Protein 3U7Q (pdb70)

B-factor: mean 10.6, std 10.13, range [2.87, 269.32]

Organism: Azotobacter vinelandii (NCBI:txid354)

Nearest PDB structures (foldseek):
  6o7p-assembly1_D  TM=1.001E+00  e=1.707E-102  Azotobacter vinelandii
  6o7r-assembly1_D  TM=1.001E+00  e=4.200E-102  Azotobacter vinelandii
  8p8g-assembly1_D  TM=1.001E+00  e=6.588E-102  Azotobacter vinelandii DJ
  4xpi-assembly1_D  TM=1.001E+00  e=1.224E-101  Azotobacter vinelandii
  8e3v-assembly1_D  TM=1.001E+00  e=1.532E-101  Azotobacter vinelandii DJ

Secondary structure (DSSP, 8-state):
--HHHHHHHHHHHHTTS-HHHHHHHHTTEEE--TT---GGGT---S-PPPTTS-B----HHIIIIIIIITT-TTSEEEEESSHHHHHHTTT-S-B---S-BTTTB-TT--EE----HHHHHH-SHHHHHHHHHHHHHH-TT---EEEEE-THHHHTT--HHHHHHHHHHHHT--EEEE---TTSSSSHHHHHHHHHHHHHHHTTTTTTT-------TTEEEEEEE--BTTTTHHHHHHHHHTT-EEEEEEETT--HHHHHHGGG-SEEEES-HHHHHHHHHHHHHHH---EEE---SSHHHHHHHHHHHHTTS-HHHHHHHHHHHHHHHHHHHHHHHHHHHHHTT-EEEE-BSSSHHHHTHHHHHTTT-EEEEEEESS--HHHHHHHHTTSPTT-EEEES-BHHHHHHHHHHH--SEEEE-HHHHHHHHHTT--EEESSSGGG----SHHHHHHHHHHHHHHHHT-GGGG-SS-TT-/---TTS---HHHHTTSHHHHHHHHHHIIIII-PPPHHHHHHHHHHTTSHHHHHHHHT-SS-EES-S---HHHHHHHHHHTBTTEEEEEES-HHHHHHHHHHHHHHHSS----EE----TTHHHH-SHHHHHHHHHHHHHHH--SEEEEEE-HHHHHHT--HHHHHHHHHHTTSS-TTS---B----TTSS-HHHHHHHHHHHHHHHHHGGGGGG--TTTT--EEEE--S---HHHHHHHHHHHHHTT--EEESS--TTTTS---SS---S----B-HHHHHHGGGSSEEEESSGGG-HHHHHHHHHTS---------S-HHHHHHHHHHHHHHHH-PPPPHHHHHHHHHHHHHHHHHHHHHTT-EEEEE-SHHHHHHHHHHHHHTT-EEEEEEETT--HHHHHHHHHHHHTSGGGTT-EEEES--HHHHHHHHHHT--SEEEE-TTHHHHHHHHHHH-GGG---EEE-SS---SSSSGGG---SHHHHHHHHHHHHHHHHHHHHHHHT-STTTTGGG--S--/--HHHHHHHHHHHHTTS-HHHHHHHHTTEEE--TT-S-GGGT---S-PPPTTS-B----HHIIIIIIIITT-TTSEEEEESSHHHHHHTTT-S-B---S-BTTTB-TT--EE----HHHHHH-SHHHHHHHHHHHHHH-TT---EEEEE-THHHHTT--HHHHHHHHHHHHT--EEEE---TTSSSSHHHHHHHHHHHHHHHTTTTTTT---S---TTEEEEEEE--BTTTTHHHHHHHHHTT-EEEEEEETT--HHHHHHGGG-SEEEES-HHHHHHHHHHHHHHH---EEE---SSHHHHHHHHHHHHTTS-HHHHHHHHHHHHHHHHHHHHHHHHHHHHHTT-EEEE-BSSSHHHHTHHHHHTTT-EEEEEEESS--HHHHHHHHTTSPTT-EEEES-BHHHHHHHHHHH--SEEEE-HHHHHHHHHTT--EEESSSGGG----SHHHHHHHHHHHHHHHHT-GGGG-SS-TT-/---TTS---HHHHTTSHHHHHHHHHHIIIII-PPPHHHHHHHHHHTTSHHHHHHHHT-SS-EES-S---HHHHHHHHHHTBTTEEEEEES-HHHHHHHHHHHHHHHSS----EE----TTHHHH-SHHHHHHHHHHHHHHH--SEEEEEE-HHHHHHT--HHHHHHHHHHTTSS-TTS---B----TTSS-HHHHHHHHHHHHHHHHHGGGGGG--TTTT--EEEE--S---HHHHHHHHHHHHHTT--EEESS--TTTTS---SS---S----B-HHHHHHGGGSSEEEESSGGG-HHHHHHHHHTS---------SBHHHHHHHHHHHHHHHH-PPPPHHHHHHHHHHHHHHHHHHHHHTT-EEEEE--HHHHHHHHHHHHHTT-EEEEEEETT--HHHHHHHHHHHHTSGGGTT-EEEES--HHHHHHHHHHS--SEEEE-TTHHHHHHHHHHH-GGG---EEE-SS---SSSSGGG---SHHHHHHHHHHHHHHHHHHHHHHHT-STTTTGGG--S--

Radius of gyration: 37.81 Å; Cα contacts (8 Å, |Δi|>4): 4639; chains: 4; bounding box: 99×66×114 Å

Structure (mmCIF, N/CA/C/O backbone):
data_3U7Q
#
_entry.id   3U7Q
#
_cell.length_a   81.190
_cell.length_b   130.696
_cell.length_c   107.224
_cell.angle_alpha   90.00
_cell.angle_beta   110.67
_cell.angle_gamma   90.00
#
_symmetry.space_group_name_H-M   'P 1 21 1'
#
loop_
_entity.id
_entity.type
_entity.pdbx_description
1 polymer 'Nitrogenase molybdenum-iron protein alpha chain'
2 polymer 'Nitrogenase molybdenum-iron protein beta chain'
3 non-polymer '3-HYDROXY-3-CARBOXY-ADIPIC ACID'
4 non-polymer 'iron-sulfur-molybdenum cluster with interstitial carbon'
5 non-polymer IMIDAZOLE
6 non-polymer 'CALCIUM ION'
7 non-polymer 'FE(8)-S(7) CLUSTER, OXIDIZED'
8 non-polymer 'FE(8)-S(7) CLUSTER'
9 non-polymer 'MAGNESIUM ION'
10 water water
#
loop_
_atom_site.group_PDB
_atom_site.id
_atom_site.type_symbol
_atom_site.label_atom_id
_atom_site.label_alt_id
_atom_site.label_comp_id
_atom_site.label_asym_id
_atom_site.label_entity_id
_atom_site.label_seq_id
_atom_site.pdbx_PDB_ins_code
_atom_site.Cartn_x
_atom_site.Cartn_y
_atom_site.Cartn_z
_atom_site.occupancy
_atom_site.B_iso_or_equiv
_atom_site.auth_seq_id
_atom_site.auth_comp_id
_atom_site.auth_asym_id
_atom_site.auth_atom_id
_atom_site.pdbx_PDB_model_num
ATOM 1 N N . MET A 1 4 ? 29.215 -29.118 63.511 1.00 37.35 4 MET A N 1
ATOM 2 C CA . MET A 1 4 ? 29.737 -28.855 64.885 1.00 35.86 4 MET A CA 1
ATOM 3 C C . MET A 1 4 ? 28.710 -29.214 65.968 1.00 32.57 4 MET A C 1
ATOM 4 O O . MET A 1 4 ? 27.493 -29.086 65.767 1.00 33.54 4 MET A O 1
ATOM 9 N N . SER A 1 5 ? 29.221 -29.643 67.122 1.00 33.11 5 SER A N 1
ATOM 10 C CA . SER A 1 5 ? 28.401 -29.944 68.292 1.00 29.51 5 SER A CA 1
ATOM 11 C C . SER A 1 5 ? 28.006 -28.657 68.998 1.00 26.33 5 SER A C 1
ATOM 12 O O . SER A 1 5 ? 28.613 -27.618 68.757 1.00 26.48 5 SER A O 1
ATOM 15 N N . ARG A 1 6 ? 27.005 -28.743 69.876 1.00 22.31 6 ARG A N 1
ATOM 16 C CA . ARG A 1 6 ? 26.644 -27.624 70.761 1.00 19.76 6 ARG A CA 1
ATOM 17 C C . ARG A 1 6 ? 27.873 -27.065 71.472 1.00 25.17 6 ARG A C 1
ATOM 18 O O . ARG A 1 6 ? 28.068 -25.851 71.545 1.00 25.54 6 ARG A O 1
ATOM 26 N N . GLU A 1 7 ? 28.706 -27.966 71.967 1.00 35.58 7 GLU A N 1
ATOM 27 C CA . GLU A 1 7 ? 29.866 -27.579 72.730 1.00 33.03 7 GLU A CA 1
ATOM 28 C C . GLU A 1 7 ? 30.851 -26.790 71.853 1.00 26.84 7 GLU A C 1
ATOM 29 O O . GLU A 1 7 ? 31.394 -25.760 72.282 1.00 22.83 7 GLU A O 1
ATOM 35 N N . GLU A 1 8 ? 31.052 -27.249 70.616 1.00 20.64 8 GLU A N 1
ATOM 36 C CA . GLU A 1 8 ? 31.956 -26.555 69.680 1.00 21.83 8 GLU A CA 1
ATOM 37 C C . GLU A 1 8 ? 31.445 -25.181 69.280 1.00 18.34 8 GLU A C 1
ATOM 38 O O . GLU A 1 8 ? 32.218 -24.242 69.085 1.00 16.79 8 GLU A O 1
ATOM 44 N N . VAL A 1 9 ? 30.138 -25.060 69.133 1.00 15.54 9 VAL A N 1
ATOM 45 C CA . VAL A 1 9 ? 29.571 -23.768 68.805 1.00 14.83 9 VAL A CA 1
ATOM 46 C C . VAL A 1 9 ? 29.686 -22.812 69.990 1.00 13.59 9 VAL A C 1
ATOM 47 O O . VAL A 1 9 ? 30.023 -21.654 69.792 1.00 12.02 9 VAL A O 1
ATOM 51 N N . GLU A 1 10 ? 29.423 -23.299 71.209 1.00 13.41 10 GLU A N 1
ATOM 52 C CA . GLU A 1 10 ? 29.568 -22.453 72.409 1.00 14.40 10 GLU A CA 1
ATOM 53 C C . GLU A 1 10 ? 31.007 -21.949 72.532 1.00 11.91 10 GLU A C 1
ATOM 54 O O . GLU A 1 10 ? 31.249 -20.785 72.827 1.00 14.46 10 GLU A O 1
ATOM 60 N N . SER A 1 11 ? 31.956 -22.852 72.291 1.00 13.05 11 SER A N 1
ATOM 61 C CA . SER A 1 11 ? 33.381 -22.529 72.292 1.00 12.12 11 SER A CA 1
ATOM 62 C C . SER A 1 11 ? 33.723 -21.471 71.254 1.00 11.90 11 SER A C 1
ATOM 63 O O . SER A 1 11 ? 34.474 -20.546 71.536 1.00 12.08 11 SER A O 1
ATOM 66 N N . LEU A 1 12 ? 33.152 -21.598 70.060 1.00 10.76 12 LEU A N 1
ATOM 67 C CA . LEU A 1 12 ? 33.365 -20.619 69.007 1.00 10.53 12 LEU A CA 1
ATOM 68 C C . LEU A 1 12 ? 32.866 -19.260 69.472 1.00 8.98 12 LEU A C 1
ATOM 69 O O . LEU A 1 12 ? 33.563 -18.259 69.303 1.00 8.22 12 LEU A O 1
ATOM 74 N N . ILE A 1 13 ? 31.664 -19.201 70.048 1.00 8.54 13 ILE A N 1
ATOM 75 C CA . ILE A 1 13 ? 31.143 -17.932 70.524 1.00 8.45 13 ILE A CA 1
ATOM 76 C C . ILE A 1 13 ? 32.110 -17.280 71.530 1.00 8.63 13 ILE A C 1
ATOM 77 O O . ILE A 1 13 ? 32.453 -16.097 71.425 1.00 7.89 13 ILE A O 1
ATOM 82 N N . GLN A 1 14 ? 32.559 -18.061 72.502 1.00 9.27 14 GLN A N 1
ATOM 83 C CA . GLN A 1 14 ? 33.442 -17.506 73.521 1.00 9.67 14 GLN A CA 1
ATOM 84 C C . GLN A 1 14 ? 34.795 -17.030 72.948 1.00 7.90 14 GLN A C 1
ATOM 85 O O . GLN A 1 14 ? 35.317 -15.987 73.341 1.00 9.29 14 GLN A O 1
ATOM 91 N N . GLU A 1 15 ? 35.334 -17.785 71.996 1.00 8.99 15 GLU A N 1
ATOM 92 C CA . GLU A 1 15 ? 36.597 -17.440 71.355 1.00 9.36 15 GLU A CA 1
ATOM 93 C C . GLU A 1 15 ? 36.445 -16.113 70.628 1.00 8.32 15 GLU A C 1
ATOM 94 O O . GLU A 1 15 ? 37.290 -15.219 70.742 1.00 9.72 15 GLU A O 1
ATOM 100 N N . VAL A 1 16 ? 35.351 -15.971 69.886 1.00 7.76 16 VAL A N 1
ATOM 101 C CA . VAL A 1 16 ? 35.151 -14.740 69.129 1.00 8.60 16 VAL A CA 1
ATOM 102 C C . VAL A 1 16 ? 35.021 -13.528 70.058 1.00 7.78 16 VAL A C 1
ATOM 103 O O . VAL A 1 16 ? 35.588 -12.454 69.813 1.00 9.33 16 VAL A O 1
ATOM 107 N N . LEU A 1 17 ? 34.321 -13.715 71.171 1.00 7.33 17 LEU A N 1
ATOM 108 C CA . LEU A 1 17 ? 34.038 -12.610 72.089 1.00 6.96 17 LEU A CA 1
ATOM 109 C C . LEU A 1 17 ? 35.291 -12.147 72.849 1.00 6.03 17 LEU A C 1
ATOM 110 O O . LEU A 1 17 ? 35.272 -11.063 73.432 1.00 6.65 17 LEU A O 1
ATOM 115 N N . GLU A 1 18 ? 36.370 -12.930 72.823 1.00 6.57 18 GLU A N 1
ATOM 116 C CA . GLU A 1 18 ? 37.609 -12.542 73.516 1.00 7.42 18 GLU A CA 1
ATOM 117 C C . GLU A 1 18 ? 38.227 -11.225 73.005 1.00 7.60 18 GLU A C 1
ATOM 118 O O . GLU A 1 18 ? 38.980 -10.580 73.729 1.00 11.29 18 GLU A O 1
ATOM 124 N N . VAL A 1 19 ? 37.937 -10.835 71.768 1.00 8.78 19 VAL A N 1
ATOM 125 C CA . VAL A 1 19 ? 38.503 -9.605 71.179 1.00 9.51 19 VAL A CA 1
ATOM 126 C C . VAL A 1 19 ? 37.969 -8.334 71.871 1.00 7.58 19 VAL A C 1
ATOM 127 O O . VAL A 1 19 ? 38.597 -7.280 71.843 1.00 9.50 19 VAL A O 1
ATOM 131 N N . TYR A 1 20 ? 36.786 -8.413 72.472 1.00 6.10 20 TYR A N 1
ATOM 132 C CA . TYR A 1 20 ? 36.063 -7.212 72.874 1.00 5.06 20 TYR A CA 1
ATOM 133 C C . TYR A 1 20 ? 36.473 -6.669 74.246 1.00 5.31 20 TYR A C 1
ATOM 134 O O . TYR A 1 20 ? 36.791 -7.430 75.144 1.00 7.43 20 TYR A O 1
ATOM 143 N N . PRO A 1 21 ? 36.431 -5.339 74.422 1.00 4.51 21 PRO A N 1
ATOM 144 C CA . PRO A 1 21 ? 36.417 -4.815 75.780 1.00 4.54 21 PRO A CA 1
ATOM 145 C C . PRO A 1 21 ? 35.253 -5.415 76.585 1.00 4.93 21 PRO A C 1
ATOM 146 O O . PRO A 1 21 ? 34.266 -5.867 76.015 1.00 5.43 21 PRO A O 1
ATOM 150 N N . GLU A 1 22 ? 35.344 -5.383 77.906 1.00 6.06 22 GLU A N 1
ATOM 151 C CA . GLU A 1 22 ? 34.391 -6.070 78.765 1.00 6.93 22 GLU A CA 1
ATOM 152 C C . GLU A 1 22 ? 32.939 -5.666 78.535 1.00 5.71 22 GLU A C 1
ATOM 153 O O . GLU A 1 22 ? 32.064 -6.513 78.526 1.00 6.87 22 GLU A O 1
ATOM 159 N N . LYS A 1 23 ? 32.653 -4.377 78.437 1.00 5.99 23 LYS A N 1
ATOM 160 C CA . LYS A 1 23 ? 31.267 -3.951 78.285 1.00 6.40 23 LYS A CA 1
ATOM 161 C C . LYS A 1 23 ? 30.665 -4.551 77.012 1.00 5.16 23 LYS A C 1
ATOM 162 O O . LYS A 1 23 ? 29.551 -5.107 77.024 1.00 6.24 23 LYS A O 1
ATOM 168 N N . ALA A 1 24 ? 31.402 -4.438 75.901 1.00 5.55 24 ALA A N 1
ATOM 169 C CA . ALA A 1 24 ? 30.925 -4.995 74.635 1.00 5.28 24 ALA A CA 1
ATOM 170 C C . ALA A 1 24 ? 30.815 -6.521 74.708 1.00 4.75 24 ALA A C 1
ATOM 171 O O . ALA A 1 24 ? 29.890 -7.099 74.164 1.00 5.94 24 ALA A O 1
ATOM 173 N N . ARG A 1 25 ? 31.775 -7.188 75.340 1.00 5.42 25 ARG A N 1
ATOM 174 C CA . ARG A 1 25 ? 31.753 -8.636 75.438 1.00 5.07 25 ARG A CA 1
ATOM 175 C C . ARG A 1 25 ? 30.510 -9.094 76.167 1.00 5.08 25 ARG A C 1
ATOM 176 O O . ARG A 1 25 ? 29.834 -10.025 75.723 1.00 5.60 25 ARG A O 1
ATOM 184 N N . LYS A 1 26 ? 30.234 -8.461 77.315 1.00 4.59 26 LYS A N 1
ATOM 185 C CA . LYS A 1 26 ? 29.090 -8.849 78.093 1.00 4.99 26 LYS A CA 1
ATOM 186 C C . LYS A 1 26 ? 27.767 -8.649 77.329 1.00 5.19 26 LYS A C 1
ATOM 187 O O . LYS A 1 26 ? 26.878 -9.454 77.411 1.00 6.18 26 LYS A O 1
ATOM 193 N N . ASP A 1 27 ? 27.691 -7.562 76.577 1.00 4.96 27 ASP A N 1
ATOM 194 C CA . ASP A 1 27 ? 26.504 -7.307 75.773 1.00 5.52 27 ASP A CA 1
ATOM 195 C C . ASP A 1 27 ? 26.362 -8.322 74.659 1.00 4.80 27 ASP A C 1
ATOM 196 O O . ASP A 1 27 ? 25.312 -8.935 74.497 1.00 5.26 27 ASP A O 1
ATOM 201 N N . ARG A 1 28 ? 27.413 -8.483 73.859 1.00 4.96 28 ARG A N 1
ATOM 202 C CA . ARG A 1 28 ? 27.333 -9.355 72.680 1.00 4.79 28 ARG A CA 1
ATOM 203 C C . ARG A 1 28 ? 27.033 -10.798 73.033 1.00 5.05 28 ARG A C 1
ATOM 204 O O . ARG A 1 28 ? 26.338 -11.493 72.298 1.00 5.18 28 ARG A O 1
ATOM 212 N N . ASN A 1 29 ? 27.506 -11.256 74.185 1.00 5.14 29 ASN A N 1
ATOM 213 C CA . ASN A 1 29 ? 27.222 -12.632 74.609 1.00 5.10 29 ASN A CA 1
ATOM 214 C C . ASN A 1 29 ? 25.724 -12.902 74.660 1.00 4.92 29 ASN A C 1
ATOM 215 O O . ASN A 1 29 ? 25.285 -14.028 74.393 1.00 6.62 29 ASN A O 1
ATOM 220 N N . LYS A 1 30 ? 24.949 -11.882 75.001 1.00 5.12 30 LYS A N 1
ATOM 221 C CA . LYS A 1 30 ? 23.509 -12.045 75.130 1.00 5.04 30 LYS A CA 1
ATOM 222 C C . LYS A 1 30 ? 22.767 -12.154 73.809 1.00 4.47 30 LYS A C 1
ATOM 223 O O . LYS A 1 30 ? 21.597 -12.517 73.786 1.00 5.86 30 LYS A O 1
ATOM 229 N N . HIS A 1 31 ? 23.453 -11.832 72.704 1.00 4.31 31 HIS A N 1
ATOM 230 C CA . HIS A 1 31 ? 22.897 -11.753 71.366 1.00 4.40 31 HIS A CA 1
ATOM 231 C C . HIS A 1 31 ? 23.313 -12.890 70.466 1.00 4.64 31 HIS A C 1
ATOM 232 O O . HIS A 1 31 ? 23.057 -12.843 69.270 1.00 6.06 31 HIS A O 1
ATOM 239 N N . LEU A 1 32 ? 23.935 -13.916 71.036 1.00 5.47 32 LEU A N 1
ATOM 240 C CA . LEU A 1 32 ? 24.527 -15.039 70.301 1.00 5.88 32 LEU A CA 1
ATOM 241 C C . LEU A 1 32 ? 24.082 -16.297 71.017 1.00 6.73 32 LEU A C 1
ATOM 242 O O . LEU A 1 32 ? 24.224 -16.382 72.232 1.00 9.42 32 LEU A O 1
ATOM 247 N N . ALA A 1 33 ? 23.541 -17.270 70.297 1.00 6.95 33 ALA A N 1
ATOM 248 C CA . ALA A 1 33 ? 22.973 -18.450 70.945 1.00 7.72 33 ALA A CA 1
ATOM 249 C C . ALA A 1 33 ? 23.147 -19.663 70.062 1.00 7.43 33 ALA A C 1
ATOM 250 O O . ALA A 1 33 ? 23.209 -19.575 68.846 1.00 7.37 33 ALA A O 1
ATOM 252 N N . VAL A 1 34 ? 23.168 -20.805 70.713 1.00 9.52 34 VAL A N 1
ATOM 253 C CA . VAL A 1 34 ? 23.151 -22.094 70.044 1.00 9.64 34 VAL A CA 1
ATOM 254 C C . VAL A 1 34 ? 21.713 -22.594 70.087 1.00 9.57 34 VAL A C 1
ATOM 255 O O . VAL A 1 34 ? 21.145 -22.754 71.178 1.00 12.84 34 VAL A O 1
ATOM 259 N N . ASN A 1 35 ? 21.120 -22.852 68.933 1.00 10.29 35 ASN A N 1
ATOM 260 C CA . ASN A 1 35 ? 19.731 -23.168 68.879 1.00 9.40 35 ASN A CA 1
ATOM 261 C C . ASN A 1 35 ? 19.372 -24.480 69.562 1.00 10.41 35 ASN A C 1
ATOM 262 O O . ASN A 1 35 ? 20.078 -25.482 69.453 1.00 12.86 35 ASN A O 1
ATOM 267 N N . ASP A 1 36 ? 18.228 -24.439 70.232 1.00 11.25 36 ASP A N 1
ATOM 268 C CA . ASP A 1 36 ? 17.581 -25.603 70.794 1.00 13.92 36 ASP A CA 1
ATOM 269 C C . ASP A 1 36 ? 16.112 -25.550 70.364 1.00 12.61 36 ASP A C 1
ATOM 270 O O . ASP A 1 36 ? 15.328 -24.731 70.870 1.00 16.34 36 ASP A O 1
ATOM 275 N N . PRO A 1 37 ? 15.736 -26.395 69.384 1.00 11.63 37 PRO A N 1
ATOM 276 C CA . PRO A 1 37 ? 14.360 -26.314 68.880 1.00 12.17 37 PRO A CA 1
ATOM 277 C C . PRO A 1 37 ? 13.362 -26.709 69.945 1.00 14.93 37 PRO A C 1
ATOM 278 O O . PRO A 1 37 ? 12.180 -26.457 69.786 1.00 20.51 37 PRO A O 1
ATOM 282 N N . ALA A 1 38 ? 13.870 -27.303 71.026 1.00 15.62 38 ALA A N 1
ATOM 283 C CA . ALA A 1 38 ? 13.038 -27.681 72.159 1.00 16.98 38 ALA A CA 1
ATOM 284 C C . ALA A 1 38 ? 12.612 -26.474 73.004 1.00 17.13 38 ALA A C 1
ATOM 285 O O . ALA A 1 38 ? 11.711 -26.627 73.780 1.00 23.62 38 ALA A O 1
ATOM 287 N N . VAL A 1 39 ? 13.194 -25.276 72.823 1.00 20.21 39 VAL A N 1
ATOM 288 C CA . VAL A 1 39 ? 12.793 -24.043 73.562 1.00 21.77 39 VAL A CA 1
ATOM 289 C C . VAL A 1 39 ? 11.688 -23.270 72.846 1.00 22.26 39 VAL A C 1
ATOM 290 O O . VAL A 1 39 ? 11.762 -23.139 71.639 1.00 31.53 39 VAL A O 1
ATOM 294 N N . THR A 1 40 ? 10.692 -22.800 73.591 1.00 22.78 40 THR A N 1
ATOM 295 C CA . THR A 1 40 ? 9.592 -22.063 73.053 1.00 21.65 40 THR A CA 1
ATOM 296 C C . THR A 1 40 ? 9.586 -20.550 73.364 1.00 21.23 40 THR A C 1
ATOM 297 O O . THR A 1 40 ? 9.015 -19.786 72.699 1.00 26.75 40 THR A O 1
ATOM 301 N N . GLN A 1 41 ? 10.267 -20.202 74.451 1.00 17.91 41 GLN A N 1
ATOM 302 C CA . GLN A 1 41 ? 10.368 -18.818 74.919 1.00 13.59 41 GLN A CA 1
ATOM 303 C C . GLN A 1 41 ? 11.778 -18.322 74.623 1.00 9.20 41 GLN A C 1
ATOM 304 O O . GLN A 1 41 ? 12.693 -18.611 75.337 1.00 10.36 41 GLN A O 1
ATOM 310 N N . SER A 1 42 ? 11.970 -17.643 73.492 1.00 8.06 42 SER A N 1
ATOM 311 C CA . SER A 1 42 ? 13.321 -17.215 73.125 1.00 6.78 42 SER A CA 1
ATOM 312 C C . SER A 1 42 ? 13.967 -16.223 74.086 1.00 6.06 42 SER A C 1
ATOM 313 O O . SER A 1 42 ? 15.186 -16.065 74.072 1.00 7.35 42 SER A O 1
ATOM 316 N N . LYS A 1 43 ? 13.167 -15.572 74.931 1.00 6.14 43 LYS A N 1
ATOM 317 C CA . LYS A 1 43 ? 13.700 -14.676 75.957 1.00 6.33 43 LYS A CA 1
ATOM 318 C C . LYS A 1 43 ? 14.483 -15.419 77.010 1.00 6.63 43 LYS A C 1
ATOM 319 O O . LYS A 1 43 ? 15.090 -14.797 77.850 1.00 8.26 43 LYS A O 1
ATOM 325 N N . LYS A 1 44 ? 14.470 -16.749 76.990 1.00 6.39 44 LYS A N 1
ATOM 326 C CA . LYS A 1 44 ? 15.386 -17.554 77.807 1.00 7.08 44 LYS A CA 1
ATOM 327 C C . LYS A 1 44 ? 16.762 -17.755 77.198 1.00 8.35 44 LYS A C 1
ATOM 328 O O . LYS A 1 44 ? 17.691 -18.212 77.891 1.00 11.37 44 LYS A O 1
ATOM 334 N N A CYS A 1 45 ? 16.881 -17.428 75.919 0.50 7.37 45 CYS A N 1
ATOM 335 N N B CYS A 1 45 ? 16.867 -17.430 75.896 0.50 7.37 45 CYS A N 1
ATOM 336 C CA A CYS A 1 45 ? 17.999 -17.822 75.046 0.50 9.96 45 CYS A CA 1
ATOM 337 C CA B CYS A 1 45 ? 17.979 -17.831 75.030 0.50 9.96 45 CYS A CA 1
ATOM 338 C C A CYS A 1 45 ? 18.778 -16.672 74.393 0.50 5.90 45 CYS A C 1
ATOM 339 C C B CYS A 1 45 ? 18.788 -16.670 74.388 0.50 5.90 45 CYS A C 1
ATOM 340 O O A CYS A 1 45 ? 19.974 -16.789 74.175 0.50 7.26 45 CYS A O 1
ATOM 341 O O B CYS A 1 45 ? 19.949 -16.770 74.215 0.50 7.26 45 CYS A O 1
ATOM 346 N N . ILE A 1 46 ? 18.099 -15.589 74.058 1.00 5.33 46 ILE A N 1
ATOM 347 C CA . ILE A 1 46 ? 18.692 -14.527 73.263 1.00 5.25 46 ILE A CA 1
ATOM 348 C C . ILE A 1 46 ? 17.965 -13.213 73.553 1.00 5.27 46 ILE A C 1
ATOM 349 O O . ILE A 1 46 ? 16.732 -13.205 73.731 1.00 7.06 46 ILE A O 1
ATOM 354 N N . ILE A 1 47 ? 18.734 -12.131 73.580 1.00 5.21 47 ILE A N 1
ATOM 355 C CA . ILE A 1 47 ? 18.228 -10.771 73.689 1.00 6.08 47 ILE A CA 1
ATOM 356 C C . ILE A 1 47 ? 18.168 -10.168 72.286 1.00 5.47 47 ILE A C 1
ATOM 357 O O . ILE A 1 47 ? 19.031 -10.485 71.443 1.00 6.07 47 ILE A O 1
ATOM 362 N N . SER A 1 48 ? 17.190 -9.278 72.039 1.00 5.38 48 SER A N 1
ATOM 363 C CA . SER A 1 48 ? 17.075 -8.657 70.715 1.00 5.51 48 SER A CA 1
ATOM 364 C C . SER A 1 48 ? 16.455 -7.280 70.849 1.00 5.06 48 SER A C 1
ATOM 365 O O . SER A 1 48 ? 15.955 -6.897 71.904 1.00 5.82 48 SER A O 1
ATOM 368 N N . ASN A 1 49 ? 16.468 -6.529 69.754 1.00 5.04 49 ASN A N 1
ATOM 369 C CA . ASN A 1 49 ? 15.844 -5.219 69.699 1.00 5.23 49 ASN A CA 1
ATOM 370 C C . ASN A 1 49 ? 16.370 -4.272 70.772 1.00 4.72 49 ASN A C 1
ATOM 371 O O . ASN A 1 49 ? 15.610 -3.512 71.398 1.00 5.79 49 ASN A O 1
ATOM 376 N N . LYS A 1 50 ? 17.683 -4.303 70.967 1.00 4.84 50 LYS A N 1
ATOM 377 C CA . LYS A 1 50 ? 18.401 -3.389 71.849 1.00 5.05 50 LYS A CA 1
ATOM 378 C C . LYS A 1 50 ? 19.320 -2.515 71.011 1.00 4.97 50 LYS A C 1
ATOM 379 O O . LYS A 1 50 ? 19.579 -2.809 69.826 1.00 6.00 50 LYS A O 1
ATOM 385 N N . LYS A 1 51 ? 19.832 -1.434 71.593 1.00 5.15 51 LYS A N 1
ATOM 386 C CA A LYS A 1 51 ? 20.773 -0.594 70.872 0.50 5.42 51 LYS A CA 1
ATOM 387 C CA B LYS A 1 51 ? 20.823 -0.577 70.941 0.50 5.65 51 LYS A CA 1
ATOM 388 C C . LYS A 1 51 ? 22.011 -1.384 70.424 1.00 5.22 51 LYS A C 1
ATOM 389 O O . LYS A 1 51 ? 22.391 -2.391 71.013 1.00 5.32 51 LYS A O 1
ATOM 400 N N . SER A 1 52 ? 22.632 -0.910 69.350 1.00 4.97 52 SER A N 1
ATOM 401 C CA . SER A 1 52 ? 23.912 -1.434 68.896 1.00 5.56 52 SER A CA 1
ATOM 402 C C . SER A 1 52 ? 25.035 -0.862 69.730 1.00 5.25 52 SER A C 1
ATOM 403 O O . SER A 1 52 ? 25.010 0.311 70.140 1.00 6.54 52 SER A O 1
ATOM 406 N N . GLN A 1 53 ? 26.053 -1.670 69.968 1.00 6.32 53 GLN A N 1
ATOM 407 C CA . GLN A 1 53 ? 27.255 -1.213 70.660 1.00 6.50 53 GLN A CA 1
ATOM 408 C C . GLN A 1 53 ? 28.075 -0.307 69.746 1.00 5.25 53 GLN A C 1
ATOM 409 O O . GLN A 1 53 ? 28.315 -0.626 68.585 1.00 5.98 53 GLN A O 1
ATOM 415 N N . PRO A 1 54 ? 28.541 0.825 70.259 1.00 4.78 54 PRO A N 1
ATOM 416 C CA . PRO A 1 54 ? 29.317 1.733 69.430 1.00 4.38 54 PRO A CA 1
ATOM 417 C C . PRO A 1 54 ? 30.597 1.126 68.874 1.00 4.00 54 PRO A C 1
ATOM 418 O O . PRO A 1 54 ? 31.310 0.414 69.572 1.00 3.97 54 PRO A O 1
ATOM 422 N N . GLY A 1 55 ? 30.917 1.441 67.631 1.00 4.15 55 GLY A N 1
ATOM 423 C CA . GLY A 1 55 ? 32.210 1.100 67.046 1.00 3.98 55 GLY A CA 1
ATOM 424 C C . GLY A 1 55 ? 32.390 -0.312 66.550 1.00 4.34 55 GLY A C 1
ATOM 425 O O . GLY A 1 55 ? 33.484 -0.648 66.125 1.00 5.08 55 GLY A O 1
ATOM 426 N N . LEU A 1 56 ? 31.326 -1.121 66.561 1.00 4.62 56 LEU A N 1
ATOM 427 C CA . LEU A 1 56 ? 31.455 -2.538 66.231 1.00 4.97 56 LEU A CA 1
ATOM 428 C C . LEU A 1 56 ? 31.022 -2.916 64.816 1.00 4.84 56 LEU A C 1
ATOM 429 O O . LEU A 1 56 ? 31.085 -4.093 64.464 1.00 5.49 56 LEU A O 1
ATOM 434 N N . MET A 1 57 ? 30.622 -1.955 64.005 1.00 5.43 57 MET A N 1
ATOM 435 C CA . MET A 1 57 ? 30.283 -2.264 62.609 1.00 5.60 57 MET A CA 1
ATOM 436 C C . MET A 1 57 ? 29.027 -3.151 62.514 1.00 5.32 57 MET A C 1
ATOM 437 O O . MET A 1 57 ? 28.981 -4.152 61.801 1.00 6.51 57 MET A O 1
ATOM 442 N N . THR A 1 58 ? 27.970 -2.717 63.204 1.00 5.58 58 THR A N 1
ATOM 443 C CA . THR A 1 58 ? 26.636 -3.200 62.930 1.00 5.53 58 THR A CA 1
ATOM 444 C C . THR A 1 58 ? 26.323 -3.034 61.442 1.00 5.27 58 THR A C 1
ATOM 445 O O . THR A 1 58 ? 26.802 -2.141 60.764 1.00 6.58 58 THR A O 1
ATOM 449 N N . ILE A 1 59 ? 25.448 -3.912 60.958 1.00 5.41 59 ILE A N 1
ATOM 450 C CA . ILE A 1 59 ? 24.889 -3.937 59.603 1.00 5.40 59 ILE A CA 1
ATOM 451 C C . ILE A 1 59 ? 23.578 -3.154 59.510 1.00 5.58 59 ILE A C 1
ATOM 452 O O . ILE A 1 59 ? 23.077 -2.897 58.414 1.00 6.43 59 ILE A O 1
ATOM 457 N N . ARG A 1 60 ? 23.009 -2.814 60.657 1.00 5.35 60 ARG A N 1
ATOM 458 C CA . ARG A 1 60 ? 21.746 -2.101 60.752 1.00 5.59 60 ARG A CA 1
ATOM 459 C C . ARG A 1 60 ? 21.725 -0.751 60.066 1.00 5.34 60 ARG A C 1
ATOM 460 O O . ARG A 1 60 ? 22.704 -0.021 59.999 1.00 6.18 60 ARG A O 1
ATOM 468 N N . GLY A 1 61 ? 20.511 -0.425 59.616 1.00 5.70 61 GLY A N 1
ATOM 469 C CA . GLY A 1 61 ? 20.126 0.925 59.256 1.00 5.79 61 GLY A CA 1
ATOM 470 C C . GLY A 1 61 ? 19.359 1.630 60.348 1.00 6.12 61 GLY A C 1
ATOM 471 O O . GLY A 1 61 ? 19.495 1.342 61.529 1.00 7.00 61 GLY A O 1
ATOM 472 N N . CYS A 1 62 ? 18.490 2.553 59.940 1.00 5.64 62 CYS A N 1
ATOM 473 C CA . CYS A 1 62 ? 17.786 3.449 60.840 1.00 5.59 62 CYS A CA 1
ATOM 474 C C . CYS A 1 62 ? 16.281 3.461 60.567 1.00 5.63 62 CYS A C 1
ATOM 475 O O . CYS A 1 62 ? 15.756 2.848 59.612 1.00 5.84 62 CYS A O 1
ATOM 478 N N . ALA A 1 63 ? 15.567 4.214 61.410 1.00 5.17 63 ALA A N 1
ATOM 479 C CA . ALA A 1 63 ? 14.103 4.298 61.302 1.00 5.14 63 ALA A CA 1
ATOM 480 C C . ALA A 1 63 ? 13.632 4.907 59.973 1.00 5.00 63 ALA A C 1
ATOM 481 O O . ALA A 1 63 ? 12.561 4.576 59.480 1.00 5.97 63 ALA A O 1
ATOM 483 N N . TYR A 1 64 ? 14.430 5.823 59.397 1.00 5.25 64 TYR A N 1
ATOM 484 C CA . TYR A 1 64 ? 14.051 6.412 58.107 1.00 5.28 64 TYR A CA 1
ATOM 485 C C . TYR A 1 64 ? 14.123 5.326 57.036 1.00 5.11 64 TYR A C 1
ATOM 486 O O . TYR A 1 64 ? 13.244 5.252 56.171 1.00 5.85 64 TYR A O 1
ATOM 495 N N . ALA A 1 65 ? 15.122 4.459 57.085 1.00 5.50 65 ALA A N 1
ATOM 496 C CA . ALA A 1 65 ? 15.167 3.333 56.170 1.00 6.09 65 ALA A CA 1
ATOM 497 C C . ALA A 1 65 ? 13.916 2.475 56.338 1.00 5.84 65 ALA A C 1
ATOM 498 O O . ALA A 1 65 ? 13.289 2.062 55.362 1.00 6.66 65 ALA A O 1
ATOM 500 N N . GLY A 1 66 ? 13.506 2.192 57.576 1.00 5.62 66 GLY A N 1
ATOM 501 C CA . GLY A 1 66 ? 12.363 1.349 57.827 1.00 5.85 66 GLY A CA 1
ATOM 502 C C . GLY A 1 66 ? 11.026 1.975 57.409 1.00 6.04 66 GLY A C 1
ATOM 503 O O . GLY A 1 66 ? 10.081 1.289 57.037 1.00 7.36 66 GLY A O 1
ATOM 504 N N . SER A 1 67 ? 10.943 3.309 57.463 1.00 5.80 67 SER A N 1
ATOM 505 C CA . SER A 1 67 ? 9.722 4.007 57.065 1.00 5.89 67 SER A CA 1
ATOM 506 C C . SER A 1 67 ? 9.752 4.375 55.579 1.00 5.59 67 SER A C 1
ATOM 507 O O . SER A 1 67 ? 8.864 3.935 54.818 1.00 7.43 67 SER A O 1
ATOM 510 N N . LYS A 1 68 ? 10.670 5.241 55.171 1.00 5.67 68 LYS A N 1
ATOM 511 C CA . LYS A 1 68 ? 10.778 5.686 53.789 1.00 6.06 68 LYS A CA 1
ATOM 512 C C . LYS A 1 68 ? 11.216 4.554 52.866 1.00 5.87 68 LYS A C 1
ATOM 513 O O . LYS A 1 68 ? 10.590 4.281 51.834 1.00 6.91 68 LYS A O 1
ATOM 519 N N . GLY A 1 69 ? 12.319 3.929 53.218 1.00 6.19 69 GLY A N 1
ATOM 520 C CA . GLY A 1 69 ? 12.902 2.915 52.338 1.00 6.69 69 GLY A CA 1
ATOM 521 C C . GLY A 1 69 ? 12.000 1.690 52.186 1.00 6.97 69 GLY A C 1
ATOM 522 O O . GLY A 1 69 ? 11.899 1.095 51.104 1.00 9.11 69 GLY A O 1
ATOM 523 N N . VAL A 1 70 ? 11.349 1.303 53.266 1.00 6.51 70 VAL A N 1
ATOM 524 C CA . VAL A 1 70 ? 10.652 0.010 53.346 1.00 6.66 70 VAL A CA 1
ATOM 525 C C . VAL A 1 70 ? 9.144 0.138 53.158 1.00 6.66 70 VAL A C 1
ATOM 526 O O . VAL A 1 70 ? 8.584 -0.422 52.222 1.00 7.31 70 VAL A O 1
ATOM 530 N N . VAL A 1 71 ? 8.459 0.878 54.029 1.00 7.09 71 VAL A N 1
ATOM 531 C CA . VAL A 1 71 ? 7.000 0.869 54.057 1.00 6.48 71 VAL A CA 1
ATOM 532 C C . VAL A 1 71 ? 6.355 1.852 53.071 1.00 5.83 71 VAL A C 1
ATOM 533 O O . VAL A 1 71 ? 5.491 1.505 52.270 1.00 6.83 71 VAL A O 1
ATOM 537 N N . TRP A 1 72 ? 6.772 3.112 53.144 1.00 6.62 72 TRP A N 1
ATOM 538 C CA . TRP A 1 72 ? 6.131 4.178 52.326 1.00 6.30 72 TRP A CA 1
ATOM 539 C C . TRP A 1 72 ? 6.648 4.288 50.905 1.00 6.20 72 TRP A C 1
ATOM 540 O O . TRP A 1 72 ? 5.872 4.455 49.979 1.00 6.58 72 TRP A O 1
ATOM 551 N N . GLY A 1 73 ? 7.950 4.208 50.736 1.00 6.52 73 GLY A N 1
ATOM 552 C CA . GLY A 1 73 ? 8.588 4.401 49.441 1.00 6.44 73 GLY A CA 1
ATOM 553 C C . GLY A 1 73 ? 7.966 3.624 48.301 1.00 6.28 73 GLY A C 1
ATOM 554 O O . GLY A 1 73 ? 7.882 4.168 47.190 1.00 7.24 73 GLY A O 1
ATOM 555 N N . PRO A 1 74 ? 7.565 2.370 48.529 1.00 6.71 74 PRO A N 1
ATOM 556 C CA . PRO A 1 74 ? 6.960 1.588 47.434 1.00 6.69 74 PRO A CA 1
ATOM 557 C C . PRO A 1 74 ? 5.619 2.086 46.938 1.00 6.33 74 PRO A C 1
ATOM 558 O O . PRO A 1 74 ? 5.205 1.708 45.838 1.00 6.56 74 PRO A O 1
ATOM 562 N N . ILE A 1 75 ? 4.871 2.847 47.741 1.00 5.90 75 ILE A N 1
ATOM 563 C CA . ILE A 1 75 ? 3.518 3.273 47.363 1.00 5.92 75 ILE A CA 1
ATOM 564 C C . ILE A 1 75 ? 3.646 4.178 46.137 1.00 5.96 75 ILE A C 1
ATOM 565 O O . ILE A 1 75 ? 4.297 5.226 46.197 1.00 7.46 75 ILE A O 1
ATOM 570 N N . LYS A 1 76 ? 3.095 3.757 45.012 1.00 6.01 76 LYS A N 1
ATOM 571 C CA . LYS A 1 76 ? 3.602 4.226 43.731 1.00 5.87 76 LYS A CA 1
ATOM 572 C C . LYS A 1 76 ? 3.026 5.547 43.250 1.00 5.53 76 LYS A C 1
ATOM 573 O O . LYS A 1 76 ? 3.694 6.250 42.504 1.00 6.25 76 LYS A O 1
ATOM 579 N N . ASP A 1 77 ? 1.796 5.860 43.650 1.00 5.45 77 ASP A N 1
ATOM 580 C CA . ASP A 1 77 ? 1.107 7.029 43.143 1.00 5.44 77 ASP A CA 1
ATOM 581 C C . ASP A 1 77 ? 1.093 8.203 44.114 1.00 5.67 77 ASP A C 1
ATOM 582 O O . ASP A 1 77 ? 0.476 9.216 43.855 1.00 6.62 77 ASP A O 1
ATOM 587 N N . MET A 1 78 ? 1.886 8.081 45.169 1.00 5.31 78 MET A N 1
ATOM 588 C CA . MET A 1 78 ? 2.214 9.168 46.100 1.00 5.38 78 MET A CA 1
ATOM 589 C C . MET A 1 78 ? 3.615 9.662 45.871 1.00 5.33 78 MET A C 1
ATOM 590 O O . MET A 1 78 ? 4.433 8.935 45.327 1.00 6.37 78 MET A O 1
ATOM 595 N N . ILE A 1 79 ? 3.852 10.899 46.282 1.00 5.59 79 ILE A N 1
ATOM 596 C CA . ILE A 1 79 ? 5.191 11.476 46.310 1.00 6.06 79 ILE A CA 1
ATOM 597 C C . ILE A 1 79 ? 5.683 11.518 47.748 1.00 5.57 79 ILE A C 1
ATOM 598 O O . ILE A 1 79 ? 5.028 12.060 48.625 1.00 6.16 79 ILE A O 1
ATOM 603 N N . HIS A 1 80 ? 6.832 10.904 47.978 1.00 6.21 80 HIS A N 1
ATOM 604 C CA . HIS A 1 80 ? 7.457 10.775 49.296 1.00 5.90 80 HIS A CA 1
ATOM 605 C C . HIS A 1 80 ? 8.605 11.735 49.372 1.00 5.44 80 HIS A C 1
ATOM 606 O O . HIS A 1 80 ? 9.556 11.665 48.599 1.00 7.87 80 HIS A O 1
ATOM 613 N N . ILE A 1 81 ? 8.515 12.701 50.280 1.00 5.05 81 ILE A N 1
ATOM 614 C CA . ILE A 1 81 ? 9.555 13.741 50.426 1.00 5.14 81 ILE A CA 1
ATOM 615 C C . ILE A 1 81 ? 10.572 13.283 51.488 1.00 5.17 81 ILE A C 1
ATOM 616 O O . ILE A 1 81 ? 10.184 13.053 52.650 1.00 6.32 81 ILE A O 1
ATOM 621 N N . SER A 1 82 ? 11.841 13.199 51.126 1.00 5.32 82 SER A N 1
ATOM 622 C CA . SER A 1 82 ? 12.903 12.987 52.101 1.00 5.51 82 SER A CA 1
ATOM 623 C C . SER A 1 82 ? 13.262 14.366 52.660 1.00 4.78 82 SER A C 1
ATOM 624 O O . SER A 1 82 ? 13.842 15.212 51.975 1.00 5.76 82 SER A O 1
ATOM 627 N N . HIS A 1 83 ? 12.844 14.587 53.905 1.00 4.87 83 HIS A N 1
ATOM 628 C CA . HIS A 1 83 ? 12.813 15.923 54.477 1.00 4.72 83 HIS A CA 1
ATOM 629 C C . HIS A 1 83 ? 13.992 16.114 55.434 1.00 4.35 83 HIS A C 1
ATOM 630 O O . HIS A 1 83 ? 14.027 15.518 56.513 1.00 5.05 83 HIS A O 1
ATOM 637 N N . GLY A 1 84 ? 14.967 16.910 55.004 1.00 4.13 84 GLY A N 1
ATOM 638 C CA . GLY A 1 84 ? 16.203 17.083 55.702 1.00 4.12 84 GLY A CA 1
ATOM 639 C C . GLY A 1 84 ? 17.316 17.240 54.674 1.00 4.09 84 GLY A C 1
ATOM 640 O O . GLY A 1 84 ? 17.053 17.616 53.527 1.00 4.80 84 GLY A O 1
ATOM 641 N N . PRO A 1 85 ? 18.586 17.007 55.064 1.00 3.88 85 PRO A N 1
ATOM 642 C CA . PRO A 1 85 ? 19.706 17.199 54.124 1.00 3.82 85 PRO A CA 1
ATOM 643 C C . PRO A 1 85 ? 19.738 16.092 53.047 1.00 4.01 85 PRO A C 1
ATOM 644 O O . PRO A 1 85 ? 18.957 15.132 53.079 1.00 4.53 85 PRO A O 1
ATOM 648 N N . VAL A 1 86 ? 20.625 16.248 52.087 1.00 4.45 86 VAL A N 1
ATOM 649 C CA . VAL A 1 86 ? 20.533 15.528 50.822 1.00 4.42 86 VAL A CA 1
ATOM 650 C C . VAL A 1 86 ? 20.911 14.053 50.875 1.00 4.91 86 VAL A C 1
ATOM 651 O O . VAL A 1 86 ? 20.554 13.313 49.956 1.00 5.78 86 VAL A O 1
ATOM 655 N N . GLY A 1 87 ? 21.684 13.595 51.853 1.00 4.42 87 GLY A N 1
ATOM 656 C CA . GLY A 1 87 ? 22.187 12.231 51.779 1.00 4.46 87 GLY A CA 1
ATOM 657 C C . GLY A 1 87 ? 21.159 11.124 51.865 1.00 4.36 87 GLY A C 1
ATOM 658 O O . GLY A 1 87 ? 21.094 10.297 50.951 1.00 5.16 87 GLY A O 1
ATOM 659 N N . CYS A 1 88 ? 20.387 11.094 52.945 1.00 4.82 88 CYS A N 1
ATOM 660 C CA . CYS A 1 88 ? 19.480 9.963 53.095 1.00 4.62 88 CYS A CA 1
ATOM 661 C C . CYS A 1 88 ? 18.682 9.619 51.814 1.00 5.23 88 CYS A C 1
ATOM 662 O O . CYS A 1 88 ? 18.565 8.442 51.427 1.00 5.70 88 CYS A O 1
ATOM 665 N N . GLY A 1 89 ? 18.073 10.641 51.196 1.00 5.22 89 GLY A N 1
ATOM 666 C CA . GLY A 1 89 ? 17.256 10.403 50.031 1.00 5.25 89 GLY A CA 1
ATOM 667 C C . GLY A 1 89 ? 18.054 9.959 48.827 1.00 5.34 89 GLY A C 1
ATOM 668 O O . GLY A 1 89 ? 17.543 9.207 47.973 1.00 6.43 89 GLY A O 1
ATOM 669 N N . GLN A 1 90 ? 19.296 10.411 48.713 1.00 4.99 90 GLN A N 1
ATOM 670 C CA . GLN A 1 90 ? 20.129 10.022 47.610 1.00 5.28 90 GLN A CA 1
ATOM 671 C C . GLN A 1 90 ? 20.620 8.580 47.766 1.00 5.34 90 GLN A C 1
ATOM 672 O O . GLN A 1 90 ? 20.555 7.771 46.824 1.00 6.41 90 GLN A O 1
ATOM 678 N N . TYR A 1 91 ? 21.112 8.208 48.955 1.00 5.33 91 TYR A N 1
ATOM 679 C CA . TYR A 1 91 ? 21.586 6.866 49.143 1.00 5.51 91 TYR A CA 1
ATOM 680 C C . TYR A 1 91 ? 20.463 5.852 48.997 1.00 5.79 91 TYR A C 1
ATOM 681 O O . TYR A 1 91 ? 20.727 4.716 48.587 1.00 7.17 91 TYR A O 1
ATOM 690 N N . SER A 1 92 ? 19.241 6.227 49.369 1.00 5.86 92 SER A N 1
ATOM 691 C CA . SER A 1 92 ? 18.098 5.330 49.292 1.00 6.19 92 SER A CA 1
ATOM 692 C C . SER A 1 92 ? 17.336 5.450 47.985 1.00 6.90 92 SER A C 1
ATOM 693 O O . SER A 1 92 ? 16.290 4.834 47.849 1.00 8.95 92 SER A O 1
ATOM 696 N N . ARG A 1 93 ? 17.821 6.225 47.010 1.00 6.08 93 ARG A N 1
ATOM 697 C CA . ARG A 1 93 ? 17.116 6.344 45.751 1.00 5.95 93 ARG A CA 1
ATOM 698 C C . ARG A 1 93 ? 17.298 5.062 44.935 1.00 6.19 93 ARG A C 1
ATOM 699 O O . ARG A 1 93 ? 18.395 4.778 44.456 1.00 6.50 93 ARG A O 1
ATOM 707 N N . ALA A 1 94 ? 16.192 4.339 44.714 1.00 6.93 94 ALA A N 1
ATOM 708 C CA . ALA A 1 94 ? 16.167 3.166 43.827 1.00 7.57 94 ALA A CA 1
ATOM 709 C C . ALA A 1 94 ? 17.136 2.050 44.269 1.00 8.08 94 ALA A C 1
ATOM 710 O O . ALA A 1 94 ? 17.532 1.229 43.480 1.00 11.05 94 ALA A O 1
ATOM 712 N N . GLY A 1 95 ? 17.492 1.995 45.545 1.00 8.14 95 GLY A N 1
ATOM 713 C CA . GLY A 1 95 ? 18.309 0.915 46.077 1.00 9.72 95 GLY A CA 1
ATOM 714 C C . GLY A 1 95 ? 17.554 -0.374 46.305 1.00 7.40 95 GLY A C 1
ATOM 715 O O . GLY A 1 95 ? 18.119 -1.462 46.258 1.00 9.27 95 GLY A O 1
ATOM 716 N N . ARG A 1 96 ? 16.251 -0.242 46.598 1.00 6.48 96 ARG A N 1
ATOM 717 C CA . ARG A 1 96 ? 15.414 -1.350 46.989 1.00 6.36 96 ARG A CA 1
ATOM 718 C C . ARG A 1 96 ? 14.486 -1.632 45.799 1.00 6.20 96 ARG A C 1
ATOM 719 O O . ARG A 1 96 ? 13.800 -0.704 45.264 1.00 7.58 96 ARG A O 1
ATOM 727 N N . ARG A 1 97 ? 14.426 -2.899 45.353 1.00 6.07 97 ARG A N 1
ATOM 728 C CA . ARG A 1 97 ? 13.736 -3.315 44.124 1.00 5.86 97 ARG A CA 1
ATOM 729 C C . ARG A 1 97 ? 12.257 -3.598 44.363 1.00 5.59 97 ARG A C 1
ATOM 730 O O . ARG A 1 97 ? 11.747 -4.670 44.029 1.00 5.91 97 ARG A O 1
ATOM 738 N N . ASN A 1 98 ? 11.558 -2.598 44.905 1.00 5.62 98 ASN A N 1
ATOM 739 C CA . ASN A 1 98 ? 10.127 -2.708 45.186 1.00 5.75 98 ASN A CA 1
ATOM 740 C C . ASN A 1 98 ? 9.339 -2.367 43.904 1.00 5.74 98 ASN A C 1
ATOM 741 O O . ASN A 1 98 ? 9.061 -1.213 43.596 1.00 6.37 98 ASN A O 1
ATOM 746 N N . TYR A 1 99 ? 9.080 -3.402 43.100 1.00 5.61 99 TYR A N 1
ATOM 747 C CA . TYR A 1 99 ? 8.634 -3.226 41.729 1.00 5.45 99 TYR A CA 1
ATOM 748 C C . TYR A 1 99 ? 7.202 -2.696 41.631 1.00 5.37 99 TYR A C 1
ATOM 749 O O . TYR A 1 99 ? 6.369 -2.947 42.490 1.00 5.83 99 TYR A O 1
ATOM 758 N N . TYR A 1 100 ? 6.939 -1.994 40.540 1.00 5.64 100 TYR A N 1
ATOM 759 C CA . TYR A 1 100 ? 5.648 -1.387 40.301 1.00 5.95 100 TYR A CA 1
ATOM 760 C C . TYR A 1 100 ? 5.410 -1.193 38.818 1.00 5.47 100 TYR A C 1
ATOM 761 O O . TYR A 1 100 ? 6.330 -1.157 38.013 1.00 6.25 100 TYR A O 1
ATOM 770 N N . ILE A 1 101 ? 4.136 -1.055 38.470 1.00 5.44 101 ILE A N 1
ATOM 771 C CA . ILE A 1 101 ? 3.689 -0.655 37.135 1.00 5.92 101 ILE A CA 1
ATOM 772 C C . ILE A 1 101 ? 3.222 0.788 37.191 1.00 5.67 101 ILE A C 1
ATOM 773 O O . ILE A 1 101 ? 2.280 1.125 37.924 1.00 6.23 101 ILE A O 1
ATOM 778 N N . GLY A 1 102 ? 3.834 1.656 36.395 1.00 5.30 102 GLY A N 1
ATOM 779 C CA . GLY A 1 102 ? 3.421 3.039 36.310 1.00 5.76 102 GLY A CA 1
ATOM 780 C C . GLY A 1 102 ? 4.273 3.807 35.334 1.00 5.18 102 GLY A C 1
ATOM 781 O O . GLY A 1 102 ? 5.160 3.252 34.676 1.00 6.05 102 GLY A O 1
ATOM 782 N N . THR A 1 103 ? 3.918 5.085 35.180 1.00 5.00 103 THR A N 1
ATOM 783 C CA . THR A 1 103 ? 4.600 6.007 34.261 1.00 5.04 103 THR A CA 1
ATOM 784 C C . THR A 1 103 ? 5.386 6.998 35.141 1.00 4.75 103 THR A C 1
ATOM 785 O O . THR A 1 103 ? 4.828 7.946 35.699 1.00 5.04 103 THR A O 1
ATOM 789 N N . THR A 1 104 ? 6.669 6.718 35.312 1.00 5.31 104 THR A N 1
ATOM 790 C CA . THR A 1 104 ? 7.460 7.379 36.325 1.00 5.39 104 THR A CA 1
ATOM 791 C C . THR A 1 104 ? 7.699 8.834 35.988 1.00 5.06 104 THR A C 1
ATOM 792 O O . THR A 1 104 ? 8.082 9.176 34.863 1.00 6.91 104 THR A O 1
ATOM 796 N N . GLY A 1 105 ? 7.421 9.706 36.966 1.00 5.26 105 GLY A N 1
ATOM 797 C CA . GLY A 1 105 ? 7.481 11.136 36.790 1.00 5.46 105 GLY A CA 1
ATOM 798 C C . GLY A 1 105 ? 6.147 11.751 36.399 1.00 5.01 105 GLY A C 1
ATOM 799 O O . GLY A 1 105 ? 6.036 12.967 36.373 1.00 5.34 105 GLY A O 1
ATOM 800 N N . VAL A 1 106 ? 5.154 10.908 36.104 1.00 4.72 106 VAL A N 1
ATOM 801 C CA . VAL A 1 106 ? 3.861 11.328 35.611 1.00 4.56 106 VAL A CA 1
ATOM 802 C C . VAL A 1 106 ? 2.767 10.874 36.570 1.00 4.49 106 VAL A C 1
ATOM 803 O O . VAL A 1 106 ? 2.155 11.718 37.249 1.00 5.58 106 VAL A O 1
ATOM 807 N N . ASN A 1 107 ? 2.514 9.567 36.689 1.00 4.68 107 ASN A N 1
ATOM 808 C CA . ASN A 1 107 ? 1.531 9.084 37.653 1.00 4.69 107 ASN A CA 1
ATOM 809 C C . ASN A 1 107 ? 2.136 8.237 38.770 1.00 4.82 107 ASN A C 1
ATOM 810 O O . ASN A 1 107 ? 1.402 7.883 39.700 1.00 5.58 107 ASN A O 1
ATOM 815 N N . ALA A 1 108 ? 3.416 7.914 38.674 1.00 4.94 108 ALA A N 1
ATOM 816 C CA . ALA A 1 108 ? 4.116 7.079 39.650 1.00 5.08 108 ALA A CA 1
ATOM 817 C C . ALA A 1 108 ? 5.474 7.672 39.895 1.00 4.78 108 ALA A C 1
ATOM 818 O O . ALA A 1 108 ? 6.038 8.283 39.000 1.00 5.85 108 ALA A O 1
ATOM 820 N N . PHE A 1 109 ? 6.035 7.457 41.096 1.00 5.13 109 PHE A N 1
ATOM 821 C CA . PHE A 1 109 ? 7.160 8.278 41.521 1.00 5.19 109 PHE A CA 1
ATOM 822 C C . PHE A 1 109 ? 8.216 7.512 42.300 1.00 5.66 109 PHE A C 1
ATOM 823 O O . PHE A 1 109 ? 9.126 8.121 42.882 1.00 6.51 109 PHE A O 1
ATOM 831 N N . VAL A 1 110 ? 8.201 6.176 42.255 1.00 5.81 110 VAL A N 1
ATOM 832 C CA . VAL A 1 110 ? 8.918 5.360 43.247 1.00 5.80 110 VAL A CA 1
ATOM 833 C C . VAL A 1 110 ? 10.408 5.550 43.182 1.00 5.74 110 VAL A C 1
ATOM 834 O O . VAL A 1 110 ? 11.077 5.658 44.217 1.00 7.07 110 VAL A O 1
ATOM 838 N N . THR A 1 111 ? 10.977 5.529 41.976 1.00 5.68 111 THR A N 1
ATOM 839 C CA . THR A 1 111 ? 12.422 5.591 41.805 1.00 5.93 111 THR A CA 1
ATOM 840 C C . THR A 1 111 ? 12.987 6.997 41.760 1.00 6.00 111 THR A C 1
ATOM 841 O O . THR A 1 111 ? 14.191 7.148 41.512 1.00 7.05 111 THR A O 1
ATOM 845 N N . MET A 1 112 ? 12.160 8.020 41.970 1.00 5.78 112 MET A N 1
ATOM 846 C CA . MET A 1 112 ? 12.610 9.400 42.021 1.00 5.55 112 MET A CA 1
ATOM 847 C C . MET A 1 112 ? 13.010 9.766 43.457 1.00 6.13 112 MET A C 1
ATOM 848 O O . MET A 1 112 ? 12.589 9.140 44.403 1.00 9.44 112 MET A O 1
ATOM 853 N N . ASN A 1 113 ? 13.853 10.782 43.584 1.00 4.84 113 ASN A N 1
ATOM 854 C CA . ASN A 1 113 ? 14.238 11.316 44.893 1.00 4.77 113 ASN A CA 1
ATOM 855 C C . ASN A 1 113 ? 13.774 12.748 45.046 1.00 4.58 113 ASN A C 1
ATOM 856 O O . ASN A 1 113 ? 14.378 13.672 44.510 1.00 5.18 113 ASN A O 1
ATOM 861 N N . PHE A 1 114 ? 12.660 12.931 45.763 1.00 4.65 114 PHE A N 1
ATOM 862 C CA . PHE A 1 114 ? 12.160 14.236 46.136 1.00 4.85 114 PHE A CA 1
ATOM 863 C C . PHE A 1 114 ? 12.756 14.584 47.509 1.00 5.30 114 PHE A C 1
ATOM 864 O O . PHE A 1 114 ? 12.614 13.789 48.437 1.00 5.83 114 PHE A O 1
ATOM 872 N N . THR A 1 115 ? 13.338 15.771 47.628 1.00 4.93 115 THR A N 1
ATOM 873 C CA . THR A 1 115 ? 13.979 16.175 48.879 1.00 4.95 115 THR A CA 1
ATOM 874 C C . THR A 1 115 ? 13.858 17.661 49.105 1.00 4.61 115 THR A C 1
ATOM 875 O O . THR A 1 115 ? 13.773 18.473 48.169 1.00 5.11 115 THR A O 1
ATOM 879 N N . SER A 1 116 ? 13.898 18.047 50.384 1.00 4.49 116 SER A N 1
ATOM 880 C CA . SER A 1 116 ? 13.977 19.455 50.755 1.00 4.80 116 SER A CA 1
ATOM 881 C C . SER A 1 116 ? 15.445 19.947 50.884 1.00 4.57 116 SER A C 1
ATOM 882 O O . SER A 1 116 ? 15.634 21.125 51.123 1.00 5.36 116 SER A O 1
ATOM 885 N N . ASP A 1 117 ? 16.440 19.077 50.678 1.00 4.74 117 ASP A N 1
ATOM 886 C CA . ASP A 1 117 ? 17.842 19.477 50.566 1.00 4.83 117 ASP A CA 1
ATOM 887 C C . ASP A 1 117 ? 18.235 20.557 51.586 1.00 4.67 117 ASP A C 1
ATOM 888 O O . ASP A 1 117 ? 18.688 21.659 51.236 1.00 4.98 117 ASP A O 1
ATOM 893 N N . PHE A 1 118 ? 18.074 20.257 52.870 1.00 4.53 118 PHE A N 1
ATOM 894 C CA . PHE A 1 118 ? 18.312 21.226 53.906 1.00 4.75 118 PHE A CA 1
ATOM 895 C C . PHE A 1 118 ? 19.698 21.839 53.821 1.00 4.70 118 PHE A C 1
ATOM 896 O O . PHE A 1 118 ? 20.710 21.130 53.678 1.00 5.29 118 PHE A O 1
ATOM 904 N N . GLN A 1 119 ? 19.727 23.151 53.991 1.00 4.62 119 GLN A N 1
ATOM 905 C CA . GLN A 1 119 ? 20.936 23.951 54.109 1.00 4.85 119 GLN A CA 1
ATOM 906 C C . GLN A 1 119 ? 20.996 24.536 55.525 1.00 4.07 119 GLN A C 1
ATOM 907 O O . GLN A 1 119 ? 20.082 24.379 56.345 1.00 4.25 119 GLN A O 1
ATOM 913 N N . GLU A 1 120 ? 22.065 25.276 55.811 1.00 4.36 120 GLU A N 1
ATOM 914 C CA . GLU A 1 120 ? 22.260 25.805 57.142 1.00 4.43 120 GLU A CA 1
ATOM 915 C C . GLU A 1 120 ? 21.098 26.674 57.582 1.00 4.18 120 GLU A C 1
ATOM 916 O O . GLU A 1 120 ? 20.660 26.588 58.734 1.00 4.31 120 GLU A O 1
ATOM 922 N N . LYS A 1 121 ? 20.569 27.515 56.711 1.00 4.05 121 LYS A N 1
ATOM 923 C CA . LYS A 1 121 ? 19.462 28.379 57.140 1.00 4.65 121 LYS A CA 1
ATOM 924 C C . LYS A 1 121 ? 18.226 27.607 57.549 1.00 4.31 121 LYS A C 1
ATOM 925 O O . LYS A 1 121 ? 17.461 28.056 58.383 1.00 5.51 121 LYS A O 1
ATOM 931 N N . ASP A 1 122 ? 18.027 26.432 56.961 1.00 4.48 122 ASP A N 1
ATOM 932 C CA . ASP A 1 122 ? 16.897 25.560 57.298 1.00 4.76 122 ASP A CA 1
ATOM 933 C C . ASP A 1 122 ? 17.092 24.955 58.700 1.00 4.24 122 ASP A C 1
ATOM 934 O O . ASP A 1 122 ? 16.136 24.821 59.472 1.00 5.73 122 ASP A O 1
ATOM 939 N N . ILE A 1 123 ? 18.326 24.599 59.048 1.00 4.73 123 ILE A N 1
ATOM 940 C CA . ILE A 1 123 ? 18.639 24.108 60.386 1.00 5.08 123 ILE A CA 1
ATOM 941 C C . ILE A 1 123 ? 18.454 25.240 61.413 1.00 5.21 123 ILE A C 1
ATOM 942 O O . ILE A 1 123 ? 17.869 25.040 62.500 1.00 6.45 123 ILE A O 1
ATOM 947 N N . VAL A 1 124 ? 18.960 26.434 61.108 1.00 4.95 124 VAL A N 1
ATOM 948 C CA . VAL A 1 124 ? 18.954 27.523 62.073 1.00 5.32 124 VAL A CA 1
ATOM 949 C C . VAL A 1 124 ? 17.565 28.085 62.322 1.00 5.02 124 VAL A C 1
ATOM 950 O O . VAL A 1 124 ? 17.205 28.400 63.464 1.00 7.20 124 VAL A O 1
ATOM 954 N N . PHE A 1 125 ? 16.771 28.228 61.265 1.00 4.76 125 PHE A N 1
ATOM 955 C CA . PHE A 1 125 ? 15.464 28.861 61.357 1.00 5.83 125 PHE A CA 1
ATOM 956 C C . PHE A 1 125 ? 14.282 27.945 61.152 1.00 6.60 125 PHE A C 1
ATOM 957 O O . PHE A 1 125 ? 13.132 28.383 61.339 1.00 9.88 125 PHE A O 1
ATOM 965 N N . GLY A 1 126 ? 14.546 26.693 60.836 1.00 5.24 126 GLY A N 1
ATOM 966 C CA . GLY A 1 126 ? 13.499 25.708 60.667 1.00 5.84 126 GLY A CA 1
ATOM 967 C C . GLY A 1 126 ? 13.084 25.539 59.216 1.00 6.02 126 GLY A C 1
ATOM 968 O O . GLY A 1 126 ? 13.258 26.434 58.383 1.00 7.33 126 GLY A O 1
ATOM 969 N N . GLY A 1 127 ? 12.527 24.373 58.932 1.00 6.20 127 GLY A N 1
ATOM 970 C CA . GLY A 1 127 ? 12.160 23.991 57.588 1.00 5.69 127 GLY A CA 1
ATOM 971 C C . GLY A 1 127 ? 10.687 24.007 57.244 1.00 5.01 127 GLY A C 1
ATOM 972 O O . GLY A 1 127 ? 10.327 23.593 56.143 1.00 5.87 127 GLY A O 1
ATOM 973 N N . ASP A 1 128 ? 9.836 24.461 58.153 1.00 4.44 128 ASP A N 1
ATOM 974 C CA . ASP A 1 128 ? 8.397 24.354 57.906 1.00 4.81 128 ASP A CA 1
ATOM 975 C C . ASP A 1 128 ? 7.905 25.275 56.785 1.00 5.05 128 ASP A C 1
ATOM 976 O O . ASP A 1 128 ? 6.999 24.925 56.030 1.00 5.65 128 ASP A O 1
ATOM 981 N N . LYS A 1 129 ? 8.481 26.468 56.675 1.00 5.36 129 LYS A N 1
ATOM 982 C CA . LYS A 1 129 ? 8.154 27.335 55.544 1.00 5.63 129 LYS A CA 1
ATOM 983 C C . LYS A 1 129 ? 8.629 26.740 54.214 1.00 5.12 129 LYS A C 1
ATOM 984 O O . LYS A 1 129 ? 7.908 26.778 53.215 1.00 5.85 129 LYS A O 1
ATOM 990 N N . LYS A 1 130 ? 9.818 26.176 54.211 1.00 4.59 130 LYS A N 1
ATOM 991 C CA . LYS A 1 130 ? 10.348 25.495 53.039 1.00 4.58 130 LYS A CA 1
ATOM 992 C C . LYS A 1 130 ? 9.437 24.334 52.666 1.00 4.64 130 LYS A C 1
ATOM 993 O O . LYS A 1 130 ? 9.171 24.111 51.481 1.00 5.42 130 LYS A O 1
ATOM 999 N N . LEU A 1 131 ? 8.995 23.571 53.651 1.00 4.73 131 LEU A N 1
ATOM 1000 C CA . LEU A 1 131 ? 8.149 22.435 53.385 1.00 4.73 131 LEU A CA 1
ATOM 1001 C C . LEU A 1 131 ? 6.833 22.862 52.702 1.00 4.62 131 LEU A C 1
ATOM 1002 O O . LEU A 1 131 ? 6.369 22.214 51.758 1.00 4.78 131 LEU A O 1
ATOM 1007 N N . ALA A 1 132 ? 6.192 23.916 53.205 1.00 4.86 132 ALA A N 1
ATOM 1008 C CA . ALA A 1 132 ? 4.948 24.404 52.608 1.00 4.78 132 ALA A CA 1
ATOM 1009 C C . ALA A 1 132 ? 5.183 24.829 51.153 1.00 4.43 132 ALA A C 1
ATOM 1010 O O . ALA A 1 132 ? 4.365 24.523 50.274 1.00 5.36 132 ALA A O 1
ATOM 1012 N N . LYS A 1 133 ? 6.276 25.546 50.897 1.00 4.44 133 LYS A N 1
ATOM 1013 C CA . LYS A 1 133 ? 6.581 25.961 49.520 1.00 4.70 133 LYS A CA 1
ATOM 1014 C C . LYS A 1 133 ? 6.869 24.770 48.631 1.00 4.68 133 LYS A C 1
ATOM 1015 O O . LYS A 1 133 ? 6.446 24.707 47.487 1.00 5.39 133 LYS A O 1
ATOM 1021 N N . LEU A 1 134 ? 7.583 23.799 49.180 1.00 4.69 134 LEU A N 1
ATOM 1022 C CA . LEU A 1 134 ? 7.902 22.576 48.448 1.00 4.75 134 LEU A CA 1
ATOM 1023 C C . LEU A 1 134 ? 6.628 21.847 48.012 1.00 4.61 134 LEU A C 1
ATOM 1024 O O . LEU A 1 134 ? 6.537 21.363 46.887 1.00 5.02 134 LEU A O 1
ATOM 1029 N N . ILE A 1 135 ? 5.671 21.739 48.929 1.00 4.52 135 ILE A N 1
ATOM 1030 C CA . ILE A 1 135 ? 4.401 21.099 48.601 1.00 4.73 135 ILE A CA 1
ATOM 1031 C C . ILE A 1 135 ? 3.719 21.804 47.434 1.00 4.86 135 ILE A C 1
ATOM 1032 O O . ILE A 1 135 ? 3.201 21.137 46.532 1.00 5.25 135 ILE A O 1
ATOM 1037 N N . ASP A 1 136 ? 3.693 23.124 47.430 1.00 4.82 136 ASP A N 1
ATOM 1038 C CA . ASP A 1 136 ? 3.126 23.838 46.290 1.00 5.16 136 ASP A CA 1
ATOM 1039 C C . ASP A 1 136 ? 3.868 23.537 44.984 1.00 4.57 136 ASP A C 1
ATOM 1040 O O . ASP A 1 136 ? 3.232 23.394 43.931 1.00 5.56 136 ASP A O 1
ATOM 1045 N N . GLU A 1 137 ? 5.186 23.464 45.051 1.00 4.43 137 GLU A N 1
ATOM 1046 C CA . GLU A 1 137 ? 5.976 23.133 43.857 1.00 4.50 137 GLU A CA 1
ATOM 1047 C C . GLU A 1 137 ? 5.692 21.715 43.367 1.00 4.62 137 GLU A C 1
ATOM 1048 O O . GLU A 1 137 ? 5.609 21.479 42.146 1.00 6.07 137 GLU A O 1
ATOM 1054 N N . VAL A 1 138 ? 5.542 20.771 44.287 1.00 5.33 138 VAL A N 1
ATOM 1055 C CA . VAL A 1 138 ? 5.164 19.420 43.925 1.00 5.63 138 VAL A CA 1
ATOM 1056 C C . VAL A 1 138 ? 3.838 19.431 43.174 1.00 5.96 138 VAL A C 1
ATOM 1057 O O . VAL A 1 138 ? 3.687 18.766 42.158 1.00 6.36 138 VAL A O 1
ATOM 1061 N N . GLU A 1 139 ? 2.849 20.141 43.704 1.00 6.19 139 GLU A N 1
ATOM 1062 C CA . GLU A 1 139 ? 1.543 20.171 43.094 1.00 6.91 139 GLU A CA 1
ATOM 1063 C C . GLU A 1 139 ? 1.585 20.725 41.686 1.00 6.48 139 GLU A C 1
ATOM 1064 O O . GLU A 1 139 ? 0.862 20.242 40.810 1.00 8.76 139 GLU A O 1
ATOM 1070 N N . THR A 1 140 ? 2.367 21.773 41.485 1.00 5.91 140 THR A N 1
ATOM 1071 C CA . THR A 1 140 ? 2.514 22.362 40.168 1.00 7.13 140 THR A CA 1
ATOM 1072 C C . THR A 1 140 ? 3.127 21.396 39.161 1.00 5.71 140 THR A C 1
ATOM 1073 O O . THR A 1 140 ? 2.636 21.227 38.054 1.00 6.99 140 THR A O 1
ATOM 1077 N N . LEU A 1 141 ? 4.222 20.760 39.560 1.00 4.38 141 LEU A N 1
ATOM 1078 C CA . LEU A 1 141 ? 5.065 20.004 38.626 1.00 4.34 141 LEU A CA 1
ATOM 1079 C C . LEU A 1 141 ? 4.681 18.542 38.497 1.00 3.95 141 LEU A C 1
ATOM 1080 O O . LEU A 1 141 ? 5.084 17.897 37.517 1.00 4.57 141 LEU A O 1
ATOM 1085 N N . PHE A 1 142 ? 3.885 18.027 39.432 1.00 4.03 142 PHE A N 1
ATOM 1086 C CA . PHE A 1 142 ? 3.470 16.629 39.462 1.00 4.12 142 PHE A CA 1
ATOM 1087 C C . PHE A 1 142 ? 1.997 16.550 39.796 1.00 4.40 142 PHE A C 1
ATOM 1088 O O . PHE A 1 142 ? 1.582 15.988 40.807 1.00 5.12 142 PHE A O 1
ATOM 1096 N N . PRO A 1 143 ? 1.158 17.100 38.905 1.00 4.46 143 PRO A N 1
ATOM 1097 C CA . PRO A 1 143 ? -0.271 17.245 39.220 1.00 5.10 143 PRO A CA 1
ATOM 1098 C C . PRO A 1 143 ? -1.036 15.939 39.382 1.00 4.67 143 PRO A C 1
ATOM 1099 O O . PRO A 1 143 ? -2.110 15.950 39.994 1.00 6.23 143 PRO A O 1
ATOM 1103 N N . LEU A 1 144 ? -0.524 14.825 38.848 1.00 4.16 144 LEU A N 1
ATOM 1104 C CA . LEU A 1 144 ? -1.233 13.554 38.979 1.00 4.64 144 LEU A CA 1
ATOM 1105 C C . LEU A 1 144 ? -0.843 12.782 40.242 1.00 4.99 144 LEU A C 1
ATOM 1106 O O . LEU A 1 144 ? -1.339 11.686 40.478 1.00 5.69 144 LEU A O 1
ATOM 1111 N N . ASN A 1 145 ? -0.008 13.354 41.109 1.00 5.24 145 ASN A N 1
ATOM 1112 C CA . ASN A 1 145 ? 0.221 12.681 42.380 1.00 4.91 145 ASN A CA 1
ATOM 1113 C C . ASN A 1 145 ? -1.102 12.563 43.160 1.00 4.79 145 ASN A C 1
ATOM 1114 O O . ASN A 1 145 ? -1.951 13.463 43.096 1.00 5.32 145 ASN A O 1
ATOM 1119 N N . LYS A 1 146 ? -1.249 11.469 43.898 1.00 5.18 146 LYS A N 1
ATOM 1120 C CA . LYS A 1 146 ? -2.473 11.175 44.629 1.00 5.50 146 LYS A CA 1
ATOM 1121 C C . LYS A 1 146 ? -2.312 11.316 46.137 1.00 5.59 146 LYS A C 1
ATOM 1122 O O . LYS A 1 146 ? -3.146 10.860 46.917 1.00 7.27 146 LYS A O 1
ATOM 1128 N N . GLY A 1 147 ? -1.247 11.981 46.555 1.00 5.84 147 GLY A N 1
ATOM 1129 C CA . GLY A 1 147 ? -0.954 12.186 47.967 1.00 5.81 147 GLY A CA 1
ATOM 1130 C C . GLY A 1 147 ? 0.547 12.357 48.172 1.00 5.41 147 GLY A C 1
ATOM 1131 O O . GLY A 1 147 ? 1.327 11.996 47.292 1.00 6.00 147 GLY A O 1
ATOM 1132 N N . ILE A 1 148 ? 0.920 12.928 49.309 1.00 5.72 148 ILE A N 1
ATOM 1133 C CA . ILE A 1 148 ? 2.284 13.244 49.639 1.00 5.61 148 ILE A CA 1
ATOM 1134 C C . ILE A 1 148 ? 2.577 12.690 51.022 1.00 5.70 148 ILE A C 1
ATOM 1135 O O . ILE A 1 148 ? 1.745 12.792 51.909 1.00 6.53 148 ILE A O 1
ATOM 1140 N N . SER A 1 149 ? 3.757 12.108 51.212 1.00 5.18 149 SER A N 1
ATOM 1141 C CA . SER A 1 149 ? 4.245 11.836 52.558 1.00 5.73 149 SER A CA 1
ATOM 1142 C C . SER A 1 149 ? 5.510 12.648 52.812 1.00 5.27 149 SER A C 1
ATOM 1143 O O . SER A 1 149 ? 6.227 12.989 51.890 1.00 5.91 149 SER A O 1
ATOM 1146 N N . VAL A 1 150 ? 5.738 12.926 54.094 1.00 5.36 150 VAL A N 1
ATOM 1147 C CA . VAL A 1 150 ? 6.889 13.695 54.566 1.00 5.35 150 VAL A CA 1
ATOM 1148 C C . VAL A 1 150 ? 7.709 12.789 55.484 1.00 5.22 150 VAL A C 1
ATOM 1149 O O . VAL A 1 150 ? 7.300 12.510 56.595 1.00 6.35 150 VAL A O 1
ATOM 1153 N N . GLN A 1 151 ? 8.831 12.317 54.956 1.00 4.87 151 GLN A N 1
ATOM 1154 C CA . GLN A 1 151 ? 9.675 11.325 55.640 1.00 5.27 151 GLN A CA 1
ATOM 1155 C C . GLN A 1 151 ? 10.801 12.082 56.342 1.00 5.07 151 GLN A C 1
ATOM 1156 O O . GLN A 1 151 ? 11.766 12.531 55.709 1.00 6.32 151 GLN A O 1
ATOM 1162 N N . SER A 1 152 ? 10.668 12.236 57.649 1.00 4.97 152 SER A N 1
ATOM 1163 C CA . SER A 1 152 ? 11.625 13.044 58.414 1.00 4.96 152 SER A CA 1
ATOM 1164 C C . SER A 1 152 ? 12.981 12.359 58.570 1.00 4.83 152 SER A C 1
ATOM 1165 O O . SER A 1 152 ? 13.066 11.209 58.989 1.00 6.20 152 SER A O 1
ATOM 1168 N N . GLU A 1 153 ? 14.021 13.115 58.235 1.00 4.74 153 GLU A N 1
ATOM 1169 C CA . GLU A 1 153 ? 15.394 12.750 58.507 1.00 4.81 153 GLU A CA 1
ATOM 1170 C C . GLU A 1 153 ? 15.832 13.328 59.855 1.00 4.65 153 GLU A C 1
ATOM 1171 O O . GLU A 1 153 ? 15.153 14.174 60.442 1.00 5.35 153 GLU A O 1
ATOM 1177 N N . CYS A 1 154 ? 16.988 12.912 60.349 1.00 4.59 154 CYS A N 1
ATOM 1178 C CA . CYS A 1 154 ? 17.457 13.246 61.700 1.00 4.59 154 CYS A CA 1
ATOM 1179 C C . CYS A 1 154 ? 17.185 14.678 62.145 1.00 3.63 154 CYS A C 1
ATOM 1180 O O . CYS A 1 154 ? 16.712 14.851 63.265 1.00 4.72 154 CYS A O 1
ATOM 1183 N N . PRO A 1 155 ? 17.518 15.725 61.373 1.00 3.93 155 PRO A N 1
ATOM 1184 C CA . PRO A 1 155 ? 17.375 17.076 61.962 1.00 4.06 155 PRO A CA 1
ATOM 1185 C C . PRO A 1 155 ? 15.988 17.517 62.359 1.00 4.31 155 PRO A C 1
ATOM 1186 O O . PRO A 1 155 ? 1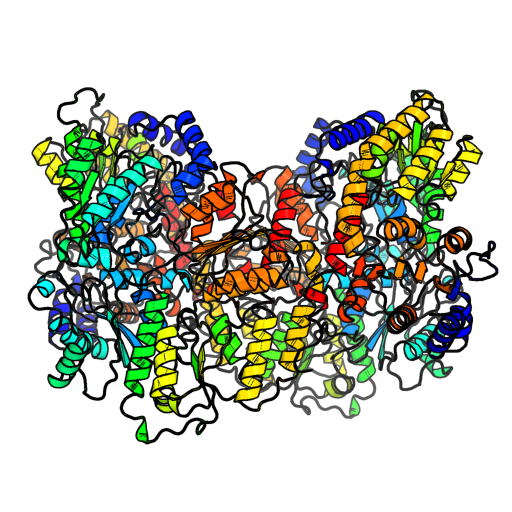5.874 18.422 63.178 1.00 5.04 155 PRO A O 1
ATOM 1190 N N . ILE A 1 156 ? 14.950 16.965 61.755 1.00 4.73 156 ILE A N 1
ATOM 1191 C CA . ILE A 1 156 ? 13.618 17.590 61.835 1.00 5.02 156 ILE A CA 1
ATOM 1192 C C . ILE A 1 156 ? 13.122 17.725 63.282 1.00 4.74 156 ILE A C 1
ATOM 1193 O O . ILE A 1 156 ? 12.829 18.829 63.737 1.00 5.77 156 ILE A O 1
ATOM 1198 N N . GLY A 1 157 ? 13.086 16.625 64.029 1.00 5.41 157 GLY A N 1
ATOM 1199 C CA . GLY A 1 157 ? 12.631 16.727 65.421 1.00 6.08 157 GLY A CA 1
ATOM 1200 C C . GLY A 1 157 ? 13.678 17.384 66.313 1.00 5.96 157 GLY A C 1
ATOM 1201 O O . GLY A 1 157 ? 13.324 18.054 67.294 1.00 7.73 157 GLY A O 1
ATOM 1202 N N . LEU A 1 158 ? 14.957 17.241 65.954 1.00 5.49 158 LEU A N 1
ATOM 1203 C CA . LEU A 1 158 ? 15.995 17.863 66.770 1.00 5.23 158 LEU A CA 1
ATOM 1204 C C . LEU A 1 158 ? 15.891 19.387 66.779 1.00 5.65 158 LEU A C 1
ATOM 1205 O O . LEU A 1 158 ? 16.164 20.004 67.807 1.00 8.37 158 LEU A O 1
ATOM 1210 N N . ILE A 1 159 ? 15.450 19.992 65.685 1.00 4.69 159 ILE A N 1
ATOM 1211 C CA . ILE A 1 159 ? 15.322 21.438 65.598 1.00 5.03 159 ILE A CA 1
ATOM 1212 C C . ILE A 1 159 ? 13.933 21.938 65.959 1.00 5.50 159 ILE A C 1
ATOM 1213 O O . ILE A 1 159 ? 13.702 23.146 65.986 1.00 6.41 159 ILE A O 1
ATOM 1218 N N . GLY A 1 160 ? 13.000 21.041 66.244 1.00 6.01 160 GLY A N 1
ATOM 1219 C CA . GLY A 1 160 ? 11.689 21.461 66.729 1.00 6.76 160 GLY A CA 1
ATOM 1220 C C . GLY A 1 160 ? 10.701 21.847 65.634 1.00 6.79 160 GLY A C 1
ATOM 1221 O O . GLY A 1 160 ? 9.761 22.591 65.901 1.00 8.21 160 GLY A O 1
ATOM 1222 N N . ASP A 1 161 ? 10.891 21.359 64.412 1.00 5.86 161 ASP A N 1
ATOM 1223 C CA . ASP A 1 161 ? 9.933 21.633 63.345 1.00 6.19 161 ASP A CA 1
ATOM 1224 C C . ASP A 1 161 ? 8.582 20.950 63.631 1.00 6.53 161 ASP A C 1
ATOM 1225 O O . ASP A 1 161 ? 8.505 19.984 64.406 1.00 9.18 161 ASP A O 1
ATOM 1230 N N . ASP A 1 162 ? 7.518 21.499 63.051 1.00 7.09 162 ASP A N 1
ATOM 1231 C CA . ASP A 1 162 ? 6.150 21.017 63.231 1.00 7.36 162 ASP A CA 1
ATOM 1232 C C . ASP A 1 162 ? 5.560 20.588 61.881 1.00 6.91 162 ASP A C 1
ATOM 1233 O O . ASP A 1 162 ? 4.733 21.267 61.290 1.00 8.00 162 ASP A O 1
ATOM 1238 N N . ILE A 1 163 ? 6.005 19.435 61.412 1.00 6.61 163 ILE A N 1
ATOM 1239 C CA . ILE A 1 163 ? 5.539 18.963 60.114 1.00 6.09 163 ILE A CA 1
ATOM 1240 C C . ILE A 1 163 ? 4.078 18.523 60.148 1.00 5.91 163 ILE A C 1
ATOM 1241 O O . ILE A 1 163 ? 3.430 18.485 59.115 1.00 6.29 163 ILE A O 1
ATOM 1246 N N . GLU A 1 164 ? 3.551 18.211 61.330 1.00 6.83 164 GLU A N 1
ATOM 1247 C CA . GLU A 1 164 ? 2.149 17.838 61.441 1.00 7.09 164 GLU A CA 1
ATOM 1248 C C . GLU A 1 164 ? 1.262 19.031 61.118 1.00 7.12 164 GLU A C 1
ATOM 1249 O O . GLU A 1 164 ? 0.265 18.911 60.403 1.00 8.19 164 GLU A O 1
ATOM 1255 N N . SER A 1 165 ? 1.605 20.191 61.660 1.00 7.68 165 SER A N 1
ATOM 1256 C CA . SER A 1 165 ? 0.856 21.400 61.374 1.00 7.81 165 SER A CA 1
ATOM 1257 C C . SER A 1 165 ? 0.896 21.710 59.887 1.00 6.72 165 SER A C 1
ATOM 1258 O O . SER A 1 165 ? -0.124 22.025 59.276 1.00 7.14 165 SER A O 1
ATOM 1261 N N . VAL A 1 166 ? 2.076 21.625 59.289 1.00 6.23 166 VAL A N 1
ATOM 1262 C CA . VAL A 1 166 ? 2.199 21.911 57.868 1.00 6.10 166 VAL A CA 1
ATOM 1263 C C . VAL A 1 166 ? 1.336 20.933 57.057 1.00 5.75 166 VAL A C 1
ATOM 1264 O O . VAL A 1 166 ? 0.611 21.339 56.140 1.00 6.69 166 VAL A O 1
ATOM 1268 N N . SER A 1 167 ? 1.389 19.653 57.419 1.00 7.02 167 SER A N 1
ATOM 1269 C CA . SER A 1 167 ? 0.633 18.663 56.702 1.00 7.83 167 SER A CA 1
ATOM 1270 C C . SER A 1 167 ? -0.874 18.901 56.816 1.00 8.32 167 SER A C 1
ATOM 1271 O O . SER A 1 167 ? -1.622 18.741 55.851 1.00 8.84 167 SER A O 1
ATOM 1274 N N . LYS A 1 168 ? -1.341 19.266 58.004 1.00 8.50 168 LYS A N 1
ATOM 1275 C CA . LYS A 1 168 ? -2.761 19.560 58.214 1.00 9.87 168 LYS A CA 1
ATOM 1276 C C . LYS A 1 168 ? -3.209 20.774 57.411 1.00 10.04 168 LYS A C 1
ATOM 1277 O O . LYS A 1 168 ? -4.229 20.738 56.716 1.00 11.35 168 LYS A O 1
ATOM 1283 N N . VAL A 1 169 ? -2.453 21.860 57.503 1.00 8.74 169 VAL A N 1
ATOM 1284 C CA . VAL A 1 169 ? -2.833 23.116 56.862 1.00 10.30 169 VAL A CA 1
ATOM 1285 C C . VAL A 1 169 ? -2.771 23.003 55.341 1.00 9.26 169 VAL A C 1
ATOM 1286 O O . VAL A 1 169 ? -3.709 23.381 54.639 1.00 10.45 169 VAL A O 1
ATOM 1290 N N . LYS A 1 170 ? -1.677 22.471 54.833 1.00 9.02 170 LYS A N 1
ATOM 1291 C CA . LYS A 1 170 ? -1.553 22.290 53.399 1.00 8.53 170 LYS A CA 1
ATOM 1292 C C . LYS A 1 170 ? -2.521 21.228 52.865 1.00 9.12 170 LYS A C 1
ATOM 1293 O O . LYS A 1 170 ? -3.059 21.377 51.758 1.00 9.89 170 LYS A O 1
ATOM 1299 N N . GLY A 1 171 ? -2.759 20.166 53.633 1.00 8.06 171 GLY A N 1
ATOM 1300 C CA . GLY A 1 171 ? -3.684 19.110 53.184 1.00 8.85 171 GLY A CA 1
ATOM 1301 C C . GLY A 1 171 ? -5.095 19.660 53.034 1.00 9.98 171 GLY A C 1
ATOM 1302 O O . GLY A 1 171 ? -5.809 19.349 52.087 1.00 10.69 171 GLY A O 1
ATOM 1303 N N . ALA A 1 172 ? -5.498 20.494 53.977 1.00 9.63 172 ALA A N 1
ATOM 1304 C CA . ALA A 1 172 ? -6.812 21.135 53.917 1.00 10.82 172 ALA A CA 1
ATOM 1305 C C . ALA A 1 172 ? -6.901 22.107 52.750 1.00 12.67 172 ALA A C 1
ATOM 1306 O O . ALA A 1 172 ? -7.891 22.117 52.038 1.00 16.15 172 ALA A O 1
ATOM 1308 N N . GLU A 1 173 ? -5.874 22.938 52.584 1.00 12.87 173 GLU A N 1
ATOM 1309 C CA . GLU A 1 173 ? -5.821 23.917 51.502 1.00 13.73 173 GLU A CA 1
ATOM 1310 C C . GLU A 1 173 ? -5.910 23.289 50.123 1.00 15.21 173 GLU A C 1
ATOM 1311 O O . GLU A 1 173 ? -6.604 23.813 49.251 1.00 18.67 173 GLU A O 1
ATOM 1317 N N . LEU A 1 174 ? -5.235 22.167 49.932 1.00 13.95 174 LEU A N 1
ATOM 1318 C CA . LEU A 1 174 ? -5.145 21.508 48.624 1.00 16.03 174 LEU A CA 1
ATOM 1319 C C . LEU A 1 174 ? -6.124 20.337 48.460 1.00 14.54 174 LEU A C 1
ATOM 1320 O O . LEU A 1 174 ? -6.161 19.712 47.409 1.00 18.45 174 LEU A O 1
ATOM 1325 N N . SER A 1 175 ? -6.906 20.051 49.498 1.00 13.33 175 SER A N 1
ATOM 1326 C CA . SER A 1 175 ? -7.762 18.860 49.537 1.00 14.22 175 SER A CA 1
ATOM 1327 C C . SER A 1 175 ? -6.978 17.624 49.137 1.00 13.82 175 SER A C 1
ATOM 132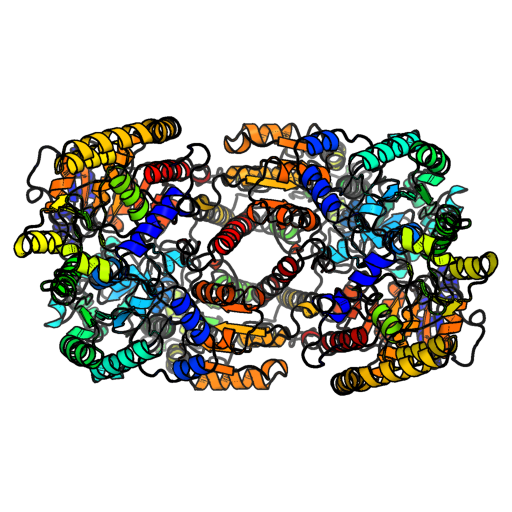8 O O . SER A 1 175 ? -7.340 16.882 48.228 1.00 16.62 175 SER A O 1
ATOM 1331 N N . LYS A 1 176 ? -5.879 17.426 49.849 1.00 11.61 176 LYS A N 1
ATOM 1332 C CA . LYS A 1 176 ? -4.906 16.397 49.532 1.00 12.18 176 LYS A CA 1
ATOM 1333 C C . LYS A 1 176 ? -4.504 15.677 50.799 1.00 9.23 176 LYS A C 1
ATOM 1334 O O . LYS A 1 176 ? -4.350 16.293 51.854 1.00 9.79 176 LYS A O 1
ATOM 1340 N N . THR A 1 177 ? -4.281 14.377 50.685 1.00 8.01 177 THR A N 1
ATOM 1341 C CA . THR A 1 177 ? -3.700 13.608 51.771 1.00 7.08 177 THR A CA 1
ATOM 1342 C C . THR A 1 177 ? -2.202 13.890 51.847 1.00 6.47 177 THR A C 1
ATOM 1343 O O . THR A 1 177 ? -1.486 13.564 50.911 1.00 8.42 177 THR A O 1
ATOM 1347 N N . ILE A 1 178 ? -1.773 14.515 52.939 1.00 6.13 178 ILE A N 1
ATOM 1348 C CA . ILE A 1 178 ? -0.370 14.805 53.206 1.00 6.11 178 ILE A CA 1
ATOM 1349 C C . ILE A 1 178 ? -0.051 14.193 54.554 1.00 5.68 178 ILE A C 1
ATOM 1350 O O . ILE A 1 178 ? -0.645 14.545 55.576 1.00 6.68 178 ILE A O 1
ATOM 1355 N N . VAL A 1 179 ? 0.889 13.257 54.555 1.00 6.14 179 VAL A N 1
ATOM 1356 C CA . VAL A 1 179 ? 1.137 12.395 55.699 1.00 5.89 179 VAL A CA 1
ATOM 1357 C C . VAL A 1 179 ? 2.474 12.774 56.358 1.00 5.52 179 VAL A C 1
ATOM 1358 O O . VAL A 1 179 ? 3.513 12.568 55.761 1.00 6.11 179 VAL A O 1
ATOM 1362 N N . PRO A 1 180 ? 2.439 13.294 57.589 1.00 5.74 180 PRO A N 1
ATOM 1363 C CA . PRO A 1 180 ? 3.690 13.559 58.312 1.00 5.73 180 PRO A CA 1
ATOM 1364 C C . PRO A 1 180 ? 4.208 12.287 58.966 1.00 6.06 180 PRO A C 1
ATOM 1365 O O . PRO A 1 180 ? 3.455 11.613 59.682 1.00 7.10 180 PRO A O 1
ATOM 1369 N N . VAL A 1 181 ? 5.466 11.949 58.697 1.00 5.57 181 VAL A N 1
ATOM 1370 C CA . VAL A 1 181 ? 6.057 10.743 59.266 1.00 5.49 181 VAL A CA 1
ATOM 1371 C C . VAL A 1 181 ? 7.303 11.096 60.063 1.00 5.47 181 VAL A C 1
ATOM 1372 O O . VAL A 1 181 ? 8.303 11.571 59.519 1.00 5.62 181 VAL A O 1
ATOM 1376 N N . ARG A 1 182 ? 7.231 10.851 61.371 1.00 5.80 182 ARG A N 1
ATOM 1377 C CA . ARG A 1 182 ? 8.332 11.157 62.294 1.00 5.50 182 ARG A CA 1
ATOM 1378 C C . ARG A 1 182 ? 9.276 9.987 62.444 1.00 5.31 182 ARG A C 1
ATOM 1379 O O . ARG A 1 182 ? 9.395 9.357 63.510 1.00 6.47 182 ARG A O 1
ATOM 1387 N N . CYS A 1 183 ? 9.924 9.669 61.328 1.00 5.58 183 CYS A N 1
ATOM 1388 C CA . CYS A 1 183 ? 10.822 8.531 61.217 1.00 5.36 183 CYS A CA 1
ATOM 1389 C C . CYS A 1 183 ? 12.309 8.913 61.298 1.00 5.69 183 CYS A C 1
ATOM 1390 O O . CYS A 1 183 ? 13.146 8.215 60.743 1.00 6.16 183 CYS A O 1
ATOM 1393 N N . GLU A 1 184 ? 12.618 9.993 62.012 1.00 5.04 184 GLU A N 1
ATOM 1394 C CA . GLU A 1 184 ? 13.991 10.405 62.145 1.00 5.26 184 GLU A CA 1
ATOM 1395 C C . GLU A 1 184 ? 14.866 9.251 62.622 1.00 5.42 184 GLU A C 1
ATOM 1396 O O . GLU A 1 184 ? 14.506 8.506 63.521 1.00 5.31 184 GLU A O 1
ATOM 1402 N N . GLY A 1 185 ? 16.074 9.185 62.070 1.00 5.74 185 GLY A N 1
ATOM 1403 C CA . GLY A 1 185 ? 16.970 8.075 62.368 1.00 6.37 185 GLY A CA 1
ATOM 1404 C C . GLY A 1 185 ? 17.485 8.007 63.788 1.00 6.77 185 GLY A C 1
ATOM 1405 O O . GLY A 1 185 ? 18.003 6.971 64.201 1.00 9.79 185 GLY A O 1
ATOM 1406 N N . PHE A 1 186 ? 17.351 9.081 64.559 1.00 6.47 186 PHE A N 1
ATOM 1407 C CA . PHE A 1 186 ? 17.674 9.040 65.982 1.00 7.64 186 PHE A CA 1
ATOM 1408 C C . PHE A 1 186 ? 16.667 8.266 66.808 1.00 7.43 186 PHE A C 1
ATOM 1409 O O . PHE A 1 186 ? 16.952 7.952 67.959 1.00 9.38 186 PHE A O 1
ATOM 1417 N N . ARG A 1 187 ? 15.512 7.943 66.246 1.00 6.18 187 ARG A N 1
ATOM 1418 C CA . ARG A 1 187 ? 14.491 7.210 66.991 1.00 6.27 187 ARG A CA 1
ATOM 1419 C C . ARG A 1 187 ? 14.740 5.707 66.890 1.00 5.33 187 ARG A C 1
ATOM 1420 O O . ARG A 1 187 ? 15.090 5.172 65.854 1.00 7.48 187 ARG A O 1
ATOM 1428 N N . GLY A 1 188 ? 14.473 5.009 67.974 1.00 5.77 188 GLY A N 1
ATOM 1429 C CA . GLY A 1 188 ? 14.660 3.592 67.978 1.00 6.23 188 GLY A CA 1
ATOM 1430 C C . GLY A 1 188 ? 16.125 3.207 67.861 1.00 5.98 188 GLY A C 1
ATOM 1431 O O . GLY A 1 188 ? 17.016 3.943 68.272 1.00 7.07 188 GLY A O 1
ATOM 1432 N N . VAL A 1 189 ? 16.356 2.005 67.336 1.00 5.70 189 VAL A N 1
ATOM 1433 C CA . VAL A 1 189 ? 17.681 1.398 67.322 1.00 5.80 189 VAL A CA 1
ATOM 1434 C C . VAL A 1 189 ? 18.067 0.794 65.970 1.00 5.58 189 VAL A C 1
ATOM 1435 O O . VAL A 1 189 ? 19.141 0.203 65.830 1.00 5.88 189 VAL A O 1
ATOM 1439 N N . SER A 1 190 ? 17.169 0.869 64.985 1.00 5.66 190 SER A N 1
ATOM 1440 C CA . SER A 1 190 ? 17.272 0.087 63.769 1.00 5.58 190 SER A CA 1
ATOM 1441 C C . SER A 1 190 ? 16.121 0.478 62.840 1.00 5.48 190 SER A C 1
ATOM 1442 O O . SER A 1 190 ? 15.330 1.347 63.155 1.00 5.95 190 SER A O 1
ATOM 1445 N N . GLN A 1 191 ? 16.003 -0.241 61.725 1.00 5.72 191 GLN A N 1
ATOM 1446 C CA . GLN A 1 191 ? 14.855 -0.083 60.832 1.00 5.89 191 GLN A CA 1
ATOM 1447 C C . GLN A 1 191 ? 13.533 -0.370 61.528 1.00 5.89 191 GLN A C 1
ATOM 1448 O O . GLN A 1 191 ? 12.501 0.119 61.085 1.00 6.31 191 GLN A O 1
ATOM 1454 N N . SER A 1 192 ? 13.531 -1.214 62.554 1.00 6.14 192 SER A N 1
ATOM 1455 C CA . SER A 1 192 ? 12.291 -1.728 63.113 1.00 5.84 192 SER A CA 1
ATOM 1456 C C . SER A 1 192 ? 11.348 -0.622 63.572 1.00 5.14 192 SER A C 1
ATOM 1457 O O . SER A 1 192 ? 10.167 -0.664 63.254 1.00 6.09 192 SER A O 1
ATOM 1460 N N . LEU A 1 193 ? 11.831 0.351 64.320 1.00 5.68 193 LEU A N 1
ATOM 1461 C CA . LEU A 1 193 ? 10.897 1.346 64.841 1.00 5.62 193 LEU A CA 1
ATOM 1462 C C . LEU A 1 193 ? 10.340 2.150 63.693 1.00 5.39 193 LEU A C 1
ATOM 1463 O O . LEU A 1 193 ? 9.186 2.627 63.759 1.00 5.61 193 LEU A O 1
ATOM 1468 N N . GLY A 1 194 ? 11.099 2.303 62.609 1.00 5.39 194 GLY A N 1
ATOM 1469 C CA . GLY A 1 194 ? 10.534 2.942 61.412 1.00 5.82 194 GLY A CA 1
ATOM 1470 C C . GLY A 1 194 ? 9.320 2.228 60.852 1.00 5.53 194 GLY A C 1
ATOM 1471 O O . GLY A 1 194 ? 8.381 2.870 60.394 1.00 6.07 194 GLY A O 1
ATOM 1472 N N . HIS A 1 195 ? 9.328 0.908 60.890 1.00 5.44 195 HIS A N 1
ATOM 1473 C CA . HIS A 1 195 ? 8.127 0.156 60.465 1.00 5.75 195 HIS A CA 1
ATOM 1474 C C . HIS A 1 195 ? 6.942 0.582 61.312 1.00 5.04 195 HIS A C 1
ATOM 1475 O O . HIS A 1 195 ? 5.849 0.816 60.803 1.00 5.57 195 HIS A O 1
ATOM 1482 N N . HIS A 1 196 ? 7.119 0.602 62.629 1.00 5.41 196 HIS A N 1
ATOM 1483 C CA . HIS A 1 196 ? 6.010 0.860 63.552 1.00 5.22 196 HIS A CA 1
ATOM 1484 C C . HIS A 1 196 ? 5.493 2.286 63.349 1.00 5.37 196 HIS A C 1
ATOM 1485 O O . HIS A 1 196 ? 4.277 2.515 63.222 1.00 5.52 196 HIS A O 1
ATOM 1492 N N . ILE A 1 197 ? 6.411 3.245 63.319 1.00 5.34 197 ILE A N 1
ATOM 1493 C CA . ILE A 1 197 ? 6.073 4.638 63.041 1.00 5.22 197 ILE A CA 1
ATOM 1494 C C . ILE A 1 197 ? 5.294 4.740 61.731 1.00 5.41 197 ILE A C 1
ATOM 1495 O O . ILE A 1 197 ? 4.280 5.459 61.620 1.00 6.13 197 ILE A O 1
ATOM 1500 N N . ALA A 1 198 ? 5.796 4.070 60.708 1.00 5.55 198 ALA A N 1
ATOM 1501 C CA . ALA A 1 198 ? 5.143 4.116 59.399 1.00 6.07 198 ALA A CA 1
ATOM 1502 C C . ALA A 1 198 ? 3.739 3.535 59.436 1.00 5.65 198 ALA A C 1
ATOM 1503 O O . ALA A 1 198 ? 2.822 4.066 58.813 1.00 6.69 198 ALA A O 1
ATOM 1505 N N . ASN A 1 199 ? 3.572 2.401 60.130 1.00 5.89 199 ASN A N 1
ATOM 1506 C CA . ASN A 1 199 ? 2.249 1.794 60.268 1.00 5.54 199 ASN A CA 1
ATOM 1507 C C . ASN A 1 199 ? 1.285 2.743 60.977 1.00 5.68 199 ASN A C 1
ATOM 1508 O O . ASN A 1 199 ? 0.140 2.898 60.550 1.00 5.88 199 ASN A O 1
ATOM 1513 N N . ASP A 1 200 ? 1.749 3.383 62.051 1.00 6.08 200 ASP A N 1
ATOM 1514 C CA . ASP A 1 200 ? 0.879 4.294 62.766 1.00 6.43 200 ASP A CA 1
ATOM 1515 C C . ASP A 1 200 ? 0.520 5.502 61.896 1.00 5.83 200 ASP A C 1
ATOM 1516 O O . ASP A 1 200 ? -0.588 6.015 62.013 1.00 6.29 200 ASP A O 1
ATOM 1521 N N . ALA A 1 201 ? 1.421 5.960 61.025 1.00 5.68 201 ALA A N 1
ATOM 1522 C CA . ALA A 1 201 ? 1.109 7.063 60.123 1.00 6.12 201 ALA A CA 1
ATOM 1523 C C . ALA A 1 201 ? 0.039 6.632 59.094 1.00 6.18 201 ALA A C 1
ATOM 1524 O O . ALA A 1 201 ? -0.842 7.423 58.764 1.00 6.76 201 ALA A O 1
ATOM 1526 N N . VAL A 1 202 ? 0.108 5.404 58.586 1.00 5.88 202 VAL A N 1
ATOM 1527 C CA . VAL A 1 202 ? -0.941 4.929 57.677 1.00 6.72 202 VAL A CA 1
ATOM 1528 C C . VAL A 1 202 ? -2.251 4.925 58.437 1.00 6.78 202 VAL A C 1
ATOM 1529 O O . VAL A 1 202 ? -3.251 5.428 57.953 1.00 6.69 202 VAL A O 1
ATOM 1533 N N . ARG A 1 203 ? -2.261 4.395 59.660 1.00 6.31 203 ARG A N 1
ATOM 1534 C CA . ARG A 1 203 ? -3.460 4.348 60.482 1.00 6.58 203 ARG A CA 1
ATOM 1535 C C . ARG A 1 203 ? -4.064 5.738 60.660 1.00 7.19 203 ARG A C 1
ATOM 1536 O O . ARG A 1 203 ? -5.264 5.937 60.528 1.00 9.04 203 ARG A O 1
ATOM 1544 N N . ASP A 1 204 ? -3.213 6.702 61.000 1.00 6.41 204 ASP A N 1
ATOM 1545 C CA . ASP A 1 204 ? -3.711 7.991 61.442 1.00 6.88 204 ASP A CA 1
ATOM 1546 C C . ASP A 1 204 ? -4.111 8.921 60.316 1.00 7.04 204 ASP A C 1
ATOM 1547 O O . ASP A 1 204 ? -4.933 9.819 60.533 1.00 9.48 204 ASP A O 1
ATOM 1552 N N . TRP A 1 205 ? -3.519 8.743 59.130 1.00 6.68 205 TRP A N 1
ATOM 1553 C CA . TRP A 1 205 ? -3.678 9.725 58.054 1.00 7.50 205 TRP A CA 1
ATOM 1554 C C . TRP A 1 205 ? -4.283 9.197 56.779 1.00 7.64 205 TRP A C 1
ATOM 1555 O O . TRP A 1 205 ? -4.704 10.003 55.943 1.00 10.29 205 TRP A O 1
ATOM 1566 N N . VAL A 1 206 ? -4.297 7.879 56.583 1.00 6.90 206 VAL A N 1
ATOM 1567 C CA . VAL A 1 206 ? -4.780 7.304 55.328 1.00 7.59 206 VAL A CA 1
ATOM 1568 C C . VAL A 1 206 ? -5.918 6.304 55.486 1.00 6.48 206 VAL A C 1
ATOM 1569 O O . VAL A 1 206 ? -6.913 6.360 54.763 1.00 7.38 206 VAL A O 1
ATOM 1573 N N . LEU A 1 207 ? -5.767 5.369 56.412 1.00 6.41 207 LEU A N 1
ATOM 1574 C CA . LEU A 1 207 ? -6.560 4.150 56.390 1.00 6.63 207 LEU A CA 1
ATOM 1575 C C . LEU A 1 207 ? -8.030 4.392 56.663 1.00 6.65 207 LEU A C 1
ATOM 1576 O O . LEU A 1 207 ? -8.858 3.624 56.199 1.00 7.62 207 LEU A O 1
ATOM 1581 N N . GLY A 1 208 ? -8.357 5.427 57.427 1.00 7.04 208 GLY A N 1
ATOM 1582 C CA . GLY A 1 208 ? -9.742 5.717 57.759 1.00 7.37 208 GLY A CA 1
ATOM 1583 C C . GLY A 1 208 ? -10.537 6.520 56.745 1.00 6.13 208 GLY A C 1
ATOM 1584 O O . GLY A 1 208 ? -11.689 6.802 56.986 1.00 6.80 208 GLY A O 1
ATOM 1585 N N . LYS A 1 209 ? -9.924 6.885 55.621 1.00 6.63 209 LYS A N 1
ATOM 1586 C CA . LYS A 1 209 ? -10.538 7.842 54.728 1.00 7.26 209 LYS A CA 1
ATOM 1587 C C . LYS A 1 209 ? -11.931 7.415 54.251 1.00 6.75 209 LYS A C 1
ATOM 1588 O O . LYS A 1 209 ? -12.805 8.265 54.103 1.00 9.08 209 LYS A O 1
ATOM 1594 N N . ARG A 1 210 ? -12.126 6.121 54.029 1.00 6.09 210 ARG A N 1
ATOM 1595 C CA . ARG A 1 210 ? -13.378 5.639 53.457 1.00 6.09 210 ARG A CA 1
ATOM 1596 C C . ARG A 1 210 ? -14.275 4.975 54.521 1.00 6.23 210 ARG A C 1
ATOM 1597 O O . ARG A 1 210 ? -15.201 4.251 54.185 1.00 6.91 210 ARG A O 1
ATOM 1605 N N . ASP A 1 211 ? -14.035 5.272 55.804 1.00 6.18 211 ASP A N 1
ATOM 1606 C CA . ASP A 1 211 ? -14.803 4.653 56.878 1.00 6.44 211 ASP A CA 1
ATOM 1607 C C . ASP A 1 211 ? -16.316 4.895 56.750 1.00 7.42 211 ASP A C 1
ATOM 1608 O O . ASP A 1 211 ? -17.093 4.074 57.208 1.00 10.70 211 ASP A O 1
ATOM 1613 N N . GLU A 1 212 ? -16.709 6.054 56.220 1.00 8.78 212 GLU A N 1
ATOM 1614 C CA . GLU A 1 212 ? -18.135 6.404 56.011 1.00 10.91 212 GLU A CA 1
ATOM 1615 C C . GLU A 1 212 ? -18.660 6.218 54.573 1.00 11.75 212 GLU A C 1
ATOM 1616 O O . GLU A 1 212 ? -19.758 6.672 54.256 1.00 16.81 212 GLU A O 1
ATOM 1622 N N . ASP A 1 213 ? -17.879 5.574 53.698 1.00 10.83 213 ASP A N 1
ATOM 1623 C CA . ASP A 1 213 ? -18.252 5.328 52.308 1.00 10.99 213 ASP A CA 1
ATOM 1624 C C . ASP A 1 213 ? -18.791 3.911 52.184 1.00 13.05 213 ASP A C 1
ATOM 1625 O O . ASP A 1 213 ? -18.187 2.986 52.601 1.00 15.87 213 ASP A O 1
ATOM 1630 N N . THR A 1 214 ? -19.920 3.757 51.516 1.00 11.13 214 THR A N 1
ATOM 1631 C CA . THR A 1 214 ? -20.563 2.456 51.350 1.00 12.19 214 THR A CA 1
ATOM 1632 C C . THR A 1 214 ? -20.553 1.980 49.888 1.00 12.94 214 THR A C 1
ATOM 1633 O O . THR A 1 214 ? -21.247 1.015 49.545 1.00 17.38 214 THR A O 1
ATOM 1637 N N . THR A 1 215 ? -19.750 2.618 49.030 1.00 10.68 215 THR A N 1
ATOM 1638 C CA . THR A 1 215 ? -19.861 2.372 47.596 1.00 12.54 215 THR A CA 1
ATOM 1639 C C . THR A 1 215 ? -19.062 1.169 47.098 1.00 13.26 215 THR A C 1
ATOM 1640 O O . THR A 1 215 ? -19.385 0.653 46.042 1.00 15.87 215 THR A O 1
ATOM 1644 N N . PHE A 1 216 ? -18.049 0.710 47.822 1.00 12.58 216 PHE A N 1
ATOM 1645 C CA . PHE A 1 216 ? -17.274 -0.430 47.359 1.00 12.62 216 PHE A CA 1
ATOM 1646 C C . PHE A 1 216 ? -18.091 -1.732 47.471 1.00 13.10 216 PHE A C 1
ATOM 1647 O O . PHE A 1 216 ? -18.665 -2.023 48.516 1.00 19.90 216 PHE A O 1
ATOM 1655 N N . ALA A 1 217 ? -18.126 -2.495 46.380 1.00 13.30 217 ALA A N 1
ATOM 1656 C CA . ALA A 1 217 ? -18.832 -3.774 46.309 1.00 15.07 217 ALA A CA 1
ATOM 1657 C C . ALA A 1 217 ? -17.898 -4.889 46.768 1.00 16.58 217 ALA A C 1
ATOM 1658 O O . ALA A 1 217 ? -16.952 -5.240 46.077 1.00 17.64 217 ALA A O 1
ATOM 1660 N N . SER A 1 218 ? -18.188 -5.430 47.908 1.00 16.69 218 SER A N 1
ATOM 1661 C CA . SER A 1 218 ? -17.337 -6.466 48.440 1.00 17.84 218 SER A CA 1
ATOM 1662 C C . SER A 1 218 ? -17.812 -7.832 48.081 1.00 14.26 218 SER A C 1
ATOM 1663 O O . SER A 1 218 ? -18.915 -8.002 47.686 1.00 16.03 218 SER A O 1
ATOM 1666 N N . THR A 1 219 ? -16.917 -8.809 48.214 1.00 9.84 219 THR A N 1
ATOM 1667 C CA . THR A 1 219 ? -17.244 -10.200 47.998 1.00 7.97 219 THR A CA 1
ATOM 1668 C C . THR A 1 219 ? -16.726 -11.037 49.179 1.00 6.76 219 THR A C 1
ATOM 1669 O O . THR A 1 219 ? -15.870 -10.574 49.887 1.00 7.63 219 THR A O 1
ATOM 1673 N N . PRO A 1 220 ? -17.227 -12.247 49.354 1.00 7.09 220 PRO A N 1
ATOM 1674 C CA . PRO A 1 220 ? -16.739 -13.072 50.461 1.00 6.78 220 PRO A CA 1
ATOM 1675 C C . PRO A 1 220 ? -15.271 -13.493 50.337 1.00 5.12 220 PRO A C 1
ATOM 1676 O O . PRO A 1 220 ? -14.708 -14.010 51.299 1.00 6.43 220 PRO A O 1
ATOM 1680 N N . TYR A 1 221 ? -14.667 -13.288 49.172 1.00 4.78 221 TYR A N 1
ATOM 1681 C CA . TYR A 1 221 ? -13.350 -13.805 48.885 1.00 5.23 221 TYR A CA 1
ATOM 1682 C C . TYR A 1 221 ? -12.295 -12.704 48.834 1.00 4.76 221 TYR A C 1
ATOM 1683 O O . TYR A 1 221 ? -11.190 -12.927 48.332 1.00 5.05 221 TYR A O 1
ATOM 1692 N N . ASP A 1 222 ? -12.591 -11.530 49.388 1.00 4.76 222 ASP A N 1
ATOM 1693 C CA . ASP A 1 222 ? -11.701 -10.383 49.339 1.00 5.30 222 ASP A CA 1
ATOM 1694 C C . ASP A 1 222 ? -10.607 -10.495 50.401 1.00 5.22 222 ASP A C 1
ATOM 1695 O O . ASP A 1 222 ? -10.914 -10.679 51.588 1.00 5.66 222 ASP A O 1
ATOM 1700 N N . VAL A 1 223 ? -9.358 -10.370 49.964 1.00 5.48 223 VAL A N 1
ATOM 1701 C CA . VAL A 1 223 ? -8.209 -10.408 50.847 1.00 5.67 223 VAL A CA 1
ATOM 1702 C C . VAL A 1 223 ? -7.286 -9.245 50.535 1.00 5.68 223 VAL A C 1
ATOM 1703 O O . VAL A 1 223 ? -7.368 -8.604 49.493 1.00 6.32 223 VAL A O 1
ATOM 1707 N N . ALA A 1 224 ? -6.348 -9.011 51.455 1.00 6.12 224 ALA A N 1
ATOM 1708 C CA . ALA A 1 224 ? -5.212 -8.112 51.205 1.00 6.07 224 ALA A CA 1
ATOM 1709 C C . ALA A 1 224 ? -3.914 -8.856 51.504 1.00 6.09 224 ALA A C 1
ATOM 1710 O O . ALA A 1 224 ? -3.852 -9.644 52.440 1.00 6.55 224 ALA A O 1
ATOM 1712 N N . ILE A 1 225 ? -2.911 -8.635 50.659 1.00 6.33 225 ILE A N 1
ATOM 1713 C CA . ILE A 1 225 ? -1.544 -9.092 50.913 1.00 6.30 225 ILE A CA 1
ATOM 1714 C C . ILE A 1 225 ? -0.850 -7.997 51.733 1.00 7.13 225 ILE A C 1
ATOM 1715 O O . ILE A 1 225 ? -0.678 -6.888 51.264 1.00 8.90 225 ILE A O 1
ATOM 1720 N N . ILE A 1 226 ? -0.509 -8.324 52.982 1.00 7.00 226 ILE A N 1
ATOM 1721 C CA . ILE A 1 226 ? 0.043 -7.396 53.935 1.00 6.97 226 ILE A CA 1
ATOM 1722 C C . ILE A 1 226 ? 1.517 -7.742 54.175 1.00 6.51 226 ILE A C 1
ATOM 1723 O O . ILE A 1 226 ? 1.865 -8.830 54.626 1.00 7.74 226 ILE A O 1
ATOM 1728 N N . GLY A 1 227 ? 2.394 -6.792 53.878 1.00 6.31 227 GLY A N 1
ATOM 1729 C CA . GLY A 1 227 ? 3.802 -7.009 54.089 1.00 6.27 227 GLY A CA 1
ATOM 1730 C C . GLY A 1 227 ? 4.501 -7.807 53.019 1.00 6.64 227 GLY A C 1
ATOM 1731 O O . GLY A 1 227 ? 5.272 -8.727 53.323 1.00 6.83 227 GLY A O 1
ATOM 1732 N N . ASP A 1 228 ? 4.266 -7.466 51.757 1.00 6.58 228 ASP A N 1
ATOM 1733 C CA . ASP A 1 228 ? 5.042 -7.962 50.633 1.00 6.45 228 ASP A CA 1
ATOM 1734 C C . ASP A 1 228 ? 5.365 -6.730 49.796 1.00 6.10 228 ASP A C 1
ATOM 1735 O O . ASP A 1 228 ? 4.486 -6.050 49.287 1.00 6.99 228 ASP A O 1
ATOM 1740 N N . TYR A 1 229 ? 6.653 -6.453 49.694 1.00 6.30 229 TYR A N 1
ATOM 1741 C CA . TYR A 1 229 ? 7.128 -5.243 49.038 1.00 6.32 229 TYR A CA 1
ATOM 1742 C C . TYR A 1 229 ? 7.553 -5.463 47.592 1.00 5.98 229 TYR A C 1
ATOM 1743 O O . TYR A 1 229 ? 8.119 -4.599 46.958 1.00 6.11 229 TYR A O 1
ATOM 1752 N N . ASN A 1 230 ? 7.156 -6.637 47.066 1.00 6.10 230 ASN A N 1
ATOM 1753 C CA . ASN A 1 230 ? 7.261 -6.917 45.648 1.00 5.94 230 ASN A CA 1
ATOM 1754 C C . ASN A 1 230 ? 8.692 -6.837 45.133 1.00 5.31 230 ASN A C 1
ATOM 1755 O O . ASN A 1 230 ? 8.930 -6.337 44.029 1.00 5.91 230 ASN A O 1
ATOM 1760 N N . ILE A 1 231 ? 9.636 -7.380 45.899 1.00 6.04 231 ILE A N 1
ATOM 1761 C CA . ILE A 1 231 ? 11.025 -7.345 45.505 1.00 6.01 231 ILE A CA 1
ATOM 1762 C C . ILE A 1 231 ? 11.208 -8.244 44.244 1.00 5.71 231 ILE A C 1
ATOM 1763 O O . ILE A 1 231 ? 10.933 -9.442 44.258 1.00 6.40 231 ILE A O 1
ATOM 1768 N N . GLY A 1 232 ? 11.630 -7.618 43.160 1.00 6.03 232 GLY A N 1
ATOM 1769 C CA . GLY A 1 232 ? 11.769 -8.328 41.896 1.00 5.85 232 GLY A CA 1
ATOM 1770 C C . GLY A 1 232 ? 10.453 -8.933 41.412 1.00 5.86 232 GLY A C 1
ATOM 1771 O O . GLY A 1 232 ? 10.491 -9.847 40.588 1.00 7.04 232 GLY A O 1
ATOM 1772 N N . GLY A 1 233 ? 9.313 -8.416 41.884 1.00 5.74 233 GLY A N 1
ATOM 1773 C CA . GLY A 1 233 ? 8.034 -8.952 41.478 1.00 5.89 233 GLY A CA 1
ATOM 1774 C C . GLY A 1 233 ? 7.428 -10.040 42.381 1.00 6.32 233 GLY A C 1
ATOM 1775 O O . GLY A 1 233 ? 6.424 -10.653 42.023 1.00 5.99 233 GLY A O 1
ATOM 1776 N N . ASP A 1 234 ? 7.993 -10.226 43.584 1.00 5.69 234 ASP A N 1
ATOM 1777 C CA . ASP A 1 234 ? 7.562 -11.249 44.519 1.00 5.73 234 ASP A CA 1
ATOM 1778 C C . ASP A 1 234 ? 6.054 -11.214 44.827 1.00 5.50 234 ASP A C 1
ATOM 1779 O O . ASP A 1 234 ? 5.461 -12.275 45.060 1.00 6.51 234 ASP A O 1
ATOM 1784 N N . ALA A 1 235 ? 5.473 -10.018 44.943 1.00 5.68 235 ALA A N 1
ATOM 1785 C CA . ALA A 1 235 ? 4.067 -9.923 45.292 1.00 5.61 235 ALA A CA 1
ATOM 1786 C C . ALA A 1 235 ? 3.176 -10.345 44.119 1.00 5.57 235 ALA A C 1
ATOM 1787 O O . ALA A 1 235 ? 2.141 -10.952 44.320 1.00 6.21 235 ALA A O 1
ATOM 1789 N N . TRP A 1 236 ? 3.607 -10.042 42.904 1.00 5.52 236 TRP A N 1
ATOM 1790 C CA . TRP A 1 236 ? 2.869 -10.462 41.724 1.00 5.58 236 TRP A CA 1
ATOM 1791 C C . TRP A 1 236 ? 2.850 -11.982 41.560 1.00 5.79 236 TRP A C 1
ATOM 1792 O O . TRP A 1 236 ? 1.825 -12.567 41.189 1.00 5.89 236 TRP A O 1
ATOM 1803 N N . SER A 1 237 ? 3.966 -12.654 41.846 1.00 6.03 237 SER A N 1
ATOM 1804 C CA . SER A 1 237 ? 4.027 -14.101 41.777 1.00 6.13 237 SER A CA 1
ATOM 1805 C C . SER A 1 237 ? 3.380 -14.787 42.977 1.00 6.14 237 SER A C 1
ATOM 1806 O O . SER A 1 237 ? 3.303 -16.018 43.004 1.00 7.70 237 SER A O 1
ATOM 1809 N N . SER A 1 238 ? 2.929 -14.005 43.966 1.00 6.03 238 SER A N 1
ATOM 1810 C CA . SER A 1 238 ? 2.069 -14.461 45.067 1.00 6.05 238 SER A CA 1
ATOM 1811 C C . SER A 1 238 ? 0.586 -14.248 44.736 1.00 5.55 238 SER A C 1
ATOM 1812 O O . SER A 1 238 ? -0.244 -15.143 44.867 1.00 6.18 238 SER A O 1
ATOM 1815 N N . ARG A 1 239 ? 0.269 -13.025 44.324 1.00 5.80 239 ARG A N 1
ATOM 1816 C CA . ARG A 1 239 ? -1.058 -12.637 43.920 1.00 5.55 239 ARG A CA 1
ATOM 1817 C C . ARG A 1 239 ? -1.657 -13.597 42.895 1.00 5.44 239 ARG A C 1
ATOM 1818 O O . ARG A 1 239 ? -2.835 -13.925 42.981 1.00 5.71 239 ARG A O 1
ATOM 1826 N N . ILE A 1 240 ? -0.850 -13.990 41.913 1.00 5.64 240 ILE A N 1
ATOM 1827 C CA . ILE A 1 240 ? -1.386 -14.827 40.854 1.00 5.85 240 ILE A CA 1
ATOM 1828 C C . ILE A 1 240 ? -1.997 -16.103 41.446 1.00 5.30 240 ILE A C 1
ATOM 1829 O O . ILE A 1 240 ? -3.060 -16.553 41.026 1.00 5.71 240 ILE A O 1
ATOM 1834 N N . LEU A 1 241 ? -1.310 -16.698 42.418 1.00 5.29 241 LEU A N 1
ATOM 1835 C CA . LEU A 1 241 ? -1.767 -17.950 43.028 1.00 5.07 241 LEU A CA 1
ATOM 1836 C C . LEU A 1 241 ? -3.033 -17.739 43.849 1.00 5.20 241 LEU A C 1
ATOM 1837 O O . LEU A 1 241 ? -3.953 -18.551 43.801 1.00 5.26 241 LEU A O 1
ATOM 1842 N N . LEU A 1 242 ? -3.084 -16.647 44.614 1.00 5.49 242 LEU A N 1
ATOM 1843 C CA . LEU A 1 242 ? -4.263 -16.357 45.432 1.00 5.81 242 LEU A CA 1
ATOM 1844 C C . LEU A 1 242 ? -5.502 -16.186 44.558 1.00 5.39 242 LEU A C 1
ATOM 1845 O O . LEU A 1 242 ? -6.592 -16.660 44.905 1.00 5.72 242 LEU A O 1
ATOM 1850 N N . GLU A 1 243 ? -5.315 -15.518 43.428 1.00 5.38 243 GLU A N 1
ATOM 1851 C CA . GLU A 1 243 ? -6.425 -15.312 42.517 1.00 5.60 243 GLU A CA 1
ATOM 1852 C C . GLU A 1 243 ? -6.769 -16.568 41.708 1.00 5.36 243 GLU A C 1
ATOM 1853 O O . GLU A 1 243 ? -7.934 -16.823 41.445 1.00 5.55 243 GLU A O 1
ATOM 1859 N N . GLU A 1 244 ? -5.791 -17.414 41.367 1.00 5.49 244 GLU A N 1
ATOM 1860 C CA . GLU A 1 244 ? -6.093 -18.735 40.784 1.00 5.32 244 GLU A CA 1
ATOM 1861 C C . GLU A 1 244 ? -6.912 -19.588 41.752 1.00 5.34 244 GLU A C 1
ATOM 1862 O O . GLU A 1 244 ? -7.714 -20.414 41.340 1.00 6.17 244 GLU A O 1
ATOM 1868 N N . MET A 1 245 ? -6.702 -19.400 43.046 1.00 5.13 245 MET A N 1
ATOM 1869 C CA . MET A 1 245 ? -7.448 -20.082 44.090 1.00 5.31 245 MET A CA 1
ATOM 1870 C C . MET A 1 245 ? -8.838 -19.488 44.319 1.00 5.00 245 MET A C 1
ATOM 1871 O O . MET A 1 245 ? -9.577 -20.006 45.143 1.00 5.68 245 MET A O 1
ATOM 1876 N N . GLY A 1 246 ? -9.205 -18.424 43.595 1.00 5.10 246 GLY A N 1
ATOM 1877 C CA . GLY A 1 246 ? -10.547 -17.877 43.687 1.00 4.98 246 GLY A CA 1
ATOM 1878 C C . GLY A 1 246 ? -10.718 -16.689 44.593 1.00 4.46 246 GLY A C 1
ATOM 1879 O O . GLY A 1 246 ? -11.850 -16.218 44.784 1.00 5.42 246 GLY A O 1
ATOM 1880 N N . LEU A 1 247 ? -9.619 -16.188 45.148 1.00 4.74 247 LEU A N 1
ATOM 1881 C CA . LEU A 1 247 ? -9.670 -14.993 45.995 1.00 4.79 247 LEU A CA 1
ATOM 1882 C C . LEU A 1 247 ? -9.534 -13.726 45.150 1.00 4.70 247 LEU A C 1
ATOM 1883 O O . LEU A 1 247 ? -9.067 -13.775 44.001 1.00 6.31 247 LEU A O 1
ATOM 1888 N N . ARG A 1 248 ? -9.952 -12.599 45.722 1.00 5.26 248 ARG A N 1
ATOM 1889 C CA . ARG A 1 248 ? -9.842 -11.309 45.109 1.00 5.37 248 ARG A CA 1
ATOM 1890 C C . ARG A 1 248 ? -8.894 -10.468 45.951 1.00 5.30 248 ARG A C 1
ATOM 1891 O O . ARG A 1 248 ? -9.214 -10.135 47.094 1.00 5.94 248 ARG A O 1
ATOM 1899 N N . CYS A 1 249 ? -7.741 -10.152 45.396 1.00 6.33 249 CYS A N 1
ATOM 1900 C CA . CYS A 1 249 ? -6.727 -9.414 46.138 1.00 6.24 249 CYS A CA 1
ATOM 1901 C C . CYS A 1 249 ? -6.953 -7.896 45.994 1.00 6.23 249 CYS A C 1
ATOM 1902 O O . CYS A 1 249 ? -6.506 -7.255 45.028 1.00 8.54 249 CYS A O 1
ATOM 1905 N N . VAL A 1 250 ? -7.663 -7.348 46.956 1.00 6.06 250 VAL A N 1
ATOM 1906 C CA . VAL A 1 250 ? -8.034 -5.949 46.928 1.00 6.39 250 VAL A CA 1
ATOM 1907 C C . VAL A 1 250 ? -6.818 -5.023 47.078 1.00 6.28 250 VAL A C 1
ATOM 1908 O O . VAL A 1 250 ? -6.792 -3.938 46.503 1.00 7.72 250 VAL A O 1
ATOM 1912 N N . ALA A 1 251 ? -5.801 -5.440 47.832 1.00 6.57 251 ALA A N 1
ATOM 1913 C CA . ALA A 1 251 ? -4.662 -4.579 48.116 1.00 7.28 251 ALA A CA 1
ATOM 1914 C C . ALA A 1 251 ? -3.375 -5.368 48.296 1.00 7.17 251 ALA A C 1
ATOM 1915 O O . ALA A 1 251 ? -3.411 -6.527 48.766 1.00 8.40 251 ALA A O 1
ATOM 1917 N N . GLN A 1 252 ? -2.257 -4.696 47.974 1.00 7.81 252 GLN A N 1
ATOM 1918 C CA . GLN A 1 252 ? -0.904 -5.155 48.229 1.00 8.98 252 GLN A CA 1
ATOM 1919 C C . GLN A 1 252 ? -0.196 -4.078 49.052 1.00 7.95 252 GLN A C 1
ATOM 1920 O O . GLN A 1 252 ? -0.011 -2.955 48.603 1.00 9.53 252 GLN A O 1
ATOM 1926 N N . TRP A 1 253 ? 0.223 -4.431 50.273 1.00 7.07 253 TRP A N 1
ATOM 1927 C CA . TRP A 1 253 ? 0.931 -3.503 51.150 1.00 6.60 253 TRP A CA 1
ATOM 1928 C C . TRP A 1 253 ? 2.392 -3.849 51.256 1.00 6.60 253 TRP A C 1
ATOM 1929 O O . TRP A 1 253 ? 2.744 -4.852 51.890 1.00 7.39 253 TRP A O 1
ATOM 1940 N N . SER A 1 254 ? 3.289 -3.076 50.650 1.00 6.44 254 SER A N 1
ATOM 1941 C CA . SER A 1 254 ? 3.058 -1.898 49.806 1.00 6.35 254 SER A CA 1
ATOM 1942 C C . SER A 1 254 ? 3.728 -2.024 48.433 1.00 5.91 254 SER A C 1
ATOM 1943 O O . SER A 1 254 ? 3.700 -1.060 47.672 1.00 6.38 254 SER A O 1
ATOM 1946 N N . GLY A 1 255 ? 4.265 -3.189 48.087 1.00 6.27 255 GLY A N 1
ATOM 1947 C CA . GLY A 1 255 ? 4.858 -3.378 46.785 1.00 6.37 255 GLY A CA 1
ATOM 1948 C C . GLY A 1 255 ? 3.832 -3.257 45.675 1.00 5.85 255 GLY A C 1
ATOM 1949 O O . GLY A 1 255 ? 2.809 -3.905 45.701 1.00 6.93 255 GLY A O 1
ATOM 1950 N N . ASP A 1 256 ? 4.127 -2.399 44.699 1.00 6.45 256 ASP A N 1
ATOM 1951 C CA . ASP A 1 256 ? 3.172 -2.066 43.633 1.00 5.95 256 ASP A CA 1
ATOM 1952 C C . ASP A 1 256 ? 1.894 -1.470 44.183 1.00 6.13 256 ASP A C 1
ATOM 1953 O O . ASP A 1 256 ? 0.870 -1.481 43.504 1.00 6.90 256 ASP A O 1
ATOM 1958 N N . GLY A 1 257 ? 1.925 -0.917 45.396 1.00 6.63 257 GLY A N 1
ATOM 1959 C CA . GLY A 1 257 ? 0.717 -0.475 46.050 1.00 6.41 257 GLY A CA 1
ATOM 1960 C C . GLY A 1 257 ? 0.311 0.913 45.666 1.00 6.41 257 GLY A C 1
ATOM 1961 O O . GLY A 1 257 ? 1.108 1.785 45.468 1.00 11.15 257 GLY A O 1
ATOM 1962 N N . SER A 1 258 ? -0.981 1.167 45.617 1.00 8.57 258 SER A N 1
ATOM 1963 C CA . SER A 1 258 ? -1.545 2.474 45.387 1.00 7.53 258 SER A CA 1
ATOM 1964 C C . SER A 1 258 ? -2.256 2.973 46.649 1.00 6.81 258 SER A C 1
ATOM 1965 O O . SER A 1 258 ? -2.694 2.183 47.492 1.00 7.04 258 SER A O 1
ATOM 1968 N N . ILE A 1 259 ? -2.428 4.295 46.737 1.00 6.06 259 ILE A N 1
ATOM 1969 C CA . ILE A 1 259 ? -3.116 4.835 47.905 1.00 5.99 259 ILE A CA 1
ATOM 1970 C C . ILE A 1 259 ? -4.563 4.335 47.976 1.00 5.36 259 ILE A C 1
ATOM 1971 O O . ILE A 1 259 ? -5.059 4.042 49.068 1.00 6.00 259 ILE A O 1
ATOM 1976 N N . SER A 1 260 ? -5.271 4.214 46.848 1.00 5.41 260 SER A N 1
ATOM 1977 C CA . SER A 1 260 ? -6.652 3.747 46.896 1.00 5.28 260 SER A CA 1
ATOM 1978 C C . SER A 1 260 ? -6.726 2.322 47.433 1.00 5.20 260 SER A C 1
ATOM 1979 O O . SER A 1 260 ? -7.651 2.005 48.174 1.00 5.59 260 SER A O 1
ATOM 1982 N N . GLU A 1 261 ? -5.791 1.440 47.056 1.00 5.55 261 GLU A N 1
ATOM 1983 C CA . GLU A 1 261 ? -5.887 0.089 47.561 1.00 7.10 261 GLU A CA 1
ATOM 1984 C C . GLU A 1 261 ? -5.662 0.051 49.069 1.00 6.43 261 GLU A C 1
ATOM 1985 O O . GLU A 1 261 ? -6.327 -0.731 49.758 1.00 6.83 261 GLU A O 1
ATOM 1991 N N . ILE A 1 262 ? -4.797 0.905 49.608 1.00 7.25 262 ILE A N 1
ATOM 1992 C CA . ILE A 1 262 ? -4.679 1.031 51.064 1.00 7.77 262 ILE A CA 1
ATOM 1993 C C . ILE A 1 262 ? -6.013 1.454 51.673 1.00 6.03 262 ILE A C 1
ATOM 1994 O O . ILE A 1 262 ? -6.501 0.834 52.620 1.00 6.28 262 ILE A O 1
ATOM 1999 N N . GLU A 1 263 ? -6.630 2.473 51.085 1.00 6.10 263 GLU A N 1
ATOM 2000 C CA . GLU A 1 263 ? -7.902 2.966 51.599 1.00 5.83 263 GLU A CA 1
ATOM 2001 C C . GLU A 1 263 ? -9.040 1.943 51.498 1.00 5.10 263 GLU A C 1
ATOM 2002 O O . GLU A 1 263 ? -10.021 2.052 52.236 1.00 5.61 263 GLU A O 1
ATOM 2008 N N . LEU A 1 264 ? -8.977 1.017 50.547 1.00 5.18 264 LEU A N 1
ATOM 2009 C CA . LEU A 1 264 ? -9.984 -0.018 50.387 1.00 5.04 264 LEU A CA 1
ATOM 2010 C C . LEU A 1 264 ? -9.744 -1.238 51.289 1.00 4.84 264 LEU A C 1
ATOM 2011 O O . LEU A 1 264 ? -10.632 -2.101 51.395 1.00 5.38 264 LEU A O 1
ATOM 2016 N N . THR A 1 265 ? -8.591 -1.313 51.930 1.00 4.87 265 THR A N 1
ATOM 2017 C CA . THR A 1 265 ? -8.244 -2.499 52.706 1.00 5.50 265 THR A CA 1
ATOM 2018 C C . THR A 1 265 ? -9.214 -2.804 53.864 1.00 4.93 265 THR A C 1
ATOM 2019 O O . THR A 1 265 ? -9.506 -3.980 54.109 1.00 5.62 265 THR A O 1
ATOM 2023 N N . PRO A 1 266 ? -9.777 -1.776 54.537 1.00 5.15 266 PRO A N 1
ATOM 2024 C CA . PRO A 1 266 ? -10.727 -2.091 55.607 1.00 5.26 266 PRO A CA 1
ATOM 2025 C C . PRO A 1 266 ? -11.986 -2.813 55.129 1.00 5.05 266 PRO A C 1
ATOM 2026 O O . PRO A 1 266 ? -12.791 -3.226 55.963 1.00 6.56 266 PRO A O 1
ATOM 2030 N N . LYS A 1 267 ? -12.175 -2.939 53.825 1.00 5.53 267 LYS A N 1
ATOM 2031 C CA . LYS A 1 267 ? -13.320 -3.644 53.252 1.00 5.68 267 LYS A CA 1
ATOM 2032 C C . LYS A 1 267 ? -13.118 -5.149 53.027 1.00 5.63 267 LYS A C 1
ATOM 2033 O O . LYS A 1 267 ? -14.036 -5.851 52.667 1.00 7.28 267 LYS A O 1
ATOM 2039 N N . VAL A 1 268 ? -11.904 -5.647 53.284 1.00 5.72 268 VAL A N 1
ATOM 2040 C CA . VAL A 1 268 ? -11.570 -7.051 53.009 1.00 6.02 268 VAL A CA 1
ATOM 2041 C C . VAL A 1 268 ? -12.041 -7.988 54.119 1.00 5.49 268 VAL A C 1
ATOM 2042 O O . VAL A 1 268 ? -12.436 -7.563 55.214 1.00 6.32 268 VAL A O 1
ATOM 2046 N N . LYS A 1 269 ? -12.054 -9.280 53.806 1.00 5.42 269 LYS A N 1
ATOM 2047 C CA . LYS A 1 269 ? -12.485 -10.308 54.742 1.00 5.19 269 LYS A CA 1
ATOM 2048 C C . LYS A 1 269 ? -11.325 -10.919 55.527 1.00 5.57 269 LYS A C 1
ATOM 2049 O O . LYS A 1 269 ? -11.576 -11.482 56.593 1.00 7.33 269 LYS A O 1
ATOM 2055 N N . LEU A 1 270 ? -10.110 -10.847 55.000 1.00 5.08 270 LEU A N 1
ATOM 2056 C CA . LEU A 1 270 ? -8.981 -11.476 55.623 1.00 5.30 270 LEU A CA 1
ATOM 2057 C C . LEU A 1 270 ? -7.704 -10.770 55.184 1.00 5.45 270 LEU A C 1
ATOM 2058 O O . LEU A 1 270 ? -7.500 -10.538 53.994 1.00 5.96 270 LEU A O 1
ATOM 2063 N N . ASN A 1 271 ? -6.838 -10.456 56.144 1.00 5.71 271 ASN A N 1
ATOM 2064 C CA . ASN A 1 271 ? -5.500 -9.917 55.897 1.00 5.55 271 ASN A CA 1
ATOM 2065 C C . ASN A 1 271 ? -4.478 -11.050 55.966 1.00 5.81 271 ASN A C 1
ATOM 2066 O O . ASN A 1 271 ? -4.381 -11.781 56.949 1.00 6.84 271 ASN A O 1
ATOM 2071 N N . LEU A 1 272 ? -3.729 -11.172 54.881 1.00 5.27 272 LEU A N 1
ATOM 2072 C CA . LEU A 1 272 ? -2.720 -12.209 54.718 1.00 5.53 272 LEU A CA 1
ATOM 2073 C C . LEU A 1 272 ? -1.373 -11.559 54.981 1.00 5.68 272 LEU A C 1
ATOM 2074 O O . LEU A 1 272 ? -0.886 -10.790 54.154 1.00 6.23 272 LEU A O 1
ATOM 2079 N N . VAL A 1 273 ? -0.707 -11.915 56.082 1.00 5.76 273 VAL A N 1
ATOM 2080 C CA . VAL A 1 273 ? 0.507 -11.239 56.512 1.00 6.23 273 VAL A CA 1
ATOM 2081 C C . VAL A 1 273 ? 1.694 -12.110 56.131 1.00 5.62 273 VAL A C 1
ATOM 2082 O O . VAL A 1 273 ? 1.860 -13.227 56.616 1.00 6.42 273 VAL A O 1
ATOM 2086 N N . HIS A 1 274 ? 2.532 -11.563 55.230 1.00 5.90 274 HIS A N 1
ATOM 2087 C CA . HIS A 1 274 ? 3.791 -12.213 54.870 1.00 6.00 274 HIS A CA 1
ATOM 2088 C C . HIS A 1 274 ? 4.870 -11.703 55.845 1.00 6.19 274 HIS A C 1
ATOM 2089 O O . HIS A 1 274 ? 5.279 -12.406 56.749 1.00 6.83 274 HIS A O 1
ATOM 2096 N N . CYS A 1 275 ? 5.234 -10.420 55.744 1.00 6.05 275 CYS A N 1
ATOM 2097 C CA . CYS A 1 275 ? 6.175 -9.825 56.690 1.00 5.82 275 CYS A CA 1
ATOM 2098 C C . CYS A 1 275 ? 5.492 -9.417 57.998 1.00 5.42 275 CYS A C 1
ATOM 2099 O O . CYS A 1 275 ? 4.993 -8.311 58.168 1.00 6.74 275 CYS A O 1
ATOM 2102 N N . TYR A 1 276 ? 5.537 -10.342 58.952 1.00 5.98 276 TYR A N 1
ATOM 2103 C CA . TYR A 1 276 ? 5.052 -10.133 60.319 1.00 5.96 276 TYR A CA 1
ATOM 2104 C C . TYR A 1 276 ? 5.740 -8.920 60.972 1.00 5.89 276 TYR A C 1
ATOM 2105 O O . TYR A 1 276 ? 5.105 -8.061 61.568 1.00 5.99 276 TYR A O 1
ATOM 2114 N N . ARG A 1 277 ? 7.056 -8.854 60.879 1.00 6.01 277 ARG A N 1
ATOM 2115 C CA . ARG A 1 277 ? 7.820 -7.830 61.611 1.00 5.91 277 ARG A CA 1
ATOM 2116 C C . ARG A 1 277 ? 7.320 -6.426 61.239 1.00 5.72 277 ARG A C 1
ATOM 2117 O O . ARG A 1 277 ? 7.081 -5.598 62.093 1.00 5.86 277 ARG A O 1
ATOM 2125 N N . SER A 1 278 ? 7.208 -6.154 59.921 1.00 5.70 278 SER A N 1
ATOM 2126 C CA . SER A 1 278 ? 6.959 -4.801 59.500 1.00 5.71 278 SER A CA 1
ATOM 2127 C C . SER A 1 278 ? 5.505 -4.373 59.525 1.00 5.82 278 SER A C 1
ATOM 2128 O O . SER A 1 278 ? 5.251 -3.172 59.608 1.00 6.62 278 SER A O 1
ATOM 2131 N N . MET A 1 279 ? 4.565 -5.322 59.456 1.00 5.58 279 MET A N 1
ATOM 2132 C CA A MET A 1 279 ? 3.155 -4.977 59.346 0.50 5.86 279 MET A CA 1
ATOM 2133 C CA B MET A 1 279 ? 3.174 -4.950 59.368 0.50 5.86 279 MET A CA 1
ATOM 2134 C C . MET A 1 279 ? 2.233 -5.623 60.348 1.00 5.84 279 MET A C 1
ATOM 2135 O O . MET A 1 279 ? 1.023 -5.497 60.189 1.00 6.65 279 MET A O 1
ATOM 2144 N N . ASN A 1 280 ? 2.769 -6.328 61.341 1.00 6.20 280 ASN A N 1
ATOM 2145 C CA . ASN A 1 280 ? 1.870 -6.839 62.368 1.00 6.42 280 ASN A CA 1
ATOM 2146 C C . ASN A 1 280 ? 1.072 -5.712 63.043 1.00 6.00 280 ASN A C 1
ATOM 2147 O O . ASN A 1 280 ? -0.056 -5.910 63.485 1.00 6.92 280 ASN A O 1
ATOM 2152 N N . TYR A 1 281 ? 1.684 -4.530 63.147 1.00 6.36 281 TYR A N 1
ATOM 2153 C CA . TYR A 1 281 ? 1.053 -3.423 63.893 1.00 6.06 281 TYR A CA 1
ATOM 2154 C C . TYR A 1 281 ? -0.279 -3.028 63.244 1.00 5.89 281 TYR A C 1
ATOM 2155 O O . TYR A 1 281 ? -1.319 -2.984 63.911 1.00 6.57 281 TYR A O 1
ATOM 2164 N N . ILE A 1 282 ? -0.259 -2.749 61.950 1.00 6.17 282 ILE A N 1
ATOM 2165 C CA . ILE A 1 282 ? -1.480 -2.349 61.269 1.00 5.82 282 ILE A CA 1
ATOM 2166 C C . ILE A 1 282 ? -2.471 -3.497 61.182 1.00 5.44 282 ILE A C 1
ATOM 2167 O O . ILE A 1 282 ? -3.688 -3.268 61.157 1.00 6.01 282 ILE A O 1
ATOM 2172 N N . SER A 1 283 ? -1.974 -4.722 61.137 1.00 5.64 283 SER A N 1
ATOM 2173 C CA . SER A 1 283 ? -2.857 -5.906 61.092 1.00 5.90 283 SER A CA 1
ATOM 2174 C C . SER A 1 283 ? -3.664 -6.018 62.391 1.00 6.04 283 SER A C 1
ATOM 2175 O O . SER A 1 283 ? -4.868 -6.263 62.376 1.00 5.90 283 SER A O 1
ATOM 2178 N N . ARG A 1 284 ? -2.984 -5.794 63.512 1.00 5.62 284 ARG A N 1
ATOM 2179 C CA . ARG A 1 284 ? -3.660 -5.785 64.800 1.00 5.91 284 ARG A CA 1
ATOM 2180 C C . ARG A 1 284 ? -4.676 -4.659 64.858 1.00 5.70 284 ARG A C 1
ATOM 2181 O O . ARG A 1 284 ? -5.806 -4.842 65.339 1.00 6.03 284 ARG A O 1
ATOM 2189 N N . HIS A 1 285 ? -4.301 -3.476 64.402 1.00 5.78 285 HIS A N 1
ATOM 2190 C CA . HIS A 1 285 ? -5.223 -2.358 64.343 1.00 5.60 285 HIS A CA 1
ATOM 2191 C C . HIS A 1 285 ? -6.455 -2.700 63.543 1.00 5.40 285 HIS A C 1
ATOM 2192 O O . HIS A 1 285 ? -7.586 -2.400 63.964 1.00 5.47 285 HIS A O 1
ATOM 2199 N N . MET A 1 286 ? -6.275 -3.315 62.377 1.00 5.44 286 MET A N 1
ATOM 2200 C CA . MET A 1 286 ? -7.451 -3.610 61.546 1.00 5.31 286 MET A CA 1
ATOM 2201 C C . MET A 1 286 ? -8.360 -4.659 62.183 1.00 5.57 286 MET A C 1
ATOM 2202 O O . MET A 1 286 ? -9.585 -4.614 61.972 1.00 5.95 286 MET A O 1
ATOM 2207 N N . GLU A 1 287 ? -7.789 -5.595 62.935 1.00 5.49 287 GLU A N 1
ATOM 2208 C CA . GLU A 1 287 ? -8.637 -6.530 63.662 1.00 6.30 287 GLU A CA 1
ATOM 2209 C C . GLU A 1 287 ? -9.426 -5.815 64.747 1.00 6.81 287 GLU A C 1
ATOM 2210 O O . GLU A 1 287 ? -10.623 -6.044 64.906 1.00 7.36 287 GLU A O 1
ATOM 2216 N N . GLU A 1 288 ? -8.762 -4.957 65.507 1.00 6.79 288 GLU A N 1
ATOM 2217 C CA . GLU A 1 288 ? -9.381 -4.198 66.585 1.00 7.78 288 GLU A CA 1
ATOM 2218 C C . GLU A 1 288 ? -10.518 -3.317 66.074 1.00 7.72 288 GLU A C 1
ATOM 2219 O O . GLU A 1 288 ? -11.614 -3.314 66.631 1.00 9.23 288 GLU A O 1
ATOM 2225 N N . LYS A 1 289 ? -10.246 -2.527 65.049 1.00 7.21 289 LYS A N 1
ATOM 2226 C CA . LYS A 1 289 ? -11.168 -1.512 64.591 1.00 7.06 289 LYS A CA 1
ATOM 2227 C C . LYS A 1 289 ? -12.239 -2.035 63.636 1.00 7.08 289 LYS A C 1
ATOM 2228 O O . LYS A 1 289 ? -13.397 -1.631 63.749 1.00 8.90 289 LYS A O 1
ATOM 2234 N N . TYR A 1 290 ? -11.857 -2.902 62.699 1.00 6.49 290 TYR A N 1
ATOM 2235 C CA . TYR A 1 290 ? -12.776 -3.344 61.644 1.00 6.54 290 TYR A CA 1
ATOM 2236 C C . TYR A 1 290 ? -13.209 -4.794 61.772 1.00 6.71 290 TYR A C 1
ATOM 2237 O O . TYR A 1 290 ? -14.060 -5.250 61.013 1.00 8.82 290 TYR A O 1
ATOM 2246 N N . GLY A 1 291 ? -12.628 -5.537 62.704 1.00 6.61 291 GLY A N 1
ATOM 2247 C CA . GLY A 1 291 ? -12.964 -6.935 62.895 1.00 7.00 291 GLY A CA 1
ATOM 2248 C C . GLY A 1 291 ? -12.358 -7.848 61.855 1.00 6.70 291 GLY A C 1
ATOM 2249 O O . GLY A 1 291 ? -12.786 -8.989 61.735 1.00 9.28 291 GLY A O 1
ATOM 2250 N N . ILE A 1 292 ? -11.348 -7.378 61.126 1.00 5.78 292 ILE A N 1
ATOM 2251 C CA . ILE A 1 292 ? -10.759 -8.177 60.066 1.00 5.41 292 ILE A CA 1
ATOM 2252 C C . ILE A 1 292 ? -9.709 -9.106 60.669 1.00 5.41 292 ILE A C 1
ATOM 2253 O O . ILE A 1 292 ? -8.719 -8.643 61.252 1.00 6.01 292 ILE A O 1
ATOM 2258 N N . PRO A 1 293 ? -9.878 -10.442 60.538 1.00 5.35 293 PRO A N 1
ATOM 2259 C CA . PRO A 1 293 ? -8.822 -11.341 61.021 1.00 6.08 293 PRO A CA 1
ATOM 2260 C C . PRO A 1 293 ? -7.576 -11.265 60.148 1.00 5.38 293 PRO A C 1
ATOM 2261 O O . PRO A 1 293 ? -7.659 -10.881 58.980 1.00 6.20 293 PRO A O 1
ATOM 2265 N N . TRP A 1 294 ? -6.456 -11.680 60.717 1.00 6.04 294 TRP A N 1
ATOM 2266 C CA . TRP A 1 294 ? -5.226 -11.759 59.952 1.00 6.03 294 TRP A CA 1
ATOM 2267 C C . TRP A 1 294 ? -4.549 -13.069 60.258 1.00 5.62 294 TRP A C 1
ATOM 2268 O O . TRP A 1 294 ? -4.737 -13.650 61.326 1.00 7.33 294 TRP A O 1
ATOM 2279 N N . MET A 1 295 ? -3.722 -13.525 59.329 1.00 5.36 295 MET A N 1
ATOM 2280 C CA . MET A 1 295 ? -2.943 -14.752 59.512 1.00 5.55 295 MET A CA 1
ATOM 2281 C C . MET A 1 295 ? -1.612 -14.624 58.808 1.00 5.75 295 MET A C 1
ATOM 2282 O O . MET A 1 295 ? -1.492 -14.033 57.727 1.00 7.97 295 MET A O 1
ATOM 2287 N N . GLU A 1 296 ? -0.587 -15.212 59.431 1.00 5.55 296 GLU A N 1
ATOM 2288 C CA . GLU A 1 296 ? 0.728 -15.316 58.844 1.00 6.10 296 GLU A CA 1
ATOM 2289 C C . GLU A 1 296 ? 0.803 -16.405 57.795 1.00 5.38 296 GLU A C 1
ATOM 2290 O O . GLU A 1 296 ? 0.187 -17.472 57.957 1.00 6.70 296 GLU A O 1
ATOM 2296 N N . TYR A 1 297 ? 1.576 -16.179 56.733 1.00 5.32 297 TYR A N 1
ATOM 2297 C CA . TYR A 1 297 ? 1.819 -17.191 55.729 1.00 5.51 297 TYR A CA 1
ATOM 2298 C C . TYR A 1 297 ? 3.228 -17.097 55.200 1.00 5.56 297 TYR A C 1
ATOM 2299 O O . TYR A 1 297 ? 3.985 -16.190 55.566 1.00 6.22 297 TYR A O 1
ATOM 2308 N N . ASN A 1 298 ? 3.609 -18.039 54.346 1.00 5.42 298 ASN A N 1
ATOM 2309 C CA . ASN A 1 298 ? 4.958 -18.177 53.825 1.00 5.54 298 ASN A CA 1
ATOM 2310 C C . ASN A 1 298 ? 4.888 -18.742 52.409 1.00 5.41 298 ASN A C 1
ATOM 2311 O O . ASN A 1 298 ? 4.451 -19.880 52.214 1.00 5.10 298 ASN A O 1
ATOM 2316 N N . PHE A 1 299 ? 5.320 -17.946 51.433 1.00 5.89 299 PHE A N 1
ATOM 2317 C CA . PHE A 1 299 ? 5.371 -18.334 50.035 1.00 5.63 299 PHE A CA 1
ATOM 2318 C C . PHE A 1 299 ? 6.803 -18.578 49.532 1.00 5.25 299 PHE A C 1
ATOM 2319 O O . PHE A 1 299 ? 7.085 -18.476 48.334 1.00 6.47 299 PHE A O 1
ATOM 2327 N N . PHE A 1 300 ? 7.707 -19.016 50.406 1.00 5.37 300 PHE A N 1
ATOM 2328 C CA . PHE A 1 300 ? 9.042 -19.418 49.981 1.00 5.30 300 PHE A CA 1
ATOM 2329 C C . PHE A 1 300 ? 9.139 -20.938 49.814 1.00 5.33 300 PHE A C 1
ATOM 2330 O O . PHE A 1 300 ? 9.194 -21.695 50.795 1.00 5.39 300 PHE A O 1
ATOM 2338 N N . GLY A 1 301 ? 9.213 -21.388 48.560 1.00 5.44 301 GLY A N 1
ATOM 2339 C CA . GLY A 1 301 ? 9.391 -22.781 48.218 1.00 5.02 301 GLY A CA 1
ATOM 2340 C C . GLY A 1 301 ? 8.076 -23.529 48.158 1.00 4.91 301 GLY A C 1
ATOM 2341 O O . GLY A 1 301 ? 7.072 -23.079 48.735 1.00 5.41 301 GLY A O 1
ATOM 2342 N N . PRO A 1 302 ? 8.062 -24.695 47.511 1.00 5.14 302 PRO A N 1
ATOM 2343 C CA . PRO A 1 302 ? 6.789 -25.389 47.348 1.00 5.38 302 PRO A CA 1
ATOM 2344 C C . PRO A 1 302 ? 6.167 -25.902 48.646 1.00 4.95 302 PRO A C 1
ATOM 2345 O O . PRO A 1 302 ? 4.953 -25.837 48.810 1.00 5.61 302 PRO A O 1
ATOM 2349 N N . THR A 1 303 ? 6.959 -26.440 49.558 1.00 4.96 303 THR A N 1
ATOM 2350 C CA . THR A 1 303 ? 6.377 -26.977 50.791 1.00 4.91 303 THR A CA 1
ATOM 2351 C C . THR A 1 303 ? 5.590 -25.913 51.548 1.00 4.89 303 THR A C 1
ATOM 2352 O O . THR A 1 303 ? 4.436 -26.111 51.922 1.00 5.16 303 THR A O 1
ATOM 2356 N N . LYS A 1 304 ? 6.228 -24.781 51.777 1.00 5.14 304 LYS A N 1
ATOM 2357 C CA . LYS A 1 304 ? 5.583 -23.685 52.499 1.00 4.94 304 LYS A CA 1
ATOM 2358 C C . LYS A 1 304 ? 4.437 -23.097 51.694 1.00 4.91 304 LYS A C 1
ATOM 2359 O O . LYS A 1 304 ? 3.410 -22.743 52.275 1.00 5.27 304 LYS A O 1
ATOM 2365 N N . THR A 1 305 ? 4.626 -22.920 50.387 1.00 4.97 305 THR A N 1
ATOM 2366 C CA . THR A 1 305 ? 3.574 -22.326 49.568 1.00 4.75 305 THR A CA 1
ATOM 2367 C C . THR A 1 305 ? 2.306 -23.208 49.591 1.00 4.86 305 THR A C 1
ATOM 2368 O O . THR A 1 305 ? 1.190 -22.710 49.742 1.00 4.97 305 THR A O 1
ATOM 2372 N N . ILE A 1 306 ? 2.457 -24.516 49.427 1.00 4.74 306 ILE A N 1
ATOM 2373 C CA . ILE A 1 306 ? 1.331 -25.463 49.467 1.00 5.02 306 ILE A CA 1
ATOM 2374 C C . ILE A 1 306 ? 0.644 -25.415 50.842 1.00 4.51 306 ILE A C 1
ATOM 2375 O O . ILE A 1 306 ? -0.573 -25.323 50.938 1.00 5.05 306 ILE A O 1
ATOM 2380 N N . GLU A 1 307 ? 1.439 -25.444 51.908 1.00 4.69 307 GLU A N 1
ATOM 2381 C CA . GLU A 1 307 ? 0.874 -25.354 53.251 1.00 4.57 307 GLU A CA 1
ATOM 2382 C C . GLU A 1 307 ? 0.075 -24.069 53.413 1.00 4.40 307 GLU A C 1
ATOM 2383 O O . GLU A 1 307 ? -1.002 -24.062 54.000 1.00 5.15 307 GLU A O 1
ATOM 2389 N N . SER A 1 308 ? 0.658 -22.958 52.980 1.00 4.45 308 SER A N 1
ATOM 2390 C CA . SER A 1 308 ? 0.028 -21.656 53.087 1.00 4.71 308 SER A CA 1
ATOM 2391 C C . SER A 1 308 ? -1.278 -21.583 52.291 1.00 4.44 308 SER A C 1
ATOM 2392 O O . SER A 1 308 ? -2.291 -21.110 52.806 1.00 4.97 308 SER A O 1
ATOM 2395 N N . LEU A 1 309 ? -1.259 -22.028 51.027 1.00 4.84 309 LEU A N 1
ATOM 2396 C CA . LEU A 1 309 ? -2.479 -22.017 50.208 1.00 4.83 309 LEU A CA 1
ATOM 2397 C C . LEU A 1 309 ? -3.588 -22.787 50.920 1.00 4.11 309 LEU A C 1
ATOM 2398 O O . LEU A 1 309 ? -4.726 -22.328 50.980 1.00 4.57 309 LEU A O 1
ATOM 2403 N N . ARG A 1 310 ? -3.261 -23.969 51.425 1.00 4.35 310 ARG A N 1
ATOM 2404 C CA . ARG A 1 310 ? -4.267 -24.786 52.116 1.00 4.46 310 ARG A CA 1
ATOM 2405 C C . ARG A 1 310 ? -4.797 -24.097 53.378 1.00 4.35 310 ARG A C 1
ATOM 2406 O O . ARG A 1 310 ? -6.001 -24.128 53.637 1.00 4.74 310 ARG A O 1
ATOM 2414 N N . ALA A 1 311 ? -3.924 -23.483 54.170 1.00 4.47 311 ALA A N 1
ATOM 2415 C CA . ALA A 1 311 ? -4.336 -22.830 55.402 1.00 4.47 311 ALA A CA 1
ATOM 2416 C C . ALA A 1 311 ? -5.217 -21.617 55.101 1.00 4.87 311 ALA A C 1
ATOM 2417 O O . ALA A 1 311 ? -6.178 -21.349 55.829 1.00 5.45 311 ALA A O 1
ATOM 2419 N N . ILE A 1 312 ? -4.885 -20.885 54.048 1.00 4.75 312 ILE A N 1
ATOM 2420 C CA . ILE A 1 312 ? -5.666 -19.740 53.640 1.00 4.75 312 ILE A CA 1
ATOM 2421 C C . ILE A 1 312 ? -7.044 -20.214 53.119 1.00 4.96 312 ILE A C 1
ATOM 2422 O O . ILE A 1 312 ? -8.068 -19.688 53.525 1.00 5.30 312 ILE A O 1
ATOM 2427 N N . ALA A 1 313 ? -7.049 -21.214 52.245 1.00 4.54 313 ALA A N 1
ATOM 2428 C CA . ALA A 1 313 ? -8.303 -21.714 51.694 1.00 4.64 313 ALA A CA 1
ATOM 2429 C C . ALA A 1 313 ? -9.256 -22.207 52.782 1.00 4.69 313 ALA A C 1
ATOM 2430 O O . ALA A 1 313 ? -10.479 -22.095 52.634 1.00 4.97 313 ALA A O 1
ATOM 2432 N N . ALA A 1 314 ? -8.686 -22.795 53.837 1.00 4.83 314 ALA A N 1
ATOM 2433 C CA . ALA A 1 314 ? -9.478 -23.303 54.959 1.00 4.93 314 ALA A CA 1
ATOM 2434 C C . ALA A 1 314 ? -10.294 -22.223 55.674 1.00 5.26 314 ALA A C 1
ATOM 2435 O O . ALA A 1 314 ? -11.229 -22.539 56.386 1.00 7.63 314 ALA A O 1
ATOM 2437 N N . LYS A 1 315 ? -9.943 -20.955 55.493 1.00 5.59 315 LYS A N 1
ATOM 2438 C CA . LYS A 1 315 ? -10.695 -19.811 56.046 1.00 5.69 315 LYS A CA 1
ATOM 2439 C C . LYS A 1 315 ? -11.971 -19.480 55.260 1.00 5.39 315 LYS A C 1
ATOM 2440 O O . LYS A 1 315 ? -12.750 -18.667 55.718 1.00 7.32 315 LYS A O 1
ATOM 2446 N N . PHE A 1 316 ? -12.117 -20.073 54.076 1.00 5.64 316 PHE A N 1
ATOM 2447 C CA . PHE A 1 316 ? -13.235 -19.806 53.174 1.00 6.07 316 PHE A CA 1
ATOM 2448 C C . PHE A 1 316 ? -14.020 -21.103 52.979 1.00 7.82 316 PHE A C 1
ATOM 2449 O O . PHE A 1 316 ? -13.834 -22.071 53.695 1.00 14.59 316 PHE A O 1
ATOM 2457 N N . ASP A 1 317 ? -14.828 -21.159 51.958 1.00 9.28 317 ASP A N 1
ATOM 2458 C CA . ASP A 1 317 ? -15.721 -22.276 51.791 1.00 8.87 317 ASP A CA 1
ATOM 2459 C C . ASP A 1 317 ? -15.133 -23.413 50.946 1.00 7.17 317 ASP A C 1
ATOM 2460 O O . ASP A 1 317 ? -13.982 -23.365 50.470 1.00 6.95 317 ASP A O 1
ATOM 2465 N N . GLU A 1 318 ? -15.956 -24.435 50.725 1.00 6.98 318 GLU A N 1
ATOM 2466 C CA . GLU A 1 318 ? -15.498 -25.582 49.971 1.00 7.45 318 GLU A CA 1
ATOM 2467 C C . GLU A 1 318 ? -15.094 -25.226 48.542 1.00 5.71 318 GLU A C 1
ATOM 2468 O O . GLU A 1 318 ? -14.213 -25.866 47.975 1.00 6.10 318 GLU A O 1
ATOM 2474 N N . SER A 1 319 ? -15.725 -24.217 47.949 1.00 5.90 319 SER A N 1
ATOM 2475 C CA . SER A 1 319 ? -15.371 -23.854 46.591 1.00 5.53 319 SER A CA 1
ATOM 2476 C C . SER A 1 319 ? -13.924 -23.350 46.479 1.00 5.30 319 SER A C 1
ATOM 2477 O O . SER A 1 319 ? -13.232 -23.635 45.498 1.00 5.73 319 SER A O 1
ATOM 2480 N N . ILE A 1 320 ? -13.457 -22.619 47.494 1.00 5.40 320 ILE A N 1
ATOM 2481 C CA . ILE A 1 320 ? -12.084 -22.113 47.498 1.00 4.85 320 ILE A CA 1
ATOM 2482 C C . ILE A 1 320 ? -11.120 -23.268 47.810 1.00 4.23 320 ILE A C 1
ATOM 2483 O O . ILE A 1 320 ? -10.045 -23.360 47.229 1.00 5.01 320 ILE A O 1
ATOM 2488 N N . GLN A 1 321 ? -11.507 -24.158 48.705 1.00 4.58 321 GLN A N 1
ATOM 2489 C CA . GLN A 1 321 ? -10.690 -25.328 48.994 1.00 5.11 321 GLN A CA 1
ATOM 2490 C C . GLN A 1 321 ? -10.518 -26.225 47.765 1.00 4.72 321 GLN A C 1
ATOM 2491 O O . GLN A 1 321 ? -9.428 -26.745 47.532 1.00 6.69 321 GLN A O 1
ATOM 2497 N N . LYS A 1 322 ? -11.559 -26.344 46.946 1.00 5.01 322 LYS A N 1
ATOM 2498 C CA . LYS A 1 322 ? -11.434 -27.084 45.692 1.00 5.75 322 LYS A CA 1
ATOM 2499 C C . LYS A 1 322 ? -10.496 -26.402 44.703 1.00 5.55 322 LYS A C 1
ATOM 2500 O O . LYS A 1 322 ? -9.639 -27.053 44.100 1.00 5.52 322 LYS A O 1
ATOM 2506 N N . LYS A 1 323 ? -10.609 -25.090 44.569 1.00 4.56 323 LYS A N 1
ATOM 2507 C CA . LYS A 1 323 ? -9.704 -24.342 43.703 1.00 4.92 323 LYS A CA 1
ATOM 2508 C C . LYS A 1 323 ? -8.266 -24.420 44.226 1.00 4.58 323 LYS A C 1
ATOM 2509 O O . LYS A 1 323 ? -7.338 -24.466 43.430 1.00 5.41 323 LYS A O 1
ATOM 2515 N N . CYS A 1 324 ? -8.076 -24.434 45.537 1.00 4.63 324 CYS A N 1
ATOM 2516 C CA . CYS A 1 324 ? -6.752 -24.620 46.133 1.00 4.58 324 CYS A CA 1
ATOM 2517 C C . CYS A 1 324 ? -6.106 -25.885 45.634 1.00 4.49 324 CYS A C 1
ATOM 2518 O O . CYS A 1 324 ? -4.973 -25.872 45.190 1.00 4.56 324 CYS A O 1
ATOM 2521 N N . GLU A 1 325 ? -6.847 -26.987 45.690 1.00 4.32 325 GLU A N 1
ATOM 2522 C CA . GLU A 1 325 ? -6.286 -28.245 45.244 1.00 4.27 325 GLU A CA 1
ATOM 2523 C C . GLU A 1 325 ? -6.015 -28.243 43.743 1.00 4.67 325 GLU A C 1
ATOM 2524 O O . GLU A 1 325 ? -5.064 -28.862 43.270 1.00 4.66 325 GLU A O 1
ATOM 2530 N N . GLU A 1 326 ? -6.830 -27.532 42.968 1.00 4.65 326 GLU A N 1
ATOM 2531 C CA . GLU A 1 326 ? -6.550 -27.362 41.538 1.00 5.18 326 GLU A CA 1
ATOM 2532 C C . GLU A 1 326 ? -5.253 -26.595 41.283 1.00 5.10 326 GLU A C 1
ATOM 2533 O O . GLU A 1 326 ? -4.462 -26.982 40.424 1.00 5.52 326 GLU A O 1
ATOM 2539 N N . VAL A 1 327 ? -5.019 -25.523 42.036 1.00 4.84 327 VAL A N 1
ATOM 2540 C CA . VAL A 1 327 ? -3.776 -24.762 41.899 1.00 5.25 327 VAL A CA 1
ATOM 2541 C C . VAL A 1 327 ? -2.582 -25.631 42.247 1.00 4.84 327 VAL A C 1
ATOM 2542 O O . VAL A 1 327 ? -1.604 -25.653 41.521 1.00 5.47 327 VAL A O 1
ATOM 2546 N N . ILE A 1 328 ? -2.675 -26.352 43.352 1.00 4.55 328 ILE A N 1
ATOM 2547 C CA . ILE A 1 328 ? -1.597 -27.239 43.781 1.00 5.04 328 ILE A CA 1
ATOM 2548 C C . ILE A 1 328 ? -1.296 -28.309 42.707 1.00 4.71 328 ILE A C 1
ATOM 2549 O O . ILE A 1 328 ? -0.136 -28.554 42.357 1.00 5.32 328 ILE A O 1
ATOM 2554 N N . ALA A 1 329 ? -2.354 -28.877 42.132 1.00 4.42 329 ALA A N 1
ATOM 2555 C CA . ALA A 1 329 ? -2.155 -29.871 41.080 1.00 4.57 329 ALA A CA 1
ATOM 2556 C C . ALA A 1 329 ? -1.527 -29.268 39.820 1.00 4.40 329 ALA A C 1
ATOM 2557 O O . ALA A 1 329 ? -0.752 -29.918 39.127 1.00 5.29 329 ALA A O 1
ATOM 2559 N N . LYS A 1 330 ? -1.907 -28.038 39.479 1.00 4.77 330 LYS A N 1
ATOM 2560 C CA . LYS A 1 330 ? -1.389 -27.377 38.286 1.00 4.98 330 LYS A CA 1
ATOM 2561 C C . LYS A 1 330 ? 0.119 -27.200 38.409 1.00 4.69 330 LYS A C 1
ATOM 2562 O O . LYS A 1 330 ? 0.876 -27.491 37.477 1.00 5.72 330 LYS A O 1
ATOM 2568 N N . TYR A 1 331 ? 0.568 -26.709 39.555 1.00 4.96 331 TYR A N 1
ATOM 2569 C CA . TYR A 1 331 ? 1.982 -26.371 39.690 1.00 5.18 331 TYR A CA 1
ATOM 2570 C C . TYR A 1 331 ? 2.867 -27.539 40.098 1.00 5.14 331 TYR A C 1
ATOM 2571 O O . TYR A 1 331 ? 4.084 -27.438 39.973 1.00 5.75 331 TYR A O 1
ATOM 2580 N N . LYS A 1 332 ? 2.282 -28.635 40.571 1.00 5.07 332 LYS A N 1
ATOM 2581 C CA . LYS A 1 332 ? 3.043 -29.814 40.978 1.00 5.17 332 LYS A CA 1
ATOM 2582 C C . LYS A 1 332 ? 4.117 -30.210 39.965 1.00 4.76 332 LYS A C 1
ATOM 2583 O O . LYS A 1 332 ? 5.294 -30.343 40.343 1.00 5.28 332 LYS A O 1
ATOM 2589 N N . PRO A 1 333 ? 3.770 -30.426 38.679 1.00 4.99 333 PRO A N 1
ATOM 2590 C CA . PRO A 1 333 ? 4.850 -30.865 37.789 1.00 5.38 333 PRO A CA 1
ATOM 2591 C C . PRO A 1 333 ? 5.939 -29.805 37.610 1.00 5.41 333 PRO A C 1
ATOM 2592 O O . PRO A 1 333 ? 7.087 -30.126 37.281 1.00 6.44 333 PRO A O 1
ATOM 2596 N N . GLU A 1 334 ? 5.570 -28.534 37.760 1.00 5.29 334 GLU A N 1
ATOM 2597 C CA . GLU A 1 334 ? 6.527 -27.448 37.537 1.00 5.52 334 GLU A CA 1
ATOM 2598 C C . GLU A 1 334 ? 7.562 -27.438 38.654 1.00 5.27 334 GLU A C 1
ATOM 2599 O O . GLU A 1 334 ? 8.765 -27.453 38.380 1.00 5.99 334 GLU A O 1
ATOM 2605 N N . TRP A 1 335 ? 7.132 -27.392 39.915 1.00 5.33 335 TRP A N 1
ATOM 2606 C CA . TRP A 1 335 ? 8.145 -27.376 40.957 1.00 5.24 335 TRP A CA 1
ATOM 2607 C C . TRP A 1 335 ? 8.832 -28.709 41.074 1.00 4.90 335 TRP A C 1
ATOM 2608 O O . TRP A 1 335 ? 10.013 -28.745 41.446 1.00 5.15 335 TRP A O 1
ATOM 2619 N N . GLU A 1 336 ? 8.160 -29.826 40.765 1.00 4.71 336 GLU A N 1
ATOM 2620 C CA . GLU A 1 336 ? 8.851 -31.116 40.794 1.00 4.84 336 GLU A CA 1
ATOM 2621 C C . GLU A 1 336 ? 9.967 -31.158 39.769 1.00 4.50 336 GLU A C 1
ATOM 2622 O O . GLU A 1 336 ? 11.023 -31.724 40.045 1.00 4.98 336 GLU A O 1
ATOM 2628 N N . ALA A 1 337 ? 9.777 -30.513 38.620 1.00 4.42 337 ALA A N 1
ATOM 2629 C CA . ALA A 1 337 ? 10.847 -30.469 37.630 1.00 4.42 337 ALA A CA 1
ATOM 2630 C C . ALA A 1 337 ? 12.028 -29.613 38.139 1.00 4.73 337 ALA A C 1
ATOM 2631 O O . ALA A 1 337 ? 13.177 -29.936 37.868 1.00 5.41 337 ALA A O 1
ATOM 2633 N N . VAL A 1 338 ? 11.749 -28.520 38.830 1.00 4.62 338 VAL A N 1
ATOM 2634 C CA . VAL A 1 338 ? 12.793 -27.711 39.429 1.00 4.99 338 VAL A CA 1
ATOM 2635 C C . VAL A 1 338 ? 13.609 -28.520 40.446 1.00 4.85 338 VAL A C 1
ATOM 2636 O O . VAL A 1 338 ? 14.833 -28.504 40.436 1.00 5.22 338 VAL A O 1
ATOM 2640 N N . VAL A 1 339 ? 12.930 -29.216 41.347 1.00 4.82 339 VAL A N 1
ATOM 2641 C CA . VAL A 1 339 ? 13.613 -30.060 42.324 1.00 4.60 339 VAL A CA 1
ATOM 2642 C C . VAL A 1 339 ? 14.447 -31.132 41.620 1.00 4.50 339 VAL A C 1
ATOM 2643 O O . VAL A 1 339 ? 15.605 -31.359 41.979 1.00 4.96 339 VAL A O 1
ATOM 2647 N N . ALA A 1 340 ? 13.875 -31.774 40.599 1.00 4.65 340 ALA A N 1
ATOM 2648 C CA . ALA A 1 340 ? 14.595 -32.847 39.930 1.00 5.05 340 ALA A CA 1
ATOM 2649 C C . ALA A 1 340 ? 15.892 -32.347 39.286 1.00 5.65 340 ALA A C 1
ATOM 2650 O O . ALA A 1 340 ? 16.893 -33.076 39.267 1.00 6.97 340 ALA A O 1
ATOM 2652 N N . LYS A 1 341 ? 15.866 -31.149 38.722 1.00 5.39 341 LYS A N 1
ATOM 2653 C CA . LYS A 1 341 ? 17.040 -30.583 38.105 1.00 5.90 341 LYS A CA 1
ATOM 2654 C C . LYS A 1 341 ? 18.073 -30.107 39.127 1.00 5.61 341 LYS A C 1
ATOM 2655 O O . LYS A 1 341 ? 19.267 -30.355 38.978 1.00 6.75 341 LYS A O 1
ATOM 2661 N N . TYR A 1 342 ? 17.625 -29.349 40.130 1.00 5.12 342 TYR A N 1
ATOM 2662 C CA . TYR A 1 342 ? 18.545 -28.609 41.012 1.00 4.91 342 TYR A CA 1
ATOM 2663 C C . TYR A 1 342 ? 18.890 -29.268 42.336 1.00 4.38 342 TYR A C 1
ATOM 2664 O O . TYR A 1 342 ? 19.976 -29.060 42.849 1.00 4.93 342 TYR A O 1
ATOM 2673 N N . ARG A 1 343 ? 17.989 -30.068 42.900 1.00 4.37 343 ARG A N 1
ATOM 2674 C CA . ARG A 1 343 ? 18.288 -30.695 44.182 1.00 4.43 343 ARG A CA 1
ATOM 2675 C C . ARG A 1 343 ? 19.538 -31.576 44.113 1.00 4.26 343 ARG A C 1
ATOM 2676 O O . ARG A 1 343 ? 20.372 -31.501 44.999 1.00 4.51 343 ARG A O 1
ATOM 2684 N N . PRO A 1 344 ? 19.745 -32.365 43.035 1.00 4.38 344 PRO A N 1
ATOM 2685 C CA . PRO A 1 344 ? 20.961 -33.183 43.014 1.00 4.55 344 PRO A CA 1
ATOM 2686 C C . PRO A 1 344 ? 22.234 -32.339 42.923 1.00 4.26 344 PRO A C 1
ATOM 2687 O O . PRO A 1 344 ? 23.312 -32.831 43.258 1.00 5.95 344 PRO A O 1
ATOM 2691 N N . ARG A 1 345 ? 22.124 -31.087 42.505 1.00 4.19 345 ARG A N 1
ATOM 2692 C CA . ARG A 1 345 ? 23.243 -30.141 42.388 1.00 4.39 345 ARG A CA 1
ATOM 2693 C C . ARG A 1 345 ? 23.547 -29.442 43.701 1.00 4.22 345 ARG A C 1
ATOM 2694 O O . ARG A 1 345 ? 24.582 -28.814 43.839 1.00 5.23 345 ARG A O 1
ATOM 2702 N N . LEU A 1 346 ? 22.619 -29.517 44.656 1.00 4.38 346 LEU A N 1
ATOM 2703 C CA . LEU A 1 346 ? 22.672 -28.732 45.890 1.00 4.56 346 LEU A CA 1
ATOM 2704 C C . LEU A 1 346 ? 22.556 -29.551 47.167 1.00 4.73 346 LEU A C 1
ATOM 2705 O O . LEU A 1 346 ? 22.806 -29.025 48.258 1.00 5.32 346 LEU A O 1
ATOM 2710 N N . GLU A 1 347 ? 22.227 -30.826 47.038 1.00 4.87 347 GLU A N 1
ATOM 2711 C CA . GLU A 1 347 ? 21.929 -31.667 48.190 1.00 5.15 347 GLU A CA 1
ATOM 2712 C C . GLU A 1 347 ? 23.091 -31.664 49.171 1.00 4.58 347 GLU A C 1
ATOM 2713 O O . GLU A 1 347 ? 24.237 -31.879 48.778 1.00 5.85 347 GLU A O 1
ATOM 2719 N N . GLY A 1 348 ? 22.768 -31.430 50.448 1.00 4.73 348 GLY A N 1
ATOM 2720 C CA . GLY A 1 348 ? 23.745 -31.453 51.513 1.00 5.40 348 GLY A CA 1
ATOM 2721 C C . GLY A 1 348 ? 24.515 -30.184 51.712 1.00 5.58 348 GLY A C 1
ATOM 2722 O O . GLY A 1 348 ? 25.257 -30.067 52.679 1.00 7.75 348 GLY A O 1
ATOM 2723 N N . LYS A 1 349 ? 24.412 -29.229 50.806 1.00 5.16 349 LYS A N 1
ATOM 2724 C CA . LYS A 1 349 ? 25.179 -27.997 50.950 1.00 4.97 349 LYS A CA 1
ATOM 2725 C C . LYS A 1 349 ? 24.630 -27.166 52.108 1.00 5.06 349 LYS A C 1
ATOM 2726 O O . LYS A 1 349 ? 23.452 -27.155 52.378 1.00 6.45 349 LYS A O 1
ATOM 2732 N N . ARG A 1 350 ? 25.554 -26.455 52.770 1.00 5.19 350 ARG A N 1
ATOM 2733 C CA . ARG A 1 350 ? 25.297 -25.743 54.026 1.00 5.21 350 ARG A CA 1
ATOM 2734 C C . ARG A 1 350 ? 25.337 -24.246 53.803 1.00 5.33 350 ARG A C 1
ATOM 2735 O O . ARG A 1 350 ? 26.248 -23.726 53.159 1.00 5.47 350 ARG A O 1
ATOM 2743 N N . VAL A 1 351 ? 24.324 -23.553 54.323 1.00 6.29 351 VAL A N 1
ATOM 2744 C CA A VAL A 1 351 ? 24.136 -22.138 54.124 0.50 5.70 351 VAL A CA 1
ATOM 2745 C CA B VAL A 1 351 ? 24.191 -22.119 54.113 0.50 5.82 351 VAL A CA 1
ATOM 2746 C C . VAL A 1 351 ? 24.135 -21.404 55.456 1.00 4.93 351 VAL A C 1
ATOM 2747 O O . VAL A 1 351 ? 23.559 -21.874 56.425 1.00 5.88 351 VAL A O 1
ATOM 2754 N N . MET A 1 352 ? 24.743 -20.206 55.489 1.00 4.94 352 MET A N 1
ATOM 2755 C CA . MET A 1 352 ? 24.547 -19.269 56.594 1.00 4.88 352 MET A CA 1
ATOM 2756 C C . MET A 1 352 ? 23.803 -18.047 56.052 1.00 4.87 352 MET A C 1
ATOM 2757 O O . MET A 1 352 ? 24.155 -17.541 54.980 1.00 5.96 352 MET A O 1
ATOM 2762 N N . LEU A 1 353 ? 22.817 -17.585 56.801 1.00 5.03 353 LEU A N 1
ATOM 2763 C CA . LEU A 1 353 ? 22.034 -16.408 56.420 1.00 5.09 353 LEU A CA 1
ATOM 2764 C C . LEU A 1 353 ? 22.230 -15.280 57.409 1.00 5.32 353 LEU A C 1
ATOM 2765 O O . LEU A 1 353 ? 22.426 -15.511 58.613 1.00 5.89 353 LEU A O 1
ATOM 2770 N N . TYR A 1 354 ? 22.098 -14.050 56.938 1.00 5.25 354 TYR A N 1
ATOM 2771 C CA . TYR A 1 354 ? 21.986 -12.894 57.812 1.00 5.16 354 TYR A CA 1
ATOM 2772 C C . TYR A 1 354 ? 21.170 -11.847 57.085 1.00 5.07 354 TYR A C 1
ATOM 2773 O O . TYR A 1 354 ? 21.619 -11.357 56.044 1.00 5.98 354 TYR A O 1
ATOM 2782 N N . ILE A 1 355 ? 19.978 -11.544 57.566 1.00 5.19 355 ILE A N 1
ATOM 2783 C CA . ILE A 1 355 ? 19.091 -10.637 56.838 1.00 5.65 355 ILE A CA 1
ATOM 2784 C C . ILE A 1 355 ? 18.376 -9.779 57.895 1.00 5.27 355 ILE A C 1
ATOM 2785 O O . ILE A 1 355 ? 18.939 -9.535 58.953 1.00 6.59 355 ILE A O 1
ATOM 2790 N N . GLY A 1 356 ? 17.193 -9.276 57.611 1.00 5.50 356 GLY A N 1
ATOM 2791 C CA . GLY A 1 356 ? 16.604 -8.174 58.391 1.00 5.72 356 GLY A CA 1
ATOM 2792 C C . GLY A 1 356 ? 15.700 -8.561 59.548 1.00 5.67 356 GLY A C 1
ATOM 2793 O O . GLY A 1 356 ? 16.067 -8.490 60.719 1.00 5.99 356 GLY A O 1
ATOM 2794 N N . GLY A 1 357 ? 14.482 -8.960 59.176 1.00 5.73 357 GLY A N 1
ATOM 2795 C CA . GLY A 1 357 ? 13.413 -9.170 60.129 1.00 5.42 357 GLY A CA 1
ATOM 2796 C C . GLY A 1 357 ? 12.448 -10.321 59.819 1.00 5.81 357 GLY A C 1
ATOM 2797 O O . GLY A 1 357 ? 11.585 -10.619 60.638 1.00 6.85 357 GLY A O 1
ATOM 2798 N N . LEU A 1 358 ? 12.608 -10.986 58.670 1.00 5.43 358 LEU A N 1
ATOM 2799 C CA . LEU A 1 358 ? 11.669 -12.033 58.242 1.00 5.70 358 LEU A CA 1
ATOM 2800 C C . LEU A 1 358 ? 12.397 -13.165 57.548 1.00 4.81 358 LEU A C 1
ATOM 2801 O O . LEU A 1 358 ? 12.311 -14.342 57.938 1.00 5.67 358 LEU A O 1
ATOM 2806 N N . ARG A 1 359 ? 13.074 -12.829 56.460 1.00 5.33 359 ARG A N 1
ATOM 2807 C CA . ARG A 1 359 ? 13.702 -13.811 55.596 1.00 5.71 359 ARG A CA 1
ATOM 2808 C C . ARG A 1 359 ? 14.664 -14.765 56.287 1.00 5.54 359 ARG A C 1
ATOM 2809 O O . ARG A 1 359 ? 14.761 -15.907 55.869 1.00 5.66 359 ARG A O 1
ATOM 2817 N N . PRO A 1 360 ? 15.382 -14.372 57.377 1.00 5.34 360 PRO A N 1
ATOM 2818 C CA . PRO A 1 360 ? 16.288 -15.328 58.030 1.00 5.43 360 PRO A CA 1
ATOM 2819 C C . PRO A 1 360 ? 15.623 -16.611 58.511 1.00 5.45 360 PRO A C 1
ATOM 2820 O O . PRO A 1 360 ? 16.315 -17.614 58.632 1.00 6.19 360 PRO A O 1
ATOM 2824 N N . ARG A 1 361 ? 14.328 -16.567 58.845 1.00 5.36 361 ARG A N 1
ATOM 2825 C CA . ARG A 1 361 ? 13.572 -17.802 59.086 1.00 5.21 361 ARG A CA 1
ATOM 2826 C C . ARG A 1 361 ? 12.751 -18.222 57.856 1.00 5.05 361 ARG A C 1
ATOM 2827 O O . ARG A 1 361 ? 12.570 -19.402 57.619 1.00 5.96 361 ARG A O 1
ATOM 2835 N N . HIS A 1 362 ? 12.213 -17.252 57.127 1.00 5.49 362 HIS A N 1
ATOM 2836 C CA . HIS A 1 362 ? 11.165 -17.566 56.159 1.00 5.63 362 HIS A CA 1
ATOM 2837 C C . HIS A 1 362 ? 11.680 -18.361 54.971 1.00 5.31 362 HIS A C 1
ATOM 2838 O O . HIS A 1 362 ? 10.889 -19.085 54.378 1.00 5.94 362 HIS A O 1
ATOM 2845 N N . VAL A 1 363 ? 12.956 -18.226 54.615 1.00 5.16 363 VAL A N 1
ATOM 2846 C CA . VAL A 1 363 ? 13.503 -18.903 53.451 1.00 5.70 363 VAL A CA 1
ATOM 2847 C C . VAL A 1 363 ? 14.027 -20.312 53.754 1.00 5.25 363 VAL A C 1
ATOM 2848 O O . VAL A 1 363 ? 14.461 -21.023 52.836 1.00 5.63 363 VAL A O 1
ATOM 2852 N N . ILE A 1 364 ? 14.017 -20.739 55.025 1.00 5.43 364 ILE A N 1
ATOM 2853 C CA . ILE A 1 364 ? 14.628 -22.012 55.390 1.00 5.50 364 ILE A CA 1
ATOM 2854 C C . ILE A 1 364 ? 13.966 -23.187 54.638 1.00 5.20 364 ILE A C 1
ATOM 2855 O O . ILE A 1 364 ? 14.658 -24.069 54.113 1.00 5.58 364 ILE A O 1
ATOM 2860 N N . GLY A 1 365 ? 12.646 -23.195 54.594 1.00 5.56 365 GLY A N 1
ATOM 2861 C CA . GLY A 1 365 ? 11.920 -24.258 53.909 1.00 5.78 365 GLY A CA 1
ATOM 2862 C C . GLY A 1 365 ? 12.323 -24.395 52.443 1.00 5.36 365 GLY A C 1
ATOM 2863 O O . GLY A 1 365 ? 12.445 -25.523 51.926 1.00 5.70 365 GLY A O 1
ATOM 2864 N N . ALA A 1 366 ? 12.531 -23.278 51.749 1.00 5.47 366 ALA A N 1
ATOM 2865 C CA . ALA A 1 366 ? 12.918 -23.314 50.342 1.00 5.41 366 ALA A CA 1
ATOM 2866 C C . ALA A 1 366 ? 14.306 -23.938 50.170 1.00 4.86 366 ALA A C 1
ATOM 2867 O O . ALA A 1 366 ? 14.511 -24.731 49.243 1.00 5.60 366 ALA A O 1
ATOM 2869 N N . TYR A 1 367 ? 15.253 -23.590 51.040 1.00 4.95 367 TYR A N 1
ATOM 2870 C CA . TYR A 1 367 ? 16.548 -24.259 51.041 1.00 4.86 367 TYR A CA 1
ATOM 2871 C C . TYR A 1 367 ? 16.386 -25.758 51.273 1.00 4.48 367 TYR A C 1
ATOM 2872 O O . TYR A 1 367 ? 17.014 -26.571 50.604 1.00 5.14 367 TYR A O 1
ATOM 2881 N N . GLU A 1 368 ? 15.531 -26.145 52.221 1.00 4.61 368 GLU A N 1
ATOM 2882 C CA . GLU A 1 368 ? 15.311 -27.557 52.520 1.00 4.95 368 GLU A CA 1
ATOM 2883 C C . GLU A 1 368 ? 14.657 -28.299 51.354 1.00 4.44 368 GLU A C 1
ATOM 2884 O O . GLU A 1 368 ? 14.906 -29.481 51.147 1.00 5.33 368 GLU A O 1
ATOM 2890 N N . ASP A 1 369 ? 13.831 -27.620 50.565 1.00 4.93 369 ASP A N 1
ATOM 2891 C CA . ASP A 1 369 ? 13.254 -28.223 49.372 1.00 4.88 369 ASP A CA 1
ATOM 2892 C C . ASP A 1 369 ? 14.293 -28.520 48.285 1.00 5.09 369 ASP A C 1
ATOM 2893 O O . ASP A 1 369 ? 14.003 -29.247 47.342 1.00 6.34 369 ASP A O 1
ATOM 2898 N N . LEU A 1 370 ? 15.484 -27.959 48.427 1.00 4.58 370 LEU A N 1
ATOM 2899 C CA . LEU A 1 370 ? 16.618 -28.252 47.575 1.00 4.67 370 LEU A CA 1
ATOM 2900 C C . LEU A 1 370 ? 17.681 -29.092 48.284 1.00 4.61 370 LEU A C 1
ATOM 2901 O O . LEU A 1 370 ? 18.803 -29.221 47.805 1.00 5.57 370 LEU A O 1
ATOM 2906 N N . GLY A 1 371 ? 17.319 -29.678 49.414 1.00 4.59 371 GLY A N 1
ATOM 2907 C CA . GLY A 1 371 ? 18.217 -30.517 50.150 1.00 5.09 371 GLY A CA 1
ATOM 2908 C C . GLY A 1 371 ? 19.332 -29.805 50.891 1.00 4.69 371 GLY A C 1
ATOM 2909 O O . GLY A 1 371 ? 20.295 -30.469 51.330 1.00 4.93 371 GLY A O 1
ATOM 2910 N N . MET A 1 372 ? 19.231 -28.488 51.032 1.00 4.80 372 MET A N 1
ATOM 2911 C CA . MET A 1 372 ? 20.267 -27.711 51.698 1.00 5.40 372 MET A CA 1
ATOM 2912 C C . MET A 1 372 ? 19.957 -27.560 53.171 1.00 5.61 372 MET A C 1
ATOM 2913 O O . MET A 1 372 ? 18.831 -27.748 53.613 1.00 8.26 372 MET A O 1
ATOM 2918 N N . GLU A 1 373 ? 20.980 -27.211 53.942 1.00 5.68 373 GLU A N 1
ATOM 2919 C CA . GLU A 1 373 ? 20.845 -27.084 55.392 1.00 6.40 373 GLU A CA 1
ATOM 2920 C C . GLU A 1 373 ? 21.276 -25.688 55.799 1.00 6.18 373 GLU A C 1
ATOM 2921 O O . GLU A 1 373 ? 22.351 -25.234 55.435 1.00 6.94 373 GLU A O 1
ATOM 2927 N N . VAL A 1 374 ? 20.432 -25.019 56.563 1.00 5.99 374 VAL A N 1
ATOM 2928 C CA . VAL A 1 374 ? 20.760 -23.706 57.079 1.00 5.53 374 VAL A CA 1
ATOM 2929 C C . VAL A 1 374 ? 21.429 -23.898 58.445 1.00 5.23 374 VAL A C 1
ATOM 2930 O O . VAL A 1 374 ? 20.762 -24.255 59.430 1.00 7.08 374 VAL A O 1
ATOM 2934 N N . VAL A 1 375 ? 22.747 -23.677 58.499 1.00 5.10 375 VAL A N 1
ATOM 2935 C CA . VAL A 1 375 ? 23.519 -23.993 59.690 1.00 5.58 375 VAL A CA 1
ATOM 2936 C C . VAL A 1 375 ? 23.736 -22.799 60.617 1.00 5.59 375 VAL A C 1
ATOM 2937 O O . VAL A 1 375 ? 24.145 -22.947 61.767 1.00 6.73 375 VAL A O 1
ATOM 2941 N N . GLY A 1 376 ? 23.429 -21.601 60.131 1.00 5.42 376 GLY A N 1
ATOM 2942 C CA . GLY A 1 376 ? 23.427 -20.399 60.949 1.00 4.96 376 GLY A CA 1
ATOM 2943 C C . GLY A 1 376 ? 22.460 -19.411 60.369 1.00 4.77 376 GLY A C 1
ATOM 2944 O O . GLY A 1 376 ? 22.322 -19.310 59.140 1.00 5.01 376 GLY A O 1
ATOM 2945 N N . THR A 1 377 ? 21.771 -18.664 61.227 1.00 5.33 377 THR A N 1
ATOM 2946 C CA . THR A 1 377 ? 20.915 -17.586 60.759 1.00 5.20 377 THR A CA 1
ATOM 2947 C C . THR A 1 377 ? 20.855 -16.495 61.791 1.00 5.43 377 THR A C 1
ATOM 2948 O O . THR A 1 377 ? 21.194 -16.686 62.969 1.00 5.70 377 THR A O 1
ATOM 2952 N N . GLY A 1 378 ? 20.434 -15.330 61.363 1.00 5.07 378 GLY A N 1
ATOM 2953 C CA . GLY A 1 378 ? 20.270 -14.227 62.264 1.00 5.58 378 GLY A CA 1
ATOM 2954 C C . GLY A 1 378 ? 19.672 -13.039 61.579 1.00 5.29 378 GLY A C 1
ATOM 2955 O O . GLY A 1 378 ? 19.490 -13.015 60.345 1.00 5.57 378 GLY A O 1
ATOM 2956 N N . TYR A 1 379 ? 19.340 -12.055 62.418 1.00 5.16 379 TYR A N 1
ATOM 2957 C CA . TYR A 1 379 ? 18.598 -10.867 61.968 1.00 5.34 379 TYR A CA 1
ATOM 2958 C C . TYR A 1 379 ? 19.286 -9.594 62.460 1.00 5.26 379 TYR A C 1
ATOM 2959 O O . TYR A 1 379 ? 19.805 -9.501 63.576 1.00 5.46 379 TYR A O 1
ATOM 2968 N N . GLU A 1 380 ? 19.188 -8.575 61.611 1.00 5.44 380 GLU A N 1
ATOM 2969 C CA . GLU A 1 380 ? 19.598 -7.230 61.990 1.00 5.67 380 GLU A CA 1
ATOM 2970 C C . GLU A 1 380 ? 18.735 -6.670 63.125 1.00 5.70 380 GLU A C 1
ATOM 2971 O O . GLU A 1 380 ? 19.269 -6.020 64.028 1.00 6.63 380 GLU A O 1
ATOM 2977 N N . PHE A 1 381 ? 17.418 -6.841 63.044 1.00 5.46 381 PHE A N 1
ATOM 2978 C CA . PHE A 1 381 ? 16.537 -6.006 63.853 1.00 5.71 381 PHE A CA 1
ATOM 2979 C C . PHE A 1 381 ? 15.271 -6.700 64.342 1.00 6.22 381 PHE A C 1
ATOM 2980 O O . PHE A 1 381 ? 14.344 -6.041 64.805 1.00 7.26 381 PHE A O 1
ATOM 2988 N N . ALA A 1 382 ? 15.253 -8.024 64.278 1.00 6.13 382 ALA A N 1
ATOM 2989 C CA . ALA A 1 382 ? 14.146 -8.818 64.795 1.00 6.38 382 ALA A CA 1
ATOM 2990 C C . ALA A 1 382 ? 13.924 -8.618 66.279 1.00 5.94 382 ALA A C 1
ATOM 2991 O O . ALA A 1 382 ? 14.799 -8.157 67.009 1.00 6.20 382 ALA A O 1
ATOM 2993 N N . HIS A 1 383 ? 12.721 -8.955 66.712 1.00 5.69 383 HIS A N 1
ATOM 2994 C CA . HIS A 1 383 ? 12.352 -8.925 68.125 1.00 5.19 383 HIS A CA 1
ATOM 2995 C C . HIS A 1 383 ? 12.218 -10.360 68.627 1.00 5.05 383 HIS A C 1
ATOM 2996 O O . HIS A 1 383 ? 12.317 -11.331 67.857 1.00 5.48 383 HIS A O 1
ATOM 3003 N N . ASN A 1 384 ? 11.976 -10.559 69.920 1.00 5.13 384 ASN A N 1
ATOM 3004 C CA . 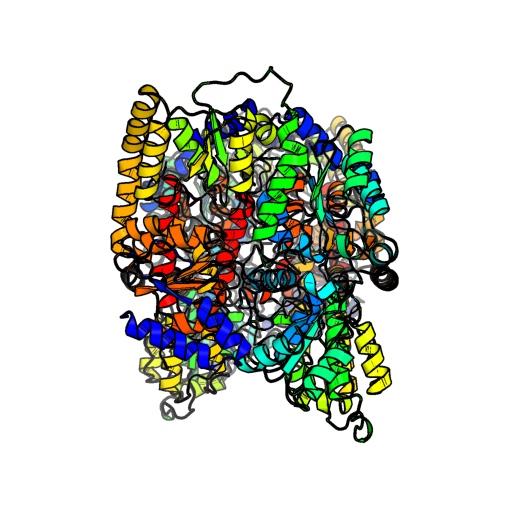ASN A 1 384 ? 11.938 -11.927 70.419 1.00 5.17 384 ASN A CA 1
ATOM 3005 C C . ASN A 1 384 ? 10.797 -12.754 69.852 1.00 5.33 384 ASN A C 1
ATOM 3006 O O . ASN A 1 384 ? 10.931 -13.961 69.735 1.00 6.31 384 ASN A O 1
ATOM 3011 N N . ASP A 1 385 ? 9.695 -12.131 69.459 1.00 5.81 385 ASP A N 1
ATOM 3012 C CA . ASP A 1 385 ? 8.622 -12.889 68.813 1.00 5.99 385 ASP A CA 1
ATOM 3013 C C . ASP A 1 385 ? 9.065 -13.486 67.464 1.00 5.84 385 ASP A C 1
ATOM 3014 O O . ASP A 1 385 ? 8.635 -14.583 67.103 1.00 7.30 385 ASP A O 1
ATOM 3019 N N . ASP A 1 386 ? 9.968 -12.814 66.755 1.00 5.90 386 ASP A N 1
ATOM 3020 C CA . ASP A 1 386 ? 10.618 -13.387 65.583 1.00 5.83 386 ASP A CA 1
ATOM 3021 C C . ASP A 1 386 ? 11.494 -14.573 65.953 1.00 5.69 386 ASP A C 1
ATOM 3022 O O . ASP A 1 386 ? 11.466 -15.626 65.285 1.00 6.66 386 ASP A O 1
ATOM 3027 N N . TYR A 1 387 ? 12.324 -14.424 66.993 1.00 5.13 387 TYR A N 1
ATOM 3028 C CA . TYR A 1 387 ? 13.161 -15.538 67.424 1.00 5.86 387 TYR A CA 1
ATOM 3029 C C . TYR A 1 387 ? 12.334 -16.743 67.892 1.00 6.10 387 TYR A C 1
ATOM 3030 O O . TYR A 1 387 ? 12.709 -17.873 67.640 1.00 7.15 387 TYR A O 1
ATOM 3039 N N . ASP A 1 388 ? 11.186 -16.507 68.522 1.00 6.92 388 ASP A N 1
ATOM 3040 C CA . ASP A 1 388 ? 10.304 -17.601 68.902 1.00 7.55 388 ASP A CA 1
ATOM 3041 C C . ASP A 1 388 ? 9.929 -18.439 67.678 1.00 8.23 388 ASP A C 1
ATOM 3042 O O . ASP A 1 388 ? 9.855 -19.650 67.743 1.00 12.46 388 ASP A O 1
ATOM 3047 N N . ARG A 1 389 ? 9.635 -17.770 66.584 1.00 7.62 389 ARG A N 1
ATOM 3048 C CA . ARG A 1 389 ? 9.229 -18.400 65.324 1.00 8.35 389 ARG A CA 1
ATOM 3049 C C . ARG A 1 389 ? 10.425 -19.037 64.613 1.00 9.06 389 ARG A C 1
ATOM 3050 O O . ARG A 1 389 ? 10.227 -19.817 63.706 1.00 13.61 389 ARG A O 1
ATOM 3058 N N . THR A 1 390 ? 11.654 -18.687 64.994 1.00 8.19 390 THR A N 1
ATOM 3059 C CA . THR A 1 390 ? 12.861 -19.163 64.335 1.00 8.60 390 THR A CA 1
ATOM 3060 C C . THR A 1 390 ? 13.395 -20.469 64.924 1.00 8.93 390 THR A C 1
ATOM 3061 O O . THR A 1 390 ? 13.857 -21.347 64.202 1.00 9.45 390 THR A O 1
ATOM 3065 N N . MET A 1 391 ? 13.367 -20.590 66.240 1.00 10.35 391 MET A N 1
ATOM 3066 C CA . MET A 1 391 ? 14.054 -21.694 66.902 1.00 9.99 391 MET A CA 1
ATOM 3067 C C . MET A 1 391 ? 13.477 -23.041 66.439 1.00 10.55 391 MET A C 1
ATOM 3068 O O . MET A 1 391 ? 14.218 -24.012 66.306 1.00 12.17 391 MET A O 1
ATOM 3073 N N . LYS A 1 392 ? 12.176 -23.102 66.163 1.00 12.48 392 LYS A N 1
ATOM 3074 C CA . LYS A 1 392 ? 11.563 -24.347 65.690 1.00 15.76 392 LYS A CA 1
ATOM 3075 C C . LYS A 1 392 ? 11.839 -24.668 64.216 1.00 13.66 392 LYS A C 1
ATOM 3076 O O . LYS A 1 392 ? 11.657 -25.823 63.774 1.00 18.16 392 LYS A O 1
ATOM 3082 N N . GLU A 1 393 ? 12.225 -23.645 63.447 1.00 11.24 393 GLU A N 1
ATOM 3083 C CA . GLU A 1 393 ? 12.525 -23.786 62.021 1.00 10.92 393 GLU A CA 1
ATOM 3084 C C . GLU A 1 393 ? 13.994 -24.188 61.813 1.00 10.37 393 GLU A C 1
ATOM 3085 O O . GLU A 1 393 ? 14.343 -24.725 60.777 1.00 14.41 393 GLU A O 1
ATOM 3091 N N . MET A 1 394 ? 14.863 -23.884 62.757 1.00 9.99 394 MET A N 1
ATOM 3092 C CA . MET A 1 394 ? 16.288 -24.162 62.665 1.00 8.25 394 MET A CA 1
ATOM 3093 C C . MET A 1 394 ? 16.602 -25.489 63.336 1.00 8.98 394 MET A C 1
ATOM 3094 O O . MET A 1 394 ? 15.940 -25.900 64.295 1.00 12.27 394 MET A O 1
ATOM 3099 N N . GLY A 1 395 ? 17.642 -26.152 62.862 1.00 9.91 395 GLY A N 1
ATOM 3100 C CA . GLY A 1 395 ? 18.046 -27.405 63.465 1.00 10.95 395 GLY A CA 1
ATOM 3101 C C . GLY A 1 395 ? 18.650 -27.224 64.851 1.00 9.72 395 GLY A C 1
ATOM 3102 O O . GLY A 1 395 ? 19.087 -26.147 65.260 1.00 10.67 395 GLY A O 1
ATOM 3103 N N . ASP A 1 396 ? 18.701 -28.324 65.580 1.00 12.23 396 ASP A N 1
ATOM 3104 C CA . ASP A 1 396 ? 19.411 -28.357 66.825 1.00 11.41 396 ASP A CA 1
ATOM 3105 C C . ASP A 1 396 ? 20.875 -28.018 66.622 1.00 11.55 396 ASP A C 1
ATOM 3106 O O . ASP A 1 396 ? 21.467 -28.438 65.647 1.00 12.63 396 ASP A O 1
ATOM 3111 N N . SER A 1 397 ? 21.427 -27.237 67.556 1.00 11.99 397 SER A N 1
ATOM 3112 C CA . SER A 1 397 ? 22.856 -26.916 67.640 1.00 13.34 397 SER A CA 1
ATOM 3113 C C . SER A 1 397 ? 23.347 -26.008 66.519 1.00 12.80 397 SER A C 1
ATOM 3114 O O . SER A 1 397 ? 24.548 -25.869 66.327 1.00 16.71 397 SER A O 1
ATOM 3117 N N . THR A 1 398 ? 22.425 -25.373 65.789 1.00 9.54 398 THR A N 1
ATOM 3118 C CA . THR A 1 398 ? 22.790 -24.370 64.793 1.00 8.23 398 THR A CA 1
ATOM 3119 C C . THR A 1 398 ? 23.031 -23.032 65.503 1.00 6.80 398 THR A C 1
ATOM 3120 O O . THR A 1 398 ? 22.618 -22.829 66.650 1.00 9.41 398 THR A O 1
ATOM 3124 N N . LEU A 1 399 ? 23.695 -22.122 64.812 1.00 7.30 399 LEU A N 1
ATOM 3125 C CA . LEU A 1 399 ? 24.092 -20.835 65.380 1.00 7.05 399 LEU A CA 1
ATOM 3126 C C . LEU A 1 399 ? 23.094 -19.732 65.048 1.00 6.37 399 LEU A C 1
ATOM 3127 O O . LEU A 1 399 ? 22.699 -19.598 63.916 1.00 7.12 399 LEU A O 1
ATOM 3132 N N . LEU A 1 400 ? 22.715 -18.971 66.078 1.00 5.81 400 LEU A N 1
ATOM 3133 C CA . LEU A 1 400 ? 21.807 -17.827 65.990 1.00 5.89 400 LEU A CA 1
ATOM 3134 C C . LEU A 1 400 ? 22.545 -16.549 66.376 1.00 6.09 400 LEU A C 1
ATOM 3135 O O . LEU A 1 400 ? 23.225 -16.540 67.388 1.00 7.32 400 LEU A O 1
ATOM 3140 N N . TYR A 1 401 ? 22.384 -15.477 65.608 1.00 5.82 401 TYR A N 1
ATOM 3141 C CA . TYR A 1 401 ? 23.052 -14.215 65.892 1.00 5.53 401 TYR A CA 1
ATOM 3142 C C . TYR A 1 401 ? 22.123 -13.025 65.658 1.00 5.83 401 TYR A C 1
ATOM 3143 O O . TYR A 1 401 ? 21.548 -12.855 64.569 1.00 8.19 401 TYR A O 1
ATOM 3152 N N . ASP A 1 402 ? 21.957 -12.216 66.705 1.00 4.57 402 ASP A N 1
ATOM 3153 C CA . ASP A 1 402 ? 21.180 -10.995 66.656 1.00 4.71 402 ASP A CA 1
ATOM 3154 C C . ASP A 1 402 ? 22.085 -9.765 66.525 1.00 4.54 402 ASP A C 1
ATOM 3155 O O . ASP A 1 402 ? 23.014 -9.599 67.319 1.00 4.78 402 ASP A O 1
ATOM 3160 N N . ASP A 1 403 ? 21.830 -8.908 65.534 1.00 4.92 403 ASP A N 1
ATOM 3161 C CA . ASP A 1 403 ? 22.603 -7.698 65.328 1.00 5.07 403 ASP A CA 1
ATOM 3162 C C . ASP A 1 403 ? 24.096 -8.039 65.290 1.00 5.25 403 ASP A C 1
ATOM 3163 O O . ASP A 1 403 ? 24.917 -7.425 65.988 1.00 5.33 403 ASP A O 1
ATOM 3168 N N . VAL A 1 404 ? 24.449 -9.018 64.443 1.00 5.65 404 VAL A N 1
ATOM 3169 C CA . VAL A 1 404 ? 25.816 -9.506 64.360 1.00 5.64 404 VAL A CA 1
ATOM 3170 C C . VAL A 1 404 ? 26.769 -8.376 63.982 1.00 5.59 404 VAL A C 1
ATOM 3171 O O . VAL A 1 404 ? 26.455 -7.503 63.172 1.00 6.44 404 VAL A O 1
ATOM 3175 N N . THR A 1 405 ? 27.956 -8.409 64.552 1.00 5.55 405 THR A N 1
ATOM 3176 C CA . THR A 1 405 ? 28.958 -7.449 64.170 1.00 5.68 405 THR A CA 1
ATOM 3177 C C . THR A 1 405 ? 29.725 -7.961 62.945 1.00 5.34 405 THR A C 1
ATOM 3178 O O . THR A 1 405 ? 29.782 -9.173 62.675 1.00 5.87 405 THR A O 1
ATOM 3182 N N . GLY A 1 406 ? 30.380 -7.053 62.228 1.00 6.51 406 GLY A N 1
ATOM 3183 C CA . GLY A 1 406 ? 31.172 -7.493 61.074 1.00 6.96 406 GLY A CA 1
ATOM 3184 C C . GLY A 1 406 ? 32.215 -8.528 61.459 1.00 6.46 406 GLY A C 1
ATOM 3185 O O . GLY A 1 406 ? 32.386 -9.562 60.799 1.00 7.00 406 GLY A O 1
ATOM 3186 N N . TYR A 1 407 ? 32.924 -8.250 62.557 1.00 6.04 407 TYR A N 1
ATOM 3187 C CA . TYR A 1 407 ? 33.941 -9.146 63.080 1.00 6.07 407 TYR A CA 1
ATOM 3188 C C . TYR A 1 407 ? 33.385 -10.522 63.388 1.00 5.65 407 TYR A C 1
ATOM 3189 O O . TYR A 1 407 ? 33.929 -11.554 62.989 1.00 5.93 407 TYR A O 1
ATOM 3198 N N . GLU A 1 408 ? 32.279 -10.552 64.124 1.00 5.44 408 GLU A N 1
ATOM 3199 C CA . GLU A 1 408 ? 31.662 -11.835 64.481 1.00 5.14 408 GLU A CA 1
ATOM 3200 C C . GLU A 1 408 ? 31.286 -12.643 63.245 1.00 5.60 408 GLU A C 1
ATOM 3201 O O . GLU A 1 408 ? 31.579 -13.850 63.155 1.00 6.10 408 GLU A O 1
ATOM 3207 N N . PHE A 1 409 ? 30.638 -12.005 62.277 1.00 6.64 409 PHE A N 1
ATOM 3208 C CA . PHE A 1 409 ? 30.162 -12.748 61.128 1.00 6.68 409 PHE A CA 1
ATOM 3209 C C . PHE A 1 409 ? 31.334 -13.357 60.365 1.00 6.28 409 PHE A C 1
ATOM 3210 O O . PHE A 1 409 ? 31.294 -14.533 59.999 1.00 7.00 409 PHE A O 1
ATOM 3218 N N . GLU A 1 410 ? 32.396 -12.592 60.167 1.00 6.62 410 GLU A N 1
ATOM 3219 C CA . GLU A 1 410 ? 33.571 -13.110 59.486 1.00 6.57 410 GLU A CA 1
ATOM 3220 C C . GLU A 1 410 ? 34.182 -14.288 60.255 1.00 6.25 410 GLU A C 1
ATOM 3221 O O . GLU A 1 410 ? 34.514 -15.328 59.666 1.00 6.46 410 GLU A O 1
ATOM 3227 N N . GLU A 1 411 ? 34.338 -14.151 61.567 1.00 6.10 411 GLU A N 1
ATOM 3228 C CA . GLU A 1 411 ? 34.928 -15.245 62.347 1.00 5.99 411 GLU A CA 1
ATOM 3229 C C . GLU A 1 411 ? 34.063 -16.479 62.392 1.00 5.88 411 GLU A C 1
ATOM 3230 O O . GLU A 1 411 ? 34.566 -17.607 62.330 1.00 6.48 411 GLU A O 1
ATOM 3236 N N . PHE A 1 412 ? 32.752 -16.301 62.489 1.00 5.54 412 PHE A N 1
ATOM 3237 C CA . PHE A 1 412 ? 31.851 -17.456 62.486 1.00 5.82 412 PHE A CA 1
ATOM 3238 C C . PHE A 1 412 ? 32.012 -18.192 61.142 1.00 6.14 412 PHE A C 1
ATOM 3239 O O . PHE A 1 412 ? 32.064 -19.425 61.101 1.00 7.04 412 PHE A O 1
ATOM 3247 N N . VAL A 1 413 ? 32.023 -17.447 60.037 1.00 6.37 413 VAL A N 1
ATOM 3248 C CA . VAL A 1 413 ? 32.150 -18.024 58.718 1.00 6.92 413 VAL A CA 1
ATOM 3249 C C . VAL A 1 413 ? 33.488 -18.758 58.566 1.00 6.87 413 VAL A C 1
ATOM 3250 O O . VAL A 1 413 ? 33.541 -19.859 57.988 1.00 7.99 413 VAL A O 1
ATOM 3254 N N . LYS A 1 414 ? 34.579 -18.203 59.086 1.00 6.82 414 LYS A N 1
ATOM 3255 C CA . LYS A 1 414 ? 35.885 -18.868 58.988 1.00 7.82 414 LYS A CA 1
ATOM 3256 C C . LYS A 1 414 ? 35.872 -20.229 59.649 1.00 7.68 414 LYS A C 1
ATOM 3257 O O . LYS A 1 414 ? 36.519 -21.154 59.168 1.00 9.01 414 LYS A O 1
ATOM 3263 N N . ARG A 1 415 ? 35.145 -20.365 60.763 1.00 6.81 415 ARG A N 1
ATOM 3264 C CA . ARG A 1 415 ? 35.077 -21.640 61.462 1.00 7.77 415 ARG A CA 1
ATOM 3265 C C . ARG A 1 415 ? 34.087 -22.623 60.839 1.00 7.73 415 ARG A C 1
ATOM 3266 O O . ARG A 1 415 ? 34.396 -23.813 60.677 1.00 8.97 415 ARG A O 1
ATOM 3274 N N . ILE A 1 416 ? 32.897 -22.143 60.530 1.00 7.20 416 ILE A N 1
ATOM 3275 C CA . ILE A 1 416 ? 31.816 -23.007 60.075 1.00 7.54 416 ILE A CA 1
ATOM 3276 C C . ILE A 1 416 ? 32.019 -23.437 58.619 1.00 7.67 416 ILE A C 1
ATOM 3277 O O . ILE A 1 416 ? 31.616 -24.544 58.260 1.00 8.88 416 ILE A O 1
ATOM 3282 N N . LYS A 1 417 ? 32.631 -22.579 57.808 1.00 7.70 417 LYS A N 1
ATOM 3283 C CA . LYS A 1 417 ? 32.948 -22.905 56.426 1.00 7.48 417 LYS A CA 1
ATOM 3284 C C . LYS A 1 417 ? 31.688 -23.318 55.652 1.00 6.70 417 LYS A C 1
ATOM 3285 O O . LYS A 1 417 ? 31.647 -24.388 55.042 1.00 7.28 417 LYS A O 1
ATOM 3291 N N . PRO A 1 418 ? 30.652 -22.462 55.662 1.00 6.57 418 PRO A N 1
ATOM 3292 C CA . PRO A 1 418 ? 29.482 -22.775 54.861 1.00 5.66 418 PRO A CA 1
ATOM 3293 C C . PRO A 1 418 ? 29.814 -22.841 53.385 1.00 5.30 418 PRO A C 1
ATOM 3294 O O . PRO A 1 418 ? 30.774 -22.222 52.910 1.00 6.37 418 PRO A O 1
ATOM 3298 N N . ASP A 1 419 ? 28.987 -23.563 52.643 1.00 4.60 419 ASP A N 1
ATOM 3299 C CA . ASP A 1 419 ? 29.104 -23.617 51.195 1.00 5.31 419 ASP A CA 1
ATOM 3300 C C . ASP A 1 419 ? 28.533 -22.393 50.489 1.00 4.67 419 ASP A C 1
ATOM 3301 O O . ASP A 1 419 ? 28.888 -22.137 49.330 1.00 6.34 419 ASP A O 1
ATOM 3306 N N . LEU A 1 420 ? 27.662 -21.667 51.166 1.00 4.86 420 LEU A N 1
ATOM 3307 C CA . LEU A 1 420 ? 26.990 -20.512 50.598 1.00 5.11 420 LEU A CA 1
ATOM 3308 C C . LEU A 1 420 ? 26.604 -19.583 51.734 1.00 4.54 420 LEU A C 1
ATOM 3309 O O . LEU A 1 420 ? 26.245 -20.032 52.833 1.00 5.85 420 LEU A O 1
ATOM 3314 N N . ILE A 1 421 ? 26.645 -18.281 51.484 1.00 4.77 421 ILE A N 1
ATOM 3315 C CA . ILE A 1 421 ? 26.139 -17.267 52.402 1.00 5.28 421 ILE A CA 1
ATOM 3316 C C . ILE A 1 421 ? 25.064 -16.455 51.695 1.00 5.39 421 ILE A C 1
ATOM 3317 O O . ILE A 1 421 ? 25.239 -16.078 50.547 1.00 6.02 421 ILE A O 1
ATOM 3322 N N . GLY A 1 422 ? 23.988 -16.175 52.432 1.00 5.50 422 GLY A N 1
ATOM 3323 C CA . GLY A 1 422 ? 22.911 -15.327 51.941 1.00 5.73 422 GLY A CA 1
ATOM 3324 C C . GLY A 1 422 ? 22.759 -14.124 52.851 1.00 5.31 422 GLY A C 1
ATOM 3325 O O . GLY A 1 422 ? 22.324 -14.241 53.990 1.00 6.39 422 GLY A O 1
ATOM 3326 N N . SER A 1 423 ? 23.143 -12.938 52.378 1.00 5.17 423 SER A N 1
ATOM 3327 C CA . SER A 1 423 ? 23.079 -11.717 53.193 1.00 5.38 423 SER A CA 1
ATOM 3328 C C . SER A 1 423 ? 22.959 -10.484 52.282 1.00 5.44 423 SER A C 1
ATOM 3329 O O . SER A 1 423 ? 22.330 -10.574 51.212 1.00 6.40 423 SER A O 1
ATOM 3332 N N . GLY A 1 424 ? 23.481 -9.342 52.705 1.00 5.79 424 GLY A N 1
ATOM 3333 C CA . GLY A 1 424 ? 23.293 -8.105 51.975 1.00 5.95 424 GLY A CA 1
ATOM 3334 C C . GLY A 1 424 ? 24.523 -7.559 51.273 1.00 5.53 424 GLY A C 1
ATOM 3335 O O . GLY A 1 424 ? 25.587 -8.169 51.253 1.00 6.07 424 GLY A O 1
ATOM 3336 N N . ILE A 1 425 ? 24.365 -6.351 50.728 1.00 5.72 425 ILE A N 1
ATOM 3337 C CA . ILE A 1 425 ? 25.365 -5.756 49.866 1.00 5.70 425 ILE A CA 1
ATOM 3338 C C . ILE A 1 425 ? 26.646 -5.426 50.629 1.00 5.95 425 ILE A C 1
ATOM 3339 O O . ILE A 1 425 ? 27.721 -5.477 50.045 1.00 6.30 425 ILE A O 1
ATOM 3344 N N . LYS A 1 426 ? 26.513 -5.062 51.899 1.00 5.66 426 LYS A N 1
ATOM 3345 C CA . LYS A 1 426 ? 27.692 -4.716 52.704 1.00 5.70 426 LYS A CA 1
ATOM 3346 C C . LYS A 1 426 ? 28.510 -5.958 53.054 1.00 5.71 426 LYS A C 1
ATOM 3347 O O . LYS A 1 426 ? 29.666 -5.842 53.433 1.00 7.23 426 LYS A O 1
ATOM 3353 N N . GLU A 1 427 ? 27.895 -7.137 52.929 1.00 5.76 427 GLU A N 1
ATOM 3354 C CA . GLU A 1 427 ? 28.535 -8.424 53.207 1.00 5.87 427 GLU A CA 1
ATOM 3355 C C . GLU A 1 427 ? 29.106 -9.104 51.968 1.00 5.39 427 GLU A C 1
ATOM 3356 O O . GLU A 1 427 ? 30.116 -9.812 52.053 1.00 5.92 427 GLU A O 1
ATOM 3362 N N . LYS A 1 428 ? 28.450 -8.918 50.830 1.00 5.63 428 LYS A N 1
ATOM 3363 C CA . LYS A 1 428 ? 28.705 -9.721 49.639 1.00 5.51 428 LYS A CA 1
ATOM 3364 C C . LYS A 1 428 ? 30.177 -9.819 49.283 1.00 5.35 428 LYS A C 1
ATOM 3365 O O . LYS A 1 428 ? 30.699 -10.903 49.023 1.00 6.01 428 LYS A O 1
ATOM 3371 N N . PHE A 1 429 ? 30.835 -8.677 49.171 1.00 5.96 429 PHE A N 1
ATOM 3372 C CA . PHE A 1 429 ? 32.163 -8.659 48.551 1.00 6.64 429 PHE A CA 1
ATOM 3373 C C . PHE A 1 429 ? 33.254 -9.176 49.496 1.00 6.48 429 PHE A C 1
ATOM 3374 O O . PHE A 1 429 ? 34.281 -9.653 49.040 1.00 9.81 429 PHE A O 1
ATOM 3382 N N . ILE A 1 430 ? 32.979 -9.112 50.791 1.00 5.58 430 ILE A N 1
ATOM 3383 C CA . ILE A 1 430 ? 33.850 -9.704 51.804 1.00 5.80 430 ILE A CA 1
ATOM 3384 C C . ILE A 1 430 ? 33.969 -11.230 51.573 1.00 5.95 430 ILE A C 1
ATOM 3385 O O . ILE A 1 430 ? 35.058 -11.801 51.488 1.00 6.63 430 ILE A O 1
ATOM 3390 N N . PHE A 1 431 ? 32.811 -11.873 51.491 1.00 5.65 431 PHE A N 1
ATOM 3391 C CA . PHE A 1 431 ? 32.772 -13.328 51.465 1.00 6.17 431 PHE A CA 1
ATOM 3392 C C . PHE A 1 431 ? 33.211 -13.889 50.137 1.00 6.28 431 PHE A C 1
ATOM 3393 O O . PHE A 1 431 ? 33.823 -14.951 50.077 1.00 6.39 431 PHE A O 1
ATOM 3401 N N . GLN A 1 432 ? 32.936 -13.177 49.044 1.00 6.45 432 GLN A N 1
ATOM 3402 C CA . GLN A 1 432 ? 33.470 -13.599 47.750 1.00 8.10 432 GLN A CA 1
ATOM 3403 C C . GLN A 1 432 ? 35.005 -13.636 47.753 1.00 6.75 432 GLN A C 1
ATOM 3404 O O . GLN A 1 432 ? 35.588 -14.540 47.162 1.00 7.88 432 GLN A O 1
ATOM 3410 N N . LYS A 1 433 ? 35.655 -12.688 48.410 1.00 6.51 433 LYS A N 1
ATOM 3411 C CA . LYS A 1 433 ? 37.120 -12.710 48.475 1.00 6.82 433 LYS A CA 1
ATOM 3412 C C . LYS A 1 433 ? 37.652 -13.906 49.230 1.00 6.08 433 LYS A C 1
ATOM 3413 O O . LYS A 1 433 ? 38.740 -14.380 48.946 1.00 6.38 433 LYS A O 1
ATOM 3419 N N . MET A 1 434 ? 36.860 -14.379 50.197 1.00 6.28 434 MET A N 1
ATOM 3420 C CA . MET A 1 434 ? 37.158 -15.560 50.958 1.00 6.69 434 MET A CA 1
ATOM 3421 C C . MET A 1 434 ? 36.881 -16.848 50.181 1.00 6.67 434 MET A C 1
ATOM 3422 O O . MET A 1 434 ? 37.176 -17.929 50.679 1.00 9.47 434 MET A O 1
ATOM 3427 N N . GLY A 1 435 ? 36.334 -16.748 48.964 1.00 7.12 435 GLY A N 1
ATOM 3428 C CA . GLY A 1 435 ? 36.054 -17.907 48.166 1.00 7.54 435 GLY A CA 1
ATOM 3429 C C . GLY A 1 435 ? 34.755 -18.595 48.538 1.00 6.71 435 GLY A C 1
ATOM 3430 O O . GLY A 1 435 ? 34.580 -19.775 48.220 1.00 7.67 435 GLY A O 1
ATOM 3431 N N . ILE A 1 436 ? 33.846 -17.888 49.201 1.00 6.23 436 ILE A N 1
ATOM 3432 C CA . ILE A 1 436 ? 32.571 -18.455 49.588 1.00 6.17 436 ILE A CA 1
ATOM 3433 C C . ILE A 1 436 ? 31.477 -17.887 48.696 1.00 5.03 436 ILE A C 1
ATOM 3434 O O . ILE A 1 436 ? 31.243 -16.669 48.692 1.00 6.06 436 ILE A O 1
ATOM 3439 N N . PRO A 1 437 ? 30.807 -18.749 47.932 1.00 4.96 437 PRO A N 1
ATOM 3440 C CA . PRO A 1 437 ? 29.667 -18.296 47.138 1.00 5.50 437 PRO A CA 1
ATOM 3441 C C . PRO A 1 437 ? 28.691 -17.497 47.972 1.00 5.17 437 PRO A C 1
ATOM 3442 O O . PRO A 1 437 ? 28.331 -17.873 49.101 1.00 5.40 437 PRO A O 1
ATOM 3446 N N . PHE A 1 438 ? 28.220 -16.391 47.392 1.00 5.09 438 PHE A N 1
ATOM 3447 C CA . PHE A 1 438 ? 27.350 -15.457 48.093 1.00 4.95 438 PHE A CA 1
ATOM 3448 C C . PHE A 1 438 ? 26.160 -15.099 47.237 1.00 5.20 438 PHE A C 1
ATOM 3449 O O . PHE A 1 438 ? 26.319 -14.755 46.058 1.00 6.09 438 PHE A O 1
ATOM 3457 N N . ARG A 1 439 ? 24.983 -15.138 47.839 1.00 5.16 439 ARG A N 1
ATOM 3458 C CA . ARG A 1 439 ? 23.779 -14.616 47.204 1.00 5.35 439 ARG A CA 1
ATOM 3459 C C . ARG A 1 439 ? 23.188 -13.502 48.068 1.00 5.17 439 ARG A C 1
ATOM 3460 O O . ARG A 1 439 ? 22.974 -13.656 49.271 1.00 6.10 439 ARG A O 1
ATOM 3468 N N . GLU A 1 440 ? 22.860 -12.396 47.426 1.00 5.34 440 GLU A N 1
ATOM 3469 C CA . GLU A 1 440 ? 22.129 -11.339 48.082 1.00 5.39 440 GLU A CA 1
ATOM 3470 C C . GLU A 1 440 ? 20.694 -11.750 48.351 1.00 5.38 440 GLU A C 1
ATOM 3471 O O . GLU A 1 440 ? 19.933 -12.068 47.444 1.00 6.54 440 GLU A O 1
ATOM 3477 N N . MET A 1 441 ? 20.307 -11.734 49.631 1.00 5.38 441 MET A N 1
ATOM 3478 C CA . MET A 1 441 ? 18.998 -12.176 50.082 1.00 5.75 441 MET A CA 1
ATOM 3479 C C . MET A 1 441 ? 18.103 -11.021 50.497 1.00 5.64 441 MET A C 1
ATOM 3480 O O . MET A 1 441 ? 17.018 -11.251 51.045 1.00 6.58 441 MET A O 1
ATOM 3485 N N . HIS A 1 442 ? 18.495 -9.793 50.150 1.00 5.82 442 HIS A N 1
ATOM 3486 C CA . HIS A 1 442 ? 17.584 -8.656 50.152 1.00 5.96 442 HIS A CA 1
ATOM 3487 C C . HIS A 1 442 ? 17.144 -8.349 48.698 1.00 5.58 442 HIS A C 1
ATOM 3488 O O . HIS A 1 442 ? 15.961 -8.436 48.328 1.00 6.66 442 HIS A O 1
ATOM 3495 N N . SER A 1 443 ? 18.131 -7.971 47.874 1.00 6.10 443 SER A N 1
ATOM 3496 C CA . SER A 1 443 ? 17.885 -7.573 46.483 1.00 6.28 443 SER A CA 1
ATOM 3497 C C . SER A 1 443 ? 17.733 -8.724 45.524 1.00 5.98 443 SER A C 1
ATOM 3498 O O . SER A 1 443 ? 17.549 -8.497 44.324 1.00 6.43 443 SER A O 1
ATOM 3501 N N . TRP A 1 444 ? 17.888 -9.959 45.996 1.00 5.65 444 TRP A N 1
ATOM 3502 C CA . TRP A 1 444 ? 17.902 -11.144 45.148 1.00 5.86 444 TRP A CA 1
ATOM 3503 C C . TRP A 1 444 ? 19.013 -11.070 44.115 1.00 5.79 444 TRP A C 1
ATOM 3504 O O . TRP A 1 444 ? 18.982 -11.772 43.093 1.00 6.07 444 TRP A O 1
ATOM 3515 N N . ASP A 1 445 ? 20.054 -10.265 44.353 1.00 5.80 445 ASP A N 1
ATOM 3516 C CA . ASP A 1 445 ? 21.150 -10.143 43.406 1.00 5.98 445 ASP A CA 1
ATOM 3517 C C . ASP A 1 445 ? 20.605 -9.801 42.001 1.00 6.10 445 ASP A C 1
ATOM 3518 O O . ASP A 1 445 ? 21.124 -10.250 40.974 1.00 6.61 445 ASP A O 1
ATOM 3523 N N . TYR A 1 446 ? 19.584 -8.923 42.000 1.00 6.24 446 TYR A N 1
ATOM 3524 C CA . TYR A 1 446 ? 19.052 -8.339 40.751 1.00 5.88 446 TYR A CA 1
ATOM 3525 C C . TYR A 1 446 ? 18.296 -9.366 39.922 1.00 5.75 446 TYR A C 1
ATOM 3526 O O . TYR A 1 446 ? 18.077 -9.151 38.717 1.00 6.18 446 TYR A O 1
ATOM 3535 N N . SER A 1 447 ? 17.864 -10.435 40.596 1.00 6.05 447 SER A N 1
ATOM 3536 C CA . SER A 1 447 ? 17.088 -11.536 40.032 1.00 5.79 447 SER A CA 1
ATOM 3537 C C . SER A 1 447 ? 15.724 -11.610 40.758 1.00 5.51 447 SER A C 1
ATOM 3538 O O . SER A 1 447 ? 15.212 -10.595 41.261 1.00 7.11 447 SER A O 1
ATOM 3541 N N . GLY A 1 448 ? 15.125 -12.778 40.780 1.00 6.06 448 GLY A N 1
ATOM 3542 C CA . GLY A 1 448 ? 13.794 -12.934 41.347 1.00 6.49 448 GLY A CA 1
ATOM 3543 C C . GLY A 1 448 ? 12.716 -12.705 40.293 1.00 5.81 448 GLY A C 1
ATOM 3544 O O . GLY A 1 448 ? 13.032 -12.424 39.123 1.00 6.15 448 GLY A O 1
ATOM 3545 N N . PRO A 1 449 ? 11.455 -12.897 40.685 1.00 5.70 449 PRO A N 1
ATOM 3546 C CA . PRO A 1 449 ? 10.990 -13.083 42.059 1.00 5.97 449 PRO A CA 1
ATOM 3547 C C . PRO A 1 449 ? 11.449 -14.414 42.659 1.00 5.70 449 PRO A C 1
ATOM 3548 O O . PRO A 1 449 ? 11.764 -15.365 41.946 1.00 5.74 449 PRO A O 1
ATOM 3552 N N . TYR A 1 450 ? 11.407 -14.482 44.007 1.00 5.92 450 TYR A N 1
ATOM 3553 C CA . TYR A 1 450 ? 11.581 -15.736 44.745 1.00 5.80 450 TYR A CA 1
ATOM 3554 C C . TYR A 1 450 ? 10.308 -16.258 45.402 1.00 5.80 450 TYR A C 1
ATOM 3555 O O . TYR A 1 450 ? 10.267 -17.413 45.774 1.00 6.98 450 TYR A O 1
ATOM 3564 N N . HIS A 1 451 ? 9.249 -15.440 45.534 1.00 6.13 451 HIS A N 1
ATOM 3565 C CA . HIS A 1 451 ? 8.009 -15.935 46.127 1.00 6.12 451 HIS A CA 1
ATOM 3566 C C . HIS A 1 451 ? 7.218 -16.814 45.154 1.00 6.29 451 HIS A C 1
ATOM 3567 O O . HIS A 1 451 ? 7.221 -16.617 43.932 1.00 7.06 451 HIS A O 1
ATOM 3574 N N . GLY A 1 452 ? 6.481 -17.775 45.724 1.00 6.42 452 GLY A N 1
ATOM 3575 C CA . GLY A 1 452 ? 5.538 -18.564 44.965 1.00 6.60 452 GLY A CA 1
ATOM 3576 C C . GLY A 1 452 ? 6.214 -19.677 44.177 1.00 6.00 452 GLY A C 1
ATOM 3577 O O . GLY A 1 452 ? 7.401 -19.957 44.300 1.00 6.51 452 GLY A O 1
ATOM 3578 N N . PHE A 1 453 ? 5.425 -20.348 43.350 1.00 6.13 453 PHE A N 1
ATOM 3579 C CA . PHE A 1 453 ? 5.955 -21.433 42.530 1.00 5.88 453 PHE A CA 1
ATOM 3580 C C . PHE A 1 453 ? 6.882 -20.879 41.445 1.00 6.09 453 PHE A C 1
ATOM 3581 O O . PHE A 1 453 ? 7.977 -21.424 41.217 1.00 6.40 453 PHE A O 1
ATOM 3589 N N . ASP A 1 454 ? 6.481 -19.809 40.785 1.00 6.34 454 ASP A N 1
ATOM 3590 C CA . ASP A 1 454 ? 7.326 -19.246 39.742 1.00 5.84 454 ASP A CA 1
ATOM 3591 C C . ASP A 1 454 ? 8.645 -18.726 40.341 1.00 6.01 454 ASP A C 1
ATOM 3592 O O . ASP A 1 454 ? 9.682 -18.788 39.683 1.00 6.46 454 ASP A O 1
ATOM 3597 N N . GLY A 1 455 ? 8.595 -18.179 41.557 1.00 5.64 455 GLY A N 1
ATOM 3598 C CA . GLY A 1 455 ? 9.780 -17.692 42.219 1.00 5.81 455 GLY A CA 1
ATOM 3599 C C . GLY A 1 455 ? 10.708 -18.801 42.634 1.00 5.23 455 GLY A C 1
ATOM 3600 O O . GLY A 1 455 ? 11.924 -18.618 42.648 1.00 5.75 455 GLY A O 1
ATOM 3601 N N . PHE A 1 456 ? 10.179 -19.964 43.003 1.00 5.47 456 PHE A N 1
ATOM 3602 C CA . PHE A 1 456 ? 11.036 -21.081 43.433 1.00 5.76 456 PHE A CA 1
ATOM 3603 C C . PHE A 1 456 ? 11.977 -21.503 42.312 1.00 5.25 456 PHE A C 1
ATOM 3604 O O . PHE A 1 456 ? 13.123 -21.847 42.549 1.00 5.41 456 PHE A O 1
ATOM 3612 N N . ALA A 1 457 ? 11.454 -21.507 41.080 1.00 4.89 457 ALA A N 1
ATOM 3613 C CA . ALA A 1 457 ? 12.295 -21.886 39.932 1.00 4.81 457 ALA A CA 1
ATOM 3614 C C . ALA A 1 457 ? 13.530 -20.969 39.857 1.00 4.81 457 ALA A C 1
ATOM 3615 O O . ALA A 1 457 ? 14.647 -21.418 39.602 1.00 5.24 457 ALA A O 1
ATOM 3617 N N . ILE A 1 458 ? 13.300 -19.676 40.002 1.00 4.91 458 ILE A N 1
ATOM 3618 C CA . ILE A 1 458 ? 14.359 -18.685 39.891 1.00 4.98 458 ILE A CA 1
ATOM 3619 C C . ILE A 1 458 ? 15.320 -18.787 41.067 1.00 5.10 458 ILE A C 1
ATOM 3620 O O . ILE A 1 458 ? 16.540 -18.744 40.903 1.00 5.79 458 ILE A O 1
ATOM 3625 N N . PHE A 1 459 ? 14.785 -18.955 42.274 1.00 5.26 459 PHE A N 1
ATOM 3626 C CA . PHE A 1 459 ? 15.600 -19.195 43.481 1.00 5.36 459 PHE A CA 1
ATOM 3627 C C . PHE A 1 459 ? 16.549 -20.368 43.252 1.00 4.64 459 PHE A C 1
ATOM 3628 O O . PHE A 1 459 ? 17.734 -20.287 43.564 1.00 5.42 459 PHE A O 1
ATOM 3636 N N . ALA A 1 460 ? 16.011 -21.502 42.812 1.00 5.19 460 ALA A N 1
ATOM 3637 C CA . ALA A 1 460 ? 16.824 -22.691 42.624 1.00 4.94 460 ALA A CA 1
ATOM 3638 C C . ALA A 1 460 ? 17.914 -22.472 41.587 1.00 4.93 460 ALA A C 1
ATOM 3639 O O . ALA A 1 460 ? 19.075 -22.812 41.809 1.00 5.52 460 ALA A O 1
ATOM 3641 N N . ARG A 1 461 ? 17.543 -21.870 40.446 1.00 4.69 461 ARG A N 1
ATOM 3642 C CA . ARG A 1 461 ? 18.487 -21.557 39.400 1.00 4.95 461 ARG A CA 1
ATOM 3643 C C . ARG A 1 461 ? 19.614 -20.691 39.972 1.00 5.28 461 ARG A C 1
ATOM 3644 O O . ARG A 1 461 ? 20.791 -20.899 39.652 1.00 5.36 461 ARG A O 1
ATOM 3652 N N . ASP A 1 462 ? 19.252 -19.715 40.769 1.00 4.70 462 ASP A N 1
ATOM 3653 C CA . ASP A 1 462 ? 20.211 -18.757 41.305 1.00 4.92 462 ASP A CA 1
ATOM 3654 C C . ASP A 1 462 ? 21.147 -19.358 42.335 1.00 5.02 462 ASP A C 1
ATOM 3655 O O . ASP A 1 462 ? 22.337 -19.102 42.341 1.00 5.29 462 ASP A O 1
ATOM 3660 N N . MET A 1 463 ? 20.611 -20.174 43.255 1.00 5.24 463 MET A N 1
ATOM 3661 C CA . MET A 1 463 ? 21.476 -20.797 44.246 1.00 5.40 463 MET A CA 1
ATOM 3662 C C . MET A 1 463 ? 22.490 -21.715 43.536 1.00 4.98 463 MET A C 1
ATOM 3663 O O . MET A 1 463 ? 23.654 -21.739 43.885 1.00 5.25 463 MET A O 1
ATOM 3668 N N . ASP A 1 464 ? 22.026 -22.460 42.538 1.00 5.03 464 ASP A N 1
ATOM 3669 C CA . ASP A 1 464 ? 22.888 -23.326 41.771 1.00 5.05 464 ASP A CA 1
ATOM 3670 C C . ASP A 1 464 ? 23.928 -22.569 40.955 1.00 4.93 464 ASP A C 1
ATOM 3671 O O . ASP A 1 464 ? 25.118 -22.954 40.953 1.00 4.91 464 ASP A O 1
ATOM 3676 N N . MET A 1 465 ? 23.538 -21.496 40.268 1.00 4.74 465 MET A N 1
ATOM 3677 C CA . MET A 1 465 ? 24.488 -20.830 39.382 1.00 5.09 465 MET A CA 1
ATOM 3678 C C . MET A 1 465 ? 25.665 -20.298 40.176 1.00 4.69 465 MET A C 1
ATOM 3679 O O . MET A 1 465 ? 26.792 -20.267 39.674 1.00 5.46 465 MET A O 1
ATOM 3684 N N . THR A 1 466 ? 25.385 -19.841 41.390 1.00 4.80 466 THR A N 1
ATOM 3685 C CA . THR A 1 466 ? 26.401 -19.254 42.236 1.00 4.77 466 THR A CA 1
ATOM 3686 C C . THR A 1 466 ? 27.175 -20.323 43.007 1.00 4.84 466 THR A C 1
ATOM 3687 O O . THR A 1 466 ? 28.409 -20.335 42.957 1.00 5.36 466 THR A O 1
ATOM 3691 N N . LEU A 1 467 ? 26.499 -21.213 43.721 1.00 5.09 467 LEU A N 1
ATOM 3692 C CA . LEU A 1 467 ? 27.225 -22.205 44.512 1.00 5.06 467 LEU A CA 1
ATOM 3693 C C . LEU A 1 467 ? 28.153 -23.032 43.639 1.00 5.02 467 LEU A C 1
ATOM 3694 O O . LEU A 1 467 ? 29.300 -23.288 44.014 1.00 6.17 467 LEU A O 1
ATOM 3699 N N . ASN A 1 468 ? 27.662 -23.451 42.462 1.00 4.93 468 ASN A N 1
ATOM 3700 C CA . ASN A 1 468 ? 28.390 -24.343 41.583 1.00 4.94 468 ASN A CA 1
ATOM 3701 C C . ASN A 1 468 ? 29.178 -23.648 40.493 1.00 4.43 468 ASN A C 1
ATOM 3702 O O . ASN A 1 468 ? 29.668 -24.291 39.577 1.00 5.27 468 ASN A O 1
ATOM 3707 N N . ASN A 1 469 ? 29.364 -22.342 40.608 1.00 4.88 469 ASN A N 1
ATOM 3708 C CA . ASN A 1 469 ? 30.022 -21.607 39.532 1.00 4.41 469 ASN A CA 1
ATOM 3709 C C . ASN A 1 469 ? 31.481 -22.034 39.370 1.00 4.26 469 ASN A C 1
ATOM 3710 O O . ASN A 1 469 ? 32.174 -22.244 40.359 1.00 4.97 469 ASN A O 1
ATOM 3715 N N . PRO A 1 470 ? 32.013 -22.057 38.131 1.00 4.69 470 PRO A N 1
ATOM 3716 C CA . PRO A 1 470 ? 33.433 -22.403 37.946 1.00 5.70 470 PRO A CA 1
ATOM 3717 C C . PRO A 1 470 ? 34.401 -21.435 38.595 1.00 5.89 470 PRO A C 1
ATOM 3718 O O . PRO A 1 470 ? 35.519 -21.815 38.846 1.00 9.01 470 PRO A O 1
ATOM 3722 N N . CYS A 1 471 ? 33.997 -20.212 38.892 1.00 5.42 471 CYS A N 1
ATOM 3723 C CA . CYS A 1 471 ? 34.951 -19.258 39.458 1.00 6.05 471 CYS A CA 1
ATOM 3724 C C . CYS A 1 471 ? 35.526 -19.711 40.785 1.00 5.73 471 CYS A C 1
ATOM 3725 O O . CYS A 1 471 ? 36.660 -19.387 41.125 1.00 6.92 471 CYS A O 1
ATOM 3728 N N . TRP A 1 472 ? 34.738 -20.439 41.563 1.00 5.30 472 TRP A N 1
ATOM 3729 C CA . TRP A 1 472 ? 35.142 -20.735 42.950 1.00 5.99 472 TRP A CA 1
ATOM 3730 C C . TRP A 1 472 ? 36.265 -21.707 43.078 1.00 7.42 472 TRP A C 1
ATOM 3731 O O . TRP A 1 472 ? 36.826 -21.864 44.160 1.00 11.39 472 TRP A O 1
ATOM 3742 N N . LYS A 1 473 ? 36.619 -22.391 42.009 1.00 7.09 473 LYS A N 1
ATOM 3743 C CA . LYS A 1 473 ? 37.767 -23.307 42.021 1.00 9.66 473 LYS A CA 1
ATOM 3744 C C . LYS A 1 473 ? 39.065 -22.603 41.629 1.00 10.09 473 LYS A C 1
ATOM 3745 O O . LYS A 1 473 ? 40.113 -23.242 41.555 1.00 13.37 473 LYS A O 1
ATOM 3751 N N . LYS A 1 474 ? 39.002 -21.287 41.428 1.00 8.35 474 LYS A N 1
ATOM 3752 C CA . LYS A 1 474 ? 40.104 -20.553 40.827 1.00 8.47 474 LYS A CA 1
ATOM 3753 C C . LYS A 1 474 ? 40.831 -19.579 41.726 1.00 8.88 474 LYS A C 1
ATOM 3754 O O . LYS A 1 474 ? 41.732 -18.891 41.255 1.00 9.40 474 LYS A O 1
ATOM 3760 N N . LEU A 1 475 ? 40.437 -19.474 42.996 1.00 9.44 475 LEU A N 1
ATOM 3761 C CA . LEU A 1 475 ? 41.033 -18.448 43.832 1.00 10.56 475 LEU A CA 1
ATOM 3762 C C . LEU A 1 475 ? 42.490 -18.743 44.200 1.00 10.57 475 LEU A C 1
ATOM 3763 O O . LEU A 1 475 ? 43.236 -17.790 44.389 1.00 11.97 475 LEU A O 1
ATOM 3768 N N . GLN A 1 476 ? 42.910 -20.015 44.297 1.00 9.55 476 GLN A N 1
ATOM 3769 C CA . GLN A 1 476 ? 44.307 -20.313 44.660 1.00 9.38 476 GLN A CA 1
ATOM 3770 C C . GLN A 1 476 ? 45.147 -20.376 43.400 1.00 7.99 476 GLN A C 1
ATOM 3771 O O . GLN A 1 476 ? 44.924 -21.235 42.544 1.00 11.28 476 GLN A O 1
ATOM 3777 N N . ALA A 1 477 ? 46.161 -19.532 43.326 1.00 7.72 477 ALA A N 1
ATOM 3778 C CA . ALA A 1 477 ? 47.071 -19.601 42.202 1.00 8.03 477 ALA A CA 1
ATOM 3779 C C . ALA A 1 477 ? 47.784 -20.935 42.224 1.00 7.96 477 ALA A C 1
ATOM 3780 O O . ALA A 1 477 ? 48.202 -21.408 43.304 1.00 9.04 477 ALA A O 1
ATOM 3782 N N . PRO A 1 478 ? 48.001 -21.555 41.039 1.00 7.56 478 PRO A N 1
ATOM 3783 C CA . PRO A 1 478 ? 48.553 -22.909 41.060 1.00 8.50 478 PRO A CA 1
ATOM 3784 C C . PRO A 1 478 ? 50.007 -22.961 41.456 1.00 9.66 478 PRO A C 1
ATOM 3785 O O . PRO A 1 478 ? 50.517 -24.066 41.650 1.00 16.38 478 PRO A O 1
ATOM 3789 N N . TRP A 1 479 ? 50.676 -21.840 41.576 1.00 9.85 479 TRP A N 1
ATOM 3790 C CA . TRP A 1 479 ? 52.041 -21.784 42.075 1.00 10.85 479 TRP A CA 1
ATOM 3791 C C . TRP A 1 479 ? 52.154 -21.533 43.529 1.00 13.41 479 TRP A C 1
ATOM 3792 O O . TRP A 1 479 ? 53.247 -21.530 44.084 1.00 17.21 479 TRP A O 1
ATOM 3803 N N . GLU A 1 480 ? 51.047 -21.294 44.167 1.00 15.97 480 GLU A N 1
ATOM 3804 C CA . GLU A 1 480 ? 50.951 -21.197 45.586 1.00 19.84 480 GLU A CA 1
ATOM 3805 C C . GLU A 1 480 ? 50.152 -22.380 46.162 1.00 28.32 480 GLU A C 1
ATOM 3806 O O . GLU A 1 480 ? 49.997 -23.430 45.585 1.00 35.18 480 GLU A O 1
ATOM 3812 N N . SER B 2 2 ? 3.611 -19.442 35.379 1.00 6.48 2 SER B N 1
ATOM 3813 C CA . SER B 2 2 ? 4.214 -20.767 35.093 1.00 6.31 2 SER B CA 1
ATOM 3814 C C . SER B 2 2 ? 5.657 -20.615 34.648 1.00 6.06 2 SER B C 1
ATOM 3815 O O . SER B 2 2 ? 6.061 -19.532 34.225 1.00 7.30 2 SER B O 1
ATOM 3818 N N . GLN B 2 3 ? 6.415 -21.696 34.790 1.00 5.82 3 GLN B N 1
ATOM 3819 C CA . GLN B 2 3 ? 7.792 -21.756 34.315 1.00 5.87 3 GLN B CA 1
ATOM 3820 C C . GLN B 2 3 ? 8.031 -23.033 33.558 1.00 7.17 3 GLN B C 1
ATOM 3821 O O . GLN B 2 3 ? 7.474 -24.077 33.908 1.00 10.42 3 GLN B O 1
ATOM 3827 N N . GLN B 2 4 ? 8.890 -22.958 32.544 1.00 7.83 4 GLN B N 1
ATOM 3828 C CA . GLN B 2 4 ? 9.443 -24.127 31.845 1.00 9.23 4 GLN B CA 1
ATOM 3829 C C . GLN B 2 4 ? 10.857 -24.309 32.380 1.00 8.41 4 GLN B C 1
ATOM 3830 O O . GLN B 2 4 ? 11.667 -23.393 32.312 1.00 8.38 4 GLN B O 1
ATOM 3836 N N . VAL B 2 5 ? 11.136 -25.482 32.948 1.00 8.70 5 VAL B N 1
ATOM 3837 C CA . VAL B 2 5 ? 12.330 -25.684 33.751 1.00 9.09 5 VAL B CA 1
ATOM 3838 C C . VAL B 2 5 ? 13.628 -25.477 32.968 1.00 9.96 5 VAL B C 1
ATOM 3839 O O . VAL B 2 5 ? 14.640 -25.063 33.545 1.00 12.13 5 VAL B O 1
ATOM 3843 N N . ASP B 2 6 ? 13.588 -25.739 31.669 1.00 9.78 6 ASP B N 1
ATOM 3844 C CA . ASP B 2 6 ? 14.734 -25.551 30.794 1.00 12.52 6 ASP B CA 1
ATOM 3845 C C . ASP B 2 6 ? 15.055 -24.124 30.382 1.00 10.31 6 ASP B C 1
ATOM 3846 O O . ASP B 2 6 ? 16.129 -23.858 29.845 1.00 12.37 6 ASP B O 1
ATOM 3851 N N . LYS B 2 7 ? 14.092 -23.225 30.577 1.00 7.76 7 LYS B N 1
ATOM 3852 C CA . LYS B 2 7 ? 14.260 -21.825 30.205 1.00 8.30 7 LYS B CA 1
ATOM 3853 C C . LYS B 2 7 ? 13.463 -20.993 31.212 1.00 7.14 7 LYS B C 1
ATOM 3854 O O . LYS B 2 7 ? 12.414 -20.430 30.916 1.00 7.95 7 LYS B O 1
ATOM 3860 N N . ILE B 2 8 ? 14.012 -20.891 32.409 1.00 5.98 8 ILE B N 1
ATOM 3861 C CA . ILE B 2 8 ? 13.368 -20.178 33.492 1.00 5.29 8 ILE B CA 1
ATOM 3862 C C . ILE B 2 8 ? 13.403 -18.675 33.183 1.00 5.71 8 ILE B C 1
ATOM 3863 O O . ILE B 2 8 ? 14.401 -18.156 32.678 1.00 7.20 8 ILE B O 1
ATOM 3868 N N . LYS B 2 9 ? 12.296 -17.986 33.461 1.00 5.52 9 LYS B N 1
ATOM 3869 C CA . LYS B 2 9 ? 12.197 -16.541 33.272 1.00 5.64 9 LYS B CA 1
ATOM 3870 C C . LYS B 2 9 ? 12.271 -15.812 34.594 1.00 5.55 9 LYS B C 1
ATOM 3871 O O . LYS B 2 9 ? 11.493 -16.101 35.493 1.00 5.87 9 LYS B O 1
ATOM 3877 N N . ALA B 2 10 ? 13.165 -14.828 34.689 1.00 5.89 10 ALA B N 1
ATOM 3878 C CA . ALA B 2 10 ? 13.151 -13.882 35.791 1.00 6.10 10 ALA B CA 1
ATOM 3879 C C . ALA B 2 10 ? 12.094 -12.809 35.486 1.00 5.28 10 ALA B C 1
ATOM 3880 O O . ALA B 2 10 ? 11.414 -12.865 34.465 1.00 5.58 10 ALA B O 1
ATOM 3882 N N . SER B 2 11 ? 11.939 -11.846 36.397 1.00 5.42 11 SER B N 1
ATOM 3883 C CA . SER B 2 11 ? 10.875 -10.852 36.320 1.00 5.44 11 SER B CA 1
ATOM 3884 C C . SER B 2 11 ? 10.640 -10.352 34.905 1.00 5.05 11 SER B C 1
ATOM 3885 O O . SER B 2 11 ? 9.494 -10.276 34.435 1.00 5.74 11 SER B O 1
ATOM 3888 N N . TYR B 2 12 ? 11.723 -9.939 34.248 1.00 6.12 12 TYR B N 1
ATOM 3889 C CA . TYR B 2 12 ? 11.742 -9.751 32.810 1.00 6.07 12 TYR B CA 1
ATOM 3890 C C . TYR B 2 12 ? 12.327 -11.026 32.180 1.00 5.84 12 TYR B C 1
ATOM 3891 O O . TYR B 2 12 ? 13.457 -11.355 32.457 1.00 7.16 12 TYR B O 1
ATOM 3900 N N . PRO B 2 13 ? 11.543 -11.732 31.342 1.00 5.95 13 PRO B N 1
ATOM 3901 C CA . PRO B 2 13 ? 10.230 -11.411 30.790 1.00 5.96 13 PRO B CA 1
ATOM 3902 C C . PRO B 2 13 ? 9.036 -12.138 31.418 1.00 5.63 13 PRO B C 1
ATOM 3903 O O . PRO B 2 13 ? 7.949 -12.117 30.821 1.00 6.41 13 PRO B O 1
ATOM 3907 N N . LEU B 2 14 ? 9.174 -12.724 32.602 1.00 5.19 14 LEU B N 1
ATOM 3908 C CA . LEU B 2 14 ? 8.075 -13.497 33.208 1.00 5.28 14 LEU B CA 1
ATOM 3909 C C . LEU B 2 14 ? 6.751 -12.724 33.202 1.00 5.05 14 LEU B C 1
ATOM 3910 O O . LEU B 2 14 ? 5.706 -13.286 32.840 1.00 5.47 14 LEU B O 1
ATOM 3915 N N . PHE B 2 15 ? 6.789 -11.478 33.655 1.00 5.41 15 PHE B N 1
ATOM 3916 C CA . PHE B 2 15 ? 5.543 -10.727 33.867 1.00 5.44 15 PHE B CA 1
ATOM 3917 C C . PHE B 2 15 ? 4.886 -10.237 32.573 1.00 6.17 15 PHE B C 1
ATOM 3918 O O . PHE B 2 15 ? 3.846 -9.627 32.625 1.00 7.65 15 PHE B O 1
ATOM 3926 N N . LEU B 2 16 ? 5.523 -10.524 31.432 1.00 5.60 16 LEU B N 1
ATOM 3927 C CA . LEU B 2 16 ? 4.912 -10.283 30.120 1.00 5.91 16 LEU B CA 1
ATOM 3928 C C . LEU B 2 16 ? 4.039 -11.473 29.697 1.00 5.76 16 LEU B C 1
ATOM 3929 O O . LEU B 2 16 ? 3.323 -11.367 28.695 1.00 7.37 16 LEU B O 1
ATOM 3934 N N . ASP B 2 17 ? 4.093 -12.604 30.404 1.00 5.35 17 ASP B N 1
ATOM 3935 C CA . ASP B 2 17 ? 3.190 -13.702 30.091 1.00 5.38 17 ASP B CA 1
ATOM 3936 C C . ASP B 2 17 ? 1.739 -13.234 30.206 1.00 5.46 17 ASP B C 1
ATOM 3937 O O . ASP B 2 17 ? 1.407 -12.386 31.015 1.00 5.91 17 ASP B O 1
ATOM 3942 N N . GLN B 2 18 ? 0.875 -13.804 29.387 1.00 5.78 18 GLN B N 1
ATOM 3943 C CA . GLN B 2 18 ? -0.506 -13.364 29.315 1.00 6.22 18 GLN B CA 1
ATOM 3944 C C . GLN B 2 18 ? -1.210 -13.419 30.675 1.00 5.03 18 GLN B C 1
ATOM 3945 O O . GLN B 2 18 ? -1.955 -12.509 31.014 1.00 5.51 18 GLN B O 1
ATOM 3951 N N . ASP B 2 19 ? -0.979 -14.478 31.454 1.00 5.00 19 ASP B N 1
ATOM 3952 C CA . ASP B 2 19 ? -1.681 -14.565 32.724 1.00 4.95 19 ASP B CA 1
ATOM 3953 C C . ASP B 2 19 ? -1.282 -13.429 33.677 1.00 4.65 19 ASP B C 1
ATOM 3954 O O . ASP B 2 19 ? -2.134 -12.807 34.322 1.00 5.93 19 ASP B O 1
ATOM 3959 N N . TYR B 2 20 ? 0.007 -13.111 33.736 1.00 4.71 20 TYR B N 1
ATOM 3960 C CA . TYR B 2 20 ? 0.440 -11.974 34.518 1.00 4.65 20 TYR B CA 1
ATOM 3961 C C . TYR B 2 20 ? -0.085 -10.647 33.990 1.00 4.56 20 TYR B C 1
ATOM 3962 O O . TYR B 2 20 ? -0.511 -9.798 34.771 1.00 5.48 20 TYR B O 1
ATOM 3971 N N . LYS B 2 21 ? -0.045 -10.464 32.669 1.00 5.45 21 LYS B N 1
ATOM 3972 C CA . LYS B 2 21 ? -0.568 -9.245 32.087 1.00 5.92 21 LYS B CA 1
ATOM 3973 C C . LYS B 2 21 ? -2.049 -9.040 32.465 1.00 5.47 21 LYS B C 1
ATOM 3974 O O . LYS B 2 21 ? -2.457 -7.941 32.860 1.00 6.61 21 LYS B O 1
ATOM 3980 N N . ASP B 2 22 ? -2.847 -10.096 32.330 1.00 5.35 22 ASP B N 1
ATOM 3981 C CA . ASP B 2 22 ? -4.274 -10.024 32.650 1.00 5.81 22 ASP B CA 1
ATOM 3982 C C . ASP B 2 22 ? -4.471 -9.724 34.131 1.00 5.27 22 ASP B C 1
ATOM 3983 O O . ASP B 2 22 ? -5.335 -8.945 34.519 1.00 5.93 22 ASP B O 1
ATOM 3988 N N . MET B 2 23 ? -3.675 -10.360 34.989 1.00 5.38 23 MET B N 1
ATOM 3989 C CA . MET B 2 23 ? -3.765 -10.116 36.420 1.00 5.08 23 MET B CA 1
ATOM 3990 C C . MET B 2 23 ? -3.476 -8.654 36.759 1.00 4.97 23 MET B C 1
ATOM 3991 O O . MET B 2 23 ? -4.158 -8.049 37.590 1.00 5.60 23 MET B O 1
ATOM 3996 N N . LEU B 2 24 ? -2.430 -8.095 36.137 1.00 5.46 24 LEU B N 1
ATOM 3997 C CA . LEU B 2 24 ? -2.020 -6.717 36.418 1.00 5.16 24 LEU B CA 1
ATOM 3998 C C . LEU B 2 24 ? -3.071 -5.739 35.897 1.00 4.92 24 LEU B C 1
ATOM 3999 O O . LEU B 2 24 ? -3.315 -4.691 36.522 1.00 5.47 24 LEU B O 1
ATOM 4004 N N . ALA B 2 25 ? -3.739 -6.059 34.786 1.00 5.57 25 ALA B N 1
ATOM 4005 C CA . ALA B 2 25 ? -4.821 -5.227 34.278 1.00 5.45 25 ALA B CA 1
ATOM 4006 C C . ALA B 2 25 ? -5.983 -5.220 35.255 1.00 5.42 25 ALA B C 1
ATOM 4007 O O . ALA B 2 25 ? -6.572 -4.157 35.518 1.00 6.56 25 ALA B O 1
ATOM 4009 N N . LYS B 2 26 ? -6.306 -6.391 35.797 1.00 6.09 26 LYS B N 1
ATOM 4010 C CA . LYS B 2 26 ? -7.372 -6.519 36.757 1.00 6.23 26 LYS B CA 1
ATOM 4011 C C . LYS B 2 26 ? -7.075 -5.760 38.058 1.00 5.12 26 LYS B C 1
ATOM 4012 O O . LYS B 2 26 ? -7.986 -5.164 38.649 1.00 6.06 26 LYS B O 1
ATOM 4018 N N . LYS B 2 27 ? -5.837 -5.817 38.507 1.00 5.06 27 LYS B N 1
ATOM 4019 C CA . LYS B 2 27 ? -5.430 -5.081 39.695 1.00 4.99 27 LYS B CA 1
ATOM 4020 C C . LYS B 2 27 ? -5.644 -3.565 39.499 1.00 4.70 27 LYS B C 1
ATOM 4021 O O . LYS B 2 27 ? -6.223 -2.865 40.332 1.00 5.33 27 LYS B O 1
ATOM 4027 N N . ARG B 2 28 ? -5.131 -3.072 38.371 1.00 4.89 28 ARG B N 1
ATOM 4028 C CA . ARG B 2 28 ? -5.273 -1.673 38.018 1.00 5.36 28 ARG B CA 1
ATOM 4029 C C . ARG B 2 28 ? -6.742 -1.260 37.991 1.00 5.31 28 ARG B C 1
ATOM 4030 O O . ARG B 2 28 ? -7.155 -0.294 38.649 1.00 6.15 28 ARG B O 1
ATOM 4038 N N . ASP B 2 29 ? -7.540 -1.993 37.219 1.00 6.04 29 ASP B N 1
ATOM 4039 C CA . ASP B 2 29 ? -8.908 -1.587 36.983 1.00 6.63 29 ASP B CA 1
ATOM 4040 C C . ASP B 2 29 ? -9.748 -1.723 38.249 1.00 6.37 29 ASP B C 1
ATOM 4041 O O . ASP B 2 29 ? -10.627 -0.885 38.511 1.00 7.77 29 ASP B O 1
ATOM 4046 N N . GLY B 2 30 ? -9.471 -2.746 39.055 1.00 6.25 30 GLY B N 1
ATOM 4047 C CA . GLY B 2 30 ? -10.291 -2.992 40.221 1.00 7.03 30 GLY B CA 1
ATOM 4048 C C . GLY B 2 30 ? -10.018 -2.053 41.382 1.00 5.94 30 GLY B C 1
ATOM 4049 O O . GLY B 2 30 ? -10.935 -1.641 42.098 1.00 7.38 30 GLY B O 1
ATOM 4050 N N . PHE B 2 31 ? -8.745 -1.733 41.615 1.00 5.02 31 PHE B N 1
ATOM 4051 C CA . PHE B 2 31 ? -8.341 -1.195 42.925 1.00 5.05 31 PHE B CA 1
ATOM 4052 C C . PHE B 2 31 ? -7.416 -0.004 42.915 1.00 5.17 31 PHE B C 1
ATOM 4053 O O . PHE B 2 31 ? -7.278 0.603 43.970 1.00 6.15 31 PHE B O 1
ATOM 4061 N N . GLU B 2 32 ? -6.796 0.344 41.787 1.00 4.61 32 GLU B N 1
ATOM 4062 C CA . GLU B 2 32 ? -5.803 1.414 41.758 1.00 4.75 32 GLU B CA 1
ATOM 4063 C C . GLU B 2 32 ? -6.335 2.805 41.472 1.00 4.41 32 GLU B C 1
ATOM 4064 O O . GLU B 2 32 ? -5.622 3.797 41.664 1.00 5.04 32 GLU B O 1
ATOM 4070 N N . GLU B 2 33 ? -7.566 2.904 40.995 1.00 4.39 33 GLU B N 1
ATOM 4071 C CA . GLU B 2 33 ? -8.188 4.199 40.675 1.00 4.99 33 GLU B CA 1
ATOM 4072 C C . GLU B 2 33 ? -7.205 5.063 39.899 1.00 4.84 33 GLU B C 1
ATOM 4073 O O . GLU B 2 33 ? -6.930 6.234 40.234 1.00 5.59 33 GLU B O 1
ATOM 4079 N N . LYS B 2 34 ? -6.672 4.471 38.839 1.00 4.78 34 LYS B N 1
ATOM 4080 C CA . LYS B 2 34 ? -5.585 5.068 38.085 1.00 5.01 34 LYS B CA 1
ATOM 4081 C C . LYS B 2 34 ? -6.098 6.159 37.158 1.00 5.13 34 LYS B C 1
ATOM 4082 O O . LYS B 2 34 ? -7.150 6.055 36.569 1.00 5.94 34 LYS B O 1
ATOM 4088 N N . TYR B 2 35 ? -5.305 7.200 36.971 1.00 5.42 35 TYR B N 1
ATOM 4089 C CA . TYR B 2 35 ? -5.635 8.202 35.959 1.00 5.68 35 TYR B CA 1
ATOM 4090 C C . TYR B 2 35 ? -5.751 7.512 34.587 1.00 6.00 35 TYR B C 1
ATOM 4091 O O . TYR B 2 35 ? -4.946 6.644 34.271 1.00 6.47 35 TYR B O 1
ATOM 4100 N N . PRO B 2 36 ? -6.730 7.927 33.764 1.00 6.88 36 PRO B N 1
ATOM 4101 C CA . PRO B 2 36 ? -6.828 7.359 32.413 1.00 7.71 36 PRO B CA 1
ATOM 4102 C C . PRO B 2 36 ? -5.528 7.535 31.620 1.00 6.56 36 PRO B C 1
ATOM 4103 O O . PRO B 2 36 ? -4.829 8.541 31.773 1.00 6.67 36 PRO B O 1
ATOM 4107 N N . GLN B 2 37 ? -5.241 6.582 30.750 1.00 6.44 37 GLN B N 1
ATOM 4108 C CA . GLN B 2 37 ? -4.060 6.647 29.943 1.00 6.61 37 GLN B CA 1
ATOM 4109 C C . GLN B 2 37 ? -3.957 7.942 29.126 1.00 6.20 37 GLN B C 1
ATOM 4110 O O . GLN B 2 37 ? -2.867 8.492 28.965 1.00 6.69 37 GLN B O 1
ATOM 4116 N N . ASP B 2 38 ? -5.068 8.432 28.604 1.00 6.85 38 ASP B N 1
ATOM 4117 C CA . ASP B 2 38 ? -4.993 9.664 27.809 1.00 7.55 38 ASP B CA 1
ATOM 4118 C C . ASP B 2 38 ? -4.518 10.817 28.682 1.00 6.70 38 ASP B C 1
ATOM 4119 O O . ASP B 2 38 ? -3.830 11.705 28.196 1.00 7.15 38 ASP B O 1
ATOM 4124 N N . LYS B 2 39 ? -4.938 10.847 29.944 1.00 6.61 39 LYS B N 1
ATOM 4125 C CA . LYS B 2 39 ? -4.503 11.907 30.851 1.00 6.60 39 LYS B CA 1
ATOM 4126 C C . LYS B 2 39 ? -3.019 11.763 31.213 1.00 6.13 39 LYS B C 1
ATOM 4127 O O . LYS B 2 39 ? -2.285 12.749 31.235 1.00 6.51 39 LYS B O 1
ATOM 4133 N N . ILE B 2 40 ? -2.584 10.531 31.424 1.00 5.62 40 ILE B N 1
ATOM 4134 C CA . ILE B 2 40 ? -1.162 10.277 31.651 1.00 6.12 40 ILE B CA 1
ATOM 4135 C C . ILE B 2 40 ? -0.340 10.756 30.448 1.00 5.80 40 ILE B C 1
ATOM 4136 O O . ILE B 2 40 ? 0.668 11.428 30.614 1.00 6.43 40 ILE B O 1
ATOM 4141 N N . ASP B 2 41 ? -0.775 10.409 29.238 1.00 6.27 41 ASP B N 1
ATOM 4142 C CA . ASP B 2 41 ? -0.074 10.853 28.044 1.00 6.35 41 ASP B CA 1
ATOM 4143 C C . ASP B 2 41 ? -0.024 12.370 27.944 1.00 6.51 41 ASP B C 1
ATOM 4144 O O . ASP B 2 41 ? 0.982 12.943 27.547 1.00 7.10 41 ASP B O 1
ATOM 4149 N N . GLU B 2 42 ? -1.143 13.027 28.247 1.00 6.59 42 GLU B N 1
ATOM 4150 C CA . GLU B 2 42 ? -1.221 14.484 28.171 1.00 6.78 42 GLU B CA 1
ATOM 4151 C C . GLU B 2 42 ? -0.211 15.130 29.121 1.00 6.90 42 GLU B C 1
ATOM 4152 O O . GLU B 2 42 ? 0.487 16.065 28.763 1.00 6.68 42 GLU B O 1
ATOM 4158 N N . VAL B 2 43 ? -0.200 14.645 30.363 1.00 5.93 43 VAL B N 1
ATOM 4159 C CA . VAL B 2 43 ? 0.716 15.198 31.355 1.00 6.12 43 VAL B CA 1
ATOM 4160 C C . VAL B 2 43 ? 2.164 14.920 30.956 1.00 6.14 43 VAL B C 1
ATOM 4161 O O . VAL B 2 43 ? 3.022 15.803 31.035 1.00 6.37 43 VAL B O 1
ATOM 4165 N N . PHE B 2 44 ? 2.456 13.690 30.532 1.00 5.67 44 PHE B N 1
ATOM 4166 C CA . PHE B 2 44 ? 3.803 13.406 30.070 1.00 5.95 44 PHE B CA 1
ATOM 4167 C C . PHE B 2 44 ? 4.234 14.407 28.993 1.00 5.76 44 PHE B C 1
ATOM 4168 O O . PHE B 2 44 ? 5.323 14.982 29.054 1.00 5.93 44 PHE B O 1
ATOM 4176 N N . GLN B 2 45 ? 3.407 14.601 27.981 1.00 5.80 45 GLN B N 1
ATOM 4177 C CA . GLN B 2 45 ? 3.766 15.540 26.935 1.00 5.98 45 GLN B CA 1
ATOM 4178 C C . GLN B 2 45 ? 4.035 16.931 27.481 1.00 6.72 45 GLN B C 1
ATOM 4179 O O . GLN B 2 45 ? 5.017 17.578 27.135 1.00 6.60 45 GLN B O 1
ATOM 4185 N N . TRP B 2 46 ? 3.196 17.385 28.396 1.00 6.13 46 TRP B N 1
ATOM 4186 C CA . TRP B 2 46 ? 3.380 18.693 29.000 1.00 6.46 46 TRP B CA 1
ATOM 4187 C C . TRP B 2 46 ? 4.730 18.781 29.712 1.00 6.55 46 TRP B C 1
ATOM 4188 O O . TRP B 2 46 ? 5.408 19.806 29.641 1.00 6.67 46 TRP B O 1
ATOM 4199 N N . THR B 2 47 ? 5.181 17.709 30.377 1.00 5.92 47 THR B N 1
ATOM 4200 C CA . THR B 2 47 ? 6.457 17.745 31.086 1.00 5.82 47 THR B CA 1
ATOM 4201 C C . THR B 2 47 ? 7.667 17.838 30.147 1.00 5.83 47 THR B C 1
ATOM 4202 O O . THR B 2 47 ? 8.777 18.025 30.638 1.00 6.49 47 THR B O 1
ATOM 4206 N N . THR B 2 48 ? 7.466 17.736 28.831 1.00 6.42 48 THR B N 1
ATOM 4207 C CA . THR B 2 48 ? 8.531 17.875 27.858 1.00 6.44 48 THR B CA 1
ATOM 4208 C C . THR B 2 48 ? 8.626 19.258 27.263 1.00 6.46 48 THR B C 1
ATOM 4209 O O . THR B 2 48 ? 9.493 19.504 26.417 1.00 7.81 48 THR B O 1
ATOM 4213 N N . THR B 2 49 ? 7.740 20.180 27.668 1.00 6.60 49 THR B N 1
ATOM 4214 C CA . THR B 2 49 ? 7.623 21.474 27.038 1.00 6.38 49 THR B CA 1
ATOM 4215 C C . THR B 2 49 ? 8.456 22.569 27.672 1.00 6.43 49 THR B C 1
ATOM 4216 O O . THR B 2 49 ? 8.894 22.472 28.818 1.00 6.78 49 THR B O 1
ATOM 4220 N N . LYS B 2 50 ? 8.609 23.647 26.918 1.00 6.79 50 LYS B N 1
ATOM 4221 C CA . LYS B 2 50 ? 9.246 24.864 27.420 1.00 7.54 50 LYS B CA 1
ATOM 4222 C C . LYS B 2 50 ? 8.438 25.505 28.539 1.00 7.41 50 LYS B C 1
ATOM 4223 O O . LYS B 2 50 ? 9.008 26.019 29.488 1.00 8.16 50 LYS B O 1
ATOM 4229 N N . GLU B 2 51 ? 7.115 25.450 28.438 1.00 7.69 51 GLU B N 1
ATOM 4230 C CA . GLU B 2 51 ? 6.267 25.985 29.506 1.00 8.30 51 GLU B CA 1
ATOM 4231 C C . GLU B 2 51 ? 6.555 25.274 30.839 1.00 7.67 51 GLU B C 1
ATOM 4232 O O . GLU B 2 51 ? 6.689 25.901 31.901 1.00 8.60 51 GLU B O 1
ATOM 4238 N N . TYR B 2 52 ? 6.607 23.959 30.784 1.00 6.77 52 TYR B N 1
ATOM 4239 C CA . TYR B 2 52 ? 6.960 23.178 31.981 1.00 6.74 52 TYR B CA 1
ATOM 4240 C C . TYR B 2 52 ? 8.375 23.496 32.455 1.00 6.06 52 TYR B C 1
ATOM 4241 O O . TYR B 2 52 ? 8.605 23.663 33.661 1.00 6.75 52 TYR B O 1
ATOM 4250 N N . GLN B 2 53 ? 9.313 23.615 31.518 1.00 5.73 53 GLN B N 1
ATOM 4251 C CA . GLN B 2 53 ? 10.669 23.947 31.896 1.00 5.77 53 GLN B CA 1
ATOM 4252 C C . GLN B 2 53 ? 10.723 25.256 32.671 1.00 6.31 53 GLN B C 1
ATOM 4253 O O . GLN B 2 53 ? 11.460 25.354 33.650 1.00 6.57 53 GLN B O 1
ATOM 4259 N N . GLU B 2 54 ? 9.955 26.260 32.251 1.00 7.30 54 GLU B N 1
ATOM 4260 C CA . GLU B 2 54 ? 9.978 27.529 32.950 1.00 7.90 54 GLU B CA 1
ATOM 4261 C C . GLU B 2 54 ? 9.506 27.396 34.390 1.00 7.93 54 GLU B C 1
ATOM 4262 O O . GLU B 2 54 ? 10.143 27.925 35.311 1.00 9.16 54 GLU B O 1
ATOM 4268 N N . LEU B 2 55 ? 8.431 26.642 34.597 1.00 7.29 55 LEU B N 1
ATOM 4269 C CA . LEU B 2 55 ? 7.939 26.377 35.941 1.00 7.38 55 LEU B CA 1
ATOM 4270 C C . LEU B 2 55 ? 8.981 25.617 36.764 1.00 7.08 55 LEU B C 1
ATOM 4271 O O . LEU B 2 55 ? 9.211 25.887 37.944 1.00 8.50 55 LEU B O 1
ATOM 4276 N N . ASN B 2 56 ? 9.604 24.636 36.129 1.00 6.42 56 ASN B N 1
ATOM 4277 C CA . ASN B 2 56 ? 10.592 23.779 36.752 1.00 6.24 56 ASN B CA 1
ATOM 4278 C C . ASN B 2 56 ? 11.782 24.598 37.266 1.00 6.24 56 ASN B C 1
ATOM 4279 O O . ASN B 2 56 ? 12.243 24.430 38.396 1.00 6.92 56 ASN B O 1
ATOM 4284 N N . PHE B 2 57 ? 12.262 25.528 36.442 1.00 6.57 57 PHE B N 1
ATOM 4285 C CA . PHE B 2 57 ? 13.389 26.391 36.810 1.00 7.71 57 PHE B CA 1
ATOM 4286 C C . PHE B 2 57 ? 13.051 27.475 37.817 1.00 8.97 57 PHE B C 1
ATOM 4287 O O . PHE B 2 57 ? 13.968 28.100 38.361 1.00 12.19 57 PHE B O 1
ATOM 4295 N N . GLN B 2 58 ? 11.763 27.649 38.117 1.00 8.72 58 GLN B N 1
ATOM 4296 C CA . GLN B 2 58 ? 11.356 28.565 39.167 1.00 8.77 58 GLN B CA 1
ATOM 4297 C C . GLN B 2 58 ? 11.360 27.931 40.565 1.00 7.71 58 GLN B C 1
ATOM 4298 O O . GLN B 2 58 ? 11.075 28.617 41.541 1.00 9.35 58 GLN B O 1
ATOM 4304 N N . ARG B 2 59 ? 11.640 26.640 40.682 1.00 7.31 59 ARG B N 1
ATOM 4305 C CA . ARG B 2 59 ? 11.638 25.996 41.977 1.00 6.73 59 ARG B CA 1
ATOM 4306 C C . ARG B 2 59 ? 12.617 26.692 42.907 1.00 7.39 59 ARG B C 1
ATOM 4307 O O . ARG B 2 59 ? 13.732 27.012 42.532 1.00 9.11 59 ARG B O 1
ATOM 4315 N N . GLU B 2 60 ? 12.186 26.863 44.148 1.00 7.74 60 GLU B N 1
ATOM 4316 C CA . GLU B 2 60 ? 12.995 27.422 45.229 1.00 8.69 60 GLU B CA 1
ATOM 4317 C C . GLU B 2 60 ? 13.141 26.468 46.422 1.00 8.16 60 GLU B C 1
ATOM 4318 O O . GLU B 2 60 ? 14.144 26.549 47.139 1.00 15.05 60 GLU B O 1
ATOM 4324 N N . ALA B 2 61 ? 12.187 25.583 46.654 1.00 7.12 61 ALA B N 1
ATOM 4325 C CA . ALA B 2 61 ? 12.144 24.755 47.862 1.00 6.43 61 ALA B CA 1
ATOM 4326 C C . ALA B 2 61 ? 12.301 23.258 47.567 1.00 6.34 61 ALA B C 1
ATOM 4327 O O . ALA B 2 61 ? 12.873 22.536 48.373 1.00 7.31 61 ALA B O 1
ATOM 4329 N N . LEU B 2 62 ? 11.754 22.784 46.447 1.00 6.58 62 LEU B N 1
ATOM 4330 C CA . LEU B 2 62 ? 11.821 21.379 46.081 1.00 5.67 62 LEU B CA 1
ATOM 4331 C C . LEU B 2 62 ? 13.055 21.073 45.245 1.00 5.65 62 LEU B C 1
ATOM 4332 O O . LEU B 2 62 ? 13.352 21.772 44.276 1.00 6.22 62 LEU B O 1
ATOM 4337 N N . THR B 2 63 ? 13.734 19.989 45.605 1.00 5.30 63 THR B N 1
ATOM 4338 C CA . THR B 2 63 ? 14.780 19.376 44.805 1.00 5.71 63 THR B CA 1
ATOM 4339 C C . THR B 2 63 ? 14.283 18.003 44.362 1.00 5.14 63 THR B C 1
ATOM 4340 O O . THR B 2 63 ? 13.651 17.274 45.129 1.00 5.40 63 THR B O 1
ATOM 4344 N N . VAL B 2 64 ? 14.555 17.663 43.094 1.00 4.99 64 VAL B N 1
ATOM 4345 C CA . VAL B 2 64 ? 14.132 16.396 42.520 1.00 5.48 64 VAL B CA 1
ATOM 4346 C C . VAL B 2 64 ? 15.336 15.797 41.806 1.00 5.17 64 VAL B C 1
ATOM 4347 O O . VAL B 2 64 ? 15.904 16.404 40.908 1.00 5.47 64 VAL B O 1
ATOM 4351 N N . ASN B 2 65 ? 15.708 14.582 42.212 1.00 5.04 65 ASN B N 1
ATOM 4352 C CA . ASN B 2 65 ? 16.770 13.849 41.549 1.00 5.28 65 ASN B CA 1
ATOM 4353 C C . ASN B 2 65 ? 18.088 14.650 41.615 1.00 5.26 65 ASN B C 1
ATOM 4354 O O . ASN B 2 65 ? 18.687 15.010 40.602 1.00 5.33 65 ASN B O 1
ATOM 4359 N N . PRO B 2 66 ? 18.599 14.876 42.832 1.00 5.68 66 PRO B N 1
ATOM 4360 C CA . PRO B 2 66 ? 19.853 15.583 42.975 1.00 5.95 66 PRO B CA 1
ATOM 4361 C C . PRO B 2 66 ? 21.021 14.880 42.302 1.00 5.37 66 PRO B C 1
ATOM 4362 O O . PRO B 2 66 ? 21.027 13.668 42.075 1.00 6.16 66 PRO B O 1
ATOM 4366 N N . ALA B 2 67 ? 22.057 15.679 42.061 1.00 5.86 67 ALA B N 1
ATOM 4367 C CA . ALA B 2 67 ? 23.339 15.181 41.536 1.00 5.49 67 ALA B CA 1
ATOM 4368 C C . ALA B 2 67 ? 24.481 15.542 42.496 1.00 5.54 67 ALA B C 1
ATOM 4369 O O . ALA B 2 67 ? 25.489 16.144 42.123 1.00 6.25 67 ALA B O 1
ATOM 4371 N N . LYS B 2 68 ? 24.291 15.155 43.754 1.00 5.60 68 LYS B N 1
ATOM 4372 C CA . LYS B 2 68 ? 25.274 15.328 44.830 1.00 5.68 68 LYS B CA 1
ATOM 4373 C C . LYS B 2 68 ? 24.857 14.429 45.995 1.00 5.60 68 LYS B C 1
ATOM 4374 O O . LYS B 2 68 ? 23.736 13.978 46.046 1.00 6.27 68 LYS B O 1
ATOM 4380 N N . ALA B 2 69 ? 25.794 14.229 46.912 1.00 5.57 69 ALA B N 1
ATOM 4381 C CA . ALA B 2 69 ? 25.543 13.520 48.162 1.00 5.68 69 ALA B CA 1
ATOM 4382 C C . ALA B 2 69 ? 26.036 14.390 49.330 1.00 4.91 69 ALA B C 1
ATOM 4383 O O . ALA B 2 69 ? 26.316 15.552 49.144 1.00 5.30 69 ALA B O 1
ATOM 4385 N N . CYS B 2 70 ? 26.066 13.806 50.533 1.00 5.05 70 CYS B N 1
ATOM 4386 C CA . CYS B 2 70 ? 26.338 14.600 51.738 1.00 4.48 70 CYS B CA 1
ATOM 4387 C C . CYS B 2 70 ? 27.768 14.448 52.224 1.00 4.44 70 CYS B C 1
ATOM 4388 O O . CYS B 2 70 ? 28.448 13.458 51.945 1.00 4.69 70 CYS B O 1
ATOM 4391 N N . GLN B 2 71 ? 28.218 15.444 52.993 1.00 4.36 71 GLN B N 1
ATOM 4392 C CA . GLN B 2 71 ? 29.607 15.544 53.429 1.00 4.22 71 GLN B CA 1
ATOM 4393 C C . GLN B 2 71 ? 30.237 14.244 53.921 1.00 4.12 71 GLN B C 1
ATOM 4394 O O . GLN B 2 71 ? 31.344 13.938 53.481 1.00 4.52 71 GLN B O 1
ATOM 4400 N N . PRO B 2 72 ? 29.655 13.555 54.923 1.00 4.09 72 PRO B N 1
ATOM 4401 C CA . PRO B 2 72 ? 30.427 12.423 55.495 1.00 4.59 72 PRO B CA 1
ATOM 4402 C C . PRO B 2 72 ? 30.777 11.331 54.477 1.00 4.29 72 PRO B C 1
ATOM 4403 O O . PRO B 2 72 ? 31.743 10.625 54.686 1.00 4.71 72 PRO B O 1
ATOM 4407 N N . LEU B 2 73 ? 29.994 11.197 53.393 1.00 4.50 73 LEU B N 1
ATOM 4408 C CA . LEU B 2 73 ? 30.393 10.238 52.355 1.00 4.71 73 LEU B CA 1
ATOM 4409 C C . LEU B 2 73 ? 31.830 10.526 51.882 1.00 4.37 73 LEU B C 1
ATOM 4410 O O . LEU B 2 73 ? 32.636 9.618 51.686 1.00 4.89 73 LEU B O 1
ATOM 4415 N N . GLY B 2 74 ? 32.122 11.813 51.630 1.00 4.83 74 GLY B N 1
ATOM 4416 C CA . GLY B 2 74 ? 33.462 12.199 51.178 1.00 4.65 74 GLY B CA 1
ATOM 4417 C C . GLY B 2 74 ? 34.510 12.061 52.258 1.00 4.56 74 GLY B C 1
ATOM 4418 O O . GLY B 2 74 ? 35.648 11.704 51.961 1.00 5.15 74 GLY B O 1
ATOM 4419 N N . ALA B 2 75 ? 34.145 12.332 53.516 1.00 4.58 75 ALA B N 1
ATOM 4420 C CA . ALA B 2 75 ? 35.103 12.106 54.609 1.00 4.40 75 ALA B CA 1
ATOM 4421 C C . ALA B 2 75 ? 35.498 10.624 54.674 1.00 4.55 75 ALA B C 1
ATOM 4422 O O . ALA B 2 75 ? 36.656 10.327 54.933 1.00 5.08 75 ALA B O 1
ATOM 4424 N N . VAL B 2 76 ? 34.537 9.725 54.520 1.00 4.32 76 VAL B N 1
ATOM 4425 C CA . VAL B 2 76 ? 34.815 8.305 54.555 1.00 4.60 76 VAL B CA 1
ATOM 4426 C C . VAL B 2 76 ? 35.799 7.943 53.445 1.00 4.42 76 VAL B C 1
ATOM 4427 O O . VAL B 2 76 ? 36.767 7.228 53.685 1.00 4.80 76 VAL B O 1
ATOM 4431 N N . LEU B 2 77 ? 35.537 8.370 52.211 1.00 4.40 77 LEU B N 1
ATOM 4432 C CA . LEU B 2 77 ? 36.420 8.050 51.111 1.00 4.83 77 LEU B CA 1
ATOM 4433 C C . LEU B 2 77 ? 37.835 8.585 51.367 1.00 4.79 77 LEU B C 1
ATOM 4434 O O . LEU B 2 77 ? 38.816 7.906 51.078 1.00 5.13 77 LEU B O 1
ATOM 4439 N N . CYS B 2 78 ? 37.941 9.803 51.856 1.00 4.53 78 CYS B N 1
ATOM 4440 C CA . CYS B 2 78 ? 39.227 10.361 52.184 1.00 4.42 78 CYS B CA 1
ATOM 4441 C C . CYS B 2 78 ? 39.982 9.470 53.186 1.00 4.95 78 CYS B C 1
ATOM 4442 O O . CYS B 2 78 ? 41.138 9.100 53.009 1.00 5.07 78 CYS B O 1
ATOM 4445 N N . ALA B 2 79 ? 39.283 9.132 54.265 1.00 4.90 79 ALA B N 1
ATOM 4446 C CA . ALA B 2 79 ? 39.860 8.327 55.351 1.00 5.06 79 ALA B CA 1
ATOM 4447 C C . ALA B 2 79 ? 40.351 6.959 54.861 1.00 5.26 79 ALA B C 1
ATOM 4448 O O . ALA B 2 79 ? 41.377 6.458 55.319 1.00 5.73 79 ALA B O 1
ATOM 4450 N N . LEU B 2 80 ? 39.612 6.350 53.930 1.00 4.79 80 LEU B N 1
ATOM 4451 C CA . LEU B 2 80 ? 39.962 5.058 53.388 1.00 6.00 80 LEU B CA 1
ATOM 4452 C C . LEU B 2 80 ? 41.314 5.059 52.720 1.00 6.28 80 LEU B C 1
ATOM 4453 O O . LEU B 2 80 ? 41.901 3.981 52.590 1.00 11.73 80 LEU B O 1
ATOM 4458 N N . GLY B 2 81 ? 41.810 6.222 52.312 1.00 5.58 81 GLY B N 1
ATOM 4459 C CA . GLY B 2 81 ? 43.084 6.355 51.652 1.00 6.11 81 GLY B CA 1
ATOM 4460 C C . GLY B 2 81 ? 44.318 6.368 52.532 1.00 5.08 81 GLY B C 1
ATOM 4461 O O . GLY B 2 81 ? 45.420 6.585 52.024 1.00 5.60 81 GLY B O 1
ATOM 4462 N N . PHE B 2 82 ? 44.148 6.146 53.833 1.00 5.09 82 PHE B N 1
ATOM 4463 C CA . PHE B 2 82 ? 45.267 6.137 54.764 1.00 4.82 82 PHE B CA 1
ATOM 4464 C C . PHE B 2 82 ? 45.507 4.752 55.298 1.00 4.94 82 PHE B C 1
ATOM 4465 O O . PHE B 2 82 ? 44.594 3.962 55.506 1.00 5.37 82 PHE B O 1
ATOM 4473 N N . GLU B 2 83 ? 46.782 4.433 55.495 1.00 5.11 83 GLU B N 1
ATOM 4474 C CA . GLU B 2 83 ? 47.212 3.096 55.876 1.00 5.03 83 GLU B CA 1
ATOM 4475 C C . GLU B 2 83 ? 46.522 2.651 57.164 1.00 4.87 83 GLU B C 1
ATOM 4476 O O . GLU B 2 83 ? 46.502 3.379 58.171 1.00 5.55 83 GLU B O 1
ATOM 4482 N N . LYS B 2 84 ? 45.951 1.448 57.121 1.00 5.02 84 LYS B N 1
ATOM 4483 C CA . LYS B 2 84 ? 45.299 0.819 58.269 1.00 5.11 84 LYS B CA 1
ATOM 4484 C C . LYS B 2 84 ? 44.403 1.784 59.023 1.00 5.04 84 LYS B C 1
ATOM 4485 O O . LYS B 2 84 ? 44.344 1.786 60.256 1.00 5.69 84 LYS B O 1
ATOM 4491 N N . THR B 2 85 ? 43.618 2.557 58.268 1.00 4.68 85 THR B N 1
ATOM 4492 C CA . THR B 2 85 ? 42.754 3.570 58.854 1.00 4.61 85 THR B CA 1
ATOM 4493 C C . THR B 2 85 ? 41.300 3.133 58.769 1.00 4.49 85 THR B C 1
ATOM 4494 O O . THR B 2 85 ? 40.805 2.724 57.711 1.00 5.80 85 THR B O 1
ATOM 4498 N N . MET B 2 86 ? 40.617 3.232 59.904 1.00 4.51 86 MET B N 1
ATOM 4499 C CA . MET B 2 86 ? 39.190 3.005 59.969 1.00 4.81 86 MET B CA 1
ATOM 4500 C C . MET B 2 86 ? 38.458 4.340 59.906 1.00 4.46 86 MET B C 1
ATOM 4501 O O . MET B 2 86 ? 38.605 5.174 60.819 1.00 5.44 86 MET B O 1
ATOM 4506 N N . PRO B 2 87 ? 37.624 4.546 58.887 1.00 4.43 87 PRO B N 1
ATOM 4507 C CA . PRO B 2 87 ? 36.690 5.654 58.924 1.00 4.76 87 PRO B CA 1
ATOM 4508 C C . PRO B 2 87 ? 35.671 5.431 60.038 1.00 4.53 87 PRO B C 1
ATOM 4509 O O . PRO B 2 87 ? 35.161 4.322 60.211 1.00 4.76 87 PRO B O 1
ATOM 4513 N N . TYR B 2 88 ? 35.367 6.499 60.770 1.00 4.69 88 TYR B N 1
ATOM 4514 C CA . TYR B 2 88 ? 34.495 6.454 61.956 1.00 4.48 88 TYR B CA 1
ATOM 4515 C C . TYR B 2 88 ? 33.609 7.682 61.887 1.00 4.45 88 TYR B C 1
ATOM 4516 O O . TYR B 2 88 ? 34.120 8.804 61.808 1.00 5.54 88 TYR B O 1
ATOM 4525 N N . VAL B 2 89 ? 32.291 7.477 61.862 1.00 4.50 89 VAL B N 1
ATOM 4526 C CA . VAL B 2 89 ? 31.405 8.602 61.748 1.00 4.38 89 VAL B CA 1
ATOM 4527 C C . VAL B 2 89 ? 30.630 8.708 63.065 1.00 4.37 89 VAL B C 1
ATOM 4528 O O . VAL B 2 89 ? 29.828 7.836 63.429 1.00 5.59 89 VAL B O 1
ATOM 4532 N N . HIS B 2 90 ? 30.920 9.772 63.806 1.00 4.35 90 HIS B N 1
ATOM 4533 C CA . HIS B 2 90 ? 30.258 10.062 65.057 1.00 4.07 90 HIS B CA 1
ATOM 4534 C C . HIS B 2 90 ? 28.854 10.522 64.778 1.00 4.22 90 HIS B C 1
ATOM 4535 O O . HIS B 2 90 ? 28.650 11.498 64.062 1.00 5.29 90 HIS B O 1
ATOM 4542 N N . GLY B 2 91 ? 27.886 9.851 65.394 1.00 4.28 91 GLY B N 1
ATOM 4543 C CA . GLY B 2 91 ? 26.490 10.133 65.123 1.00 4.32 91 GLY B CA 1
ATOM 4544 C C . GLY B 2 91 ? 25.675 8.882 64.889 1.00 4.00 91 GLY B C 1
ATOM 4545 O O . GLY B 2 91 ? 25.868 7.870 65.559 1.00 5.16 91 GLY B O 1
ATOM 4546 N N . SER B 2 92 ? 24.779 8.970 63.920 1.00 5.18 92 SER B N 1
ATOM 4547 C CA . SER B 2 92 ? 23.739 8.000 63.672 1.00 5.85 92 SER B CA 1
ATOM 4548 C C . SER B 2 92 ? 24.178 6.874 62.765 1.00 4.56 92 SER B C 1
ATOM 4549 O O . SER B 2 92 ? 24.729 7.119 61.685 1.00 5.99 92 SER B O 1
ATOM 4552 N N . GLN B 2 93 ? 23.889 5.637 63.155 1.00 4.81 93 GLN B N 1
ATOM 4553 C CA . GLN B 2 93 ? 24.365 4.479 62.394 1.00 4.95 93 GLN B CA 1
ATOM 4554 C C . GLN B 2 93 ? 23.676 4.295 61.045 1.00 4.75 93 GLN B C 1
ATOM 4555 O O . GLN B 2 93 ? 24.277 3.718 60.134 1.00 4.87 93 GLN B O 1
ATOM 4561 N N . GLY B 2 94 ? 22.477 4.804 60.853 1.00 4.61 94 GLY B N 1
ATOM 4562 C CA . GLY B 2 94 ? 21.818 4.643 59.562 1.00 5.10 94 GLY B CA 1
ATOM 4563 C C . GLY B 2 94 ? 22.637 5.219 58.438 1.00 4.55 94 GLY B C 1
ATOM 4564 O O . GLY B 2 94 ? 22.665 4.686 57.313 1.00 5.45 94 GLY B O 1
ATOM 4565 N N . CYS B 2 95 ? 23.310 6.343 58.704 1.00 4.25 95 CYS B N 1
ATOM 4566 C CA . CYS B 2 95 ? 24.105 7.010 57.711 1.00 4.43 95 CYS B CA 1
ATOM 4567 C C . CYS B 2 95 ? 25.214 6.081 57.215 1.00 4.35 95 CYS B C 1
ATOM 4568 O O . CYS B 2 95 ? 25.492 6.012 56.024 1.00 4.76 95 CYS B O 1
ATOM 4571 N N . VAL B 2 96 ? 25.903 5.404 58.147 1.00 4.38 96 VAL B N 1
ATOM 4572 C CA . VAL B 2 96 ? 27.006 4.529 57.800 1.00 4.52 96 VAL B CA 1
ATOM 4573 C C . VAL B 2 96 ? 26.549 3.343 56.941 1.00 4.49 96 VAL B C 1
ATOM 4574 O O . VAL B 2 96 ? 27.248 2.961 56.004 1.00 4.90 96 VAL B O 1
ATOM 4578 N N . ALA B 2 97 ? 25.395 2.764 57.234 1.00 4.77 97 ALA B N 1
ATOM 4579 C CA . ALA B 2 97 ? 24.873 1.698 56.378 1.00 5.28 97 ALA B CA 1
ATOM 4580 C C . ALA B 2 97 ? 24.760 2.205 54.939 1.00 4.87 97 ALA B C 1
ATOM 4581 O O . ALA B 2 97 ? 25.144 1.514 53.993 1.00 5.41 97 ALA B O 1
ATOM 4583 N N . TYR B 2 98 ? 24.231 3.416 54.787 1.00 4.45 98 TYR B N 1
ATOM 4584 C CA . TYR B 2 98 ? 24.092 4.022 53.463 1.00 4.80 98 TYR B CA 1
ATOM 4585 C C . TYR B 2 98 ? 25.433 4.339 52.814 1.00 4.45 98 TYR B C 1
ATOM 4586 O O . TYR B 2 98 ? 25.609 4.061 51.627 1.00 5.67 98 TYR B O 1
ATOM 4595 N N . PHE B 2 99 ? 26.392 4.927 53.542 1.00 4.80 99 PHE B N 1
ATOM 4596 C CA . PHE B 2 99 ? 27.669 5.257 52.898 1.00 4.86 99 PHE B CA 1
ATOM 4597 C C . PHE B 2 99 ? 28.343 3.990 52.368 1.00 4.65 99 PHE B C 1
ATOM 4598 O O . PHE B 2 99 ? 28.893 3.965 51.266 1.00 5.35 99 PHE B O 1
ATOM 4606 N N . ARG B 2 100 ? 28.353 2.951 53.209 1.00 4.47 100 ARG B N 1
ATOM 4607 C CA . ARG B 2 100 ? 28.999 1.712 52.837 1.00 4.87 100 ARG B CA 1
ATOM 4608 C C . ARG B 2 100 ? 28.343 1.125 51.594 1.00 4.95 100 ARG B C 1
ATOM 4609 O O . ARG B 2 100 ? 29.020 0.757 50.646 1.00 5.75 100 ARG B O 1
ATOM 4617 N N A SER B 2 101 ? 27.016 1.029 51.611 0.50 4.87 101 SER B N 1
ATOM 4618 N N B SER B 2 101 ? 27.007 1.038 51.596 0.50 4.91 101 SER B N 1
ATOM 4619 C CA A SER B 2 101 ? 26.255 0.441 50.514 0.50 5.34 101 SER B CA 1
ATOM 4620 C CA B SER B 2 101 ? 26.295 0.431 50.457 0.50 5.26 101 SER B CA 1
ATOM 4621 C C A SER B 2 101 ? 26.477 1.217 49.210 0.50 4.98 101 SER B C 1
ATOM 4622 C C B SER B 2 101 ? 26.479 1.224 49.183 0.50 4.95 101 SER B C 1
ATOM 4623 O O A SER B 2 101 ? 26.609 0.623 48.142 0.50 5.33 101 SER B O 1
ATOM 4624 O O B SER B 2 101 ? 26.566 0.651 48.103 0.50 5.55 101 SER B O 1
ATOM 4629 N N . TYR B 2 102 ? 26.518 2.547 49.304 1.00 5.19 102 TYR B N 1
ATOM 4630 C CA . TYR B 2 102 ? 26.692 3.411 48.144 1.00 5.33 102 TYR B CA 1
ATOM 4631 C C . TYR B 2 102 ? 28.012 3.097 47.464 1.00 4.98 102 TYR B C 1
ATOM 4632 O O . TYR B 2 102 ? 28.112 2.868 46.254 1.00 5.87 102 TYR B O 1
ATOM 4641 N N . PHE B 2 103 ? 29.095 3.064 48.251 1.00 5.06 103 PHE B N 1
ATOM 4642 C CA . PHE B 2 103 ? 30.392 2.730 47.702 1.00 4.99 103 PHE B CA 1
ATOM 4643 C C . PHE B 2 103 ? 30.510 1.240 47.318 1.00 4.89 103 PHE B C 1
ATOM 4644 O O . PHE B 2 103 ? 31.159 0.921 46.317 1.00 5.66 103 PHE B O 1
ATOM 4652 N N . ASN B 2 104 ? 29.879 0.345 48.084 1.00 4.94 104 ASN B N 1
ATOM 4653 C CA . ASN B 2 104 ? 29.889 -1.068 47.706 1.00 4.90 104 ASN B CA 1
ATOM 4654 C C . ASN B 2 104 ? 29.385 -1.247 46.266 1.00 5.08 104 ASN B C 1
ATOM 4655 O O . ASN B 2 104 ? 29.944 -2.017 45.503 1.00 5.56 104 ASN B O 1
ATOM 4660 N N . ARG B 2 105 ? 28.304 -0.551 45.946 1.00 4.96 105 ARG B N 1
ATOM 4661 C CA . ARG B 2 105 ? 27.643 -0.742 44.666 1.00 5.32 105 ARG B CA 1
ATOM 4662 C C . ARG B 2 105 ? 28.462 -0.160 43.507 1.00 5.22 105 ARG B C 1
ATOM 4663 O O . ARG B 2 105 ? 28.383 -0.633 42.376 1.00 6.20 105 ARG B O 1
ATOM 4671 N N . HIS B 2 106 ? 29.235 0.903 43.753 1.00 5.56 106 HIS B N 1
ATOM 4672 C CA . HIS B 2 106 ? 30.078 1.519 42.719 1.00 5.30 106 HIS B CA 1
ATOM 4673 C C . HIS B 2 106 ? 31.359 0.747 42.486 1.00 4.92 106 HIS B C 1
ATOM 4674 O O . HIS B 2 106 ? 31.779 0.543 41.351 1.00 5.64 106 HIS B O 1
ATOM 4681 N N . PHE B 2 107 ? 32.041 0.356 43.572 1.00 5.00 107 PHE B N 1
ATOM 4682 C CA . PHE B 2 107 ? 33.330 -0.326 43.453 1.00 5.34 107 PHE B CA 1
ATOM 4683 C C . PHE B 2 107 ? 33.254 -1.845 43.385 1.00 5.06 107 PHE B C 1
ATOM 4684 O O . PHE B 2 107 ? 34.215 -2.498 43.005 1.00 5.72 107 PHE B O 1
ATOM 4692 N N . ARG B 2 108 ? 32.134 -2.386 43.836 1.00 5.00 108 ARG B N 1
ATOM 4693 C CA . ARG B 2 108 ? 31.949 -3.860 43.941 1.00 5.53 108 ARG B CA 1
ATOM 4694 C C . ARG B 2 108 ? 33.057 -4.430 44.846 1.00 5.54 108 ARG B C 1
ATOM 4695 O O . ARG B 2 108 ? 33.708 -5.438 44.551 1.00 6.22 108 ARG B O 1
ATOM 4703 N N . GLU B 2 109 ? 33.232 -3.762 45.970 1.00 5.52 109 GLU B N 1
ATOM 4704 C CA A GLU B 2 109 ? 34.254 -4.071 46.952 0.50 5.81 109 GLU B CA 1
ATOM 4705 C CA B GLU B 2 109 ? 34.264 -4.063 46.956 0.50 5.91 109 GLU B CA 1
ATOM 4706 C C . GLU B 2 109 ? 33.684 -3.867 48.345 1.00 5.47 109 GLU B C 1
ATOM 4707 O O . GLU B 2 109 ? 32.748 -3.078 48.526 1.00 5.85 109 GLU B O 1
ATOM 4718 N N . PRO B 2 110 ? 34.294 -4.516 49.355 1.00 5.61 110 PRO B N 1
ATOM 4719 C 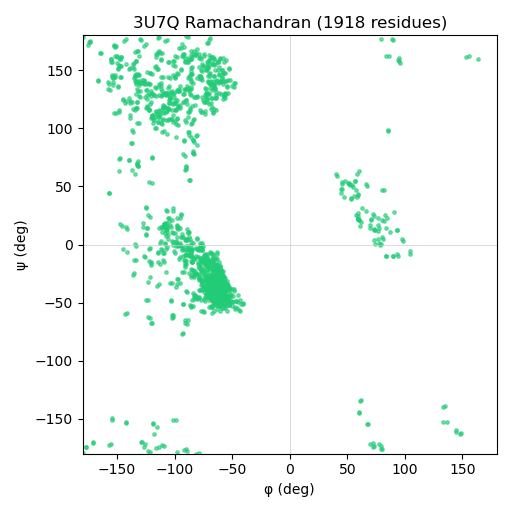CA . PRO B 2 110 ? 33.968 -4.179 50.746 1.00 5.65 110 PRO B CA 1
ATOM 4720 C C . PRO B 2 110 ? 34.337 -2.735 51.006 1.00 5.55 110 PRO B C 1
ATOM 4721 O O . PRO B 2 110 ? 35.242 -2.186 50.404 1.00 6.33 110 PRO B O 1
ATOM 4725 N N . VAL B 2 111 ? 33.581 -2.132 51.926 1.00 5.36 111 VAL B N 1
ATOM 4726 C CA . VAL B 2 111 ? 33.805 -0.755 52.350 1.00 6.09 111 VAL B CA 1
ATOM 4727 C C . VAL B 2 111 ? 33.622 -0.744 53.855 1.00 6.52 111 VAL B C 1
ATOM 4728 O O . VAL B 2 111 ? 32.531 -0.943 54.371 1.00 7.76 111 VAL B O 1
ATOM 4732 N N . SER B 2 112 ? 34.728 -0.582 54.567 1.00 6.38 112 SER B N 1
ATOM 4733 C CA . SER B 2 112 ? 34.698 -0.667 56.020 1.00 7.01 112 SER B CA 1
ATOM 4734 C C . SER B 2 112 ? 34.579 0.759 56.607 1.00 6.00 112 SER B C 1
ATOM 4735 O O . SER B 2 112 ? 35.231 1.703 56.205 1.00 9.21 112 SER B O 1
ATOM 4738 N N . CYS B 2 113 ? 33.665 0.888 57.563 1.00 5.69 113 CYS B N 1
ATOM 4739 C CA . CYS B 2 113 ? 33.386 2.148 58.240 1.00 5.38 113 CYS B CA 1
ATOM 4740 C C . CYS B 2 113 ? 32.556 1.801 59.458 1.00 4.70 113 CYS B C 1
ATOM 4741 O O . CYS B 2 113 ? 31.704 0.923 59.377 1.00 5.47 113 CYS B O 1
ATOM 4744 N N . VAL B 2 114 ? 32.800 2.491 60.570 1.00 4.49 114 VAL B N 1
ATOM 4745 C CA . VAL B 2 114 ? 31.999 2.302 61.779 1.00 4.42 114 VAL B CA 1
ATOM 4746 C C . VAL B 2 114 ? 31.236 3.573 62.127 1.00 4.16 114 VAL B C 1
ATOM 4747 O O . VAL B 2 114 ? 31.558 4.680 61.678 1.00 4.74 114 VAL B O 1
ATOM 4751 N N . SER B 2 115 ? 30.242 3.377 62.990 1.00 4.71 115 SER B N 1
ATOM 4752 C CA A SER B 2 115 ? 29.419 4.406 63.659 0.50 4.88 115 SER B CA 1
ATOM 4753 C CA B SER B 2 115 ? 29.478 4.431 63.630 0.50 5.14 115 SER B CA 1
ATOM 4754 C C . SER B 2 115 ? 29.677 4.270 65.148 1.00 4.71 115 SER B C 1
ATOM 4755 O O . SER B 2 115 ? 30.095 3.212 65.594 1.00 6.94 115 SER B O 1
ATOM 4760 N N . ASP B 2 116 ? 29.340 5.299 65.922 1.00 4.82 116 ASP B N 1
ATOM 4761 C CA . ASP B 2 116 ? 29.219 5.116 67.361 1.00 5.14 116 ASP B CA 1
ATOM 4762 C C . ASP B 2 116 ? 27.785 5.117 67.845 1.00 4.94 116 ASP B C 1
ATOM 4763 O O . ASP B 2 116 ? 27.526 5.148 69.053 1.00 5.90 116 ASP B O 1
ATOM 4768 N N . SER B 2 117 ? 26.819 4.968 66.924 1.00 5.07 117 SER B N 1
ATOM 4769 C CA . SER B 2 117 ? 25.459 4.557 67.233 1.00 5.51 117 SER B CA 1
ATOM 4770 C C . SER B 2 117 ? 24.815 5.436 68.282 1.00 5.30 117 SER B C 1
ATOM 4771 O O . SER B 2 117 ? 24.235 4.957 69.258 1.00 6.02 117 SER B O 1
ATOM 4774 N N . MET B 2 118 ? 24.867 6.743 68.072 1.00 5.36 118 MET B N 1
ATOM 4775 C CA . MET B 2 118 ? 24.124 7.645 68.914 1.00 5.37 118 MET B CA 1
ATOM 4776 C C . MET B 2 118 ? 22.631 7.473 68.666 1.00 5.54 118 MET B C 1
ATOM 4777 O O . MET B 2 118 ? 22.185 7.321 67.533 1.00 7.31 118 MET B O 1
ATOM 4782 N N . THR B 2 119 ? 21.876 7.531 69.745 1.00 7.13 119 THR B N 1
ATOM 4783 C CA . THR B 2 119 ? 20.434 7.408 69.719 1.00 8.85 119 THR B CA 1
ATOM 4784 C C . THR B 2 119 ? 19.802 8.635 70.343 1.00 7.98 119 THR B C 1
ATOM 4785 O O . THR B 2 119 ? 20.486 9.558 70.761 1.00 7.39 119 THR B O 1
ATOM 4789 N N . GLU B 2 120 ? 18.480 8.614 70.413 1.00 9.24 120 GLU B N 1
ATOM 4790 C CA . GLU B 2 120 ? 17.745 9.737 70.905 1.00 9.13 120 GLU B CA 1
ATOM 4791 C C . GLU B 2 120 ? 18.198 10.200 72.294 1.00 7.45 120 GLU B C 1
ATOM 4792 O O . GLU B 2 120 ? 18.171 11.395 72.596 1.00 9.67 120 GLU B O 1
ATOM 4798 N N . ASP B 2 121 ? 18.603 9.253 73.127 1.00 8.02 121 ASP B N 1
ATOM 4799 C CA . ASP B 2 121 ? 19.000 9.563 74.477 1.00 9.29 121 ASP B CA 1
ATOM 4800 C C . ASP B 2 121 ? 20.183 10.557 74.501 1.00 9.84 121 ASP B C 1
ATOM 4801 O O . ASP B 2 121 ? 20.313 11.374 75.420 1.00 13.86 121 ASP B O 1
ATOM 4806 N N . ALA B 2 122 ? 21.021 10.525 73.475 1.00 9.18 122 ALA B N 1
ATOM 4807 C CA . ALA B 2 122 ? 22.153 11.443 73.403 1.00 11.37 122 ALA B CA 1
ATOM 4808 C C . ALA B 2 122 ? 21.768 12.930 73.262 1.00 13.66 122 ALA B C 1
ATOM 4809 O O . ALA B 2 122 ? 22.615 13.805 73.461 1.00 15.97 122 ALA B O 1
ATOM 4811 N N . ALA B 2 123 ? 20.503 13.226 72.926 1.00 12.31 123 ALA B N 1
ATOM 4812 C CA . ALA B 2 123 ? 20.046 14.632 72.863 1.00 13.45 123 ALA B CA 1
ATOM 4813 C C . ALA B 2 123 ? 20.063 15.323 74.237 1.00 14.00 123 ALA B C 1
ATOM 4814 O O . ALA B 2 123 ? 20.097 16.548 74.303 1.00 21.25 123 ALA B O 1
ATOM 4816 N N . VAL B 2 124 ? 20.042 14.560 75.329 1.00 14.10 124 VAL B N 1
ATOM 4817 C CA . VAL B 2 124 ? 20.051 15.159 76.658 1.00 15.01 124 VAL B CA 1
ATOM 4818 C C . VAL B 2 124 ? 21.475 15.616 76.977 1.00 17.21 124 VAL B C 1
ATOM 4819 O O . VAL B 2 124 ? 21.686 16.794 77.285 1.00 20.7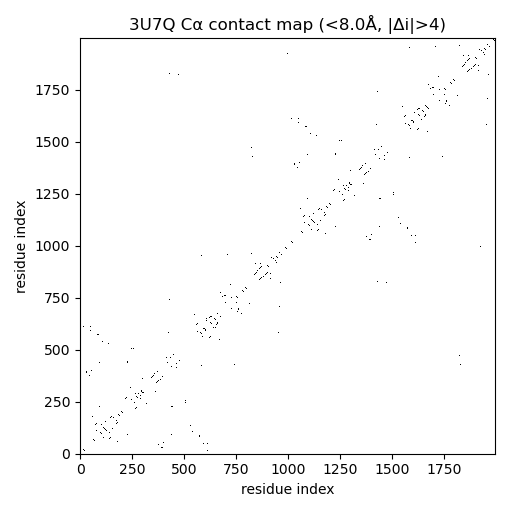9 124 VAL B O 1
ATOM 4823 N N . PHE B 2 125 ? 22.554 14.827 76.972 1.00 23.91 125 PHE B N 1
ATOM 4824 C CA . PHE B 2 125 ? 23.882 15.540 77.055 0.50 32.34 125 PHE B CA 1
ATOM 4825 C C . PHE B 2 125 ? 24.831 14.748 76.331 1.00 66.57 125 PHE B C 1
ATOM 4826 O O . PHE B 2 125 ? 25.814 14.267 76.896 1.00 102.22 125 PHE B O 1
ATOM 4834 N N . GLY B 2 126 ? 24.542 14.658 75.077 1.00 13.50 126 GLY B N 1
ATOM 4835 C CA . GLY B 2 126 ? 25.514 14.585 73.984 1.00 8.91 126 GLY B CA 1
ATOM 4836 C C . GLY B 2 126 ? 26.119 13.204 73.795 1.00 6.52 126 GLY B C 1
ATOM 4837 O O . GLY B 2 126 ? 25.864 12.284 74.568 1.00 7.83 126 GLY B O 1
ATOM 4838 N N . GLY B 2 127 ? 26.956 13.057 72.790 1.00 6.45 127 GLY B N 1
ATOM 4839 C CA . GLY B 2 127 ? 27.540 11.782 72.431 1.00 7.00 127 GLY B CA 1
ATOM 4840 C C . GLY B 2 127 ? 28.904 11.451 73.004 1.00 6.00 127 GLY B C 1
ATOM 4841 O O . GLY B 2 127 ? 29.620 10.651 72.423 1.00 5.74 127 GLY B O 1
ATOM 4842 N N . GLN B 2 128 ? 29.279 12.023 74.136 1.00 6.22 128 GLN B N 1
ATOM 4843 C CA . GLN B 2 128 ? 30.618 11.784 74.687 1.00 5.84 128 GLN B CA 1
ATOM 4844 C C . GLN B 2 128 ? 30.849 10.308 75.030 1.00 5.37 128 GLN B C 1
ATOM 4845 O O . GLN B 2 128 ? 31.930 9.751 74.768 1.00 5.68 128 GLN B O 1
ATOM 4851 N N . GLN B 2 129 ? 29.872 9.656 75.660 1.00 5.72 129 GLN B N 1
ATOM 4852 C CA . GLN B 2 129 ? 30.077 8.259 76.035 1.00 5.73 129 GLN B CA 1
ATOM 4853 C C . GLN B 2 129 ? 30.138 7.374 74.800 1.00 4.98 129 GLN B C 1
ATOM 4854 O O . GLN B 2 129 ? 30.887 6.396 74.771 1.00 5.26 129 GLN B O 1
ATOM 4860 N N . ASN B 2 130 ? 29.338 7.700 73.786 1.00 5.16 130 ASN B N 1
ATOM 4861 C CA . ASN B 2 130 ? 29.422 6.956 72.524 1.00 5.76 130 ASN B CA 1
ATOM 4862 C C . ASN B 2 130 ? 30.809 7.055 71.917 1.00 4.84 130 ASN B C 1
ATOM 4863 O O . ASN B 2 130 ? 31.322 6.072 71.380 1.00 6.03 130 ASN B O 1
ATOM 4868 N N . MET B 2 131 ? 31.428 8.221 72.003 1.00 5.40 131 MET B N 1
ATOM 4869 C CA A MET B 2 131 ? 32.809 8.387 71.510 0.50 5.15 131 MET B CA 1
ATOM 4870 C CA B MET B 2 131 ? 32.786 8.340 71.509 0.50 5.97 131 MET B CA 1
ATOM 4871 C C . MET B 2 131 ? 33.799 7.514 72.304 1.00 4.78 131 MET B C 1
ATOM 4872 O O . MET B 2 131 ? 34.666 6.878 71.720 1.00 5.35 131 MET B O 1
ATOM 4881 N N . LYS B 2 132 ? 33.680 7.512 73.631 1.00 4.71 132 LYS B N 1
ATOM 4882 C CA . LYS B 2 132 ? 34.616 6.780 74.474 1.00 4.79 132 LYS B CA 1
ATOM 4883 C C . LYS B 2 132 ? 34.531 5.284 74.176 1.00 4.84 132 LYS B C 1
ATOM 4884 O O . LYS B 2 132 ? 35.532 4.653 73.857 1.00 4.81 132 LYS B O 1
ATOM 4890 N N . ASP B 2 133 ? 33.314 4.720 74.275 1.00 5.20 133 ASP B N 1
ATOM 4891 C CA . ASP B 2 133 ? 33.159 3.293 74.045 1.00 6.31 133 ASP B CA 1
ATOM 4892 C C . ASP B 2 133 ? 33.407 2.956 72.565 1.00 4.90 133 ASP B C 1
ATOM 4893 O O . ASP B 2 133 ? 33.981 1.921 72.238 1.00 5.40 133 ASP B O 1
ATOM 4898 N N . GLY B 2 134 ? 32.973 3.833 71.669 1.00 4.95 134 GLY B N 1
ATOM 4899 C CA . GLY B 2 134 ? 33.155 3.600 70.239 1.00 4.67 134 GLY B CA 1
ATOM 4900 C C . GLY B 2 134 ? 34.602 3.496 69.817 1.00 4.63 134 GLY B C 1
ATOM 4901 O O . GLY B 2 134 ? 34.990 2.583 69.087 1.00 4.49 134 GLY B O 1
ATOM 4902 N N . LEU B 2 135 ? 35.414 4.449 70.256 1.00 4.61 135 LEU B N 1
ATOM 4903 C CA . LEU B 2 135 ? 36.832 4.415 69.934 1.00 4.50 135 LEU B CA 1
ATOM 4904 C C . LEU B 2 135 ? 37.485 3.173 70.538 1.00 4.50 135 LEU B C 1
ATOM 4905 O O . LEU B 2 135 ? 38.272 2.502 69.867 1.00 4.52 135 LEU B O 1
ATOM 4910 N N . GLN B 2 136 ? 37.189 2.877 71.805 1.00 4.54 136 GLN B N 1
ATOM 4911 C CA . GLN B 2 136 ? 37.792 1.710 72.445 1.00 4.75 136 GLN B CA 1
ATOM 4912 C C . GLN B 2 136 ? 37.388 0.412 71.716 1.00 4.49 136 GLN B C 1
ATOM 4913 O O . GLN B 2 136 ? 38.219 -0.466 71.438 1.00 4.87 136 GLN B O 1
ATOM 4919 N N . ASN B 2 137 ? 36.105 0.287 71.420 1.00 4.41 137 ASN B N 1
ATOM 4920 C CA . ASN B 2 137 ? 35.593 -0.901 70.772 1.00 4.58 137 ASN B CA 1
ATOM 4921 C C . ASN B 2 137 ? 36.170 -1.078 69.368 1.00 4.25 137 ASN B C 1
ATOM 4922 O O . ASN B 2 137 ? 36.509 -2.192 68.955 1.00 5.22 137 ASN B O 1
ATOM 4927 N N . CYS B 2 138 ? 36.213 0.016 68.610 1.00 4.41 138 CYS B N 1
ATOM 4928 C CA . CYS B 2 138 ? 36.715 -0.037 67.251 1.00 4.81 138 CYS B CA 1
ATOM 4929 C C . CYS B 2 138 ? 38.192 -0.455 67.227 1.00 4.51 138 CYS B C 1
ATOM 4930 O O . CYS B 2 138 ? 38.615 -1.337 66.482 1.00 5.37 138 CYS B O 1
ATOM 4933 N N . LYS B 2 139 ? 38.993 0.178 68.089 1.00 4.81 139 LYS B N 1
ATOM 4934 C CA . LYS B 2 139 ? 40.397 -0.132 68.149 1.00 5.26 139 LYS B CA 1
ATOM 4935 C C . LYS B 2 139 ? 40.609 -1.606 68.487 1.00 4.35 139 LYS B C 1
ATOM 4936 O O . LYS B 2 139 ? 41.429 -2.278 67.860 1.00 6.00 139 LYS B O 1
ATOM 4942 N N . ALA B 2 140 ? 39.913 -2.092 69.502 1.00 4.96 140 ALA B N 1
ATOM 4943 C CA . ALA B 2 140 ? 40.093 -3.489 69.933 1.00 5.37 140 ALA B CA 1
ATOM 4944 C C . ALA B 2 140 ? 39.661 -4.490 68.876 1.00 5.42 140 ALA B C 1
ATOM 4945 O O . ALA B 2 140 ? 40.275 -5.530 68.698 1.00 7.28 140 ALA B O 1
ATOM 4947 N N . THR B 2 141 ? 38.556 -4.190 68.226 1.00 5.36 141 THR B N 1
ATOM 4948 C CA . THR B 2 141 ? 37.901 -5.178 67.382 1.00 5.77 141 THR B CA 1
ATOM 4949 C C . THR B 2 141 ? 38.529 -5.252 65.981 1.00 5.43 141 THR B C 1
ATOM 4950 O O . THR B 2 141 ? 38.736 -6.331 65.440 1.00 7.82 141 THR B O 1
ATOM 4954 N N . TYR B 2 142 ? 38.780 -4.080 65.398 1.00 5.13 142 TYR B N 1
ATOM 4955 C CA . TYR B 2 142 ? 39.220 -3.967 64.019 1.00 5.56 142 TYR B CA 1
ATOM 4956 C C . TYR B 2 142 ? 40.664 -3.596 63.875 1.00 5.45 142 TYR B C 1
ATOM 4957 O O . TYR B 2 142 ? 41.181 -3.576 62.759 1.00 6.31 142 TYR B O 1
ATOM 4966 N N . LYS B 2 143 ? 41.359 -3.366 64.984 1.00 5.83 143 LYS B N 1
ATOM 4967 C CA . LYS B 2 143 ? 42.782 -3.136 65.001 1.00 6.19 143 LYS B CA 1
ATOM 4968 C C . LYS B 2 143 ? 43.313 -2.168 63.929 1.00 5.61 143 LYS B C 1
ATOM 4969 O O . LYS B 2 143 ? 44.349 -2.408 63.316 1.00 6.84 143 LYS B O 1
ATOM 4975 N N . PRO B 2 144 ? 42.674 -1.008 63.767 1.00 5.60 144 PRO B N 1
ATOM 4976 C CA . PRO B 2 144 ? 43.269 0.013 62.928 1.00 5.46 144 PRO B CA 1
ATOM 4977 C C . PRO B 2 144 ? 44.482 0.637 63.603 1.00 5.85 144 PRO B C 1
ATOM 4978 O O . PRO B 2 144 ? 44.581 0.621 64.823 1.00 7.32 144 PRO B O 1
ATOM 4982 N N . ASP B 2 145 ? 45.365 1.208 62.803 1.00 5.27 145 ASP B N 1
ATOM 4983 C CA . ASP B 2 145 ? 46.412 2.057 63.332 1.00 6.24 145 ASP B CA 1
ATOM 4984 C C . ASP B 2 145 ? 46.041 3.541 63.417 1.00 5.13 145 ASP B C 1
ATOM 4985 O O . ASP B 2 145 ? 46.807 4.311 64.027 1.00 5.94 145 ASP B O 1
ATOM 4990 N N . MET B 2 146 ? 44.912 3.934 62.839 1.00 4.71 146 MET B N 1
ATOM 4991 C CA . MET B 2 146 ? 44.393 5.283 62.944 1.00 4.19 146 MET B CA 1
ATOM 4992 C C . MET B 2 146 ? 42.886 5.200 62.816 1.00 4.02 146 MET B C 1
ATOM 4993 O O . MET B 2 146 ? 42.370 4.353 62.068 1.00 4.42 146 MET B O 1
ATOM 4998 N N . ILE B 2 147 ? 42.176 6.074 63.526 1.00 3.95 147 ILE B N 1
ATOM 4999 C CA . ILE B 2 147 ? 40.723 6.191 63.405 1.00 4.20 147 ILE B CA 1
ATOM 5000 C C . ILE B 2 147 ? 40.449 7.646 62.995 1.00 4.14 147 ILE B C 1
ATOM 5001 O O . ILE B 2 147 ? 40.874 8.586 63.671 1.00 4.94 147 ILE B O 1
ATOM 5006 N N . ALA B 2 148 ? 39.799 7.833 61.831 1.00 3.88 148 ALA B N 1
ATOM 5007 C CA . ALA B 2 148 ? 39.560 9.159 61.279 1.00 4.31 148 ALA B CA 1
ATOM 5008 C C . ALA B 2 148 ? 38.089 9.487 61.448 1.00 4.28 148 ALA B C 1
ATOM 5009 O O . ALA B 2 148 ? 37.222 8.826 60.868 1.00 4.85 148 ALA B O 1
ATOM 5011 N N . VAL B 2 149 ? 37.796 10.506 62.272 1.00 4.26 149 VAL B N 1
ATOM 5012 C CA . VAL B 2 149 ? 36.452 10.769 62.753 1.00 4.22 149 VAL B CA 1
ATOM 5013 C C . VAL B 2 149 ? 35.784 11.905 61.984 1.00 3.66 149 VAL B C 1
ATOM 5014 O O . VAL B 2 149 ? 36.362 12.983 61.845 1.00 4.80 149 VAL B O 1
ATOM 5018 N N . SER B 2 150 ? 34.563 11.657 61.505 1.00 4.02 150 SER B N 1
ATOM 5019 C CA . SER B 2 150 ? 33.686 12.647 60.908 1.00 4.63 150 SER B CA 1
ATOM 5020 C C . SER B 2 150 ? 32.332 12.624 61.643 1.00 4.64 150 SER B C 1
ATOM 5021 O O . SER B 2 150 ? 32.224 11.971 62.676 1.00 4.64 150 SER B O 1
ATOM 5024 N N . THR B 2 151 ? 31.333 13.336 61.131 1.00 4.81 151 THR B N 1
ATOM 5025 C CA . THR B 2 151 ? 30.058 13.444 61.819 1.00 4.48 151 THR B CA 1
ATOM 5026 C C . THR B 2 151 ? 28.844 13.301 60.905 1.00 4.28 151 THR B C 1
ATOM 5027 O O . THR B 2 151 ? 28.893 13.639 59.707 1.00 5.24 151 THR B O 1
ATOM 5031 N N . THR B 2 152 ? 27.754 12.830 61.518 1.00 4.29 152 THR B N 1
ATOM 5032 C CA . THR B 2 152 ? 26.434 12.894 60.899 1.00 4.04 152 THR B CA 1
ATOM 5033 C C . THR B 2 152 ? 25.666 14.109 61.388 1.00 4.15 152 THR B C 1
ATOM 5034 O O . THR B 2 152 ? 26.045 14.796 62.351 1.00 4.60 152 THR B O 1
ATOM 5038 N N . CYS B 2 153 ? 24.541 14.402 60.743 1.00 4.17 153 CYS B N 1
ATOM 5039 C CA . CYS B 2 153 ? 23.856 15.660 60.996 1.00 4.00 153 CYS B CA 1
ATOM 5040 C C . CYS B 2 153 ? 23.240 15.704 62.390 1.00 4.56 153 CYS B C 1
ATOM 5041 O O . CYS B 2 153 ? 23.180 16.782 62.979 1.00 5.03 153 CYS B O 1
ATOM 5044 N N . MET B 2 154 ? 22.819 14.562 62.944 1.00 4.53 154 MET B N 1
ATOM 5045 C CA A MET B 2 154 ? 22.349 14.503 64.344 0.50 5.51 154 MET B CA 1
ATOM 5046 C CA B MET B 2 154 ? 22.296 14.601 64.313 0.50 5.13 154 MET B CA 1
ATOM 5047 C C . MET B 2 154 ? 23.402 15.103 65.288 1.00 5.09 154 MET B C 1
ATOM 5048 O O . MET B 2 154 ? 23.103 15.919 66.172 1.00 5.78 154 MET B O 1
ATOM 5057 N N . ALA B 2 155 ? 24.641 14.647 65.132 1.00 4.83 155 ALA B N 1
ATOM 5058 C CA . ALA B 2 155 ? 25.712 15.082 66.009 1.00 5.29 155 ALA B CA 1
ATOM 5059 C C . ALA B 2 155 ? 26.022 16.557 65.841 1.00 5.40 155 ALA B C 1
ATOM 5060 O O . ALA B 2 155 ? 26.318 17.261 66.816 1.00 6.28 155 ALA B O 1
ATOM 5062 N N . GLU B 2 156 ? 25.937 17.055 64.612 1.00 5.07 156 GLU B N 1
ATOM 5063 C CA . GLU B 2 156 ? 26.128 18.474 64.338 1.00 5.51 156 GLU B CA 1
ATOM 5064 C C . GLU B 2 156 ? 25.006 19.343 64.932 1.00 6.11 156 GLU B C 1
ATOM 5065 O O . GLU B 2 156 ? 25.272 20.376 65.556 1.00 7.32 156 GLU B O 1
ATOM 5071 N N . VAL B 2 157 ? 23.761 18.910 64.790 1.00 5.70 157 VAL B N 1
ATOM 5072 C CA . VAL B 2 157 ? 22.641 19.663 65.353 1.00 5.92 157 VAL B CA 1
ATOM 5073 C C . VAL B 2 157 ? 22.708 19.691 66.890 1.00 6.93 157 VAL B C 1
ATOM 5074 O O . VAL B 2 157 ? 22.506 20.738 67.484 1.00 9.19 157 VAL B O 1
ATOM 5078 N N . ILE B 2 158 ? 23.026 18.562 67.527 1.00 7.07 158 ILE B N 1
ATOM 5079 C CA . ILE B 2 158 ? 23.145 18.513 69.007 1.00 7.77 158 ILE B CA 1
ATOM 5080 C C . ILE B 2 158 ? 24.363 19.342 69.452 1.00 7.58 158 ILE B C 1
ATOM 5081 O O . ILE B 2 158 ? 24.405 19.793 70.579 1.00 10.22 158 ILE B O 1
ATOM 5086 N N . GLY B 2 159 ? 25.362 19.492 68.595 1.00 7.67 159 GLY B N 1
ATOM 5087 C CA . GLY B 2 159 ? 26.522 20.352 68.883 1.00 7.52 159 GLY B CA 1
ATOM 5088 C C . GLY B 2 159 ? 27.703 19.684 69.559 1.00 6.74 159 GLY B C 1
ATOM 5089 O O . GLY B 2 159 ? 28.474 20.336 70.220 1.00 9.66 159 GLY B O 1
ATOM 5090 N N . ASP B 2 160 ? 27.873 18.389 69.344 1.00 6.44 160 ASP B N 1
ATOM 5091 C CA . ASP B 2 160 ? 28.972 17.651 69.975 1.00 5.74 160 ASP B CA 1
ATOM 5092 C C . ASP B 2 160 ? 30.330 18.223 69.527 1.00 6.27 160 ASP B C 1
ATOM 5093 O O . ASP B 2 160 ? 30.627 18.353 68.337 1.00 7.77 160 ASP B O 1
ATOM 5098 N N . ASP B 2 161 ? 31.175 18.491 70.503 1.00 6.40 161 ASP B N 1
ATOM 5099 C CA . ASP B 2 161 ? 32.530 19.009 70.273 1.00 6.50 161 ASP B CA 1
ATOM 5100 C C . ASP B 2 161 ? 33.481 17.824 70.091 1.00 6.11 161 ASP B C 1
ATOM 5101 O O . ASP B 2 161 ? 33.961 17.245 71.085 1.00 6.53 161 ASP B O 1
ATOM 5106 N N . LEU B 2 162 ? 33.760 17.472 68.833 1.00 6.44 162 LEU B N 1
ATOM 5107 C CA . LEU B 2 162 ? 34.614 16.319 68.537 1.00 6.03 162 LEU B CA 1
ATOM 5108 C C . LEU B 2 162 ? 35.968 16.406 69.272 1.00 5.31 162 LEU B C 1
ATOM 5109 O O . LEU B 2 162 ? 36.443 15.423 69.829 1.00 6.28 162 LEU B O 1
ATOM 5114 N N . ASN B 2 163 ? 36.624 17.558 69.167 1.00 5.68 163 ASN B N 1
ATOM 5115 C CA . ASN B 2 163 ? 37.920 17.732 69.765 1.00 5.74 163 ASN B CA 1
ATOM 5116 C C . ASN B 2 163 ? 37.872 17.408 71.265 1.00 5.82 163 ASN B C 1
ATOM 5117 O O . ASN B 2 163 ? 38.694 16.650 71.792 1.00 6.34 163 ASN B O 1
ATOM 5122 N N . ALA B 2 164 ? 36.947 18.035 71.981 1.00 5.89 164 ALA B N 1
ATOM 5123 C CA . ALA B 2 164 ? 36.809 17.789 73.413 1.00 6.13 164 ALA B CA 1
ATOM 5124 C C . ALA B 2 164 ? 36.507 16.317 73.694 1.00 5.15 164 ALA B C 1
ATOM 5125 O O . ALA B 2 164 ? 37.073 15.737 74.625 1.00 6.15 164 ALA B O 1
ATOM 5127 N N . PHE B 2 165 ? 35.615 15.718 72.901 1.00 4.80 165 PHE B N 1
ATOM 5128 C CA . PHE B 2 165 ? 35.233 14.356 73.153 1.00 5.03 165 PHE B CA 1
ATOM 5129 C C . PHE B 2 165 ? 36.391 13.383 72.941 1.00 4.55 165 PHE B C 1
ATOM 5130 O O . PHE B 2 165 ? 36.514 12.409 73.681 1.00 5.25 165 PHE B O 1
ATOM 5138 N N . ILE B 2 166 ? 37.201 13.603 71.904 1.00 4.52 166 ILE B N 1
ATOM 5139 C CA . ILE B 2 166 ? 38.362 12.759 71.627 1.00 4.97 166 ILE B CA 1
ATOM 5140 C C . ILE B 2 166 ? 39.402 12.961 72.726 1.00 5.15 166 ILE B C 1
ATOM 5141 O O . ILE B 2 166 ? 39.967 11.996 73.250 1.00 5.26 166 ILE B O 1
ATOM 5146 N N . ASN B 2 167 ? 39.639 14.219 73.081 1.00 5.48 167 ASN B N 1
ATOM 5147 C CA . ASN B 2 167 ? 40.580 14.521 74.167 1.00 5.82 167 ASN B CA 1
ATOM 5148 C C . ASN B 2 167 ? 40.161 13.828 75.455 1.00 5.81 167 ASN B C 1
ATOM 5149 O O . ASN B 2 167 ? 41.006 13.276 76.165 1.00 6.02 167 ASN B O 1
ATOM 5154 N N . ASN B 2 168 ? 38.870 13.841 75.784 1.00 5.56 168 ASN B N 1
ATOM 5155 C CA . ASN B 2 168 ? 38.409 13.188 77.009 1.00 5.69 168 ASN B CA 1
ATOM 5156 C C . ASN B 2 168 ? 38.504 11.684 76.928 1.00 5.65 168 ASN B C 1
ATOM 5157 O O . ASN B 2 168 ? 38.747 11.026 77.936 1.00 6.61 168 ASN B O 1
ATOM 5162 N N . SER B 2 169 ? 38.335 11.129 75.727 1.00 4.99 169 SER B N 1
ATOM 5163 C CA . SER B 2 169 ? 38.516 9.704 75.539 1.00 5.00 169 SER B CA 1
ATOM 5164 C C . SER B 2 169 ? 39.936 9.274 75.849 1.00 5.22 169 SER B C 1
ATOM 5165 O O . SER B 2 169 ? 40.145 8.244 76.469 1.00 6.15 169 SER B O 1
ATOM 5168 N N . LYS B 2 170 ? 40.898 10.090 75.434 1.00 5.12 170 LYS B N 1
ATOM 5169 C CA . LYS B 2 170 ? 42.305 9.833 75.745 1.00 5.49 170 LYS B CA 1
ATOM 5170 C C . LYS B 2 170 ? 42.573 10.075 77.242 1.00 5.65 170 LYS B C 1
ATOM 5171 O O . LYS B 2 170 ? 43.229 9.270 77.889 1.00 6.64 170 LYS B O 1
ATOM 5177 N N . LYS B 2 171 ? 42.040 11.156 77.794 1.00 5.83 171 LYS B N 1
ATOM 5178 C CA . LYS B 2 171 ? 42.282 11.479 79.211 1.00 5.92 171 LYS B CA 1
ATOM 5179 C C . LYS B 2 171 ? 41.822 10.334 80.105 1.00 6.24 171 LYS B C 1
ATOM 5180 O O . LYS B 2 171 ? 42.476 9.999 81.090 1.00 8.40 171 LYS B O 1
ATOM 5186 N N . GLU B 2 172 ? 40.685 9.731 79.761 1.00 6.57 172 GLU B N 1
ATOM 5187 C CA . GLU B 2 172 ? 40.082 8.693 80.586 1.00 7.59 172 GLU B CA 1
ATOM 5188 C C . GLU B 2 172 ? 40.483 7.282 80.187 1.00 7.30 172 GLU B C 1
ATOM 5189 O O . GLU B 2 172 ? 39.951 6.329 80.740 1.00 9.79 172 GLU B O 1
ATOM 5195 N N . GLY B 2 173 ? 41.417 7.132 79.252 1.00 6.34 173 GLY B N 1
ATOM 5196 C CA . GLY B 2 173 ? 42.038 5.846 78.996 1.00 7.21 173 GLY B CA 1
ATOM 5197 C C . GLY B 2 173 ? 41.326 4.935 78.007 1.00 6.92 173 GLY B C 1
ATOM 5198 O O . GLY B 2 173 ? 41.697 3.767 77.874 1.00 9.28 173 GLY B O 1
ATOM 5199 N N . PHE B 2 174 ? 40.330 5.452 77.285 1.00 6.23 174 PHE B N 1
ATOM 5200 C CA . PHE B 2 174 ? 39.594 4.641 76.302 1.00 6.49 174 PHE B CA 1
ATOM 5201 C C . PHE B 2 174 ? 40.394 4.331 75.050 1.00 6.98 174 PHE B C 1
ATOM 5202 O O . PHE B 2 174 ? 40.181 3.284 74.438 1.00 9.71 174 PHE B O 1
ATOM 5210 N N A ILE B 2 175 ? 41.303 5.224 74.676 0.50 6.30 175 ILE B N 1
ATOM 5211 N N B ILE B 2 175 ? 41.313 5.226 74.675 0.50 6.30 175 ILE B N 1
ATOM 5212 C CA A ILE B 2 175 ? 42.228 4.983 73.597 0.50 8.96 175 ILE B CA 1
ATOM 5213 C CA B ILE B 2 175 ? 42.189 5.039 73.515 0.50 8.96 175 ILE B CA 1
ATOM 5214 C C A ILE B 2 175 ? 43.558 5.606 73.997 0.50 8.05 175 ILE B C 1
ATOM 5215 C C B ILE B 2 175 ? 43.559 5.611 73.973 0.50 8.05 175 ILE B C 1
ATOM 5216 O O A ILE B 2 175 ? 43.571 6.568 74.743 0.50 7.54 175 ILE B O 1
ATOM 5217 O O B ILE B 2 175 ? 43.575 6.542 74.742 0.50 7.54 175 ILE B O 1
ATOM 5226 N N . PRO B 2 176 ? 44.685 5.075 73.502 1.00 7.05 176 PRO B N 1
ATOM 5227 C CA . PRO B 2 176 ? 45.960 5.604 73.979 1.00 5.82 176 PRO B CA 1
ATOM 5228 C C . PRO B 2 176 ? 46.236 7.061 73.606 1.00 5.61 176 PRO B C 1
ATOM 5229 O O . PRO B 2 176 ? 45.788 7.526 72.554 1.00 5.59 176 PRO B O 1
ATOM 5233 N N . ASP B 2 177 ? 46.962 7.764 74.465 1.00 4.94 177 ASP B N 1
ATOM 5234 C CA . ASP B 2 177 ? 47.247 9.166 74.238 1.00 5.56 177 ASP B CA 1
ATOM 5235 C C . ASP B 2 177 ? 47.839 9.444 72.878 1.00 5.03 177 ASP B C 1
ATOM 5236 O O . ASP B 2 177 ? 47.507 10.464 72.254 1.00 6.50 177 ASP B O 1
ATOM 5241 N N . GLU B 2 178 ? 48.701 8.556 72.416 1.00 4.38 178 GLU B N 1
ATOM 5242 C CA . GLU B 2 178 ? 49.417 8.825 71.177 1.00 4.96 178 GLU B CA 1
ATOM 5243 C C . GLU B 2 178 ? 48.761 8.141 69.950 1.00 4.79 178 GLU B C 1
ATOM 5244 O O . GLU B 2 178 ? 49.279 8.232 68.857 1.00 6.55 178 GLU B O 1
ATOM 5250 N N . PHE B 2 179 ? 47.655 7.450 70.162 1.00 4.82 179 PHE B N 1
ATOM 5251 C CA . PHE B 2 179 ? 46.977 6.814 69.044 1.00 4.79 179 PHE B CA 1
ATOM 5252 C C . PHE B 2 179 ? 46.318 7.892 68.162 1.00 4.61 179 PHE B C 1
ATOM 5253 O O . PHE B 2 179 ? 45.612 8.745 68.680 1.00 5.34 179 PHE B O 1
ATOM 5261 N N . PRO B 2 180 ? 46.554 7.850 66.841 1.00 4.67 180 PRO B N 1
ATOM 5262 C CA . PRO B 2 180 ? 46.051 8.957 66.016 1.00 4.91 180 PRO B CA 1
ATOM 5263 C C . PRO B 2 180 ? 44.545 8.927 65.795 1.00 4.38 180 PRO B C 1
ATOM 5264 O O . PRO B 2 180 ? 44.006 7.955 65.255 1.00 4.75 180 PRO B O 1
ATOM 5268 N N . VAL B 2 181 ? 43.892 10.019 66.187 1.00 4.02 181 VAL B N 1
ATOM 5269 C CA . VAL B 2 181 ? 42.445 10.224 66.020 1.00 4.14 181 VAL B CA 1
ATOM 5270 C C . VAL B 2 181 ? 42.200 11.616 65.430 1.00 3.84 181 VAL B C 1
ATOM 5271 O O . VAL B 2 181 ? 41.688 12.513 66.090 1.00 4.65 181 VAL B O 1
ATOM 5275 N N . PRO B 2 182 ? 42.603 11.811 64.170 1.00 4.11 182 PRO B N 1
ATOM 5276 C CA . PRO B 2 182 ? 42.233 13.051 63.485 1.00 4.21 182 PRO B CA 1
ATOM 5277 C C . PRO B 2 182 ? 40.724 13.127 63.301 1.00 4.04 182 PRO B C 1
ATOM 5278 O O . PRO B 2 182 ? 40.042 12.094 63.254 1.00 4.86 182 PRO B O 1
ATOM 5282 N N . PHE B 2 183 ? 40.224 14.363 63.183 1.00 4.35 183 PHE B N 1
ATOM 5283 C CA . PHE B 2 183 ? 38.785 14.554 63.104 1.00 4.20 183 PHE B CA 1
ATOM 5284 C C . PHE B 2 183 ? 38.443 15.732 62.206 1.00 4.18 183 PHE B C 1
ATOM 5285 O O . PHE B 2 183 ? 39.259 16.620 61.961 1.00 4.84 183 PHE B O 1
ATOM 5293 N N . ALA B 2 184 ? 37.180 15.744 61.773 1.00 4.27 184 ALA B N 1
ATOM 5294 C CA . ALA B 2 184 ? 36.586 16.872 61.092 1.00 4.68 184 ALA B CA 1
ATOM 5295 C C . ALA B 2 184 ? 35.077 16.885 61.304 1.00 4.50 184 ALA B C 1
ATOM 5296 O O . ALA B 2 184 ? 34.423 15.859 61.201 1.00 5.39 184 ALA B O 1
ATOM 5298 N N . HIS B 2 185 ? 34.553 18.072 61.562 1.00 4.11 185 HIS B N 1
ATOM 5299 C CA . HIS B 2 185 ? 33.093 18.298 61.519 1.00 4.30 185 HIS B CA 1
ATOM 5300 C C . HIS B 2 185 ? 32.634 18.292 60.056 1.00 4.51 185 HIS B C 1
ATOM 5301 O O . HIS B 2 185 ? 33.207 18.986 59.201 1.00 5.64 185 HIS B O 1
ATOM 5308 N N . THR B 2 186 ? 31.638 17.476 59.748 1.00 4.30 186 THR B N 1
ATOM 5309 C CA . THR B 2 186 ? 31.194 17.279 58.366 1.00 4.53 186 THR B CA 1
ATOM 5310 C C . THR B 2 186 ? 29.669 17.392 58.254 1.00 4.65 186 THR B C 1
ATOM 5311 O O . THR B 2 186 ? 28.984 16.401 58.012 1.00 4.92 186 THR B O 1
ATOM 5315 N N . PRO B 2 187 ? 29.121 18.587 58.475 1.00 4.78 187 PRO B N 1
ATOM 5316 C CA . PRO B 2 187 ? 27.661 18.747 58.442 1.00 4.88 187 PRO B CA 1
ATOM 5317 C C . PRO B 2 187 ? 27.034 18.547 57.060 1.00 4.73 187 PRO B C 1
ATOM 5318 O O . PRO B 2 187 ? 27.427 19.221 56.100 1.00 5.34 187 PRO B O 1
ATOM 5322 N N . SER B 2 188 ? 26.052 17.648 56.978 1.00 4.97 188 SER B N 1
ATOM 5323 C CA . SER B 2 188 ? 25.463 17.291 55.685 1.00 4.87 188 SER B CA 1
ATOM 5324 C C . SER B 2 188 ? 24.600 18.384 55.078 1.00 4.78 188 SER B C 1
ATOM 5325 O O . SER B 2 188 ? 24.337 18.356 53.887 1.00 5.42 188 SER B O 1
ATOM 5328 N N . PHE B 2 189 ? 24.204 19.373 55.886 1.00 4.75 189 PHE B N 1
ATOM 5329 C CA . PHE B 2 189 ? 23.472 20.549 55.444 1.00 5.19 189 PHE B CA 1
ATOM 5330 C C . PHE B 2 189 ? 24.383 21.684 54.988 1.00 5.39 189 PHE B C 1
ATOM 5331 O O . PHE B 2 189 ? 23.894 22.784 54.759 1.00 6.22 189 PHE B O 1
ATOM 5339 N N . VAL B 2 190 ? 25.683 21.424 54.833 1.00 4.70 190 VAL B N 1
ATOM 5340 C CA . VAL B 2 190 ? 26.600 22.384 54.218 1.00 5.11 190 VAL B CA 1
ATOM 5341 C C . VAL B 2 190 ? 27.305 21.689 53.054 1.00 4.99 190 VAL B C 1
ATOM 5342 O O . VAL B 2 190 ? 27.813 20.584 53.191 1.00 5.12 190 VAL B O 1
ATOM 5346 N N . GLY B 2 191 ? 27.365 22.335 51.907 1.00 5.65 191 GLY B N 1
ATOM 5347 C CA . GLY B 2 191 ? 28.117 21.821 50.786 1.00 5.57 191 GLY B CA 1
ATOM 5348 C C . GLY B 2 191 ? 27.607 20.473 50.324 1.00 5.66 191 GLY B C 1
ATOM 5349 O O . GLY B 2 191 ? 26.417 20.270 50.144 1.00 7.26 191 GLY B O 1
ATOM 5350 N N . SER B 2 192 ? 28.532 19.550 50.085 1.00 5.43 192 SER B N 1
ATOM 5351 C CA . SER B 2 192 ? 28.228 18.229 49.550 1.00 5.37 192 SER B CA 1
ATOM 5352 C C . SER B 2 192 ? 29.322 17.254 49.953 1.00 4.60 192 SER B C 1
ATOM 5353 O O . SER B 2 192 ? 30.236 17.573 50.720 1.00 4.79 192 SER B O 1
ATOM 5356 N N . HIS B 2 193 ? 29.270 16.047 49.390 1.00 4.93 193 HIS B N 1
ATOM 5357 C CA . HIS B 2 193 ? 30.285 15.046 49.664 1.00 4.98 193 HIS B CA 1
ATOM 5358 C C . HIS B 2 193 ? 31.681 15.544 49.409 1.00 4.78 193 HIS B C 1
ATOM 5359 O O . HIS B 2 193 ? 32.619 15.150 50.122 1.00 5.20 193 HIS B O 1
ATOM 5366 N N . VAL B 2 194 ? 31.920 16.391 48.403 1.00 4.97 194 VAL B N 1
ATOM 5367 C CA . VAL B 2 194 ? 33.287 16.838 48.132 1.00 5.29 194 VAL B CA 1
ATOM 5368 C C . VAL B 2 194 ? 33.813 17.732 49.268 1.00 4.84 194 VAL B C 1
ATOM 5369 O O . VAL B 2 194 ? 34.987 17.715 49.596 1.00 5.70 194 VAL B O 1
ATOM 5373 N N . THR B 2 195 ? 32.928 18.489 49.900 1.00 5.12 195 THR B N 1
ATOM 5374 C CA . THR B 2 195 ? 33.286 19.340 51.043 1.00 5.19 195 THR B CA 1
ATOM 5375 C C . THR B 2 195 ? 33.709 18.480 52.235 1.00 4.45 195 THR B C 1
ATOM 5376 O O . THR B 2 195 ? 34.635 18.816 52.955 1.00 5.07 195 THR B O 1
ATOM 5380 N N . GLY B 2 196 ? 33.054 17.351 52.418 1.00 4.45 196 GLY B N 1
ATOM 5381 C CA . GLY B 2 196 ? 33.452 16.447 53.475 1.00 4.64 196 GLY B CA 1
ATOM 5382 C C . GLY B 2 196 ? 34.823 15.856 53.259 1.00 4.39 196 GLY B C 1
ATOM 5383 O O . GLY B 2 196 ? 35.580 15.656 54.214 1.00 4.84 196 GLY B O 1
ATOM 5384 N N . TRP B 2 197 ? 35.197 15.614 51.992 1.00 4.26 197 TRP B N 1
ATOM 5385 C CA . TRP B 2 197 ? 36.549 15.145 51.677 1.00 4.28 197 TRP B CA 1
ATOM 5386 C C . TRP B 2 197 ? 37.560 16.208 52.072 1.00 4.10 197 TRP B C 1
ATOM 5387 O O . TRP B 2 197 ? 38.545 15.925 52.761 1.00 4.62 197 TRP B O 1
ATOM 5398 N N . ASP B 2 198 ? 37.358 17.451 51.616 1.00 4.76 198 ASP B N 1
ATOM 5399 C CA . ASP B 2 198 ? 38.243 18.580 51.960 1.00 4.57 198 ASP B CA 1
ATOM 5400 C C . ASP B 2 198 ? 38.372 18.703 53.473 1.00 4.20 198 ASP B C 1
ATOM 5401 O O . ASP B 2 198 ? 39.465 18.875 54.012 1.00 4.47 198 ASP B O 1
ATOM 5406 N N . ASN B 2 199 ? 37.245 18.695 54.175 1.00 4.12 199 ASN B N 1
ATOM 5407 C CA . ASN B 2 199 ? 37.233 18.853 55.643 1.00 4.05 199 ASN B CA 1
ATOM 5408 C C . ASN B 2 199 ? 38.032 17.739 56.314 1.00 3.88 199 ASN B C 1
ATOM 5409 O O . ASN B 2 199 ? 38.862 17.971 57.204 1.00 4.03 199 ASN B O 1
ATOM 5414 N N . MET B 2 200 ? 37.770 16.491 55.903 1.00 3.81 200 MET B N 1
ATOM 5415 C CA . MET B 2 200 ? 38.473 15.357 56.499 1.00 4.05 200 MET B CA 1
ATOM 5416 C C . MET B 2 200 ? 39.997 15.469 56.247 1.00 3.62 200 MET B C 1
ATOM 5417 O O . MET B 2 200 ? 40.816 15.237 57.132 1.00 4.36 200 MET B O 1
ATOM 5422 N N . PHE B 2 201 ? 40.371 15.750 54.989 1.00 4.17 201 PHE B N 1
ATOM 5423 C CA . PHE B 2 201 ? 41.772 15.809 54.622 1.00 4.49 201 PHE B CA 1
ATOM 5424 C C . PHE B 2 201 ? 42.475 16.880 55.439 1.00 4.02 201 PHE B C 1
ATOM 5425 O O . PHE B 2 201 ? 43.569 16.644 55.976 1.00 4.50 201 PHE B O 1
ATOM 5433 N N . GLU B 2 202 ? 41.892 18.075 55.519 1.00 4.29 202 GLU B N 1
ATOM 5434 C CA . GLU B 2 202 ? 42.539 19.151 56.251 1.00 4.55 202 GLU B CA 1
ATOM 5435 C C . GLU B 2 202 ? 42.681 18.783 57.729 1.00 4.42 202 GLU B C 1
ATOM 5436 O O . GLU B 2 202 ? 43.692 19.109 58.365 1.00 4.76 202 GLU B O 1
ATOM 5442 N N . GLY B 2 203 ? 41.703 18.073 58.263 1.00 4.24 203 GLY B N 1
ATOM 5443 C CA . GLY B 2 203 ? 41.787 17.580 59.638 1.00 4.66 203 GLY B CA 1
ATOM 5444 C C . GLY B 2 203 ? 42.912 16.598 59.854 1.00 4.33 203 GLY B C 1
ATOM 5445 O O . GLY B 2 203 ? 43.640 16.669 60.867 1.00 5.24 203 GLY B O 1
ATOM 5446 N N . ILE B 2 204 ? 43.137 15.707 58.905 1.00 4.60 204 ILE B N 1
ATOM 5447 C CA . ILE B 2 204 ? 44.230 14.748 59.001 1.00 4.32 204 ILE B CA 1
ATOM 5448 C C . ILE B 2 204 ? 45.584 15.468 58.853 1.00 4.53 204 ILE B C 1
ATOM 5449 O O . ILE B 2 204 ? 46.532 15.221 59.605 1.00 4.98 204 ILE B O 1
ATOM 5454 N N . ALA B 2 205 ? 45.676 16.384 57.898 1.00 4.54 205 ALA B N 1
ATOM 5455 C CA . ALA B 2 205 ? 46.886 17.145 57.669 1.00 5.24 205 ALA B CA 1
ATOM 5456 C C . ALA B 2 205 ? 47.261 17.936 58.925 1.00 5.50 205 ALA B C 1
ATOM 5457 O O . ALA B 2 205 ? 48.418 17.913 59.347 1.00 6.51 205 ALA B O 1
ATOM 5459 N N . ARG B 2 206 ? 46.289 18.588 59.552 1.00 5.72 206 ARG B N 1
ATOM 5460 C CA . ARG B 2 206 ? 46.530 19.358 60.793 1.00 6.39 206 ARG B CA 1
ATOM 5461 C C . ARG B 2 206 ? 47.028 18.443 61.885 1.00 5.68 206 ARG B C 1
ATOM 5462 O O . ARG B 2 206 ? 47.974 18.774 62.599 1.00 6.43 206 ARG B O 1
ATOM 5470 N N . TYR B 2 207 ? 46.369 17.304 62.046 1.00 5.35 207 TYR B N 1
ATOM 5471 C CA . TYR B 2 207 ? 46.694 16.379 63.109 1.00 5.36 207 TYR B CA 1
ATOM 5472 C C . TYR B 2 207 ? 48.153 16.014 63.122 1.00 5.06 207 TYR B C 1
ATOM 5473 O O . TYR B 2 207 ? 48.787 15.965 64.171 1.00 6.26 207 TYR B O 1
ATOM 5482 N N . PHE B 2 208 ? 48.679 15.730 61.939 1.00 5.38 208 PHE B N 1
ATOM 5483 C CA . PHE B 2 208 ? 50.046 15.243 61.805 1.00 6.01 208 PHE B CA 1
ATOM 5484 C C . PHE B 2 208 ? 51.125 16.307 61.687 1.00 6.22 208 PHE B C 1
ATOM 5485 O O . PHE B 2 208 ? 52.326 15.968 61.758 1.00 8.62 208 PHE B O 1
ATOM 5493 N N . THR B 2 209 ? 50.750 17.574 61.531 1.00 6.41 209 THR B N 1
ATOM 5494 C CA . THR B 2 209 ? 51.757 18.595 61.214 1.00 6.37 209 THR B CA 1
ATOM 5495 C C . THR B 2 209 ? 51.680 19.911 61.987 1.00 7.21 209 THR B C 1
ATOM 5496 O O . THR B 2 209 ? 52.688 20.603 62.075 1.00 9.33 209 THR B O 1
ATOM 5500 N N . LEU B 2 210 ? 50.527 20.304 62.516 1.00 7.95 210 LEU B N 1
ATOM 5501 C CA . LEU B 2 210 ? 50.407 21.647 63.059 1.00 9.92 210 LEU B CA 1
ATOM 5502 C C . LEU B 2 210 ? 51.405 21.917 64.184 1.00 10.53 210 LEU B C 1
ATOM 5503 O O . LEU B 2 210 ? 52.041 22.974 64.207 1.00 15.81 210 LEU B O 1
ATOM 5508 N N . LYS B 2 211 ? 51.538 20.964 65.077 1.00 10.19 211 LYS B N 1
ATOM 5509 C CA . LYS B 2 211 ? 52.348 21.175 66.282 1.00 12.14 211 LYS B CA 1
ATOM 5510 C C . LYS B 2 211 ? 53.846 20.930 66.068 1.00 12.86 211 LYS B C 1
ATOM 5511 O O . LYS B 2 211 ? 54.626 21.271 66.907 1.00 18.39 211 LYS B O 1
ATOM 5517 N N . SER B 2 212 ? 54.232 20.355 64.949 1.00 12.00 212 SER B N 1
ATOM 5518 C CA . SER B 2 212 ? 55.607 19.948 64.693 1.00 12.81 212 SER B CA 1
ATOM 5519 C C . SER B 2 212 ? 56.303 20.806 63.615 1.00 10.78 212 SER B C 1
ATOM 5520 O O . SER B 2 212 ? 57.358 20.431 63.097 1.00 13.68 212 SER B O 1
ATOM 5523 N N . MET B 2 213 ? 55.750 21.972 63.282 1.00 8.83 213 MET B N 1
ATOM 5524 C CA . MET B 2 213 ? 56.273 22.760 62.161 1.00 8.63 213 MET B CA 1
ATOM 5525 C C . MET B 2 213 ? 57.698 23.307 62.354 1.00 9.98 213 MET B C 1
ATOM 5526 O O . MET B 2 213 ? 58.394 23.612 61.382 1.00 11.74 213 MET B O 1
ATOM 5531 N N . ASP B 2 214 ? 58.136 23.508 63.586 1.00 11.12 214 ASP B N 1
ATOM 5532 C CA . ASP B 2 214 ? 59.420 24.136 63.818 1.00 13.04 214 ASP B CA 1
ATOM 5533 C C . ASP B 2 214 ? 60.612 23.462 63.158 1.00 12.57 214 ASP B C 1
ATOM 5534 O O . ASP B 2 214 ? 61.569 24.148 62.840 1.00 15.79 214 ASP B O 1
ATOM 5539 N N . ASP B 2 215 ? 60.613 22.151 62.993 1.00 11.74 215 ASP B N 1
ATOM 5540 C CA . ASP B 2 215 ? 61.756 21.510 62.339 1.00 13.59 215 ASP B CA 1
ATOM 5541 C C . ASP B 2 215 ? 61.647 21.340 60.812 1.00 11.10 215 ASP B C 1
ATOM 5542 O O . ASP B 2 215 ? 62.491 20.822 60.172 1.00 14.47 215 ASP B O 1
ATOM 5547 N N . LYS B 2 216 ? 60.571 21.853 60.249 1.00 8.64 216 LYS B N 1
ATOM 5548 C CA . LYS B 2 216 ? 60.304 21.600 58.840 1.00 7.77 216 LYS B CA 1
ATOM 5549 C C . LYS B 2 216 ? 60.983 22.623 57.944 1.00 7.92 216 LYS B C 1
ATOM 5550 O O . LYS B 2 216 ? 61.116 23.790 58.310 1.00 11.02 216 LYS B O 1
ATOM 5556 N N . VAL B 2 217 ? 61.435 22.170 56.779 1.00 7.83 217 VAL B N 1
ATOM 5557 C CA . VAL B 2 217 ? 62.123 23.019 55.805 1.00 8.31 217 VAL B CA 1
ATOM 5558 C C . VAL B 2 217 ? 61.551 22.663 54.444 1.00 8.09 217 VAL B C 1
ATOM 5559 O O . VAL B 2 217 ? 61.671 21.514 53.984 1.00 8.63 217 VAL B O 1
ATOM 5563 N N . VAL B 2 218 ? 60.895 23.632 53.819 1.00 8.80 218 VAL B N 1
ATOM 5564 C CA . VAL B 2 218 ? 60.309 23.429 52.495 1.00 8.87 218 VAL B CA 1
ATOM 5565 C C . VAL B 2 218 ? 61.375 22.945 51.531 1.00 9.55 218 VAL B C 1
ATOM 5566 O O . VAL B 2 218 ? 62.465 23.509 51.490 1.00 11.40 218 VAL B O 1
ATOM 5570 N N . GLY B 2 219 ? 61.083 21.868 50.811 1.00 9.29 219 GLY B N 1
ATOM 5571 C CA . GLY B 2 219 ? 61.961 21.315 49.785 1.00 8.94 219 GLY B CA 1
ATOM 5572 C C . GLY B 2 219 ? 62.958 20.286 50.289 1.00 9.72 219 GLY B C 1
ATOM 5573 O O . GLY B 2 219 ? 63.591 19.608 49.475 1.00 12.38 219 GLY B O 1
ATOM 5574 N N . SER B 2 220 ? 63.090 20.124 51.606 1.00 9.90 220 SER B N 1
ATOM 5575 C CA . SER B 2 220 ? 64.158 19.293 52.154 1.00 10.53 220 SER B CA 1
ATOM 5576 C C . SER B 2 220 ? 64.022 17.809 51.856 1.00 10.62 220 SER B C 1
ATOM 5577 O O . SER B 2 220 ? 65.015 17.092 51.880 1.00 13.90 220 SER B O 1
ATOM 5580 N N . ASN B 2 221 ? 62.807 17.337 51.561 1.00 10.53 221 ASN B N 1
ATOM 5581 C CA . ASN B 2 221 ? 62.631 15.911 51.210 1.00 9.32 221 ASN B CA 1
ATOM 5582 C C . ASN B 2 221 ? 62.599 15.629 49.698 1.00 10.75 221 ASN B C 1
ATOM 5583 O O . ASN B 2 221 ? 62.521 14.473 49.297 1.00 11.86 221 ASN B O 1
ATOM 5588 N N . LYS B 2 222 ? 62.707 16.670 48.913 1.00 11.62 222 LYS B N 1
ATOM 5589 C CA . LYS B 2 222 ? 62.826 16.557 47.451 1.00 12.55 222 LYS B CA 1
ATOM 5590 C C . LYS B 2 222 ? 61.624 15.908 46.742 1.00 11.73 222 LYS B C 1
ATOM 5591 O O . LYS B 2 222 ? 61.734 15.447 45.621 1.00 15.45 222 LYS B O 1
ATOM 5597 N N . LYS B 2 223 ? 60.487 15.893 47.411 1.00 9.43 223 LYS B N 1
ATOM 5598 C CA . LYS B 2 223 ? 59.254 15.309 46.855 1.00 7.98 223 LYS B CA 1
ATOM 5599 C C . LYS B 2 223 ? 58.224 16.399 46.565 1.00 7.70 223 LYS B C 1
ATOM 5600 O O . LYS B 2 223 ? 58.303 17.526 47.067 1.00 8.81 223 LYS B O 1
ATOM 5606 N N . ILE B 2 224 ? 57.211 16.027 45.780 1.00 6.61 224 ILE B N 1
ATOM 5607 C CA . ILE B 2 224 ? 56.015 16.843 45.601 1.00 6.92 224 ILE B CA 1
ATOM 5608 C C . ILE B 2 224 ? 54.834 16.086 46.213 1.00 6.37 224 ILE B C 1
ATOM 5609 O O . ILE B 2 224 ? 54.623 14.913 45.913 1.00 7.09 224 ILE B O 1
ATOM 5614 N N . ASN B 2 225 ? 54.072 16.736 47.078 1.00 5.61 225 ASN B N 1
ATOM 5615 C CA . ASN B 2 225 ? 52.828 16.130 47.567 1.00 5.79 225 ASN B CA 1
ATOM 5616 C C . ASN B 2 225 ? 51.739 16.241 46.502 1.00 5.24 225 ASN B C 1
ATOM 5617 O O . ASN B 2 225 ? 51.647 17.265 45.835 1.00 5.44 225 ASN B O 1
ATOM 5622 N N . ILE B 2 226 ? 50.905 15.215 46.411 1.00 5.17 226 ILE B N 1
ATOM 5623 C CA . ILE B 2 226 ? 49.768 15.223 45.502 1.00 4.81 226 ILE B CA 1
ATOM 5624 C C . ILE B 2 226 ? 48.530 14.918 46.341 1.00 5.01 226 ILE B C 1
ATOM 5625 O O . ILE B 2 226 ? 48.459 13.901 47.037 1.00 5.61 226 ILE B O 1
ATOM 5630 N N . VAL B 2 227 ? 47.515 15.781 46.250 1.00 4.83 227 VAL B N 1
ATOM 5631 C CA . VAL B 2 227 ? 46.245 15.594 46.961 1.00 5.01 227 VAL B CA 1
ATOM 5632 C C . VAL B 2 227 ? 45.176 15.361 45.890 1.00 4.72 227 VAL B C 1
ATOM 5633 O O . VAL B 2 227 ? 44.893 16.246 45.089 1.00 5.65 227 VAL B O 1
ATOM 5637 N N . PRO B 2 228 ? 44.558 14.154 45.863 1.00 5.23 228 PRO B N 1
ATOM 5638 C CA . PRO B 2 228 ? 43.698 13.792 44.725 1.00 5.43 228 PRO B CA 1
ATOM 5639 C C . PRO B 2 228 ? 42.280 14.339 44.831 1.00 5.36 228 PRO B C 1
ATOM 5640 O O . PRO B 2 228 ? 41.604 14.453 43.805 1.00 6.25 228 PRO B O 1
ATOM 5644 N N . GLY B 2 229 ? 41.779 14.609 46.042 1.00 5.27 229 GLY B N 1
ATOM 5645 C CA . GLY B 2 229 ? 40.384 14.890 46.258 1.00 4.98 229 GLY B CA 1
ATOM 5646 C C . GLY B 2 229 ? 39.542 13.644 46.109 1.00 4.83 229 GLY B C 1
ATOM 5647 O O . GLY B 2 229 ? 40.054 12.501 45.985 1.00 5.55 229 GLY B O 1
ATOM 5648 N N . PHE B 2 230 ? 38.233 13.868 46.104 1.00 5.25 230 PHE B N 1
ATOM 5649 C CA . PHE B 2 230 ? 37.214 12.837 45.994 1.00 5.18 230 PHE B CA 1
ATOM 5650 C C . PHE B 2 230 ? 37.314 12.215 44.609 1.00 5.43 230 PHE B C 1
ATOM 5651 O O . PHE B 2 230 ? 37.014 12.874 43.604 1.00 6.06 230 PHE B O 1
ATOM 5659 N N . GLU B 2 231 ? 37.689 10.940 44.556 1.00 5.40 231 GLU B N 1
ATOM 5660 C CA . GLU B 2 231 ? 38.081 10.290 43.317 1.00 5.83 231 GLU B CA 1
ATOM 5661 C C . GLU B 2 231 ? 37.613 8.853 43.370 1.00 5.66 231 GLU B C 1
ATOM 5662 O O . GLU B 2 231 ? 37.961 8.120 44.284 1.00 6.19 231 GLU B O 1
ATOM 5668 N N . THR B 2 232 ? 36.838 8.458 42.360 1.00 5.56 232 THR B N 1
ATOM 5669 C CA . THR B 2 232 ? 36.191 7.166 42.358 1.00 5.70 232 THR B CA 1
ATOM 5670 C C . THR B 2 232 ? 36.520 6.314 41.132 1.00 5.47 232 THR B C 1
ATOM 5671 O O . THR B 2 232 ? 35.868 5.291 40.894 1.00 5.85 232 THR B O 1
ATOM 5675 N N . TYR B 2 233 ? 37.557 6.708 40.392 1.00 5.13 233 TYR B N 1
ATOM 5676 C CA . TYR B 2 233 ? 38.166 5.903 39.345 1.00 5.46 233 TYR B CA 1
ATOM 5677 C C . TYR B 2 233 ? 39.527 5.424 39.808 1.00 5.55 233 TYR B C 1
ATOM 5678 O O . TYR B 2 233 ? 40.453 6.224 40.028 1.00 6.06 233 TYR B O 1
ATOM 5687 N N . LEU B 2 234 ? 39.700 4.113 39.909 1.00 5.81 234 LEU B N 1
ATOM 5688 C CA . LEU B 2 234 ? 40.996 3.544 40.303 1.00 6.42 234 LEU B CA 1
ATOM 5689 C C . LEU B 2 234 ? 42.100 3.979 39.347 1.00 5.59 234 LEU B C 1
ATOM 5690 O O . LEU B 2 234 ? 43.234 4.199 39.750 1.00 5.99 234 LEU B O 1
ATOM 5695 N N . GLY B 2 235 ? 41.769 4.083 38.059 1.00 5.81 235 GLY B N 1
ATOM 5696 C CA . GLY B 2 235 ? 42.776 4.435 37.078 1.00 5.48 235 GLY B CA 1
ATOM 5697 C C . GLY B 2 235 ? 43.324 5.824 37.284 1.00 5.71 235 GLY B C 1
ATOM 5698 O O . GLY B 2 235 ? 44.417 6.107 36.815 1.00 6.23 235 GLY B O 1
ATOM 5699 N N . ASN B 2 236 ? 42.585 6.704 37.967 1.00 5.28 236 ASN B N 1
ATOM 5700 C CA . ASN B 2 236 ? 43.054 8.056 38.203 1.00 5.38 236 ASN B CA 1
ATOM 5701 C C . ASN B 2 236 ? 44.165 8.102 39.238 1.00 6.01 236 ASN B C 1
ATOM 5702 O O . ASN B 2 236 ? 45.137 8.829 39.052 1.00 6.98 236 ASN B O 1
ATOM 5707 N N . PHE B 2 237 ? 44.041 7.339 40.329 1.00 5.97 237 PHE B N 1
ATOM 5708 C CA . PHE B 2 237 ? 45.162 7.266 41.258 1.00 6.23 237 PHE B CA 1
ATOM 5709 C C . PHE B 2 237 ? 46.382 6.674 40.546 1.00 6.67 237 PHE B C 1
ATOM 5710 O O . PHE B 2 237 ? 47.516 7.123 40.698 1.00 7.50 237 PHE B O 1
ATOM 5718 N N . ARG B 2 238 ? 46.130 5.636 39.767 1.00 6.79 238 ARG B N 1
ATOM 5719 C CA . ARG B 2 238 ? 47.178 4.887 39.122 1.00 7.20 238 ARG B CA 1
ATOM 5720 C C . ARG B 2 238 ? 47.916 5.699 38.078 1.00 6.27 238 ARG B C 1
ATOM 5721 O O . ARG B 2 238 ? 49.139 5.634 38.006 1.00 6.97 238 ARG B O 1
ATOM 5729 N N . VAL B 2 239 ? 47.207 6.444 37.239 1.00 5.75 239 VAL B N 1
ATOM 5730 C CA . VAL B 2 239 ? 47.872 7.185 36.161 1.00 5.92 239 VAL B CA 1
ATOM 5731 C C . VAL B 2 239 ? 48.759 8.293 36.707 1.00 5.06 239 VAL B C 1
ATOM 5732 O O . VAL B 2 239 ? 49.831 8.546 36.171 1.00 5.47 239 VAL B O 1
ATOM 5736 N N . ILE B 2 240 ? 48.327 8.929 37.794 1.00 6.00 240 ILE B N 1
ATOM 5737 C CA . ILE B 2 240 ? 49.143 9.997 38.370 1.00 5.99 240 ILE B CA 1
ATOM 5738 C C . ILE B 2 240 ? 50.454 9.422 38.899 1.00 5.76 240 ILE B C 1
ATOM 5739 O O . ILE B 2 240 ? 51.545 9.951 38.640 1.00 6.10 240 ILE B O 1
ATOM 5744 N N . LYS B 2 241 ? 50.370 8.330 39.652 1.00 6.29 241 LYS B N 1
ATOM 5745 C CA . LYS B 2 241 ? 51.562 7.674 40.165 1.00 6.44 241 LYS B CA 1
ATOM 5746 C C . LYS B 2 241 ? 52.446 7.187 39.021 1.00 6.16 241 LYS B C 1
ATOM 5747 O O . LYS B 2 241 ? 53.657 7.346 39.086 1.00 6.31 241 LYS B O 1
ATOM 5753 N N . ARG B 2 242 ? 51.850 6.643 37.971 1.00 6.22 242 ARG B N 1
ATOM 5754 C CA . ARG B 2 242 ? 52.631 6.169 36.848 1.00 6.26 242 ARG B CA 1
ATOM 5755 C C . ARG B 2 242 ? 53.397 7.282 36.149 1.00 6.20 242 ARG B C 1
ATOM 5756 O O . ARG B 2 242 ? 54.566 7.148 35.824 1.00 6.51 242 ARG B O 1
ATOM 5764 N N . MET B 2 243 ? 52.722 8.401 35.910 1.00 5.85 243 MET B N 1
ATOM 5765 C CA . MET B 2 243 ? 53.365 9.503 35.209 1.00 5.84 243 MET B CA 1
ATOM 5766 C C . MET B 2 243 ? 54.505 10.101 36.037 1.00 5.66 243 MET B C 1
ATOM 5767 O O . MET B 2 243 ? 55.590 10.383 35.506 1.00 6.23 243 MET B O 1
ATOM 5772 N N . LEU B 2 244 ? 54.279 10.276 37.336 1.00 5.52 244 LEU B N 1
ATOM 5773 C CA . LEU B 2 244 ? 55.309 10.855 38.180 1.00 5.80 244 LEU B CA 1
ATOM 5774 C C . LEU B 2 244 ? 56.520 9.908 38.242 1.00 6.26 244 LEU B C 1
ATOM 5775 O O . LEU B 2 244 ? 57.669 10.333 38.174 1.00 6.74 244 LEU B O 1
ATOM 5780 N N . SER B 2 245 ? 56.261 8.617 38.373 1.00 6.40 245 SER B N 1
ATOM 5781 C CA . SER B 2 245 ? 57.327 7.630 38.388 1.00 7.42 245 SER B CA 1
ATOM 5782 C C . SER B 2 245 ? 58.139 7.622 37.077 1.00 6.67 245 SER B C 1
ATOM 5783 O O . SER B 2 245 ? 59.363 7.557 37.098 1.00 8.02 245 SER B O 1
ATOM 5786 N N . GLU B 2 246 ? 57.435 7.704 35.947 1.00 6.52 246 GLU B N 1
ATOM 5787 C CA . GLU B 2 246 ? 58.115 7.714 34.654 1.00 7.05 246 GLU B CA 1
ATOM 5788 C C . GLU B 2 246 ? 59.011 8.928 34.493 1.00 6.12 246 GLU B C 1
ATOM 5789 O O . GLU B 2 246 ? 60.001 8.880 33.779 1.00 7.80 246 GLU B O 1
ATOM 5795 N N . MET B 2 247 ? 58.632 10.028 35.118 1.00 5.93 247 MET B N 1
ATOM 5796 C CA A MET B 2 247 ? 59.461 11.258 35.118 0.50 6.42 247 MET B CA 1
ATOM 5797 C CA B MET B 2 247 ? 59.412 11.256 35.104 0.50 6.52 247 MET B CA 1
ATOM 5798 C C . MET B 2 247 ? 60.566 11.250 36.136 1.00 6.43 247 MET B C 1
ATOM 5799 O O . MET B 2 247 ? 61.375 12.160 36.158 1.00 8.22 247 MET B O 1
ATOM 5808 N N . GLY B 2 248 ? 60.595 10.253 37.017 1.00 6.68 248 GLY B N 1
ATOM 5809 C CA . GLY B 2 248 ? 61.613 10.212 38.055 1.00 6.81 248 GLY B CA 1
ATOM 5810 C C . GLY B 2 248 ? 61.374 11.249 39.132 1.00 6.87 248 GLY B C 1
ATOM 5811 O O . GLY B 2 248 ? 62.316 11.689 39.784 1.00 9.15 248 GLY B O 1
ATOM 5812 N N . VAL B 2 249 ? 60.125 11.640 39.327 1.00 6.07 249 VAL B N 1
ATOM 5813 C CA . VAL B 2 249 ? 59.735 12.638 40.310 1.00 6.51 249 VAL B CA 1
ATOM 5814 C C . VAL B 2 249 ? 59.412 11.981 41.634 1.00 7.30 249 VAL B C 1
ATOM 5815 O O . VAL B 2 249 ? 58.563 11.103 41.696 1.00 9.18 249 VAL B O 1
ATOM 5819 N N . GLY B 2 250 ? 60.081 12.404 42.694 1.00 7.93 250 GLY B N 1
ATOM 5820 C CA . GLY B 2 250 ? 59.710 11.967 44.025 1.00 8.39 250 GLY B CA 1
ATOM 5821 C C . GLY B 2 250 ? 58.382 12.567 44.432 1.00 8.22 250 GLY B C 1
ATOM 5822 O O . GLY B 2 250 ? 58.150 13.760 44.235 1.00 8.61 250 GLY B O 1
ATOM 5823 N N . TYR B 2 251 ? 57.513 11.749 44.988 1.00 7.35 251 TYR B N 1
ATOM 5824 C CA . TYR B 2 251 ? 56.170 12.235 45.310 1.00 7.16 251 TYR B CA 1
ATOM 5825 C C . TYR B 2 251 ? 55.581 11.490 46.491 1.00 6.47 251 TYR B C 1
ATOM 5826 O O . TYR B 2 251 ? 56.014 10.405 46.840 1.00 8.21 251 TYR B O 1
ATOM 5835 N N . SER B 2 252 ? 54.555 12.089 47.066 1.00 6.56 252 SER B N 1
ATOM 5836 C CA . SER B 2 252 ? 53.747 11.452 48.079 1.00 6.75 252 SER B CA 1
ATOM 5837 C C . SER B 2 252 ? 52.277 11.696 47.730 1.00 6.05 252 SER B C 1
ATOM 5838 O O . SER B 2 252 ? 51.836 12.845 47.733 1.00 6.58 252 SER B O 1
ATOM 5841 N N . LEU B 2 253 ? 51.532 10.627 47.461 1.00 5.86 253 LEU B N 1
ATOM 5842 C CA . LEU B 2 253 ? 50.100 10.741 47.195 1.00 5.75 253 LEU B CA 1
ATOM 5843 C C . LEU B 2 253 ? 49.393 10.688 48.535 1.00 5.40 253 LEU B C 1
ATOM 5844 O O . LEU B 2 253 ? 49.506 9.671 49.228 1.00 6.10 253 LEU B O 1
ATOM 5849 N N . LEU B 2 254 ? 48.732 11.782 48.912 1.00 5.28 254 LEU B N 1
ATOM 5850 C CA . LEU B 2 254 ? 48.124 11.941 50.236 1.00 4.87 254 LEU B CA 1
ATOM 5851 C C . LEU B 2 254 ? 46.624 11.663 50.146 1.00 5.11 254 LEU B C 1
ATOM 5852 O O . LEU B 2 254 ? 45.873 12.499 49.633 1.00 5.63 254 LEU B O 1
ATOM 5857 N N . SER B 2 255 ? 46.243 10.496 50.675 1.00 5.36 255 SER B N 1
ATOM 5858 C CA . SER B 2 255 ? 44.955 9.824 50.520 1.00 5.59 255 SER B CA 1
ATOM 5859 C C . SER B 2 255 ? 44.990 8.999 49.235 1.00 5.51 255 SER B C 1
ATOM 5860 O O . SER B 2 255 ? 44.804 9.515 48.144 1.00 7.73 255 SER B O 1
ATOM 5863 N N . ASP B 2 256 ? 45.267 7.712 49.378 1.00 5.92 256 ASP B N 1
ATOM 5864 C CA . ASP B 2 256 ? 45.473 6.779 48.274 1.00 6.38 256 ASP B CA 1
ATOM 5865 C C . ASP B 2 256 ? 44.765 5.474 48.552 1.00 5.50 256 ASP B C 1
ATOM 5866 O O . ASP B 2 256 ? 45.322 4.555 49.140 1.00 6.02 256 ASP B O 1
ATOM 5871 N N . PRO B 2 257 ? 43.490 5.386 48.184 1.00 6.08 257 PRO B N 1
ATOM 5872 C CA . PRO B 2 257 ? 42.670 4.193 48.468 1.00 6.10 257 PRO B CA 1
ATOM 5873 C C . PRO B 2 257 ? 42.762 3.135 47.373 1.00 5.80 257 PRO B C 1
ATOM 5874 O O . PRO B 2 257 ? 41.961 2.190 47.380 1.00 6.63 257 PRO B O 1
ATOM 5878 N N . GLU B 2 258 ? 43.675 3.249 46.408 1.00 6.28 258 GLU B N 1
ATOM 5879 C CA . GLU B 2 258 ? 43.597 2.325 45.274 1.00 7.76 258 GLU B CA 1
ATOM 5880 C C . GLU B 2 258 ? 43.786 0.864 45.648 1.00 7.27 258 GLU B C 1
ATOM 5881 O O . GLU B 2 258 ? 43.147 0.008 45.066 1.00 9.66 258 GLU B O 1
ATOM 5887 N N . GLU B 2 259 ? 44.641 0.568 46.620 1.00 5.84 259 GLU B N 1
ATOM 5888 C CA . GLU B 2 259 ? 44.796 -0.805 47.054 1.00 5.94 259 GLU B CA 1
ATOM 5889 C C . GLU B 2 259 ? 43.587 -1.361 47.808 1.00 5.42 259 GLU B C 1
ATOM 5890 O O . GLU B 2 259 ? 43.170 -2.494 47.562 1.00 6.08 259 GLU B O 1
ATOM 5896 N N . VAL B 2 260 ? 43.056 -0.571 48.733 1.00 5.29 260 VAL B N 1
ATOM 5897 C CA . VAL B 2 260 ? 41.969 -1.074 49.558 1.00 5.60 260 VAL B CA 1
ATOM 5898 C C . VAL B 2 260 ? 40.654 -1.174 48.783 1.00 5.53 260 VAL B C 1
ATOM 5899 O O . VAL B 2 260 ? 39.765 -1.904 49.205 1.00 7.23 260 VAL B O 1
ATOM 5903 N N . LEU B 2 261 ? 40.563 -0.493 47.636 1.00 5.57 261 LEU B N 1
ATOM 5904 C CA . LEU B 2 261 ? 39.405 -0.611 46.748 1.00 6.26 261 LEU B CA 1
ATOM 5905 C C . LEU B 2 261 ? 39.649 -1.573 45.600 1.00 5.73 261 LEU B C 1
ATOM 5906 O O . LEU B 2 261 ? 38.879 -1.589 44.650 1.00 6.96 261 LEU B O 1
ATOM 5911 N N . ASP B 2 262 ? 40.669 -2.424 45.713 1.00 6.24 262 ASP B N 1
ATOM 5912 C CA . ASP B 2 262 ? 40.952 -3.385 44.631 1.00 6.15 262 ASP B CA 1
ATOM 5913 C C . ASP B 2 262 ? 41.737 -4.590 45.153 1.00 5.69 262 ASP B C 1
ATOM 5914 O O . ASP B 2 262 ? 42.692 -5.038 44.529 1.00 7.65 262 ASP B O 1
ATOM 5919 N N . THR B 2 263 ? 41.355 -5.133 46.290 1.00 6.08 263 THR B N 1
ATOM 5920 C CA . THR B 2 263 ? 42.082 -6.280 46.809 1.00 5.98 263 THR B CA 1
ATOM 5921 C C . THR B 2 263 ? 41.753 -7.537 45.965 1.00 5.68 263 THR B C 1
ATOM 5922 O O . THR B 2 263 ? 40.658 -7.676 45.412 1.00 6.41 263 THR B O 1
ATOM 5926 N N . PRO B 2 264 ? 42.681 -8.487 45.863 1.00 5.51 264 PRO B N 1
ATOM 5927 C CA . PRO B 2 264 ? 42.420 -9.692 45.082 1.00 5.82 264 PRO B CA 1
ATOM 5928 C C . PRO B 2 264 ? 41.488 -10.646 45.800 1.00 5.82 264 PRO B C 1
ATOM 5929 O O . PRO B 2 264 ? 41.455 -10.698 47.032 1.00 7.71 264 PRO B O 1
ATOM 5933 N N . ALA B 2 265 ? 40.770 -11.452 45.030 1.00 5.67 265 ALA B N 1
ATOM 5934 C CA . ALA B 2 265 ? 39.961 -12.548 45.557 1.00 5.35 265 ALA B CA 1
ATOM 5935 C C . ALA B 2 265 ? 40.840 -13.791 45.549 1.00 5.50 265 ALA B C 1
ATOM 5936 O O . ALA B 2 265 ? 40.906 -14.515 44.566 1.00 7.83 265 ALA B O 1
ATOM 5938 N N . ASP B 2 266 ? 41.548 -14.007 46.655 1.00 5.83 266 ASP B N 1
ATOM 5939 C CA . ASP B 2 266 ? 42.526 -15.101 46.767 1.00 6.46 266 ASP B CA 1
ATOM 5940 C C . ASP B 2 266 ? 42.283 -15.976 47.999 1.00 5.83 266 ASP B C 1
ATOM 5941 O O . ASP B 2 266 ? 43.164 -16.721 48.378 1.00 8.19 266 ASP B O 1
ATOM 5946 N N . GLY B 2 267 ? 41.117 -15.887 48.626 1.00 6.27 267 GLY B N 1
ATOM 5947 C CA . GLY B 2 267 ? 40.788 -16.695 49.764 1.00 6.59 267 GLY B CA 1
ATOM 5948 C C . GLY B 2 267 ? 40.831 -15.982 51.086 1.00 7.19 267 GLY B C 1
ATOM 5949 O O . GLY B 2 267 ? 40.474 -16.562 52.107 1.00 9.08 267 GLY B O 1
ATOM 5950 N N . GLN B 2 268 ? 41.274 -14.740 51.109 1.00 7.39 268 GLN B N 1
ATOM 5951 C CA . GLN B 2 268 ? 41.191 -13.971 52.346 1.00 8.53 268 GLN B CA 1
ATOM 5952 C C . GLN B 2 268 ? 40.666 -12.579 52.099 1.00 7.47 268 GLN B C 1
ATOM 5953 O O . GLN B 2 268 ? 40.892 -11.979 51.046 1.00 8.72 268 GLN B O 1
ATOM 5959 N N . PHE B 2 269 ? 39.909 -12.107 53.078 1.00 6.90 269 PHE B N 1
ATOM 5960 C CA . PHE B 2 269 ? 39.459 -10.732 53.160 1.00 6.40 269 PHE B CA 1
ATOM 5961 C C . PHE B 2 269 ? 40.529 -9.886 53.855 1.00 6.54 269 PHE B C 1
ATOM 5962 O O . PHE B 2 269 ? 41.016 -10.269 54.918 1.00 8.25 269 PHE B O 1
ATOM 5970 N N . ARG B 2 270 ? 40.905 -8.780 53.227 1.00 5.93 270 ARG B N 1
ATOM 5971 C CA . ARG B 2 270 ? 41.845 -7.805 53.738 1.00 6.15 270 ARG B CA 1
ATOM 5972 C C . ARG B 2 270 ? 41.089 -6.536 54.045 1.00 6.32 270 ARG B C 1
ATOM 5973 O O . ARG B 2 270 ? 40.724 -5.795 53.138 1.00 7.29 270 ARG B O 1
ATOM 5981 N N . MET B 2 271 ? 40.828 -6.277 55.329 1.00 5.81 271 MET B N 1
ATOM 5982 C CA . MET B 2 271 ? 40.088 -5.073 55.682 1.00 5.70 271 MET B CA 1
ATOM 5983 C C . MET B 2 271 ? 40.850 -3.817 55.263 1.00 5.52 271 MET B C 1
ATOM 5984 O O . MET B 2 271 ? 40.227 -2.819 54.892 1.00 6.68 271 MET B O 1
ATOM 5989 N N . TYR B 2 272 ? 42.174 -3.829 55.396 1.00 5.56 272 TYR B N 1
ATOM 5990 C CA . TYR B 2 272 ? 43.030 -2.715 55.027 1.00 5.53 272 TYR B CA 1
ATOM 5991 C C . TYR B 2 272 ? 44.048 -3.163 53.989 1.00 4.96 272 TYR B C 1
ATOM 5992 O O . TYR B 2 272 ? 44.501 -4.306 54.013 1.00 6.34 272 TYR B O 1
ATOM 6001 N N . ALA B 2 273 ? 44.438 -2.258 53.088 1.00 5.01 273 ALA B N 1
ATOM 6002 C CA . ALA B 2 273 ? 45.532 -2.507 52.136 1.00 5.33 273 ALA B CA 1
ATOM 6003 C C . ALA B 2 273 ? 46.091 -1.187 51.676 1.00 4.99 273 ALA B C 1
ATOM 6004 O O . ALA B 2 273 ? 45.335 -0.255 51.390 1.00 5.80 273 ALA B O 1
ATOM 6006 N N . GLY B 2 274 ? 47.407 -1.105 51.577 1.00 5.30 274 GLY B N 1
ATOM 6007 C CA . GLY B 2 274 ? 48.064 0.087 51.044 1.00 5.63 274 GLY B CA 1
ATOM 6008 C C . GLY B 2 274 ? 47.773 1.353 51.829 1.00 5.72 274 GLY B C 1
ATOM 6009 O O . GLY B 2 274 ? 47.692 1.321 53.070 1.00 5.58 274 GLY B O 1
ATOM 6010 N N . GLY B 2 275 ? 47.658 2.473 51.120 1.00 5.29 275 GLY B N 1
ATOM 6011 C CA . GLY B 2 275 ? 47.311 3.743 51.703 1.00 5.00 275 GLY B CA 1
ATOM 6012 C C . GLY B 2 275 ? 48.508 4.603 52.061 1.00 4.86 275 GLY B C 1
ATOM 6013 O O . GLY B 2 275 ? 49.644 4.140 52.251 1.00 5.85 275 GLY B O 1
ATOM 6014 N N . THR B 2 276 ? 48.248 5.890 52.205 1.00 5.20 276 THR B N 1
ATOM 6015 C CA . THR B 2 276 ? 49.237 6.852 52.641 1.00 4.95 276 THR B CA 1
ATOM 6016 C C . THR B 2 276 ? 49.678 6.562 54.066 1.00 4.98 276 THR B C 1
ATOM 6017 O O . THR B 2 276 ? 48.830 6.327 54.944 1.00 5.30 276 THR B O 1
ATOM 6021 N N . THR B 2 277 ? 50.972 6.576 54.323 1.00 5.80 277 THR B N 1
ATOM 6022 C CA . THR B 2 277 ? 51.448 6.224 55.643 1.00 5.48 277 THR B CA 1
ATOM 6023 C C . THR B 2 277 ? 51.432 7.445 56.570 1.00 6.11 277 THR B C 1
ATOM 6024 O O . THR B 2 277 ? 51.457 8.598 56.137 1.00 6.52 277 THR B O 1
ATOM 6028 N N . GLN B 2 278 ? 51.428 7.181 57.869 1.00 6.57 278 GLN B N 1
ATOM 6029 C CA . GLN B 2 278 ? 51.544 8.266 58.830 1.00 7.46 278 GLN B CA 1
ATOM 6030 C C . GLN B 2 278 ? 52.897 8.992 58.686 1.00 7.29 278 GLN B C 1
ATOM 6031 O O . GLN B 2 278 ? 52.968 10.201 58.835 1.00 8.29 278 GLN B O 1
ATOM 6037 N N . GLU B 2 279 ? 53.939 8.251 58.336 1.00 7.91 279 GLU B N 1
ATOM 6038 C CA . GLU B 2 279 ? 55.242 8.843 58.085 1.00 8.41 279 GLU B CA 1
ATOM 6039 C C . GLU B 2 279 ? 55.165 9.846 56.919 1.00 7.12 279 GLU B C 1
ATOM 6040 O O . GLU B 2 279 ? 55.737 10.922 56.979 1.00 7.64 279 GLU B O 1
ATOM 6046 N N . GLU B 2 280 ? 54.439 9.487 55.848 1.00 7.28 280 GLU B N 1
ATOM 6047 C CA . GLU B 2 280 ? 54.263 10.406 54.727 1.00 7.70 280 GLU B CA 1
ATOM 6048 C C . GLU B 2 280 ? 53.534 11.676 55.127 1.00 6.85 280 GLU B C 1
ATOM 6049 O O . GLU B 2 280 ? 53.905 12.760 54.673 1.00 7.91 280 GLU B O 1
ATOM 6055 N N . MET B 2 281 ? 52.505 11.561 55.977 1.00 7.15 281 MET B N 1
ATOM 6056 C CA . MET B 2 281 ? 51.798 12.767 56.391 1.00 6.81 281 MET B CA 1
ATOM 6057 C C . MET B 2 281 ? 52.639 13.644 57.299 1.00 6.62 281 MET B C 1
ATOM 6058 O O . MET B 2 281 ? 52.655 14.857 57.149 1.00 6.77 281 MET B O 1
ATOM 6063 N N . LYS B 2 282 ? 53.358 13.041 58.229 1.00 6.36 282 LYS B N 1
ATOM 6064 C CA . LYS B 2 282 ? 54.220 13.812 59.123 1.00 6.12 282 LYS B CA 1
ATOM 6065 C C . LYS B 2 282 ? 55.330 14.541 58.365 1.00 5.74 282 LYS B C 1
ATOM 6066 O O . LYS B 2 282 ? 55.735 15.637 58.756 1.00 6.34 282 LYS B O 1
ATOM 6072 N N . ASP B 2 283 ? 55.834 13.930 57.289 1.00 5.94 283 ASP B N 1
ATOM 6073 C CA . ASP B 2 283 ? 56.948 14.475 56.515 1.00 6.24 283 ASP B CA 1
ATOM 6074 C C . ASP B 2 283 ? 56.506 15.438 55.428 1.00 5.92 283 ASP B C 1
ATOM 6075 O O . ASP B 2 283 ? 57.359 16.096 54.819 1.00 6.32 283 ASP B O 1
ATOM 6080 N N . ALA B 2 284 ? 55.200 15.516 55.169 1.00 5.68 284 ALA B N 1
ATOM 6081 C CA . ALA B 2 284 ? 54.657 16.288 54.053 1.00 5.85 284 ALA B CA 1
ATOM 6082 C C . ALA B 2 284 ? 55.066 17.756 53.992 1.00 5.81 284 ALA B C 1
ATOM 6083 O O . ALA B 2 284 ? 55.291 18.271 52.900 1.00 5.71 284 ALA B O 1
ATOM 6085 N N . PRO B 2 285 ? 55.249 18.440 55.148 1.00 5.81 285 PRO B N 1
ATOM 6086 C CA . PRO B 2 285 ? 55.682 19.849 55.059 1.00 5.81 285 PRO B CA 1
ATOM 6087 C C . PRO B 2 285 ? 57.088 20.029 54.472 1.00 5.83 285 PRO B C 1
ATOM 6088 O O . PRO B 2 285 ? 57.431 21.126 54.026 1.00 6.39 285 PRO B O 1
ATOM 6092 N N . ASN B 2 286 ? 57.889 18.969 54.474 1.00 5.45 286 ASN B N 1
ATOM 6093 C CA . ASN B 2 286 ? 59.221 19.010 53.905 1.00 5.96 286 ASN B CA 1
ATOM 6094 C C . ASN B 2 286 ? 59.271 18.899 52.375 1.00 6.35 286 ASN B C 1
ATOM 6095 O O . ASN B 2 286 ? 60.355 18.997 51.777 1.00 6.80 286 ASN B O 1
ATOM 6100 N N . ALA B 2 287 ? 58.106 18.723 51.743 1.00 6.16 287 ALA B N 1
ATOM 6101 C CA . ALA B 2 287 ? 58.035 18.653 50.283 1.00 6.57 287 ALA B CA 1
ATOM 6102 C C . ALA B 2 287 ? 58.421 19.988 49.679 1.00 6.45 287 ALA B C 1
ATOM 6103 O O . ALA B 2 287 ? 58.379 21.045 50.313 1.00 7.04 287 ALA B O 1
ATOM 6105 N N . LEU B 2 288 ? 58.796 19.916 48.409 1.00 6.80 288 LEU B N 1
ATOM 6106 C CA . LEU B 2 288 ? 59.018 21.094 47.589 1.00 7.34 288 LEU B CA 1
ATOM 6107 C C . LEU B 2 288 ? 57.782 21.954 47.477 1.00 6.63 288 LEU B C 1
ATOM 6108 O O . LEU B 2 288 ? 57.842 23.176 47.439 1.00 8.30 288 LEU B O 1
ATOM 6113 N N . ASN B 2 289 ? 56.637 21.290 47.359 1.00 6.38 289 ASN B N 1
ATOM 6114 C CA . ASN B 2 289 ? 55.348 21.918 47.109 1.00 5.90 289 ASN B CA 1
ATOM 6115 C C . ASN B 2 289 ? 54.276 20.846 47.202 1.00 5.83 289 ASN B C 1
ATOM 6116 O O . ASN B 2 289 ? 54.571 19.664 47.354 1.00 5.76 289 ASN B O 1
ATOM 6121 N N . THR B 2 290 ? 53.033 21.292 47.093 1.00 5.78 290 THR B N 1
ATOM 6122 C CA . THR B 2 290 ? 51.853 20.449 47.121 1.00 5.45 290 THR B CA 1
ATOM 6123 C C . THR B 2 290 ? 50.981 20.825 45.936 1.00 5.78 290 THR B C 1
ATOM 6124 O O . THR B 2 290 ? 50.696 22.012 45.745 1.00 6.15 290 THR B O 1
ATOM 6128 N N . VAL B 2 291 ? 50.596 19.823 45.149 1.00 5.44 291 VAL B N 1
ATOM 6129 C CA . VAL B 2 291 ? 49.710 19.996 44.005 1.00 5.41 291 VAL B CA 1
ATOM 6130 C C . VAL B 2 291 ? 48.354 19.388 44.347 1.00 5.12 291 VAL B C 1
ATOM 6131 O O . VAL B 2 291 ? 48.249 18.236 44.796 1.00 5.88 291 VAL B O 1
ATOM 6135 N N . LEU B 2 292 ? 47.314 20.186 44.101 1.00 5.52 292 LEU B N 1
ATOM 6136 C CA . LEU B 2 292 ? 45.914 19.797 44.337 1.00 5.81 292 LEU B CA 1
ATOM 6137 C C . LEU B 2 292 ? 45.297 19.367 43.007 1.00 5.75 292 LEU B C 1
ATOM 6138 O O . LEU B 2 292 ? 45.226 20.166 42.068 1.00 6.96 292 LEU B O 1
ATOM 6143 N N . LEU B 2 293 ? 44.913 18.111 42.881 1.00 5.28 293 LEU B N 1
ATOM 6144 C CA . LEU B 2 293 ? 44.380 17.653 41.597 1.00 5.22 293 LEU B CA 1
ATOM 6145 C C . LEU B 2 293 ? 42.996 18.198 41.293 1.00 5.33 293 LEU B C 1
ATOM 6146 O O . LEU B 2 293 ? 42.611 18.279 40.124 1.00 6.42 293 LEU B O 1
ATOM 6151 N N . GLN B 2 294 ? 42.216 18.487 42.334 1.00 4.63 294 GLN B N 1
ATOM 6152 C CA . GLN B 2 294 ? 40.818 18.908 42.194 1.00 5.19 294 GLN B CA 1
ATOM 6153 C C . GLN B 2 294 ? 40.627 20.143 43.052 1.00 5.32 294 GLN B C 1
ATOM 6154 O O . GLN B 2 294 ? 39.998 20.103 44.100 1.00 5.61 294 GLN B O 1
ATOM 6160 N N . PRO B 2 295 ? 41.206 21.275 42.605 1.00 5.36 295 PRO B N 1
ATOM 6161 C CA . PRO B 2 295 ? 41.280 22.458 43.464 1.00 5.75 295 PRO B CA 1
ATOM 6162 C C . PRO B 2 295 ? 39.931 23.032 43.845 1.00 5.41 295 PRO B C 1
ATOM 6163 O O . PRO B 2 295 ? 39.810 23.637 44.910 1.00 5.77 295 PRO B O 1
ATOM 6167 N N . TRP B 2 296 ? 38.906 22.868 43.023 1.00 5.17 296 TRP B N 1
ATOM 6168 C CA . TRP B 2 296 ? 37.608 23.479 43.335 1.00 5.80 296 TRP B CA 1
ATOM 6169 C C . TRP B 2 296 ? 36.873 22.808 44.496 1.00 5.94 296 TRP B C 1
ATOM 6170 O O . TRP B 2 296 ? 35.906 23.357 44.963 1.00 8.46 296 TRP B O 1
ATOM 6181 N N . HIS B 2 297 ? 37.350 21.648 44.967 1.00 5.23 297 HIS B N 1
ATOM 6182 C CA . HIS B 2 297 ? 36.863 21.170 46.274 1.00 5.57 297 HIS B CA 1
ATOM 6183 C C . HIS B 2 297 ? 37.942 20.964 47.331 1.00 5.47 297 HIS B C 1
ATOM 6184 O O . HIS B 2 297 ? 37.725 20.250 48.285 1.00 7.20 297 HIS B O 1
ATOM 6191 N N . LEU B 2 298 ? 39.064 21.656 47.163 1.00 5.03 298 LEU B N 1
ATOM 6192 C CA . LEU B 2 298 ? 40.176 21.537 48.094 1.00 4.92 298 LEU B CA 1
ATOM 6193 C C . LEU B 2 298 ? 40.575 22.893 48.640 1.00 4.90 298 LEU B C 1
ATOM 6194 O O . LEU B 2 298 ? 41.732 23.113 48.992 1.00 5.69 298 LEU B O 1
ATOM 6199 N N . GLU B 2 299 ? 39.612 23.809 48.786 1.00 5.52 299 GLU B N 1
ATOM 6200 C CA . GLU B 2 299 ? 39.919 25.168 49.218 1.00 6.53 299 GLU B CA 1
ATOM 6201 C C . GLU B 2 299 ? 40.382 25.264 50.674 1.00 5.43 299 GLU B C 1
ATOM 6202 O O . GLU B 2 299 ? 41.259 26.057 50.992 1.00 6.19 299 GLU B O 1
ATOM 6208 N N . LYS B 2 300 ? 39.798 24.475 51.565 1.00 5.49 300 LYS B N 1
ATOM 6209 C CA . LYS B 2 300 ? 40.202 24.519 52.957 1.00 5.33 300 LYS B CA 1
ATOM 6210 C C . LYS B 2 300 ? 41.596 23.914 53.102 1.00 4.91 300 LYS B C 1
ATOM 6211 O O . LYS B 2 300 ? 42.483 24.442 53.789 1.00 4.77 300 LYS B O 1
ATOM 6217 N N . THR B 2 301 ? 41.802 22.774 52.439 1.00 4.77 301 THR B N 1
ATOM 6218 C CA . THR B 2 301 ? 43.119 22.163 52.387 1.00 4.85 301 THR B CA 1
ATOM 6219 C C . THR B 2 301 ? 44.165 23.159 51.855 1.00 4.82 301 THR B C 1
ATOM 6220 O O . THR B 2 301 ? 45.235 23.263 52.418 1.00 5.18 301 THR B O 1
ATOM 6224 N N . LYS B 2 302 ? 43.848 23.849 50.770 1.00 5.14 302 LYS B N 1
ATOM 6225 C CA . LYS B 2 302 ? 44.779 24.817 50.202 1.00 5.58 302 LYS B CA 1
ATOM 6226 C C . LYS B 2 302 ? 45.188 25.879 51.228 1.00 5.60 302 LYS B C 1
ATOM 6227 O O . LYS B 2 302 ? 46.367 26.202 51.359 1.00 6.44 302 LYS B O 1
ATOM 6233 N N . LYS B 2 303 ? 44.221 26.412 51.971 1.00 5.58 303 LYS B N 1
ATOM 6234 C CA . LYS B 2 303 ? 44.532 27.460 52.960 1.00 5.85 303 LYS B CA 1
ATOM 6235 C C . LYS B 2 303 ? 45.510 26.940 54.020 1.00 5.71 303 LYS B C 1
ATOM 6236 O O . LYS B 2 303 ? 46.407 27.677 54.457 1.00 6.87 303 LYS B O 1
ATOM 6242 N N . PHE B 2 304 ? 45.322 25.681 54.433 1.00 5.62 304 PHE B N 1
ATOM 6243 C CA . PHE B 2 304 ? 46.188 25.088 55.438 1.00 5.42 304 PHE B CA 1
ATOM 6244 C C . PHE B 2 304 ? 47.592 24.835 54.887 1.00 5.36 304 PHE B C 1
ATOM 6245 O O . PHE B 2 304 ? 48.603 25.151 55.519 1.00 5.34 304 PHE B O 1
ATOM 6253 N N . VAL B 2 305 ? 47.658 24.240 53.704 1.00 5.74 305 VAL B N 1
ATOM 6254 C CA . VAL B 2 305 ? 48.957 23.963 53.093 1.00 6.19 305 VAL B CA 1
ATOM 6255 C C . VAL B 2 305 ? 49.736 25.254 52.843 1.00 5.65 305 VAL B C 1
ATOM 6256 O O . VAL B 2 305 ? 50.940 25.301 53.054 1.00 6.96 305 VAL B O 1
ATOM 6260 N N . GLU B 2 306 ? 49.069 26.300 52.366 1.00 6.01 306 GLU B N 1
ATOM 6261 C CA . GLU B 2 306 ? 49.759 27.575 52.115 1.00 6.53 306 GLU B CA 1
ATOM 6262 C C . GLU B 2 306 ? 50.089 28.287 53.414 1.00 7.33 306 GLU B C 1
ATOM 6263 O O . GLU B 2 306 ? 51.193 28.807 53.590 1.00 9.60 306 GLU B O 1
ATOM 6269 N N . GLY B 2 307 ? 49.139 28.342 54.340 1.00 7.43 307 GLY B N 1
ATOM 6270 C CA . GLY B 2 307 ? 49.305 29.126 55.567 1.00 7.97 307 GLY B CA 1
ATOM 6271 C C . GLY B 2 307 ? 50.227 28.488 56.584 1.00 7.28 307 GLY B C 1
ATOM 6272 O O . GLY B 2 307 ? 50.932 29.181 57.299 1.00 9.00 307 GLY B O 1
ATOM 6273 N N . THR B 2 308 ? 50.185 27.161 56.682 1.00 6.74 308 THR B N 1
ATOM 6274 C CA . THR B 2 308 ? 50.956 26.438 57.682 1.00 6.62 308 THR B CA 1
ATOM 6275 C C . THR B 2 308 ? 52.193 25.767 57.109 1.00 6.49 308 THR B C 1
ATOM 6276 O O . THR B 2 308 ? 53.277 25.934 57.644 1.00 7.93 308 THR B O 1
ATOM 6280 N N . TRP B 2 309 ? 52.051 25.031 56.005 1.00 6.16 309 TRP B N 1
ATOM 6281 C CA . TRP B 2 309 ? 53.253 24.392 55.411 1.00 6.46 309 TRP B CA 1
ATOM 6282 C C . TRP B 2 309 ? 54.087 25.367 54.614 1.00 6.49 309 TRP B C 1
ATOM 6283 O O . TRP B 2 309 ? 55.235 25.077 54.309 1.00 7.45 309 TRP B O 1
ATOM 6294 N N . LYS B 2 310 ? 53.511 26.510 54.242 1.00 6.96 310 LYS B N 1
ATOM 6295 C CA . LYS B 2 310 ? 54.194 27.553 53.462 1.00 7.04 310 LYS B CA 1
ATOM 6296 C C . LYS B 2 310 ? 54.535 27.068 52.049 1.00 7.19 310 LYS B C 1
ATOM 6297 O O . LYS B 2 310 ? 55.498 27.513 51.441 1.00 9.51 310 LYS B O 1
ATOM 6303 N N . HIS B 2 311 ? 53.739 26.142 51.518 1.00 6.99 311 HIS B N 1
ATOM 6304 C CA . HIS B 2 311 ? 53.932 25.706 50.130 1.00 7.15 311 HIS B CA 1
ATOM 6305 C C . HIS B 2 311 ? 53.243 26.655 49.199 1.00 8.54 311 HIS B C 1
ATOM 6306 O O . HIS B 2 311 ? 52.141 27.068 49.456 1.00 10.09 311 HIS B O 1
ATOM 6313 N N . GLU B 2 312 ? 53.874 26.987 48.083 1.00 9.37 312 GLU B N 1
ATOM 6314 C CA . GLU B 2 312 ? 53.284 27.912 47.104 1.00 10.23 312 GLU B CA 1
ATOM 6315 C C . GLU B 2 312 ? 52.480 27.111 46.083 1.00 8.69 312 GLU B C 1
ATOM 6316 O O . GLU B 2 312 ? 52.917 26.869 44.987 1.00 8.11 312 GLU B O 1
ATOM 6322 N N . VAL B 2 313 ? 51.306 26.661 46.497 1.00 9.32 313 VAL B N 1
ATOM 6323 C CA . VAL B 2 313 ? 50.518 25.707 45.713 1.00 8.19 313 VAL B CA 1
ATOM 6324 C C . VAL B 2 313 ? 50.261 26.278 44.322 1.00 7.74 313 VAL B C 1
ATOM 6325 O O . VAL B 2 313 ? 49.764 27.388 44.193 1.00 9.19 313 VAL B O 1
ATOM 6329 N N . PRO B 2 314 ? 50.613 25.528 43.266 1.00 7.42 314 PRO B N 1
ATOM 6330 C CA . PRO B 2 314 ? 50.460 26.091 41.916 1.00 7.97 314 PRO B CA 1
ATOM 6331 C C . PRO B 2 314 ? 49.020 26.193 41.492 1.00 8.27 314 PRO B C 1
ATOM 6332 O O . PRO B 2 314 ? 48.185 25.406 41.917 1.00 9.32 314 PRO B O 1
ATOM 6336 N N . LYS B 2 315 ? 48.745 27.180 40.657 1.00 8.68 315 LYS B N 1
ATOM 6337 C CA . LYS B 2 315 ? 47.406 27.381 40.104 1.00 9.53 315 LYS B CA 1
ATOM 6338 C C . LYS B 2 315 ? 47.298 26.464 38.900 1.00 9.97 315 LYS B C 1
ATOM 6339 O O . LYS B 2 315 ? 47.722 26.798 37.801 1.00 15.50 315 LYS B O 1
ATOM 6345 N N . LEU B 2 316 ? 46.835 25.256 39.140 1.00 8.09 316 LEU B N 1
ATOM 6346 C CA . LEU B 2 316 ? 46.650 24.256 38.091 1.00 6.82 316 LEU B CA 1
ATOM 6347 C C . LEU B 2 316 ? 45.213 23.787 38.072 1.00 6.15 316 LEU B C 1
ATOM 6348 O O . LEU B 2 316 ? 44.619 23.503 39.104 1.00 7.29 316 LEU B O 1
ATOM 6353 N N . ASN B 2 317 ? 44.674 23.619 36.885 1.00 6.01 317 ASN B N 1
ATOM 6354 C CA . ASN B 2 317 ? 43.430 22.899 36.731 1.00 6.18 317 ASN B CA 1
ATOM 6355 C C . ASN B 2 317 ? 43.651 21.398 36.900 1.00 5.93 317 ASN B C 1
ATOM 6356 O O . ASN B 2 317 ? 44.761 20.890 36.785 1.00 6.31 317 ASN B O 1
ATOM 6361 N N . ILE B 2 318 ? 42.555 20.678 37.115 1.00 5.32 318 ILE B N 1
ATOM 6362 C CA . ILE B 2 318 ? 42.562 19.210 37.079 1.00 5.26 318 ILE B CA 1
ATOM 6363 C C . ILE B 2 318 ? 43.290 18.763 35.806 1.00 5.09 318 ILE B C 1
ATOM 6364 O O . ILE B 2 318 ? 43.064 19.340 34.737 1.00 5.39 318 ILE B O 1
ATOM 6369 N N . PRO B 2 319 ? 44.129 17.721 35.884 1.00 5.32 319 PRO B N 1
ATOM 6370 C CA . PRO B 2 319 ? 44.856 17.307 34.666 1.00 5.52 319 PRO B CA 1
ATOM 6371 C C . PRO B 2 319 ? 43.994 16.391 33.809 1.00 5.33 319 PRO B C 1
ATOM 6372 O O . PRO B 2 319 ? 44.117 15.158 33.805 1.00 5.79 319 PRO B O 1
ATOM 6376 N N . MET B 2 320 ? 43.069 17.033 33.083 1.00 6.15 320 MET B N 1
ATOM 6377 C CA . MET B 2 320 ? 42.148 16.346 32.158 1.00 6.07 320 MET B CA 1
ATOM 6378 C C . MET B 2 320 ? 42.264 17.009 30.813 1.00 6.37 320 MET B C 1
ATOM 6379 O O . MET B 2 320 ? 42.288 18.242 30.723 1.00 8.01 320 MET B O 1
ATOM 6384 N N . GLY B 2 321 ? 42.268 16.187 29.773 1.00 6.19 321 GLY B N 1
ATOM 6385 C CA . GLY B 2 321 ? 42.455 16.673 28.434 1.00 6.88 321 GLY B CA 1
ATOM 6386 C C . GLY B 2 321 ? 43.905 16.942 28.113 1.00 7.11 321 GLY B C 1
ATOM 6387 O O . GLY B 2 321 ? 44.819 16.728 28.927 1.00 9.12 321 GLY B O 1
ATOM 6388 N N . LEU B 2 322 ? 44.103 17.465 26.918 1.00 6.96 322 LEU B N 1
ATOM 6389 C CA . LEU B 2 322 ? 45.441 17.673 26.403 1.00 7.33 322 LEU B CA 1
ATOM 6390 C C . LEU B 2 322 ? 46.136 18.866 27.066 1.00 5.78 322 LEU B C 1
ATOM 6391 O O . LEU B 2 322 ? 47.222 18.714 27.657 1.00 6.41 322 LEU B O 1
ATOM 6396 N N . ASP B 2 323 ? 45.536 20.049 26.975 1.00 6.43 323 ASP B N 1
ATOM 6397 C CA . ASP B 2 323 ? 46.212 21.243 27.467 1.00 6.35 323 ASP B CA 1
ATOM 6398 C C . ASP B 2 323 ? 46.494 21.161 28.981 1.00 5.78 323 ASP B C 1
ATOM 6399 O O . ASP B 2 323 ? 47.567 21.539 29.453 1.00 6.19 323 ASP B O 1
ATOM 6404 N N . TRP B 2 324 ? 45.536 20.665 29.757 1.00 5.95 324 TRP B N 1
ATOM 6405 C CA . TRP B 2 324 ? 45.697 20.665 31.214 1.00 5.51 324 TRP B CA 1
ATOM 6406 C C . TRP B 2 324 ? 46.598 19.568 31.671 1.00 5.41 324 TRP B C 1
ATOM 6407 O O . TRP B 2 324 ? 47.267 19.712 32.700 1.00 6.66 324 TRP B O 1
ATOM 6418 N N . THR B 2 325 ? 46.703 18.469 30.935 1.00 5.53 325 THR B N 1
ATOM 6419 C CA . THR B 2 325 ? 47.726 17.467 31.268 1.00 5.08 325 THR B CA 1
ATOM 6420 C C . THR B 2 325 ? 49.109 18.055 30.943 1.00 4.77 325 THR B C 1
ATOM 6421 O O . THR B 2 325 ? 50.050 17.944 31.733 1.00 5.04 325 THR B O 1
ATOM 6425 N N . ASP B 2 326 ? 49.253 18.711 29.789 1.00 5.41 326 ASP B N 1
ATOM 6426 C CA . ASP B 2 326 ? 50.511 19.392 29.419 1.00 5.12 326 ASP B CA 1
ATOM 6427 C C . ASP B 2 326 ? 50.931 20.359 30.545 1.00 5.24 326 ASP B C 1
ATOM 6428 O O . ASP B 2 326 ? 52.084 20.371 30.968 1.00 5.46 326 ASP B O 1
ATOM 6433 N N . GLU B 2 327 ? 49.981 21.156 31.040 1.00 5.28 327 GLU B N 1
ATOM 6434 C CA . GLU B 2 327 ? 50.293 22.163 32.053 1.00 5.90 327 GLU B CA 1
ATOM 6435 C C . GLU B 2 327 ? 50.728 21.516 33.367 1.00 5.84 327 GLU B C 1
ATOM 6436 O O . GLU B 2 327 ? 51.667 21.984 34.020 1.00 6.42 327 GLU B O 1
ATOM 6442 N N . PHE B 2 328 ? 50.061 20.429 33.741 1.00 5.41 328 PHE B N 1
ATOM 6443 C CA . PHE B 2 328 ? 50.408 19.683 34.932 1.00 5.77 328 PHE B CA 1
ATOM 6444 C C . PHE B 2 328 ? 51.839 19.159 34.834 1.00 5.72 328 PHE B C 1
ATOM 6445 O O . PHE B 2 328 ? 52.637 19.359 35.744 1.00 6.12 328 PHE B O 1
ATOM 6453 N N . LEU B 2 329 ? 52.182 18.512 33.722 1.00 5.84 329 LEU B N 1
ATOM 6454 C CA . LEU B 2 329 ? 53.495 17.953 33.576 1.00 5.85 329 LEU B CA 1
ATOM 6455 C C . LEU B 2 329 ? 54.578 19.027 33.528 1.00 5.73 329 LEU B C 1
ATOM 6456 O O . LEU B 2 329 ? 55.636 18.863 34.115 1.00 6.21 329 LEU B O 1
ATOM 6461 N N . MET B 2 330 ? 54.308 20.139 32.864 1.00 5.94 330 MET B N 1
ATOM 6462 C CA . MET B 2 330 ? 55.277 21.220 32.817 1.00 6.19 330 MET B CA 1
ATOM 6463 C C . MET B 2 330 ? 55.530 21.823 34.211 1.00 6.01 330 MET B C 1
ATOM 6464 O O . MET B 2 330 ? 56.668 22.135 34.570 1.00 6.57 330 MET B O 1
ATOM 6469 N N . LYS B 2 331 ? 54.478 21.952 35.007 1.00 6.22 331 LYS B N 1
ATOM 6470 C CA . LYS B 2 331 ? 54.639 22.498 36.353 1.00 6.92 331 LYS B CA 1
ATOM 6471 C C . LYS B 2 331 ? 55.382 21.526 37.256 1.00 6.30 331 LYS B C 1
ATOM 6472 O O . LYS B 2 331 ? 56.259 21.941 37.997 1.00 6.82 331 LYS B O 1
ATOM 6478 N N . VAL B 2 332 ? 55.063 20.244 37.182 1.00 6.42 332 VAL B N 1
ATOM 6479 C CA . VAL B 2 332 ? 55.797 19.226 37.915 1.00 6.79 332 VAL B CA 1
ATOM 6480 C C . VAL B 2 332 ? 57.265 19.230 37.501 1.00 6.94 332 VAL B C 1
ATOM 6481 O O . VAL B 2 332 ? 58.141 19.102 38.359 1.00 7.11 332 VAL B O 1
ATOM 6485 N N . SER B 2 333 ? 57.534 19.401 36.217 1.00 6.98 333 SER B N 1
ATOM 6486 C CA . SER B 2 333 ? 58.911 19.486 35.748 1.00 7.37 333 SER B CA 1
ATOM 6487 C C . SER B 2 333 ? 59.635 20.685 36.364 1.00 7.15 333 SER B C 1
ATOM 6488 O O . SER B 2 333 ? 60.780 20.552 36.805 1.00 8.31 333 SER B O 1
ATOM 6491 N N . GLU B 2 334 ? 58.988 21.844 36.386 1.00 6.80 334 GLU B N 1
ATOM 6492 C CA . GLU B 2 334 ? 59.593 23.044 36.957 1.00 8.26 334 GLU B CA 1
ATOM 6493 C C . GLU B 2 334 ? 59.865 22.854 38.440 1.00 8.09 334 GLU B C 1
ATOM 6494 O O . GLU B 2 334 ? 60.940 23.192 38.927 1.00 9.67 334 GLU B O 1
ATOM 6500 N N . ILE B 2 335 ? 58.896 22.315 39.178 1.00 7.32 335 ILE B N 1
ATOM 6501 C CA . ILE B 2 335 ? 59.072 22.172 40.628 1.00 7.62 335 ILE B CA 1
ATOM 6502 C C . ILE B 2 335 ? 60.177 21.173 40.967 1.00 7.63 335 ILE B C 1
ATOM 6503 O O . ILE B 2 335 ? 61.014 21.413 41.850 1.00 9.32 335 ILE B O 1
ATOM 6508 N N . SER B 2 336 ? 60.166 20.046 40.267 1.00 7.16 336 SER B N 1
ATOM 6509 C CA . SER B 2 336 ? 61.053 18.924 40.567 1.00 7.36 336 SER B CA 1
ATOM 6510 C C . SER B 2 336 ? 62.432 19.018 39.936 1.00 7.74 336 SER B C 1
ATOM 6511 O O . SER B 2 336 ? 63.364 18.343 40.384 1.00 9.57 336 SER B O 1
ATOM 6514 N N . GLY B 2 337 ? 62.562 19.797 38.872 1.00 8.04 337 GLY B N 1
ATOM 6515 C CA . GLY B 2 337 ? 63.775 19.815 38.072 1.00 8.95 337 GLY B CA 1
ATOM 6516 C C . GLY B 2 337 ? 63.939 18.628 37.137 1.00 8.56 337 GLY B C 1
ATOM 6517 O O . GLY B 2 337 ? 64.966 18.514 36.467 1.00 12.84 337 GLY B O 1
ATOM 6518 N N . GLN B 2 338 ? 62.947 17.749 37.053 1.00 7.98 338 GLN B N 1
ATOM 6519 C CA . GLN B 2 338 ? 63.030 16.601 36.158 1.00 7.78 338 GLN B CA 1
ATOM 6520 C C . GLN B 2 338 ? 62.421 16.956 34.803 1.00 7.73 338 GLN B C 1
ATOM 6521 O O . GLN B 2 338 ? 61.340 17.508 34.737 1.00 8.41 338 GLN B O 1
ATOM 6527 N N . PRO B 2 339 ? 63.109 16.615 33.706 1.00 7.69 339 PRO B N 1
ATOM 6528 C CA . PRO B 2 339 ? 62.528 16.829 32.389 1.00 8.11 339 PRO B CA 1
ATOM 6529 C C . PRO B 2 339 ? 61.358 15.894 32.112 1.00 7.50 339 PRO B C 1
ATOM 6530 O O . PRO B 2 339 ? 61.258 14.804 32.678 1.00 8.22 339 PRO B O 1
ATOM 6534 N N . ILE B 2 340 ? 60.462 16.331 31.238 1.00 7.91 340 ILE B N 1
ATOM 6535 C CA . ILE B 2 340 ? 59.398 15.447 30.772 1.00 7.73 340 ILE B CA 1
ATOM 6536 C C . ILE B 2 340 ? 60.061 14.420 29.844 1.00 6.88 340 ILE B C 1
ATOM 6537 O O . ILE B 2 340 ? 60.712 14.784 28.875 1.00 8.91 340 ILE B O 1
ATOM 6542 N N . PRO B 2 341 ? 59.915 13.121 30.149 1.00 7.72 341 PRO B N 1
ATOM 6543 C CA . PRO B 2 341 ? 60.662 12.090 29.409 1.00 8.65 341 PRO B CA 1
ATOM 6544 C C . PRO B 2 341 ? 60.015 11.712 28.091 1.00 7.19 341 PRO B C 1
ATOM 6545 O O . PRO B 2 341 ? 58.840 11.997 27.848 1.00 6.84 341 PRO B O 1
ATOM 6549 N N . ALA B 2 342 ? 60.817 11.074 27.255 1.00 8.08 342 ALA B N 1
ATOM 6550 C CA . ALA B 2 342 ? 60.386 10.596 25.969 1.00 7.99 342 ALA B CA 1
ATOM 6551 C C . ALA B 2 342 ? 59.096 9.785 26.008 1.00 6.67 342 ALA B C 1
ATOM 6552 O O . ALA B 2 342 ? 58.266 9.907 25.099 1.00 7.47 342 ALA B O 1
ATOM 6554 N N . SER B 2 343 ? 58.902 8.958 27.034 1.00 7.56 343 SER B N 1
ATOM 6555 C CA . SER B 2 343 ? 57.737 8.096 27.111 1.00 7.41 343 SER B CA 1
ATOM 6556 C C . SER B 2 343 ? 56.457 8.927 27.155 1.00 6.48 343 SER B C 1
ATOM 6557 O O . SER B 2 343 ? 55.504 8.635 26.442 1.00 7.45 343 SER B O 1
ATOM 6560 N N . LEU B 2 344 ? 56.450 10.005 27.935 1.00 6.41 344 LEU B N 1
ATOM 6561 C CA . LEU B 2 344 ? 55.278 10.856 28.065 1.00 5.78 344 LEU B CA 1
ATOM 6562 C C . LEU B 2 344 ? 55.059 11.736 26.842 1.00 5.47 344 LEU B C 1
ATOM 6563 O O . LEU B 2 344 ? 53.927 11.963 26.426 1.00 5.99 344 LEU B O 1
ATOM 6568 N N . THR B 2 345 ? 56.141 12.189 26.229 1.00 5.46 345 THR B N 1
ATOM 6569 C CA . THR B 2 345 ? 56.026 12.932 24.983 1.00 5.39 345 THR B CA 1
ATOM 6570 C C . THR B 2 345 ? 55.378 12.055 23.900 1.00 4.65 345 THR B C 1
ATOM 6571 O O . THR B 2 345 ? 54.525 12.508 23.160 1.00 5.14 345 THR B O 1
ATOM 6575 N N . LYS B 2 346 ? 55.808 10.796 23.809 1.00 4.90 346 LYS B N 1
ATOM 6576 C CA . LYS B 2 346 ? 55.218 9.870 22.843 1.00 4.30 346 LYS B CA 1
ATOM 6577 C C . LYS B 2 346 ? 53.739 9.597 23.150 1.00 3.88 346 LYS B C 1
ATOM 6578 O O . LYS B 2 346 ? 52.915 9.595 22.242 1.00 4.69 346 LYS B O 1
ATOM 6584 N N . GLU B 2 347 ? 53.399 9.388 24.419 1.00 4.98 347 GLU B N 1
ATOM 6585 C CA . GLU B 2 347 ? 52.024 9.138 24.816 1.00 4.90 347 GLU B CA 1
ATOM 6586 C C . GLU B 2 347 ? 51.134 10.306 24.419 1.00 4.46 347 GLU B C 1
ATOM 6587 O O . GLU B 2 347 ? 50.044 10.128 23.862 1.00 5.08 347 GLU B O 1
ATOM 6593 N N . ARG B 2 348 ? 51.613 11.525 24.657 1.00 4.44 348 ARG B N 1
ATOM 6594 C CA . ARG B 2 348 ? 50.914 12.743 24.248 1.00 4.60 348 ARG B CA 1
ATOM 6595 C C . ARG B 2 348 ? 50.618 12.710 22.751 1.00 4.33 348 ARG B C 1
ATOM 6596 O O . ARG B 2 348 ? 49.501 12.995 22.315 1.00 4.50 348 ARG B O 1
ATOM 6604 N N . GLY B 2 349 ? 51.630 12.392 21.961 1.00 4.34 349 GLY B N 1
ATOM 6605 C CA .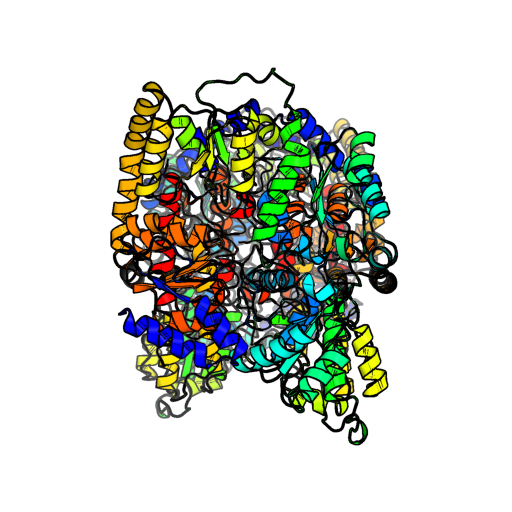 GLY B 2 349 ? 51.482 12.341 20.526 1.00 4.01 349 GLY B CA 1
ATOM 6606 C C . GLY B 2 349 ? 50.570 11.239 20.011 1.00 3.91 349 GLY B C 1
ATOM 6607 O O . GLY B 2 349 ? 49.975 11.372 18.947 1.00 3.94 349 GLY B O 1
ATOM 6608 N N . ARG B 2 350 ? 50.464 10.159 20.759 1.00 4.08 350 ARG B N 1
ATOM 6609 C CA . ARG B 2 350 ? 49.492 9.119 20.453 1.00 4.22 350 ARG B CA 1
ATOM 6610 C C . ARG B 2 350 ? 48.052 9.579 20.709 1.00 4.28 350 ARG B C 1
ATOM 6611 O O . ARG B 2 350 ? 47.164 9.276 19.939 1.00 4.84 350 ARG B O 1
ATOM 6619 N N . LEU B 2 351 ? 47.834 10.345 21.774 1.00 4.36 351 LEU B N 1
ATOM 6620 C CA . LEU B 2 351 ? 46.539 10.980 21.999 1.00 4.41 351 LEU B CA 1
ATOM 6621 C C . LEU B 2 351 ? 46.222 11.935 20.846 1.00 3.86 351 LEU B C 1
ATOM 6622 O O . LEU B 2 351 ? 45.128 11.919 20.313 1.00 4.32 351 LEU B O 1
ATOM 6627 N N . VAL B 2 352 ? 47.174 12.778 20.463 1.00 3.88 352 VAL B N 1
ATOM 6628 C CA . VAL B 2 352 ? 46.922 13.711 19.373 1.00 4.07 352 VAL B CA 1
ATOM 6629 C C . VAL B 2 352 ? 46.586 12.933 18.086 1.00 3.55 352 VAL B C 1
ATOM 6630 O O . VAL B 2 352 ? 45.677 13.299 17.358 1.00 3.54 352 VAL B O 1
ATOM 6634 N N . ASP B 2 353 ? 47.309 11.844 17.829 1.00 3.57 353 ASP B N 1
ATOM 6635 C CA . ASP B 2 353 ? 47.001 11.015 16.660 1.00 3.71 353 ASP B CA 1
ATOM 6636 C C . ASP B 2 353 ? 45.552 10.549 16.701 1.00 3.69 353 ASP B C 1
ATOM 6637 O O . ASP B 2 353 ? 44.824 10.617 15.703 1.00 3.73 353 ASP B O 1
ATOM 6642 N N . MET B 2 354 ? 45.107 10.070 17.864 1.00 3.72 354 MET B N 1
ATOM 6643 C CA A MET B 2 354 ? 43.739 9.583 18.001 0.50 3.67 354 MET B CA 1
ATOM 6644 C CA B MET B 2 354 ? 43.738 9.622 18.037 0.50 3.88 354 MET B CA 1
ATOM 6645 C C . MET B 2 354 ? 42.734 10.713 17.759 1.00 3.87 354 MET B C 1
ATOM 6646 O O . MET B 2 354 ? 41.671 10.483 17.168 1.00 4.49 354 MET B O 1
ATOM 6655 N N . MET B 2 355 ? 43.034 11.928 18.224 1.00 3.98 355 MET B N 1
ATOM 6656 C CA . MET B 2 355 ? 42.187 13.090 17.944 1.00 4.52 355 MET B CA 1
ATOM 6657 C C . MET B 2 355 ? 42.094 13.333 16.450 1.00 3.88 355 MET B C 1
ATOM 6658 O O . MET B 2 355 ? 40.986 13.566 15.919 1.00 4.88 355 MET B O 1
ATOM 6663 N N . THR B 2 356 ? 43.216 13.259 15.735 1.00 3.99 356 THR B N 1
ATOM 6664 C CA . THR B 2 356 ? 43.171 13.450 14.293 1.00 4.38 356 THR B CA 1
ATOM 6665 C C . THR B 2 356 ? 42.336 12.357 13.620 1.00 3.68 356 THR B C 1
ATOM 6666 O O . THR B 2 356 ? 41.571 12.608 12.695 1.00 4.91 356 THR B O 1
ATOM 6670 N N . ASP B 2 357 ? 42.446 11.120 14.095 1.00 3.62 357 ASP B N 1
ATOM 6671 C CA . ASP B 2 357 ? 41.754 9.992 13.515 1.00 4.07 357 ASP B CA 1
ATOM 6672 C C . ASP B 2 357 ? 40.245 10.103 13.681 1.00 3.98 357 ASP B C 1
ATOM 6673 O O . ASP B 2 357 ? 39.485 9.648 12.812 1.00 4.69 357 ASP B O 1
ATOM 6678 N N . SER B 2 358 ? 39.784 10.662 14.807 1.00 3.71 358 SER B N 1
ATOM 6679 C CA . SER B 2 358 ? 38.370 10.591 15.188 1.00 4.36 358 SER B CA 1
ATOM 6680 C C . SER B 2 358 ? 37.633 11.930 15.057 1.00 3.87 358 SER B C 1
ATOM 6681 O O . SER B 2 358 ? 36.443 11.992 15.332 1.00 4.43 358 SER B O 1
ATOM 6684 N N . HIS B 2 359 ? 38.308 12.982 14.598 1.00 3.83 359 HIS B N 1
ATOM 6685 C CA . HIS B 2 359 ? 37.741 14.304 14.685 1.00 3.87 359 HIS B CA 1
ATOM 6686 C C . HIS B 2 359 ? 36.505 14.476 13.839 1.00 3.64 359 HIS B C 1
ATOM 6687 O O . HIS B 2 359 ? 35.673 15.314 14.163 1.00 4.44 359 HIS B O 1
ATOM 6694 N N . THR B 2 360 ? 36.374 13.738 12.733 1.00 3.80 360 THR B N 1
ATOM 6695 C CA . THR B 2 360 ? 35.224 13.953 11.853 1.00 4.07 360 THR B CA 1
ATOM 6696 C C . THR B 2 360 ? 33.915 13.483 12.444 1.00 4.21 360 THR B C 1
ATOM 6697 O O . THR B 2 360 ? 32.887 14.040 12.136 1.00 6.32 360 THR B O 1
ATOM 6701 N N . TRP B 2 361 ? 33.956 12.450 13.268 1.00 4.42 361 TRP B N 1
ATOM 6702 C CA . TRP B 2 361 ? 32.733 11.972 13.917 1.00 4.58 361 TRP B CA 1
ATOM 6703 C C . TRP B 2 361 ? 32.396 12.768 15.175 1.00 4.64 361 TRP B C 1
ATOM 6704 O O . TRP B 2 361 ? 31.256 12.843 15.571 1.00 6.04 361 TRP B O 1
ATOM 6715 N N . LEU B 2 362 ? 33.410 13.326 15.833 1.00 4.73 362 LEU B N 1
ATOM 6716 C CA . LEU B 2 362 ? 33.215 14.129 17.032 1.00 5.31 362 LEU B CA 1
ATOM 6717 C C . LEU B 2 362 ? 32.749 15.548 16.731 1.00 5.16 362 LEU B C 1
ATOM 6718 O O . LEU B 2 362 ? 32.043 16.157 17.545 1.00 5.30 362 LEU B O 1
ATOM 6723 N N . HIS B 2 363 ? 33.112 16.083 15.578 1.00 4.94 363 HIS B N 1
ATOM 6724 C CA . HIS B 2 363 ? 32.914 17.499 15.305 1.00 5.14 363 HIS B CA 1
ATOM 6725 C C . HIS B 2 363 ? 31.459 17.896 15.447 1.00 5.11 363 HIS B C 1
ATOM 6726 O O . HIS B 2 363 ? 30.566 17.328 14.844 1.00 5.82 363 HIS B O 1
ATOM 6733 N N . GLY B 2 364 ? 31.230 18.934 16.241 1.00 5.25 364 GLY B N 1
ATOM 6734 C CA . GLY B 2 364 ? 29.896 19.509 16.405 1.00 5.53 364 GLY B CA 1
ATOM 6735 C C . GLY B 2 364 ? 28.902 18.698 17.215 1.00 5.82 364 GLY B C 1
ATOM 6736 O O . GLY B 2 364 ? 27.751 19.103 17.358 1.00 7.45 364 GLY B O 1
ATOM 6737 N N . LYS B 2 365 ? 29.332 17.578 17.770 1.00 5.34 365 LYS B N 1
ATOM 6738 C CA . LYS B 2 365 ? 28.422 16.772 18.580 1.00 5.41 365 LYS B CA 1
ATOM 6739 C C . LYS B 2 365 ? 28.077 17.517 19.876 1.00 5.55 365 LYS B C 1
ATOM 6740 O O . LYS B 2 365 ? 28.976 18.109 20.500 1.00 6.45 365 LYS B O 1
ATOM 6746 N N . ARG B 2 366 ? 26.823 17.456 20.259 1.00 5.62 366 ARG B N 1
ATOM 6747 C CA . ARG B 2 366 ? 26.264 18.234 21.349 1.00 5.51 366 ARG B CA 1
ATOM 6748 C C . ARG B 2 366 ? 26.040 17.338 22.561 1.00 4.89 366 ARG B C 1
ATOM 6749 O O . ARG B 2 366 ? 25.415 16.286 22.468 1.00 5.87 366 ARG B O 1
ATOM 6757 N N . PHE B 2 367 ? 26.514 17.792 23.721 1.00 5.44 367 PHE B N 1
ATOM 6758 C CA . PHE B 2 367 ? 26.432 17.009 24.961 1.00 5.79 367 PHE B CA 1
ATOM 6759 C C . PHE B 2 367 ? 25.782 17.793 26.097 1.00 5.81 367 PHE B C 1
ATOM 6760 O O . PHE B 2 367 ? 26.017 18.996 26.271 1.00 7.11 367 PHE B O 1
ATOM 6768 N N . ALA B 2 368 ? 24.982 17.076 26.866 1.00 5.91 368 ALA B N 1
ATOM 6769 C CA . ALA B 2 368 ? 24.608 17.456 28.227 1.00 5.43 368 ALA B CA 1
ATOM 6770 C C . ALA B 2 368 ? 25.480 16.666 29.181 1.00 6.13 368 ALA B C 1
ATOM 6771 O O . ALA B 2 368 ? 25.766 15.510 28.916 1.00 8.77 368 ALA B O 1
ATOM 6773 N N . LEU B 2 369 ? 25.901 17.254 30.293 1.00 5.56 369 LEU B N 1
ATOM 6774 C CA . LEU B 2 369 ? 26.805 16.568 31.207 1.00 5.51 369 LEU B CA 1
ATOM 6775 C C . LEU B 2 369 ? 26.647 17.117 32.609 1.00 5.29 369 LEU B C 1
ATOM 6776 O O . LEU B 2 369 ? 26.227 18.246 32.808 1.00 6.31 369 LEU B O 1
ATOM 6781 N N . TRP B 2 370 ? 27.043 16.289 33.580 1.00 5.54 370 TRP B N 1
ATOM 6782 C CA . TRP B 2 370 ? 26.990 16.679 34.981 1.00 5.67 370 TRP B CA 1
ATOM 6783 C C . TRP B 2 370 ? 28.020 15.947 35.774 1.00 5.43 370 TRP B C 1
ATOM 6784 O O . TRP B 2 370 ? 28.657 15.003 35.293 1.00 6.33 370 TRP B O 1
ATOM 6795 N N . GLY B 2 371 ? 28.196 16.367 37.032 1.00 5.92 371 GLY B N 1
ATOM 6796 C CA . GLY B 2 371 ? 29.131 15.751 37.956 1.00 6.11 371 GLY B CA 1
ATOM 6797 C C . GLY B 2 371 ? 29.666 16.782 38.926 1.00 5.57 371 GLY B C 1
ATOM 6798 O O . GLY B 2 371 ? 29.060 17.873 39.111 1.00 6.26 371 GLY B O 1
ATOM 6799 N N . ASP B 2 372 ? 30.784 16.447 39.562 1.00 5.23 372 ASP B N 1
ATOM 6800 C CA . ASP B 2 372 ? 31.425 17.351 40.527 1.00 5.57 372 ASP B CA 1
ATOM 6801 C C . ASP B 2 372 ? 32.187 18.439 39.769 1.00 5.09 372 ASP B C 1
ATOM 6802 O O . ASP B 2 372 ? 32.515 18.288 38.592 1.00 5.44 372 ASP B O 1
ATOM 6807 N N . PRO B 2 373 ? 32.506 19.561 40.438 1.00 5.63 373 PRO B N 1
ATOM 6808 C CA . PRO B 2 373 ? 32.992 20.735 39.703 1.00 5.61 373 PRO B CA 1
ATOM 6809 C C . PRO B 2 373 ? 34.271 20.524 38.882 1.00 4.88 373 PRO B C 1
ATOM 6810 O O . PRO B 2 373 ? 34.358 20.957 37.726 1.00 5.52 373 PRO B O 1
ATOM 6814 N N . ASP B 2 374 ? 35.295 19.921 39.477 1.00 5.52 374 ASP B N 1
ATOM 6815 C CA . ASP B 2 374 ? 36.545 19.733 38.743 1.00 4.94 374 ASP B CA 1
ATOM 6816 C C . ASP B 2 374 ? 36.366 18.760 37.586 1.00 5.08 374 ASP B C 1
ATOM 6817 O O . ASP B 2 374 ? 36.842 19.021 36.474 1.00 5.46 374 ASP B O 1
ATOM 6822 N N . PHE B 2 375 ? 35.731 17.627 37.838 1.00 5.27 375 PHE B N 1
ATOM 6823 C CA . PHE B 2 375 ? 35.426 16.680 36.766 1.00 5.58 375 PHE B CA 1
ATOM 6824 C C . PHE B 2 375 ? 34.685 17.349 35.610 1.00 5.12 375 PHE B C 1
ATOM 6825 O O . PHE B 2 375 ? 35.036 17.182 34.443 1.00 5.50 375 PHE B O 1
ATOM 6833 N N . VAL B 2 376 ? 33.651 18.100 35.947 1.00 5.09 376 VAL B N 1
ATOM 6834 C CA . VAL B 2 376 ? 32.838 18.745 34.922 1.00 5.42 376 VAL B CA 1
ATOM 6835 C C . VAL B 2 376 ? 33.671 19.730 34.115 1.00 5.40 376 VAL B C 1
ATOM 6836 O O . VAL B 2 376 ? 33.597 19.754 32.885 1.00 6.02 376 VAL B O 1
ATOM 6840 N N . MET B 2 377 ? 34.474 20.566 34.770 1.00 5.19 377 MET B N 1
ATOM 6841 C CA A MET B 2 377 ? 35.202 21.541 33.957 0.50 5.11 377 MET B CA 1
ATOM 6842 C CA B MET B 2 377 ? 35.286 21.574 34.082 0.50 6.46 377 MET B CA 1
ATOM 6843 C C . MET B 2 377 ? 36.265 20.886 33.107 1.00 5.31 377 MET B C 1
ATOM 6844 O O . MET B 2 377 ? 36.522 21.344 32.002 1.00 5.30 377 MET B O 1
ATOM 6853 N N . GLY B 2 378 ? 36.880 19.805 33.585 1.00 5.57 378 GLY B N 1
ATOM 6854 C CA . GLY B 2 378 ? 37.830 19.078 32.756 1.00 5.63 378 GLY B CA 1
ATOM 6855 C C . GLY B 2 378 ? 37.185 18.390 31.577 1.00 5.92 378 GLY B C 1
ATOM 6856 O O . GLY B 2 378 ? 37.749 18.361 30.483 1.00 5.78 378 GLY B O 1
ATOM 6857 N N . LEU B 2 379 ? 35.987 17.845 31.792 1.00 6.10 379 LEU B N 1
ATOM 6858 C CA . LEU B 2 379 ? 35.254 17.263 30.685 1.00 5.99 379 LEU B CA 1
ATOM 6859 C C . LEU B 2 379 ? 34.875 18.324 29.641 1.00 5.48 379 LEU B C 1
ATOM 6860 O O . LEU B 2 379 ? 35.025 18.098 28.431 1.00 6.03 379 LEU B O 1
ATOM 6865 N N . VAL B 2 380 ? 34.396 19.467 30.111 1.00 5.13 380 VAL B N 1
ATOM 6866 C CA . VAL B 2 380 ? 34.100 20.585 29.225 1.00 5.23 380 VAL B CA 1
ATOM 6867 C C . VAL B 2 380 ? 35.327 20.964 28.408 1.00 5.14 380 VAL B C 1
ATOM 6868 O O . VAL B 2 380 ? 35.249 21.117 27.187 1.00 5.48 380 VAL B O 1
ATOM 6872 N N . LYS B 2 381 ? 36.468 21.148 29.081 1.00 5.05 381 LYS B N 1
ATOM 6873 C CA . LYS B 2 381 ? 37.689 21.552 28.384 1.00 5.21 381 LYS B CA 1
ATOM 6874 C C . LYS B 2 381 ? 38.049 20.535 27.303 1.00 4.78 381 LYS B C 1
ATOM 6875 O O . LYS B 2 381 ? 38.363 20.902 26.178 1.00 5.20 381 LYS B O 1
ATOM 6881 N N . PHE B 2 382 ? 38.041 19.258 27.649 1.00 4.59 382 PHE B N 1
ATOM 6882 C CA . PHE B 2 382 ? 38.405 18.234 26.669 1.00 5.18 382 PHE B CA 1
ATOM 6883 C C . PHE B 2 382 ? 37.401 18.176 25.506 1.00 4.50 382 PHE B C 1
ATOM 6884 O O . PHE B 2 382 ? 37.818 18.054 24.357 1.00 5.25 382 PHE B O 1
ATOM 6892 N N . LEU B 2 383 ? 36.111 18.301 25.792 1.00 4.89 383 LEU B N 1
ATOM 6893 C CA . LEU B 2 383 ? 35.126 18.344 24.715 1.00 4.84 383 LEU B CA 1
ATOM 6894 C C . LEU B 2 383 ? 35.432 19.478 23.751 1.00 5.08 383 LEU B C 1
ATOM 6895 O O . LEU B 2 383 ? 35.357 19.300 22.520 1.00 5.30 383 LEU B O 1
ATOM 6900 N N . LEU B 2 384 ? 35.782 20.659 24.256 1.00 4.81 384 LEU B N 1
ATOM 6901 C CA . LEU B 2 384 ? 36.146 21.763 23.371 1.00 4.94 384 LEU B CA 1
ATOM 6902 C C . LEU B 2 384 ? 37.373 21.417 22.529 1.00 4.79 384 LEU B C 1
ATOM 6903 O O . LEU B 2 384 ? 37.426 21.739 21.331 1.00 5.69 384 LEU B O 1
ATOM 6908 N N . GLU B 2 385 ? 38.368 20.757 23.125 1.00 5.13 385 GLU B N 1
ATOM 6909 C CA . GLU B 2 385 ? 39.566 20.323 22.390 1.00 4.46 385 GLU B CA 1
ATOM 6910 C C . GLU B 2 385 ? 39.240 19.341 21.265 1.00 4.81 385 GLU B C 1
ATOM 6911 O O . GLU B 2 385 ? 39.940 19.292 20.250 1.00 5.18 385 GLU B O 1
ATOM 6917 N N . LEU B 2 386 ? 38.180 18.571 21.452 1.00 5.17 386 LEU B N 1
ATOM 6918 C CA . LEU B 2 386 ? 37.707 17.579 20.473 1.00 5.06 386 LEU B CA 1
ATOM 6919 C C . LEU B 2 386 ? 36.815 18.207 19.403 1.00 5.30 386 LEU B C 1
ATOM 6920 O O . LEU B 2 386 ? 36.385 17.482 18.497 1.00 6.95 386 LEU B O 1
ATOM 6925 N N . GLY B 2 387 ? 36.499 19.495 19.491 1.00 5.19 387 GLY B N 1
ATOM 6926 C CA . GLY B 2 387 ? 35.567 20.102 18.555 1.00 5.60 387 GLY B CA 1
ATOM 6927 C C . GLY B 2 387 ? 34.108 19.765 18.820 1.00 5.68 387 GLY B C 1
ATOM 6928 O O . GLY B 2 387 ? 33.296 19.833 17.900 1.00 6.79 387 GLY B O 1
ATOM 6929 N N . CYS B 2 388 ? 33.799 19.383 20.064 1.00 6.38 388 CYS B N 1
ATOM 6930 C CA . CYS B 2 388 ? 32.426 19.105 20.486 1.00 6.35 388 CYS B CA 1
ATOM 6931 C C . CYS B 2 388 ? 31.838 20.315 21.207 1.00 7.03 388 CYS B C 1
ATOM 6932 O O . CYS B 2 388 ? 32.575 21.205 21.688 1.00 8.87 388 CYS B O 1
ATOM 6935 N N . GLU B 2 389 ? 30.508 20.343 21.289 1.00 7.12 389 GLU B N 1
ATOM 6936 C CA . GLU B 2 389 ? 29.769 21.414 21.960 1.00 7.74 389 GLU B CA 1
ATOM 6937 C C . GLU B 2 389 ? 29.115 20.948 23.262 1.00 7.45 389 GLU B C 1
ATOM 6938 O O . GLU B 2 389 ? 28.138 20.207 23.232 1.00 8.25 389 GLU B O 1
ATOM 6944 N N . PRO B 2 390 ? 29.649 21.373 24.415 1.00 7.88 390 PRO B N 1
ATOM 6945 C CA . PRO B 2 390 ? 29.068 20.991 25.720 1.00 8.26 390 PRO B CA 1
ATOM 6946 C C . PRO B 2 390 ? 27.907 21.913 26.129 1.00 9.26 390 PRO B C 1
ATOM 6947 O O . PRO B 2 390 ? 28.083 22.835 26.931 1.00 11.07 390 PRO B O 1
ATOM 6951 N N . VAL B 2 391 ? 26.719 21.691 25.550 1.00 6.85 391 VAL B N 1
ATOM 6952 C CA . VAL B 2 391 ? 25.629 22.660 25.564 1.00 7.19 391 VAL B CA 1
ATOM 6953 C C . VAL B 2 391 ? 24.938 22.820 26.908 1.00 6.34 391 VAL B C 1
ATOM 6954 O O . VAL B 2 391 ? 24.601 23.939 27.249 1.00 6.62 391 VAL B O 1
ATOM 6958 N N . HIS B 2 392 ? 24.739 21.742 27.656 1.00 5.96 392 HIS B N 1
ATOM 6959 C CA . HIS B 2 392 ? 24.130 21.826 28.984 1.00 5.36 392 HIS B CA 1
ATOM 6960 C C . HIS B 2 392 ? 25.142 21.293 29.969 1.00 5.27 392 HIS B C 1
ATOM 6961 O O . HIS B 2 392 ? 25.432 20.094 29.992 1.00 7.13 392 HIS B O 1
ATOM 6968 N N . ILE B 2 393 ? 25.677 22.182 30.806 1.00 5.38 393 ILE B N 1
ATOM 6969 C CA . ILE B 2 393 ? 26.712 21.865 31.774 1.00 5.29 393 ILE B CA 1
ATOM 6970 C C . ILE B 2 393 ? 26.114 22.033 33.157 1.00 5.52 393 ILE B C 1
ATOM 6971 O O . ILE B 2 393 ? 25.832 23.161 33.549 1.00 6.60 393 ILE B O 1
ATOM 6976 N N . LEU B 2 394 ? 25.904 20.934 33.873 1.00 5.91 394 LEU B N 1
ATOM 6977 C CA . LEU B 2 394 ? 25.190 20.998 35.148 1.00 6.86 394 LEU B CA 1
ATOM 6978 C C . LEU B 2 394 ? 26.114 20.550 36.276 1.00 6.61 394 LEU B C 1
ATOM 6979 O O . LEU B 2 394 ? 26.692 19.470 36.241 1.00 8.38 394 LEU B O 1
ATOM 6984 N N . CYS B 2 395 ? 26.199 21.380 37.315 1.00 6.82 395 CYS B N 1
ATOM 6985 C CA . CYS B 2 395 ? 26.952 21.006 38.497 1.00 6.13 395 CYS B CA 1
ATOM 6986 C C . CYS B 2 395 ? 26.112 21.413 39.707 1.00 5.83 395 CYS B C 1
ATOM 6987 O O . CYS B 2 395 ? 26.082 22.584 40.094 1.00 6.56 395 CYS B O 1
ATOM 6990 N N . HIS B 2 396 ? 25.399 20.454 40.275 1.00 5.58 396 HIS B N 1
ATOM 6991 C CA . HIS B 2 396 ? 24.455 20.743 41.356 1.00 6.22 396 HIS B CA 1
ATOM 6992 C C . HIS B 2 396 ? 25.174 21.390 42.520 1.00 6.21 396 HIS B C 1
ATOM 6993 O O . HIS B 2 396 ? 24.673 22.346 43.106 1.00 7.98 396 HIS B O 1
ATOM 7000 N N . ASN B 2 397 ? 26.362 20.889 42.824 1.00 6.70 397 ASN B N 1
ATOM 7001 C CA . ASN B 2 397 ? 27.191 21.356 43.923 1.00 7.12 397 ASN B CA 1
ATOM 7002 C C . ASN B 2 397 ? 28.250 22.383 43.514 1.00 7.85 397 ASN B C 1
ATOM 7003 O O . ASN B 2 397 ? 29.200 22.610 44.223 1.00 11.63 397 ASN B O 1
ATOM 7008 N N . GLY B 2 398 ? 28.047 23.074 42.410 1.00 7.61 398 GLY B N 1
ATOM 7009 C CA . GLY B 2 398 ? 28.973 24.114 41.980 1.00 8.20 398 GLY B CA 1
ATOM 7010 C C . GLY B 2 398 ? 28.669 25.442 42.626 1.00 8.27 398 GLY B C 1
ATOM 7011 O O . GLY B 2 398 ? 27.654 25.648 43.225 1.00 14.91 398 GLY B O 1
ATOM 7012 N N . ASN B 2 399 ? 29.594 26.370 42.523 1.00 7.80 399 ASN B N 1
ATOM 7013 C CA . ASN B 2 399 ? 29.436 27.700 43.091 1.00 7.40 399 ASN B CA 1
ATOM 7014 C C . ASN B 2 399 ? 29.631 28.769 42.032 1.00 6.38 399 ASN B C 1
ATOM 7015 O O . ASN B 2 399 ? 30.023 28.482 40.891 1.00 6.55 399 ASN B O 1
ATOM 7020 N N . LYS B 2 400 ? 29.350 30.017 42.412 1.00 7.84 400 LYS B N 1
ATOM 7021 C CA . LYS B 2 400 ? 29.397 31.121 41.482 1.00 8.00 400 LYS B CA 1
ATOM 7022 C C . LYS B 2 400 ? 30.771 31.378 40.895 1.00 7.04 400 LYS B C 1
ATOM 7023 O O . LYS B 2 400 ? 30.921 31.714 39.716 1.00 7.82 400 LYS B O 1
ATOM 7029 N N . ARG B 2 401 ? 31.794 31.268 41.726 1.00 6.80 401 ARG B N 1
ATOM 7030 C CA . ARG B 2 401 ? 33.154 31.499 41.263 1.00 6.90 401 ARG B CA 1
ATOM 7031 C C . ARG B 2 401 ? 33.556 30.439 40.225 1.00 6.33 401 ARG B C 1
ATOM 7032 O O . ARG B 2 401 ? 34.193 30.730 39.212 1.00 7.30 401 ARG B O 1
ATOM 7040 N N . TRP B 2 402 ? 33.210 29.200 40.516 1.00 6.35 402 TRP B N 1
ATOM 7041 C CA . TRP B 2 402 ? 33.469 28.085 39.605 1.00 6.51 402 TRP B CA 1
ATOM 7042 C C . TRP B 2 402 ? 32.743 28.321 38.294 1.00 6.09 402 TRP B C 1
ATOM 7043 O O . TRP B 2 402 ? 33.326 28.138 37.203 1.00 7.34 402 TRP B O 1
ATOM 7054 N N . LYS B 2 403 ? 31.479 28.739 38.353 1.00 6.69 403 LYS B N 1
ATOM 7055 C CA . LYS B 2 403 ? 30.711 28.983 37.136 1.00 7.30 403 LYS B CA 1
ATOM 7056 C C . LYS B 2 403 ? 31.374 30.072 36.287 1.00 8.11 403 LYS B C 1
ATOM 7057 O O . LYS B 2 403 ? 31.492 29.942 35.060 1.00 8.64 403 LYS B O 1
ATOM 7063 N N . LYS B 2 404 ? 31.872 31.126 36.939 1.00 7.79 404 LYS B N 1
ATOM 7064 C CA . LYS B 2 404 ? 32.616 32.148 36.214 1.00 9.23 404 LYS B CA 1
ATOM 7065 C C . LYS B 2 404 ? 33.840 31.576 35.492 1.00 9.31 404 LYS B C 1
ATOM 7066 O O . LYS B 2 404 ? 34.137 31.933 34.344 1.00 10.30 404 LYS B O 1
ATOM 7072 N N . ALA B 2 405 ? 34.561 30.695 36.163 1.00 9.01 405 ALA B N 1
ATOM 7073 C CA . ALA B 2 405 ? 35.736 30.060 35.552 1.00 8.99 405 ALA B CA 1
ATOM 7074 C C . ALA B 2 405 ? 35.356 29.211 34.334 1.00 8.38 405 ALA B C 1
ATOM 7075 O O . ALA B 2 405 ? 36.047 29.235 33.322 1.00 10.17 405 ALA B O 1
ATOM 7077 N N . VAL B 2 406 ? 34.267 28.466 34.425 1.00 7.50 406 VAL B N 1
ATOM 7078 C CA . VAL B 2 406 ? 33.836 27.650 33.292 1.00 7.27 406 VAL B CA 1
ATOM 7079 C C . VAL B 2 406 ? 33.319 28.514 32.155 1.00 7.70 406 VAL B C 1
ATOM 7080 O O . VAL B 2 406 ? 33.627 28.273 30.987 1.00 8.46 406 VAL B O 1
ATOM 7084 N N . ASP B 2 407 ? 32.581 29.568 32.477 1.00 8.72 407 ASP B N 1
ATOM 7085 C CA . ASP B 2 407 ? 32.199 30.527 31.443 1.00 9.76 407 ASP B CA 1
ATOM 7086 C C . ASP B 2 407 ? 33.423 31.112 30.712 1.00 10.52 407 ASP B C 1
ATOM 7087 O O . ASP B 2 407 ? 33.370 31.308 29.497 1.00 12.33 407 ASP B O 1
ATOM 7092 N N . ALA B 2 408 ? 34.541 31.326 31.402 1.00 11.72 408 ALA B N 1
ATOM 7093 C CA . ALA B 2 408 ? 35.754 31.816 30.751 1.00 13.40 408 ALA B CA 1
ATOM 7094 C C . ALA B 2 408 ? 36.363 30.784 29.804 1.00 12.79 408 ALA B C 1
ATOM 7095 O O . ALA B 2 408 ? 36.832 31.127 28.716 1.00 16.44 408 ALA B O 1
ATOM 7097 N N . ILE B 2 409 ? 36.354 29.530 30.203 1.00 12.06 409 ILE B N 1
ATOM 7098 C CA . ILE B 2 409 ? 36.821 28.439 29.360 1.00 12.60 409 ILE B CA 1
ATOM 7099 C C . ILE B 2 409 ? 35.988 28.358 28.085 1.00 11.09 409 ILE B C 1
ATOM 7100 O O . ILE B 2 409 ? 36.535 28.212 26.987 1.00 13.16 409 ILE B O 1
ATOM 7105 N N . LEU B 2 410 ? 34.668 28.485 28.236 1.00 9.89 410 LEU B N 1
ATOM 7106 C CA . LEU B 2 410 ? 33.766 28.428 27.095 1.00 9.64 410 LEU B CA 1
ATOM 7107 C C . LEU B 2 410 ? 34.055 29.592 26.150 1.00 11.79 410 LEU B C 1
ATOM 7108 O O . LEU B 2 410 ? 34.013 29.427 24.933 1.00 14.10 410 LEU B O 1
ATOM 7113 N N . ALA B 2 411 ? 34.336 30.765 26.712 1.00 11.91 411 ALA B N 1
ATOM 7114 C CA . ALA B 2 411 ? 34.691 31.974 25.920 1.00 12.58 411 ALA B CA 1
ATOM 7115 C C . ALA B 2 411 ? 35.949 31.826 25.071 1.00 11.71 411 ALA B C 1
ATOM 7116 O O . ALA B 2 411 ? 36.066 32.447 24.040 1.00 14.42 411 ALA B O 1
ATOM 7118 N N . ALA B 2 412 ? 36.890 30.987 25.495 1.00 11.98 412 ALA B N 1
ATOM 7119 C CA . ALA B 2 412 ? 38.176 30.826 24.797 1.00 13.66 412 ALA B CA 1
ATOM 7120 C C . ALA B 2 412 ? 38.079 29.927 23.573 1.00 14.66 412 ALA B C 1
ATOM 7121 O O . ALA B 2 412 ? 39.081 29.743 22.863 1.00 16.32 412 ALA B O 1
ATOM 7123 N N . SER B 2 413 ? 36.893 29.349 23.347 1.00 13.50 413 SER B N 1
ATOM 7124 C CA . SER B 2 413 ? 36.652 28.482 22.194 1.00 12.05 413 SER B CA 1
ATOM 7125 C C . SER B 2 413 ? 35.338 28.788 21.448 1.00 10.12 413 SER B C 1
ATOM 7126 O O . SER B 2 413 ? 34.280 28.880 22.052 1.00 12.14 413 SER B O 1
ATOM 7129 N N . PRO B 2 414 ? 35.366 28.782 20.107 1.00 10.45 414 PRO B N 1
ATOM 7130 C CA . PRO B 2 414 ? 34.120 28.832 19.341 1.00 10.28 414 PRO B CA 1
ATOM 7131 C C . PRO B 2 414 ? 33.140 27.700 19.625 1.00 9.59 414 PRO B C 1
ATOM 7132 O O . PRO B 2 414 ? 31.946 27.840 19.378 1.00 12.33 414 PRO B O 1
ATOM 7136 N N . TYR B 2 415 ? 33.640 26.587 20.138 1.00 8.32 415 TYR B N 1
ATOM 7137 C CA . TYR B 2 415 ? 32.808 25.441 20.456 1.00 8.26 415 TYR B CA 1
ATOM 7138 C C . TYR B 2 415 ? 31.993 25.623 21.728 1.00 8.69 415 TYR B C 1
ATOM 7139 O O . TYR B 2 415 ? 31.163 24.788 22.051 1.00 8.88 415 TYR B O 1
ATOM 7148 N N . GLY B 2 416 ? 32.223 26.731 22.420 1.00 8.20 416 GLY B N 1
ATOM 7149 C CA . GLY B 2 416 ? 31.483 27.065 23.622 1.00 9.15 416 GLY B CA 1
ATOM 7150 C C . GLY B 2 416 ? 30.298 27.987 23.414 1.00 9.20 416 GLY B C 1
ATOM 7151 O O . GLY B 2 416 ? 29.625 28.325 24.381 1.00 10.83 416 GLY B O 1
ATOM 7152 N N . LYS B 2 417 ? 30.023 28.379 22.166 1.00 10.26 417 LYS B N 1
ATOM 7153 C CA . LYS B 2 417 ? 29.052 29.438 21.895 1.00 11.87 417 LYS B CA 1
ATOM 7154 C C . LYS B 2 417 ? 27.611 29.124 22.304 1.00 11.40 417 LYS B C 1
ATOM 7155 O O . LYS B 2 417 ? 26.843 30.041 22.597 1.00 15.90 417 LYS B O 1
ATOM 7161 N N . ASN B 2 418 ? 27.236 27.852 22.273 1.00 10.99 418 ASN B N 1
ATOM 7162 C CA . ASN B 2 418 ? 25.848 27.427 22.528 1.00 11.20 418 ASN B CA 1
ATOM 7163 C C . ASN B 2 418 ? 25.698 26.736 23.877 1.00 9.54 418 ASN B C 1
ATOM 7164 O O . ASN B 2 418 ? 24.707 26.040 24.129 1.00 11.61 418 ASN B O 1
ATOM 7169 N N . ALA B 2 419 ? 26.685 26.949 24.757 1.00 8.59 419 ALA B N 1
ATOM 7170 C CA . ALA B 2 419 ? 26.744 26.278 26.051 1.00 8.23 419 ALA B CA 1
ATOM 7171 C C . ALA B 2 419 ? 26.275 27.183 27.188 1.00 7.54 419 ALA B C 1
ATOM 7172 O O . ALA B 2 419 ? 26.502 28.383 27.183 1.00 9.12 419 ALA B O 1
ATOM 7174 N N . THR B 2 420 ? 25.636 26.587 28.186 1.00 6.94 420 THR B N 1
ATOM 7175 C CA . THR B 2 420 ? 25.249 27.262 29.420 1.00 6.50 420 THR B CA 1
ATOM 7176 C C . THR B 2 420 ? 25.623 26.379 30.595 1.00 6.39 420 THR B C 1
ATOM 7177 O O . THR B 2 420 ? 25.475 25.168 30.552 1.00 6.22 420 THR B O 1
ATOM 7181 N N . VAL B 2 421 ? 26.115 27.040 31.645 1.00 6.70 421 VAL B N 1
ATOM 7182 C CA . VAL B 2 421 ? 26.498 26.411 32.895 1.00 7.46 421 VAL B CA 1
ATOM 7183 C C . VAL B 2 421 ? 25.420 26.678 33.928 1.00 7.03 421 VAL B C 1
ATOM 7184 O O . VAL B 2 421 ? 25.000 27.817 34.117 1.00 9.25 421 VAL B O 1
ATOM 7188 N N . TYR B 2 422 ? 24.990 25.621 34.592 1.00 6.01 422 TYR B N 1
ATOM 7189 C CA . TYR B 2 422 ? 23.964 25.628 35.607 1.00 6.53 422 TYR B CA 1
ATOM 7190 C C . TYR B 2 422 ? 24.553 25.141 36.936 1.00 6.86 422 TYR B C 1
ATOM 7191 O O . TYR B 2 422 ? 25.182 24.096 36.999 1.00 9.62 422 TYR B O 1
ATOM 7200 N N . ILE B 2 423 ? 24.324 25.907 37.984 1.00 6.20 423 ILE B N 1
ATOM 7201 C CA . ILE B 2 423 ? 24.698 25.512 39.329 1.00 6.76 423 ILE B CA 1
ATOM 7202 C C . ILE B 2 423 ? 23.453 25.480 40.202 1.00 6.75 423 ILE B C 1
ATOM 7203 O O . ILE B 2 423 ? 22.507 26.239 39.972 1.00 7.18 423 ILE B O 1
ATOM 7208 N N . GLY B 2 424 ? 23.413 24.573 41.182 1.00 7.10 424 GLY B N 1
ATOM 7209 C CA . GLY B 2 424 ? 22.279 24.477 42.069 1.00 7.59 424 GLY B CA 1
ATOM 7210 C C . GLY B 2 424 ? 21.082 23.775 41.450 1.00 7.85 424 GLY B C 1
ATOM 7211 O O . GLY B 2 424 ? 20.085 23.586 42.105 1.00 11.69 424 GLY B O 1
ATOM 7212 N N . LYS B 2 425 ? 21.210 23.315 40.220 1.00 7.05 425 LYS B N 1
ATOM 7213 C CA . LYS B 2 425 ? 20.136 22.643 39.508 1.00 6.66 425 LYS B CA 1
ATOM 7214 C C . LYS B 2 425 ? 20.357 21.127 39.535 1.00 6.52 425 LYS B C 1
ATOM 7215 O O . LYS B 2 425 ? 21.490 20.654 39.675 1.00 7.92 425 LYS B O 1
ATOM 7221 N N . ASP B 2 426 ? 19.260 20.375 39.414 1.00 5.86 426 ASP B N 1
ATOM 7222 C CA . ASP B 2 426 ? 19.262 18.942 39.592 1.00 5.42 426 ASP B CA 1
ATOM 7223 C C . ASP B 2 426 ? 18.898 18.216 38.296 1.00 5.34 426 ASP B C 1
ATOM 7224 O O . ASP B 2 426 ? 18.816 18.823 37.220 1.00 5.50 426 ASP B O 1
ATOM 7229 N N . LEU B 2 427 ? 18.774 16.898 38.378 1.00 5.33 427 LEU B N 1
ATOM 7230 C CA . LEU B 2 427 ? 18.546 16.103 37.183 1.00 5.35 427 LEU B CA 1
ATOM 7231 C C . LEU B 2 427 ? 17.118 16.198 36.668 1.00 5.12 427 LEU B C 1
ATOM 7232 O O . LEU B 2 427 ? 16.868 15.815 35.522 1.00 5.83 427 LEU B O 1
ATOM 7237 N N . TRP B 2 428 ? 16.179 16.724 37.469 1.00 5.31 428 TRP B N 1
ATOM 7238 C CA . TRP B 2 428 ? 14.854 17.040 36.919 1.00 5.33 428 TRP B CA 1
ATOM 7239 C C . TRP B 2 428 ? 14.925 18.324 36.102 1.00 5.37 428 TRP B C 1
ATOM 7240 O O . TRP B 2 428 ? 14.245 18.446 35.074 1.00 5.82 428 TRP B O 1
ATOM 7251 N N . HIS B 2 429 ? 15.748 19.294 36.505 1.00 5.67 429 HIS B N 1
ATOM 7252 C CA . HIS B 2 429 ? 16.051 20.426 35.628 1.00 5.78 429 HIS B CA 1
ATOM 7253 C C . HIS B 2 429 ? 16.714 19.962 34.332 1.00 5.67 429 HIS B C 1
ATOM 7254 O O . HIS B 2 429 ? 16.350 20.383 33.223 1.00 6.11 429 HIS B O 1
ATOM 7261 N N . LEU B 2 430 ? 17.708 19.074 34.436 1.00 5.90 430 LEU B N 1
ATOM 7262 C CA A LEU B 2 430 ? 18.430 18.633 33.247 0.50 5.77 430 LEU B CA 1
ATOM 7263 C CA B LEU B 2 430 ? 18.436 18.620 33.241 0.50 5.89 430 LEU B CA 1
ATOM 7264 C C . LEU B 2 430 ? 17.504 17.912 32.276 1.00 5.90 430 LEU B C 1
ATOM 7265 O O . LEU B 2 430 ? 17.634 18.072 31.060 1.00 6.52 430 LEU B O 1
ATOM 7274 N N . ARG B 2 431 ? 16.595 17.105 32.809 1.00 5.94 431 ARG B N 1
ATOM 7275 C CA . ARG B 2 431 ? 15.601 16.409 32.000 1.00 5.40 431 ARG B CA 1
ATOM 7276 C C . ARG B 2 431 ? 14.864 17.395 31.083 1.00 5.68 431 ARG B C 1
ATOM 7277 O O . ARG B 2 431 ? 14.688 17.141 29.888 1.00 6.11 431 ARG B O 1
ATOM 7285 N N . SER B 2 432 ? 14.456 18.546 31.635 1.00 5.71 432 SER B N 1
ATOM 7286 C CA . SER B 2 432 ? 13.766 19.542 30.787 1.00 5.43 432 SER B CA 1
ATOM 7287 C C . SER B 2 432 ? 14.680 20.026 29.671 1.00 5.71 432 SER B C 1
ATOM 7288 O O . SER B 2 432 ? 14.246 20.136 28.522 1.00 6.23 432 SER B O 1
ATOM 7291 N N . LEU B 2 433 ? 15.927 20.351 30.001 1.00 5.52 433 LEU B N 1
ATOM 7292 C CA . LEU B 2 433 ? 16.864 20.878 29.004 1.00 5.71 433 LEU B CA 1
ATOM 7293 C C . LEU B 2 433 ? 17.064 19.913 27.858 1.00 5.61 433 LEU B C 1
ATOM 7294 O O . LEU B 2 433 ? 17.184 20.341 26.712 1.00 6.44 433 LEU B O 1
ATOM 7299 N N . VAL B 2 434 ? 17.131 18.608 28.142 1.00 5.57 434 VAL B N 1
ATOM 7300 C CA . VAL B 2 434 ? 17.376 17.648 27.067 1.00 6.16 434 VAL B CA 1
ATOM 7301 C C . VAL B 2 434 ? 16.138 17.374 26.211 1.00 5.82 434 VAL B C 1
ATOM 7302 O O . VAL B 2 434 ? 16.285 16.828 25.117 1.00 6.56 434 VAL B O 1
ATOM 7306 N N . PHE B 2 435 ? 14.963 17.783 26.698 1.00 6.19 435 PHE B N 1
ATOM 7307 C CA . PHE B 2 435 ? 13.767 17.839 25.847 1.00 6.48 435 PHE B CA 1
ATOM 7308 C C . PHE B 2 435 ? 13.682 19.126 25.025 1.00 6.80 435 PHE B C 1
ATOM 7309 O O . PHE B 2 435 ? 13.395 19.081 23.830 1.00 8.53 435 PHE B O 1
ATOM 7317 N N . THR B 2 436 ? 13.903 20.281 25.637 1.00 6.13 436 THR B N 1
ATOM 7318 C CA . THR B 2 436 ? 13.652 21.553 24.961 1.00 6.54 436 THR B CA 1
ATOM 7319 C C . THR B 2 436 ? 14.790 21.976 24.056 1.00 6.46 436 THR B C 1
ATOM 7320 O O . THR B 2 436 ? 14.566 22.753 23.131 1.00 8.66 436 THR B O 1
ATOM 7324 N N . ASP B 2 437 ? 16.004 21.522 24.328 1.00 6.37 437 ASP B N 1
ATOM 7325 C CA . ASP B 2 437 ? 17.172 21.857 23.518 1.00 6.38 437 ASP B CA 1
ATOM 7326 C C . ASP B 2 437 ? 17.986 20.579 23.400 1.00 6.25 437 ASP B C 1
ATOM 7327 O O . ASP B 2 437 ? 19.023 20.406 24.034 1.00 6.99 437 ASP B O 1
ATOM 7332 N N . LYS B 2 438 ? 17.481 19.639 22.612 1.00 6.24 438 LYS B N 1
ATOM 7333 C CA . LYS B 2 438 ? 17.973 18.284 22.639 1.00 6.14 438 LYS B CA 1
ATOM 7334 C C . LYS B 2 438 ? 19.420 18.183 22.181 1.00 5.90 438 LYS B C 1
ATOM 7335 O O . LYS B 2 438 ? 19.756 18.641 21.091 1.00 6.94 438 LYS B O 1
ATOM 7341 N N . PRO B 2 439 ? 20.277 17.575 22.998 1.00 5.69 439 PRO B N 1
ATOM 7342 C CA . PRO B 2 439 ? 21.649 17.278 22.578 1.00 5.64 439 PRO B CA 1
ATOM 7343 C C . PRO B 2 439 ? 21.714 15.912 21.898 1.00 5.85 439 PRO B C 1
ATOM 7344 O O . PRO B 2 439 ? 20.706 15.194 21.814 1.00 7.02 439 PRO B O 1
ATOM 7348 N N . ASP B 2 440 ? 22.894 15.531 21.439 1.00 5.48 440 ASP B N 1
ATOM 7349 C CA . ASP B 2 440 ? 23.100 14.202 20.874 1.00 5.41 440 ASP B CA 1
ATOM 7350 C C . ASP B 2 440 ? 23.229 13.116 21.943 1.00 5.67 440 ASP B C 1
ATOM 7351 O O . ASP B 2 440 ? 22.757 12.006 21.765 1.00 6.40 440 ASP B O 1
ATOM 7356 N N . PHE B 2 441 ? 23.924 13.442 23.050 1.00 5.93 441 PHE B N 1
ATOM 7357 C CA . PHE B 2 441 ? 24.212 12.472 24.126 1.00 5.71 441 PHE B CA 1
ATOM 7358 C C . PHE B 2 441 ? 24.242 13.208 25.466 1.00 5.68 441 PHE B C 1
ATOM 7359 O O . PHE B 2 441 ? 24.448 14.432 25.515 1.00 6.55 441 PHE B O 1
ATOM 7367 N N . MET B 2 442 ? 24.065 12.434 26.530 1.00 5.74 442 MET B N 1
ATOM 7368 C CA . MET B 2 442 ? 24.413 12.848 27.892 1.00 6.27 442 MET B CA 1
ATOM 7369 C C . MET B 2 442 ? 25.671 12.133 28.317 1.00 5.60 442 MET B C 1
ATOM 7370 O O . MET B 2 442 ? 25.838 10.956 27.985 1.00 6.92 442 MET B O 1
ATOM 7375 N N . ILE B 2 443 ? 26.524 12.813 29.083 1.00 5.40 443 ILE B N 1
ATOM 7376 C CA . ILE B 2 443 ? 27.637 12.199 29.791 1.00 5.65 443 ILE B CA 1
ATOM 7377 C C . ILE B 2 443 ? 27.361 12.389 31.274 1.00 5.13 443 ILE B C 1
ATOM 7378 O O . ILE B 2 443 ? 27.313 13.521 31.756 1.00 6.27 443 ILE B O 1
ATOM 7383 N N . GLY B 2 444 ? 27.149 11.289 31.983 1.00 5.49 444 GLY B N 1
ATOM 7384 C CA . GLY B 2 444 ? 26.769 11.378 33.367 1.00 5.85 444 GLY B CA 1
ATOM 7385 C C . GLY B 2 444 ? 26.788 10.055 34.065 1.00 5.43 444 GLY B C 1
ATOM 7386 O O . GLY B 2 444 ? 27.288 9.064 33.558 1.00 6.92 444 GLY B O 1
ATOM 7387 N N . ASN B 2 445 ? 26.268 10.039 35.283 1.00 6.10 445 ASN B N 1
ATOM 7388 C CA . ASN B 2 445 ? 26.245 8.864 36.124 1.00 5.63 445 ASN B CA 1
ATOM 7389 C C . ASN B 2 445 ? 24.974 8.058 35.882 1.00 5.72 445 ASN B C 1
ATOM 7390 O O . ASN B 2 445 ? 24.175 8.354 34.998 1.00 6.13 445 ASN B O 1
ATOM 7395 N N . SER B 2 446 ? 24.789 6.962 36.631 1.00 5.42 446 SER B N 1
ATOM 7396 C CA . SER B 2 446 ? 23.705 6.030 36.345 1.00 5.84 446 SER B CA 1
ATOM 7397 C C . SER B 2 446 ? 22.331 6.652 36.489 1.00 5.44 446 SER B C 1
ATOM 7398 O O . SER B 2 446 ? 21.383 6.149 35.890 1.00 6.07 446 SER B O 1
ATOM 7401 N N . TYR B 2 447 ? 22.178 7.719 37.290 1.00 5.85 447 TYR B N 1
ATOM 7402 C CA . TYR B 2 447 ? 20.899 8.365 37.402 1.00 5.56 447 TYR B CA 1
ATOM 7403 C C . TYR B 2 447 ? 20.415 8.916 36.076 1.00 5.81 447 TYR B C 1
ATOM 7404 O O . TYR B 2 447 ? 19.212 9.154 35.885 1.00 6.23 447 TYR B O 1
ATOM 7413 N N . GLY B 2 448 ? 21.330 9.125 35.126 1.00 5.57 448 GLY B N 1
ATOM 7414 C CA . GLY B 2 448 ? 20.930 9.564 33.801 1.00 5.68 448 GLY B CA 1
ATOM 7415 C C . GLY B 2 448 ? 20.124 8.558 33.044 1.00 5.49 448 GLY B C 1
ATOM 7416 O O . GLY B 2 448 ? 19.480 8.924 32.064 1.00 5.89 448 GLY B O 1
ATOM 7417 N N . LYS B 2 449 ? 20.122 7.288 33.449 1.00 5.53 449 LYS B N 1
ATOM 7418 C CA . LYS B 2 449 ? 19.417 6.293 32.676 1.00 5.71 449 LYS B CA 1
ATOM 7419 C C . LYS B 2 449 ? 17.931 6.630 32.643 1.00 5.89 449 LYS B C 1
ATOM 7420 O O . LYS B 2 449 ? 17.211 6.333 31.679 1.00 6.16 449 LYS B O 1
ATOM 7426 N N . PHE B 2 450 ? 17.425 7.239 33.713 1.00 5.83 450 PHE B N 1
ATOM 7427 C CA . PHE B 2 450 ? 16.015 7.553 33.801 1.00 5.95 450 PHE B CA 1
ATOM 7428 C C . PHE B 2 450 ? 15.625 8.703 32.863 1.00 5.68 450 PHE B C 1
ATOM 7429 O O . PHE B 2 450 ? 14.531 8.735 32.334 1.00 6.46 450 PHE B O 1
ATOM 7437 N N . ILE B 2 451 ? 16.559 9.607 32.616 1.00 6.34 451 ILE B N 1
ATOM 7438 C CA . ILE B 2 451 ? 16.370 10.661 31.630 1.00 6.40 451 ILE B CA 1
ATOM 7439 C C . ILE B 2 451 ? 16.340 10.058 30.238 1.00 5.80 451 ILE B C 1
ATOM 7440 O O . ILE B 2 451 ? 15.470 10.393 29.424 1.00 6.54 451 ILE B O 1
ATOM 7445 N N . GLN B 2 452 ? 17.249 9.123 29.946 1.00 6.11 452 GLN B N 1
ATOM 7446 C CA . GLN B 2 452 ? 17.214 8.459 28.637 1.00 6.33 452 GLN B CA 1
ATOM 7447 C C . GLN B 2 452 ? 15.859 7.764 28.429 1.00 6.16 452 GLN B C 1
ATOM 7448 O O . GLN B 2 452 ? 15.266 7.860 27.367 1.00 6.59 452 GLN B O 1
ATOM 7454 N N . ARG B 2 453 ? 15.383 7.048 29.442 1.00 5.87 453 ARG B N 1
ATOM 7455 C CA . ARG B 2 453 ? 14.092 6.377 29.405 1.00 5.68 453 ARG B CA 1
ATOM 7456 C C . ARG B 2 453 ? 12.979 7.387 29.065 1.00 5.41 453 ARG B C 1
ATOM 7457 O O . ARG B 2 453 ? 12.138 7.139 28.196 1.00 6.08 453 ARG B O 1
ATOM 7465 N N . ASP B 2 454 ? 12.953 8.509 29.775 1.00 5.81 454 ASP B N 1
ATOM 7466 C CA . ASP B 2 454 ? 11.939 9.520 29.531 1.00 5.81 454 ASP B CA 1
ATOM 7467 C C . ASP B 2 454 ? 11.982 10.048 28.093 1.00 5.74 454 ASP B C 1
ATOM 7468 O O . ASP B 2 454 ? 10.936 10.197 27.435 1.00 6.29 454 ASP B O 1
ATOM 7473 N N . THR B 2 455 ? 13.186 10.328 27.581 1.00 5.72 455 THR B N 1
ATOM 7474 C CA . THR B 2 455 ? 13.317 10.837 26.236 1.00 5.84 455 THR B CA 1
ATOM 7475 C C . THR B 2 455 ? 12.827 9.830 25.186 1.00 5.69 455 THR B C 1
ATOM 7476 O O . THR B 2 455 ? 12.141 10.201 24.242 1.00 6.27 455 THR B O 1
ATOM 7480 N N . LEU B 2 456 ? 13.140 8.552 25.353 1.00 6.24 456 LEU B N 1
ATOM 7481 C CA . LEU B 2 456 ? 12.684 7.526 24.433 1.00 6.28 456 LEU B CA 1
ATOM 7482 C C . LEU B 2 456 ? 11.166 7.452 24.424 1.00 6.31 456 LEU B C 1
ATOM 7483 O O . LEU B 2 456 ? 10.556 7.229 23.373 1.00 6.57 456 LEU B O 1
ATOM 7488 N N . HIS B 2 457 ? 10.525 7.665 25.574 1.00 6.23 457 HIS B N 1
ATOM 7489 C CA . HIS B 2 457 ? 9.071 7.576 25.649 1.00 6.17 457 HIS B CA 1
ATOM 7490 C C . HIS B 2 457 ? 8.432 8.623 24.764 1.00 5.84 457 HIS B C 1
ATOM 7491 O O . HIS B 2 457 ? 7.378 8.385 24.188 1.00 7.29 457 HIS B O 1
ATOM 7498 N N . LYS B 2 458 ? 9.040 9.805 24.629 1.00 6.01 458 LYS B N 1
ATOM 7499 C CA . LYS B 2 458 ? 8.528 10.802 23.685 1.00 6.71 458 LYS B CA 1
ATOM 7500 C C . LYS B 2 458 ? 8.637 10.284 22.236 1.00 6.89 458 LYS B C 1
ATOM 7501 O O . LYS B 2 458 ? 7.745 10.492 21.420 1.00 8.80 458 LYS B O 1
ATOM 7507 N N . GLY B 2 459 ? 9.740 9.611 21.923 1.00 7.56 459 GLY B N 1
ATOM 7508 C CA . GLY B 2 459 ? 9.911 8.886 20.659 1.00 7.60 459 GLY B CA 1
ATOM 7509 C C . GLY B 2 459 ? 11.371 8.578 20.428 1.00 7.47 459 GLY B C 1
ATOM 7510 O O . GLY B 2 459 ? 12.263 9.230 20.972 1.00 7.53 459 GLY B O 1
ATOM 7511 N N . LYS B 2 460 ? 11.637 7.593 19.572 1.00 8.00 460 LYS B N 1
ATOM 7512 C CA . LYS B 2 460 ? 13.015 7.203 19.247 1.00 8.33 460 LYS B CA 1
ATOM 7513 C C . LYS B 2 460 ? 13.844 8.387 18.762 1.00 7.42 460 LYS B C 1
ATOM 7514 O O . LYS B 2 460 ? 15.014 8.539 19.120 1.00 8.37 460 LYS B O 1
ATOM 7520 N N . GLU B 2 461 ? 13.223 9.256 17.968 1.00 7.61 461 GLU B N 1
ATOM 7521 C CA . GLU B 2 461 ? 13.946 10.420 17.434 1.00 8.87 461 GLU B CA 1
ATOM 7522 C C . GLU B 2 461 ? 14.321 11.465 18.501 1.00 8.49 461 GLU B C 1
ATOM 7523 O O . GLU B 2 461 ? 15.129 12.346 18.247 1.00 11.65 461 GLU B O 1
ATOM 7529 N N . PHE B 2 462 ? 13.689 11.380 19.662 1.00 7.09 462 PHE B N 1
ATOM 7530 C CA . PHE B 2 462 ? 13.946 12.284 20.777 1.00 6.86 462 PHE B CA 1
ATOM 7531 C C . PHE B 2 462 ? 14.880 11.670 21.828 1.00 6.20 462 PHE B C 1
ATOM 7532 O O . PHE B 2 462 ? 15.284 12.364 22.759 1.00 6.61 462 PHE B O 1
ATOM 7540 N N . GLU B 2 463 ? 15.210 10.395 21.697 1.00 6.47 463 GLU B N 1
ATOM 7541 C CA . GLU B 2 463 ? 15.997 9.691 22.709 1.00 6.15 463 GLU B CA 1
ATOM 7542 C C . GLU B 2 463 ? 17.394 10.301 22.759 1.00 6.30 463 GLU B C 1
ATOM 7543 O O . GLU B 2 463 ? 18.046 10.503 21.728 1.00 7.66 463 GLU B O 1
ATOM 7549 N N . VAL B 2 464 ? 17.885 10.530 23.967 1.00 5.76 464 VAL B N 1
ATOM 7550 C CA . VAL B 2 464 ? 19.226 11.009 24.230 1.00 5.95 464 VAL B CA 1
ATOM 7551 C C . VAL B 2 464 ? 19.979 9.901 24.977 1.00 5.96 464 VAL B C 1
ATOM 7552 O O . VAL B 2 464 ? 19.710 9.673 26.157 1.00 7.01 464 VAL B O 1
ATOM 7556 N N . PRO B 2 465 ? 20.897 9.198 24.299 1.00 6.19 465 PRO B N 1
ATOM 7557 C CA . PRO B 2 465 ? 21.585 8.102 24.988 1.00 6.30 465 PRO B CA 1
ATOM 7558 C C . PRO B 2 465 ? 22.551 8.618 26.044 1.00 6.19 465 PRO B C 1
ATOM 7559 O O . PRO B 2 465 ? 23.185 9.662 25.873 1.00 6.93 465 PRO B O 1
ATOM 7563 N N . LEU B 2 466 ? 22.646 7.862 27.134 1.00 6.22 466 LEU B N 1
ATOM 7564 C CA . LEU B 2 466 ? 23.590 8.107 28.215 1.00 6.10 466 LEU B CA 1
ATOM 7565 C C . LEU B 2 466 ? 24.920 7.429 27.939 1.00 5.91 466 LEU B C 1
ATOM 7566 O O . LEU B 2 466 ? 24.976 6.234 27.643 1.00 7.14 466 LEU B O 1
ATOM 7571 N N . ILE B 2 467 ? 25.984 8.197 28.150 1.00 5.45 467 ILE B N 1
ATOM 7572 C CA . ILE B 2 467 ? 27.373 7.710 28.200 1.00 5.71 467 ILE B CA 1
ATOM 7573 C C . ILE B 2 467 ? 27.801 7.836 29.666 1.00 5.53 467 ILE B C 1
ATOM 7574 O O . ILE B 2 467 ? 27.787 8.934 30.219 1.00 6.15 467 ILE B O 1
ATOM 7579 N N . ARG B 2 468 ? 28.121 6.707 30.283 1.00 5.59 468 ARG B N 1
ATOM 7580 C CA . ARG B 2 468 ? 28.362 6.664 31.738 1.00 5.38 468 ARG B CA 1
ATOM 7581 C C . ARG B 2 468 ? 29.796 7.021 32.090 1.00 5.40 468 ARG B C 1
ATOM 7582 O O . ARG B 2 468 ? 30.708 6.200 31.933 1.00 6.01 468 ARG B O 1
ATOM 7590 N N . ILE B 2 469 ? 29.996 8.250 32.590 1.00 5.39 469 ILE B N 1
ATOM 7591 C CA . ILE B 2 469 ? 31.277 8.725 33.087 1.00 5.74 469 ILE B CA 1
ATOM 7592 C C . ILE B 2 469 ? 30.924 9.573 34.292 1.00 6.08 469 ILE B C 1
ATOM 7593 O O . ILE B 2 469 ? 30.171 10.550 34.167 1.00 6.96 469 ILE B O 1
ATOM 7598 N N . GLY B 2 470 ? 31.476 9.245 35.458 1.00 5.87 470 GLY B N 1
ATOM 7599 C CA . GLY B 2 470 ? 31.201 9.936 36.707 1.00 6.44 470 GLY B CA 1
ATOM 7600 C C . GLY B 2 470 ? 30.918 8.984 37.848 1.00 5.59 470 GLY B C 1
ATOM 7601 O O . GLY B 2 470 ? 31.454 7.869 37.896 1.00 6.63 470 GLY B O 1
ATOM 7602 N N . PHE B 2 471 ? 30.142 9.440 38.820 1.00 6.74 471 PHE B N 1
ATOM 7603 C CA . PHE B 2 471 ? 29.920 8.696 40.044 1.00 6.24 471 PHE B CA 1
ATOM 7604 C C . PHE B 2 471 ? 28.523 9.019 40.559 1.00 5.87 471 PHE B C 1
ATOM 7605 O O . PHE B 2 471 ? 28.177 10.203 40.621 1.00 6.51 471 PHE B O 1
ATOM 7613 N N . PRO B 2 472 ? 27.747 8.026 40.992 1.00 5.94 472 PRO B N 1
ATOM 7614 C CA . PRO B 2 472 ? 28.010 6.602 40.960 1.00 5.48 472 PRO B CA 1
ATOM 7615 C C . PRO B 2 472 ? 27.617 5.956 39.643 1.00 5.32 472 PRO B C 1
ATOM 7616 O O . PRO B 2 472 ? 26.690 6.385 38.976 1.00 5.67 472 PRO B O 1
ATOM 7620 N N . ILE B 2 473 ? 28.324 4.868 39.312 1.00 5.37 473 ILE B N 1
ATOM 7621 C CA . ILE B 2 473 ? 27.932 4.013 38.191 1.00 5.07 473 ILE B CA 1
ATOM 7622 C C . ILE B 2 473 ? 27.617 2.642 38.798 1.00 4.74 473 ILE B C 1
ATOM 7623 O O . ILE B 2 473 ? 28.518 1.936 39.279 1.00 5.52 473 ILE B O 1
ATOM 7628 N N . PHE B 2 474 ? 26.307 2.300 38.783 1.00 4.93 474 PHE B N 1
ATOM 7629 C CA . PHE B 2 474 ? 25.821 1.122 39.518 1.00 5.24 474 PHE B CA 1
ATOM 7630 C C . PHE B 2 474 ? 25.276 0.028 38.590 1.00 5.22 474 PHE B C 1
ATOM 7631 O O . PHE B 2 474 ? 25.039 -1.074 39.017 1.00 5.59 474 PHE B O 1
ATOM 7639 N N . ASP B 2 475 ? 25.010 0.383 37.312 1.00 5.18 475 ASP B N 1
ATOM 7640 C CA . ASP B 2 475 ? 24.280 -0.487 36.381 1.00 5.62 475 ASP B CA 1
ATOM 7641 C C . ASP B 2 475 ? 25.155 -1.042 35.248 1.00 5.65 475 ASP B C 1
ATOM 7642 O O . ASP B 2 475 ? 24.647 -1.675 34.327 1.00 6.43 475 ASP B O 1
ATOM 7647 N N . ARG B 2 476 ? 26.453 -0.853 35.380 1.00 5.27 476 ARG B N 1
ATOM 7648 C CA . ARG B 2 476 ? 27.470 -1.467 34.567 1.00 5.27 476 ARG B CA 1
ATOM 7649 C C . ARG B 2 476 ? 28.526 -1.972 35.525 1.00 4.94 476 ARG B C 1
ATOM 7650 O O . ARG B 2 476 ? 28.599 -1.509 36.662 1.00 5.64 476 ARG B O 1
ATOM 7658 N N . HIS B 2 477 ? 29.312 -2.942 35.089 1.00 4.83 477 HIS B N 1
ATOM 7659 C CA . HIS B 2 477 ? 30.344 -3.543 35.931 1.00 5.09 477 HIS B CA 1
ATOM 7660 C C . HIS B 2 477 ? 31.722 -3.070 35.536 1.00 4.79 477 HIS B C 1
ATOM 7661 O O . HIS B 2 477 ? 32.113 -3.077 34.369 1.00 5.00 477 HIS B O 1
ATOM 7668 N N . HIS B 2 478 ? 32.518 -2.747 36.553 1.00 4.76 478 HIS B N 1
ATOM 7669 C CA . HIS B 2 478 ? 33.967 -2.511 36.456 1.00 5.08 478 HIS B CA 1
ATOM 7670 C C . HIS B 2 478 ? 34.350 -1.223 35.795 1.00 4.80 478 HIS B C 1
ATOM 7671 O O . HIS B 2 478 ? 35.548 -1.019 35.541 1.00 5.62 478 HIS B O 1
ATOM 7678 N N . LEU B 2 479 ? 33.419 -0.305 35.581 1.00 5.17 479 LEU B N 1
ATOM 7679 C CA . LEU B 2 479 ? 33.815 0.981 35.012 1.00 5.51 479 LEU B CA 1
ATOM 7680 C C . LEU B 2 479 ? 34.643 1.806 36.000 1.00 5.29 479 LEU B C 1
ATOM 7681 O O . LEU B 2 479 ? 35.349 2.705 35.584 1.00 5.74 479 LEU B O 1
ATOM 7686 N N . HIS B 2 480 ? 34.550 1.509 37.289 1.00 5.47 480 HIS B N 1
ATOM 7687 C CA . HIS B 2 480 ? 35.385 2.174 38.284 1.00 5.64 480 HIS B CA 1
ATOM 7688 C C . HIS B 2 480 ? 36.859 1.917 38.051 1.00 5.40 480 HIS B C 1
ATOM 7689 O O . HIS B 2 480 ? 37.700 2.593 38.652 1.00 6.30 480 HIS B O 1
ATOM 7696 N N . ARG B 2 481 ? 37.236 0.932 37.224 1.00 5.24 481 ARG B N 1
ATOM 7697 C CA . ARG B 2 481 ? 38.634 0.674 36.910 1.00 5.50 481 ARG B CA 1
ATOM 7698 C C . ARG B 2 481 ? 39.221 1.644 35.872 1.00 5.44 481 ARG B C 1
ATOM 7699 O O . ARG B 2 481 ? 40.428 1.639 35.636 1.00 6.31 481 ARG B O 1
ATOM 7707 N N . SER B 2 482 ? 38.361 2.430 35.236 1.00 5.42 482 SER B N 1
ATOM 7708 C CA . SER B 2 482 ? 38.737 3.332 34.144 1.00 5.59 482 SER B CA 1
ATOM 7709 C C . SER B 2 482 ? 39.588 4.500 34.615 1.00 5.10 482 SER B C 1
ATOM 7710 O O . SER B 2 482 ? 39.824 4.699 35.806 1.00 5.48 482 SER B O 1
ATOM 7713 N N . THR B 2 483 ? 39.989 5.306 33.631 1.00 5.21 483 THR B N 1
ATOM 7714 C CA . THR B 2 483 ? 40.824 6.484 33.837 1.00 5.68 483 THR B CA 1
ATOM 7715 C C . THR B 2 483 ? 40.195 7.658 33.116 1.00 5.14 483 THR B C 1
ATOM 7716 O O . THR B 2 483 ? 39.746 7.520 31.964 1.00 5.80 483 THR B O 1
ATOM 7720 N N . THR B 2 484 ? 40.182 8.827 33.768 1.00 5.27 484 THR B N 1
ATOM 7721 C CA . THR B 2 484 ? 39.773 10.077 33.138 1.00 5.55 484 THR B CA 1
ATOM 7722 C C . THR B 2 484 ? 40.859 11.162 33.132 1.00 5.21 484 THR B C 1
ATOM 7723 O O . THR B 2 484 ? 40.717 12.133 32.409 1.00 6.05 484 THR B O 1
ATOM 7727 N N . LEU B 2 485 ? 41.907 11.008 33.943 1.00 5.11 485 LEU B N 1
ATOM 7728 C CA . LEU B 2 485 ? 43.018 11.973 34.025 1.00 5.01 485 LEU B CA 1
ATOM 7729 C C . LEU B 2 485 ? 44.136 11.628 33.061 1.00 4.53 485 LEU B C 1
ATOM 7730 O O . LEU B 2 485 ? 44.328 10.483 32.655 1.00 4.82 485 LEU B O 1
ATOM 7735 N N . GLY B 2 486 ? 44.914 12.657 32.741 1.00 5.46 486 GLY B N 1
ATOM 7736 C CA . GLY B 2 486 ? 46.108 12.464 31.955 1.00 4.94 486 GLY B CA 1
ATOM 7737 C C . GLY B 2 486 ? 45.821 12.155 30.484 1.00 4.41 486 GLY B C 1
ATOM 7738 O O . GLY B 2 486 ? 44.687 12.203 30.009 1.00 4.68 486 GLY B O 1
ATOM 7739 N N . TYR B 2 487 ? 46.883 11.844 29.748 1.00 4.75 487 TYR B N 1
ATOM 7740 C CA . TYR B 2 487 ? 46.720 11.431 28.350 1.00 5.14 487 TYR B CA 1
ATOM 7741 C C . TYR B 2 487 ? 45.972 10.107 28.263 1.00 4.93 487 TYR B C 1
ATOM 7742 O O . TYR B 2 487 ? 45.146 9.923 27.374 1.00 5.33 487 TYR B O 1
ATOM 7751 N N . GLU B 2 488 ? 46.245 9.195 29.200 1.00 5.07 488 GLU B N 1
ATOM 7752 C CA . GLU B 2 488 ? 45.566 7.913 29.221 1.00 5.25 488 GLU B CA 1
ATOM 7753 C C . GLU B 2 488 ? 44.067 8.072 29.387 1.00 5.16 488 GLU B C 1
ATOM 7754 O O . GLU B 2 488 ? 43.262 7.452 28.680 1.00 5.60 488 GLU B O 1
ATOM 7760 N N . GLY B 2 489 ? 43.668 8.922 30.322 1.00 4.99 489 GLY B N 1
ATOM 7761 C CA . GLY B 2 489 ? 42.257 9.195 30.538 1.00 5.22 489 GLY B CA 1
ATOM 7762 C C . GLY B 2 489 ? 41.604 9.875 29.349 1.00 4.57 489 GLY B C 1
ATOM 7763 O O . GLY B 2 489 ? 40.467 9.571 28.989 1.00 5.67 489 GLY B O 1
ATOM 7764 N N . ALA B 2 490 ? 42.316 10.800 28.713 1.00 4.56 490 ALA B N 1
ATOM 7765 C CA . ALA B 2 490 ? 41.814 11.479 27.525 1.00 4.66 490 ALA B CA 1
ATOM 7766 C C . ALA B 2 490 ? 41.600 10.458 26.404 1.00 4.56 490 ALA B C 1
ATOM 7767 O O . ALA B 2 490 ? 40.577 10.504 25.699 1.00 4.76 490 ALA B O 1
ATOM 7769 N N . MET B 2 491 ? 42.528 9.533 26.238 1.00 4.77 491 MET B N 1
ATOM 7770 C CA A MET B 2 491 ? 42.391 8.485 25.224 0.50 4.87 491 MET B CA 1
ATOM 7771 C CA B MET B 2 491 ? 42.392 8.505 25.219 0.50 4.96 491 MET B CA 1
ATOM 7772 C C . MET B 2 491 ? 41.158 7.643 25.511 1.00 4.74 491 MET B C 1
ATOM 7773 O O . MET B 2 491 ? 40.391 7.293 24.595 1.00 4.97 491 MET B O 1
ATOM 7782 N N . GLN B 2 492 ? 40.947 7.270 26.776 1.00 4.91 492 GLN B N 1
ATOM 7783 C CA . GLN B 2 492 ? 39.777 6.478 27.139 1.00 5.29 492 GLN B CA 1
ATOM 7784 C C . GLN B 2 492 ? 38.479 7.231 26.883 1.00 5.26 492 GLN B C 1
ATOM 7785 O O . GLN B 2 492 ? 37.506 6.666 26.367 1.00 6.04 492 GLN B O 1
ATOM 7791 N N . ILE B 2 493 ? 38.442 8.500 27.285 1.00 5.18 493 ILE B N 1
ATOM 7792 C CA . ILE B 2 493 ? 37.256 9.290 27.071 1.00 5.27 493 ILE B CA 1
ATOM 7793 C C . ILE B 2 493 ? 36.958 9.443 25.588 1.00 4.93 493 ILE B C 1
ATOM 7794 O O . ILE B 2 493 ? 35.827 9.235 25.139 1.00 5.16 493 ILE B O 1
ATOM 7799 N N . LEU B 2 494 ? 37.961 9.793 24.810 1.00 4.73 494 LEU B N 1
ATOM 7800 C CA . LEU B 2 494 ? 37.787 9.970 23.367 1.00 4.74 494 LEU B CA 1
ATOM 7801 C C . LEU B 2 494 ? 37.216 8.706 22.747 1.00 4.76 494 LEU B C 1
ATOM 7802 O O . LEU B 2 494 ? 36.268 8.747 21.960 1.00 5.25 494 LEU B O 1
ATOM 7807 N N . THR B 2 495 ? 37.797 7.568 23.089 1.00 4.65 495 THR B N 1
ATOM 7808 C CA . THR B 2 495 ? 37.400 6.284 22.528 1.00 4.89 495 THR B CA 1
ATOM 7809 C C . THR B 2 495 ? 35.949 5.999 22.873 1.00 4.54 495 THR B C 1
ATOM 7810 O O . THR B 2 495 ? 35.141 5.627 22.023 1.00 5.05 495 THR B O 1
ATOM 7814 N N . THR B 2 496 ? 35.575 6.199 24.132 1.00 4.95 496 THR B N 1
ATOM 7815 C CA . THR B 2 496 ? 34.223 5.994 24.557 1.00 5.29 496 THR B CA 1
ATOM 7816 C C . THR B 2 496 ? 33.257 6.896 23.809 1.00 4.82 496 THR B C 1
ATOM 7817 O O . THR B 2 496 ? 32.187 6.449 23.368 1.00 5.41 496 THR B O 1
ATOM 7821 N N . LEU B 2 497 ? 33.609 8.175 23.644 1.00 5.00 497 LEU B N 1
ATOM 7822 C CA . LEU B 2 497 ? 32.698 9.116 22.976 1.00 5.12 497 LEU B CA 1
ATOM 7823 C C . LEU B 2 497 ? 32.510 8.747 21.506 1.00 4.86 497 LEU B C 1
ATOM 7824 O O . LEU B 2 497 ? 31.391 8.675 21.004 1.00 5.32 497 LEU B O 1
ATOM 7829 N N . VAL B 2 498 ? 33.613 8.545 20.770 1.00 4.87 498 VAL B N 1
ATOM 7830 C CA A VAL B 2 498 ? 33.470 8.297 19.347 0.50 4.78 498 VAL B CA 1
ATOM 7831 C CA B VAL B 2 498 ? 33.484 8.282 19.331 0.50 5.54 498 VAL B CA 1
ATOM 7832 C C . VAL B 2 498 ? 32.719 6.988 19.091 1.00 4.38 498 VAL B C 1
ATOM 7833 O O . VAL B 2 498 ? 31.896 6.915 18.183 1.00 5.14 498 VAL B O 1
ATOM 7840 N N . ASN B 2 499 ? 32.970 5.958 19.900 1.00 4.88 499 ASN B N 1
ATOM 7841 C CA . ASN B 2 499 ? 32.296 4.690 19.676 1.00 5.08 499 ASN B CA 1
ATOM 7842 C C . ASN B 2 499 ? 30.850 4.737 20.128 1.00 5.09 499 ASN B C 1
ATOM 7843 O O . ASN B 2 499 ? 30.025 4.019 19.580 1.00 5.67 499 ASN B O 1
ATOM 7848 N N . SER B 2 500 ? 30.477 5.611 21.062 1.00 5.42 500 SER B N 1
ATOM 7849 C CA . SER B 2 500 ? 29.062 5.823 21.386 1.00 5.49 500 SER B CA 1
ATOM 7850 C C . SER B 2 500 ? 28.351 6.457 20.202 1.00 5.40 500 SER B C 1
ATOM 7851 O O . SER B 2 500 ? 27.223 6.077 19.868 1.00 6.04 500 SER B O 1
ATOM 7854 N N . ILE B 2 501 ? 29.016 7.418 19.555 1.00 5.47 501 ILE B N 1
ATOM 7855 C CA . ILE B 2 501 ? 28.474 8.051 18.345 1.00 5.22 501 ILE B CA 1
ATOM 7856 C C . ILE B 2 501 ? 28.268 6.993 17.262 1.00 5.35 501 ILE B C 1
ATOM 7857 O O . ILE B 2 501 ? 27.203 6.935 16.625 1.00 5.54 501 ILE B O 1
ATOM 7862 N N . LEU B 2 502 ? 29.265 6.154 17.042 1.00 4.93 502 LEU B N 1
ATOM 7863 C CA . LEU B 2 502 ? 29.199 5.160 15.965 1.00 5.38 502 LEU B CA 1
ATOM 7864 C C . LEU B 2 502 ? 28.213 4.043 16.270 1.00 5.12 502 LEU B C 1
ATOM 7865 O O . LEU B 2 502 ? 27.542 3.567 15.363 1.00 5.97 502 LEU B O 1
ATOM 7870 N N . GLU B 2 503 ? 28.100 3.650 17.557 1.00 5.45 503 GLU B N 1
ATOM 7871 C CA A GLU B 2 503 ? 27.066 2.680 17.935 0.50 6.32 503 GLU B CA 1
ATOM 7872 C CA B GLU B 2 503 ? 27.065 2.683 17.936 0.50 6.32 503 GLU B CA 1
ATOM 7873 C C . GLU B 2 503 ? 25.652 3.214 17.636 1.00 5.74 503 GLU B C 1
ATOM 7874 O O . GLU B 2 503 ? 24.784 2.512 17.076 1.00 6.09 503 GLU B O 1
ATOM 7885 N N . ARG B 2 504 ? 25.400 4.470 17.969 1.00 5.87 504 ARG B N 1
ATOM 7886 C CA . ARG B 2 504 ? 24.090 5.049 17.726 1.00 6.04 504 ARG B CA 1
ATOM 7887 C C . ARG B 2 504 ? 23.810 5.171 16.220 1.00 5.56 504 ARG B C 1
ATOM 7888 O O . ARG B 2 504 ? 22.693 4.908 15.751 1.00 5.74 504 ARG B O 1
ATOM 7896 N N . LEU B 2 505 ? 24.814 5.567 15.444 1.00 5.28 505 LEU B N 1
ATOM 7897 C CA . LEU B 2 505 ? 24.662 5.661 13.998 1.00 5.26 505 LEU B CA 1
ATOM 7898 C C . LEU B 2 505 ? 24.375 4.278 13.401 1.00 4.62 505 LEU B C 1
ATOM 7899 O O . LEU B 2 505 ? 23.508 4.159 12.517 1.00 4.74 505 LEU B O 1
ATOM 7904 N N . ASP B 2 506 ? 25.046 3.243 13.869 1.00 4.50 506 ASP B N 1
ATOM 7905 C CA . ASP B 2 506 ? 24.740 1.908 13.421 1.00 4.47 506 ASP B CA 1
ATOM 7906 C C . ASP B 2 506 ? 23.294 1.552 13.764 1.00 4.89 506 ASP B C 1
ATOM 7907 O O . ASP B 2 506 ? 22.605 0.939 12.950 1.00 5.23 506 ASP B O 1
ATOM 7912 N N . GLU B 2 507 ? 22.807 1.884 14.966 1.00 4.93 507 GLU B N 1
ATOM 7913 C CA . GLU B 2 507 ? 21.411 1.592 15.298 1.00 5.90 507 GLU B CA 1
ATOM 7914 C C . GLU B 2 507 ? 20.458 2.288 14.320 1.00 5.52 507 GLU B C 1
ATOM 7915 O O . GLU B 2 507 ? 19.494 1.688 13.840 1.00 6.50 507 GLU B O 1
ATOM 7921 N N . GLU B 2 508 ? 20.744 3.547 14.030 1.00 4.83 508 GLU B N 1
ATOM 7922 C CA . GLU B 2 508 ? 19.880 4.338 13.182 1.00 5.42 508 GLU B CA 1
ATOM 7923 C C . GLU B 2 508 ? 19.921 3.928 11.721 1.00 4.76 508 GLU B C 1
ATOM 7924 O O . GLU B 2 508 ? 18.988 4.242 10.977 1.00 6.84 508 GLU B O 1
ATOM 7930 N N . THR B 2 509 ? 20.949 3.206 11.317 1.00 4.19 509 THR B N 1
ATOM 7931 C CA . THR B 2 509 ? 21.132 2.782 9.930 1.00 4.29 509 THR B CA 1
ATOM 7932 C C . THR B 2 509 ? 20.977 1.272 9.750 1.00 4.12 509 THR B C 1
ATOM 7933 O O . THR B 2 509 ? 21.321 0.730 8.706 1.00 4.61 509 THR B O 1
ATOM 7937 N N . ARG B 2 510 ? 20.413 0.585 10.746 1.00 4.83 510 ARG B N 1
ATOM 7938 C CA . ARG B 2 510 ? 20.307 -0.876 10.692 1.00 4.91 510 ARG B CA 1
ATOM 7939 C C . ARG B 2 510 ? 19.069 -1.345 9.945 1.00 5.07 510 ARG B C 1
ATOM 7940 O O . ARG B 2 510 ? 18.952 -2.524 9.703 1.00 8.77 510 ARG B O 1
ATOM 7948 N N . GLY B 2 511 ? 18.172 -0.449 9.559 1.00 5.48 511 GLY B N 1
ATOM 7949 C CA . GLY B 2 511 ? 16.874 -0.815 9.007 1.00 6.08 511 GLY B CA 1
ATOM 7950 C C . GLY B 2 511 ? 16.984 -1.239 7.548 1.00 5.37 511 GLY B C 1
ATOM 7951 O O . GLY B 2 511 ? 17.304 -0.448 6.675 1.00 5.80 511 GLY B O 1
ATOM 7952 N N . MET B 2 512 ? 16.680 -2.499 7.272 1.00 6.30 512 MET B N 1
ATOM 7953 C CA A MET B 2 512 ? 16.826 -3.144 5.985 0.50 6.55 512 MET B CA 1
ATOM 7954 C CA B MET B 2 512 ? 16.955 -3.003 5.924 0.50 6.73 512 MET B CA 1
ATOM 7955 C C . MET B 2 512 ? 16.030 -2.380 4.926 1.00 5.77 512 MET B C 1
ATOM 7956 O O . MET B 2 512 ? 14.813 -2.246 5.103 1.00 6.13 512 MET B O 1
ATOM 7965 N N . GLN B 2 513 ? 16.656 -1.956 3.844 1.00 5.57 513 GLN B N 1
ATOM 7966 C CA . GLN B 2 513 ? 15.990 -1.269 2.746 1.00 6.20 513 GLN B CA 1
ATOM 7967 C C . GLN B 2 513 ? 15.338 0.053 3.163 1.00 8.01 513 GLN B C 1
ATOM 7968 O O . GLN B 2 513 ? 14.485 0.572 2.460 1.00 15.89 513 GLN B O 1
ATOM 7974 N N . ALA B 2 514 ? 15.681 0.593 4.313 1.00 6.43 514 ALA B N 1
ATOM 7975 C CA . ALA B 2 514 ? 15.116 1.852 4.801 1.00 6.29 514 ALA B CA 1
ATOM 7976 C C . ALA B 2 514 ? 16.253 2.839 5.072 1.00 5.81 514 ALA B C 1
ATOM 7977 O O . ALA B 2 514 ? 16.306 3.906 4.492 1.00 9.48 514 ALA B O 1
ATOM 7979 N N . THR B 2 515 ? 17.130 2.500 6.006 1.00 5.65 515 THR B N 1
ATOM 7980 C CA . THR B 2 515 ? 18.252 3.357 6.384 1.00 5.00 515 THR B CA 1
ATOM 7981 C C . THR B 2 515 ? 19.607 2.680 6.202 1.00 4.09 515 THR B C 1
ATOM 7982 O O . THR B 2 515 ? 20.641 3.325 6.381 1.00 4.78 515 THR B O 1
ATOM 7986 N N . ASP B 2 516 ? 19.619 1.405 5.800 1.00 4.30 516 ASP B N 1
ATOM 7987 C CA . ASP B 2 516 ? 20.884 0.675 5.711 1.00 4.00 516 ASP B CA 1
ATOM 7988 C C . ASP B 2 516 ? 21.698 0.995 4.492 1.00 3.56 516 ASP B C 1
ATOM 7989 O O . ASP B 2 516 ? 22.821 0.510 4.394 1.00 3.87 516 ASP B O 1
ATOM 7994 N N . TYR B 2 517 ? 21.240 1.906 3.642 1.00 3.68 517 TYR B N 1
ATOM 7995 C CA . TYR B 2 517 ? 22.137 2.432 2.633 1.00 3.44 517 TYR B CA 1
ATOM 7996 C C . TYR B 2 517 ? 23.396 3.045 3.267 1.00 3.29 517 TYR B C 1
ATOM 7997 O O . TYR B 2 517 ? 24.444 3.033 2.636 1.00 3.83 517 TYR B O 1
ATOM 8006 N N . ASN B 2 518 ? 23.275 3.553 4.490 1.00 3.37 518 ASN B N 1
ATOM 8007 C CA . ASN B 2 518 ? 24.400 4.142 5.224 1.00 3.48 518 ASN B CA 1
ATOM 8008 C C . ASN B 2 518 ? 24.920 3.229 6.321 1.00 3.38 518 ASN B C 1
ATOM 8009 O O . ASN B 2 518 ? 25.564 3.711 7.253 1.00 3.96 518 ASN B O 1
ATOM 8014 N N . HIS B 2 519 ? 24.692 1.916 6.230 1.00 3.38 519 HIS B N 1
ATOM 8015 C CA . HIS B 2 519 ? 25.209 0.982 7.255 1.00 3.66 519 HIS B CA 1
ATOM 8016 C C . HIS B 2 519 ? 26.593 0.505 6.841 1.00 3.67 519 HIS B C 1
ATOM 8017 O O . HIS B 2 519 ? 26.831 -0.653 6.561 1.00 5.70 519 HIS B O 1
ATOM 8024 N N . ASP B 2 520 ? 27.552 1.439 6.851 1.00 3.32 520 ASP B N 1
ATOM 8025 C CA . ASP B 2 520 ? 28.862 1.213 6.256 1.00 3.14 520 ASP B CA 1
ATOM 8026 C C . ASP B 2 520 ? 29.692 0.217 7.075 1.00 3.41 520 ASP B C 1
ATOM 8027 O O . ASP B 2 520 ? 29.735 0.280 8.297 1.00 4.30 520 ASP B O 1
ATOM 8032 N N . LEU B 2 521 ? 30.416 -0.637 6.370 1.00 3.36 521 LEU B N 1
ATOM 8033 C CA . LEU B 2 521 ? 31.413 -1.495 7.007 1.00 3.35 521 LEU B CA 1
ATOM 8034 C C . LEU B 2 521 ? 32.545 -0.679 7.649 1.00 3.13 521 LEU B C 1
ATOM 8035 O O . LEU B 2 521 ? 33.053 -1.015 8.722 1.00 3.70 521 LEU B O 1
ATOM 8040 N N . VAL B 2 522 ? 32.996 0.365 6.940 1.00 3.12 522 VAL B N 1
ATOM 8041 C CA . VAL B 2 522 ? 34.162 1.163 7.329 1.00 3.24 522 VAL B CA 1
ATOM 8042 C C . VAL B 2 522 ? 33.676 2.542 7.749 1.00 3.39 522 VAL B C 1
ATOM 8043 O O . VAL B 2 522 ? 32.916 3.177 7.022 1.00 4.22 522 VAL B O 1
ATOM 8047 N N . ARG B 2 523 ? 34.101 2.983 8.944 1.00 3.57 523 ARG B N 1
ATOM 8048 C CA . ARG B 2 523 ? 33.843 4.326 9.460 1.00 4.53 523 ARG B CA 1
ATOM 8049 C C . ARG B 2 523 ? 35.103 4.923 10.037 1.00 4.68 523 ARG B C 1
ATOM 8050 O O . ARG B 2 523 ? 35.005 6.071 10.552 1.00 4.66 523 ARG B O 1
ATOM 8059 N N . MET C 1 4 ? 55.038 29.307 -5.025 1.00 34.22 4 MET C N 1
ATOM 8060 C CA . MET C 1 4 ? 56.201 28.884 -5.726 0.50 33.06 4 MET C CA 1
ATOM 8061 C C . MET C 1 4 ? 56.216 29.230 -7.192 1.00 27.24 4 MET C C 1
ATOM 8062 O O . MET C 1 4 ? 55.264 29.077 -7.869 1.00 32.70 4 MET C O 1
ATOM 8067 N N . SER C 1 5 ? 57.393 29.610 -7.677 1.00 29.37 5 SER C N 1
ATOM 8068 C CA . SER C 1 5 ? 57.666 29.924 -9.064 1.00 23.20 5 SER C CA 1
ATOM 8069 C C . SER C 1 5 ? 57.839 28.670 -9.912 0.50 20.38 5 SER C C 1
ATOM 8070 O O . SER C 1 5 ? 58.196 27.631 -9.403 1.00 26.01 5 SER C O 1
ATOM 8073 N N . ARG C 1 6 ? 57.550 28.750 -11.188 1.00 20.71 6 ARG C N 1
ATOM 8074 C CA . ARG C 1 6 ? 57.878 27.674 -12.084 1.00 21.18 6 ARG C CA 1
ATOM 8075 C C . ARG C 1 6 ? 59.301 27.124 -11.867 1.00 22.55 6 ARG C C 1
ATOM 8076 O O . ARG C 1 6 ? 59.505 25.931 -11.870 1.00 24.48 6 ARG C O 1
ATOM 8084 N N . GLU C 1 7 ? 60.277 27.991 -11.692 1.00 24.18 7 GLU C N 1
ATOM 8085 C CA . GLU C 1 7 ? 61.618 27.534 -11.497 1.00 23.64 7 GLU C CA 1
ATOM 8086 C C . GLU C 1 7 ? 61.809 26.792 -10.172 1.00 22.42 7 GLU C C 1
ATOM 8087 O O . GLU C 1 7 ? 62.515 25.826 -10.179 1.00 22.64 7 GLU C O 1
ATOM 8093 N N . GLU C 1 8 ? 61.157 27.256 -9.115 1.00 19.13 8 GLU C N 1
ATOM 8094 C CA . GLU C 1 8 ? 61.163 26.584 -7.823 1.00 19.08 8 GLU C CA 1
ATOM 8095 C C . GLU C 1 8 ? 60.495 25.225 -7.885 1.00 18.00 8 GLU C C 1
ATOM 8096 O O . GLU C 1 8 ? 60.949 24.284 -7.254 1.00 19.94 8 GLU C O 1
ATOM 8102 N N . VAL C 1 9 ? 59.404 25.122 -8.627 1.00 17.07 9 VAL C N 1
ATOM 8103 C CA . VAL C 1 9 ? 58.761 23.827 -8.795 1.00 15.03 9 VAL C CA 1
ATOM 8104 C C . VAL C 1 9 ? 59.648 22.882 -9.631 1.00 15.69 9 VAL C C 1
ATOM 8105 O O . VAL C 1 9 ? 59.766 21.709 -9.284 1.00 13.36 9 VAL C O 1
ATOM 8109 N N . GLU C 1 10 ? 60.296 23.400 -10.687 1.00 15.38 10 GLU C N 1
ATOM 8110 C CA . GLU C 1 10 ? 61.181 22.567 -11.498 1.00 15.31 10 GLU C CA 1
ATOM 8111 C C . GLU C 1 10 ? 62.350 22.052 -10.655 1.00 13.94 10 GLU C C 1
ATOM 8112 O O . GLU C 1 10 ? 62.740 20.883 -10.765 1.00 15.36 10 GLU C O 1
ATOM 8118 N N . SER C 1 11 ? 62.894 22.915 -9.794 1.00 14.78 11 SER C N 1
ATOM 8119 C CA . SER C 1 11 ? 64.035 22.519 -8.973 1.00 15.13 11 SER C CA 1
ATOM 8120 C C . SER C 1 11 ? 63.588 21.541 -7.891 1.00 12.72 11 SER C C 1
ATOM 8121 O O . SER C 1 11 ? 64.328 20.623 -7.577 1.00 12.80 11 SER C O 1
ATOM 8124 N N . LEU C 1 12 ? 62.371 21.700 -7.367 1.00 11.60 12 LEU C N 1
ATOM 8125 C CA . LEU C 1 12 ? 61.804 20.712 -6.445 1.00 11.26 12 LEU C CA 1
ATOM 8126 C C . LEU C 1 12 ? 61.735 19.344 -7.114 1.00 9.47 12 LEU C C 1
ATOM 8127 O O . LEU C 1 12 ? 62.140 18.342 -6.516 1.00 8.54 12 LEU C O 1
ATOM 8132 N N . ILE C 1 13 ? 61.222 19.286 -8.344 1.00 9.09 13 ILE C N 1
ATOM 8133 C CA . ILE C 1 13 ? 61.151 18.009 -9.044 1.00 8.75 13 ILE C CA 1
ATOM 8134 C C . ILE C 1 13 ? 62.532 17.355 -9.150 1.00 8.90 13 ILE C C 1
ATOM 8135 O O . ILE C 1 13 ? 62.726 16.183 -8.843 1.00 8.97 13 ILE C O 1
ATOM 8140 N N . GLN C 1 14 ? 63.502 18.125 -9.619 1.00 10.13 14 GLN C N 1
ATOM 8141 C CA . GLN C 1 14 ? 64.835 17.576 -9.807 1.00 10.37 14 GLN C CA 1
ATOM 8142 C C . GLN C 1 14 ? 65.458 17.117 -8.477 1.00 9.52 14 GLN C C 1
ATOM 8143 O O . GLN C 1 14 ? 66.090 16.065 -8.424 1.00 10.16 14 GLN C O 1
ATOM 8149 N N . GLU C 1 15 ? 65.234 17.902 -7.424 1.00 8.82 15 GLU C N 1
ATOM 8150 C CA . GLU C 1 15 ? 65.720 17.579 -6.067 1.00 9.07 15 GLU C CA 1
ATOM 8151 C C . GLU C 1 15 ? 65.190 16.211 -5.611 1.00 7.82 15 GLU C C 1
ATOM 8152 O O . GLU C 1 15 ? 65.891 15.349 -5.198 1.00 9.85 15 GLU C O 1
ATOM 8158 N N . VAL C 1 16 ? 63.896 16.058 -5.757 1.00 7.51 16 VAL C N 1
ATOM 8159 C CA . VAL C 1 16 ? 63.218 14.827 -5.347 1.00 8.44 16 VAL C CA 1
ATOM 8160 C C . VAL C 1 16 ? 63.724 13.616 -6.142 1.00 7.88 16 VAL C C 1
ATOM 8161 O O . VAL C 1 16 ? 64.001 12.544 -5.588 1.00 9.59 16 VAL C O 1
ATOM 8165 N N . LEU C 1 17 ? 63.937 13.807 -7.442 1.00 7.58 17 LEU C N 1
ATOM 8166 C CA . LEU C 1 17 ? 64.353 12.687 -8.277 1.00 8.24 17 LEU C CA 1
ATOM 8167 C C . LEU C 1 17 ? 65.799 12.234 -8.041 1.00 6.99 17 LEU C C 1
ATOM 8168 O O . LEU C 1 17 ? 66.184 11.164 -8.494 1.00 7.16 17 LEU C O 1
ATOM 8173 N N . GLU C 1 18 ? 66.587 13.020 -7.303 1.00 7.61 18 GLU C N 1
ATOM 8174 C CA . GLU C 1 18 ? 67.987 12.633 -7.023 1.00 8.51 18 GLU C CA 1
ATOM 8175 C C . GLU C 1 18 ? 68.090 11.322 -6.227 1.00 8.91 18 GLU C C 1
ATOM 8176 O O . GLU C 1 18 ? 69.134 10.690 -6.229 1.00 11.13 18 GLU C O 1
ATOM 8182 N N . VAL C 1 19 ? 67.037 10.940 -5.506 1.00 8.74 19 VAL C N 1
ATOM 8183 C CA . VAL C 1 19 ? 67.067 9.713 -4.667 1.00 9.40 19 VAL C CA 1
ATOM 8184 C C . VAL C 1 19 ? 67.150 8.438 -5.538 1.00 8.05 19 VAL C C 1
ATOM 8185 O O . VAL C 1 19 ? 67.613 7.394 -5.087 1.00 10.18 19 VAL C O 1
ATOM 8189 N N . TYR C 1 20 ? 66.664 8.516 -6.775 1.00 6.80 20 TYR C N 1
ATOM 8190 C CA . TYR C 1 20 ? 66.389 7.299 -7.542 1.00 6.18 20 TYR C CA 1
ATOM 8191 C C . TYR C 1 20 ? 67.593 6.768 -8.294 1.00 5.87 20 TYR C C 1
ATOM 8192 O O . TYR C 1 20 ? 68.423 7.546 -8.766 1.00 7.04 20 TYR C O 1
ATOM 8201 N N . PRO C 1 21 ? 67.659 5.425 -8.472 1.00 5.40 21 PRO C N 1
ATOM 8202 C CA . PRO C 1 21 ? 68.577 4.909 -9.485 1.00 5.45 21 PRO C CA 1
ATOM 8203 C C . PRO C 1 21 ? 68.238 5.490 -10.855 1.00 5.72 21 PRO C C 1
ATOM 8204 O O . PRO C 1 21 ? 67.112 5.925 -11.107 1.00 6.29 21 PRO C O 1
ATOM 8208 N N . GLU C 1 22 ? 69.178 5.439 -11.780 1.00 6.16 22 GLU C N 1
ATOM 8209 C CA . GLU C 1 22 ? 69.048 6.126 -13.068 1.00 6.82 22 GLU C CA 1
ATOM 8210 C C . GLU C 1 22 ? 67.809 5.729 -13.875 1.00 6.37 22 GLU C C 1
ATOM 8211 O O . GLU C 1 22 ? 67.129 6.593 -14.421 1.00 6.95 22 GLU C O 1
ATOM 8217 N N . LYS C 1 23 ? 67.500 4.444 -13.965 1.00 6.35 23 LYS C N 1
ATOM 8218 C CA . LYS C 1 23 ? 66.371 4.001 -14.772 1.00 6.60 23 LYS C CA 1
ATOM 8219 C C . LYS C 1 23 ? 65.084 4.607 -14.209 1.00 5.99 23 LYS C C 1
ATOM 8220 O O . LYS C 1 23 ? 64.250 5.180 -14.956 1.00 6.93 23 LYS C O 1
ATOM 8226 N N . ALA C 1 24 ? 64.893 4.488 -12.897 1.00 6.36 24 ALA C N 1
ATOM 8227 C CA . ALA C 1 24 ? 63.697 5.070 -12.274 1.00 5.84 24 ALA C CA 1
ATOM 8228 C C . ALA C 1 24 ? 63.654 6.588 -12.402 1.00 5.20 24 ALA C C 1
ATOM 8229 O O . ALA C 1 24 ? 62.583 7.156 -12.615 1.00 6.10 24 ALA C O 1
ATOM 8231 N N . ARG C 1 25 ? 64.796 7.243 -12.233 1.00 5.38 25 ARG C N 1
ATOM 8232 C CA . ARG C 1 25 ? 64.849 8.698 -12.302 1.00 5.52 25 ARG C CA 1
ATOM 8233 C C . ARG C 1 25 ? 64.396 9.166 -13.685 1.00 5.18 25 ARG C C 1
ATOM 8234 O O . ARG C 1 25 ? 63.585 10.080 -13.800 1.00 5.46 25 ARG C O 1
ATOM 8242 N N . LYS C 1 26 ? 64.919 8.529 -14.736 1.00 4.95 26 LYS C N 1
ATOM 8243 C CA . LYS C 1 26 ? 64.582 8.925 -16.097 1.00 5.56 26 LYS C CA 1
ATOM 8244 C C . LYS C 1 26 ? 63.096 8.719 -16.393 1.00 5.55 26 LYS C C 1
ATOM 8245 O O . LYS C 1 26 ? 62.479 9.520 -17.025 1.00 7.10 26 LYS C O 1
ATOM 8251 N N . ASP C 1 27 ? 62.556 7.631 -15.849 1.00 5.10 27 ASP C N 1
ATOM 8252 C CA . ASP C 1 27 ? 61.143 7.370 -16.026 1.00 5.72 27 ASP C CA 1
ATOM 8253 C C . ASP C 1 27 ? 60.292 8.396 -15.294 1.00 4.84 27 ASP C C 1
ATOM 8254 O O . ASP C 1 27 ? 59.386 8.999 -15.865 1.00 5.97 27 ASP C O 1
ATOM 8259 N N . ARG C 1 28 ? 60.544 8.563 -14.000 1.00 4.71 28 ARG C N 1
ATOM 8260 C CA . ARG C 1 28 ? 59.714 9.421 -13.170 1.00 4.97 28 ARG C CA 1
ATOM 8261 C C . ARG C 1 28 ? 59.735 10.857 -13.631 1.00 5.20 28 ARG C C 1
ATOM 8262 O O . ARG C 1 28 ? 58.720 11.541 -13.550 1.00 5.35 28 ARG C O 1
ATOM 8270 N N . ASN C 1 29 ? 60.852 11.315 -14.195 1.00 5.15 29 ASN C N 1
ATOM 8271 C CA . ASN C 1 29 ? 60.915 12.689 -14.695 1.00 5.81 29 ASN C CA 1
ATOM 8272 C C . ASN C 1 29 ? 59.811 12.948 -15.727 1.00 5.08 29 ASN C C 1
ATOM 8273 O O . ASN C 1 29 ? 59.286 14.063 -15.821 1.00 6.46 29 ASN C O 1
ATOM 8278 N N . LYS C 1 30 ? 59.455 11.927 -16.495 1.00 5.00 30 LYS C N 1
ATOM 8279 C CA . LYS C 1 30 ? 58.469 12.110 -17.554 1.00 5.01 30 LYS C CA 1
ATOM 8280 C C . LYS C 1 30 ? 57.029 12.208 -17.043 1.00 4.55 30 LYS C C 1
ATOM 8281 O O . LYS C 1 30 ? 56.121 12.557 -17.799 1.00 5.89 30 LYS C O 1
ATOM 8287 N N . HIS C 1 31 ? 56.811 11.870 -15.767 1.00 4.51 31 HIS C N 1
ATOM 8288 C CA . HIS C 1 31 ? 55.515 11.788 -15.133 1.00 4.68 31 HIS C CA 1
ATOM 8289 C C . HIS C 1 31 ? 55.235 12.931 -14.183 1.00 5.13 31 HIS C C 1
ATOM 8290 O O . HIS C 1 31 ? 54.238 12.893 -13.453 1.00 6.04 31 HIS C O 1
ATOM 8297 N N . LEU C 1 32 ? 56.104 13.943 -14.172 1.00 5.74 32 LEU C N 1
ATOM 8298 C CA . LEU C 1 32 ? 56.030 15.086 -13.260 1.00 6.06 32 LEU C CA 1
ATOM 8299 C C . LEU C 1 32 ? 56.152 16.325 -14.107 1.00 7.18 32 LEU C C 1
ATOM 8300 O O . LEU C 1 32 ? 57.055 16.406 -14.954 1.00 9.38 32 LEU C O 1
ATOM 8305 N N . ALA C 1 33 ? 55.284 17.310 -13.921 1.00 7.48 33 ALA C N 1
ATOM 8306 C CA . ALA C 1 33 ? 55.309 18.497 -14.761 1.00 7.82 33 ALA C CA 1
ATOM 8307 C C . ALA C 1 33 ? 54.824 19.717 -14.001 1.00 7.39 33 ALA C C 1
ATOM 8308 O O . ALA C 1 33 ? 54.068 19.619 -13.043 1.00 7.78 33 ALA C O 1
ATOM 8310 N N . VAL C 1 34 ? 55.259 20.869 -14.474 1.00 10.14 34 VAL C N 1
ATOM 8311 C CA . VAL C 1 34 ? 54.781 22.159 -13.993 1.00 10.83 34 VAL C CA 1
ATOM 8312 C C . VAL C 1 34 ? 53.748 22.631 -14.990 1.00 11.16 34 VAL C C 1
ATOM 8313 O O . VAL C 1 34 ? 54.042 22.770 -16.184 1.00 13.77 34 VAL C O 1
ATOM 8317 N N . ASN C 1 35 ? 52.538 22.866 -14.523 1.00 11.83 35 ASN C N 1
ATOM 8318 C CA . ASN C 1 35 ? 51.443 23.192 -15.396 1.00 10.78 35 ASN C CA 1
ATOM 8319 C C . ASN C 1 35 ? 51.649 24.507 -16.153 1.00 12.08 35 ASN C C 1
ATOM 8320 O O . ASN C 1 35 ? 52.135 25.506 -15.603 1.00 13.96 35 ASN C O 1
ATOM 8325 N N . ASP C 1 36 ? 51.211 24.483 -17.403 1.00 13.46 36 ASP C N 1
ATOM 8326 C CA . ASP C 1 36 ? 51.096 25.656 -18.250 1.00 17.18 36 ASP C CA 1
ATOM 8327 C C . ASP C 1 36 ? 49.710 25.578 -18.897 1.00 15.28 36 ASP C C 1
ATOM 8328 O O . ASP C 1 36 ? 49.478 24.728 -19.771 1.00 17.50 36 ASP C O 1
ATOM 8333 N N . PRO C 1 37 ? 48.759 26.410 -18.420 1.00 14.03 37 PRO C N 1
ATOM 8334 C CA . PRO C 1 37 ? 47.383 26.307 -18.929 1.00 15.22 37 PRO C CA 1
ATOM 8335 C C . PRO C 1 37 ? 47.242 26.636 -20.420 1.00 18.16 37 PRO C C 1
ATOM 8336 O O . PRO C 1 37 ? 46.179 26.399 -21.007 1.00 25.44 37 PRO C O 1
ATOM 8340 N N . ALA C 1 38 ? 48.378 27.200 -20.930 1.00 20.43 38 ALA C N 1
ATOM 8341 C CA . ALA C 1 38 ? 48.556 27.609 -22.323 1.00 26.01 38 ALA C CA 1
ATOM 8342 C C . ALA C 1 38 ? 48.747 26.378 -23.260 1.00 32.91 38 ALA C C 1
ATOM 8343 O O . ALA C 1 38 ? 48.702 26.548 -24.412 1.00 42.75 38 ALA C O 1
ATOM 8345 N N . VAL C 1 39 ? 48.935 25.147 -22.727 1.00 30.80 39 VAL C N 1
ATOM 8346 C CA . VAL C 1 39 ? 49.098 23.882 -23.506 1.00 28.06 39 VAL C CA 1
ATOM 8347 C C . VAL C 1 39 ? 47.829 23.195 -23.630 1.00 40.75 39 VAL C C 1
ATOM 8348 O O . VAL C 1 39 ? 47.141 23.112 -22.650 1.00 121.50 39 VAL C O 1
ATOM 8352 N N . THR C 1 40 ? 47.498 22.689 -24.803 1.00 49.20 40 THR C N 1
ATOM 8353 C CA . THR C 1 40 ? 46.329 21.871 -25.195 0.20 69.44 40 THR C CA 1
ATOM 8354 C C . THR C 1 40 ? 46.652 20.393 -25.388 1.00 106.47 40 THR C C 1
ATOM 8355 O O . THR C 1 40 ? 45.872 19.578 -25.177 1.00 269.32 40 THR C O 1
ATOM 8359 N N . GLN C 1 41 ? 47.844 20.116 -25.850 1.00 26.55 41 GLN C N 1
ATOM 8360 C CA . GLN C 1 41 ? 48.392 18.774 -26.074 1.00 11.26 41 GLN C CA 1
ATOM 8361 C C . GLN C 1 41 ? 49.278 18.342 -24.922 1.00 8.46 41 GLN C C 1
ATOM 8362 O O . GLN C 1 41 ? 50.486 18.641 -24.890 1.00 9.17 41 GLN C O 1
ATOM 8368 N N . SER C 1 42 ? 48.677 17.657 -23.955 1.00 7.60 42 SER C N 1
ATOM 8369 C CA . SER C 1 42 ? 49.447 17.228 -22.790 1.00 6.44 42 SER C CA 1
ATOM 8370 C C . SER C 1 42 ? 50.553 16.237 -23.099 1.00 5.89 42 SER C C 1
ATOM 8371 O O . SER C 1 42 ? 51.461 16.070 -22.275 1.00 6.93 42 SER C O 1
ATOM 8374 N N . LYS C 1 43 ? 50.524 15.583 -24.263 1.00 6.18 43 LYS C N 1
ATOM 8375 C CA . LYS C 1 43 ? 51.601 14.687 -24.650 1.00 6.26 43 LYS C CA 1
ATOM 8376 C C . LYS C 1 43 ? 52.889 15.445 -24.934 1.00 6.43 43 LYS C C 1
ATOM 8377 O O . LYS C 1 43 ? 53.904 14.818 -25.175 1.00 8.56 43 LYS C O 1
ATOM 8383 N N . LYS C 1 44 ? 52.869 16.779 -24.944 1.00 6.75 44 LYS C N 1
ATOM 8384 C CA . LYS C 1 44 ? 54.105 17.589 -24.935 1.00 7.45 44 LYS C CA 1
ATOM 8385 C C . LYS C 1 44 ? 54.704 17.803 -23.544 1.00 7.95 44 LYS C C 1
ATOM 8386 O O . LYS C 1 44 ? 55.849 18.268 -23.427 1.00 10.71 44 LYS C O 1
ATOM 8392 N N . CYS C 1 45 ? 53.939 17.483 -22.514 1.00 7.62 45 CYS C N 1
ATOM 8393 C CA A CYS C 1 45 ? 54.443 17.791 -21.197 0.50 9.34 45 CYS C CA 1
ATOM 8394 C CA B CYS C 1 45 ? 54.250 17.876 -21.121 0.50 9.16 45 CYS C CA 1
ATOM 8395 C C . CYS C 1 45 ? 54.436 16.706 -20.108 1.00 6.97 45 CYS C C 1
ATOM 8396 O O . CYS C 1 45 ? 55.168 16.829 -19.197 1.00 7.26 45 CYS C O 1
ATOM 8401 N N . ILE C 1 46 ? 53.646 15.642 -20.318 1.00 6.22 46 ILE C N 1
ATOM 8402 C CA . ILE C 1 46 ? 53.590 14.572 -19.329 1.00 5.56 46 ILE C CA 1
ATOM 8403 C C . ILE C 1 46 ? 53.238 13.257 -20.044 1.00 5.35 46 ILE C C 1
ATOM 8404 O O . ILE C 1 46 ? 52.452 13.235 -20.991 1.00 7.05 46 ILE C O 1
ATOM 8409 N N . ILE C 1 47 ? 53.829 12.174 -19.559 1.00 5.39 47 ILE C N 1
ATOM 8410 C CA . ILE C 1 47 ? 53.538 10.809 -19.955 1.00 6.19 47 ILE C CA 1
ATOM 8411 C C . ILE C 1 47 ? 52.567 10.210 -18.930 1.00 5.46 47 ILE C C 1
ATOM 8412 O O . ILE C 1 47 ? 52.666 10.523 -17.735 1.00 6.46 47 ILE C O 1
ATOM 8417 N N . SER C 1 48 ? 51.684 9.327 -19.380 1.00 5.04 48 SER C N 1
ATOM 8418 C CA . SER C 1 48 ? 50.723 8.671 -18.478 1.00 5.17 48 SER C CA 1
ATOM 8419 C C . SER C 1 48 ? 50.332 7.315 -18.998 1.00 4.87 48 SER C C 1
ATOM 8420 O O . SER C 1 48 ? 50.669 6.941 -20.120 1.00 5.91 48 SER C O 1
ATOM 8423 N N . ASN C 1 49 ? 49.642 6.561 -18.155 1.00 5.36 49 ASN C N 1
ATOM 8424 C CA . ASN C 1 49 ? 49.124 5.259 -18.538 1.00 5.31 49 ASN C CA 1
ATOM 8425 C C . ASN C 1 49 ? 50.210 4.311 -19.000 1.00 4.95 49 ASN C C 1
ATOM 8426 O O . ASN C 1 49 ? 50.030 3.527 -19.949 1.00 6.02 49 ASN C O 1
ATOM 8431 N N . LYS C 1 50 ? 51.336 4.347 -18.278 1.00 4.72 50 LYS C N 1
ATOM 8432 C CA . LYS C 1 50 ? 52.458 3.423 -18.450 1.00 4.99 50 LYS C CA 1
ATOM 8433 C C . LYS C 1 50 ? 52.589 2.559 -17.208 1.00 4.64 50 LYS C C 1
ATOM 8434 O O . LYS C 1 50 ? 52.008 2.863 -16.162 1.00 5.89 50 LYS C O 1
ATOM 8440 N N . LYS C 1 51 ? 53.366 1.488 -17.303 1.00 4.95 51 LYS C N 1
ATOM 8441 C CA A LYS C 1 51 ? 53.670 0.632 -16.153 0.50 5.55 51 LYS C CA 1
ATOM 8442 C CA B LYS C 1 51 ? 53.589 0.653 -16.132 0.50 5.43 51 LYS C CA 1
ATOM 8443 C C . LYS C 1 51 ? 54.243 1.436 -14.990 1.00 5.38 51 LYS C C 1
ATOM 8444 O O . LYS C 1 51 ? 54.934 2.444 -15.186 1.00 5.72 51 LYS C O 1
ATOM 8455 N N . SER C 1 52 ? 53.975 0.970 -13.772 1.00 5.55 52 SER C N 1
ATOM 8456 C CA . SER C 1 52 ? 54.652 1.497 -12.591 1.00 6.07 52 SER C CA 1
ATOM 8457 C C . SER C 1 52 ? 56.051 0.916 -12.478 1.00 5.52 52 SER C C 1
ATOM 8458 O O . SER C 1 52 ? 56.286 -0.264 -12.802 1.00 7.07 52 SER C O 1
ATOM 8461 N N . GLN C 1 53 ? 56.985 1.718 -11.986 1.00 6.32 53 GLN C N 1
ATOM 8462 C CA . GLN C 1 53 ? 58.340 1.256 -11.723 1.00 6.57 53 GLN C CA 1
ATOM 8463 C C . GLN C 1 53 ? 58.346 0.372 -10.478 1.00 5.20 53 GLN C C 1
ATOM 8464 O O . GLN C 1 53 ? 57.728 0.689 -9.460 1.00 6.65 53 GLN C O 1
ATOM 8470 N N . PRO C 1 54 ? 59.038 -0.767 -10.547 1.00 5.41 54 PRO C N 1
ATOM 8471 C CA . PRO C 1 54 ? 59.058 -1.683 -9.418 1.00 4.78 54 PRO C CA 1
ATOM 8472 C C . PRO C 1 54 ? 59.659 -1.068 -8.161 1.00 4.53 54 PRO C C 1
ATOM 8473 O O . PRO C 1 54 ? 60.640 -0.344 -8.217 1.00 4.75 54 PRO C O 1
ATOM 8477 N N . GLY C 1 55 ? 59.045 -1.377 -7.020 1.00 4.41 55 GLY C N 1
ATOM 8478 C CA . GLY C 1 55 ? 59.628 -1.053 -5.721 1.00 4.15 55 GLY C CA 1
ATOM 8479 C C . GLY C 1 55 ? 59.436 0.370 -5.219 1.00 4.49 55 GLY C C 1
ATOM 8480 O O . GLY C 1 55 ? 60.002 0.717 -4.194 1.00 5.90 55 GLY C O 1
ATOM 8481 N N . LEU C 1 56 ? 58.675 1.194 -5.949 1.00 5.14 56 LEU C N 1
ATOM 8482 C CA . LEU C 1 56 ? 58.538 2.615 -5.615 1.00 4.86 56 LEU C CA 1
ATOM 8483 C C . LEU C 1 56 ? 57.271 2.991 -4.848 1.00 4.92 56 LEU C C 1
ATOM 8484 O O . LEU C 1 56 ? 57.105 4.169 -4.542 1.00 5.51 56 LEU C O 1
ATOM 8489 N N . MET C 1 57 ? 56.437 2.024 -4.501 1.00 5.26 57 MET C N 1
ATOM 8490 C CA . MET C 1 57 ? 55.251 2.303 -3.679 1.00 5.62 57 MET C CA 1
ATOM 8491 C C . MET C 1 57 ? 54.247 3.191 -4.445 1.00 5.55 57 MET C C 1
ATOM 8492 O O . MET C 1 57 ? 53.749 4.196 -3.930 1.00 6.58 57 MET C O 1
ATOM 8497 N N . THR C 1 58 ? 53.912 2.759 -5.658 1.00 5.71 58 THR C N 1
ATOM 8498 C CA . THR C 1 58 ? 52.719 3.250 -6.335 1.00 5.70 58 THR C CA 1
ATOM 8499 C C . THR C 1 58 ? 51.507 3.081 -5.424 1.00 5.60 58 THR C C 1
ATOM 8500 O O . THR C 1 58 ? 51.435 2.182 -4.602 1.00 7.02 58 THR C O 1
ATOM 8504 N N . ILE C 1 59 ? 50.537 3.967 -5.622 1.00 5.20 59 ILE C N 1
ATOM 8505 C CA . ILE C 1 59 ? 49.237 3.966 -4.967 1.00 5.58 59 ILE C CA 1
ATOM 8506 C C . ILE C 1 59 ? 48.182 3.204 -5.781 1.00 5.82 59 ILE C C 1
ATOM 8507 O O . ILE C 1 59 ? 47.092 2.952 -5.283 1.00 6.48 59 ILE C O 1
ATOM 8512 N N . ARG C 1 60 ? 48.525 2.841 -7.013 1.00 5.90 60 ARG C N 1
ATOM 8513 C CA . ARG C 1 60 ? 47.622 2.150 -7.911 1.00 6.01 60 ARG C CA 1
ATOM 8514 C C . ARG C 1 60 ? 47.155 0.789 -7.415 1.00 5.67 60 ARG C C 1
ATOM 8515 O O . ARG C 1 60 ? 47.870 0.067 -6.706 1.00 6.54 60 ARG C O 1
ATOM 8523 N N . GLY C 1 61 ? 45.967 0.458 -7.894 1.00 5.97 61 GLY C N 1
ATOM 8524 C CA . GLY C 1 61 ? 45.435 -0.883 -7.838 1.00 5.99 61 GLY C CA 1
ATOM 8525 C C . GLY C 1 61 ? 45.585 -1.594 -9.186 1.00 6.03 61 GLY C C 1
ATOM 8526 O O . GLY C 1 61 ? 46.479 -1.311 -9.986 1.00 6.62 61 GLY C O 1
ATOM 8527 N N . CYS C 1 62 ? 44.657 -2.506 -9.441 1.00 6.12 62 CYS C N 1
ATOM 8528 C CA . CYS C 1 62 ? 44.727 -3.424 -10.588 1.00 5.65 62 CYS C CA 1
ATOM 8529 C C . CYS C 1 62 ? 43.420 -3.418 -11.394 1.00 5.26 62 CYS C C 1
ATOM 8530 O O . CYS C 1 62 ? 42.404 -2.829 -11.015 1.00 5.85 62 CYS C O 1
ATOM 8533 N N . ALA C 1 63 ? 43.442 -4.177 -12.504 1.00 5.36 63 ALA C N 1
ATOM 8534 C CA . ALA C 1 63 ? 42.279 -4.274 -13.375 1.00 5.08 63 ALA C CA 1
ATOM 8535 C C . ALA C 1 63 ? 41.060 -4.880 -12.668 1.00 5.04 63 ALA C C 1
ATOM 8536 O O . ALA C 1 63 ? 39.944 -4.545 -13.024 1.00 5.77 63 ALA C O 1
ATOM 8538 N N . TYR C 1 64 ? 41.247 -5.804 -11.736 1.00 5.10 64 TYR C N 1
ATOM 8539 C CA . TYR C 1 64 ? 40.149 -6.372 -11.002 1.00 5.20 64 TYR C CA 1
ATOM 8540 C C . TYR C 1 64 ? 39.469 -5.298 -10.160 1.00 5.37 64 TYR C C 1
ATOM 8541 O O . TYR C 1 64 ? 38.255 -5.227 -10.079 1.00 6.11 64 TYR C O 1
ATOM 8550 N N . ALA C 1 65 ? 40.243 -4.438 -9.535 1.00 5.60 65 ALA C N 1
ATOM 8551 C CA . ALA C 1 65 ? 39.674 -3.304 -8.819 1.00 5.88 65 ALA C CA 1
ATOM 8552 C C . ALA C 1 65 ? 38.840 -2.448 -9.779 1.00 5.67 65 ALA C C 1
ATOM 8553 O O . ALA C 1 65 ? 37.743 -2.034 -9.451 1.00 6.62 65 ALA C O 1
ATOM 8555 N N . GLY C 1 66 ? 39.381 -2.158 -10.958 1.00 5.82 66 GLY C N 1
ATOM 8556 C CA . GLY C 1 66 ? 38.657 -1.334 -11.929 1.00 6.28 66 GLY C CA 1
ATOM 8557 C C . GLY C 1 66 ? 37.385 -1.960 -12.460 1.00 6.29 66 GLY C C 1
ATOM 8558 O O . GLY C 1 66 ? 36.448 -1.260 -12.821 1.00 7.29 66 GLY C O 1
ATOM 8559 N N . SER C 1 67 ? 37.361 -3.287 -12.576 1.00 5.70 67 SER C N 1
ATOM 8560 C CA . SER C 1 67 ? 36.204 -3.997 -13.079 1.00 5.83 67 SER C CA 1
ATOM 8561 C C . SER C 1 67 ? 35.213 -4.359 -11.961 1.00 5.78 67 SER C C 1
ATOM 8562 O O . SER C 1 67 ? 34.050 -3.923 -11.973 1.00 7.88 67 SER C O 1
ATOM 8565 N N . LYS C 1 68 ? 35.637 -5.216 -11.042 1.00 5.87 68 LYS C N 1
ATOM 8566 C CA . LYS C 1 68 ? 34.807 -5.664 -9.952 1.00 5.72 68 LYS C CA 1
ATOM 8567 C C . LYS C 1 68 ? 34.527 -4.543 -8.968 1.00 6.18 68 LYS C C 1
ATOM 8568 O O . LYS C 1 68 ? 33.385 -4.276 -8.585 1.00 6.91 68 LYS C O 1
ATOM 8574 N N . GLY C 1 69 ? 35.581 -3.918 -8.483 1.00 6.32 69 GLY C N 1
ATOM 8575 C CA . GLY C 1 69 ? 35.439 -2.904 -7.450 1.00 6.41 69 GLY C CA 1
ATOM 8576 C C . GLY C 1 69 ? 34.682 -1.686 -7.923 1.00 7.04 69 GLY C C 1
ATOM 8577 O O . GLY C 1 69 ? 33.897 -1.101 -7.168 1.00 9.40 69 GLY C O 1
ATOM 8578 N N . VAL C 1 70 ? 34.892 -1.290 -9.172 1.00 6.63 70 VAL C N 1
ATOM 8579 C CA . VAL C 1 70 ? 34.434 0.002 -9.681 1.00 6.82 70 VAL C CA 1
ATOM 8580 C C . VAL C 1 70 ? 33.164 -0.126 -10.539 1.00 6.82 70 VAL C C 1
ATOM 8581 O O . VAL C 1 70 ? 32.140 0.435 -10.197 1.00 7.17 70 VAL C O 1
ATOM 8585 N N . VAL C 1 71 ? 33.232 -0.871 -11.647 1.00 6.95 71 VAL C N 1
ATOM 8586 C CA . VAL C 1 71 ? 32.149 -0.868 -12.612 1.00 6.67 71 VAL C CA 1
ATOM 8587 C C . VAL C 1 71 ? 31.031 -1.860 -12.275 1.00 6.29 71 VAL C C 1
ATOM 8588 O O . VAL C 1 71 ? 29.851 -1.514 -12.288 1.00 6.94 71 VAL C O 1
ATOM 8592 N N . TRP C 1 72 ? 31.386 -3.128 -12.071 1.00 6.40 72 TRP C N 1
ATOM 8593 C CA . TRP C 1 72 ? 30.376 -4.186 -11.896 1.00 6.56 72 TRP C CA 1
ATOM 8594 C C . TRP C 1 72 ? 29.802 -4.278 -10.497 1.00 6.01 72 TRP C C 1
ATOM 8595 O O . TRP C 1 72 ? 28.615 -4.459 -10.306 1.00 6.90 72 TRP C O 1
ATOM 8606 N N . GLY C 1 73 ? 30.682 -4.216 -9.504 1.00 6.32 73 GLY C N 1
ATOM 8607 C CA . GLY C 1 73 ? 30.295 -4.413 -8.103 1.00 6.84 73 GLY C CA 1
ATOM 8608 C C . GLY C 1 73 ? 29.076 -3.623 -7.653 1.00 6.21 73 GLY C C 1
ATOM 8609 O O . GLY C 1 73 ? 28.273 -4.156 -6.879 1.00 6.83 73 GLY C O 1
ATOM 8610 N N . PRO C 1 74 ? 28.912 -2.379 -8.111 1.00 6.35 74 PRO C N 1
ATOM 8611 C CA . PRO C 1 74 ? 27.742 -1.606 -7.668 1.00 6.39 74 PRO C CA 1
ATOM 8612 C C . PRO C 1 74 ? 26.400 -2.085 -8.198 1.00 5.84 74 PRO C C 1
ATOM 8613 O O . PRO C 1 74 ? 25.373 -1.706 -7.641 1.00 6.21 74 PRO C O 1
ATOM 8617 N N . ILE C 1 75 ? 26.379 -2.857 -9.281 1.00 6.03 75 ILE C N 1
ATOM 8618 C CA . ILE C 1 75 ? 25.103 -3.284 -9.898 1.00 6.04 75 ILE C CA 1
ATOM 8619 C C . ILE C 1 75 ? 24.410 -4.189 -8.895 1.00 6.08 75 ILE C C 1
ATOM 8620 O O . ILE C 1 75 ? 24.932 -5.246 -8.514 1.00 7.20 75 ILE C O 1
ATOM 8625 N N . LYS C 1 76 ? 23.245 -3.776 -8.418 1.00 5.86 76 LYS C N 1
ATOM 8626 C CA A LYS C 1 76 ? 22.778 -4.226 -7.120 0.50 6.00 76 LYS C CA 1
ATOM 8627 C CA B LYS C 1 76 ? 22.792 -4.231 -7.121 0.50 6.05 76 LYS C CA 1
ATOM 8628 C C . LYS C 1 76 ? 22.036 -5.551 -7.136 1.00 6.11 76 LYS C C 1
ATOM 8629 O O . LYS C 1 76 ? 22.057 -6.262 -6.124 1.00 6.61 76 LYS C O 1
ATOM 8640 N N . ASP C 1 77 ? 21.357 -5.874 -8.251 1.00 5.71 77 ASP C N 1
ATOM 8641 C CA . ASP C 1 77 ? 20.513 -7.052 -8.323 1.00 5.53 77 ASP C CA 1
ATOM 8642 C C . ASP C 1 77 ? 21.155 -8.216 -9.051 1.00 5.23 77 ASP C C 1
ATOM 8643 O O . ASP C 1 77 ? 20.510 -9.234 -9.289 1.00 6.38 77 ASP C O 1
ATOM 8648 N N . MET C 1 78 ? 22.449 -8.086 -9.334 1.00 5.66 78 MET C N 1
ATOM 8649 C CA . MET C 1 78 ? 23.289 -9.162 -9.833 1.00 5.42 78 MET C CA 1
ATOM 8650 C C . MET C 1 78 ? 24.188 -9.664 -8.716 1.00 5.47 78 MET C C 1
ATOM 8651 O O . MET C 1 78 ? 24.461 -8.939 -7.757 1.00 6.82 78 MET C O 1
ATOM 8656 N N . ILE C 1 79 ? 24.648 -10.904 -8.860 1.00 5.40 79 ILE C N 1
ATOM 8657 C CA . ILE C 1 79 ? 25.680 -11.473 -7.992 1.00 5.61 79 ILE C CA 1
ATOM 8658 C C . ILE C 1 79 ? 27.000 -11.502 -8.761 1.00 5.61 79 ILE C C 1
ATOM 8659 O O . ILE C 1 79 ? 27.096 -12.066 -9.858 1.00 6.46 79 ILE C O 1
ATOM 8664 N N . HIS C 1 80 ? 28.024 -10.891 -8.169 1.00 6.02 80 HIS C N 1
ATOM 8665 C CA . HIS C 1 80 ? 29.361 -10.776 -8.765 1.00 5.86 80 HIS C CA 1
ATOM 8666 C C . HIS C 1 80 ? 30.283 -11.738 -8.059 1.00 6.04 80 HIS C C 1
ATOM 8667 O O . HIS C 1 80 ? 30.466 -11.673 -6.846 1.00 8.49 80 HIS C O 1
ATOM 8674 N N . ILE C 1 81 ? 30.813 -12.713 -8.792 1.00 5.10 81 ILE C N 1
ATOM 8675 C CA . ILE C 1 81 ? 31.692 -13.728 -8.222 1.00 5.67 81 ILE C CA 1
ATOM 8676 C C . ILE C 1 81 ? 33.147 -13.273 -8.344 1.00 5.18 81 ILE C C 1
ATOM 8677 O O . ILE C 1 81 ? 33.650 -13.064 -9.473 1.00 6.51 81 ILE C O 1
ATOM 8682 N N . SER C 1 82 ? 33.865 -13.183 -7.229 1.00 5.17 82 SER C N 1
ATOM 8683 C CA . SER C 1 82 ? 35.300 -12.966 -7.251 1.00 5.49 82 SER C CA 1
ATOM 8684 C C . SER C 1 82 ? 35.922 -14.348 -7.452 1.00 5.37 82 SER C C 1
ATOM 8685 O O . SER C 1 82 ? 35.900 -15.196 -6.563 1.00 5.76 82 SER C O 1
ATOM 8688 N N . HIS C 1 83 ? 36.459 -14.574 -8.660 1.00 4.92 83 HIS C N 1
ATOM 8689 C CA . HIS C 1 83 ? 36.816 -15.899 -9.111 1.00 5.08 83 HIS C CA 1
ATOM 8690 C C . HIS C 1 83 ? 38.314 -16.084 -9.069 1.00 4.86 83 HIS C C 1
ATOM 8691 O O . HIS C 1 83 ? 39.066 -15.509 -9.847 1.00 4.94 83 HIS C O 1
ATOM 8698 N N . GLY C 1 84 ? 38.744 -16.889 -8.099 1.00 4.78 84 GLY C N 1
ATOM 8699 C CA . GLY C 1 84 ? 40.146 -17.028 -7.782 1.00 4.64 84 GLY C CA 1
ATOM 8700 C C . GLY C 1 84 ? 40.321 -17.215 -6.281 1.00 4.46 84 GLY C C 1
ATOM 8701 O O . GLY C 1 84 ? 39.360 -17.596 -5.597 1.00 4.99 84 GLY C O 1
ATOM 8702 N N . PRO C 1 85 ? 41.530 -16.991 -5.740 1.00 4.34 85 PRO C N 1
ATOM 8703 C CA . PRO C 1 85 ? 41.742 -17.175 -4.291 1.00 4.48 85 PRO C CA 1
ATOM 8704 C C . PRO C 1 85 ? 41.052 -16.077 -3.478 1.00 4.63 85 PRO C C 1
ATOM 8705 O O . PRO C 1 85 ? 40.487 -15.117 -4.005 1.00 4.97 85 PRO C O 1
ATOM 8709 N N . VAL C 1 86 ? 41.064 -16.231 -2.164 1.00 5.01 86 VAL C N 1
ATOM 8710 C CA . VAL C 1 86 ? 40.158 -15.520 -1.277 1.00 5.14 86 VAL C CA 1
ATOM 8711 C C . VAL C 1 86 ? 40.488 -14.039 -1.055 1.00 5.15 86 VAL C C 1
ATOM 8712 O O . VAL C 1 86 ? 39.622 -13.299 -0.592 1.00 6.20 86 VAL C O 1
ATOM 8716 N N . GLY C 1 87 ? 41.699 -13.567 -1.298 1.00 4.75 87 GLY C N 1
ATOM 8717 C CA . GLY C 1 87 ? 42.046 -12.212 -0.889 1.00 4.86 87 GLY C CA 1
ATOM 8718 C C . GLY C 1 87 ? 41.320 -11.109 -1.637 1.00 4.76 87 GLY C C 1
ATOM 8719 O O . GLY C 1 87 ? 40.667 -10.277 -0.993 1.00 5.45 87 GLY C O 1
ATOM 8720 N N . CYS C 1 88 ? 41.460 -11.060 -2.967 1.00 4.98 88 CYS C N 1
ATOM 8721 C CA . CYS C 1 88 ? 40.864 -9.931 -3.683 1.00 5.48 88 CYS C CA 1
ATOM 8722 C C . CYS C 1 88 ? 39.437 -9.598 -3.241 1.00 5.26 88 CYS C C 1
ATOM 8723 O O . CYS C 1 88 ? 39.091 -8.433 -3.014 1.00 5.79 88 CYS C O 1
ATOM 8726 N N . GLY C 1 89 ? 38.584 -10.625 -3.181 1.00 5.30 89 GLY C N 1
ATOM 8727 C CA . GLY C 1 89 ? 37.185 -10.395 -2.840 1.00 5.86 89 GLY C CA 1
ATOM 8728 C C . GLY C 1 89 ? 36.974 -9.958 -1.389 1.00 5.38 89 GLY C C 1
ATOM 8729 O O . GLY C 1 89 ? 36.033 -9.207 -1.104 1.00 6.50 89 GLY C O 1
ATOM 8730 N N . GLN C 1 90 ? 37.863 -10.374 -0.504 1.00 5.04 90 GLN C N 1
ATOM 8731 C CA . GLN C 1 90 ? 37.737 -10.004 0.889 1.00 5.76 90 GLN C CA 1
ATOM 8732 C C . GLN C 1 90 ? 38.232 -8.567 1.095 1.00 5.50 90 GLN C C 1
ATOM 8733 O O . GLN C 1 90 ? 37.550 -7.756 1.733 1.00 6.10 90 GLN C O 1
ATOM 8739 N N . TYR C 1 91 ? 39.375 -8.199 0.513 1.00 5.59 91 TYR C N 1
ATOM 8740 C CA . TYR C 1 91 ? 39.849 -6.835 0.684 1.00 5.57 91 TYR C CA 1
ATOM 8741 C C . TYR C 1 91 ? 38.931 -5.820 0.068 1.00 5.84 91 TYR C C 1
ATOM 8742 O O . TYR C 1 91 ? 38.857 -4.691 0.538 1.00 7.21 91 TYR C O 1
ATOM 8751 N N . SER C 1 92 ? 38.242 -6.195 -1.005 1.00 5.92 92 SER C N 1
ATOM 8752 C CA . SER C 1 92 ? 37.327 -5.300 -1.733 1.00 6.47 92 SER C CA 1
ATOM 8753 C C . SER C 1 92 ? 35.890 -5.442 -1.254 1.00 6.94 92 SER C C 1
ATOM 8754 O O . SER C 1 92 ? 34.997 -4.828 -1.839 1.00 8.80 92 SER C O 1
ATOM 8757 N N . ARG C 1 93 ? 35.617 -6.202 -0.196 1.00 5.74 93 ARG C N 1
ATOM 8758 C CA . ARG C 1 93 ? 34.253 -6.327 0.314 1.00 6.01 93 ARG C CA 1
ATOM 8759 C C . ARG C 1 93 ? 33.837 -5.062 1.043 1.00 5.83 93 ARG C C 1
ATOM 8760 O O . ARG C 1 93 ? 34.358 -4.765 2.113 1.00 6.60 93 ARG C O 1
ATOM 8768 N N . ALA C 1 94 ? 32.879 -4.325 0.480 1.00 6.46 94 ALA C N 1
ATOM 8769 C CA . ALA C 1 94 ? 32.267 -3.144 1.110 1.00 7.28 94 ALA C CA 1
ATOM 8770 C C . ALA C 1 94 ? 33.292 -2.051 1.431 1.00 8.27 94 ALA C C 1
ATOM 8771 O O . ALA C 1 94 ? 33.059 -1.206 2.274 1.00 11.14 94 ALA C O 1
ATOM 8773 N N . GLY C 1 95 ? 34.385 -1.994 0.691 1.00 8.31 95 GLY C N 1
ATOM 8774 C CA . GLY C 1 95 ? 35.340 -0.905 0.840 1.00 9.52 95 GLY C CA 1
ATOM 8775 C C . GLY C 1 95 ? 34.933 0.387 0.160 1.00 7.25 95 GLY C C 1
ATOM 8776 O O . GLY C 1 95 ? 35.353 1.468 0.572 1.00 8.93 95 GLY C O 1
ATOM 8777 N N . ARG C 1 96 ? 34.157 0.265 -0.921 1.00 6.72 96 ARG C N 1
ATOM 8778 C CA . ARG C 1 96 ? 33.780 1.377 -1.751 1.00 6.84 96 ARG C CA 1
ATOM 8779 C C . ARG C 1 96 ? 32.294 1.646 -1.494 1.00 6.62 96 ARG C C 1
ATOM 8780 O O . ARG C 1 96 ? 31.444 0.724 -1.539 1.00 7.15 96 ARG C O 1
ATOM 8788 N N . ARG C 1 97 ? 31.971 2.910 -1.206 1.00 5.92 97 ARG C N 1
ATOM 8789 C CA . ARG C 1 97 ? 30.650 3.322 -0.722 1.00 5.86 97 ARG C CA 1
ATOM 8790 C C . ARG C 1 97 ? 29.678 3.614 -1.875 1.00 5.31 97 ARG C C 1
ATOM 8791 O O . ARG C 1 97 ? 29.080 4.671 -1.954 1.00 5.82 97 ARG C O 1
ATOM 8799 N N . ASN C 1 98 ? 29.510 2.617 -2.754 1.00 5.83 98 ASN C N 1
ATOM 8800 C CA . ASN C 1 98 ? 28.615 2.707 -3.907 1.00 5.77 98 ASN C CA 1
ATOM 8801 C C . ASN C 1 98 ? 27.181 2.365 -3.458 1.00 5.60 98 ASN C C 1
ATOM 8802 O O . ASN C 1 98 ? 26.777 1.213 -3.408 1.00 6.06 98 ASN C O 1
ATOM 8807 N N . TYR C 1 99 ? 26.469 3.392 -3.023 1.00 5.55 99 TYR C N 1
ATOM 8808 C CA . TYR C 1 99 ? 25.238 3.200 -2.276 1.00 5.43 99 TYR C CA 1
ATOM 8809 C C . TYR C 1 99 ? 24.092 2.674 -3.145 1.00 5.64 99 TYR C C 1
ATOM 8810 O O . TYR C 1 99 ? 24.032 2.942 -4.361 1.00 6.22 99 TYR C O 1
ATOM 8819 N N . TYR C 1 100 ? 23.188 1.972 -2.489 1.00 5.84 100 TYR C N 1
ATOM 8820 C CA . TYR C 1 100 ? 22.061 1.376 -3.183 1.00 5.82 100 TYR C CA 1
ATOM 8821 C C . TYR C 1 100 ? 20.907 1.183 -2.224 1.00 5.34 100 TYR C C 1
ATOM 8822 O O . TYR C 1 100 ? 21.054 1.144 -1.006 1.00 6.14 100 TYR C O 1
ATOM 8831 N N . ILE C 1 101 ? 19.715 1.048 -2.830 1.00 5.38 101 ILE C N 1
ATOM 8832 C CA . ILE C 1 101 ? 18.491 0.653 -2.116 1.00 5.74 101 ILE C CA 1
ATOM 8833 C C . ILE C 1 101 ? 18.184 -0.805 -2.454 1.00 5.88 101 ILE C C 1
ATOM 8834 O O . ILE C 1 101 ? 17.942 -1.155 -3.616 1.00 6.08 101 ILE C O 1
ATOM 8839 N N . GLY C 1 102 ? 18.103 -1.661 -1.439 1.00 5.45 102 GLY C N 1
ATOM 8840 C CA . GLY C 1 102 ? 17.726 -3.047 -1.678 1.00 5.47 102 GLY C CA 1
ATOM 8841 C C . GLY C 1 102 ? 17.687 -3.818 -0.369 1.00 5.41 102 GLY C C 1
ATOM 8842 O O . GLY C 1 102 ? 17.948 -3.263 0.713 1.00 6.18 102 GLY C O 1
ATOM 8843 N N . THR C 1 103 ? 17.370 -5.103 -0.478 1.00 4.85 103 THR C N 1
ATOM 8844 C CA . THR C 1 103 ? 17.277 -6.033 0.642 1.00 4.73 103 THR C CA 1
ATOM 8845 C C . THR C 1 103 ? 18.432 -7.011 0.512 1.00 4.73 103 THR C C 1
ATOM 8846 O O . THR C 1 103 ? 18.403 -7.956 -0.281 1.00 5.33 103 THR C O 1
ATOM 8850 N N . THR C 1 104 ? 19.502 -6.731 1.239 1.00 5.28 104 THR C N 1
ATOM 8851 C CA . THR C 1 104 ? 20.791 -7.389 0.985 1.00 5.31 104 THR C CA 1
ATOM 8852 C C . THR C 1 104 ? 20.733 -8.843 1.415 1.00 5.06 104 THR C C 1
ATOM 8853 O O . THR C 1 104 ? 20.268 -9.175 2.499 1.00 6.50 104 THR C O 1
ATOM 8857 N N . GLY C 1 105 ? 21.169 -9.715 0.508 1.00 5.41 105 GLY C N 1
ATOM 8858 C CA . GLY C 1 105 ? 21.098 -11.144 0.674 1.00 4.95 105 GLY C CA 1
ATOM 8859 C C . GLY C 1 105 ? 19.873 -11.773 0.062 1.00 4.44 105 GLY C C 1
ATOM 8860 O O . GLY C 1 105 ? 19.764 -13.004 0.011 1.00 5.45 105 GLY C O 1
ATOM 8861 N N . VAL C 1 106 ? 18.925 -10.921 -0.356 1.00 4.69 106 VAL C N 1
ATOM 8862 C CA . VAL C 1 106 ? 17.614 -11.343 -0.850 1.00 4.92 106 VAL C CA 1
ATOM 8863 C C . VAL C 1 106 ? 17.422 -10.882 -2.305 1.00 4.56 106 VAL C C 1
ATOM 8864 O O . VAL C 1 106 ? 17.416 -11.717 -3.213 1.00 5.30 106 VAL C O 1
ATOM 8868 N N . ASN C 1 107 ? 17.316 -9.581 -2.545 1.00 4.65 107 ASN C N 1
ATOM 8869 C CA . ASN C 1 107 ? 17.220 -9.083 -3.912 1.00 4.92 107 ASN C CA 1
ATOM 8870 C C . ASN C 1 107 ? 18.399 -8.236 -4.360 1.00 4.94 107 ASN C C 1
ATOM 8871 O O . ASN C 1 107 ? 18.472 -7.897 -5.546 1.00 5.43 107 ASN C O 1
ATOM 8876 N N . ALA C 1 108 ? 19.313 -7.925 -3.444 1.00 4.93 108 ALA C N 1
ATOM 8877 C CA . ALA C 1 108 ? 20.475 -7.072 -3.728 1.00 5.59 108 ALA C CA 1
ATOM 8878 C C . ALA C 1 108 ? 21.667 -7.664 -3.005 1.00 5.23 108 ALA C C 1
ATOM 8879 O O . ALA C 1 108 ? 21.491 -8.299 -1.969 1.00 6.30 108 ALA C O 1
ATOM 8881 N N . PHE C 1 109 ? 22.873 -7.464 -3.534 1.00 5.01 109 PHE C N 1
ATOM 8882 C CA . PHE C 1 109 ? 24.003 -8.274 -3.101 1.00 5.45 109 PHE C CA 1
ATOM 8883 C C . PHE C 1 109 ? 25.316 -7.515 -2.971 1.00 5.82 109 PHE C C 1
ATOM 8884 O O . PHE C 1 109 ? 26.377 -8.125 -2.829 1.00 6.87 109 PHE C O 1
ATOM 8892 N N . VAL C 1 110 ? 25.255 -6.187 -2.990 1.00 5.30 110 VAL C N 1
ATOM 8893 C CA . VAL C 1 110 ? 26.444 -5.364 -3.250 1.00 6.09 110 VAL C CA 1
ATOM 8894 C C . VAL C 1 110 ? 27.533 -5.550 -2.208 1.00 6.15 110 VAL C C 1
ATOM 8895 O O . VAL C 1 110 ? 28.721 -5.645 -2.539 1.00 7.31 110 VAL C O 1
ATOM 8899 N N . THR C 1 111 ? 27.153 -5.536 -0.924 1.00 5.93 111 THR C N 1
ATOM 8900 C CA . THR C 1 111 ? 28.126 -5.585 0.157 1.00 5.98 111 THR C CA 1
ATOM 8901 C C . THR C 1 111 ? 28.520 -6.999 0.588 1.00 6.06 111 THR C C 1
ATOM 8902 O O . THR C 1 111 ? 29.275 -7.138 1.543 1.00 7.21 111 THR C O 1
ATOM 8906 N N . MET C 1 112 ? 28.044 -8.009 -0.137 1.00 5.94 112 MET C N 1
ATOM 8907 C CA . MET C 1 112 ? 28.418 -9.395 0.093 1.00 5.88 112 MET C CA 1
ATOM 8908 C C . MET C 1 112 ? 29.674 -9.751 -0.702 1.00 6.19 112 MET C C 1
ATOM 8909 O O . MET C 1 112 ? 29.971 -9.117 -1.695 1.00 9.25 112 MET C O 1
ATOM 8914 N N . ASN C 1 113 ? 30.389 -10.781 -0.243 1.00 5.35 113 ASN C N 1
ATOM 8915 C CA . ASN C 1 113 ? 31.549 -11.296 -0.963 1.00 4.92 113 ASN C CA 1
ATOM 8916 C C . ASN C 1 113 ? 31.284 -12.746 -1.382 1.00 5.03 113 ASN C C 1
ATOM 8917 O O . ASN C 1 113 ? 31.379 -13.664 -0.580 1.00 5.53 113 ASN C O 1
ATOM 8922 N N . PHE C 1 114 ? 30.923 -12.930 -2.644 1.00 4.99 114 PHE C N 1
ATOM 8923 C CA . PHE C 1 114 ? 30.801 -14.252 -3.250 1.00 4.83 114 PHE C CA 1
ATOM 8924 C C . PHE C 1 114 ? 32.150 -14.574 -3.909 1.00 4.86 114 PHE C C 1
ATOM 8925 O O . PHE C 1 114 ? 32.659 -13.781 -4.697 1.00 5.59 114 PHE C O 1
ATOM 8933 N N . THR C 1 115 ? 32.686 -15.759 -3.615 1.00 4.99 115 THR C N 1
ATOM 8934 C CA . THR C 1 115 ? 33.974 -16.158 -4.132 1.00 5.17 115 THR C CA 1
ATOM 8935 C C . THR C 1 115 ? 34.036 -17.651 -4.384 1.00 4.62 115 THR C C 1
ATOM 8936 O O . THR C 1 115 ? 33.350 -18.452 -3.742 1.00 5.00 115 THR C O 1
ATOM 8940 N N . SER C 1 116 ? 34.900 -18.029 -5.328 1.00 4.82 116 SER C N 1
ATOM 8941 C CA . SER C 1 116 ? 35.221 -19.440 -5.546 1.00 4.90 116 SER C CA 1
ATOM 8942 C C . SER C 1 116 ? 36.381 -19.936 -4.684 1.00 4.60 116 SER C C 1
ATOM 8943 O O . SER C 1 116 ? 36.702 -21.117 -4.759 1.00 5.79 116 SER C O 1
ATOM 8946 N N . ASP C 1 117 ? 36.983 -19.062 -3.868 1.00 5.02 117 ASP C N 1
ATOM 8947 C CA . ASP C 1 117 ? 37.981 -19.459 -2.856 1.00 5.14 117 ASP C CA 1
ATOM 8948 C C . ASP C 1 117 ? 38.937 -20.537 -3.365 1.00 4.82 117 ASP C C 1
ATOM 8949 O O . ASP C 1 117 ? 39.038 -21.640 -2.789 1.00 5.48 117 ASP C O 1
ATOM 8954 N N . PHE C 1 118 ? 39.683 -20.219 -4.429 1.00 4.87 118 PHE C N 1
ATOM 8955 C CA . PHE C 1 118 ? 40.572 -21.203 -5.060 1.00 4.84 118 PHE C CA 1
ATOM 8956 C C . PHE C 1 118 ? 41.547 -21.819 -4.067 1.00 4.69 118 PHE C C 1
ATOM 8957 O O . PHE C 1 118 ? 42.201 -21.122 -3.277 1.00 5.85 118 PHE C O 1
ATOM 8965 N N . GLN C 1 119 ? 41.671 -23.130 -4.187 1.00 5.35 119 GLN C N 1
ATOM 8966 C CA . GLN C 1 119 ? 42.647 -23.930 -3.468 1.00 5.45 119 GLN C CA 1
ATOM 8967 C C . GLN C 1 119 ? 43.632 -24.521 -4.485 1.00 4.64 119 GLN C C 1
ATOM 8968 O O . GLN C 1 119 ? 43.497 -24.341 -5.706 1.00 4.57 119 GLN C O 1
ATOM 8974 N N . GLU C 1 120 ? 44.633 -25.250 -4.003 1.00 5.41 120 GLU C N 1
ATOM 8975 C CA . GLU C 1 120 ? 45.668 -25.790 -4.881 1.00 4.86 120 GLU C CA 1
ATOM 8976 C C . GLU C 1 120 ? 45.092 -26.652 -5.979 1.00 4.43 120 GLU C C 1
ATOM 8977 O O . GLU C 1 120 ? 45.522 -26.551 -7.120 1.00 4.75 120 GLU C O 1
ATOM 8983 N N . LYS C 1 121 ? 44.138 -27.506 -5.675 1.00 4.82 121 LYS C N 1
ATOM 8984 C CA . LYS C 1 121 ? 43.567 -28.361 -6.711 1.00 5.45 121 LYS C CA 1
ATOM 8985 C C . LYS C 1 121 ? 42.903 -27.582 -7.836 1.00 4.79 121 LYS C C 1
ATOM 8986 O O . LYS C 1 121 ? 42.890 -28.028 -8.971 1.00 6.08 121 LYS C O 1
ATOM 8992 N N . ASP C 1 122 ? 42.372 -26.405 -7.521 1.00 4.79 122 ASP C N 1
ATOM 8993 C CA . ASP C 1 122 ? 41.762 -25.545 -8.526 1.00 5.18 122 ASP C CA 1
ATOM 8994 C C . ASP C 1 122 ? 42.810 -24.936 -9.461 1.00 5.04 122 ASP C C 1
ATOM 8995 O O . ASP C 1 122 ? 42.592 -24.798 -10.659 1.00 6.24 122 ASP C O 1
ATOM 9000 N N . ILE C 1 123 ? 43.968 -24.590 -8.912 1.00 5.16 123 ILE C N 1
ATOM 9001 C CA . ILE C 1 123 ? 45.098 -24.103 -9.711 1.00 5.58 123 ILE C CA 1
ATOM 9002 C C . ILE C 1 123 ? 45.632 -25.225 -10.592 1.00 5.48 123 ILE C C 1
ATOM 9003 O O . ILE C 1 123 ? 45.886 -25.018 -11.784 1.00 6.84 123 ILE C O 1
ATOM 9008 N N . VAL C 1 124 ? 45.810 -26.418 -10.021 1.00 5.13 124 VAL C N 1
ATOM 9009 C CA . VAL C 1 124 ? 46.445 -27.512 -10.740 1.00 5.58 124 VAL C CA 1
ATOM 9010 C C . VAL C 1 124 ? 45.551 -28.053 -11.849 1.00 5.17 124 VAL C C 1
ATOM 9011 O O . VAL C 1 124 ? 46.042 -28.368 -12.928 1.00 7.34 124 VAL C O 1
ATOM 9015 N N . PHE C 1 125 ? 44.263 -28.205 -11.576 1.00 5.14 125 PHE C N 1
ATOM 9016 C CA . PHE C 1 125 ? 43.348 -28.852 -12.511 1.00 5.68 125 PHE C CA 1
ATOM 9017 C C . PHE C 1 125 ? 42.325 -27.936 -13.157 1.00 6.44 125 PHE C C 1
ATOM 9018 O O . PHE C 1 125 ? 41.604 -28.369 -14.052 1.00 9.44 125 PHE C O 1
ATOM 9026 N N . GLY C 1 126 ? 42.302 -26.681 -12.742 1.00 5.74 126 GLY C N 1
ATOM 9027 C CA . GLY C 1 126 ? 41.419 -25.685 -13.297 1.00 5.71 126 GLY C CA 1
ATOM 9028 C C . GLY C 1 126 ? 40.144 -25.537 -12.482 1.00 5.71 126 GLY C C 1
ATOM 9029 O O . GLY C 1 126 ? 39.729 -26.430 -11.744 1.00 7.39 126 GLY C O 1
ATOM 9030 N N . GLY C 1 127 ? 39.533 -24.377 -12.640 1.00 6.44 127 GLY C N 1
ATOM 9031 C CA . GLY C 1 127 ? 38.376 -23.993 -11.870 1.00 6.02 127 GLY C CA 1
ATOM 9032 C C . GLY C 1 127 ? 37.057 -23.977 -12.596 1.00 5.35 127 GLY C C 1
ATOM 9033 O O . GLY C 1 127 ? 36.060 -23.561 -12.006 1.00 6.03 127 GLY C O 1
ATOM 9034 N N . ASP C 1 128 ? 37.000 -24.452 -13.841 1.00 5.35 128 ASP C N 1
ATOM 9035 C CA . ASP C 1 128 ? 35.737 -24.359 -14.597 1.00 5.68 128 ASP C CA 1
ATOM 9036 C C . ASP C 1 128 ? 34.639 -25.281 -14.077 1.00 5.51 128 ASP C C 1
ATOM 9037 O O . ASP C 1 128 ? 33.456 -24.926 -14.097 1.00 5.94 128 ASP C O 1
ATOM 9042 N N . LYS C 1 129 ? 35.012 -26.464 -13.601 1.00 5.68 129 LYS C N 1
ATOM 9043 C CA . LYS C 1 129 ? 34.025 -27.341 -12.969 1.00 5.74 129 LYS C CA 1
ATOM 9044 C C . LYS C 1 129 ? 33.495 -26.736 -11.665 1.00 5.26 129 LYS C C 1
ATOM 9045 O O . LYS C 1 129 ? 32.304 -26.778 -11.395 1.00 5.68 129 LYS C O 1
ATOM 9051 N N . LYS C 1 130 ? 34.398 -26.171 -10.875 1.00 5.06 130 LYS C N 1
ATOM 9052 C CA . LYS C 1 130 ? 34.007 -25.496 -9.658 1.00 4.60 130 LYS C CA 1
ATOM 9053 C C . LYS C 1 130 ? 33.073 -24.328 -9.976 1.00 4.51 130 LYS C C 1
ATOM 9054 O O . LYS C 1 130 ? 32.075 -24.105 -9.258 1.00 5.49 130 LYS C O 1
ATOM 9060 N N . LEU C 1 131 ? 33.377 -23.567 -11.016 1.00 4.63 131 LEU C N 1
ATOM 9061 C CA . LEU C 1 131 ? 32.559 -22.416 -11.369 1.00 4.96 131 LEU C CA 1
ATOM 9062 C C . LEU C 1 131 ? 31.132 -22.843 -11.756 1.00 4.53 131 LEU C C 1
ATOM 9063 O O . LEU C 1 131 ? 30.166 -22.207 -11.336 1.00 4.92 131 LEU C O 1
ATOM 9068 N N . ALA C 1 132 ? 30.983 -23.908 -12.536 1.00 4.59 132 ALA C N 1
ATOM 9069 C CA . ALA C 1 132 ? 29.660 -24.408 -12.893 1.00 4.58 132 ALA C CA 1
ATOM 9070 C C . ALA C 1 132 ? 28.862 -24.817 -11.650 1.00 4.39 132 ALA C C 1
ATOM 9071 O O . ALA C 1 132 ? 27.690 -24.502 -11.531 1.00 5.17 132 ALA C O 1
ATOM 9073 N N . LYS C 1 133 ? 29.505 -25.539 -10.735 1.00 4.41 133 LYS C N 1
ATOM 9074 C CA . LYS C 1 133 ? 28.831 -25.945 -9.509 1.00 4.82 133 LYS C CA 1
ATOM 9075 C C . LYS C 1 133 ? 28.461 -24.747 -8.659 1.00 4.57 133 LYS C C 1
ATOM 9076 O O . LYS C 1 133 ? 27.385 -24.691 -8.070 1.00 5.61 133 LYS C O 1
ATOM 9082 N N . LEU C 1 134 ? 29.370 -23.786 -8.570 1.00 4.72 134 LEU C N 1
ATOM 9083 C CA . LEU C 1 134 ? 29.134 -22.567 -7.820 1.00 4.83 134 LEU C CA 1
ATOM 9084 C C . LEU C 1 134 ? 27.900 -21.834 -8.342 1.00 4.59 134 LEU C C 1
ATOM 9085 O O . LEU C 1 134 ? 27.068 -21.355 -7.559 1.00 5.45 134 LEU C O 1
ATOM 9090 N N . ILE C 1 135 ? 27.782 -21.751 -9.663 1.00 4.81 135 ILE C N 1
ATOM 9091 C CA . ILE C 1 135 ? 26.618 -21.114 -10.262 1.00 5.38 135 ILE C CA 1
ATOM 9092 C C . ILE C 1 135 ? 25.315 -21.799 -9.849 1.00 5.06 135 ILE C C 1
ATOM 9093 O O . ILE C 1 135 ? 24.331 -21.125 -9.509 1.00 5.63 135 ILE C O 1
ATOM 9098 N N . ASP C 1 136 ? 25.309 -23.127 -9.840 1.00 5.19 136 ASP C N 1
ATOM 9099 C CA . ASP C 1 136 ? 24.115 -23.838 -9.383 1.00 5.79 136 ASP C CA 1
ATOM 9100 C C . ASP C 1 136 ? 23.809 -23.526 -7.904 1.00 4.90 136 ASP C C 1
ATOM 9101 O O . ASP C 1 136 ? 22.631 -23.400 -7.505 1.00 5.70 136 ASP C O 1
ATOM 9106 N N . GLU C 1 137 ? 24.849 -23.459 -7.080 1.00 4.44 137 GLU C N 1
ATOM 9107 C CA . GLU C 1 137 ? 24.649 -23.141 -5.670 1.00 4.64 137 GLU C CA 1
ATOM 9108 C C . GLU C 1 137 ? 24.096 -21.732 -5.484 1.00 4.63 137 GLU C C 1
ATOM 9109 O O . GLU C 1 137 ? 23.239 -21.509 -4.623 1.00 5.59 137 GLU C O 1
ATOM 9115 N N . VAL C 1 138 ? 24.609 -20.769 -6.258 1.00 5.04 138 VAL C N 1
ATOM 9116 C CA . VAL C 1 138 ? 24.098 -19.411 -6.238 1.00 5.63 138 VAL C CA 1
ATOM 9117 C C . VAL C 1 138 ? 22.598 -19.426 -6.568 1.00 5.70 138 VAL C C 1
ATOM 9118 O O . VAL C 1 138 ? 21.797 -18.762 -5.903 1.00 6.08 138 VAL C O 1
ATOM 9122 N N . GLU C 1 139 ? 22.215 -20.155 -7.611 1.00 6.18 139 GLU C N 1
ATOM 9123 C CA . GLU C 1 139 ? 20.825 -20.172 -8.013 1.00 6.72 139 GLU C CA 1
ATOM 9124 C C . GLU C 1 139 ? 19.902 -20.723 -6.948 1.00 6.67 139 GLU C C 1
ATOM 9125 O O . GLU C 1 139 ? 18.797 -20.224 -6.739 1.00 8.57 139 GLU C O 1
ATOM 9131 N N . THR C 1 140 ? 20.364 -21.765 -6.263 1.00 5.84 140 THR C N 1
ATOM 9132 C CA . THR C 1 140 ? 19.592 -22.359 -5.181 1.00 6.28 140 THR C CA 1
ATOM 9133 C C . THR C 1 140 ? 19.399 -21.381 -4.021 1.00 5.08 140 THR C C 1
ATOM 9134 O O . THR C 1 140 ? 18.310 -21.230 -3.491 1.00 6.91 140 THR C O 1
ATOM 9138 N N . LEU C 1 141 ? 20.489 -20.756 -3.593 1.00 4.26 141 LEU C N 1
ATOM 9139 C CA . LEU C 1 141 ? 20.500 -20.007 -2.325 1.00 4.15 141 LEU C CA 1
ATOM 9140 C C . LEU C 1 141 ? 20.123 -18.551 -2.453 1.00 4.09 141 LEU C C 1
ATOM 9141 O O . LEU C 1 141 ? 19.806 -17.899 -1.454 1.00 4.41 141 LEU C O 1
ATOM 9146 N N . PHE C 1 142 ? 20.163 -18.033 -3.685 1.00 4.10 142 PHE C N 1
ATOM 9147 C CA . PHE C 1 142 ? 19.880 -16.641 -3.999 1.00 4.65 142 PHE C CA 1
ATOM 9148 C C . PHE C 1 142 ? 18.967 -16.549 -5.217 1.00 4.25 142 PHE C C 1
ATOM 9149 O O . PHE C 1 142 ? 19.340 -16.004 -6.258 1.00 5.34 142 PHE C O 1
ATOM 9157 N N . PRO C 1 143 ? 17.768 -17.119 -5.100 1.00 4.38 143 PRO C N 1
ATOM 9158 C CA . PRO C 1 143 ? 16.888 -17.242 -6.283 1.00 5.15 143 PRO C CA 1
ATOM 9159 C C . PRO C 1 143 ? 16.428 -15.942 -6.908 1.00 4.79 143 PRO C C 1
ATOM 9160 O O . PRO C 1 143 ? 16.026 -15.950 -8.079 1.00 6.43 143 PRO C O 1
ATOM 9164 N N . LEU C 1 144 ? 16.474 -14.831 -6.179 1.00 4.52 144 LEU C N 1
ATOM 9165 C CA . LEU C 1 144 ? 16.025 -13.551 -6.743 1.00 4.55 144 LEU C CA 1
ATOM 9166 C C . LEU C 1 144 ? 17.152 -12.790 -7.435 1.00 4.71 144 LEU C C 1
ATOM 9167 O O . LEU C 1 144 ? 16.930 -11.691 -7.919 1.00 5.28 144 LEU C O 1
ATOM 9172 N N . ASN C 1 145 ? 18.348 -13.355 -7.537 1.00 5.01 145 ASN C N 1
ATOM 9173 C CA . ASN C 1 145 ? 19.347 -12.674 -8.338 1.00 4.93 145 ASN C CA 1
ATOM 9174 C C . ASN C 1 145 ? 18.876 -12.569 -9.789 1.00 4.87 145 ASN C C 1
ATOM 9175 O O . ASN C 1 145 ? 18.218 -13.475 -10.311 1.00 5.51 145 ASN C O 1
ATOM 9180 N N . LYS C 1 146 ? 19.258 -11.483 -10.442 1.00 4.98 146 LYS C N 1
ATOM 9181 C CA . LYS C 1 146 ? 18.835 -11.199 -11.805 1.00 5.21 146 LYS C CA 1
ATOM 9182 C C . LYS C 1 146 ? 19.945 -11.346 -12.836 1.00 5.21 146 LYS C C 1
ATOM 9183 O O . LYS C 1 146 ? 19.820 -10.927 -13.973 1.00 6.99 146 LYS C O 1
ATOM 9189 N N . GLY C 1 147 ? 21.035 -11.992 -12.436 1.00 5.35 147 GLY C N 1
ATOM 9190 C CA . GLY C 1 147 ? 22.178 -12.201 -13.309 1.00 5.44 147 GLY C CA 1
ATOM 9191 C C . GLY C 1 147 ? 23.429 -12.388 -12.468 1.00 5.45 147 GLY C C 1
ATOM 9192 O O . GLY C 1 147 ? 23.445 -11.995 -11.296 1.00 5.98 147 GLY C O 1
ATOM 9193 N N . ILE C 1 148 ? 24.463 -12.939 -13.092 1.00 5.58 148 ILE C N 1
ATOM 9194 C CA . ILE C 1 148 ? 25.709 -13.234 -12.421 1.00 5.55 148 ILE C CA 1
ATOM 9195 C C . ILE C 1 148 ? 26.835 -12.681 -13.271 1.00 6.12 148 ILE C C 1
ATOM 9196 O O . ILE C 1 148 ? 26.804 -12.793 -14.484 1.00 7.13 148 ILE C O 1
ATOM 9201 N N . SER C 1 149 ? 27.851 -12.109 -12.636 1.00 5.48 149 SER C N 1
ATOM 9202 C CA . SER C 1 149 ? 29.104 -11.820 -13.320 1.00 5.57 149 SER C CA 1
ATOM 9203 C C . SER C 1 149 ? 30.233 -12.633 -12.671 1.00 5.20 149 SER C C 1
ATOM 9204 O O . SER C 1 149 ? 30.165 -13.010 -11.502 1.00 6.13 149 SER C O 1
ATOM 9207 N N . VAL C 1 150 ? 31.245 -12.919 -13.492 1.00 4.91 150 VAL C N 1
ATOM 9208 C CA . VAL C 1 150 ? 32.421 -13.686 -13.065 1.00 5.20 150 VAL C CA 1
ATOM 9209 C C . VAL C 1 150 ? 33.628 -12.774 -13.216 1.00 5.29 150 VAL C C 1
ATOM 9210 O O . VAL C 1 150 ? 34.059 -12.495 -14.330 1.00 6.14 150 VAL C O 1
ATOM 9214 N N . GLN C 1 151 ? 34.150 -12.303 -12.091 1.00 5.21 151 GLN C N 1
ATOM 9215 C CA . GLN C 1 151 ? 35.217 -11.311 -12.056 1.00 5.57 151 GLN C CA 1
ATOM 9216 C C . GLN C 1 151 ? 36.522 -12.056 -11.828 1.00 5.15 151 GLN C C 1
ATOM 9217 O O . GLN C 1 151 ? 36.825 -12.519 -10.721 1.00 6.44 151 GLN C O 1
ATOM 9223 N N . SER C 1 152 ? 37.289 -12.208 -12.895 1.00 5.34 152 SER C N 1
ATOM 9224 C CA . SER C 1 152 ? 38.490 -13.025 -12.844 1.00 5.20 152 SER C CA 1
ATOM 9225 C C . SER C 1 152 ? 39.613 -12.346 -12.064 1.00 5.07 152 SER C C 1
ATOM 9226 O O . SER C 1 152 ? 39.973 -11.200 -12.329 1.00 6.28 152 SER C O 1
ATOM 9229 N N . GLU C 1 153 ? 40.201 -13.092 -11.135 1.00 4.78 153 GLU C N 1
ATOM 9230 C CA . GLU C 1 153 ? 41.411 -12.708 -10.441 1.00 4.91 153 GLU C CA 1
ATOM 9231 C C . GLU C 1 153 ? 42.628 -13.290 -11.168 1.00 4.87 153 GLU C C 1
ATOM 9232 O O . GLU C 1 153 ? 42.516 -14.152 -12.034 1.00 5.39 153 GLU C O 1
ATOM 9238 N N . CYS C 1 154 ? 43.818 -12.902 -10.740 1.00 4.78 154 CYS C N 1
ATOM 9239 C CA . CYS C 1 154 ? 45.040 -13.217 -11.467 1.00 4.75 154 CYS C CA 1
ATOM 9240 C C . CYS C 1 154 ? 45.139 -14.630 -11.988 1.00 4.21 154 CYS C C 1
ATOM 9241 O O . CYS C 1 154 ? 45.540 -14.806 -13.135 1.00 4.98 154 CYS C O 1
ATOM 9244 N N . PRO C 1 155 ? 44.866 -15.682 -11.192 1.00 4.25 155 PRO C N 1
ATOM 9245 C CA . PRO C 1 155 ? 45.181 -17.033 -11.719 1.00 4.75 155 PRO C CA 1
ATOM 9246 C C . PRO C 1 155 ? 44.392 -17.484 -12.934 1.00 4.94 155 PRO C C 1
ATOM 9247 O O . PRO C 1 155 ? 44.856 -18.390 -13.621 1.00 5.21 155 PRO C O 1
ATOM 9251 N N . ILE C 1 156 ? 43.195 -16.959 -13.161 1.00 5.45 156 ILE C N 1
ATOM 9252 C CA . ILE C 1 156 ? 42.250 -17.570 -14.103 1.00 5.26 156 ILE C CA 1
ATOM 9253 C C . ILE C 1 156 ? 42.843 -17.694 -15.524 1.00 5.30 156 ILE C C 1
ATOM 9254 O O . ILE C 1 156 ? 42.941 -18.811 -16.056 1.00 5.35 156 ILE C O 1
ATOM 9259 N N . GLY C 1 157 ? 43.330 -16.591 -16.109 1.00 6.27 157 GLY C N 1
ATOM 9260 C CA . GLY C 1 157 ? 43.904 -16.677 -17.455 1.00 6.17 157 GLY C CA 1
ATOM 9261 C C . GLY C 1 157 ? 45.250 -17.358 -17.424 1.00 5.82 157 GLY C C 1
ATOM 9262 O O . GLY C 1 157 ? 45.646 -18.004 -18.402 1.00 7.80 157 GLY C O 1
ATOM 9263 N N . LEU C 1 158 ? 45.984 -17.221 -16.315 1.00 5.66 158 LEU C N 1
ATOM 9264 C CA . LEU C 1 158 ? 47.302 -17.839 -16.236 1.00 5.54 158 LEU C CA 1
ATOM 9265 C C . LEU C 1 158 ? 47.242 -19.357 -16.315 1.00 5.55 158 LEU C C 1
ATOM 9266 O O . LEU C 1 158 ? 48.127 -19.974 -16.881 1.00 7.96 158 LEU C O 1
ATOM 9271 N N . ILE C 1 159 ? 46.199 -19.963 -15.774 1.00 5.32 159 ILE C N 1
ATOM 9272 C CA . ILE C 1 159 ? 46.053 -21.403 -15.789 1.00 5.72 159 ILE C CA 1
ATOM 9273 C C . ILE C 1 159 ? 45.249 -21.898 -16.993 1.00 5.85 159 ILE C C 1
ATOM 9274 O O . ILE C 1 159 ? 45.076 -23.100 -17.163 1.00 6.82 159 ILE C O 1
ATOM 9279 N N . GLY C 1 160 ? 44.734 -20.996 -17.816 1.00 6.67 160 GLY C N 1
ATOM 9280 C CA . GLY C 1 160 ? 44.069 -21.395 -19.050 1.00 6.99 160 GLY C CA 1
ATOM 9281 C C . GLY C 1 160 ? 42.621 -21.808 -18.871 1.00 6.73 160 GLY C C 1
ATOM 9282 O O . GLY C 1 160 ? 42.094 -22.559 -19.682 1.00 7.62 160 GLY C O 1
ATOM 9283 N N . ASP C 1 161 ? 41.948 -21.332 -17.841 1.00 5.79 161 ASP C N 1
ATOM 9284 C CA . ASP C 1 161 ? 40.520 -21.621 -17.670 1.00 6.38 161 ASP C CA 1
ATOM 9285 C C . ASP C 1 161 ? 39.686 -20.932 -18.779 1.00 7.13 161 ASP C C 1
ATOM 9286 O O . ASP C 1 161 ? 40.139 -19.972 -19.418 1.00 9.08 161 ASP C O 1
ATOM 9291 N N . ASP C 1 162 ? 38.508 -21.488 -19.029 1.00 6.72 162 ASP C N 1
ATOM 9292 C CA . ASP C 1 162 ? 37.598 -21.028 -20.078 1.00 7.23 162 ASP C CA 1
ATOM 9293 C C . ASP C 1 162 ? 36.282 -20.591 -19.467 1.00 7.08 162 ASP C C 1
ATOM 9294 O O . ASP C 1 162 ? 35.257 -21.270 -19.575 1.00 7.29 162 ASP C O 1
ATOM 9299 N N . ILE C 1 163 ? 36.299 -19.431 -18.824 1.00 6.91 163 ILE C N 1
ATOM 9300 C CA . ILE C 1 163 ? 35.077 -18.968 -18.160 1.00 6.09 163 ILE C CA 1
ATOM 9301 C C . ILE C 1 163 ? 34.000 -18.538 -19.152 1.00 6.28 163 ILE C C 1
ATOM 9302 O O . ILE C 1 163 ? 32.834 -18.497 -18.803 1.00 6.37 163 ILE C O 1
ATOM 9307 N N . GLU C 1 164 ? 34.382 -18.227 -20.382 1.00 7.33 164 GLU C N 1
ATOM 9308 C CA . GLU C 1 164 ? 33.398 -17.860 -21.394 1.00 6.83 164 GLU C CA 1
ATOM 9309 C C . GLU C 1 164 ? 32.531 -19.058 -21.728 1.00 6.87 164 GLU C C 1
ATOM 9310 O O . GLU C 1 164 ? 31.317 -18.927 -21.847 1.00 7.64 164 GLU C O 1
ATOM 9316 N N . SER C 1 165 ? 33.139 -20.218 -21.913 1.00 7.49 165 SER C N 1
ATOM 9317 C CA A SER C 1 165 ? 32.377 -21.425 -22.175 0.70 7.37 165 SER C CA 1
ATOM 9318 C CA B SER C 1 165 ? 32.372 -21.424 -22.199 0.10 7.54 165 SER C CA 1
ATOM 9319 C CA C SER C 1 165 ? 32.364 -21.414 -22.204 0.20 7.22 165 SER C CA 1
ATOM 9320 C C . SER C 1 165 ? 31.427 -21.734 -21.042 1.00 6.77 165 SER C C 1
ATOM 9321 O O . SER C 1 165 ? 30.261 -22.053 -21.267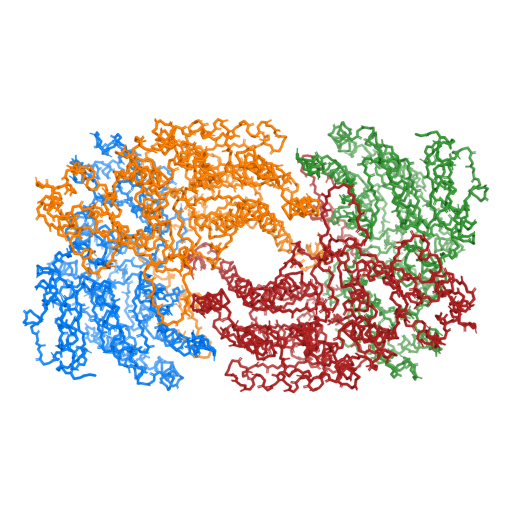 1.00 8.13 165 SER C O 1
ATOM 9328 N N . VAL C 1 166 ? 31.932 -21.639 -19.807 1.00 6.20 166 VAL C N 1
ATOM 9329 C CA . VAL C 1 166 ? 31.077 -21.913 -18.661 1.00 6.59 166 VAL C CA 1
ATOM 9330 C C . VAL C 1 166 ? 29.889 -20.942 -18.644 1.00 6.15 166 VAL C C 1
ATOM 9331 O O . VAL C 1 166 ? 28.750 -21.343 -18.428 1.00 6.87 166 VAL C O 1
ATOM 9335 N N . SER C 1 167 ? 30.160 -19.666 -18.872 1.00 7.34 167 SER C N 1
ATOM 9336 C CA . SER C 1 167 ? 29.124 -18.667 -18.830 1.00 7.50 167 SER C CA 1
ATOM 9337 C C . SER C 1 167 ? 28.072 -18.920 -19.911 1.00 7.95 167 SER C C 1
ATOM 9338 O O . SER C 1 167 ? 26.886 -18.761 -19.675 1.00 8.71 167 SER C O 1
ATOM 9341 N N . LYS C 1 168 ? 28.502 -19.273 -21.114 1.00 8.69 168 LYS C N 1
ATOM 9342 C CA . LYS C 1 168 ? 27.570 -19.587 -22.211 1.00 9.10 168 LYS C CA 1
ATOM 9343 C C . LYS C 1 168 ? 26.712 -20.801 -21.902 1.00 9.12 168 LYS C C 1
ATOM 9344 O O . LYS C 1 168 ? 25.488 -20.759 -22.060 1.00 10.57 168 LYS C O 1
ATOM 9350 N N . VAL C 1 169 ? 27.344 -21.887 -21.497 1.00 8.05 169 VAL C N 1
ATOM 9351 C CA . VAL C 1 169 ? 26.646 -23.149 -21.273 1.00 9.34 169 VAL C CA 1
ATOM 9352 C C . VAL C 1 169 ? 25.684 -23.021 -20.092 1.00 8.55 169 VAL C C 1
ATOM 9353 O O . VAL C 1 169 ? 24.518 -23.411 -20.179 1.00 9.53 169 VAL C O 1
ATOM 9357 N N . LYS C 1 170 ? 26.163 -22.482 -18.989 1.00 8.34 170 LYS C N 1
ATOM 9358 C CA . LYS C 1 170 ? 25.308 -22.323 -17.824 1.00 8.29 170 LYS C CA 1
ATOM 9359 C C . LYS C 1 170 ? 24.223 -21.272 -18.061 1.00 8.14 170 LYS C C 1
ATOM 9360 O O . LYS C 1 170 ? 23.091 -21.436 -17.584 1.00 9.81 170 LYS C O 1
ATOM 9366 N N . GLY C 1 171 ? 24.547 -20.194 -18.782 1.00 8.12 171 GLY C N 1
ATOM 9367 C CA . GLY C 1 171 ? 23.552 -19.159 -19.083 1.00 8.06 171 GLY C CA 1
ATOM 9368 C C . GLY C 1 171 ? 22.414 -19.715 -19.904 1.00 9.28 171 GLY C C 1
ATOM 9369 O O . GLY C 1 171 ? 21.248 -19.404 -19.663 1.00 10.20 171 GLY C O 1
ATOM 9370 N N . ALA C 1 172 ? 22.749 -20.582 -20.856 1.00 9.60 172 ALA C N 1
ATOM 9371 C CA . ALA C 1 172 ? 21.721 -21.222 -21.686 1.00 9.64 172 ALA C CA 1
ATOM 9372 C C . ALA C 1 172 ? 20.887 -22.210 -20.882 1.00 12.13 172 ALA C C 1
ATOM 9373 O O . ALA C 1 172 ? 19.655 -22.224 -20.978 1.00 15.38 172 ALA C O 1
ATOM 9375 N N . GLU C 1 173 ? 21.567 -23.021 -20.076 1.00 13.30 173 GLU C N 1
ATOM 9376 C CA . GLU C 1 173 ? 20.887 -23.987 -19.245 1.00 13.37 173 GLU C CA 1
ATOM 9377 C C . GLU C 1 173 ? 19.885 -23.325 -18.314 1.00 13.83 173 GLU C C 1
ATOM 9378 O O . GLU C 1 173 ? 18.763 -23.830 -18.133 1.00 17.98 173 GLU C O 1
ATOM 9384 N N . LEU C 1 174 ? 20.281 -22.204 -17.730 1.00 13.64 174 LEU C N 1
ATOM 9385 C CA . LEU C 1 174 ? 19.501 -21.594 -16.657 1.00 13.55 174 LEU C CA 1
ATOM 9386 C C . LEU C 1 174 ? 18.660 -20.406 -17.139 1.00 13.47 174 LEU C C 1
ATOM 9387 O O . LEU C 1 174 ? 17.924 -19.796 -16.353 1.00 16.32 174 LEU C O 1
ATOM 9392 N N . SER C 1 175 ? 18.749 -20.096 -18.431 1.00 12.19 175 SER C N 1
ATOM 9393 C CA . SER C 1 175 ? 18.096 -18.918 -18.996 1.00 13.10 175 SER C CA 1
ATOM 9394 C C . SER C 1 175 ? 18.439 -17.674 -18.172 1.00 12.56 175 SER C C 1
ATOM 9395 O O . SER C 1 175 ? 17.558 -16.930 -17.726 1.00 15.53 175 SER C O 1
ATOM 9398 N N . LYS C 1 176 ? 19.738 -17.470 -17.987 1.00 10.75 176 LYS C N 1
ATOM 9399 C CA . LYS C 1 176 ? 20.274 -16.447 -17.100 1.00 10.92 176 LYS C CA 1
ATOM 9400 C C . LYS C 1 176 ? 21.392 -15.692 -17.788 1.00 7.98 176 LYS C C 1
ATOM 9401 O O . LYS C 1 176 ? 22.193 -16.296 -18.504 1.00 8.67 176 LYS C O 1
ATOM 9407 N N . THR C 1 177 ? 21.488 -14.396 -17.526 1.00 7.00 177 THR C N 1
ATOM 9408 C CA . THR C 1 177 ? 22.613 -13.604 -17.969 1.00 6.35 177 THR C CA 1
ATOM 9409 C C . THR C 1 177 ? 23.788 -13.893 -17.045 1.00 5.73 177 THR C C 1
ATOM 9410 O O . THR C 1 177 ? 23.726 -13.586 -15.857 1.00 8.04 177 THR C O 1
ATOM 9414 N N . ILE C 1 178 ? 24.828 -14.507 -17.597 1.00 5.43 178 ILE C N 1
ATOM 9415 C CA . ILE C 1 178 ? 26.052 -14.814 -16.875 1.00 5.46 178 ILE C CA 1
ATOM 9416 C C . ILE C 1 178 ? 27.195 -14.204 -17.670 1.00 5.26 178 ILE C C 1
ATOM 9417 O O . ILE C 1 178 ? 27.429 -14.561 -18.823 1.00 6.52 178 ILE C O 1
ATOM 9422 N N . VAL C 1 179 ? 27.898 -13.261 -17.051 1.00 5.73 179 VAL C N 1
ATOM 9423 C CA . VAL C 1 179 ? 28.852 -12.412 -17.756 1.00 5.69 179 VAL C CA 1
ATOM 9424 C C . VAL C 1 179 ? 30.280 -12.764 -17.353 1.00 5.27 179 VAL C C 1
ATOM 9425 O O . VAL C 1 179 ? 30.667 -12.539 -16.215 1.00 6.47 179 VAL C O 1
ATOM 9429 N N . PRO C 1 180 ? 31.096 -13.285 -18.286 1.00 6.05 180 PRO C N 1
ATOM 9430 C CA . PRO C 1 180 ? 32.507 -13.571 -17.986 1.00 6.13 180 PRO C CA 1
ATOM 9431 C C . PRO C 1 180 ? 33.313 -12.298 -18.139 1.00 5.83 180 PRO C C 1
ATOM 9432 O O . PRO C 1 180 ? 33.243 -11.633 -19.181 1.00 7.40 180 PRO C O 1
ATOM 9436 N N . VAL C 1 181 ? 34.076 -11.943 -17.113 1.00 5.70 181 VAL C N 1
ATOM 9437 C CA . VAL C 1 181 ? 34.905 -10.730 -17.168 1.00 5.95 181 VAL C CA 1
ATOM 9438 C C . VAL C 1 181 ? 36.365 -11.087 -16.928 1.00 5.63 181 VAL C C 1
ATOM 9439 O O . VAL C 1 181 ? 36.746 -11.564 -15.858 1.00 6.15 181 VAL C O 1
ATOM 9443 N N . ARG C 1 182 ? 37.178 -10.844 -17.951 1.00 5.97 182 ARG C N 1
ATOM 9444 C CA . ARG C 1 182 ? 38.611 -11.138 -17.929 1.00 6.14 182 ARG C CA 1
ATOM 9445 C C . ARG C 1 182 ? 39.410 -9.953 -17.423 1.00 5.08 182 ARG C C 1
ATOM 9446 O O . ARG C 1 182 ? 40.183 -9.334 -18.139 1.00 6.70 182 ARG C O 1
ATOM 9454 N N . CYS C 1 183 ? 39.151 -9.634 -16.147 1.00 5.58 183 CYS C N 1
ATOM 9455 C CA . CYS C 1 183 ? 39.770 -8.504 -15.477 1.00 5.89 183 CYS C CA 1
ATOM 9456 C C . CYS C 1 183 ? 40.914 -8.895 -14.545 1.00 5.90 183 CYS C C 1
ATOM 9457 O O . CYS C 1 183 ? 41.194 -8.194 -13.571 1.00 6.49 183 CYS C O 1
ATOM 9460 N N . GLU C 1 184 ? 41.624 -9.960 -14.888 1.00 5.30 184 GLU C N 1
ATOM 9461 C CA . GLU C 1 184 ? 42.750 -10.382 -14.088 1.00 5.28 184 GLU C CA 1
ATOM 9462 C C . GLU C 1 184 ? 43.730 -9.241 -13.870 1.00 5.50 184 GLU C C 1
ATOM 9463 O O . GLU C 1 184 ? 44.047 -8.475 -14.790 1.00 5.66 184 GLU C O 1
ATOM 9469 N N . GLY C 1 185 ? 44.301 -9.155 -12.652 1.00 6.07 185 GLY C N 1
ATOM 9470 C CA . GLY C 1 185 ? 45.146 -8.031 -12.280 1.00 6.51 185 GLY C CA 1
ATOM 9471 C C . GLY C 1 185 ? 46.464 -7.978 -13.011 1.00 7.21 185 GLY C C 1
ATOM 9472 O O . GLY C 1 185 ? 47.098 -6.939 -12.982 1.00 10.30 185 GLY C O 1
ATOM 9473 N N . PHE C 1 186 ? 46.884 -9.059 -13.662 1.00 6.62 186 PHE C N 1
ATOM 9474 C CA . PHE C 1 186 ? 48.064 -9.025 -14.532 1.00 7.62 186 PHE C CA 1
ATOM 9475 C C . PHE C 1 186 ? 47.850 -8.218 -15.812 1.00 7.52 186 PHE C C 1
ATOM 9476 O O . PHE C 1 186 ? 48.813 -7.920 -16.525 1.00 9.65 186 PHE C O 1
ATOM 9484 N N . ARG C 1 187 ? 46.613 -7.904 -16.145 1.00 6.31 187 ARG C N 1
ATOM 9485 C CA . ARG C 1 187 ? 46.309 -7.170 -17.382 1.00 6.21 187 ARG C CA 1
ATOM 9486 C C . ARG C 1 187 ? 46.432 -5.664 -17.165 1.00 5.83 187 ARG C C 1
ATOM 9487 O O . ARG C 1 187 ? 46.027 -5.135 -16.144 1.00 7.66 187 ARG C O 1
ATOM 9495 N N . GLY C 1 188 ? 46.959 -4.963 -18.151 1.00 5.85 188 GLY C N 1
ATOM 9496 C CA . GLY C 1 188 ? 47.090 -3.535 -18.035 1.00 6.24 188 GLY C CA 1
ATOM 9497 C C . GLY C 1 188 ? 48.112 -3.162 -16.975 1.00 5.76 188 GLY C C 1
ATOM 9498 O O . GLY C 1 188 ? 49.045 -3.926 -16.695 1.00 7.12 188 GLY C O 1
ATOM 9499 N N . VAL C 1 189 ? 47.957 -1.966 -16.414 1.00 5.72 189 VAL C N 1
ATOM 9500 C CA . VAL C 1 189 ? 48.952 -1.368 -15.522 1.00 6.18 189 VAL C CA 1
ATOM 9501 C C . VAL C 1 189 ? 48.308 -0.764 -14.275 1.00 5.75 189 VAL C C 1
ATOM 9502 O O . VAL C 1 189 ? 49.033 -0.167 -13.481 1.00 6.05 189 VAL C O 1
ATOM 9506 N N . SER C 1 190 ? 46.991 -0.842 -14.123 1.00 5.88 190 SER C N 1
ATOM 9507 C CA . SER C 1 190 ? 46.278 -0.060 -13.136 1.00 5.80 190 SER C CA 1
ATOM 9508 C C . SER C 1 190 ? 44.797 -0.452 -13.193 1.00 5.78 190 SER C C 1
ATOM 9509 O O . SER C 1 190 ? 44.402 -1.325 -13.968 1.00 6.29 190 SER C O 1
ATOM 9512 N N . GLN C 1 191 ? 43.978 0.264 -12.428 1.00 5.76 191 GLN C N 1
ATOM 9513 C CA . GLN C 1 191 ? 42.516 0.114 -12.524 1.00 6.07 191 GLN C CA 1
ATOM 9514 C C . GLN C 1 191 ? 41.971 0.401 -13.917 1.00 5.76 191 GLN C C 1
ATOM 9515 O O . GLN C 1 191 ? 40.929 -0.099 -14.268 1.00 5.91 191 GLN C O 1
ATOM 9521 N N . SER C 1 192 ? 42.658 1.255 -14.689 1.00 5.95 192 SER C N 1
ATOM 9522 C CA . SER C 1 192 ? 42.100 1.756 -15.932 1.00 6.22 192 SER C CA 1
ATOM 9523 C C . SER C 1 192 ? 41.700 0.639 -16.896 1.00 4.97 192 SER C C 1
ATOM 9524 O O . SER C 1 192 ? 40.600 0.687 -17.445 1.00 6.08 192 SER C O 1
ATOM 9527 N N . LEU C 1 193 ? 42.561 -0.333 -17.156 1.00 5.41 193 LEU C N 1
ATOM 9528 C CA . LEU C 1 193 ? 42.203 -1.322 -18.156 1.00 5.85 193 LEU C CA 1
ATOM 9529 C C . LEU C 1 193 ? 41.023 -2.138 -17.672 1.00 5.43 193 LEU C C 1
ATOM 9530 O O . LEU C 1 193 ? 40.203 -2.611 -18.477 1.00 5.66 193 LEU C O 1
ATOM 9535 N N . GLY C 1 194 ? 40.853 -2.285 -16.352 1.00 5.51 194 GLY C N 1
ATOM 9536 C CA . GLY C 1 194 ? 39.654 -2.930 -15.817 1.00 6.00 194 GLY C CA 1
ATOM 9537 C C . GLY C 1 194 ? 38.377 -2.213 -16.180 1.00 5.38 194 GLY C C 1
ATOM 9538 O O . GLY C 1 194 ? 37.375 -2.850 -16.467 1.00 5.84 194 GLY C O 1
ATOM 9539 N N . HIS C 1 195 ? 38.407 -0.878 -16.207 1.00 5.67 195 HIS C N 1
ATOM 9540 C CA . HIS C 1 195 ? 37.222 -0.144 -16.700 1.00 5.95 195 HIS C CA 1
ATOM 9541 C C . HIS C 1 195 ? 36.891 -0.573 -18.111 1.00 5.15 195 HIS C C 1
ATOM 9542 O O . HIS C 1 195 ? 35.741 -0.825 -18.464 1.00 5.64 195 HIS C O 1
ATOM 9549 N N . HIS C 1 196 ? 37.901 -0.592 -18.983 1.00 5.49 196 HIS C N 1
ATOM 9550 C CA . HIS C 1 196 ? 37.696 -0.842 -20.411 1.00 5.00 196 HIS C CA 1
ATOM 9551 C C . HIS C 1 196 ? 37.181 -2.274 -20.603 1.00 5.04 196 HIS C C 1
ATOM 9552 O O . HIS C 1 196 ? 36.194 -2.506 -21.315 1.00 5.40 196 HIS C O 1
ATOM 9559 N N . ILE C 1 197 ? 37.845 -3.222 -19.968 1.00 5.13 197 ILE C N 1
ATOM 9560 C CA . ILE C 1 197 ? 37.416 -4.625 -19.992 1.00 5.19 197 ILE C CA 1
ATOM 9561 C C . ILE C 1 197 ? 35.970 -4.742 -19.511 1.00 5.18 197 ILE C C 1
ATOM 9562 O O . ILE C 1 197 ? 35.138 -5.440 -20.106 1.00 5.81 197 ILE C O 1
ATOM 9567 N N . ALA C 1 198 ? 35.646 -4.065 -18.423 1.00 5.43 198 ALA C N 1
ATOM 9568 C CA . ALA C 1 198 ? 34.300 -4.099 -17.873 1.00 5.98 198 ALA C CA 1
ATOM 9569 C C . ALA C 1 198 ? 33.271 -3.517 -18.833 1.00 5.25 198 ALA C C 1
ATOM 9570 O O . ALA C 1 198 ? 32.177 -4.064 -18.956 1.00 6.58 198 ALA C O 1
ATOM 9572 N N . ASN C 1 199 ? 33.601 -2.390 -19.471 1.00 5.56 199 ASN C N 1
ATOM 9573 C CA . ASN C 1 199 ? 32.685 -1.787 -20.441 1.00 5.52 199 ASN C CA 1
ATOM 9574 C C . ASN C 1 199 ? 32.426 -2.758 -21.602 1.00 5.22 199 ASN C C 1
ATOM 9575 O O . ASN C 1 199 ? 31.299 -2.903 -22.052 1.00 5.72 199 ASN C O 1
ATOM 9580 N N . ASP C 1 200 ? 33.496 -3.374 -22.108 1.00 5.73 200 ASP C N 1
ATOM 9581 C CA . ASP C 1 200 ? 33.343 -4.291 -23.235 1.00 5.58 200 ASP C CA 1
ATOM 9582 C C . ASP C 1 200 ? 32.493 -5.504 -22.805 1.00 5.67 200 ASP C C 1
ATOM 9583 O O . ASP C 1 200 ? 31.736 -6.040 -23.619 1.00 5.91 200 ASP C O 1
ATOM 9588 N N . ALA C 1 201 ? 32.602 -5.957 -21.551 1.00 5.85 201 ALA C N 1
ATOM 9589 C CA . ALA C 1 201 ? 31.764 -7.056 -21.090 1.00 5.69 201 ALA C CA 1
ATOM 9590 C C . ALA C 1 201 ? 30.282 -6.656 -21.014 1.00 5.62 201 ALA C C 1
ATOM 9591 O O . ALA C 1 201 ? 29.402 -7.444 -21.361 1.00 6.28 201 ALA C O 1
ATOM 9593 N N . VAL C 1 202 ? 29.987 -5.425 -20.580 1.00 5.53 202 VAL C N 1
ATOM 9594 C CA . VAL C 1 202 ? 28.614 -4.948 -20.626 1.00 6.32 202 VAL C CA 1
ATOM 9595 C C . VAL C 1 202 ? 28.118 -4.962 -22.074 1.00 6.28 202 VAL C C 1
ATOM 9596 O O . VAL C 1 202 ? 27.037 -5.463 -22.374 1.00 6.62 202 VAL C O 1
ATOM 9600 N N . ARG C 1 203 ? 28.915 -4.411 -22.977 1.00 6.05 203 ARG C N 1
ATOM 9601 C CA . ARG C 1 203 ? 28.570 -4.369 -24.391 1.00 6.30 203 ARG C CA 1
ATOM 9602 C C . ARG C 1 203 ? 28.246 -5.766 -24.922 1.00 6.43 203 ARG C C 1
ATOM 9603 O O . ARG C 1 203 ? 27.240 -5.964 -25.613 1.00 8.22 203 ARG C O 1
ATOM 9611 N N . ASP C 1 204 ? 29.108 -6.733 -24.611 1.00 6.22 204 ASP C N 1
ATOM 9612 C CA . ASP C 1 204 ? 29.037 -8.026 -25.281 1.00 6.88 204 ASP C CA 1
ATOM 9613 C C . ASP C 1 204 ? 28.016 -8.957 -24.691 1.00 6.53 204 ASP C C 1
ATOM 9614 O O . ASP C 1 204 ? 27.563 -9.854 -25.391 1.00 9.10 204 ASP C O 1
ATOM 9619 N N . TRP C 1 205 ? 27.663 -8.795 -23.412 1.00 6.60 205 TRP C N 1
ATOM 9620 C CA . TRP C 1 205 ? 26.839 -9.780 -22.724 1.00 6.91 205 TRP C CA 1
ATOM 9621 C C . TRP C 1 205 ? 25.551 -9.261 -22.155 1.00 7.11 205 TRP C C 1
ATOM 9622 O O . TRP C 1 205 ? 24.699 -10.067 -21.793 1.00 9.45 205 TRP C O 1
ATOM 9633 N N . VAL C 1 206 ? 25.382 -7.945 -22.046 1.00 7.00 206 VAL C N 1
ATOM 9634 C CA . VAL C 1 206 ? 24.197 -7.366 -21.399 1.00 7.25 206 VAL C CA 1
ATOM 9635 C C . VAL C 1 206 ? 23.441 -6.370 -22.275 1.00 6.62 206 VAL C C 1
ATOM 9636 O O . VAL C 1 206 ? 22.210 -6.427 -22.385 1.00 7.20 206 VAL C O 1
ATOM 9640 N N . LEU C 1 207 ? 24.172 -5.442 -22.883 1.00 6.39 207 LEU C N 1
ATOM 9641 C CA . LEU C 1 207 ? 23.567 -4.222 -23.396 1.00 6.30 207 LEU C CA 1
ATOM 9642 C C . LEU C 1 207 ? 22.634 -4.440 -24.564 1.00 6.37 207 LEU C C 1
ATOM 9643 O O . LEU C 1 207 ? 21.719 -3.660 -24.752 1.00 7.58 207 LEU C O 1
ATOM 9648 N N . GLY C 1 208 ? 22.870 -5.481 -25.349 1.00 6.85 208 GLY C N 1
ATOM 9649 C CA . GLY C 1 208 ? 22.052 -5.768 -26.513 1.00 6.91 208 GLY C CA 1
ATOM 9650 C C . GLY C 1 208 ? 20.800 -6.576 -26.268 1.00 6.48 208 GLY C C 1
ATOM 9651 O O . GLY C 1 208 ? 20.062 -6.836 -27.209 1.00 6.14 208 GLY C O 1
ATOM 9652 N N . LYS C 1 209 ? 20.492 -6.931 -25.039 1.00 6.86 209 LYS C N 1
ATOM 9653 C CA . LYS C 1 209 ? 19.406 -7.863 -24.773 1.00 7.37 209 LYS C CA 1
ATOM 9654 C C . LYS C 1 209 ? 18.054 -7.414 -25.350 1.00 6.19 209 LYS C C 1
ATOM 9655 O O . LYS C 1 209 ? 17.281 -8.222 -25.830 1.00 8.26 209 LYS C O 1
ATOM 9661 N N . ARG C 1 210 ? 17.776 -6.135 -25.254 1.00 5.48 210 ARG C N 1
ATOM 9662 C CA . ARG C 1 210 ? 16.478 -5.605 -25.667 1.00 5.71 210 ARG C CA 1
ATOM 9663 C C . ARG C 1 210 ? 16.522 -4.914 -27.047 1.00 5.46 210 ARG C C 1
ATOM 9664 O O . ARG C 1 210 ? 15.637 -4.132 -27.388 1.00 6.21 210 ARG C O 1
ATOM 9672 N N . ASP C 1 211 ? 17.519 -5.240 -27.859 1.00 5.66 211 ASP C N 1
ATOM 9673 C CA . ASP C 1 211 ? 17.679 -4.603 -29.163 1.00 5.89 211 ASP C CA 1
ATOM 9674 C C . ASP C 1 211 ? 16.432 -4.736 -30.057 1.00 7.67 211 ASP C C 1
ATOM 9675 O O . ASP C 1 211 ? 16.156 -3.849 -30.848 1.00 10.93 211 ASP C O 1
ATOM 9680 N N . GLU C 1 212 ? 15.715 -5.850 -29.935 1.00 7.83 212 GLU C N 1
ATOM 9681 C CA . GLU C 1 212 ? 14.515 -6.098 -30.766 1.00 9.81 212 GLU C CA 1
ATOM 9682 C C . GLU C 1 212 ? 13.196 -5.848 -30.027 1.00 10.83 212 GLU C C 1
ATOM 9683 O O . GLU C 1 212 ? 12.123 -6.053 -30.577 1.00 16.27 212 GLU C O 1
ATOM 9689 N N . ASP C 1 213 ? 13.290 -5.386 -28.786 1.00 10.90 213 ASP C N 1
ATOM 9690 C CA . ASP C 1 213 ? 12.135 -5.134 -27.935 1.00 12.46 213 ASP C CA 1
ATOM 9691 C C . ASP C 1 213 ? 11.749 -3.653 -28.029 1.00 14.62 213 ASP C C 1
ATOM 9692 O O . ASP C 1 213 ? 12.541 -2.763 -27.659 1.00 18.48 213 ASP C O 1
ATOM 9697 N N . THR C 1 214 ? 10.518 -3.397 -28.476 1.00 16.11 214 THR C N 1
ATOM 9698 C CA . THR C 1 214 ? 10.004 -2.038 -28.657 1.00 18.91 214 THR C CA 1
ATOM 9699 C C . THR C 1 214 ? 8.976 -1.644 -27.585 1.00 19.85 214 THR C C 1
ATOM 9700 O O . THR C 1 214 ? 8.276 -0.686 -27.724 1.00 25.46 214 THR C O 1
ATOM 9704 N N . THR C 1 215 ? 8.870 -2.371 -26.536 1.00 16.20 215 THR C N 1
ATOM 9705 C CA . THR C 1 215 ? 7.814 -2.114 -25.558 1.00 17.45 215 THR C CA 1
ATOM 9706 C C . THR C 1 215 ? 8.087 -0.938 -24.603 1.00 14.45 215 THR C C 1
ATOM 9707 O O . THR C 1 215 ? 7.152 -0.413 -24.016 1.00 14.17 215 THR C O 1
ATOM 9711 N N . PHE C 1 216 ? 9.337 -0.511 -24.446 1.00 14.23 216 PHE C N 1
ATOM 9712 C CA . PHE C 1 216 ? 9.610 0.585 -23.528 1.00 11.19 216 PHE C CA 1
ATOM 9713 C C . PHE C 1 216 ? 8.946 1.878 -23.983 1.00 10.28 216 PHE C C 1
ATOM 9714 O O . PHE C 1 216 ? 9.092 2.297 -25.126 1.00 14.28 216 PHE C O 1
ATOM 9722 N N . ALA C 1 217 ? 8.261 2.513 -23.047 1.00 12.18 217 ALA C N 1
ATOM 9723 C CA . ALA C 1 217 ? 7.587 3.775 -23.270 1.00 13.51 217 ALA C CA 1
ATOM 9724 C C . ALA C 1 217 ? 8.563 4.947 -23.190 1.00 12.20 217 ALA C C 1
ATOM 9725 O O . ALA C 1 217 ? 8.753 5.553 -22.147 1.00 17.58 217 ALA C O 1
ATOM 9727 N N . SER C 1 218 ? 9.204 5.230 -24.317 1.00 8.27 218 SER C N 1
ATOM 9728 C CA . SER C 1 218 ? 10.183 6.302 -24.399 1.00 6.61 218 SER C CA 1
ATOM 9729 C C . SER C 1 218 ? 9.533 7.685 -24.460 1.00 4.92 218 SER C C 1
ATOM 9730 O O . SER C 1 218 ? 8.417 7.865 -24.911 1.00 5.46 218 SER C O 1
ATOM 9733 N N . THR C 1 219 ? 10.295 8.692 -24.026 1.00 4.50 219 THR C N 1
ATOM 9734 C CA . THR C 1 219 ? 9.890 10.086 -24.106 1.00 4.59 219 THR C CA 1
ATOM 9735 C C . THR C 1 219 ? 11.068 10.901 -24.638 1.00 4.11 219 THR C C 1
ATOM 9736 O O . THR C 1 219 ? 12.227 10.459 -24.579 1.00 4.63 219 THR C O 1
ATOM 9740 N N . PRO C 1 220 ? 10.804 12.144 -25.050 1.00 4.51 220 PRO C N 1
ATOM 9741 C CA . PRO C 1 220 ? 11.883 13.004 -25.552 1.00 5.10 220 PRO C CA 1
ATOM 9742 C C . PRO C 1 220 ? 12.907 13.409 -24.479 1.00 4.38 220 PRO C C 1
ATOM 9743 O O . PRO C 1 220 ? 13.939 13.933 -24.824 1.00 5.35 220 PRO C O 1
ATOM 9747 N N . TYR C 1 221 ? 12.595 13.190 -23.207 1.00 3.91 221 TYR C N 1
ATOM 9748 C CA . TYR C 1 221 ? 13.393 13.720 -22.107 1.00 4.43 221 TYR C CA 1
ATOM 9749 C C . TYR C 1 221 ? 14.149 12.622 -21.382 1.00 4.02 221 TYR C C 1
ATOM 9750 O O . TYR C 1 221 ? 14.648 12.851 -20.287 1.00 4.94 221 TYR C O 1
ATOM 9759 N N . ASP C 1 222 ? 14.299 11.462 -22.005 1.00 4.58 222 ASP C N 1
ATOM 9760 C CA . ASP C 1 222 ? 14.967 10.333 -21.384 1.00 4.46 222 ASP C CA 1
ATOM 9761 C C . ASP C 1 222 ? 16.485 10.460 -21.480 1.00 4.38 222 ASP C C 1
ATOM 9762 O O . ASP C 1 222 ? 17.053 10.616 -22.575 1.00 4.74 222 ASP C O 1
ATOM 9767 N N . VAL C 1 223 ? 17.140 10.324 -20.339 1.00 4.57 223 VAL C N 1
ATOM 9768 C CA . VAL C 1 223 ? 18.593 10.377 -20.246 1.00 4.88 223 VAL C CA 1
ATOM 9769 C C . VAL C 1 223 ? 19.099 9.213 -19.396 1.00 4.97 223 VAL C C 1
ATOM 9770 O O . VAL C 1 223 ? 18.325 8.581 -18.651 1.00 5.62 223 VAL C O 1
ATOM 9774 N N . ALA C 1 224 ? 20.405 8.985 -19.452 1.00 5.47 224 ALA C N 1
ATOM 9775 C CA . ALA C 1 224 ? 21.083 8.080 -18.527 1.00 5.64 224 ALA C CA 1
ATOM 9776 C C . ALA C 1 224 ? 22.243 8.842 -17.902 1.00 5.55 224 ALA C C 1
ATOM 9777 O O . ALA C 1 224 ? 22.911 9.637 -18.569 1.00 6.50 224 ALA C O 1
ATOM 9779 N N . ILE C 1 225 ? 22.446 8.605 -16.603 1.00 6.07 225 ILE C N 1
ATOM 9780 C CA . ILE C 1 225 ? 23.643 9.068 -15.902 1.00 6.34 225 ILE C CA 1
ATOM 9781 C C . ILE C 1 225 ? 24.702 7.985 -16.047 1.00 6.44 225 ILE C C 1
ATOM 9782 O O . ILE C 1 225 ? 24.517 6.871 -15.565 1.00 8.53 225 ILE C O 1
ATOM 9787 N N . ILE C 1 226 ? 25.778 8.307 -16.771 1.00 6.18 226 ILE C N 1
ATOM 9788 C CA . ILE C 1 226 ? 26.839 7.376 -17.129 1.00 6.74 226 ILE C CA 1
ATOM 9789 C C . ILE C 1 226 ? 28.088 7.736 -16.332 1.00 6.24 226 ILE C C 1
ATOM 9790 O O . ILE C 1 226 ? 28.639 8.828 -16.454 1.00 7.31 226 ILE C O 1
ATOM 9795 N N . GLY C 1 227 ? 28.557 6.793 -15.515 1.00 5.95 227 GLY C N 1
ATOM 9796 C CA . GLY C 1 227 ? 29.776 7.026 -14.763 1.00 6.10 227 GLY C CA 1
ATOM 9797 C C . GLY C 1 227 ? 29.584 7.832 -13.492 1.00 6.13 227 GLY C C 1
ATOM 9798 O O . GLY C 1 227 ? 30.350 8.750 -13.221 1.00 6.48 227 GLY C O 1
ATOM 9799 N N . ASP C 1 228 ? 28.584 7.461 -12.700 1.00 6.13 228 ASP C N 1
ATOM 9800 C CA . ASP C 1 228 ? 28.402 7.971 -11.335 1.00 6.35 228 ASP C CA 1
ATOM 9801 C C . ASP C 1 228 ? 28.105 6.740 -10.490 1.00 5.91 228 ASP C C 1
ATOM 9802 O O . ASP C 1 228 ? 27.118 6.051 -10.710 1.00 6.74 228 ASP C O 1
ATOM 9807 N N . TYR C 1 229 ? 29.017 6.470 -9.562 1.00 6.18 229 TYR C N 1
ATOM 9808 C CA . TYR C 1 229 ? 28.953 5.264 -8.762 1.00 6.37 229 TYR C CA 1
ATOM 9809 C C . TYR C 1 229 ? 28.301 5.479 -7.412 1.00 5.88 229 TYR C C 1
ATOM 9810 O O . TYR C 1 229 ? 28.301 4.612 -6.552 1.00 6.13 229 TYR C O 1
ATOM 9819 N N . ASN C 1 230 ? 27.639 6.647 -7.271 1.00 5.97 230 ASN C N 1
ATOM 9820 C CA . ASN C 1 230 ? 26.771 6.916 -6.134 1.00 5.82 230 ASN C CA 1
ATOM 9821 C C . ASN C 1 230 ? 27.508 6.824 -4.809 1.00 5.49 230 ASN C C 1
ATOM 9822 O O . ASN C 1 230 ? 26.955 6.341 -3.821 1.00 5.56 230 ASN C O 1
ATOM 9827 N N . ILE C 1 231 ? 28.695 7.385 -4.763 1.00 6.09 231 ILE C N 1
ATOM 9828 C CA . ILE C 1 231 ? 29.507 7.350 -3.546 1.00 6.22 231 ILE C CA 1
ATOM 9829 C C . ILE C 1 231 ? 28.826 8.236 -2.483 1.00 5.87 231 ILE C C 1
ATOM 9830 O O . ILE C 1 231 ? 28.628 9.434 -2.670 1.00 6.41 231 ILE C O 1
ATOM 9835 N N . GLY C 1 232 ? 28.408 7.616 -1.384 1.00 5.89 232 GLY C N 1
ATOM 9836 C CA . GLY C 1 232 ? 27.685 8.325 -0.360 1.00 6.19 232 GLY C CA 1
ATOM 9837 C C . GLY C 1 232 ? 26.379 8.931 -0.855 1.00 5.95 232 GLY C C 1
ATOM 9838 O O . GLY C 1 232 ? 25.864 9.845 -0.211 1.00 6.97 232 GLY C O 1
ATOM 9839 N N . GLY C 1 233 ? 25.820 8.422 -1.960 1.00 6.04 233 GLY C N 1
ATOM 9840 C CA . GLY C 1 233 ? 24.587 8.962 -2.503 1.00 6.20 233 GLY C CA 1
ATOM 9841 C C . GLY C 1 233 ? 24.737 10.034 -3.570 1.00 6.17 233 GLY C C 1
ATOM 9842 O O . GLY C 1 233 ? 23.746 10.645 -3.980 1.00 6.01 233 GLY C O 1
ATOM 9843 N N . ASP C 1 234 ? 25.957 10.215 -4.104 1.00 5.73 234 ASP C N 1
ATOM 9844 C CA . ASP C 1 234 ? 26.249 11.237 -5.093 1.00 5.93 234 ASP C CA 1
ATOM 9845 C C . ASP C 1 234 ? 25.322 11.207 -6.312 1.00 5.61 234 ASP C C 1
ATOM 9846 O O . ASP C 1 234 ? 25.027 12.261 -6.879 1.00 6.54 234 ASP C O 1
ATOM 9851 N N . ALA C 1 235 ? 24.979 10.013 -6.793 1.00 5.66 235 ALA C N 1
ATOM 9852 C CA . ALA C 1 235 ? 24.144 9.920 -7.987 1.00 5.66 235 ALA C CA 1
ATOM 9853 C C . ALA C 1 235 ? 22.715 10.338 -7.673 1.00 5.59 235 ALA C C 1
ATOM 9854 O O . ALA C 1 235 ? 22.051 10.946 -8.521 1.00 6.59 235 ALA C O 1
ATOM 9856 N N . TRP C 1 236 ? 22.221 10.028 -6.483 1.00 5.51 236 TRP C N 1
ATOM 9857 C CA . TRP C 1 236 ? 20.890 10.458 -6.080 1.00 5.81 236 TRP C CA 1
ATOM 9858 C C . TRP C 1 236 ? 20.764 11.968 -5.987 1.00 5.49 236 TRP C C 1
ATOM 9859 O O . TRP C 1 236 ? 19.737 12.535 -6.376 1.00 5.90 236 TRP C O 1
ATOM 9870 N N . SER C 1 237 ? 21.775 12.628 -5.437 1.00 5.87 237 SER C N 1
ATOM 9871 C CA A SER C 1 237 ? 21.757 14.090 -5.368 0.50 6.13 237 SER C CA 1
ATOM 9872 C CA B SER C 1 237 ? 21.822 14.083 -5.340 0.50 5.90 237 SER C CA 1
ATOM 9873 C C . SER C 1 237 ? 22.082 14.779 -6.689 1.00 6.21 237 SER C C 1
ATOM 9874 O O . SER C 1 237 ? 22.048 16.010 -6.764 1.00 8.34 237 SER C O 1
ATOM 9879 N N . SER C 1 238 ? 22.404 14.000 -7.714 1.00 6.15 238 SER C N 1
ATOM 9880 C CA . SER C 1 238 ? 22.492 14.456 -9.104 1.00 5.98 238 SER C CA 1
ATOM 9881 C C . SER C 1 238 ? 21.141 14.235 -9.835 1.00 5.68 238 SER C C 1
ATOM 9882 O O . SER C 1 238 ? 20.603 15.135 -10.476 1.00 6.10 238 SER C O 1
ATOM 9885 N N . ARG C 1 239 ? 20.630 13.012 -9.735 1.00 5.67 239 ARG C N 1
ATOM 9886 C CA . ARG C 1 239 ? 19.373 12.613 -10.333 1.00 5.61 239 ARG C CA 1
ATOM 9887 C C . ARG C 1 239 ? 18.240 13.569 -9.958 1.00 5.37 239 ARG C C 1
ATOM 9888 O O . ARG C 1 239 ? 17.421 13.919 -10.791 1.00 5.49 239 ARG C O 1
ATOM 9896 N N . ILE C 1 240 ? 18.206 13.969 -8.683 1.00 6.01 240 ILE C N 1
ATOM 9897 C CA . ILE C 1 240 ? 17.109 14.807 -8.238 1.00 6.03 240 ILE C CA 1
ATOM 9898 C C . ILE C 1 240 ? 17.042 16.084 -9.077 1.00 5.65 240 ILE C C 1
ATOM 9899 O O . ILE C 1 240 ? 15.955 16.543 -9.454 1.00 5.62 240 ILE C O 1
ATOM 9904 N N . LEU C 1 241 ? 18.198 16.656 -9.373 1.00 5.29 241 LEU C N 1
ATOM 9905 C CA . LEU C 1 241 ? 18.256 17.915 -10.132 1.00 5.78 241 LEU C CA 1
ATOM 9906 C C . LEU C 1 241 ? 17.834 17.722 -11.582 1.00 5.42 241 LEU C C 1
ATOM 9907 O O . LEU C 1 241 ? 17.107 18.519 -12.142 1.00 5.55 241 LEU C O 1
ATOM 9912 N N . LEU C 1 242 ? 18.307 16.641 -12.188 1.00 5.55 242 LEU C N 1
ATOM 9913 C CA . LEU C 1 242 ? 17.984 16.356 -13.572 1.00 6.20 242 LEU C CA 1
ATOM 9914 C C . LEU C 1 242 ? 16.474 16.163 -13.716 1.00 5.62 242 LEU C C 1
ATOM 9915 O O . LEU C 1 242 ? 15.867 16.634 -14.703 1.00 5.94 242 LEU C O 1
ATOM 9920 N N . GLU C 1 243 ? 15.844 15.506 -12.740 1.00 5.40 243 GLU C N 1
ATOM 9921 C CA . GLU C 1 243 ? 14.403 15.276 -12.802 1.00 5.64 243 GLU C CA 1
ATOM 9922 C C . GLU C 1 243 ? 13.613 16.508 -12.400 1.00 5.21 243 GLU C C 1
ATOM 9923 O O . GLU C 1 243 ? 12.561 16.754 -12.967 1.00 5.65 243 GLU C O 1
ATOM 9929 N N . GLU C 1 244 ? 14.138 17.355 -11.510 1.00 5.30 244 GLU C N 1
ATOM 9930 C CA . GLU C 1 244 ? 13.494 18.653 -11.242 1.00 5.74 244 GLU C CA 1
ATOM 9931 C C . GLU C 1 244 ? 13.483 19.522 -12.516 1.00 5.37 244 GLU C C 1
ATOM 9932 O O . GLU C 1 244 ? 12.596 20.338 -12.719 1.00 7.04 244 GLU C O 1
ATOM 9938 N N . MET C 1 245 ? 14.486 19.338 -13.370 1.00 5.27 245 MET C N 1
ATOM 9939 C CA . MET C 1 245 ? 14.623 20.037 -14.635 1.00 6.39 245 MET C CA 1
ATOM 9940 C C . MET C 1 245 ? 13.705 19.452 -15.723 1.00 5.66 245 MET C C 1
ATOM 9941 O O . MET C 1 245 ? 13.676 19.971 -16.824 1.00 6.82 245 MET C O 1
ATOM 9946 N N . GLY C 1 246 ? 12.972 18.383 -15.412 1.00 5.40 246 GLY C N 1
ATOM 9947 C CA . GLY C 1 246 ? 12.021 17.813 -16.349 1.00 5.32 246 GLY C CA 1
ATOM 9948 C C . GLY C 1 246 ? 12.506 16.613 -17.137 1.00 5.01 246 GLY C C 1
ATOM 9949 O O . GLY C 1 246 ? 11.790 16.124 -18.015 1.00 6.32 246 GLY C O 1
ATOM 9950 N N . LEU C 1 247 ? 13.712 16.149 -16.862 1.00 5.27 247 LEU C N 1
ATOM 9951 C CA . LEU C 1 247 ? 14.241 14.970 -17.524 1.00 5.62 247 LEU C CA 1
ATOM 9952 C C . LEU C 1 247 ? 13.811 13.706 -16.800 1.00 4.80 247 LEU C C 1
ATOM 9953 O O . LEU C 1 247 ? 13.370 13.737 -15.656 1.00 6.08 247 LEU C O 1
ATOM 9958 N N . ARG C 1 248 ? 13.933 12.577 -17.485 1.00 5.49 248 ARG C N 1
ATOM 9959 C CA . ARG C 1 248 ? 13.599 11.274 -16.947 1.00 5.34 248 ARG C CA 1
ATOM 9960 C C . ARG C 1 248 ? 14.869 10.443 -16.957 1.00 5.40 248 ARG C C 1
ATOM 9961 O O . ARG C 1 248 ? 15.376 10.099 -18.019 1.00 5.57 248 ARG C O 1
ATOM 9969 N N . CYS C 1 249 ? 15.398 10.132 -15.781 1.00 6.02 249 CYS C N 1
ATOM 9970 C CA A CYS C 1 249 ? 16.637 9.368 -15.684 0.80 6.47 249 CYS C CA 1
ATOM 9971 C CA B CYS C 1 249 ? 16.627 9.384 -15.685 0.20 5.79 249 CYS C CA 1
ATOM 9972 C C . CYS C 1 249 ? 16.367 7.870 -15.725 1.00 5.99 249 CYS C C 1
ATOM 9973 O O . CYS C 1 249 ? 16.082 7.223 -14.719 1.00 7.66 249 CYS C O 1
ATOM 9978 N N . VAL C 1 250 ? 16.497 7.301 -16.908 1.00 5.90 250 VAL C N 1
ATOM 9979 C CA . VAL C 1 250 ? 16.205 5.905 -17.126 1.00 5.86 250 VAL C CA 1
ATOM 9980 C C . VAL C 1 250 ? 17.222 4.984 -16.467 1.00 5.96 250 VAL C C 1
ATOM 9981 O O . VAL C 1 250 ? 16.851 3.897 -16.034 1.00 6.77 250 VAL C O 1
ATOM 9985 N N . ALA C 1 251 ? 18.470 5.406 -16.375 1.00 6.46 251 ALA C N 1
ATOM 9986 C CA . ALA C 1 251 ? 19.529 4.524 -15.836 1.00 6.83 251 ALA C CA 1
ATOM 9987 C C . ALA C 1 251 ? 20.604 5.322 -15.130 1.00 6.79 251 ALA C C 1
ATOM 9988 O O . ALA C 1 251 ? 20.882 6.468 -15.494 1.00 7.62 251 ALA C O 1
ATOM 9990 N N . GLN C 1 252 ? 21.219 4.661 -14.143 1.00 6.92 252 GLN C N 1
ATOM 9991 C CA . GLN C 1 252 ? 22.409 5.111 -13.436 1.00 8.31 252 GLN C CA 1
ATOM 9992 C C . GLN C 1 252 ? 23.493 4.057 -13.595 1.00 6.87 252 GLN C C 1
ATOM 9993 O O . GLN C 1 252 ? 23.321 2.920 -13.130 1.00 8.47 252 GLN C O 1
ATOM 9999 N N . TRP C 1 253 ? 24.581 4.424 -14.258 1.00 6.51 253 TRP C N 1
ATOM 10000 C CA . TRP C 1 253 ? 25.688 3.492 -14.469 1.00 6.46 253 TRP C CA 1
ATOM 10001 C C . TRP C 1 253 ? 26.867 3.852 -13.562 1.00 6.24 253 TRP C C 1
ATOM 10002 O O . TRP C 1 253 ? 27.560 4.855 -13.808 1.00 7.17 253 TRP C O 1
ATOM 10013 N N . SER C 1 254 ? 27.141 3.068 -12.502 1.00 6.26 254 SER C N 1
ATOM 10014 C CA . SER C 1 254 ? 26.401 1.890 -12.035 1.00 6.01 254 SER C CA 1
ATOM 10015 C C . SER C 1 254 ? 25.972 2.027 -10.562 1.00 5.88 254 SER C C 1
ATOM 10016 O O . SER C 1 254 ? 25.457 1.065 -9.996 1.00 6.08 254 SER C O 1
ATOM 10019 N N . GLY C 1 255 ? 26.160 3.202 -9.949 1.00 6.33 255 GLY C N 1
ATOM 10020 C CA . GLY C 1 255 ? 25.748 3.369 -8.569 1.00 6.96 255 GLY C CA 1
ATOM 10021 C C . GLY C 1 255 ? 24.246 3.241 -8.416 1.00 6.52 255 GLY C C 1
ATOM 10022 O O . GLY C 1 255 ? 23.474 3.910 -9.114 1.00 6.96 255 GLY C O 1
ATOM 10023 N N . ASP C 1 256 ? 23.809 2.390 -7.492 1.00 6.28 256 ASP C N 1
ATOM 10024 C CA . ASP C 1 256 ? 22.399 2.044 -7.314 1.00 5.91 256 ASP C CA 1
ATOM 10025 C C . ASP C 1 256 ? 21.790 1.439 -8.577 1.00 5.77 256 ASP C C 1
ATOM 10026 O O . ASP C 1 256 ? 20.578 1.474 -8.754 1.00 6.67 256 ASP C O 1
ATOM 10031 N N . GLY C 1 257 ? 22.624 0.904 -9.460 1.00 6.28 257 GLY C N 1
ATOM 10032 C CA . GLY C 1 257 ? 22.134 0.474 -10.769 1.00 6.81 257 GLY C CA 1
ATOM 10033 C C . GLY C 1 257 ? 21.582 -0.926 -10.755 1.00 6.47 257 GLY C C 1
ATOM 10034 O O . GLY C 1 257 ? 22.048 -1.800 -10.082 1.00 11.49 257 GLY C O 1
ATOM 10035 N N . SER C 1 258 ? 20.582 -1.171 -11.566 1.00 8.63 258 SER C N 1
ATOM 10036 C CA . SER C 1 258 ? 20.015 -2.489 -11.759 1.00 7.44 258 SER C CA 1
ATOM 10037 C C . SER C 1 258 ? 20.317 -3.003 -13.168 1.00 6.65 258 SER C C 1
ATOM 10038 O O . SER C 1 258 ? 20.572 -2.214 -14.101 1.00 6.97 258 SER C O 1
ATOM 10041 N N . ILE C 1 259 ? 20.226 -4.324 -13.345 1.00 5.89 259 ILE C N 1
ATOM 10042 C CA . ILE C 1 259 ? 20.487 -4.863 -14.685 1.00 6.06 259 ILE C CA 1
ATOM 10043 C C . ILE C 1 259 ? 19.454 -4.350 -15.697 1.00 5.09 259 ILE C C 1
ATOM 10044 O O . ILE C 1 259 ? 19.831 -4.037 -16.835 1.00 5.65 259 ILE C O 1
ATOM 10049 N N . SER C 1 260 ? 18.195 -4.235 -15.310 1.00 5.23 260 SER C N 1
ATOM 10050 C CA . SER C 1 260 ? 17.216 -3.770 -16.258 1.00 4.97 260 SER C CA 1
ATOM 10051 C C . SER C 1 260 ? 17.501 -2.352 -16.702 1.00 5.17 260 SER C C 1
ATOM 10052 O O . SER C 1 260 ? 17.275 -2.015 -17.875 1.00 5.03 260 SER C O 1
ATOM 10055 N N . GLU C 1 261 ? 17.930 -1.471 -15.801 1.00 5.47 261 GLU C N 1
ATOM 10056 C CA . GLU C 1 261 ? 18.203 -0.117 -16.246 1.00 6.89 261 GLU C CA 1
ATOM 10057 C C . GLU C 1 261 ? 19.353 -0.071 -17.248 1.00 6.75 261 GLU C C 1
ATOM 10058 O O . GLU C 1 261 ? 19.307 0.713 -18.201 1.00 6.81 261 GLU C O 1
ATOM 10064 N N . ILE C 1 262 ? 20.355 -0.917 -17.055 1.00 6.49 262 ILE C N 1
ATOM 10065 C CA . ILE C 1 262 ? 21.401 -1.030 -18.054 1.00 7.17 262 ILE C CA 1
ATOM 10066 C C . ILE C 1 262 ? 20.817 -1.461 -19.413 1.00 6.48 262 ILE C C 1
ATOM 10067 O O . ILE C 1 262 ? 21.115 -0.855 -20.449 1.00 6.35 262 ILE C O 1
ATOM 10072 N N . GLU C 1 263 ? 19.998 -2.498 -19.396 1.00 5.58 263 GLU C N 1
ATOM 10073 C CA . GLU C 1 263 ? 19.384 -3.012 -20.623 1.00 5.70 263 GLU C CA 1
ATOM 10074 C C . GLU C 1 263 ? 18.467 -1.986 -21.299 1.00 5.03 263 GLU C C 1
ATOM 10075 O O . GLU C 1 263 ? 18.238 -2.073 -22.507 1.00 5.45 263 GLU C O 1
ATOM 10081 N N . LEU C 1 264 ? 17.888 -1.067 -20.542 1.00 4.93 264 LEU C N 1
ATOM 10082 C CA . LEU C 1 264 ? 17.039 -0.011 -21.097 1.00 4.90 264 LEU C CA 1
ATOM 10083 C C . LEU C 1 264 ? 17.803 1.200 -21.632 1.00 4.30 264 LEU C C 1
ATOM 10084 O O . LEU C 1 264 ? 17.208 2.042 -22.301 1.00 4.98 264 LEU C O 1
ATOM 10089 N N . THR C 1 265 ? 19.087 1.283 -21.320 1.00 4.65 265 THR C N 1
ATOM 10090 C CA . THR C 1 265 ? 19.851 2.478 -21.667 1.00 4.98 265 THR C CA 1
ATOM 10091 C C . THR C 1 265 ? 19.895 2.770 -23.170 1.00 4.47 265 THR C C 1
ATOM 10092 O O . THR C 1 265 ? 19.842 3.925 -23.550 1.00 4.91 265 THR C O 1
ATOM 10096 N N . PRO C 1 266 ? 19.944 1.731 -24.038 1.00 4.43 266 PRO C N 1
ATOM 10097 C CA . PRO C 1 266 ? 19.941 2.038 -25.476 1.00 5.12 266 PRO C CA 1
ATOM 10098 C C . PRO C 1 266 ? 18.669 2.733 -25.975 1.00 4.97 266 PRO C C 1
ATOM 10099 O O . PRO C 1 266 ? 18.631 3.164 -27.131 1.00 6.08 266 PRO C O 1
ATOM 10103 N N . LYS C 1 267 ? 17.661 2.862 -25.116 1.00 4.34 267 LYS C N 1
ATOM 10104 C CA . LYS C 1 267 ? 16.423 3.535 -25.485 1.00 5.04 267 LYS C CA 1
ATOM 10105 C C . LYS C 1 267 ? 16.422 5.037 -25.170 1.00 4.59 267 LYS C C 1
ATOM 10106 O O . LYS C 1 267 ? 15.475 5.705 -25.515 1.00 6.09 267 LYS C O 1
ATOM 10112 N N . VAL C 1 268 ? 17.465 5.570 -24.530 1.00 4.57 268 VAL C N 1
ATOM 10113 C CA . VAL C 1 268 ? 17.461 6.971 -24.109 1.00 4.72 268 VAL C CA 1
ATOM 10114 C C . VAL C 1 268 ? 17.819 7.918 -25.251 1.00 4.13 268 VAL C C 1
ATOM 10115 O O . VAL C 1 268 ? 18.277 7.508 -26.325 1.00 5.20 268 VAL C O 1
ATOM 10119 N N . LYS C 1 269 ? 17.591 9.207 -25.005 1.00 4.07 269 LYS C N 1
ATOM 10120 C CA . LYS C 1 269 ? 17.898 10.253 -25.965 1.00 4.27 269 LYS C CA 1
ATOM 10121 C C . LYS C 1 269 ? 19.304 10.870 -25.800 1.00 4.55 269 LYS C C 1
ATOM 10122 O O . LYS C 1 269 ? 19.835 11.432 -26.764 1.00 5.75 269 LYS C O 1
ATOM 10128 N N . LEU C 1 270 ? 19.905 10.789 -24.615 1.00 4.35 270 LEU C N 1
ATOM 10129 C CA . LEU C 1 270 ? 21.171 11.433 -24.338 1.00 4.57 270 LEU C CA 1
ATOM 10130 C C . LEU C 1 270 ? 21.831 10.732 -23.167 1.00 4.47 270 LEU C C 1
ATOM 10131 O O . LEU C 1 270 ? 21.189 10.493 -22.146 1.00 5.22 270 LEU C O 1
ATOM 10136 N N . ASN C 1 271 ? 23.114 10.448 -23.322 1.00 4.74 271 ASN C N 1
ATOM 10137 C CA . ASN C 1 271 ? 23.950 9.883 -22.262 1.00 5.03 271 ASN C CA 1
ATOM 10138 C C . ASN C 1 271 ? 24.749 11.026 -21.638 1.00 5.18 271 ASN C C 1
ATOM 10139 O O . ASN C 1 271 ? 25.460 11.763 -22.323 1.00 6.21 271 ASN C O 1
ATOM 10144 N N . LEU C 1 272 ? 24.609 11.156 -20.318 1.00 5.11 272 LEU C N 1
ATOM 10145 C CA . LEU C 1 272 ? 25.257 12.209 -19.521 1.00 5.34 272 LEU C CA 1
ATOM 10146 C C . LEU C 1 272 ? 26.456 11.576 -18.820 1.00 5.16 272 LEU C C 1
ATOM 10147 O O . LEU C 1 272 ? 26.277 10.770 -17.900 1.00 6.01 272 LEU C O 1
ATOM 10152 N N . VAL C 1 273 ? 27.669 11.904 -19.261 1.00 5.63 273 VAL C N 1
ATOM 10153 C CA . VAL C 1 273 ? 28.876 11.247 -18.769 1.00 5.72 273 VAL C CA 1
ATOM 10154 C C . VAL C 1 273 ? 29.528 12.109 -17.697 1.00 5.54 273 VAL C C 1
ATOM 10155 O O . VAL C 1 273 ? 29.957 13.237 -17.945 1.00 6.21 273 VAL C O 1
ATOM 10159 N N . HIS C 1 274 ? 29.562 11.540 -16.460 1.00 5.67 274 HIS C N 1
ATOM 10160 C CA . HIS C 1 274 ? 30.258 12.213 -15.388 1.00 5.92 274 HIS C CA 1
ATOM 10161 C C . HIS C 1 274 ? 31.706 11.703 -15.404 1.00 6.14 274 HIS C C 1
ATOM 10162 O O . HIS C 1 274 ? 32.621 12.410 -15.807 1.00 6.53 274 HIS C O 1
ATOM 10169 N N . CYS C 1 275 ? 31.899 10.427 -15.070 1.00 6.51 275 CYS C N 1
ATOM 10170 C CA . CYS C 1 275 ? 33.250 9.848 -15.157 1.00 5.75 275 CYS C CA 1
ATOM 10171 C C . CYS C 1 275 ? 33.614 9.430 -16.593 1.00 5.52 275 CYS C C 1
ATOM 10172 O O . CYS C 1 275 ? 33.335 8.310 -17.058 1.00 6.53 275 CYS C O 1
ATOM 10175 N N . TYR C 1 276 ? 34.275 10.348 -17.282 1.00 5.39 276 TYR C N 1
ATOM 10176 C CA . TYR C 1 276 ? 34.825 10.128 -18.612 1.00 5.95 276 TYR C CA 1
ATOM 10177 C C . TYR C 1 276 ? 35.764 8.931 -18.652 1.00 5.68 276 TYR C C 1
ATOM 10178 O O . TYR C 1 276 ? 35.660 8.083 -19.524 1.00 5.84 276 TYR C O 1
ATOM 10187 N N . ARG C 1 277 ? 36.709 8.885 -17.720 1.00 5.86 277 ARG C N 1
ATOM 10188 C CA . ARG C 1 277 ? 37.731 7.845 -17.774 1.00 5.84 277 ARG C CA 1
ATOM 10189 C C . ARG C 1 277 ? 37.118 6.445 -17.810 1.00 5.57 277 ARG C C 1
ATOM 10190 O O . ARG C 1 277 ? 37.510 5.612 -18.623 1.00 6.05 277 ARG C O 1
ATOM 10198 N N . SER C 1 278 ? 36.199 6.168 -16.883 1.00 5.69 278 SER C N 1
ATOM 10199 C CA . SER C 1 278 ? 35.714 4.804 -16.725 1.00 5.68 278 SER C CA 1
ATOM 10200 C C . SER C 1 278 ? 34.645 4.390 -17.740 1.00 5.70 278 SER C C 1
ATOM 10201 O O . SER C 1 278 ? 34.493 3.180 -17.951 1.00 6.51 278 SER C O 1
ATOM 10204 N N . MET C 1 279 ? 33.888 5.337 -18.295 1.00 5.68 279 MET C N 1
ATOM 10205 C CA A MET C 1 279 ? 32.761 4.961 -19.132 0.50 5.76 279 MET C CA 1
ATOM 10206 C CA B MET C 1 279 ? 32.756 4.961 -19.136 0.50 5.80 279 MET C CA 1
ATOM 10207 C C . MET C 1 279 ? 32.725 5.629 -20.494 1.00 5.65 279 MET C C 1
ATOM 10208 O O . MET C 1 279 ? 31.727 5.524 -21.206 1.00 6.35 279 MET C O 1
ATOM 10217 N N . ASN C 1 280 ? 33.774 6.308 -20.914 1.00 6.08 280 ASN C N 1
ATOM 10218 C CA . ASN C 1 280 ? 33.776 6.850 -22.274 1.00 6.10 280 ASN C CA 1
ATOM 10219 C C . ASN C 1 280 ? 33.656 5.721 -23.296 1.00 6.18 280 ASN C C 1
ATOM 10220 O O . ASN C 1 280 ? 33.057 5.913 -24.360 1.00 6.51 280 ASN C O 1
ATOM 10225 N N . TYR C 1 281 ? 34.168 4.539 -22.973 1.00 6.46 281 TYR C N 1
ATOM 10226 C CA . TYR C 1 281 ? 34.208 3.440 -23.942 1.00 6.42 281 TYR C CA 1
ATOM 10227 C C . TYR C 1 281 ? 32.772 3.037 -24.334 1.00 6.10 281 TYR C C 1
ATOM 10228 O O . TYR C 1 281 ? 32.420 3.005 -25.531 1.00 6.85 281 TYR C O 1
ATOM 10237 N N . ILE C 1 282 ? 31.911 2.772 -23.359 1.00 6.02 282 ILE C N 1
ATOM 10238 C CA . ILE C 1 282 ? 30.561 2.346 -23.669 1.00 5.69 282 ILE C CA 1
ATOM 10239 C C . ILE C 1 282 ? 29.742 3.496 -24.225 1.00 5.21 282 ILE C C 1
ATOM 10240 O O . ILE C 1 282 ? 28.829 3.278 -25.020 1.00 5.61 282 ILE C O 1
ATOM 10245 N N . SER C 1 283 ? 30.070 4.727 -23.873 1.00 5.70 283 SER C N 1
ATOM 10246 C CA . SER C 1 283 ? 29.382 5.883 -24.400 1.00 5.59 283 SER C CA 1
ATOM 10247 C C . SER C 1 283 ? 29.642 6.006 -25.904 1.00 6.04 283 SER C C 1
ATOM 10248 O O . SER C 1 283 ? 28.721 6.270 -26.701 1.00 5.81 283 SER C O 1
ATOM 10251 N N . ARG C 1 284 ? 30.887 5.805 -26.317 1.00 5.53 284 ARG C N 1
ATOM 10252 C CA . ARG C 1 284 ? 31.226 5.785 -27.732 1.00 5.75 284 ARG C CA 1
ATOM 10253 C C . ARG C 1 284 ? 30.509 4.655 -28.451 1.00 5.46 284 ARG C C 1
ATOM 10254 O O . ARG C 1 284 ? 29.971 4.840 -29.562 1.00 5.69 284 ARG C O 1
ATOM 10262 N N . HIS C 1 285 ? 30.484 3.473 -27.847 1.00 5.29 285 HIS C N 1
ATOM 10263 C CA . HIS C 1 285 ? 29.776 2.342 -28.421 1.00 5.37 285 HIS C CA 1
ATOM 10264 C C . HIS C 1 285 ? 28.322 2.695 -28.663 1.00 5.05 285 HIS C C 1
ATOM 10265 O O . HIS C 1 285 ? 27.741 2.386 -29.700 1.00 4.98 285 HIS C O 1
ATOM 10272 N N . MET C 1 286 ? 27.675 3.298 -27.667 1.00 5.15 286 MET C N 1
ATOM 10273 C CA . MET C 1 286 ? 26.248 3.595 -27.799 1.00 4.92 286 MET C CA 1
ATOM 10274 C C . MET C 1 286 ? 25.967 4.642 -28.857 1.00 5.33 286 MET C C 1
ATOM 10275 O O . MET C 1 286 ? 24.912 4.608 -29.516 1.00 5.66 286 MET C O 1
ATOM 10280 N N . GLU C 1 287 ? 26.880 5.575 -29.058 1.00 5.34 287 GLU C N 1
ATOM 10281 C CA . GLU C 1 287 ? 26.723 6.530 -30.153 1.00 5.88 287 GLU C CA 1
ATOM 10282 C C . GLU C 1 287 ? 26.882 5.813 -31.500 1.00 6.17 287 GLU C C 1
ATOM 10283 O O . GLU C 1 287 ? 26.068 6.010 -32.407 1.00 7.37 287 GLU C O 1
ATOM 10289 N N . GLU C 1 288 ? 27.867 4.940 -31.620 1.00 6.27 288 GLU C N 1
ATOM 10290 C CA . GLU C 1 288 ? 28.127 4.213 -32.869 1.00 7.12 288 GLU C CA 1
ATOM 10291 C C . GLU C 1 288 ? 26.939 3.315 -33.227 1.00 7.14 288 GLU C C 1
ATOM 10292 O O . GLU C 1 288 ? 26.462 3.322 -34.372 1.00 9.03 288 GLU C O 1
ATOM 10298 N N . LYS C 1 289 ? 26.489 2.502 -32.274 1.00 6.30 289 LYS C N 1
ATOM 10299 C CA . LYS C 1 289 ? 25.471 1.488 -32.541 1.00 6.24 289 LYS C CA 1
ATOM 10300 C C . LYS C 1 289 ? 24.043 2.026 -32.530 1.00 6.66 289 LYS C C 1
ATOM 10301 O O . LYS C 1 289 ? 23.241 1.629 -33.359 1.00 7.87 289 LYS C O 1
ATOM 10307 N N . TYR C 1 290 ? 23.703 2.873 -31.566 1.00 6.00 290 TYR C N 1
ATOM 10308 C CA . TYR C 1 290 ? 22.313 3.305 -31.379 1.00 6.20 290 TYR C CA 1
ATOM 10309 C C . TYR C 1 290 ? 22.069 4.765 -31.776 1.00 6.19 290 TYR C C 1
ATOM 10310 O O . TYR C 1 290 ? 20.919 5.220 -31.731 1.00 7.81 290 TYR C O 1
ATOM 10319 N N . GLY C 1 291 ? 23.135 5.515 -32.088 1.00 5.79 291 GLY C N 1
ATOM 10320 C CA . GLY C 1 291 ? 22.999 6.916 -32.435 1.00 5.63 291 GLY C CA 1
ATOM 10321 C C . GLY C 1 291 ? 22.782 7.842 -31.255 1.00 5.96 291 GLY C C 1
ATOM 10322 O O . GLY C 1 291 ? 22.353 8.975 -31.451 1.00 8.41 291 GLY C O 1
ATOM 10323 N N . ILE C 1 292 ? 23.031 7.359 -30.040 1.00 5.26 292 ILE C N 1
ATOM 10324 C CA . ILE C 1 292 ? 22.783 8.164 -28.853 1.00 5.16 292 ILE C CA 1
ATOM 10325 C C . ILE C 1 292 ? 23.953 9.103 -28.626 1.00 5.13 292 ILE C C 1
ATOM 10326 O O . ILE C 1 292 ? 25.069 8.634 -28.398 1.00 6.04 292 ILE C O 1
ATOM 10331 N N . PRO C 1 293 ? 23.724 10.432 -28.631 1.00 4.84 293 PRO C N 1
ATOM 10332 C CA . PRO C 1 293 ? 24.811 11.335 -28.293 1.00 5.77 293 PRO C CA 1
ATOM 10333 C C . PRO C 1 293 ? 25.171 11.251 -26.818 1.00 4.91 293 PRO C C 1
ATOM 10334 O O . PRO C 1 293 ? 24.345 10.861 -25.990 1.00 5.29 293 PRO C O 1
ATOM 10338 N N . TRP C 1 294 ? 26.381 11.676 -26.499 1.00 4.90 294 TRP C N 1
ATOM 10339 C CA . TRP C 1 294 ? 26.828 11.753 -25.117 1.00 5.71 294 TRP C CA 1
ATOM 10340 C C . TRP C 1 294 ? 27.548 13.057 -24.908 1.00 5.72 294 TRP C C 1
ATOM 10341 O O . TRP C 1 294 ? 28.108 13.657 -25.833 1.00 6.73 294 TRP C O 1
ATOM 10352 N N . MET C 1 295 ? 27.558 13.507 -23.659 1.00 5.42 295 MET C N 1
ATOM 10353 C CA . MET C 1 295 ? 28.244 14.744 -23.288 1.00 5.32 295 MET C CA 1
ATOM 10354 C C . MET C 1 295 ? 28.791 14.621 -21.882 1.00 5.17 295 MET C C 1
ATOM 10355 O O . MET C 1 295 ? 28.154 14.053 -20.992 1.00 6.71 295 MET C O 1
ATOM 10360 N N . GLU C 1 296 ? 29.954 15.227 -21.680 1.00 5.67 296 GLU C N 1
ATOM 10361 C CA . GLU C 1 296 ? 30.580 15.334 -20.360 1.00 5.55 296 GLU C CA 1
ATOM 10362 C C . GLU C 1 296 ? 29.938 16.420 -19.535 1.00 5.21 296 GLU C C 1
ATOM 10363 O O . GLU C 1 296 ? 29.571 17.478 -20.048 1.00 6.57 296 GLU C O 1
ATOM 10369 N N . TYR C 1 297 ? 29.785 16.182 -18.222 1.00 5.45 297 TYR C N 1
ATOM 10370 C CA . TYR C 1 297 ? 29.307 17.206 -17.317 1.00 5.38 297 TYR C CA 1
ATOM 10371 C C . TYR C 1 297 ? 30.046 17.099 -15.988 1.00 5.55 297 TYR C C 1
ATOM 10372 O O . TYR C 1 297 ? 30.855 16.198 -15.762 1.00 6.31 297 TYR C O 1
ATOM 10381 N N . ASN C 1 298 ? 29.743 18.034 -15.102 1.00 5.55 298 ASN C N 1
ATOM 10382 C CA . ASN C 1 298 ? 30.431 18.199 -13.819 1.00 5.59 298 ASN C CA 1
ATOM 10383 C C . ASN C 1 298 ? 29.438 18.738 -12.788 1.00 5.20 298 ASN C C 1
ATOM 10384 O O . ASN C 1 298 ? 28.959 19.864 -12.925 1.00 5.28 298 ASN C O 1
ATOM 10389 N N . PHE C 1 299 ? 29.115 17.947 -11.763 1.00 5.53 299 PHE C N 1
ATOM 10390 C CA . PHE C 1 299 ? 28.228 18.331 -10.674 1.00 5.60 299 PHE C CA 1
ATOM 10391 C C . PHE C 1 299 ? 28.989 18.596 -9.352 1.00 5.18 299 PHE C C 1
ATOM 10392 O O . PHE C 1 299 ? 28.387 18.477 -8.277 1.00 6.38 299 PHE C O 1
ATOM 10400 N N . PHE C 1 300 ? 30.243 19.030 -9.413 1.00 5.55 300 PHE C N 1
ATOM 10401 C CA . PHE C 1 300 ? 30.959 19.427 -8.222 1.00 5.51 300 PHE C CA 1
ATOM 10402 C C . PHE C 1 300 ? 30.917 20.948 -8.046 1.00 4.94 300 PHE C C 1
ATOM 10403 O O . PHE C 1 300 ? 31.599 21.704 -8.738 1.00 5.41 300 PHE C O 1
ATOM 10411 N N . GLY C 1 301 ? 30.157 21.384 -7.048 1.00 5.41 301 GLY C N 1
ATOM 10412 C CA . GLY C 1 301 ? 30.041 22.779 -6.669 1.00 5.33 301 GLY C CA 1
ATOM 10413 C C . GLY C 1 301 ? 29.026 23.522 -7.510 1.00 5.11 301 GLY C C 1
ATOM 10414 O O . GLY C 1 301 ? 28.628 23.066 -8.596 1.00 6.03 301 GLY C O 1
ATOM 10415 N N . PRO C 1 302 ? 28.582 24.692 -7.025 1.00 5.11 302 PRO C N 1
ATOM 10416 C CA . PRO C 1 302 ? 27.518 25.395 -7.730 1.00 5.30 302 PRO C CA 1
ATOM 10417 C C . PRO C 1 302 ? 27.919 25.897 -9.113 1.00 5.26 302 PRO C C 1
ATOM 10418 O O . PRO C 1 302 ? 27.098 25.848 -10.036 1.00 5.60 302 PRO C O 1
ATOM 10422 N N . THR C 1 303 ? 29.110 26.445 -9.270 1.00 5.63 303 THR C N 1
ATOM 10423 C CA . THR C 1 303 ? 29.474 27.002 -10.573 1.00 5.71 303 THR C CA 1
ATOM 10424 C C . THR C 1 303 ? 29.382 25.938 -11.676 1.00 5.48 303 THR C C 1
ATOM 10425 O O . THR C 1 303 ? 28.728 26.124 -12.732 1.00 5.59 303 THR C O 1
ATOM 10429 N N . LYS C 1 304 ? 29.978 24.792 -11.422 1.00 4.76 304 LYS C N 1
ATOM 10430 C CA . LYS C 1 304 ? 29.986 23.687 -12.390 1.00 5.34 304 LYS C CA 1
ATOM 10431 C C . LYS C 1 304 ? 28.612 23.076 -12.552 1.00 5.27 304 LYS C C 1
ATOM 10432 O O . LYS C 1 304 ? 28.193 22.745 -13.676 1.00 5.78 304 LYS C O 1
ATOM 10438 N N . THR C 1 305 ? 27.882 22.916 -11.451 1.00 5.13 305 THR C N 1
ATOM 10439 C CA . THR C 1 305 ? 26.556 22.332 -11.521 1.00 5.26 305 THR C CA 1
ATOM 10440 C C . THR C 1 305 ? 25.611 23.206 -12.367 1.00 5.19 305 THR C C 1
ATOM 10441 O O . THR C 1 305 ? 24.883 22.698 -13.224 1.00 5.37 305 THR C O 1
ATOM 10445 N N . ILE C 1 306 ? 25.649 24.517 -12.162 1.00 4.95 306 ILE C N 1
ATOM 10446 C CA . ILE C 1 306 ? 24.797 25.445 -12.915 1.00 5.30 306 ILE C CA 1
ATOM 10447 C C . ILE C 1 306 ? 25.192 25.374 -14.406 1.00 5.46 306 ILE C C 1
ATOM 10448 O O . ILE C 1 306 ? 24.326 25.305 -15.281 1.00 5.58 306 ILE C O 1
ATOM 10453 N N . GLU C 1 307 ? 26.482 25.435 -14.703 1.00 5.10 307 GLU C N 1
ATOM 10454 C CA . GLU C 1 307 ? 26.955 25.345 -16.086 1.00 5.30 307 GLU C CA 1
ATOM 10455 C C . GLU C 1 307 ? 26.480 24.039 -16.751 1.00 5.44 307 GLU C C 1
ATOM 10456 O O . GLU C 1 307 ? 26.030 24.028 -17.893 1.00 5.12 307 GLU C O 1
ATOM 10462 N N . SER C 1 308 ? 26.594 22.940 -16.017 1.00 5.08 308 SER C N 1
ATOM 10463 C CA . SER C 1 308 ? 26.188 21.642 -16.509 1.00 4.74 308 SER C CA 1
ATOM 10464 C C . SER C 1 308 ? 24.687 21.559 -16.774 1.00 4.77 308 SER C C 1
ATOM 10465 O O . SER C 1 308 ? 24.266 21.095 -17.824 1.00 4.79 308 SER C O 1
ATOM 10468 N N . LEU C 1 309 ? 23.878 21.994 -15.794 1.00 4.83 309 LEU C N 1
ATOM 10469 C CA . LEU C 1 309 ? 22.435 21.987 -15.979 1.00 4.98 309 LEU C CA 1
ATOM 10470 C C . LEU C 1 309 ? 22.061 22.755 -17.251 1.00 4.46 309 LEU C C 1
ATOM 10471 O O . LEU C 1 309 ? 21.214 22.295 -18.031 1.00 5.21 309 LEU C O 1
ATOM 10476 N N . ARG C 1 310 ? 22.631 23.943 -17.421 1.00 4.44 310 ARG C N 1
ATOM 10477 C CA . ARG C 1 310 ? 22.332 24.760 -18.600 1.00 4.84 310 ARG C CA 1
ATOM 10478 C C . ARG C 1 310 ? 22.755 24.070 -19.903 1.00 4.71 310 ARG C C 1
ATOM 10479 O O . ARG C 1 310 ? 22.008 24.100 -20.893 1.00 5.28 310 ARG C O 1
ATOM 10487 N N . ALA C 1 311 ? 23.932 23.452 -19.914 1.00 4.51 311 ALA C N 1
ATOM 10488 C CA . ALA C 1 311 ? 24.423 22.796 -21.117 1.00 4.83 311 ALA C CA 1
ATOM 10489 C C . ALA C 1 311 ? 23.572 21.576 -21.478 1.00 4.91 311 ALA C C 1
ATOM 10490 O O . ALA C 1 311 ? 23.309 21.300 -22.645 1.00 6.35 311 ALA C O 1
ATOM 10492 N N . ILE C 1 312 ? 23.137 20.841 -20.468 1.00 4.52 312 ILE C N 1
ATOM 10493 C CA . ILE C 1 312 ? 22.271 19.688 -20.661 1.00 4.92 312 ILE C CA 1
ATOM 10494 C C . ILE C 1 312 ? 20.905 20.160 -21.181 1.00 4.88 312 ILE C C 1
ATOM 10495 O O . ILE C 1 312 ? 20.366 19.626 -22.146 1.00 5.29 312 ILE C O 1
ATOM 10500 N N . ALA C 1 313 ? 20.329 21.158 -20.522 1.00 4.95 313 ALA C N 1
ATOM 10501 C CA . ALA C 1 313 ? 19.017 21.642 -20.921 1.00 5.21 313 ALA C CA 1
ATOM 10502 C C . ALA C 1 313 ? 19.011 22.159 -22.356 1.00 4.82 313 ALA C C 1
ATOM 10503 O O . ALA C 1 313 ? 17.986 22.030 -23.056 1.00 4.90 313 ALA C O 1
ATOM 10505 N N . ALA C 1 314 ? 20.122 22.736 -22.800 1.00 5.01 314 ALA C N 1
ATOM 10506 C CA . ALA C 1 314 ? 20.247 23.241 -24.154 1.00 5.60 314 ALA C CA 1
ATOM 10507 C C . ALA C 1 314 ? 20.079 22.152 -25.220 1.00 5.66 314 ALA C C 1
ATOM 10508 O O . ALA C 1 314 ? 19.828 22.469 -26.378 1.00 7.69 314 ALA C O 1
ATOM 10510 N N . LYS C 1 315 ? 20.212 20.886 -24.846 1.00 5.66 315 LYS C N 1
ATOM 10511 C CA . LYS C 1 315 ? 20.028 19.775 -25.779 1.00 5.97 315 LYS C CA 1
ATOM 10512 C C . LYS C 1 315 ? 18.557 19.426 -26.003 1.00 5.60 315 LYS C C 1
ATOM 10513 O O . LYS C 1 315 ? 18.254 18.598 -26.863 1.00 7.68 315 LYS C O 1
ATOM 10519 N N . PHE C 1 316 ? 17.664 19.993 -25.198 1.00 5.37 316 PHE C N 1
ATOM 10520 C CA . PHE C 1 316 ? 16.234 19.705 -25.257 1.00 5.64 316 PHE C CA 1
ATOM 10521 C C . PHE C 1 316 ? 15.485 20.976 -25.682 1.00 7.26 316 PHE C C 1
ATOM 10522 O O . PHE C 1 316 ? 16.051 21.869 -26.272 1.00 15.52 316 PHE C O 1
ATOM 10530 N N . ASP C 1 317 ? 14.223 21.077 -25.357 1.00 8.64 317 ASP C N 1
ATOM 10531 C CA . ASP C 1 317 ? 13.397 22.146 -25.840 1.00 8.27 317 ASP C CA 1
ATOM 10532 C C . ASP C 1 317 ? 13.269 23.265 -24.794 1.00 7.38 317 ASP C C 1
ATOM 10533 O O . ASP C 1 317 ? 13.842 23.231 -23.697 1.00 7.70 317 ASP C O 1
ATOM 10538 N N . GLU C 1 318 ? 12.481 24.269 -25.179 1.00 7.61 318 GLU C N 1
ATOM 10539 C CA . GLU C 1 318 ? 12.298 25.422 -24.339 1.00 8.40 318 GLU C CA 1
ATOM 10540 C C . GLU C 1 318 ? 11.689 25.079 -22.978 1.00 7.26 318 GLU C C 1
ATOM 10541 O O . GLU C 1 318 ? 11.993 25.743 -22.005 1.00 7.81 318 GLU C O 1
ATOM 10547 N N . SER C 1 319 ? 10.863 24.056 -22.911 1.00 6.37 319 SER C N 1
ATOM 10548 C CA . SER C 1 319 ? 10.257 23.677 -21.641 1.00 6.42 319 SER C CA 1
ATOM 10549 C C . SER C 1 319 ? 11.311 23.217 -20.627 1.00 6.44 319 SER C C 1
ATOM 10550 O O . SER C 1 319 ? 11.201 23.505 -19.444 1.00 7.07 319 SER C O 1
ATOM 10553 N N . ILE C 1 320 ? 12.311 22.488 -21.104 1.00 5.66 320 ILE C N 1
ATOM 10554 C CA . ILE C 1 320 ? 13.386 22.033 -20.233 1.00 5.19 320 ILE C CA 1
ATOM 10555 C C . ILE C 1 320 ? 14.303 23.197 -19.854 1.00 5.05 320 ILE C C 1
ATOM 10556 O O . ILE C 1 320 ? 14.769 23.284 -18.724 1.00 5.72 320 ILE C O 1
ATOM 10561 N N . GLN C 1 321 ? 14.588 24.091 -20.799 1.00 6.03 321 GLN C N 1
ATOM 10562 C CA . GLN C 1 321 ? 15.403 25.258 -20.505 1.00 6.18 321 GLN C CA 1
ATOM 10563 C C . GLN C 1 321 ? 14.729 26.144 -19.461 1.00 5.25 321 GLN C C 1
ATOM 10564 O O . GLN C 1 321 ? 15.415 26.685 -18.580 1.00 6.86 321 GLN C O 1
ATOM 10570 N N . LYS C 1 322 ? 13.404 26.274 -19.523 1.00 5.55 322 LYS C N 1
ATOM 10571 C CA . LYS C 1 322 ? 12.667 27.034 -18.493 1.00 6.39 322 LYS C CA 1
ATOM 10572 C C . LYS C 1 322 ? 12.736 26.368 -17.130 1.00 5.34 322 LYS C C 1
ATOM 10573 O O . LYS C 1 322 ? 13.010 27.034 -16.124 1.00 6.78 322 LYS C O 1
ATOM 10579 N N . LYS C 1 323 ? 12.572 25.054 -17.091 1.00 5.25 323 LYS C N 1
ATOM 10580 C CA . LYS C 1 323 ? 12.686 24.336 -15.821 1.00 5.86 323 LYS C CA 1
ATOM 10581 C C . LYS C 1 323 ? 14.102 24.419 -15.282 1.00 4.93 323 LYS C C 1
ATOM 10582 O O . LYS C 1 323 ? 14.305 24.458 -14.085 1.00 6.66 323 LYS C O 1
ATOM 10588 N N . CYS C 1 324 ? 15.092 24.431 -16.161 1.00 5.03 324 CYS C N 1
ATOM 10589 C CA . CYS C 1 324 ? 16.480 24.568 -15.741 1.00 5.12 324 CYS C CA 1
ATOM 10590 C C . CYS C 1 324 ? 16.653 25.851 -14.945 1.00 5.11 324 CYS C C 1
ATOM 10591 O O . CYS C 1 324 ? 17.230 25.864 -13.864 1.00 4.97 324 CYS C O 1
ATOM 10594 N N . GLU C 1 325 ? 16.179 26.960 -15.483 1.00 4.59 325 GLU C N 1
ATOM 10595 C CA . GLU C 1 325 ? 16.295 28.219 -14.762 1.00 4.79 325 GLU C CA 1
ATOM 10596 C C . GLU C 1 325 ? 15.493 28.223 -13.459 1.00 5.14 325 GLU C C 1
ATOM 10597 O O . GLU C 1 325 ? 15.916 28.843 -12.479 1.00 5.31 325 GLU C O 1
ATOM 10603 N N . GLU C 1 326 ? 14.364 27.520 -13.422 1.00 5.43 326 GLU C N 1
ATOM 10604 C CA . GLU C 1 326 ? 13.624 27.363 -12.171 1.00 5.73 326 GLU C CA 1
ATOM 10605 C C . GLU C 1 326 ? 14.432 26.595 -11.108 1.00 5.15 326 GLU C C 1
ATOM 10606 O O . GLU C 1 326 ? 14.450 26.979 -9.946 1.00 6.19 326 GLU C O 1
ATOM 10612 N N . VAL C 1 327 ? 15.101 25.523 -11.505 1.00 5.53 327 VAL C N 1
ATOM 10613 C CA . VAL C 1 327 ? 15.938 24.762 -10.583 1.00 6.17 327 VAL C CA 1
ATOM 10614 C C . VAL C 1 327 ? 17.064 25.629 -10.049 1.00 5.58 327 VAL C C 1
ATOM 10615 O O . VAL C 1 327 ? 17.318 25.641 -8.856 1.00 6.15 327 VAL C O 1
ATOM 10619 N N . ILE C 1 328 ? 17.732 26.334 -10.952 1.00 5.48 328 ILE C N 1
ATOM 10620 C CA . ILE C 1 328 ? 18.822 27.197 -10.572 1.00 5.72 328 ILE C CA 1
ATOM 10621 C C . ILE C 1 328 ? 18.345 28.261 -9.581 1.00 4.90 328 ILE C C 1
ATOM 10622 O O . ILE C 1 328 ? 18.988 28.524 -8.558 1.00 5.90 328 ILE C O 1
ATOM 10627 N N . ALA C 1 329 ? 17.198 28.861 -9.834 1.00 4.86 329 ALA C N 1
ATOM 10628 C CA . ALA C 1 329 ? 16.633 29.843 -8.920 1.00 4.84 329 ALA C CA 1
ATOM 10629 C C . ALA C 1 329 ? 16.272 29.252 -7.555 1.00 5.06 329 ALA C C 1
ATOM 10630 O O . ALA C 1 329 ? 16.460 29.907 -6.524 1.00 6.09 329 ALA C O 1
ATOM 10632 N N . LYS C 1 330 ? 15.759 28.025 -7.534 1.00 5.18 330 LYS C N 1
ATOM 10633 C CA . LYS C 1 330 ? 15.373 27.359 -6.291 1.00 5.60 330 LYS C CA 1
ATOM 10634 C C . LYS C 1 330 ? 16.587 27.195 -5.384 1.00 5.55 330 LYS C C 1
ATOM 10635 O O . LYS C 1 330 ? 16.528 27.477 -4.193 1.00 6.70 330 LYS C O 1
ATOM 10641 N N . TYR C 1 331 ? 17.677 26.697 -5.954 1.00 5.22 331 TYR C N 1
ATOM 10642 C CA . TYR C 1 331 ? 18.825 26.341 -5.150 1.00 5.28 331 TYR C CA 1
ATOM 10643 C C . TYR C 1 331 ? 19.760 27.512 -4.861 1.00 5.03 331 TYR C C 1
ATOM 10644 O O . TYR C 1 331 ? 20.583 27.420 -3.945 1.00 6.02 331 TYR C O 1
ATOM 10653 N N . LYS C 1 332 ? 19.621 28.615 -5.587 1.00 5.36 332 LYS C N 1
ATOM 10654 C CA . LYS C 1 332 ? 20.483 29.792 -5.410 1.00 5.54 332 LYS C CA 1
ATOM 10655 C C . LYS C 1 332 ? 20.637 30.183 -3.937 1.00 5.05 332 LYS C C 1
ATOM 10656 O O . LYS C 1 332 ? 21.766 30.325 -3.431 1.00 5.62 332 LYS C O 1
ATOM 10662 N N . PRO C 1 333 ? 19.544 30.426 -3.199 1.00 5.47 333 PRO C N 1
ATOM 10663 C CA . PRO C 1 333 ? 19.751 30.865 -1.814 1.00 5.78 333 PRO C CA 1
ATOM 10664 C C . PRO C 1 333 ? 20.445 29.792 -0.970 1.00 5.71 333 PRO C C 1
ATOM 10665 O O . PRO C 1 333 ? 21.101 30.119 0.025 1.00 6.31 333 PRO C O 1
ATOM 10669 N N . GLU C 1 334 ? 20.248 28.524 -1.309 1.00 5.60 334 GLU C N 1
ATOM 10670 C CA . GLU C 1 334 ? 20.844 27.434 -0.520 1.00 6.14 334 GLU C CA 1
ATOM 10671 C C . GLU C 1 334 ? 22.372 27.409 -0.663 1.00 5.48 334 GLU C C 1
ATOM 10672 O O . GLU C 1 334 ? 23.095 27.448 0.332 1.00 5.99 334 GLU C O 1
ATOM 10678 N N . TRP C 1 335 ? 22.895 27.378 -1.890 1.00 5.56 335 TRP C N 1
ATOM 10679 C CA . TRP C 1 335 ? 24.341 27.365 -2.035 1.00 6.17 335 TRP C CA 1
ATOM 10680 C C . TRP C 1 335 ? 24.919 28.717 -1.672 1.00 5.04 335 TRP C C 1
ATOM 10681 O O . TRP C 1 335 ? 26.057 28.750 -1.173 1.00 5.36 335 TRP C O 1
ATOM 10692 N N . GLU C 1 336 ? 24.193 29.828 -1.871 1.00 4.97 336 GLU C N 1
ATOM 10693 C CA . GLU C 1 336 ? 24.726 31.110 -1.442 1.00 5.46 336 GLU C CA 1
ATOM 10694 C C . GLU C 1 336 ? 24.917 31.138 0.063 1.00 4.48 336 GLU C C 1
ATOM 10695 O O . GLU C 1 336 ? 25.884 31.718 0.553 1.00 5.30 336 GLU C O 1
ATOM 10701 N N . ALA C 1 337 ? 24.014 30.517 0.809 1.00 4.71 337 ALA C N 1
ATOM 10702 C CA . ALA C 1 337 ? 24.161 30.452 2.258 1.00 5.26 337 ALA C CA 1
ATOM 10703 C C . ALA C 1 337 ? 25.371 29.614 2.659 1.00 5.01 337 ALA C C 1
ATOM 10704 O O . ALA C 1 337 ? 26.062 29.933 3.613 1.00 5.50 337 ALA C O 1
ATOM 10706 N N . VAL C 1 338 ? 25.627 28.523 1.938 1.00 4.85 338 VAL C N 1
ATOM 10707 C CA . VAL C 1 338 ? 26.808 27.713 2.191 1.00 5.06 338 VAL C CA 1
ATOM 10708 C C . VAL C 1 338 ? 28.081 28.522 1.947 1.00 4.93 338 VAL C C 1
ATOM 10709 O O . VAL C 1 338 ? 28.987 28.532 2.778 1.00 5.08 338 VAL C O 1
ATOM 10713 N N . VAL C 1 339 ? 28.165 29.222 0.821 1.00 4.78 339 VAL C N 1
ATOM 10714 C CA . VAL C 1 339 ? 29.312 30.062 0.541 1.00 4.77 339 VAL C CA 1
ATOM 10715 C C . VAL C 1 339 ? 29.500 31.136 1.634 1.00 4.76 339 VAL C C 1
ATOM 10716 O O . VAL C 1 339 ? 30.600 31.376 2.123 1.00 5.36 339 VAL C O 1
ATOM 10720 N N . ALA C 1 340 ? 28.401 31.780 2.024 1.00 5.07 340 ALA C N 1
ATOM 10721 C CA . ALA C 1 340 ? 28.494 32.869 2.985 1.00 5.68 340 ALA C CA 1
ATOM 10722 C C . ALA C 1 340 ? 29.012 32.376 4.324 1.00 5.86 340 ALA C C 1
ATOM 10723 O O . ALA C 1 340 ? 29.761 33.089 4.995 1.00 7.50 340 ALA C O 1
ATOM 10725 N N . LYS C 1 341 ? 28.652 31.162 4.710 1.00 6.05 341 LYS C N 1
ATOM 10726 C CA . LYS C 1 341 ? 29.135 30.612 5.973 1.00 6.17 341 LYS C CA 1
ATOM 10727 C C . LYS C 1 341 ? 30.576 30.137 5.885 1.00 5.57 341 LYS C C 1
ATOM 10728 O O . LYS C 1 341 ? 31.397 30.378 6.790 1.00 7.42 341 LYS C O 1
ATOM 10734 N N . TYR C 1 342 ? 30.891 29.379 4.835 1.00 5.31 342 TYR C N 1
ATOM 10735 C CA . TYR C 1 342 ? 32.154 28.632 4.783 1.00 4.97 342 TYR C CA 1
ATOM 10736 C C . TYR C 1 342 ? 33.296 29.295 4.006 1.00 4.55 342 TYR C C 1
ATOM 10737 O O . TYR C 1 342 ? 34.451 29.088 4.354 1.00 5.06 342 TYR C O 1
ATOM 10746 N N . ARG C 1 343 ? 32.988 30.099 2.985 1.00 4.77 343 ARG C N 1
ATOM 10747 C CA . ARG C 1 343 ? 34.076 30.705 2.227 1.00 4.76 343 ARG C CA 1
ATOM 10748 C C . ARG C 1 343 ? 34.970 31.587 3.123 1.00 4.44 343 ARG C C 1
ATOM 10749 O O . ARG C 1 343 ? 36.181 31.512 3.004 1.00 4.90 343 ARG C O 1
ATOM 10757 N N . PRO C 1 344 ? 34.394 32.393 4.044 1.00 4.72 344 PRO C N 1
ATOM 10758 C CA . PRO C 1 344 ? 35.302 33.195 4.889 1.00 4.49 344 PRO C CA 1
ATOM 10759 C C . PRO C 1 344 ? 36.208 32.360 5.793 1.00 4.58 344 PRO C C 1
ATOM 10760 O O . PRO C 1 344 ? 37.235 32.863 6.255 1.00 6.02 344 PRO C O 1
ATOM 10764 N N . ARG C 1 345 ? 35.833 31.102 6.028 1.00 4.06 345 ARG C N 1
ATOM 10765 C CA . ARG C 1 345 ? 36.607 30.164 6.850 1.00 4.44 345 ARG C CA 1
ATOM 10766 C C . ARG C 1 345 ? 37.707 29.459 6.066 1.00 4.15 345 ARG C C 1
ATOM 10767 O O . ARG C 1 345 ? 38.593 28.831 6.655 1.00 5.60 345 ARG C O 1
ATOM 10775 N N . LEU C 1 346 ? 37.636 29.529 4.734 1.00 4.61 346 LEU C N 1
ATOM 10776 C CA . LEU C 1 346 ? 38.507 28.747 3.849 1.00 4.70 346 LEU C CA 1
ATOM 10777 C C . LEU C 1 346 ? 39.267 29.567 2.824 1.00 4.82 346 LEU C C 1
ATOM 10778 O O . LEU C 1 346 ? 40.152 29.043 2.149 1.00 5.25 346 LEU C O 1
ATOM 10783 N N . GLU C 1 347 ? 38.917 30.844 2.679 1.00 4.76 347 GLU C N 1
ATOM 10784 C CA . GLU C 1 347 ? 39.454 31.693 1.628 1.00 5.12 347 GLU C CA 1
ATOM 10785 C C . GLU C 1 347 ? 40.956 31.679 1.659 1.00 5.02 347 GLU C C 1
ATOM 10786 O O . GLU C 1 347 ? 41.550 31.915 2.705 1.00 5.89 347 GLU C O 1
ATOM 10792 N N . GLY C 1 348 ? 41.567 31.453 0.494 1.00 4.64 348 GLY C N 1
ATOM 10793 C CA . GLY C 1 348 ? 42.999 31.476 0.338 1.00 5.56 348 GLY C CA 1
ATOM 10794 C C . GLY C 1 348 ? 43.725 30.217 0.698 1.00 5.50 348 GLY C C 1
ATOM 10795 O O . GLY C 1 348 ? 44.916 30.120 0.450 1.00 7.86 348 GLY C O 1
ATOM 10796 N N . LYS C 1 349 ? 43.046 29.266 1.308 1.00 5.11 349 LYS C N 1
ATOM 10797 C CA . LYS C 1 349 ? 43.711 28.031 1.700 1.00 5.22 349 LYS C CA 1
ATOM 10798 C C . LYS C 1 349 ? 44.079 27.204 0.468 1.00 5.26 349 LYS C C 1
ATOM 10799 O O . LYS C 1 349 ? 43.347 27.202 -0.517 1.00 6.22 349 LYS C O 1
ATOM 10805 N N . ARG C 1 350 ? 45.193 26.482 0.573 1.00 5.25 350 ARG C N 1
ATOM 10806 C CA . ARG C 1 350 ? 45.805 25.803 -0.531 1.00 5.26 350 ARG C CA 1
ATOM 10807 C C . ARG C 1 350 ? 45.690 24.301 -0.350 1.00 5.81 350 ARG C C 1
ATOM 10808 O O . ARG C 1 350 ? 45.988 23.764 0.747 1.00 6.04 350 ARG C O 1
ATOM 10816 N N . VAL C 1 351 ? 45.300 23.596 -1.408 1.00 6.44 351 VAL C N 1
ATOM 10817 C CA A VAL C 1 351 ? 45.036 22.182 -1.367 0.80 5.85 351 VAL C CA 1
ATOM 10818 C CA B VAL C 1 351 ? 45.097 22.155 -1.297 0.20 5.42 351 VAL C CA 1
ATOM 10819 C C . VAL C 1 351 ? 45.894 21.432 -2.371 1.00 5.11 351 VAL C C 1
ATOM 10820 O O . VAL C 1 351 ? 46.124 21.915 -3.486 1.00 6.11 351 VAL C O 1
ATOM 10827 N N . MET C 1 352 ? 46.394 20.258 -1.987 1.00 5.18 352 MET C N 1
ATOM 10828 C CA . MET C 1 352 ? 46.974 19.302 -2.957 1.00 5.18 352 MET C CA 1
ATOM 10829 C C . MET C 1 352 ? 46.069 18.078 -3.031 1.00 5.10 352 MET C C 1
ATOM 10830 O O . MET C 1 352 ? 45.608 17.584 -1.997 1.00 6.26 352 MET C O 1
ATOM 10835 N N . LEU C 1 353 ? 45.818 17.613 -4.257 1.00 5.27 353 LEU C N 1
ATOM 10836 C CA . LEU C 1 353 ? 44.967 16.464 -4.501 1.00 5.26 353 LEU C CA 1
ATOM 10837 C C . LEU C 1 353 ? 45.790 15.321 -5.094 1.00 5.15 353 LEU C C 1
ATOM 10838 O O . LEU C 1 353 ? 46.725 15.539 -5.866 1.00 5.84 353 LEU C O 1
ATOM 10843 N N . TYR C 1 354 ? 45.368 14.090 -4.832 1.00 5.31 354 TYR C N 1
ATOM 10844 C CA . TYR C 1 354 ? 45.862 12.931 -5.568 1.00 5.19 354 TYR C CA 1
ATOM 10845 C C . TYR C 1 354 ? 44.776 11.876 -5.540 1.00 5.14 354 TYR C C 1
ATOM 10846 O O . TYR C 1 354 ? 44.407 11.388 -4.474 1.00 5.75 354 TYR C O 1
ATOM 10855 N N . ILE C 1 355 ? 44.194 11.585 -6.695 1.00 5.56 355 ILE C N 1
ATOM 10856 C CA . ILE C 1 355 ? 43.056 10.672 -6.729 1.00 5.94 355 ILE C CA 1
ATOM 10857 C C . ILE C 1 355 ? 43.203 9.811 -7.997 1.00 5.45 355 ILE C C 1
ATOM 10858 O O . ILE C 1 355 ? 44.322 9.580 -8.425 1.00 6.29 355 ILE C O 1
ATOM 10863 N N . GLY C 1 356 ? 42.118 9.298 -8.579 1.00 5.76 356 GLY C N 1
ATOM 10864 C CA . GLY C 1 356 ? 42.221 8.199 -9.546 1.00 5.72 356 GLY C CA 1
ATOM 10865 C C . GLY C 1 356 ? 42.292 8.610 -11.000 1.00 5.34 356 GLY C C 1
ATOM 10866 O O . GLY C 1 356 ? 43.332 8.511 -11.659 1.00 5.89 356 GLY C O 1
ATOM 10867 N N . GLY C 1 357 ? 41.123 8.974 -11.528 1.00 5.64 357 GLY C N 1
ATOM 10868 C CA . GLY C 1 357 ? 40.938 9.200 -12.957 1.00 5.77 357 GLY C CA 1
ATOM 10869 C C . GLY C 1 357 ? 40.037 10.352 -13.358 1.00 6.18 357 GLY C C 1
ATOM 10870 O O . GLY C 1 357 ? 39.921 10.653 -14.540 1.00 6.87 357 GLY C O 1
ATOM 10871 N N . LEU C 1 358 ? 39.377 10.996 -12.394 1.00 5.68 358 LEU C N 1
ATOM 10872 C CA . LEU C 1 358 ? 38.399 12.036 -12.684 1.00 5.96 358 LEU C CA 1
ATOM 10873 C C . LEU C 1 358 ? 38.477 13.169 -11.684 1.00 5.51 358 LEU C C 1
ATOM 10874 O O . LEU C 1 358 ? 38.665 14.352 -12.035 1.00 5.95 358 LEU C O 1
ATOM 10879 N N . ARG C 1 359 ? 38.290 12.837 -10.412 1.00 5.31 359 ARG C N 1
ATOM 10880 C CA . ARG C 1 359 ? 38.176 13.830 -9.361 1.00 5.60 359 ARG C CA 1
ATOM 10881 C C . ARG C 1 359 ? 39.364 14.792 -9.243 1.00 5.51 359 ARG C C 1
ATOM 10882 O O . ARG C 1 359 ? 39.150 15.931 -8.868 1.00 5.87 359 ARG C O 1
ATOM 10890 N N . PRO C 1 360 ? 40.615 14.383 -9.586 1.00 5.34 360 PRO C N 1
ATOM 10891 C CA . PRO C 1 360 ? 41.727 15.346 -9.472 1.00 5.68 360 PRO C CA 1
ATOM 10892 C C . PRO C 1 360 ? 41.554 16.633 -10.279 1.00 5.37 360 PRO C C 1
ATOM 10893 O O . PRO C 1 360 ? 42.145 17.638 -9.906 1.00 6.46 360 PRO C O 1
ATOM 10897 N N . ARG C 1 361 ? 40.773 16.604 -11.374 1.00 5.14 361 ARG C N 1
ATOM 10898 C CA . ARG C 1 361 ? 40.382 17.831 -12.052 1.00 5.34 361 ARG C CA 1
ATOM 10899 C C . ARG C 1 361 ? 38.956 18.232 -11.709 1.00 5.27 361 ARG C C 1
ATOM 10900 O O . ARG C 1 361 ? 38.665 19.418 -11.622 1.00 6.00 361 ARG C O 1
ATOM 10908 N N . HIS C 1 362 ? 38.080 17.255 -11.491 1.00 5.76 362 HIS C N 1
ATOM 10909 C CA . HIS C 1 362 ? 36.650 17.583 -11.454 1.00 5.71 362 HIS C CA 1
ATOM 10910 C C . HIS C 1 362 ? 36.230 18.378 -10.239 1.00 5.60 362 HIS C C 1
ATOM 10911 O O . HIS C 1 362 ? 35.241 19.097 -10.314 1.00 6.01 362 HIS C O 1
ATOM 10918 N N . VAL C 1 363 ? 36.959 18.242 -9.131 1.00 5.46 363 VAL C N 1
ATOM 10919 C CA . VAL C 1 363 ? 36.596 18.920 -7.873 1.00 6.01 363 VAL C CA 1
ATOM 10920 C C . VAL C 1 363 ? 37.200 20.328 -7.760 1.00 5.32 363 VAL C C 1
ATOM 10921 O O . VAL C 1 363 ? 36.889 21.038 -6.808 1.00 6.04 363 VAL C O 1
ATOM 10925 N N . ILE C 1 364 ? 38.023 20.752 -8.728 1.00 5.63 364 ILE C N 1
ATOM 10926 C CA . ILE C 1 364 ? 38.730 22.044 -8.588 1.00 5.39 364 ILE C CA 1
ATOM 10927 C C . ILE C 1 364 ? 37.742 23.209 -8.478 1.00 5.18 364 ILE C C 1
ATOM 10928 O O . ILE C 1 364 ? 37.893 24.090 -7.622 1.00 5.75 364 ILE C O 1
ATOM 10933 N N . GLY C 1 365 ? 36.715 23.207 -9.313 1.00 5.43 365 GLY C N 1
ATOM 10934 C CA . GLY C 1 365 ? 35.722 24.257 -9.256 1.00 5.62 365 GLY C CA 1
ATOM 10935 C C . GLY C 1 365 ? 35.049 24.419 -7.895 1.00 4.98 365 GLY C C 1
ATOM 10936 O O . GLY C 1 365 ? 34.798 25.534 -7.435 1.00 5.50 365 GLY C O 1
ATOM 10937 N N . ALA C 1 366 ? 34.738 23.301 -7.251 1.00 5.14 366 ALA C N 1
ATOM 10938 C CA . ALA C 1 366 ? 34.092 23.323 -5.939 1.00 5.33 366 ALA C CA 1
ATOM 10939 C C . ALA C 1 366 ? 35.026 23.942 -4.895 1.00 4.90 366 ALA C C 1
ATOM 10940 O O . ALA C 1 366 ? 34.574 24.727 -4.066 1.00 5.49 366 ALA C O 1
ATOM 10942 N N . TYR C 1 367 ? 36.312 23.611 -4.938 1.00 5.08 367 TYR C N 1
ATOM 10943 C CA . TYR C 1 367 ? 37.298 24.280 -4.068 1.00 5.23 367 TYR C CA 1
ATOM 10944 C C . TYR C 1 367 ? 37.316 25.774 -4.348 1.00 5.15 367 TYR C C 1
ATOM 10945 O O . TYR C 1 367 ? 37.333 26.602 -3.433 1.00 5.17 367 TYR C O 1
ATOM 10954 N N . GLU C 1 368 ? 37.303 26.152 -5.633 1.00 5.10 368 GLU C N 1
ATOM 10955 C CA . GLU C 1 368 ? 37.342 27.564 -5.993 1.00 5.18 368 GLU C CA 1
ATOM 10956 C C . GLU C 1 368 ? 36.082 28.320 -5.548 1.00 4.70 368 GLU C C 1
ATOM 10957 O O . GLU C 1 368 ? 36.157 29.509 -5.237 1.00 5.22 368 GLU C O 1
ATOM 10963 N N . ASP C 1 369 ? 34.921 27.637 -5.535 1.00 5.04 369 ASP C N 1
ATOM 10964 C CA . ASP C 1 369 ? 33.705 28.210 -4.997 1.00 5.10 369 ASP C CA 1
ATOM 10965 C C . ASP C 1 369 ? 33.787 28.531 -3.494 1.00 5.42 369 ASP C C 1
ATOM 10966 O O . ASP C 1 369 ? 32.940 29.268 -2.985 1.00 6.71 369 ASP C O 1
ATOM 10971 N N . LEU C 1 370 ? 34.768 27.968 -2.794 1.00 4.91 370 LEU C N 1
ATOM 10972 C CA . LEU C 1 370 ? 35.033 28.285 -1.404 1.00 5.10 370 LEU C CA 1
ATOM 10973 C C . LEU C 1 370 ? 36.303 29.118 -1.241 1.00 4.82 370 LEU C C 1
ATOM 10974 O O . LEU C 1 370 ? 36.847 29.231 -0.151 1.00 5.63 370 LEU C O 1
ATOM 10979 N N . GLY C 1 371 ? 36.805 29.680 -2.345 1.00 4.88 371 GLY C N 1
ATOM 10980 C CA . GLY C 1 371 ? 37.958 30.542 -2.281 1.00 5.08 371 GLY C CA 1
ATOM 10981 C C . GLY C 1 371 ? 39.282 29.830 -2.122 1.00 4.69 371 GLY C C 1
ATOM 10982 O O . GLY C 1 371 ? 40.282 30.479 -1.824 1.00 5.30 371 GLY C O 1
ATOM 10983 N N . MET C 1 372 ? 39.302 28.515 -2.283 1.00 5.37 372 MET C N 1
ATOM 10984 C CA . MET C 1 372 ? 40.509 27.727 -2.104 1.00 5.17 372 MET C CA 1
ATOM 10985 C C . MET C 1 372 ? 41.250 27.596 -3.424 1.00 5.72 372 MET C C 1
ATOM 10986 O O . MET C 1 372 ? 40.676 27.770 -4.484 1.00 9.22 372 MET C O 1
ATOM 10991 N N . GLU C 1 373 ? 42.536 27.260 -3.326 1.00 5.81 373 GLU C N 1
ATOM 10992 C CA . GLU C 1 373 ? 43.382 27.125 -4.503 1.00 6.36 373 GLU C CA 1
ATOM 10993 C C . GLU C 1 373 ? 43.965 25.726 -4.525 1.00 6.43 373 GLU C C 1
ATOM 10994 O O . GLU C 1 373 ? 44.567 25.286 -3.535 1.00 6.99 373 GLU C O 1
ATOM 11000 N N . VAL C 1 374 ? 43.837 25.040 -5.653 1.00 6.38 374 VAL C N 1
ATOM 11001 C CA . VAL C 1 374 ? 44.438 23.729 -5.834 1.00 5.68 374 VAL C CA 1
ATOM 11002 C C . VAL C 1 374 ? 45.838 23.916 -6.417 1.00 5.65 374 VAL C C 1
ATOM 11003 O O . VAL C 1 374 ? 46.005 24.294 -7.590 1.00 7.47 374 VAL C O 1
ATOM 11007 N N . VAL C 1 375 ? 46.857 23.719 -5.584 1.00 5.35 375 VAL C N 1
ATOM 11008 C CA . VAL C 1 375 ? 48.222 24.036 -5.975 1.00 5.66 375 VAL C CA 1
ATOM 11009 C C . VAL C 1 375 ? 49.002 22.852 -6.519 1.00 4.93 375 VAL C C 1
ATOM 11010 O O . VAL C 1 375 ? 50.074 23.003 -7.109 1.00 6.60 375 VAL C O 1
ATOM 11014 N N . GLY C 1 376 ? 48.452 21.653 -6.365 1.00 5.19 376 GLY C N 1
ATOM 11015 C CA . GLY C 1 376 ? 48.984 20.450 -6.970 1.00 5.18 376 GLY C CA 1
ATOM 11016 C C . GLY C 1 376 ? 47.882 19.439 -7.163 1.00 5.14 376 GLY C C 1
ATOM 11017 O O . GLY C 1 376 ? 46.985 19.355 -6.326 1.00 5.08 376 GLY C O 1
ATOM 11018 N N . THR C 1 377 ? 47.957 18.698 -8.263 1.00 4.74 377 THR C N 1
ATOM 11019 C CA . THR C 1 377 ? 47.008 17.627 -8.477 1.00 5.30 377 THR C CA 1
ATOM 11020 C C . THR C 1 377 ? 47.651 16.544 -9.292 1.00 5.14 377 THR C C 1
ATOM 11021 O O . THR C 1 377 ? 48.676 16.737 -9.959 1.00 5.92 377 THR C O 1
ATOM 11025 N N . GLY C 1 378 ? 47.050 15.363 -9.248 1.00 5.03 378 GLY C N 1
ATOM 11026 C CA . GLY C 1 378 ? 47.515 14.274 -10.045 1.00 5.76 378 GLY C CA 1
ATOM 11027 C C . GLY C 1 378 ? 46.609 13.085 -9.929 1.00 5.09 378 GLY C C 1
ATOM 11028 O O . GLY C 1 378 ? 45.676 13.034 -9.108 1.00 5.36 378 GLY C O 1
ATOM 11029 N N . TYR C 1 379 ? 46.938 12.087 -10.762 1.00 5.12 379 TYR C N 1
ATOM 11030 C CA . TYR C 1 379 ? 46.102 10.905 -10.903 1.00 4.95 379 TYR C CA 1
ATOM 11031 C C . TYR C 1 379 ? 46.926 9.641 -10.814 1.00 4.93 379 TYR C C 1
ATOM 11032 O O . TYR C 1 379 ? 48.033 9.534 -11.358 1.00 5.32 379 TYR C O 1
ATOM 11041 N N . GLU C 1 380 ? 46.286 8.615 -10.247 1.00 5.00 380 GLU C N 1
ATOM 11042 C CA . GLU C 1 380 ? 46.863 7.269 -10.262 1.00 5.58 380 GLU C CA 1
ATOM 11043 C C . GLU C 1 380 ? 46.949 6.697 -11.677 1.00 5.76 380 GLU C C 1
ATOM 11044 O O . GLU C 1 380 ? 47.941 6.066 -12.007 1.00 6.39 380 GLU C O 1
ATOM 11050 N N . PHE C 1 381 ? 45.901 6.879 -12.497 1.00 5.56 381 PHE C N 1
ATOM 11051 C CA . PHE C 1 381 ? 45.778 6.031 -13.689 1.00 5.95 381 PHE C CA 1
ATOM 11052 C C . PHE C 1 381 ? 45.141 6.728 -14.879 1.00 6.06 381 PHE C C 1
ATOM 11053 O O . PHE C 1 381 ? 44.755 6.052 -15.839 1.00 7.12 381 PHE C O 1
ATOM 11061 N N . ALA C 1 382 ? 45.096 8.056 -14.854 1.00 5.69 382 ALA C N 1
ATOM 11062 C CA . ALA C 1 382 ? 44.582 8.849 -15.970 1.00 6.18 382 ALA C CA 1
ATOM 11063 C C . ALA C 1 382 ? 45.415 8.656 -17.237 1.00 5.89 382 ALA C C 1
ATOM 11064 O O . ALA C 1 382 ? 46.561 8.195 -17.189 1.00 6.35 382 ALA C O 1
ATOM 11066 N N . HIS C 1 383 ? 44.782 8.957 -18.373 1.00 5.70 383 HIS C N 1
ATOM 11067 C CA . HIS C 1 383 ? 45.453 8.960 -19.657 1.00 4.96 383 HIS C CA 1
ATOM 11068 C C . HIS C 1 383 ? 45.655 10.401 -20.116 1.00 4.84 383 HIS C C 1
ATOM 11069 O O . HIS C 1 383 ? 45.231 11.360 -19.467 1.00 5.58 383 HIS C O 1
ATOM 11076 N N . ASN C 1 384 ? 46.341 10.597 -21.246 1.00 4.88 384 ASN C N 1
ATOM 11077 C CA . ASN C 1 384 ? 46.636 11.970 -21.671 1.00 5.08 384 ASN C CA 1
ATOM 11078 C C . ASN C 1 384 ? 45.413 12.790 -21.988 1.00 5.18 384 ASN C C 1
ATOM 11079 O O . ASN C 1 384 ? 45.430 14.003 -21.795 1.00 6.49 384 ASN C O 1
ATOM 11084 N N . ASP C 1 385 ? 44.320 12.157 -22.419 1.00 5.69 385 ASP C N 1
ATOM 11085 C CA . ASP C 1 385 ? 43.104 12.901 -22.633 1.00 5.86 385 ASP C CA 1
ATOM 11086 C C . ASP C 1 385 ? 42.548 13.495 -21.327 1.00 6.15 385 ASP C C 1
ATOM 11087 O O . ASP C 1 385 ? 41.950 14.576 -21.343 1.00 6.85 385 ASP C O 1
ATOM 11092 N N . ASP C 1 386 ? 42.777 12.837 -20.190 1.00 5.79 386 ASP C N 1
ATOM 11093 C CA . ASP C 1 386 ? 42.486 13.419 -18.890 1.00 5.60 386 ASP C CA 1
ATOM 11094 C C . ASP C 1 386 ? 43.375 14.606 -18.581 1.00 5.77 386 ASP C C 1
ATOM 11095 O O . ASP C 1 386 ? 42.890 15.655 -18.098 1.00 6.34 386 ASP C O 1
ATOM 11100 N N . TYR C 1 387 ? 44.687 14.472 -18.848 1.00 5.75 387 TYR C N 1
ATOM 11101 C CA . TYR C 1 387 ? 45.592 15.583 -18.594 1.00 5.65 387 TYR C CA 1
ATOM 11102 C C . TYR C 1 387 ? 45.274 16.768 -19.506 1.00 5.67 387 TYR C C 1
ATOM 11103 O O . TYR C 1 387 ? 45.356 17.908 -19.076 1.00 6.98 387 TYR C O 1
ATOM 11112 N N . ASP C 1 388 ? 44.816 16.515 -20.738 1.00 6.33 388 ASP C N 1
ATOM 11113 C CA . ASP C 1 388 ? 44.397 17.620 -21.613 1.00 7.42 388 ASP C CA 1
ATOM 11114 C C . ASP C 1 388 ? 43.302 18.437 -20.950 1.00 7.95 388 ASP C C 1
ATOM 11115 O O . ASP C 1 388 ? 43.292 19.660 -21.030 1.00 12.72 388 ASP C O 1
ATOM 11120 N N . ARG C 1 389 ? 42.360 17.757 -20.317 1.00 7.12 389 ARG C N 1
ATOM 11121 C CA . ARG C 1 389 ? 41.251 18.408 -19.632 1.00 7.82 389 ARG C CA 1
ATOM 11122 C C . ARG C 1 389 ? 41.658 19.060 -18.304 1.00 8.14 389 ARG C C 1
ATOM 11123 O O . ARG C 1 389 ? 40.882 19.832 -17.762 1.00 12.43 389 ARG C O 1
ATOM 11131 N N . THR C 1 390 ? 42.831 18.718 -17.767 1.00 7.27 390 THR C N 1
ATOM 11132 C CA . THR C 1 390 ? 43.291 19.208 -16.481 1.00 8.09 390 THR C CA 1
ATOM 11133 C C . THR C 1 390 ? 44.094 20.495 -16.577 1.00 8.91 390 THR C C 1
ATOM 11134 O O . THR C 1 390 ? 43.977 21.382 -15.718 1.00 9.78 390 THR C O 1
ATOM 11138 N N . MET C 1 391 ? 44.946 20.596 -17.583 1.00 9.98 391 MET C N 1
ATOM 11139 C CA . MET C 1 391 ? 45.875 21.721 -17.649 1.00 10.63 391 MET C CA 1
ATOM 11140 C C . MET C 1 391 ? 45.137 23.087 -17.669 1.00 11.64 391 MET C C 1
ATOM 11141 O O . MET C 1 391 ? 45.614 24.044 -17.074 1.00 14.49 391 MET C O 1
ATOM 11146 N N . LYS C 1 392 ? 43.969 23.171 -18.295 1.00 13.44 392 LYS C N 1
ATOM 11147 C CA . LYS C 1 392 ? 43.227 24.444 -18.316 1.00 16.65 392 LYS C CA 1
ATOM 11148 C C . LYS C 1 392 ? 42.453 24.720 -17.029 1.00 15.82 392 LYS C C 1
ATOM 11149 O O . LYS C 1 392 ? 42.041 25.871 -16.780 1.00 19.17 392 LYS C O 1
ATOM 11155 N N . GLU C 1 393 ? 42.249 23.671 -16.225 1.00 12.47 393 GLU C N 1
ATOM 11156 C CA . GLU C 1 393 ? 41.527 23.785 -14.958 1.00 12.76 393 GLU C CA 1
ATOM 11157 C C . GLU C 1 393 ? 42.477 24.207 -13.825 1.00 11.07 393 GLU C C 1
ATOM 11158 O O . GLU C 1 393 ? 42.046 24.751 -12.813 1.00 14.96 393 GLU C O 1
ATOM 11164 N N . MET C 1 394 ? 43.754 23.898 -13.969 1.00 10.68 394 MET C N 1
ATOM 11165 C CA . MET C 1 394 ? 44.759 24.197 -12.962 1.00 9.66 394 MET C CA 1
ATOM 11166 C C . MET C 1 394 ? 45.458 25.521 -13.260 1.00 10.53 394 MET C C 1
ATOM 11167 O O . MET C 1 394 ? 45.603 25.931 -14.411 1.00 12.53 394 MET C O 1
ATOM 11172 N N . GLY C 1 395 ? 45.903 26.198 -12.213 1.00 10.64 395 GLY C N 1
ATOM 11173 C CA . GLY C 1 395 ? 46.602 27.449 -12.389 1.00 11.91 395 GLY C CA 1
ATOM 11174 C C . GLY C 1 395 ? 47.965 27.278 -13.034 1.00 10.98 395 GLY C C 1
ATOM 11175 O O . GLY C 1 395 ? 48.568 26.195 -13.055 1.00 11.56 395 GLY C O 1
ATOM 11176 N N . ASP C 1 396 ? 48.468 28.374 -13.564 1.00 11.55 396 ASP C N 1
ATOM 11177 C CA . ASP C 1 396 ? 49.821 28.385 -14.048 1.00 12.03 396 ASP C CA 1
ATOM 11178 C C . ASP C 1 396 ? 50.800 28.054 -12.930 1.00 12.21 396 ASP C C 1
ATOM 11179 O O . ASP C 1 396 ? 50.625 28.476 -11.800 1.00 13.63 396 ASP C O 1
ATOM 11184 N N . SER C 1 397 ? 51.825 27.279 -13.273 1.00 12.92 397 SER C N 1
ATOM 11185 C CA . SER C 1 397 ? 52.953 26.968 -12.400 1.00 11.42 397 SER C CA 1
ATOM 11186 C C . SER C 1 397 ? 52.594 26.071 -11.232 1.00 12.95 397 SER C C 1
ATOM 11187 O O . SER C 1 397 ? 53.360 25.955 -10.290 1.00 16.56 397 SER C O 1
ATOM 11190 N N . THR C 1 398 ? 51.440 25.405 -11.302 1.00 9.85 398 THR C N 1
ATOM 11191 C CA . THR C 1 398 ? 51.068 24.410 -10.304 1.00 8.57 398 THR C CA 1
ATOM 11192 C C . THR C 1 398 ? 51.716 23.072 -10.670 1.00 8.13 398 THR C C 1
ATOM 11193 O O . THR C 1 398 ? 52.170 22.860 -11.789 1.00 9.68 398 THR C O 1
ATOM 11197 N N . LEU C 1 399 ? 51.749 22.153 -9.714 1.00 7.40 399 LEU C N 1
ATOM 11198 C CA . LEU C 1 399 ? 52.437 20.875 -9.867 1.00 7.01 399 LEU C CA 1
ATOM 11199 C C . LEU C 1 399 ? 51.461 19.772 -10.287 1.00 6.61 399 LEU C C 1
ATOM 11200 O O . LEU C 1 399 ? 50.403 19.632 -9.689 1.00 7.00 399 LEU C O 1
ATOM 11205 N N . LEU C 1 400 ? 51.858 19.011 -11.303 1.00 6.09 400 LEU C N 1
ATOM 11206 C CA . LEU C 1 400 ? 51.114 17.863 -11.812 1.00 6.07 400 LEU C CA 1
ATOM 11207 C C . LEU C 1 400 ? 51.934 16.592 -11.625 1.00 5.98 400 LEU C C 1
ATOM 11208 O O . LEU C 1 400 ? 53.121 16.584 -11.955 1.00 6.64 400 LEU C O 1
ATOM 11213 N N . TYR C 1 401 ? 51.304 15.510 -11.154 1.00 5.51 401 TYR C N 1
ATOM 11214 C CA . TYR C 1 401 ? 52.014 14.256 -10.934 1.00 5.88 401 TYR C CA 1
ATOM 11215 C C . TYR C 1 401 ? 51.146 13.076 -11.366 1.00 5.83 401 TYR C C 1
ATOM 11216 O O . TYR C 1 401 ? 50.022 12.894 -10.897 1.00 7.62 401 TYR C O 1
ATOM 11225 N N . ASP C 1 402 ? 51.722 12.253 -12.222 1.00 5.43 402 ASP C N 1
ATOM 11226 C CA . ASP C 1 402 ? 51.102 11.034 -12.714 1.00 5.05 402 ASP C CA 1
ATOM 11227 C C . ASP C 1 402 ? 51.702 9.810 -12.036 1.00 4.66 402 ASP C C 1
ATOM 11228 O O . ASP C 1 402 ? 52.919 9.652 -12.002 1.00 4.83 402 ASP C O 1
ATOM 11233 N N . ASP C 1 403 ? 50.858 8.961 -11.463 1.00 4.78 403 ASP C N 1
ATOM 11234 C CA . ASP C 1 403 ? 51.279 7.735 -10.786 1.00 5.05 403 ASP C CA 1
ATOM 11235 C C . ASP C 1 403 ? 52.389 8.088 -9.773 1.00 5.01 403 ASP C C 1
ATOM 11236 O O . ASP C 1 403 ? 53.459 7.481 -9.759 1.00 5.64 403 ASP C O 1
ATOM 11241 N N . VAL C 1 404 ? 52.108 9.065 -8.907 1.00 5.01 404 VAL C N 1
ATOM 11242 C CA . VAL C 1 404 ? 53.070 9.549 -7.944 1.00 5.39 404 VAL C CA 1
ATOM 11243 C C . VAL C 1 404 ? 53.544 8.421 -7.026 1.00 5.95 404 VAL C C 1
ATOM 11244 O O . VAL C 1 404 ? 52.770 7.545 -6.624 1.00 6.26 404 VAL C O 1
ATOM 11248 N N . THR C 1 405 ? 54.819 8.461 -6.657 1.00 5.66 405 THR C N 1
ATOM 11249 C CA . THR C 1 405 ? 55.319 7.487 -5.705 1.00 5.90 405 THR C CA 1
ATOM 11250 C C . THR C 1 405 ? 55.085 8.025 -4.290 1.00 5.48 405 THR C C 1
ATOM 11251 O O . THR C 1 405 ? 54.927 9.231 -4.066 1.00 5.78 405 THR C O 1
ATOM 11255 N N . GLY C 1 406 ? 55.079 7.116 -3.316 1.00 6.93 406 GLY C N 1
ATOM 11256 C CA . GLY C 1 406 ? 54.904 7.576 -1.944 1.00 6.94 406 GLY C CA 1
ATOM 11257 C C . GLY C 1 406 ? 55.954 8.589 -1.528 1.00 6.59 406 GLY C C 1
ATOM 11258 O O . GLY C 1 406 ? 55.654 9.610 -0.926 1.00 7.15 406 GLY C O 1
ATOM 11259 N N . TYR C 1 407 ? 57.208 8.316 -1.893 1.00 5.90 407 TYR C N 1
ATOM 11260 C CA . TYR C 1 407 ? 58.311 9.207 -1.591 1.00 6.20 407 TYR C CA 1
ATOM 11261 C C . TYR C 1 407 ? 58.104 10.604 -2.201 1.00 5.99 407 TYR C C 1
ATOM 11262 O O . TYR C 1 407 ? 58.247 11.623 -1.544 1.00 6.67 407 TYR C O 1
ATOM 11271 N N . GLU C 1 408 ? 57.755 10.636 -3.484 1.00 5.46 408 GLU C N 1
ATOM 11272 C CA . GLU C 1 408 ? 57.554 11.912 -4.160 1.00 5.40 408 GLU C CA 1
ATOM 11273 C C . GLU C 1 408 ? 56.448 12.713 -3.459 1.00 5.67 408 GLU C C 1
ATOM 11274 O O . GLU C 1 408 ? 56.575 13.905 -3.234 1.00 5.98 408 GLU C O 1
ATOM 11280 N N . PHE C 1 409 ? 55.328 12.056 -3.155 1.00 6.34 409 PHE C N 1
ATOM 11281 C CA . PHE C 1 409 ? 54.199 12.793 -2.636 1.00 6.58 409 PHE C CA 1
ATOM 11282 C C . PHE C 1 409 ? 54.581 13.416 -1.289 1.00 6.30 409 PHE C C 1
ATOM 11283 O O . PHE C 1 409 ? 54.299 14.597 -1.044 1.00 6.73 409 PHE C O 1
ATOM 11291 N N . GLU C 1 410 ? 55.265 12.648 -0.438 1.00 6.87 410 GLU C N 1
ATOM 11292 C CA . GLU C 1 410 ? 55.691 13.181 0.849 1.00 6.81 410 GLU C CA 1
ATOM 11293 C C . GLU C 1 410 ? 56.632 14.368 0.669 1.00 6.23 410 GLU C C 1
ATOM 11294 O O . GLU C 1 410 ? 56.477 15.411 1.320 1.00 6.57 410 GLU C O 1
ATOM 11300 N N . GLU C 1 411 ? 57.608 14.225 -0.222 1.00 5.99 411 GLU C N 1
ATOM 11301 C CA . GLU C 1 411 ? 58.594 15.304 -0.428 1.00 6.18 411 GLU C CA 1
ATOM 11302 C C . GLU C 1 411 ? 57.960 16.540 -1.028 1.00 5.84 411 GLU C C 1
ATOM 11303 O O . GLU C 1 411 ? 58.310 17.679 -0.648 1.00 6.73 411 GLU C O 1
ATOM 11309 N N . PHE C 1 412 ? 57.036 16.359 -1.963 1.00 5.90 412 PHE C N 1
ATOM 11310 C CA . PHE C 1 412 ? 56.345 17.510 -2.535 1.00 6.13 412 PHE C CA 1
ATOM 11311 C C . PHE C 1 412 ? 55.570 18.258 -1.455 1.00 6.49 412 PHE C C 1
ATOM 11312 O O . PHE C 1 412 ? 55.603 19.485 -1.372 1.00 7.10 412 PHE C O 1
ATOM 11320 N N . VAL C 1 413 ? 54.878 17.509 -0.605 1.00 6.82 413 VAL C N 1
ATOM 11321 C CA . VAL C 1 413 ? 54.100 18.094 0.475 1.00 7.11 413 VAL C CA 1
ATOM 11322 C C . VAL C 1 413 ? 54.987 18.834 1.478 1.00 7.08 413 VAL C C 1
ATOM 11323 O O . VAL C 1 413 ? 54.621 19.939 1.935 1.00 7.64 413 VAL C O 1
ATOM 11327 N N . LYS C 1 414 ? 56.156 18.287 1.826 1.00 7.45 414 LYS C N 1
ATOM 11328 C CA . LYS C 1 414 ? 57.079 18.955 2.747 1.00 7.98 414 LYS C CA 1
ATOM 11329 C C . LYS C 1 414 ? 57.494 20.320 2.237 1.00 8.02 414 LYS C C 1
ATOM 11330 O O . LYS C 1 414 ? 57.653 21.236 3.033 1.00 9.03 414 LYS C O 1
ATOM 11336 N N . ARG C 1 415 ? 57.686 20.458 0.935 1.00 7.22 415 ARG C N 1
ATOM 11337 C CA . ARG C 1 415 ? 58.096 21.711 0.331 1.00 8.11 415 ARG C CA 1
ATOM 11338 C C . ARG C 1 415 ? 56.947 22.673 0.135 1.00 7.35 415 ARG C C 1
ATOM 11339 O O . ARG C 1 415 ? 57.045 23.857 0.435 1.00 9.37 415 ARG C O 1
ATOM 11347 N N . ILE C 1 416 ? 55.845 22.193 -0.406 1.00 7.46 416 ILE C N 1
ATOM 11348 C CA . ILE C 1 416 ? 54.745 23.057 -0.785 1.00 7.45 416 ILE C CA 1
ATOM 11349 C C . ILE C 1 416 ? 53.922 23.492 0.437 1.00 7.73 416 ILE C C 1
ATOM 11350 O O . ILE C 1 416 ? 53.382 24.607 0.463 1.00 9.47 416 ILE C O 1
ATOM 11355 N N . LYS C 1 417 ? 53.843 22.632 1.450 1.00 7.47 417 LYS C N 1
ATOM 11356 C CA . LYS C 1 417 ? 53.181 22.950 2.706 1.00 7.11 417 LYS C CA 1
ATOM 11357 C C . LYS C 1 417 ? 51.724 23.368 2.477 1.00 6.93 417 LYS C C 1
ATOM 11358 O O . LYS C 1 417 ? 51.288 24.434 2.920 1.00 7.66 417 LYS C O 1
ATOM 11364 N N . PRO C 1 418 ? 50.951 22.519 1.786 1.00 6.80 418 PRO C N 1
ATOM 11365 C CA . PRO C 1 418 ? 49.546 22.830 1.597 1.00 6.02 418 PRO C CA 1
ATOM 11366 C C . PRO C 1 418 ? 48.821 22.891 2.938 1.00 5.10 418 PRO C C 1
ATOM 11367 O O . PRO C 1 418 ? 49.230 22.251 3.910 1.00 6.48 418 PRO C O 1
ATOM 11371 N N . ASP C 1 419 ? 47.707 23.610 2.953 1.00 4.67 419 ASP C N 1
ATOM 11372 C CA . ASP C 1 419 ? 46.826 23.668 4.113 1.00 4.88 419 ASP C CA 1
ATOM 11373 C C . ASP C 1 419 ? 45.948 22.432 4.275 1.00 4.90 419 ASP C C 1
ATOM 11374 O O . ASP C 1 419 ? 45.439 22.186 5.368 1.00 6.13 419 ASP C O 1
ATOM 11379 N N . LEU C 1 420 ? 45.731 21.699 3.184 1.00 5.09 420 LEU C N 1
ATOM 11380 C CA . LEU C 1 420 ? 44.833 20.551 3.156 1.00 4.93 420 LEU C CA 1
ATOM 11381 C C . LEU C 1 420 ? 45.315 19.627 2.047 1.00 5.13 420 LEU C C 1
ATOM 11382 O O . LEU C 1 420 ? 45.775 20.086 0.983 1.00 5.64 420 LEU C O 1
ATOM 11387 N N . ILE C 1 421 ? 45.183 18.322 2.268 1.00 5.24 421 ILE C N 1
ATOM 11388 C CA . ILE C 1 421 ? 45.413 17.308 1.228 1.00 5.66 421 ILE C CA 1
ATOM 11389 C C . ILE C 1 421 ? 44.140 16.485 1.059 1.00 5.44 421 ILE C C 1
ATOM 11390 O O . ILE C 1 421 ? 43.510 16.124 2.046 1.00 6.12 421 ILE C O 1
ATOM 11395 N N . GLY C 1 422 ? 43.801 16.210 -0.196 1.00 5.45 422 GLY C N 1
ATOM 11396 C CA . GLY C 1 422 ? 42.668 15.344 -0.539 1.00 5.20 422 GLY C CA 1
ATOM 11397 C C . GLY C 1 422 ? 43.165 14.149 -1.320 1.00 4.98 422 GLY C C 1
ATOM 11398 O O . GLY C 1 422 ? 43.605 14.290 -2.467 1.00 6.41 422 GLY C O 1
ATOM 11399 N N . SER C 1 423 ? 43.138 12.967 -0.720 1.00 5.34 423 SER C N 1
ATOM 11400 C CA . SER C 1 423 ? 43.637 11.758 -1.348 1.00 5.51 423 SER C CA 1
ATOM 11401 C C . SER C 1 423 ? 42.945 10.513 -0.758 1.00 5.60 423 SER C C 1
ATOM 11402 O O . SER C 1 423 ? 41.776 10.610 -0.380 1.00 6.42 423 SER C O 1
ATOM 11405 N N . GLY C 1 424 ? 43.615 9.369 -0.733 1.00 5.55 424 GLY C N 1
ATOM 11406 C CA . GLY C 1 424 ? 42.978 8.133 -0.309 1.00 5.86 424 GLY C CA 1
ATOM 11407 C C . GLY C 1 424 ? 43.463 7.582 1.017 1.00 5.74 424 GLY C C 1
ATOM 11408 O O . GLY C 1 424 ? 44.248 8.196 1.748 1.00 6.30 424 GLY C O 1
ATOM 11409 N N . ILE C 1 425 ? 42.989 6.384 1.314 1.00 5.78 425 ILE C N 1
ATOM 11410 C CA . ILE C 1 425 ? 43.172 5.796 2.636 1.00 6.18 425 ILE C CA 1
ATOM 11411 C C . ILE C 1 425 ? 44.622 5.460 2.912 1.00 5.85 425 ILE C C 1
ATOM 11412 O O . ILE C 1 425 ? 45.067 5.526 4.054 1.00 6.70 425 ILE C O 1
ATOM 11417 N N . LYS C 1 426 ? 45.359 5.104 1.864 1.00 5.86 426 LYS C N 1
ATOM 11418 C CA . LYS C 1 426 ? 46.769 4.767 2.059 1.00 5.87 426 LYS C CA 1
ATOM 11419 C C . LYS C 1 426 ? 47.634 5.998 2.316 1.00 5.72 426 LYS C C 1
ATOM 11420 O O . LYS C 1 426 ? 48.761 5.881 2.805 1.00 7.32 426 LYS C O 1
ATOM 11426 N N . GLU C 1 427 ? 47.093 7.172 2.026 1.00 6.00 427 GLU C N 1
ATOM 11427 C CA . GLU C 1 427 ? 47.761 8.456 2.227 1.00 6.06 427 GLU C CA 1
ATOM 11428 C C . GLU C 1 427 ? 47.348 9.139 3.532 1.00 5.50 427 GLU C C 1
ATOM 11429 O O . GLU C 1 427 ? 48.166 9.866 4.129 1.00 5.95 427 GLU C O 1
ATOM 11435 N N . LYS C 1 428 ? 46.102 8.967 3.942 1.00 5.60 428 LYS C N 1
ATOM 11436 C CA . LYS C 1 428 ? 45.519 9.759 5.009 1.00 5.66 428 LYS C CA 1
ATOM 11437 C C . LYS C 1 428 ? 46.394 9.879 6.256 1.00 5.34 428 LYS C C 1
ATOM 11438 O O . LYS C 1 428 ? 46.615 10.960 6.783 1.00 6.47 428 LYS C O 1
ATOM 11444 N N . PHE C 1 429 ? 46.806 8.734 6.779 1.00 5.62 429 PHE C N 1
ATOM 11445 C CA . PHE C 1 429 ? 47.398 8.712 8.116 1.00 6.45 429 PHE C CA 1
ATOM 11446 C C . PHE C 1 429 ? 48.834 9.227 8.113 1.00 6.41 429 PHE C C 1
ATOM 11447 O O . PHE C 1 429 ? 49.314 9.735 9.125 1.00 9.31 429 PHE C O 1
ATOM 11455 N N . ILE C 1 430 ? 49.497 9.166 6.962 1.00 5.49 430 ILE C N 1
ATOM 11456 C CA . ILE C 1 430 ? 50.818 9.762 6.782 1.00 5.73 430 ILE C CA 1
ATOM 11457 C C . ILE C 1 430 ? 50.738 11.271 7.024 1.00 5.71 430 ILE C C 1
ATOM 11458 O O . ILE C 1 430 ? 51.494 11.841 7.812 1.00 6.24 430 ILE C O 1
ATOM 11463 N N . PHE C 1 431 ? 49.812 11.920 6.327 1.00 5.23 431 PHE C N 1
ATOM 11464 C CA . PHE C 1 431 ? 49.784 13.362 6.330 1.00 5.97 431 PHE C CA 1
ATOM 11465 C C . PHE C 1 431 ? 49.210 13.924 7.620 1.00 6.28 431 PHE C C 1
ATOM 11466 O O . PHE C 1 431 ? 49.636 14.992 8.064 1.00 6.62 431 PHE C O 1
ATOM 11474 N N . GLN C 1 432 ? 48.300 13.205 8.267 1.00 6.32 432 GLN C N 1
ATOM 11475 C CA . GLN C 1 432 ? 47.832 13.640 9.582 1.00 7.39 432 GLN C CA 1
ATOM 11476 C C . GLN C 1 432 ? 48.993 13.684 10.589 1.00 6.90 432 GLN C C 1
ATOM 11477 O O . GLN C 1 432 ? 49.062 14.597 11.406 1.00 8.00 432 GLN C O 1
ATOM 11483 N N . LYS C 1 433 ? 49.911 12.728 10.520 1.00 6.41 433 LYS C N 1
ATOM 11484 C CA . LYS C 1 433 ? 51.022 12.764 11.427 1.00 6.14 433 LYS C CA 1
ATOM 11485 C C . LYS C 1 433 ? 51.938 13.949 11.212 1.00 5.83 433 LYS C C 1
ATOM 11486 O O . LYS C 1 433 ? 52.577 14.423 12.144 1.00 6.19 433 LYS C O 1
ATOM 11492 N N . MET C 1 434 ? 52.003 14.411 9.965 1.00 6.56 434 MET C N 1
ATOM 11493 C CA . MET C 1 434 ? 52.740 15.600 9.589 1.00 6.87 434 MET C CA 1
ATOM 11494 C C . MET C 1 434 ? 52.033 16.883 9.973 1.00 7.06 434 MET C C 1
ATOM 11495 O O . MET C 1 434 ? 52.589 17.961 9.774 1.00 9.04 434 MET C O 1
ATOM 11500 N N . GLY C 1 435 ? 50.829 16.783 10.543 1.00 6.66 435 GLY C N 1
ATOM 11501 C CA . GLY C 1 435 ? 50.062 17.943 10.947 1.00 7.10 435 GLY C CA 1
ATOM 11502 C C . GLY C 1 435 ? 49.328 18.633 9.823 1.00 6.49 435 GLY C C 1
ATOM 11503 O O . GLY C 1 435 ? 49.010 19.811 9.960 1.00 8.07 435 GLY C O 1
ATOM 11504 N N . ILE C 1 436 ? 49.092 17.914 8.731 1.00 5.94 436 ILE C N 1
ATOM 11505 C CA . ILE C 1 436 ? 48.377 18.467 7.588 1.00 6.09 436 ILE C CA 1
ATOM 11506 C C . ILE C 1 436 ? 46.975 17.912 7.537 1.00 4.91 436 ILE C C 1
ATOM 11507 O O . ILE C 1 436 ? 46.789 16.704 7.390 1.00 6.22 436 ILE C O 1
ATOM 11512 N N . PRO C 1 437 ? 45.975 18.784 7.688 1.00 4.67 437 PRO C N 1
ATOM 11513 C CA . PRO C 1 437 ? 44.596 18.343 7.523 1.00 5.22 437 PRO C CA 1
ATOM 11514 C C . PRO C 1 437 ? 44.386 17.535 6.248 1.00 5.00 437 PRO C C 1
ATOM 11515 O O . PRO C 1 437 ? 44.875 17.901 5.177 1.00 5.26 437 PRO C O 1
ATOM 11519 N N . PHE C 1 438 ? 43.650 16.430 6.380 1.00 4.97 438 PHE C N 1
ATOM 11520 C CA . PHE C 1 438 ? 43.471 15.483 5.291 1.00 5.17 438 PHE C CA 1
ATOM 11521 C C . PHE C 1 438 ? 42.016 15.129 5.137 1.00 5.18 438 PHE C C 1
ATOM 11522 O O . PHE C 1 438 ? 41.356 14.797 6.121 1.00 5.90 438 PHE C O 1
ATOM 11530 N N . ARG C 1 439 ? 41.521 15.170 3.903 1.00 5.31 439 ARG C N 1
ATOM 11531 C CA . ARG C 1 439 ? 40.205 14.640 3.583 1.00 5.50 439 ARG C CA 1
ATOM 11532 C C . ARG C 1 439 ? 40.305 13.547 2.557 1.00 5.13 439 ARG C C 1
ATOM 11533 O O . ARG C 1 439 ? 40.958 13.684 1.513 1.00 6.10 439 ARG C O 1
ATOM 11541 N N . GLU C 1 440 ? 39.658 12.419 2.831 1.00 5.60 440 GLU C N 1
ATOM 11542 C CA . GLU C 1 440 ? 39.547 11.342 1.847 1.00 5.46 440 GLU C CA 1
ATOM 11543 C C . GLU C 1 440 ? 38.657 11.781 0.689 1.00 5.49 440 GLU C C 1
ATOM 11544 O O . GLU C 1 440 ? 37.484 12.094 0.868 1.00 6.47 440 GLU C O 1
ATOM 11550 N N . MET C 1 441 ? 39.221 11.754 -0.511 1.00 5.47 441 MET C N 1
ATOM 11551 C CA . MET C 1 441 ? 38.521 12.202 -1.731 1.00 5.77 441 MET C CA 1
ATOM 11552 C C . MET C 1 441 ? 38.128 11.043 -2.622 1.00 5.63 441 MET C C 1
ATOM 11553 O O . MET C 1 441 ? 37.670 11.264 -3.754 1.00 6.48 441 MET C O 1
ATOM 11558 N N . HIS C 1 442 ? 38.206 9.807 -2.120 1.00 5.71 442 HIS C N 1
ATOM 11559 C CA . HIS C 1 442 ? 37.503 8.678 -2.722 1.00 5.71 442 HIS C CA 1
ATOM 11560 C C . HIS C 1 442 ? 36.237 8.374 -1.908 1.00 5.67 442 HIS C C 1
ATOM 11561 O O . HIS C 1 442 ? 35.109 8.444 -2.445 1.00 6.70 442 HIS C O 1
ATOM 11568 N N . SER C 1 443 ? 36.410 7.997 -0.630 1.00 6.21 443 SER C N 1
ATOM 11569 C CA . SER C 1 443 ? 35.307 7.593 0.253 1.00 6.04 443 SER C CA 1
ATOM 11570 C C . SER C 1 443 ? 34.544 8.734 0.858 1.00 5.78 443 SER C C 1
ATOM 11571 O O . SER C 1 443 ? 33.620 8.504 1.637 1.00 6.14 443 SER C O 1
ATOM 11574 N N . TRP C 1 444 ? 34.987 9.972 0.609 1.00 5.65 444 TRP C N 1
ATOM 11575 C CA . TRP C 1 444 ? 34.423 11.166 1.261 1.00 5.54 444 TRP C CA 1
ATOM 11576 C C . TRP C 1 444 ? 34.576 11.101 2.786 1.00 5.58 444 TRP C C 1
ATOM 11577 O O . TRP C 1 444 ? 33.882 11.796 3.504 1.00 5.96 444 TRP C O 1
ATOM 11588 N N . ASP C 1 445 ? 35.520 10.293 3.280 1.00 6.16 445 ASP C N 1
ATOM 11589 C CA . ASP C 1 445 ? 35.727 10.163 4.723 1.00 6.23 445 ASP C CA 1
ATOM 11590 C C . ASP C 1 445 ? 34.397 9.816 5.418 1.00 6.21 445 ASP C C 1
ATOM 11591 O O . ASP C 1 445 ? 34.078 10.263 6.513 1.00 7.27 445 ASP C O 1
ATOM 11596 N N . TYR C 1 446 ? 33.623 8.944 4.732 1.00 6.00 446 TYR C N 1
ATOM 11597 C CA . TYR C 1 446 ? 32.406 8.358 5.318 1.00 6.17 446 TYR C CA 1
ATOM 11598 C C . TYR C 1 446 ? 31.280 9.387 5.460 1.00 5.54 446 TYR C C 1
ATOM 11599 O O . TYR C 1 446 ? 30.313 9.153 6.192 1.00 6.13 446 TYR C O 1
ATOM 11608 N N . SER C 1 447 ? 31.400 10.449 4.651 1.00 6.18 447 SER C N 1
ATOM 11609 C CA . SER C 1 447 ? 30.455 11.545 4.564 1.00 5.93 447 SER C CA 1
ATOM 11610 C C . SER C 1 447 ? 29.899 11.608 3.122 1.00 6.00 447 SER C C 1
ATOM 11611 O O . SER C 1 447 ? 29.851 10.605 2.408 1.00 6.96 447 SER C O 1
ATOM 11614 N N . GLY C 1 448 ? 29.486 12.784 2.713 1.00 6.12 448 GLY C N 1
ATOM 11615 C CA . GLY C 1 448 ? 28.843 12.932 1.411 1.00 6.69 448 GLY C CA 1
ATOM 11616 C C . GLY C 1 448 ? 27.359 12.725 1.494 1.00 5.88 448 GLY C C 1
ATOM 11617 O O . GLY C 1 448 ? 26.797 12.426 2.575 1.00 6.21 448 GLY C O 1
ATOM 11618 N N . PRO C 1 449 ? 26.647 12.896 0.364 1.00 5.90 449 PRO C N 1
ATOM 11619 C CA . PRO C 1 449 ? 27.202 13.093 -0.981 1.00 6.10 449 PRO C CA 1
ATOM 11620 C C . PRO C 1 449 ? 27.958 14.414 -1.134 1.00 5.38 449 PRO C C 1
ATOM 11621 O O . PRO C 1 449 ? 27.704 15.375 -0.380 1.00 5.83 449 PRO C O 1
ATOM 11625 N N . TYR C 1 450 ? 28.806 14.482 -2.172 1.00 5.76 450 TYR C N 1
ATOM 11626 C CA . TYR C 1 450 ? 29.402 15.741 -2.606 1.00 5.76 450 TYR C CA 1
ATOM 11627 C C . TYR C 1 450 ? 28.880 16.252 -3.940 1.00 6.03 450 TYR C C 1
ATOM 11628 O O . TYR C 1 450 ? 29.115 17.413 -4.246 1.00 7.13 450 TYR C O 1
ATOM 11637 N N . HIS C 1 451 ? 28.166 15.445 -4.736 1.00 6.06 451 HIS C N 1
ATOM 11638 C CA . HIS C 1 451 ? 27.626 15.947 -6.017 1.00 6.02 451 HIS C CA 1
ATOM 11639 C C . HIS C 1 451 ? 26.396 16.820 -5.782 1.00 6.17 451 HIS C C 1
ATOM 11640 O O . HIS C 1 451 ? 25.602 16.604 -4.869 1.00 6.71 451 HIS C O 1
ATOM 11647 N N . GLY C 1 452 ? 26.210 17.774 -6.697 1.00 6.39 452 GLY C N 1
ATOM 11648 C CA . GLY C 1 452 ? 25.019 18.587 -6.757 1.00 6.85 452 GLY C CA 1
ATOM 11649 C C . GLY C 1 452 ? 24.983 19.686 -5.719 1.00 6.18 452 GLY C C 1
ATOM 11650 O O . GLY C 1 452 ? 25.979 19.954 -5.034 1.00 6.62 452 GLY C O 1
ATOM 11651 N N . PHE C 1 453 ? 23.843 20.345 -5.633 1.00 6.10 453 PHE C N 1
ATOM 11652 C CA . PHE C 1 453 ? 23.703 21.411 -4.651 1.00 6.17 453 PHE C CA 1
ATOM 11653 C C . PHE C 1 453 ? 23.695 20.874 -3.234 1.00 6.06 453 PHE C C 1
ATOM 11654 O O . PHE C 1 453 ? 24.358 21.434 -2.349 1.00 6.22 453 PHE C O 1
ATOM 11662 N N . ASP C 1 454 ? 22.966 19.797 -2.996 1.00 5.91 454 ASP C N 1
ATOM 11663 C CA . ASP C 1 454 ? 22.914 19.234 -1.650 1.00 5.95 454 ASP C CA 1
ATOM 11664 C C . ASP C 1 454 ? 24.279 18.711 -1.220 1.00 6.05 454 ASP C C 1
ATOM 11665 O O . ASP C 1 454 ? 24.634 18.768 -0.043 1.00 6.62 454 ASP C O 1
ATOM 11670 N N . GLY C 1 455 ? 25.045 18.181 -2.175 1.00 6.01 455 GLY C N 1
ATOM 11671 C CA . GLY C 1 455 ? 26.368 17.697 -1.892 1.00 5.82 455 GLY C CA 1
ATOM 11672 C C . GLY C 1 455 ? 27.369 18.807 -1.597 1.00 5.33 455 GLY C C 1
ATOM 11673 O O . GLY C 1 455 ? 28.301 18.640 -0.797 1.00 5.97 455 GLY C O 1
ATOM 11674 N N . PHE C 1 456 ? 27.196 19.971 -2.231 1.00 5.62 456 PHE C N 1
ATOM 11675 C CA . PHE C 1 456 ? 28.122 21.076 -1.998 1.00 5.71 456 PHE C CA 1
ATOM 11676 C C . PHE C 1 456 ? 28.067 21.511 -0.535 1.00 5.05 456 PHE C C 1
ATOM 11677 O O . PHE C 1 456 ? 29.102 21.850 0.052 1.00 5.32 456 PHE C O 1
ATOM 11685 N N . ALA C 1 457 ? 26.886 21.502 0.077 1.00 5.19 457 ALA C N 1
ATOM 11686 C CA . ALA C 1 457 ? 26.774 21.877 1.480 1.00 4.98 457 ALA C CA 1
ATOM 11687 C C . ALA C 1 457 ? 27.632 20.970 2.352 1.00 4.95 457 ALA C C 1
ATOM 11688 O O . ALA C 1 457 ? 28.316 21.421 3.270 1.00 5.36 457 ALA C O 1
ATOM 11690 N N . ILE C 1 458 ? 27.573 19.676 2.088 1.00 5.23 458 ILE C N 1
ATOM 11691 C CA . ILE C 1 458 ? 28.301 18.684 2.865 1.00 5.25 458 ILE C CA 1
ATOM 11692 C C . ILE C 1 458 ? 29.797 18.804 2.620 1.00 5.26 458 ILE C C 1
ATOM 11693 O O . ILE C 1 458 ? 30.606 18.757 3.556 1.00 5.91 458 ILE C O 1
ATOM 11698 N N . PHE C 1 459 ? 30.184 18.974 1.355 1.00 5.51 459 PHE C N 1
ATOM 11699 C CA . PHE C 1 459 ? 31.569 19.220 0.976 1.00 5.54 459 PHE C CA 1
ATOM 11700 C C . PHE C 1 459 ? 32.164 20.398 1.772 1.00 5.15 459 PHE C C 1
ATOM 11701 O O . PHE C 1 459 ? 33.252 20.296 2.333 1.00 5.65 459 PHE C O 1
ATOM 11709 N N . ALA C 1 460 ? 31.463 21.527 1.773 1.00 5.34 460 ALA C N 1
ATOM 11710 C CA . ALA C 1 460 ? 31.941 22.727 2.434 1.00 5.03 460 ALA C CA 1
ATOM 11711 C C . ALA C 1 460 ? 32.075 22.493 3.937 1.00 5.26 460 ALA C C 1
ATOM 11712 O O . ALA C 1 460 ? 33.096 22.832 4.557 1.00 5.44 460 ALA C O 1
ATOM 11714 N N . ARG C 1 461 ? 31.046 21.897 4.544 1.00 5.11 461 ARG C N 1
ATOM 11715 C CA . ARG C 1 461 ? 31.079 21.562 5.956 1.00 5.20 461 ARG C CA 1
ATOM 11716 C C . ARG C 1 461 ? 32.301 20.719 6.280 1.00 5.27 461 ARG C C 1
ATOM 11717 O O . ARG C 1 461 ? 32.981 20.922 7.303 1.00 5.18 461 ARG C O 1
ATOM 11725 N N . ASP C 1 462 ? 32.553 19.720 5.457 1.00 5.54 462 ASP C N 1
ATOM 11726 C CA . ASP C 1 462 ? 33.635 18.761 5.682 1.00 5.40 462 ASP C CA 1
ATOM 11727 C C . ASP C 1 462 ? 35.009 19.375 5.527 1.00 5.63 462 ASP C C 1
ATOM 11728 O O . ASP C 1 462 ? 35.916 19.125 6.314 1.00 5.28 462 ASP C O 1
ATOM 11733 N N . MET C 1 463 ? 35.206 20.175 4.475 1.00 5.76 463 MET C N 1
ATOM 11734 C CA . MET C 1 463 ? 36.505 20.815 4.291 1.00 5.58 463 MET C CA 1
ATOM 11735 C C . MET C 1 463 ? 36.793 21.730 5.488 1.00 4.90 463 MET C C 1
ATOM 11736 O O . MET C 1 463 ? 37.900 21.760 6.010 1.00 5.24 463 MET C O 1
ATOM 11741 N N . ASP C 1 464 ? 35.775 22.460 5.937 1.00 5.26 464 ASP C N 1
ATOM 11742 C CA . ASP C 1 464 ? 35.947 23.350 7.092 1.00 5.20 464 ASP C CA 1
ATOM 11743 C C . ASP C 1 464 ? 36.196 22.608 8.412 1.00 5.13 464 ASP C C 1
ATOM 11744 O O . ASP C 1 464 ? 37.093 22.976 9.172 1.00 5.04 464 ASP C O 1
ATOM 11749 N N . MET C 1 465 ? 35.456 21.527 8.654 1.00 5.00 465 MET C N 1
ATOM 11750 C CA . MET C 1 465 ? 35.573 20.851 9.946 1.00 5.38 465 MET C CA 1
ATOM 11751 C C . MET C 1 465 ? 36.973 20.324 10.129 1.00 5.08 465 MET C C 1
ATOM 11752 O O . MET C 1 465 ? 37.502 20.287 11.246 1.00 5.84 465 MET C O 1
ATOM 11757 N N . THR C 1 466 ? 37.573 19.889 9.023 1.00 5.11 466 THR C N 1
ATOM 11758 C CA . THR C 1 466 ? 38.901 19.283 9.071 1.00 4.72 466 THR C CA 1
ATOM 11759 C C . THR C 1 466 ? 39.978 20.354 8.988 1.00 4.62 466 THR C C 1
ATOM 11760 O O . THR C 1 466 ? 40.874 20.379 9.831 1.00 5.20 466 THR C O 1
ATOM 11764 N N . LEU C 1 467 ? 39.940 21.247 8.008 1.00 5.17 467 LEU C N 1
ATOM 11765 C CA . LEU C 1 467 ? 41.006 22.248 7.888 1.00 5.28 467 LEU C CA 1
ATOM 11766 C C . LEU C 1 467 ? 41.124 23.075 9.155 1.00 5.17 467 LEU C C 1
ATOM 11767 O O . LEU C 1 467 ? 42.222 23.334 9.633 1.00 6.01 467 LEU C O 1
ATOM 11772 N N . ASN C 1 468 ? 39.981 23.474 9.717 1.00 4.94 468 ASN C N 1
ATOM 11773 C CA . ASN C 1 468 ? 39.972 24.367 10.860 1.00 5.64 468 ASN C CA 1
ATOM 11774 C C . ASN C 1 468 ? 39.839 23.681 12.208 1.00 5.22 468 ASN C C 1
ATOM 11775 O O . ASN C 1 468 ? 39.580 24.322 13.207 1.00 5.84 468 ASN C O 1
ATOM 11780 N N . ASN C 1 469 ? 40.060 22.375 12.248 1.00 5.00 469 ASN C N 1
ATOM 11781 C CA . ASN C 1 469 ? 39.844 21.637 13.491 1.00 4.88 469 ASN C CA 1
ATOM 11782 C C . ASN C 1 469 ? 40.845 22.070 14.564 1.00 4.56 469 ASN C C 1
ATOM 11783 O O . ASN C 1 469 ? 42.004 22.298 14.264 1.00 5.47 469 ASN C O 1
ATOM 11788 N N . PRO C 1 470 ? 40.414 22.099 15.831 1.00 4.72 470 PRO C N 1
ATOM 11789 C CA . PRO C 1 470 ? 41.370 22.452 16.904 1.00 5.43 470 PRO C CA 1
ATOM 11790 C C . PRO C 1 470 ? 42.521 21.465 17.075 1.00 6.03 470 PRO C C 1
ATOM 11791 O O . PRO C 1 470 ? 43.530 21.811 17.654 1.00 9.11 470 PRO C O 1
ATOM 11795 N N . CYS C 1 471 ? 42.397 20.244 16.591 1.00 5.37 471 CYS C N 1
ATOM 11796 C CA . CYS C 1 471 ? 43.472 19.285 16.805 1.00 6.30 471 CYS C CA 1
ATOM 11797 C C . CYS C 1 471 ? 44.786 19.741 16.165 1.00 6.03 471 CYS C C 1
ATOM 11798 O O . CYS C 1 471 ? 45.868 19.420 16.657 1.00 6.54 471 CYS C O 1
ATOM 11801 N N . TRP C 1 472 ? 44.711 20.491 15.054 1.00 5.46 472 TRP C N 1
ATOM 11802 C CA . TRP C 1 472 ? 45.922 20.789 14.279 1.00 5.70 472 TRP C CA 1
ATOM 11803 C C . TRP C 1 472 ? 46.872 21.755 14.952 1.00 7.50 472 TRP C C 1
ATOM 11804 O O . TRP C 1 472 ? 48.004 21.896 14.529 1.00 11.95 472 TRP C O 1
ATOM 11815 N N . LYS C 1 473 ? 46.417 22.429 15.993 1.00 7.06 473 LYS C N 1
ATOM 11816 C CA . LYS C 1 473 ? 47.328 23.312 16.736 1.00 9.05 473 LYS C CA 1
ATOM 11817 C C . LYS C 1 473 ? 48.043 22.590 17.862 1.00 9.14 473 LYS C C 1
ATOM 11818 O O . LYS C 1 473 ? 48.768 23.227 18.607 1.00 12.29 473 LYS C O 1
ATOM 11824 N N . LYS C 1 474 ? 47.838 21.296 17.995 1.00 7.98 474 LYS C N 1
ATOM 11825 C CA . LYS C 1 474 ? 48.290 20.574 19.190 1.00 8.94 474 LYS C CA 1
ATOM 11826 C C . LYS C 1 474 ? 49.408 19.582 18.972 1.00 9.46 474 LYS C C 1
ATOM 11827 O O . LYS C 1 474 ? 49.771 18.908 19.921 1.00 9.21 474 LYS C O 1
ATOM 11833 N N . LEU C 1 475 ? 49.946 19.479 17.761 1.00 9.45 475 LEU C N 1
ATOM 11834 C CA . LEU C 1 475 ? 50.932 18.446 17.513 1.00 9.95 475 LEU C CA 1
ATOM 11835 C C . LEU C 1 475 ? 52.259 18.744 18.204 1.00 9.99 475 LEU C C 1
ATOM 11836 O O . LEU C 1 475 ? 52.946 17.805 18.539 1.00 11.75 475 LEU C O 1
ATOM 11841 N N . GLN C 1 476 ? 52.622 20.020 18.383 1.00 9.32 476 GLN C N 1
ATOM 11842 C CA . GLN C 1 476 ? 53.892 20.379 19.025 1.00 10.24 476 GLN C CA 1
ATOM 11843 C C . GLN C 1 476 ? 53.723 20.434 20.537 1.00 8.78 476 GLN C C 1
ATOM 11844 O O . GLN C 1 476 ? 53.022 21.293 21.045 1.00 10.95 476 GLN C O 1
ATOM 11850 N N . ALA C 1 477 ? 54.438 19.583 21.253 1.00 9.13 477 ALA C N 1
ATOM 11851 C CA . ALA C 1 477 ? 54.423 19.645 22.703 1.00 9.35 477 ALA C CA 1
ATOM 11852 C C . ALA C 1 477 ? 54.969 20.992 23.157 1.00 8.71 477 ALA C C 1
ATOM 11853 O O . ALA C 1 477 ? 55.965 21.472 22.604 1.00 9.88 477 ALA C O 1
ATOM 11855 N N . PRO C 1 478 ? 54.349 21.614 24.176 1.00 8.24 478 PRO C N 1
ATOM 11856 C CA . PRO C 1 478 ? 54.796 22.946 24.580 1.00 8.94 478 PRO C CA 1
ATOM 11857 C C . PRO C 1 478 ? 56.169 22.959 25.242 1.00 9.81 478 PRO C C 1
ATOM 11858 O O . PRO C 1 478 ? 56.697 24.047 25.468 1.00 15.34 478 PRO C O 1
ATOM 11862 N N . TRP C 1 479 ? 56.781 21.822 25.513 1.00 9.65 479 TRP C N 1
ATOM 11863 C CA . TRP C 1 479 ? 58.140 21.772 26.066 1.00 10.19 479 TRP C CA 1
ATOM 11864 C C . TRP C 1 479 ? 59.146 21.514 25.017 1.00 12.71 479 TRP C C 1
ATOM 11865 O O . TRP C 1 479 ? 60.325 21.411 25.301 1.00 16.45 479 TRP C O 1
ATOM 11876 N N . GLU C 1 480 ? 58.711 21.410 23.789 1.00 14.81 480 GLU C N 1
ATOM 11877 C CA . GLU C 1 480 ? 59.607 21.284 22.667 1.00 21.93 480 GLU C CA 1
ATOM 11878 C C . GLU C 1 480 ? 59.580 22.478 21.720 1.00 27.29 480 GLU C C 1
ATOM 11879 O O . GLU C 1 480 ? 58.702 23.314 21.732 1.00 25.59 480 GLU C O 1
ATOM 11885 N N . SER D 2 2 ? 17.235 19.430 -0.803 1.00 6.32 2 SER D N 1
ATOM 11886 C CA . SER D 2 2 ? 17.467 20.760 -0.210 1.00 6.51 2 SER D CA 1
ATOM 11887 C C . SER D 2 2 ? 18.262 20.591 1.078 1.00 5.95 2 SER D C 1
ATOM 11888 O O . SER D 2 2 ? 18.269 19.505 1.665 1.00 7.20 2 SER D O 1
ATOM 11891 N N . GLN D 2 3 ? 18.958 21.671 1.456 1.00 6.22 3 GLN D N 1
ATOM 11892 C CA . GLN D 2 3 ? 19.679 21.734 2.718 1.00 6.36 3 GLN D CA 1
ATOM 11893 C C . GLN D 2 3 ? 19.354 23.026 3.438 1.00 7.80 3 GLN D C 1
ATOM 11894 O O . GLN D 2 3 ? 19.171 24.059 2.815 1.00 11.07 3 GLN D O 1
ATOM 11900 N N . GLN D 2 4 ? 19.321 22.933 4.764 1.00 8.05 4 GLN D N 1
ATOM 11901 C CA . GLN D 2 4 ? 19.288 24.092 5.663 1.00 9.00 4 GLN D CA 1
ATOM 11902 C C . GLN D 2 4 ? 20.703 24.297 6.205 1.00 8.16 4 GLN D C 1
ATOM 11903 O O . GLN D 2 4 ? 21.287 23.386 6.802 1.00 8.34 4 GLN D O 1
ATOM 11909 N N . VAL D 2 5 ? 21.270 25.472 5.944 1.00 9.09 5 VAL D N 1
ATOM 11910 C CA . VAL D 2 5 ? 22.700 25.662 6.152 1.00 8.71 5 VAL D CA 1
ATOM 11911 C C . VAL D 2 5 ? 23.152 25.452 7.591 1.00 9.27 5 VAL D C 1
ATOM 11912 O O . VAL D 2 5 ? 24.309 25.094 7.815 1.00 11.53 5 VAL D O 1
ATOM 11916 N N . ASP D 2 6 ? 22.289 25.714 8.567 1.00 9.73 6 ASP D N 1
ATOM 11917 C CA . ASP D 2 6 ? 22.695 25.533 9.948 1.00 11.03 6 ASP D CA 1
ATOM 11918 C C . ASP D 2 6 ? 22.533 24.131 10.484 1.00 9.32 6 ASP D C 1
ATOM 11919 O O . ASP D 2 6 ? 22.972 23.857 11.590 1.00 12.50 6 ASP D O 1
ATOM 11924 N N . LYS D 2 7 ? 21.947 23.232 9.686 1.00 8.21 7 LYS D N 1
ATOM 11925 C CA . LYS D 2 7 ? 21.844 21.822 10.067 1.00 8.02 7 LYS D CA 1
ATOM 11926 C C . LYS D 2 7 ? 21.897 20.970 8.813 1.00 6.80 7 LYS D C 1
ATOM 11927 O O . LYS D 2 7 ? 20.913 20.416 8.334 1.00 7.42 7 LYS D O 1
ATOM 11933 N N . ILE D 2 8 ? 23.092 20.884 8.268 1.00 6.09 8 ILE D N 1
ATOM 11934 C CA . ILE D 2 8 ? 23.334 20.168 7.019 1.00 5.62 8 ILE D CA 1
ATOM 11935 C C . ILE D 2 8 ? 23.157 18.673 7.278 1.00 5.99 8 ILE D C 1
ATOM 11936 O O . ILE D 2 8 ? 23.582 18.148 8.305 1.00 7.59 8 ILE D O 1
ATOM 11941 N N . LYS D 2 9 ? 22.498 17.998 6.343 1.00 5.65 9 LYS D N 1
ATOM 11942 C CA . LYS D 2 9 ? 22.295 16.541 6.410 1.00 5.77 9 LYS D CA 1
ATOM 11943 C C . LYS D 2 9 ? 23.220 15.810 5.452 1.00 6.10 9 LYS D C 1
ATOM 11944 O O . LYS D 2 9 ? 23.233 16.094 4.253 1.00 6.24 9 LYS D O 1
ATOM 11950 N N . ALA D 2 10 ? 23.975 14.843 5.978 1.00 5.99 10 ALA D N 1
ATOM 11951 C CA . ALA D 2 10 ? 24.685 13.873 5.142 1.00 6.43 10 ALA D CA 1
ATOM 11952 C C . ALA D 2 10 ? 23.686 12.801 4.670 1.00 5.55 10 ALA D C 1
ATOM 11953 O O . ALA D 2 10 ? 22.509 12.853 5.008 1.00 5.62 10 ALA D O 1
ATOM 11955 N N . SER D 2 11 ? 24.181 11.829 3.893 1.00 5.29 11 SER D N 1
ATOM 11956 C CA . SER D 2 11 ? 23.321 10.839 3.250 1.00 5.43 11 SER D CA 1
ATOM 11957 C C . SER D 2 11 ? 22.235 10.341 4.175 1.00 5.25 11 SER D C 1
ATOM 11958 O O . SER D 2 11 ? 21.074 10.275 3.765 1.00 5.57 11 SER D O 1
ATOM 11961 N N . TYR D 2 12 ? 22.624 9.918 5.378 1.00 6.33 12 TYR D N 1
ATOM 11962 C CA . TYR D 2 12 ? 21.691 9.742 6.462 1.00 6.17 12 TYR D CA 1
ATOM 11963 C C . TYR D 2 12 ? 21.695 11.019 7.330 1.00 6.07 12 TYR D C 1
ATOM 11964 O O . TYR D 2 12 ? 22.716 11.347 7.876 1.00 7.53 12 TYR D O 1
ATOM 11973 N N . PRO D 2 13 ? 20.559 11.733 7.436 1.00 6.18 13 PRO D N 1
ATOM 11974 C CA . PRO D 2 13 ? 19.209 11.416 6.979 1.00 6.08 13 PRO D CA 1
ATOM 11975 C C . PRO D 2 13 ? 18.717 12.117 5.724 1.00 5.76 13 PRO D C 1
ATOM 11976 O O . PRO D 2 13 ? 17.512 12.103 5.460 1.00 6.24 13 PRO D O 1
ATOM 11980 N N . LEU D 2 14 ? 19.602 12.726 4.932 1.00 5.24 14 LEU D N 1
ATOM 11981 C CA . LEU D 2 14 ? 19.176 13.456 3.744 1.00 5.17 14 LEU D CA 1
ATOM 11982 C C . LEU D 2 14 ? 18.176 12.701 2.865 1.00 5.26 14 LEU D C 1
ATOM 11983 O O . LEU D 2 14 ? 17.154 13.248 2.452 1.00 5.40 14 LEU D O 1
ATOM 11988 N N . PHE D 2 15 ? 18.495 11.442 2.561 1.00 4.93 15 PHE D N 1
ATOM 11989 C CA . PHE D 2 15 ? 17.710 10.688 1.570 1.00 5.34 15 PHE D CA 1
ATOM 11990 C C . PHE D 2 15 ? 16.399 10.200 2.134 1.00 5.83 15 PHE D C 1
ATOM 11991 O O . PHE D 2 15 ? 15.622 9.595 1.392 1.00 6.91 15 PHE D O 1
ATOM 11999 N N . LEU D 2 16 ? 16.106 10.484 3.398 1.00 5.54 16 LEU D N 1
ATOM 12000 C CA . LEU D 2 16 ? 14.777 10.278 3.985 1.00 5.94 16 LEU D CA 1
ATOM 12001 C C . LEU D 2 16 ? 13.840 11.456 3.737 1.00 5.81 16 LEU D C 1
ATOM 12002 O O . LEU D 2 16 ? 12.650 11.356 4.041 1.00 7.09 16 LEU D O 1
ATOM 12007 N N . ASP D 2 17 ? 14.333 12.590 3.235 1.00 5.58 17 ASP D N 1
ATOM 12008 C CA . ASP D 2 17 ? 13.450 13.686 2.876 1.00 5.48 17 ASP D CA 1
ATOM 12009 C C . ASP D 2 17 ? 12.449 13.192 1.839 1.00 5.60 17 ASP D C 1
ATOM 12010 O O . ASP D 2 17 ? 12.758 12.343 1.002 1.00 5.89 17 ASP D O 1
ATOM 12015 N N . GLN D 2 18 ? 11.250 13.740 1.886 1.00 6.10 18 GLN D N 1
ATOM 12016 C CA . GLN D 2 18 ? 10.176 13.274 1.031 1.00 6.17 18 GLN D CA 1
ATOM 12017 C C . GLN D 2 18 ? 10.525 13.342 -0.451 1.00 5.47 18 GLN D C 1
ATOM 12018 O O . GLN D 2 18 ? 10.151 12.445 -1.214 1.00 5.71 18 GLN D O 1
ATOM 12024 N N . ASP D 2 19 ? 11.167 14.422 -0.883 1.00 5.43 19 ASP D N 1
ATOM 12025 C CA . ASP D 2 19 ? 11.490 14.523 -2.297 1.00 5.28 19 ASP D CA 1
ATOM 12026 C C . ASP D 2 19 ? 12.433 13.404 -2.774 1.00 4.63 19 ASP D C 1
ATOM 12027 O O . ASP D 2 19 ? 12.239 12.834 -3.838 1.00 5.65 19 ASP D O 1
ATOM 12032 N N . TYR D 2 20 ? 13.436 13.073 -1.969 1.00 4.68 20 TYR D N 1
ATOM 12033 C CA . TYR D 2 20 ? 14.287 11.954 -2.285 1.00 4.46 20 TYR D CA 1
ATOM 12034 C C . TYR D 2 20 ? 13.544 10.630 -2.223 1.00 4.40 20 TYR D C 1
ATOM 12035 O O . TYR D 2 20 ? 13.743 9.776 -3.113 1.00 5.24 20 TYR D O 1
ATOM 12044 N N . LYS D 2 21 ? 12.718 10.419 -1.201 1.00 5.38 21 LYS D N 1
ATOM 12045 C CA . LYS D 2 21 ? 11.940 9.184 -1.138 1.00 5.86 21 LYS D CA 1
ATOM 12046 C C . LYS D 2 21 ? 11.082 8.996 -2.384 1.00 5.31 21 LYS D C 1
ATOM 12047 O O . LYS D 2 21 ? 11.036 7.895 -2.968 1.00 6.20 21 LYS D O 1
ATOM 12053 N N . ASP D 2 22 ? 10.401 10.067 -2.790 1.00 5.48 22 ASP D N 1
ATOM 12054 C CA . ASP D 2 22 ? 9.536 9.996 -3.968 1.00 5.75 22 ASP D CA 1
ATOM 12055 C C . ASP D 2 22 ? 10.352 9.692 -5.236 1.00 5.09 22 ASP D C 1
ATOM 12056 O O . ASP D 2 22 ? 9.920 8.912 -6.101 1.00 5.99 22 ASP D O 1
ATOM 12061 N N . MET D 2 23 ? 11.516 10.328 -5.357 1.00 5.13 23 MET D N 1
ATOM 12062 C CA A MET D 2 23 ? 12.374 10.116 -6.502 0.80 4.86 23 MET D CA 1
ATOM 12063 C CA B MET D 2 23 ? 12.387 10.113 -6.502 0.20 4.68 23 MET D CA 1
ATOM 12064 C C . MET D 2 23 ? 12.818 8.652 -6.571 1.00 5.09 23 MET D C 1
ATOM 12065 O O . MET D 2 23 ? 12.845 8.042 -7.647 1.00 5.02 23 MET D O 1
ATOM 12074 N N . LEU D 2 24 ? 13.211 8.102 -5.421 1.00 4.93 24 LEU D N 1
ATOM 12075 C CA . LEU D 2 24 ? 13.673 6.722 -5.359 1.00 5.59 24 LEU D CA 1
ATOM 12076 C C . LEU D 2 24 ? 12.567 5.721 -5.656 1.00 5.07 24 LEU D C 1
ATOM 12077 O O . LEU D 2 24 ? 12.823 4.701 -6.271 1.00 5.15 24 LEU D O 1
ATOM 12082 N N . ALA D 2 25 ? 11.344 6.028 -5.241 1.00 5.59 25 ALA D N 1
ATOM 12083 C CA . ALA D 2 25 ? 10.203 5.184 -5.581 1.00 6.03 25 ALA D CA 1
ATOM 12084 C C . ALA D 2 25 ? 9.977 5.199 -7.107 1.00 5.59 25 ALA D C 1
ATOM 12085 O O . ALA D 2 25 ? 9.705 4.148 -7.708 1.00 6.52 25 ALA D O 1
ATOM 12087 N N . LYS D 2 26 ? 10.081 6.376 -7.722 1.00 5.61 26 LYS D N 1
ATOM 12088 C CA . LYS D 2 26 ? 9.902 6.499 -9.161 1.00 6.17 26 LYS D CA 1
ATOM 12089 C C . LYS D 2 26 ? 10.999 5.741 -9.921 1.00 5.25 26 LYS D C 1
ATOM 12090 O O . LYS D 2 26 ? 10.733 5.145 -10.955 1.00 6.05 26 LYS D O 1
ATOM 12096 N N . LYS D 2 27 ? 12.221 5.796 -9.436 1.00 4.81 27 LYS D N 1
ATOM 12097 C CA . LYS D 2 27 ? 13.326 5.045 -10.061 1.00 4.61 27 LYS D CA 1
ATOM 12098 C C . LYS D 2 27 ? 13.031 3.564 -10.040 1.00 4.46 27 LYS D C 1
ATOM 12099 O O . LYS D 2 27 ? 13.148 2.859 -11.067 1.00 5.14 27 LYS D O 1
ATOM 12105 N N . ARG D 2 28 ? 12.680 3.071 -8.865 1.00 4.73 28 ARG D N 1
ATOM 12106 C CA . ARG D 2 28 ? 12.302 1.668 -8.699 1.00 4.65 28 ARG D CA 1
ATOM 12107 C C . ARG D 2 28 ? 11.192 1.271 -9.649 1.00 5.11 28 ARG D C 1
ATOM 12108 O O . ARG D 2 28 ? 11.334 0.288 -10.412 1.00 6.33 28 ARG D O 1
ATOM 12116 N N . ASP D 2 29 ? 10.066 1.967 -9.592 1.00 5.65 29 ASP D N 1
ATOM 12117 C CA . ASP D 2 29 ? 8.902 1.579 -10.361 1.00 6.54 29 ASP D CA 1
ATOM 12118 C C . ASP D 2 29 ? 9.140 1.703 -11.858 1.00 6.43 29 ASP D C 1
ATOM 12119 O O . ASP D 2 29 ? 8.672 0.863 -12.626 1.00 7.85 29 ASP D O 1
ATOM 12124 N N . GLY D 2 30 ? 9.856 2.732 -12.281 1.00 6.27 30 GLY D N 1
ATOM 12125 C CA . GLY D 2 30 ? 10.063 2.944 -13.686 1.00 6.61 30 GLY D CA 1
ATOM 12126 C C . GLY D 2 30 ? 11.042 2.008 -14.356 1.00 6.10 30 GLY D C 1
ATOM 12127 O O . GLY D 2 30 ? 10.808 1.599 -15.507 1.00 7.26 30 GLY D O 1
ATOM 12128 N N . PHE D 2 31 ? 12.153 1.704 -13.679 1.00 4.97 31 PHE D N 1
ATOM 12129 C CA . PHE D 2 31 ? 13.293 1.178 -14.401 1.00 4.92 31 PHE D CA 1
ATOM 12130 C C . PHE D 2 31 ? 13.963 -0.033 -13.777 1.00 4.55 31 PHE D C 1
ATOM 12131 O O . PHE D 2 31 ? 14.776 -0.649 -14.469 1.00 5.64 31 PHE D O 1
ATOM 12139 N N . GLU D 2 32 ? 13.683 -0.380 -12.520 1.00 4.67 32 GLU D N 1
ATOM 12140 C CA . GLU D 2 32 ? 14.422 -1.452 -11.851 1.00 4.73 32 GLU D CA 1
ATOM 12141 C C . GLU D 2 32 ? 13.821 -2.831 -11.988 1.00 4.27 32 GLU D C 1
ATOM 12142 O O . GLU D 2 32 ? 14.489 -3.823 -11.665 1.00 4.61 32 GLU D O 1
ATOM 12148 N N . GLU D 2 33 ? 12.585 -2.924 -12.442 1.00 4.46 33 GLU D N 1
ATOM 12149 C CA . GLU D 2 33 ? 11.921 -4.214 -12.616 1.00 4.64 33 GLU D CA 1
ATOM 12150 C C . GLU D 2 33 ? 12.153 -5.081 -11.385 1.00 4.34 33 GLU D C 1
ATOM 12151 O O . GLU D 2 33 ? 12.565 -6.250 -11.447 1.00 5.24 33 GLU D O 1
ATOM 12157 N N . LYS D 2 34 ? 11.812 -4.489 -10.247 1.00 4.64 34 LYS D N 1
ATOM 12158 C CA . LYS D 2 34 ? 12.146 -5.068 -8.946 1.00 4.90 34 LYS D CA 1
ATOM 12159 C C . LYS D 2 34 ? 11.145 -6.156 -8.580 1.00 5.24 34 LYS D C 1
ATOM 12160 O O . LYS D 2 34 ? 9.969 -6.051 -8.849 1.00 5.93 34 LYS D O 1
ATOM 12166 N N . TYR D 2 35 ? 11.616 -7.223 -7.929 1.00 5.16 35 TYR D N 1
ATOM 12167 C CA . TYR D 2 35 ? 10.693 -8.215 -7.376 1.00 5.70 35 TYR D CA 1
ATOM 12168 C C . TYR D 2 35 ? 9.713 -7.542 -6.425 1.00 5.68 35 TYR D C 1
ATOM 12169 O O . TYR D 2 35 ? 10.097 -6.681 -5.648 1.00 6.32 35 TYR D O 1
ATOM 12178 N N . PRO D 2 36 ? 8.443 -7.962 -6.459 1.00 6.63 36 PRO D N 1
ATOM 12179 C CA . PRO D 2 36 ? 7.494 -7.396 -5.510 1.00 6.91 36 PRO D CA 1
ATOM 12180 C C . PRO D 2 36 ? 7.911 -7.572 -4.058 1.00 6.30 36 PRO D C 1
ATOM 12181 O O . PRO D 2 36 ? 8.543 -8.565 -3.714 1.00 6.32 36 PRO D O 1
ATOM 12185 N N . GLN D 2 37 ? 7.556 -6.610 -3.221 1.00 6.36 37 GLN D N 1
ATOM 12186 C CA . GLN D 2 37 ? 7.933 -6.681 -1.827 1.00 6.10 37 GLN D CA 1
ATOM 12187 C C . GLN D 2 37 ? 7.434 -7.954 -1.145 1.00 6.30 37 GLN D C 1
ATOM 12188 O O . GLN D 2 37 ? 8.144 -8.500 -0.314 1.00 6.85 37 GLN D O 1
ATOM 12194 N N . ASP D 2 38 ? 6.266 -8.476 -1.493 1.00 6.54 38 ASP D N 1
ATOM 12195 C CA . ASP D 2 38 ? 5.797 -9.717 -0.877 1.00 6.30 38 ASP D CA 1
ATOM 12196 C C . ASP D 2 38 ? 6.730 -10.855 -1.197 1.00 6.32 38 ASP D C 1
ATOM 12197 O O . ASP D 2 38 ? 6.955 -11.723 -0.350 1.00 6.91 38 ASP D O 1
ATOM 12202 N N . LYS D 2 39 ? 7.276 -10.877 -2.407 1.00 6.23 39 LYS D N 1
ATOM 12203 C CA . LYS D 2 39 ? 8.193 -11.927 -2.802 1.00 5.78 39 LYS D CA 1
ATOM 12204 C C . LYS D 2 39 ? 9.543 -11.791 -2.066 1.00 5.68 39 LYS D C 1
ATOM 12205 O O . LYS D 2 39 ? 10.123 -12.772 -1.616 1.00 6.10 39 LYS D O 1
ATOM 12211 N N . ILE D 2 40 ? 10.030 -10.552 -1.934 1.00 5.32 40 ILE D N 1
ATOM 12212 C CA . ILE D 2 40 ? 11.245 -10.288 -1.168 1.00 5.54 40 ILE D CA 1
ATOM 12213 C C . ILE D 2 40 ? 11.052 -10.779 0.266 1.00 5.15 40 ILE D C 1
ATOM 12214 O O . ILE D 2 40 ? 11.918 -11.452 0.812 1.00 5.75 40 ILE D O 1
ATOM 12219 N N . ASP D 2 41 ? 9.921 -10.427 0.879 1.00 5.53 41 ASP D N 1
ATOM 12220 C CA . ASP D 2 41 ? 9.633 -10.869 2.242 1.00 6.35 41 ASP D CA 1
ATOM 12221 C C . ASP D 2 41 ? 9.611 -12.400 2.338 1.00 6.49 41 ASP D C 1
ATOM 12222 O O . ASP D 2 41 ? 10.108 -12.982 3.297 1.00 7.06 41 ASP D O 1
ATOM 12227 N N . GLU D 2 42 ? 8.964 -13.048 1.381 1.00 5.90 42 GLU D N 1
ATOM 12228 C CA . GLU D 2 42 ? 8.867 -14.498 1.388 1.00 6.13 42 GLU D CA 1
ATOM 12229 C C . GLU D 2 42 ? 10.260 -15.148 1.326 1.00 6.14 42 GLU D C 1
ATOM 12230 O O . GLU D 2 42 ? 10.565 -16.083 2.062 1.00 6.67 42 GLU D O 1
ATOM 12236 N N . VAL D 2 43 ? 11.099 -14.676 0.414 1.00 5.53 43 VAL D N 1
ATOM 12237 C CA . VAL D 2 43 ? 12.423 -15.222 0.259 1.00 5.50 43 VAL D CA 1
ATOM 12238 C C . VAL D 2 43 ? 13.250 -14.932 1.516 1.00 5.72 43 VAL D C 1
ATOM 12239 O O . VAL D 2 43 ? 13.931 -15.821 2.023 1.00 5.77 43 VAL D O 1
ATOM 12243 N N . PHE D 2 44 ? 13.189 -13.704 2.038 1.00 5.34 44 PHE D N 1
ATOM 12244 C CA . PHE D 2 44 ? 13.908 -13.418 3.296 1.00 5.60 44 PHE D CA 1
ATOM 12245 C C . PHE D 2 44 ? 13.520 -14.440 4.375 1.00 5.25 44 PHE D C 1
ATOM 12246 O O . PHE D 2 44 ? 14.378 -15.017 5.046 1.00 5.48 44 PHE D O 1
ATOM 12254 N N . GLN D 2 45 ? 12.230 -14.607 4.580 1.00 5.27 45 GLN D N 1
ATOM 12255 C CA . GLN D 2 45 ? 11.797 -15.542 5.605 1.00 5.93 45 GLN D CA 1
ATOM 12256 C C . GLN D 2 45 ? 12.364 -16.929 5.361 1.00 6.34 45 GLN D C 1
ATOM 12257 O O . GLN D 2 45 ? 12.863 -17.592 6.279 1.00 6.25 45 GLN D O 1
ATOM 12263 N N . TRP D 2 46 ? 12.326 -17.391 4.119 1.00 5.51 46 TRP D N 1
ATOM 12264 C CA . TRP D 2 46 ? 12.905 -18.687 3.788 1.00 5.81 46 TRP D CA 1
ATOM 12265 C C . TRP D 2 46 ? 14.369 -18.797 4.148 1.00 5.74 46 TRP D C 1
ATOM 12266 O O . TRP D 2 46 ? 14.812 -19.821 4.668 1.00 5.95 46 TRP D O 1
ATOM 12277 N N . THR D 2 47 ? 15.137 -17.728 3.936 1.00 5.49 47 THR D N 1
ATOM 12278 C CA . THR D 2 47 ? 16.547 -17.744 4.259 1.00 5.64 47 THR D CA 1
ATOM 12279 C C . THR D 2 47 ? 16.847 -17.857 5.759 1.00 5.47 47 THR D C 1
ATOM 12280 O O . THR D 2 47 ? 18.004 -18.041 6.145 1.00 6.23 47 THR D O 1
ATOM 12284 N N . THR D 2 48 ? 15.815 -17.744 6.609 1.00 6.04 48 THR D N 1
ATOM 12285 C CA . THR D 2 48 ? 15.975 -17.882 8.059 1.00 6.49 48 THR D CA 1
ATOM 12286 C C . THR D 2 48 ? 15.651 -19.279 8.577 1.00 6.55 48 THR D C 1
ATOM 12287 O O . THR D 2 48 ? 15.767 -19.524 9.781 1.00 7.70 48 THR D O 1
ATOM 12291 N N . THR D 2 49 ? 15.261 -20.181 7.679 1.00 6.25 49 THR D N 1
ATOM 12292 C CA . THR D 2 49 ? 14.759 -21.478 8.071 1.00 6.29 49 THR D CA 1
ATOM 12293 C C . THR D 2 49 ? 15.809 -22.574 8.165 1.00 6.22 49 THR D C 1
ATOM 12294 O O . THR D 2 49 ? 16.894 -22.479 7.592 1.00 6.24 49 THR D O 1
ATOM 12298 N N . LYS D 2 50 ? 15.428 -23.658 8.826 1.00 6.71 50 LYS D N 1
ATOM 12299 C CA . LYS D 2 50 ? 16.226 -24.876 8.859 1.00 7.30 50 LYS D CA 1
ATOM 12300 C C . LYS D 2 50 ? 16.355 -25.503 7.485 1.00 6.90 50 LYS D C 1
ATOM 12301 O O . LYS D 2 50 ? 17.417 -26.021 7.128 1.00 7.69 50 LYS D O 1
ATOM 12307 N N . GLU D 2 51 ? 15.292 -25.452 6.687 1.00 7.41 51 GLU D N 1
ATOM 12308 C CA . GLU D 2 51 ? 15.373 -25.990 5.319 1.00 7.77 51 GLU D CA 1
ATOM 12309 C C . GLU D 2 51 ? 16.465 -25.275 4.518 1.00 6.46 51 GLU D C 1
ATOM 12310 O O . GLU D 2 51 ? 17.281 -25.914 3.821 1.00 8.01 51 GLU D O 1
ATOM 12316 N N . TYR D 2 52 ? 16.494 -23.951 4.602 1.00 6.42 52 TYR D N 1
ATOM 12317 C CA . TYR D 2 52 ? 17.536 -23.186 3.924 1.00 6.02 52 TYR D CA 1
ATOM 12318 C C . TYR D 2 52 ? 18.917 -23.520 4.501 1.00 5.89 52 TYR D C 1
ATOM 12319 O O . TYR D 2 52 ? 19.889 -23.659 3.752 1.00 6.42 52 TYR D O 1
ATOM 12328 N N . GLN D 2 53 ? 19.009 -23.632 5.827 1.00 5.93 53 GLN D N 1
ATOM 12329 C CA . GLN D 2 53 ? 20.273 -23.945 6.444 1.00 5.63 53 GLN D CA 1
ATOM 12330 C C . GLN D 2 53 ? 20.823 -25.244 5.879 1.00 5.99 53 GLN D C 1
ATOM 12331 O O . GLN D 2 53 ? 22.018 -25.344 5.626 1.00 6.11 53 GLN D O 1
ATOM 12337 N N . GLU D 2 54 ? 19.953 -26.241 5.704 1.00 7.33 54 GLU D N 1
ATOM 12338 C CA . GLU D 2 54 ? 20.436 -27.514 5.202 1.00 7.62 54 GLU D CA 1
ATOM 12339 C C . GLU D 2 54 ? 21.027 -27.379 3.770 1.00 7.19 54 GLU D C 1
ATOM 12340 O O . GLU D 2 54 ? 22.083 -27.890 3.484 1.00 8.91 54 GLU D O 1
ATOM 12346 N N . LEU D 2 55 ? 20.345 -26.632 2.919 1.00 7.21 55 LEU D N 1
ATOM 12347 C CA . LEU D 2 55 ? 20.872 -26.360 1.573 1.00 7.39 55 LEU D CA 1
ATOM 12348 C C . LEU D 2 55 ? 22.200 -25.594 1.650 1.00 6.88 55 LEU D C 1
ATOM 12349 O O . LEU D 2 55 ? 23.156 -25.875 0.915 1.00 8.00 55 LEU D O 1
ATOM 12354 N N . ASN D 2 56 ? 22.250 -24.614 2.544 1.00 6.39 56 ASN D N 1
ATOM 12355 C CA . ASN D 2 56 ? 23.420 -23.763 2.749 1.00 6.04 56 ASN D CA 1
ATOM 12356 C C . ASN D 2 56 ? 24.663 -24.582 3.148 1.00 6.01 56 ASN D C 1
ATOM 12357 O O . ASN D 2 56 ? 25.748 -24.418 2.584 1.00 6.66 56 ASN D O 1
ATOM 12362 N N . PHE D 2 57 ? 24.465 -25.521 4.075 1.00 6.42 57 PHE D N 1
ATOM 12363 C CA . PHE D 2 57 ? 25.546 -26.382 4.532 1.00 7.72 57 PHE D CA 1
ATOM 12364 C C . PHE D 2 57 ? 25.958 -27.470 3.547 1.00 8.57 57 PHE D C 1
ATOM 12365 O O . PHE D 2 57 ? 27.004 -28.074 3.734 1.00 11.75 57 PHE D O 1
ATOM 12373 N N . GLN D 2 58 ? 25.193 -27.634 2.477 1.00 8.03 58 GLN D N 1
ATOM 12374 C CA . GLN D 2 58 ? 25.563 -28.545 1.400 1.00 9.25 58 GLN D CA 1
ATOM 12375 C C . GLN D 2 58 ? 26.476 -27.907 0.357 1.00 7.87 58 GLN D C 1
ATOM 12376 O O . GLN D 2 58 ? 26.934 -28.604 -0.555 1.00 9.24 58 GLN D O 1
ATOM 12382 N N . ARG D 2 59 ? 26.760 -26.601 0.467 1.00 6.71 59 ARG D N 1
ATOM 12383 C CA . ARG D 2 59 ? 27.651 -25.982 -0.503 1.00 6.52 59 ARG D CA 1
ATOM 12384 C C . ARG D 2 59 ? 28.996 -26.699 -0.574 1.00 7.31 59 ARG D C 1
ATOM 12385 O O . ARG D 2 59 ? 29.549 -27.029 0.426 1.00 8.18 59 ARG D O 1
ATOM 12393 N N . GLU D 2 60 ? 29.516 -26.825 -1.787 1.00 6.90 60 GLU D N 1
ATOM 12394 C CA . GLU D 2 60 ? 30.802 -27.412 -2.073 1.00 8.59 60 GLU D CA 1
ATOM 12395 C C . GLU D 2 60 ? 31.723 -26.437 -2.833 1.00 8.40 60 GLU D C 1
ATOM 12396 O O . GLU D 2 60 ? 32.917 -26.483 -2.686 1.00 15.10 60 GLU D O 1
ATOM 12402 N N . ALA D 2 61 ? 31.154 -25.579 -3.664 1.00 6.29 61 ALA D N 1
ATOM 12403 C CA . ALA D 2 61 ? 31.918 -24.757 -4.582 1.00 6.06 61 ALA D CA 1
ATOM 12404 C C . ALA D 2 61 ? 31.849 -23.246 -4.263 1.00 6.31 61 ALA D C 1
ATOM 12405 O O . ALA D 2 61 ? 32.819 -22.539 -4.456 1.00 6.98 61 ALA D O 1
ATOM 12407 N N . LEU D 2 62 ? 30.690 -22.802 -3.757 1.00 5.86 62 LEU D N 1
ATOM 12408 C CA . LEU D 2 62 ? 30.481 -21.367 -3.460 1.00 5.53 62 LEU D CA 1
ATOM 12409 C C . LEU D 2 62 ? 30.879 -21.053 -2.017 1.00 5.36 62 LEU D C 1
ATOM 12410 O O . LEU D 2 62 ? 30.453 -21.748 -1.107 1.00 6.01 62 LEU D O 1
ATOM 12415 N N . THR D 2 63 ? 31.639 -19.977 -1.850 1.00 5.45 63 THR D N 1
ATOM 12416 C CA . THR D 2 63 ? 31.897 -19.360 -0.546 1.00 5.52 63 THR D CA 1
ATOM 12417 C C . THR D 2 63 ? 31.210 -17.997 -0.538 1.00 5.21 63 THR D C 1
ATOM 12418 O O . THR D 2 63 ? 31.247 -17.258 -1.538 1.00 5.67 63 THR D O 1
ATOM 12422 N N . VAL D 2 64 ? 30.581 -17.646 0.591 1.00 4.91 64 VAL D N 1
ATOM 12423 C CA . VAL D 2 64 ? 29.868 -16.381 0.753 1.00 5.19 64 VAL D CA 1
ATOM 12424 C C . VAL D 2 64 ? 30.311 -15.783 2.067 1.00 4.91 64 VAL D C 1
ATOM 12425 O O . VAL D 2 64 ? 30.158 -16.402 3.123 1.00 5.61 64 VAL D O 1
ATOM 12429 N N . ASN D 2 65 ? 30.843 -14.566 2.004 1.00 5.00 65 ASN D N 1
ATOM 12430 C CA . ASN D 2 65 ? 31.237 -13.833 3.232 1.00 4.90 65 ASN D CA 1
ATOM 12431 C C . ASN D 2 65 ? 32.272 -14.620 4.044 1.00 4.82 65 ASN D C 1
ATOM 12432 O O . ASN D 2 65 ? 32.023 -15.004 5.195 1.00 5.24 65 ASN D O 1
ATOM 12437 N N . PRO D 2 66 ? 33.416 -14.878 3.436 1.00 5.68 66 PRO D N 1
ATOM 12438 C CA . PRO D 2 66 ? 34.478 -15.549 4.178 1.00 5.86 66 PRO D CA 1
ATOM 12439 C C . PRO D 2 66 ? 34.924 -14.854 5.453 1.00 5.39 66 PRO D C 1
ATOM 12440 O O . PRO D 2 66 ? 34.746 -13.653 5.626 1.00 6.24 66 PRO D O 1
ATOM 12444 N N . ALA D 2 67 ? 35.513 -15.660 6.336 1.00 5.74 67 ALA D N 1
ATOM 12445 C CA . ALA D 2 67 ? 36.138 -15.173 7.569 1.00 5.83 67 ALA D CA 1
ATOM 12446 C C . ALA D 2 67 ? 37.627 -15.521 7.603 1.00 5.64 67 ALA D C 1
ATOM 12447 O O . ALA D 2 67 ? 38.141 -16.125 8.551 1.00 6.25 67 ALA D O 1
ATOM 12449 N N . LYS D 2 68 ? 38.312 -15.134 6.529 1.00 5.51 68 LYS D N 1
ATOM 12450 C CA . LYS D 2 68 ? 39.750 -15.310 6.351 1.00 5.89 68 LYS D CA 1
ATOM 12451 C C . LYS D 2 68 ? 40.222 -14.400 5.215 1.00 5.32 68 LYS D C 1
ATOM 12452 O O . LYS D 2 68 ? 39.402 -13.958 4.432 1.00 5.91 68 LYS D O 1
ATOM 12458 N N . ALA D 2 69 ? 41.526 -14.202 5.132 1.00 5.40 69 ALA D N 1
ATOM 12459 C CA . ALA D 2 69 ? 42.157 -13.496 4.025 1.00 5.31 69 ALA D CA 1
ATOM 12460 C C . ALA D 2 69 ? 43.301 -14.355 3.470 1.00 4.61 69 ALA D C 1
ATOM 12461 O O . ALA D 2 69 ? 43.398 -15.521 3.800 1.00 5.48 69 ALA D O 1
ATOM 12463 N N . CYS D 2 70 ? 44.123 -13.777 2.588 1.00 4.65 70 CYS D N 1
ATOM 12464 C CA . CYS D 2 70 ? 45.132 -14.562 1.869 1.00 4.66 70 CYS D CA 1
ATOM 12465 C C . CYS D 2 70 ? 46.524 -14.422 2.464 1.00 4.33 70 CYS D C 1
ATOM 12466 O O . CYS D 2 70 ? 46.856 -13.435 3.115 1.00 4.75 70 CYS D O 1
ATOM 12469 N N . GLN D 2 71 ? 47.364 -15.421 2.172 1.00 4.23 71 GLN D N 1
ATOM 12470 C CA . GLN D 2 71 ? 48.716 -15.520 2.757 1.00 4.16 71 GLN D CA 1
ATOM 12471 C C . GLN D 2 71 ? 49.497 -14.220 2.806 1.00 4.11 71 GLN D C 1
ATOM 12472 O O . GLN D 2 71 ? 50.049 -13.903 3.864 1.00 4.29 71 GLN D O 1
ATOM 12478 N N . PRO D 2 72 ? 49.728 -13.524 1.676 1.00 4.37 72 PRO D N 1
ATOM 12479 C CA . PRO D 2 72 ? 50.681 -12.389 1.763 1.00 4.22 72 PRO D CA 1
ATOM 12480 C C . PRO D 2 72 ? 50.270 -11.292 2.738 1.00 4.28 72 PRO D C 1
ATOM 12481 O O . PRO D 2 72 ? 51.139 -10.597 3.247 1.00 4.97 72 PRO D O 1
ATOM 12485 N N . LEU D 2 73 ? 48.980 -11.163 3.044 1.00 4.31 73 LEU D N 1
ATOM 12486 C CA . LEU D 2 73 ? 48.569 -10.209 4.088 1.00 4.66 73 LEU D CA 1
ATOM 12487 C C . LEU D 2 73 ? 49.339 -10.506 5.399 1.00 4.67 73 LEU D C 1
ATOM 12488 O O . LEU D 2 73 ? 49.816 -9.606 6.082 1.00 5.15 73 LEU D O 1
ATOM 12493 N N . GLY D 2 74 ? 49.388 -11.784 5.773 1.00 4.59 74 GLY D N 1
ATOM 12494 C CA . GLY D 2 74 ? 50.102 -12.184 6.974 1.00 4.53 74 GLY D CA 1
ATOM 12495 C C . GLY D 2 74 ? 51.596 -12.022 6.879 1.00 4.26 74 GLY D C 1
ATOM 12496 O O . GLY D 2 74 ? 52.274 -11.680 7.849 1.00 5.06 74 GLY D O 1
ATOM 12497 N N . ALA D 2 75 ? 52.151 -12.284 5.695 1.00 4.56 75 ALA D N 1
ATOM 12498 C CA . ALA D 2 75 ? 53.591 -12.067 5.498 1.00 4.36 75 ALA D CA 1
ATOM 12499 C C . ALA D 2 75 ? 53.934 -10.602 5.696 1.00 4.31 75 ALA D C 1
ATOM 12500 O O . ALA D 2 75 ? 54.970 -10.296 6.293 1.00 5.45 75 ALA D O 1
ATOM 12502 N N . VAL D 2 76 ? 53.091 -9.698 5.188 1.00 4.59 76 VAL D N 1
ATOM 12503 C CA . VAL D 2 76 ? 53.335 -8.267 5.344 1.00 4.94 76 VAL D CA 1
ATOM 12504 C C . VAL D 2 76 ? 53.328 -7.895 6.837 1.00 4.89 76 VAL D C 1
ATOM 12505 O O . VAL D 2 76 ? 54.228 -7.194 7.301 1.00 5.34 76 VAL D O 1
ATOM 12509 N N . LEU D 2 77 ? 52.321 -8.352 7.590 1.00 4.90 77 LEU D N 1
ATOM 12510 C CA . LEU D 2 77 ? 52.252 -8.027 9.002 1.00 4.88 77 LEU D CA 1
ATOM 12511 C C . LEU D 2 77 ? 53.480 -8.553 9.750 1.00 5.09 77 LEU D C 1
ATOM 12512 O O . LEU D 2 77 ? 54.034 -7.871 10.607 1.00 5.51 77 LEU D O 1
ATOM 12517 N N . CYS D 2 78 ? 53.892 -9.782 9.431 1.00 4.94 78 CYS D N 1
ATOM 12518 C CA . CYS D 2 78 ? 55.089 -10.341 10.043 1.00 4.69 78 CYS D CA 1
ATOM 12519 C C . CYS D 2 78 ? 56.304 -9.442 9.788 1.00 4.87 78 CYS D C 1
ATOM 12520 O O . CYS D 2 78 ? 57.053 -9.078 10.701 1.00 5.26 78 CYS D O 1
ATOM 12523 N N . ALA D 2 79 ? 56.506 -9.097 8.516 1.00 5.12 79 ALA D N 1
ATOM 12524 C CA . ALA D 2 79 ? 57.639 -8.285 8.091 1.00 5.00 79 ALA D CA 1
ATOM 12525 C C . ALA D 2 79 ? 57.676 -6.909 8.776 1.00 5.18 79 ALA D C 1
ATOM 12526 O O . ALA D 2 79 ? 58.741 -6.414 9.118 1.00 5.71 79 ALA D O 1
ATOM 12528 N N . LEU D 2 80 ? 56.505 -6.314 8.983 1.00 4.84 80 LEU D N 1
ATOM 12529 C CA . LEU D 2 80 ? 56.385 -5.021 9.628 1.00 6.17 80 LEU D CA 1
ATOM 12530 C C . LEU D 2 80 ? 56.982 -5.015 11.023 1.00 6.92 80 LEU D C 1
ATOM 12531 O O . LEU D 2 80 ? 57.346 -3.936 11.506 1.00 11.88 80 LEU D O 1
ATOM 12536 N N . GLY D 2 81 ? 57.079 -6.178 11.660 1.00 5.76 81 GLY D N 1
ATOM 12537 C CA . GLY D 2 81 ? 57.610 -6.302 12.992 1.00 6.43 81 GLY D CA 1
ATOM 12538 C C . GLY D 2 81 ? 59.110 -6.326 13.154 1.00 5.03 81 GLY D C 1
ATOM 12539 O O . GLY D 2 81 ? 59.594 -6.554 14.253 1.00 5.61 81 GLY D O 1
ATOM 12540 N N . PHE D 2 82 ? 59.842 -6.136 12.066 1.00 5.00 82 PHE D N 1
ATOM 12541 C CA . PHE D 2 82 ? 61.304 -6.110 12.114 1.00 5.09 82 PHE D CA 1
ATOM 12542 C C . PHE D 2 82 ? 61.835 -4.724 11.870 1.00 4.81 82 PHE D C 1
ATOM 12543 O O . PHE D 2 82 ? 61.274 -3.934 11.102 1.00 5.83 82 PHE D O 1
ATOM 12551 N N . GLU D 2 83 ? 62.919 -4.400 12.570 1.00 5.18 83 GLU D N 1
ATOM 12552 C CA . GLU D 2 83 ? 63.501 -3.062 12.563 1.00 5.58 83 GLU D CA 1
ATOM 12553 C C . GLU D 2 83 ? 63.844 -2.611 11.155 1.00 5.44 83 GLU D C 1
ATOM 12554 O O . GLU D 2 83 ? 64.487 -3.342 10.388 1.00 5.92 83 GLU D O 1
ATOM 12560 N N . LYS D 2 84 ? 63.375 -1.405 10.820 1.00 5.69 84 LYS D N 1
ATOM 12561 C CA . LYS D 2 84 ? 63.673 -0.775 9.533 1.00 6.12 84 LYS D CA 1
ATOM 12562 C C . LYS D 2 84 ? 63.487 -1.724 8.360 1.00 5.33 84 LYS D C 1
ATOM 12563 O O . LYS D 2 84 ? 64.257 -1.728 7.401 1.00 6.24 84 LYS D O 1
ATOM 12569 N N . THR D 2 85 ? 62.419 -2.515 8.427 1.00 5.05 85 THR D N 1
ATOM 12570 C CA . THR D 2 85 ? 62.153 -3.513 7.399 1.00 4.84 85 THR D CA 1
ATOM 12571 C C . THR D 2 85 ? 60.988 -3.099 6.490 1.00 4.98 85 THR D C 1
ATOM 12572 O O . THR D 2 85 ? 59.935 -2.689 6.958 1.00 5.89 85 THR D O 1
ATOM 12576 N N . MET D 2 86 ? 61.231 -3.189 5.185 1.00 4.86 86 MET D N 1
ATOM 12577 C CA . MET D 2 86 ? 60.202 -2.965 4.197 1.00 5.04 86 MET D CA 1
ATOM 12578 C C . MET D 2 86 ? 59.611 -4.294 3.756 1.00 4.98 86 MET D C 1
ATOM 12579 O O . MET D 2 86 ? 60.325 -5.122 3.162 1.00 5.50 86 MET D O 1
ATOM 12584 N N . PRO D 2 87 ? 58.305 -4.494 3.981 1.00 4.82 87 PRO D N 1
ATOM 12585 C CA . PRO D 2 87 ? 57.641 -5.607 3.327 1.00 5.00 87 PRO D CA 1
ATOM 12586 C C . PRO D 2 87 ? 57.612 -5.381 1.812 1.00 5.12 87 PRO D C 1
ATOM 12587 O O . PRO D 2 87 ? 57.346 -4.275 1.352 1.00 5.17 87 PRO D O 1
ATOM 12591 N N . TYR D 2 88 ? 57.890 -6.443 1.073 1.00 5.13 88 TYR D N 1
ATOM 12592 C CA . TYR D 2 88 ? 58.007 -6.402 -0.390 1.00 5.00 88 TYR D CA 1
ATOM 12593 C C . TYR D 2 88 ? 57.291 -7.623 -0.928 1.00 4.51 88 TYR D C 1
ATOM 12594 O O . TYR D 2 88 ? 57.638 -8.758 -0.546 1.00 5.94 88 TYR D O 1
ATOM 12603 N N . VAL D 2 89 ? 56.295 -7.427 -1.794 1.00 4.73 89 VAL D N 1
ATOM 12604 C CA . VAL D 2 89 ? 55.545 -8.550 -2.279 1.00 4.59 89 VAL D CA 1
ATOM 12605 C C . VAL D 2 89 ? 55.857 -8.642 -3.785 1.00 4.61 89 VAL D C 1
ATOM 12606 O O . VAL D 2 89 ? 55.482 -7.768 -4.584 1.00 5.45 89 VAL D O 1
ATOM 12610 N N . HIS D 2 90 ? 56.554 -9.702 -4.147 1.00 4.34 90 HIS D N 1
ATOM 12611 C CA . HIS D 2 90 ? 56.908 -9.996 -5.522 1.00 4.14 90 HIS D CA 1
ATOM 12612 C C . HIS D 2 90 ? 55.668 -10.484 -6.245 1.00 4.33 90 HIS D C 1
ATOM 12613 O O . HIS D 2 90 ? 55.024 -11.447 -5.827 1.00 5.29 90 HIS D O 1
ATOM 12620 N N . GLY D 2 91 ? 55.314 -9.790 -7.333 1.00 4.41 91 GLY D N 1
ATOM 12621 C CA . GLY D 2 91 ? 54.091 -10.089 -8.080 1.00 4.51 91 GLY D CA 1
ATOM 12622 C C . GLY D 2 91 ? 53.327 -8.839 -8.430 1.00 4.30 91 GLY D C 1
ATOM 12623 O O . GLY D 2 91 ? 53.908 -7.828 -8.810 1.00 5.19 91 GLY D O 1
ATOM 12624 N N . SER D 2 92 ? 52.008 -8.945 -8.300 1.00 5.22 92 SER D N 1
ATOM 12625 C CA . SER D 2 92 ? 51.049 -7.976 -8.800 1.00 5.91 92 SER D CA 1
ATOM 12626 C C . SER D 2 92 ? 50.814 -6.841 -7.830 1.00 4.81 92 SER D C 1
ATOM 12627 O O . SER D 2 92 ? 50.499 -7.090 -6.663 1.00 6.13 92 SER D O 1
ATOM 12630 N N . GLN D 2 93 ? 50.819 -5.599 -8.319 1.00 4.79 93 GLN D N 1
ATOM 12631 C CA . GLN D 2 93 ? 50.693 -4.442 -7.422 1.00 5.04 93 GLN D CA 1
ATOM 12632 C C . GLN D 2 93 ? 49.279 -4.275 -6.867 1.00 4.88 93 GLN D C 1
ATOM 12633 O O . GLN D 2 93 ? 49.126 -3.684 -5.784 1.00 4.78 93 GLN D O 1
ATOM 12639 N N . GLY D 2 94 ? 48.240 -4.793 -7.533 1.00 4.56 94 GLY D N 1
ATOM 12640 C CA . GLY D 2 94 ? 46.901 -4.605 -6.983 1.00 5.14 94 GLY D CA 1
ATOM 12641 C C . GLY D 2 94 ? 46.766 -5.180 -5.602 1.00 4.22 94 GLY D C 1
ATOM 12642 O O . GLY D 2 94 ? 46.055 -4.670 -4.732 1.00 4.93 94 GLY D O 1
ATOM 12643 N N . CYS D 2 95 ? 47.465 -6.289 -5.371 1.00 4.47 95 CYS D N 1
ATOM 12644 C CA . CYS D 2 95 ? 47.418 -6.970 -4.081 1.00 4.66 95 CYS D CA 1
ATOM 12645 C C . CYS D 2 95 ? 47.920 -6.053 -2.958 1.00 4.50 95 CYS D C 1
ATOM 12646 O O . CYS D 2 95 ? 47.323 -5.980 -1.886 1.00 4.74 95 CYS D O 1
ATOM 12649 N N . VAL D 2 96 ? 49.018 -5.355 -3.216 1.00 4.60 96 VAL D N 1
ATOM 12650 C CA . VAL D 2 96 ? 49.640 -4.491 -2.216 1.00 4.56 96 VAL D CA 1
ATOM 12651 C C . VAL D 2 96 ? 48.758 -3.296 -1.896 1.00 4.56 96 VAL D C 1
ATOM 12652 O O . VAL D 2 96 ? 48.643 -2.925 -0.709 1.00 4.75 96 VAL D O 1
ATOM 12656 N N . ALA D 2 97 ? 48.054 -2.730 -2.875 1.00 4.61 97 ALA D N 1
ATOM 12657 C CA . ALA D 2 97 ? 47.088 -1.662 -2.575 1.00 4.88 97 ALA D CA 1
ATOM 12658 C C . ALA D 2 97 ? 46.052 -2.165 -1.573 1.00 4.76 97 ALA D C 1
ATOM 12659 O O . ALA D 2 97 ? 45.713 -1.488 -0.597 1.00 5.18 97 ALA D O 1
ATOM 12661 N N . TYR D 2 98 ? 45.557 -3.378 -1.794 1.00 4.63 98 TYR D N 1
ATOM 12662 C CA . TYR D 2 98 ? 44.565 -3.973 -0.896 1.00 4.73 98 TYR D CA 1
ATOM 12663 C C . TYR D 2 98 ? 45.154 -4.296 0.483 1.00 4.54 98 TYR D C 1
ATOM 12664 O O . TYR D 2 98 ? 44.484 -4.031 1.477 1.00 5.42 98 TYR D O 1
ATOM 12673 N N . PHE D 2 99 ? 46.344 -4.881 0.571 1.00 4.72 99 PHE D N 1
ATOM 12674 C CA . PHE D 2 99 ? 46.893 -5.222 1.884 1.00 5.10 99 PHE D CA 1
ATOM 12675 C C . PHE D 2 99 ? 47.066 -3.958 2.730 1.00 4.63 99 PHE D C 1
ATOM 12676 O O . PHE D 2 99 ? 46.729 -3.935 3.931 1.00 5.56 99 PHE D O 1
ATOM 12684 N N . ARG D 2 100 ? 47.602 -2.916 2.105 1.00 4.81 100 ARG D N 1
ATOM 12685 C CA . ARG D 2 100 ? 47.843 -1.676 2.807 1.00 5.08 100 ARG D CA 1
ATOM 12686 C C . ARG D 2 100 ? 46.538 -1.087 3.309 1.00 5.08 100 ARG D C 1
ATOM 12687 O O . ARG D 2 100 ? 46.418 -0.715 4.471 1.00 5.57 100 ARG D O 1
ATOM 12695 N N . SER D 2 101 ? 45.537 -0.996 2.436 1.00 5.28 101 SER D N 1
ATOM 12696 C CA A SER D 2 101 ? 44.229 -0.411 2.740 0.80 6.59 101 SER D CA 1
ATOM 12697 C CA B SER D 2 101 ? 44.327 -0.359 2.900 0.20 6.56 101 SER D CA 1
ATOM 12698 C C . SER D 2 101 ? 43.545 -1.178 3.889 1.00 5.11 101 SER D C 1
ATOM 12699 O O . SER D 2 101 ? 42.911 -0.612 4.753 1.00 5.51 101 SER D O 1
ATOM 12704 N N . TYR D 2 102 ? 43.649 -2.508 3.832 1.00 5.18 102 TYR D N 1
ATOM 12705 C CA . TYR D 2 102 ? 43.000 -3.376 4.803 1.00 5.42 102 TYR D CA 1
ATOM 12706 C C . TYR D 2 102 ? 43.561 -3.060 6.196 1.00 5.19 102 TYR D C 1
ATOM 12707 O O . TYR D 2 102 ? 42.822 -2.843 7.176 1.00 5.85 102 TYR D O 1
ATOM 12716 N N . PHE D 2 103 ? 44.883 -3.048 6.320 1.00 5.15 103 PHE D N 1
ATOM 12717 C CA . PHE D 2 103 ? 45.514 -2.699 7.590 1.00 5.24 103 PHE D CA 1
ATOM 12718 C C . PHE D 2 103 ? 45.342 -1.212 7.950 1.00 5.17 103 PHE D C 1
ATOM 12719 O O . PHE D 2 103 ? 45.164 -0.891 9.133 1.00 5.67 103 PHE D O 1
ATOM 12727 N N . ASN D 2 104 ? 45.393 -0.315 6.952 1.00 4.90 104 ASN D N 1
ATOM 12728 C CA . ASN D 2 104 ? 45.120 1.099 7.215 1.00 4.90 104 ASN D CA 1
ATOM 12729 C C . ASN D 2 104 ? 43.811 1.267 7.997 1.00 4.98 104 ASN D C 1
ATOM 12730 O O . ASN D 2 104 ? 43.716 2.039 8.959 1.00 5.20 104 ASN D O 1
ATOM 12735 N N . ARG D 2 105 ? 42.779 0.583 7.505 1.00 5.02 105 ARG D N 1
ATOM 12736 C CA . ARG D 2 105 ? 41.434 0.756 8.058 1.00 4.98 105 ARG D CA 1
ATOM 12737 C C . ARG D 2 105 ? 41.284 0.170 9.465 1.00 4.91 105 ARG D C 1
ATOM 12738 O O . ARG D 2 105 ? 40.471 0.653 10.257 1.00 6.22 105 ARG D O 1
ATOM 12746 N N . HIS D 2 106 ? 42.046 -0.879 9.785 1.00 5.61 106 HIS D N 1
ATOM 12747 C CA . HIS D 2 106 ? 41.977 -1.498 11.119 1.00 5.17 106 HIS D CA 1
ATOM 12748 C C . HIS D 2 106 ? 42.801 -0.712 12.141 1.00 4.91 106 HIS D C 1
ATOM 12749 O O . HIS D 2 106 ? 42.345 -0.507 13.267 1.00 5.87 106 HIS D O 1
ATOM 12756 N N . PHE D 2 107 ? 44.020 -0.328 11.775 1.00 5.25 107 PHE D N 1
ATOM 12757 C CA . PHE D 2 107 ? 44.911 0.355 12.720 1.00 4.83 107 PHE D CA 1
ATOM 12758 C C . PHE D 2 107 ? 44.802 1.878 12.710 1.00 5.23 107 PHE D C 1
ATOM 12759 O O . PHE D 2 107 ? 45.276 2.535 13.641 1.00 5.90 107 PHE D O 1
ATOM 12767 N N . ARG D 2 108 ? 44.223 2.428 11.640 1.00 5.43 108 ARG D N 1
ATOM 12768 C CA . ARG D 2 108 ? 44.171 3.878 11.453 1.00 5.61 108 ARG D CA 1
ATOM 12769 C C . ARG D 2 108 ? 45.595 4.446 11.521 1.00 5.64 108 ARG D C 1
ATOM 12770 O O . ARG D 2 108 ? 45.877 5.452 12.160 1.00 6.33 108 ARG D O 1
ATOM 12778 N N . GLU D 2 109 ? 46.474 3.799 10.755 1.00 5.66 109 GLU D N 1
ATOM 12779 C CA A GLU D 2 109 ? 47.898 4.109 10.693 0.50 6.03 109 GLU D CA 1
ATOM 12780 C CA B GLU D 2 109 ? 47.904 4.112 10.693 0.50 6.05 109 GLU D CA 1
ATOM 12781 C C . GLU D 2 109 ? 48.402 3.899 9.278 1.00 5.86 109 GLU D C 1
ATOM 12782 O O . GLU D 2 109 ? 47.815 3.113 8.528 1.00 5.79 109 GLU D O 1
ATOM 12793 N N . PRO D 2 110 ? 49.514 4.560 8.916 1.00 5.63 110 PRO D N 1
ATOM 12794 C CA . PRO D 2 110 ? 50.200 4.220 7.665 1.00 6.01 110 PRO D CA 1
ATOM 12795 C C . PRO D 2 110 ? 50.615 2.771 7.695 1.00 6.15 110 PRO D 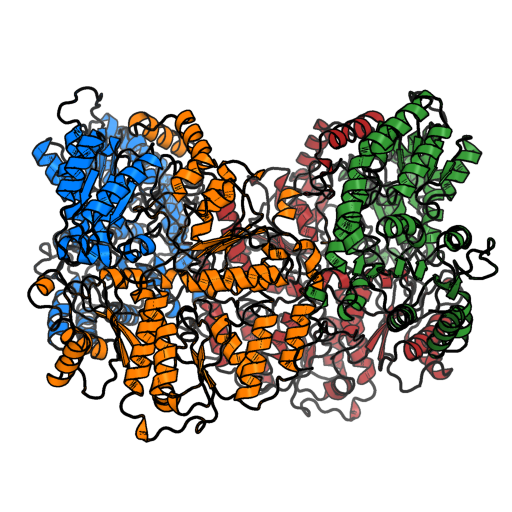C 1
ATOM 12796 O O . PRO D 2 110 ? 50.928 2.240 8.753 1.00 6.83 110 PRO D O 1
ATOM 12800 N N . VAL D 2 111 ? 50.657 2.165 6.514 1.00 5.92 111 VAL D N 1
ATOM 12801 C CA . VAL D 2 111 ? 51.130 0.794 6.338 1.00 6.00 111 VAL D CA 1
ATOM 12802 C C . VAL D 2 111 ? 51.976 0.791 5.085 1.00 6.34 111 VAL D C 1
ATOM 12803 O O . VAL D 2 111 ? 51.480 1.005 3.979 1.00 7.87 111 VAL D O 1
ATOM 12807 N N . SER D 2 112 ? 53.272 0.601 5.282 1.00 6.18 112 SER D N 1
ATOM 12808 C CA . SER D 2 112 ? 54.222 0.705 4.190 1.00 6.90 112 SER D CA 1
ATOM 12809 C C . SER D 2 112 ? 54.533 -0.698 3.669 1.00 6.34 112 SER D C 1
ATOM 12810 O O . SER D 2 112 ? 54.780 -1.635 4.412 1.00 8.94 112 SER D O 1
ATOM 12813 N N . CYS D 2 113 ? 54.483 -0.836 2.346 1.00 5.65 113 CYS D N 1
ATOM 12814 C CA . CYS D 2 113 ? 54.697 -2.104 1.661 1.00 5.82 113 CYS D CA 1
ATOM 12815 C C . CYS D 2 113 ? 54.892 -1.763 0.192 1.00 5.06 113 CYS D C 1
ATOM 12816 O O . CYS D 2 113 ? 54.194 -0.876 -0.318 1.00 5.49 113 CYS D O 1
ATOM 12819 N N . VAL D 2 114 ? 55.810 -2.447 -0.485 1.00 4.51 114 VAL D N 1
ATOM 12820 C CA . VAL D 2 114 ? 56.019 -2.262 -1.906 1.00 4.79 114 VAL D CA 1
ATOM 12821 C C . VAL D 2 114 ? 55.688 -3.538 -2.666 1.00 4.55 114 VAL D C 1
ATOM 12822 O O . VAL D 2 114 ? 55.625 -4.649 -2.132 1.00 5.13 114 VAL D O 1
ATOM 12826 N N . SER D 2 115 ? 55.483 -3.328 -3.968 1.00 5.12 115 SER D N 1
ATOM 12827 C CA . SER D 2 115 ? 55.354 -4.367 -4.985 1.00 5.21 115 SER D CA 1
ATOM 12828 C C . SER D 2 115 ? 56.514 -4.218 -5.949 1.00 4.82 115 SER D C 1
ATOM 12829 O O . SER D 2 115 ? 57.119 -3.153 -6.023 1.00 6.79 115 SER D O 1
ATOM 12832 N N . ASP D 2 116 ? 56.780 -5.241 -6.761 1.00 5.47 116 ASP D N 1
ATOM 12833 C CA . ASP D 2 116 ? 57.611 -5.050 -7.936 1.00 5.16 116 ASP D CA 1
ATOM 12834 C C . ASP D 2 116 ? 56.845 -5.062 -9.257 1.00 4.92 116 ASP D C 1
ATOM 12835 O O . ASP D 2 116 ? 57.450 -5.083 -10.334 1.00 5.88 116 ASP D O 1
ATOM 12840 N N . SER D 2 117 ? 55.535 -4.892 -9.185 1.00 5.15 117 SER D N 1
ATOM 12841 C CA . SER D 2 117 ? 54.731 -4.502 -10.315 1.00 5.20 117 SER D CA 1
ATOM 12842 C C . SER D 2 117 ? 54.921 -5.381 -11.548 1.00 4.98 117 SER D C 1
ATOM 12843 O O . SER D 2 117 ? 55.144 -4.903 -12.658 1.00 6.46 117 SER D O 1
ATOM 12846 N N . MET D 2 118 ? 54.808 -6.681 -11.353 1.00 5.18 118 MET D N 1
ATOM 12847 C CA . MET D 2 118 ? 54.826 -7.600 -12.481 1.00 5.53 118 MET D CA 1
ATOM 12848 C C . MET D 2 118 ? 53.550 -7.423 -13.291 1.00 5.48 118 MET D C 1
ATOM 12849 O O . MET D 2 118 ? 52.452 -7.265 -12.730 1.00 7.09 118 MET D O 1
ATOM 12854 N N . THR D 2 119 ? 53.708 -7.464 -14.600 1.00 7.01 119 THR D N 1
ATOM 12855 C CA . THR D 2 119 ? 52.610 -7.333 -15.534 1.00 8.78 119 THR D CA 1
ATOM 12856 C C . THR D 2 119 ? 52.551 -8.580 -16.400 1.00 7.79 119 THR D C 1
ATOM 12857 O O . THR D 2 119 ? 53.332 -9.511 -16.264 1.00 7.09 119 THR D O 1
ATOM 12861 N N . GLU D 2 120 ? 51.600 -8.549 -17.322 1.00 9.17 120 GLU D N 1
ATOM 12862 C CA . GLU D 2 120 ? 51.373 -9.683 -18.187 1.00 8.41 120 GLU D CA 1
ATOM 12863 C C . GLU D 2 120 ? 52.622 -10.155 -18.933 1.00 7.26 120 GLU D C 1
ATOM 12864 O O . GLU D 2 120 ? 52.825 -11.357 -19.176 1.00 8.97 120 GLU D O 1
ATOM 12870 N N . ASP D 2 121 ? 53.463 -9.205 -19.304 1.00 6.90 121 ASP D N 1
ATOM 12871 C CA . ASP D 2 121 ? 54.677 -9.532 -20.026 1.00 7.99 121 ASP D CA 1
ATOM 12872 C C . ASP D 2 121 ? 55.568 -10.511 -19.251 1.00 8.97 121 ASP D C 1
ATOM 12873 O O . ASP D 2 121 ? 56.253 -11.333 -19.863 1.00 12.88 121 ASP D O 1
ATOM 12878 N N . ALA D 2 122 ? 55.523 -10.468 -17.924 1.00 8.97 122 ALA D N 1
ATOM 12879 C CA . ALA D 2 122 ? 56.369 -11.351 -17.130 1.00 11.06 122 ALA D CA 1
ATOM 12880 C C . ALA D 2 122 ? 55.998 -12.848 -17.255 1.00 12.26 122 ALA D C 1
ATOM 12881 O O . ALA D 2 122 ? 56.758 -13.702 -16.828 1.00 16.04 122 ALA D O 1
ATOM 12883 N N . ALA D 2 123 ? 54.844 -13.170 -17.847 1.00 11.68 123 ALA D N 1
ATOM 12884 C CA . ALA D 2 123 ? 54.456 -14.568 -18.080 1.00 13.79 123 ALA D CA 1
ATOM 12885 C C . ALA D 2 123 ? 55.359 -15.270 -19.092 1.00 14.99 123 ALA D C 1
ATOM 12886 O O . ALA D 2 123 ? 55.437 -16.492 -19.099 1.00 21.41 123 ALA D O 1
ATOM 12888 N N . VAL D 2 124 ? 56.046 -14.515 -19.938 1.00 13.81 124 VAL D N 1
ATOM 12889 C CA . VAL D 2 124 ? 56.941 -15.110 -20.938 1.00 16.23 124 VAL D CA 1
ATOM 12890 C C . VAL D 2 124 ? 58.228 -15.545 -20.252 1.00 20.18 124 VAL D C 1
ATOM 12891 O O . VAL D 2 124 ? 58.628 -16.724 -20.348 1.00 20.82 124 VAL D O 1
ATOM 12895 N N A PHE D 2 125 ? 58.824 -14.596 -19.531 0.50 20.99 125 PHE D N 1
ATOM 12896 N N B PHE D 2 125 ? 59.047 -14.809 -19.508 0.50 20.99 125 PHE D N 1
ATOM 12897 C CA A PHE D 2 125 ? 60.202 -14.675 -19.098 0.40 21.97 125 PHE D CA 1
ATOM 12898 C CA B PHE D 2 125 ? 60.093 -15.569 -18.713 0.50 21.97 125 PHE D CA 1
ATOM 12899 C C A PHE D 2 125 ? 60.355 -14.682 -17.578 0.50 20.78 125 PHE D C 1
ATOM 12900 C C B PHE D 2 125 ? 60.299 -14.733 -17.567 0.50 20.78 125 PHE D C 1
ATOM 12901 O O A PHE D 2 125 ? 61.477 -14.834 -17.098 0.50 29.55 125 PHE D O 1
ATOM 12902 O O B PHE D 2 125 ? 61.396 -14.289 -17.325 0.50 29.55 125 PHE D O 1
ATOM 12917 N N . GLY D 2 126 ? 59.247 -14.546 -16.836 1.00 13.06 126 GLY D N 1
ATOM 12918 C CA . GLY D 2 126 ? 59.265 -14.515 -15.374 1.00 9.57 126 GLY D CA 1
ATOM 12919 C C . GLY D 2 126 ? 59.584 -13.135 -14.832 1.00 7.24 126 GLY D C 1
ATOM 12920 O O . GLY D 2 126 ? 59.890 -12.218 -15.567 1.00 8.04 126 GLY D O 1
ATOM 12921 N N . GLY D 2 127 ? 59.547 -13.008 -13.519 1.00 7.06 127 GLY D N 1
ATOM 12922 C CA . GLY D 2 127 ? 59.737 -11.734 -12.856 1.00 6.82 127 GLY D CA 1
ATOM 12923 C C . GLY D 2 127 ? 61.138 -11.384 -12.380 1.00 5.87 127 GLY D C 1
ATOM 12924 O O . GLY D 2 127 ? 61.295 -10.562 -11.479 1.00 6.15 127 GLY D O 1
ATOM 12925 N N . GLN D 2 128 ? 62.179 -11.930 -12.997 1.00 6.38 128 GLN D N 1
ATOM 12926 C CA . GLN D 2 128 ? 63.534 -11.702 -12.492 1.00 6.36 128 GLN D CA 1
ATOM 12927 C C . GLN D 2 128 ? 63.918 -10.227 -12.602 1.00 5.86 128 GLN D C 1
ATOM 12928 O O . GLN D 2 128 ? 64.541 -9.678 -11.687 1.00 6.11 128 GLN D O 1
ATOM 12934 N N . GLN D 2 129 ? 63.585 -9.580 -13.724 1.00 6.23 129 GLN D N 1
ATOM 12935 C CA . GLN D 2 129 ? 63.999 -8.185 -13.869 1.00 6.60 129 GLN D CA 1
ATOM 12936 C C . GLN D 2 129 ? 63.235 -7.287 -12.898 1.00 5.43 129 GLN D C 1
ATOM 12937 O O . GLN D 2 129 ? 63.781 -6.296 -12.378 1.00 6.01 129 GLN D O 1
ATOM 12943 N N . ASN D 2 130 ? 61.971 -7.616 -12.657 1.00 5.59 130 ASN D N 1
ATOM 12944 C CA . ASN D 2 130 ? 61.192 -6.884 -11.660 1.00 5.73 130 ASN D CA 1
ATOM 12945 C C . ASN D 2 130 ? 61.844 -6.957 -10.278 1.00 5.62 130 ASN D C 1
ATOM 12946 O O . ASN D 2 130 ? 61.860 -5.973 -9.547 1.00 6.25 130 ASN D O 1
ATOM 12951 N N . MET D 2 131 ? 62.368 -8.136 -9.939 1.00 5.61 131 MET D N 1
ATOM 12952 C CA . MET D 2 131 ? 63.059 -8.307 -8.661 1.00 5.71 131 MET D CA 1
ATOM 12953 C C . MET D 2 131 ? 64.329 -7.445 -8.581 1.00 5.04 131 MET D C 1
ATOM 12954 O O . MET D 2 131 ? 64.610 -6.773 -7.587 1.00 5.71 131 MET D O 1
ATOM 12959 N N . LYS D 2 132 ? 65.112 -7.462 -9.658 1.00 5.49 132 LYS D N 1
ATOM 12960 C CA . LYS D 2 132 ? 66.372 -6.710 -9.696 1.00 5.17 132 LYS D CA 1
ATOM 12961 C C . LYS D 2 132 ? 66.120 -5.217 -9.511 1.00 4.93 132 LYS D C 1
ATOM 12962 O O . LYS D 2 132 ? 66.668 -4.578 -8.619 1.00 5.47 132 LYS D O 1
ATOM 12968 N N . ASP D 2 133 ? 65.296 -4.648 -10.385 1.00 6.03 133 ASP D N 1
ATOM 12969 C CA . ASP D 2 133 ? 65.033 -3.222 -10.302 1.00 6.35 133 ASP D CA 1
ATOM 12970 C C . ASP D 2 133 ? 64.222 -2.877 -9.058 1.00 5.24 133 ASP D C 1
ATOM 12971 O O . ASP D 2 133 ? 64.433 -1.830 -8.450 1.00 5.82 133 ASP D O 1
ATOM 12976 N N . GLY D 2 134 ? 63.305 -3.755 -8.675 1.00 5.25 134 GLY D N 1
ATOM 12977 C CA . GLY D 2 134 ? 62.501 -3.510 -7.493 1.00 5.44 134 GLY D CA 1
ATOM 12978 C C . GLY D 2 134 ? 63.304 -3.417 -6.214 1.00 4.97 134 GLY D C 1
ATOM 12979 O O . GLY D 2 134 ? 63.110 -2.516 -5.409 1.00 4.94 134 GLY D O 1
ATOM 12980 N N . LEU D 2 135 ? 64.197 -4.366 -6.005 1.00 5.07 135 LEU D N 1
ATOM 12981 C CA . LEU D 2 135 ? 65.070 -4.340 -4.828 1.00 4.84 135 LEU D CA 1
ATOM 12982 C C . LEU D 2 135 ? 65.932 -3.104 -4.845 1.00 4.95 135 LEU D C 1
ATOM 12983 O O . LEU D 2 135 ? 66.050 -2.418 -3.823 1.00 5.57 135 LEU D O 1
ATOM 12988 N N . GLN D 2 136 ? 66.551 -2.808 -5.997 1.00 4.62 136 GLN D N 1
ATOM 12989 C CA . GLN D 2 136 ? 67.418 -1.615 -6.076 1.00 5.18 136 GLN D CA 1
ATOM 12990 C C . GLN D 2 136 ? 66.613 -0.330 -5.777 1.00 4.83 136 GLN D C 1
ATOM 12991 O O . GLN D 2 136 ? 67.057 0.548 -5.024 1.00 5.40 136 GLN D O 1
ATOM 12997 N N . ASN D 2 137 ? 65.463 -0.207 -6.420 1.00 4.91 137 ASN D N 1
ATOM 12998 C CA . ASN D 2 137 ? 64.634 0.979 -6.279 1.00 4.80 137 ASN D CA 1
ATOM 12999 C C . ASN D 2 137 ? 64.143 1.155 -4.856 1.00 4.19 137 ASN D C 1
ATOM 13000 O O . ASN D 2 137 ? 64.148 2.278 -4.321 1.00 5.42 137 ASN D O 1
ATOM 13005 N N . CYS D 2 138 ? 63.653 0.069 -4.269 1.00 4.66 138 CYS D N 1
ATOM 13006 C CA . CYS D 2 138 ? 63.130 0.110 -2.902 1.00 4.97 138 CYS D CA 1
ATOM 13007 C C . CYS D 2 138 ? 64.245 0.527 -1.927 1.00 4.72 138 CYS D C 1
ATOM 13008 O O . CYS D 2 138 ? 64.047 1.404 -1.075 1.00 5.84 138 CYS D O 1
ATOM 13011 N N . LYS D 2 139 ? 65.418 -0.104 -2.029 1.00 4.92 139 LYS D N 1
ATOM 13012 C CA . LYS D 2 139 ? 66.517 0.226 -1.119 1.00 5.36 139 LYS D CA 1
ATOM 13013 C C . LYS D 2 139 ? 66.906 1.689 -1.231 1.00 5.18 139 LYS D C 1
ATOM 13014 O O . LYS D 2 139 ? 67.092 2.360 -0.210 1.00 6.68 139 LYS D O 1
ATOM 13020 N N . ALA D 2 140 ? 67.052 2.175 -2.466 1.00 5.55 140 ALA D N 1
ATOM 13021 C CA . ALA D 2 140 ? 67.458 3.570 -2.666 1.00 5.91 140 ALA D CA 1
ATOM 13022 C C . ALA D 2 140 ? 66.437 4.582 -2.164 1.00 6.13 140 ALA D C 1
ATOM 13023 O O . ALA D 2 140 ? 66.802 5.614 -1.603 1.00 7.63 140 ALA D O 1
ATOM 13025 N N . THR D 2 141 ? 65.168 4.284 -2.421 1.00 5.67 141 THR D N 1
ATOM 13026 C CA . THR D 2 141 ? 64.118 5.276 -2.220 1.00 5.80 141 THR D CA 1
ATOM 13027 C C . THR D 2 141 ? 63.676 5.330 -0.750 1.00 5.56 141 THR D C 1
ATOM 13028 O O . THR D 2 141 ? 63.451 6.399 -0.193 1.00 7.18 141 THR D O 1
ATOM 13032 N N . TYR D 2 142 ? 63.490 4.155 -0.161 1.00 5.50 142 TYR D N 1
ATOM 13033 C CA . TYR D 2 142 ? 62.891 4.045 1.163 1.00 5.87 142 TYR D CA 1
ATOM 13034 C C . TYR D 2 142 ? 63.885 3.675 2.257 1.00 5.74 142 TYR D C 1
ATOM 13035 O O . TYR D 2 142 ? 63.538 3.666 3.419 1.00 7.00 142 TYR D O 1
ATOM 13044 N N . LYS D 2 143 ? 65.127 3.420 1.864 1.00 6.28 143 LYS D N 1
ATOM 13045 C CA . LYS D 2 143 ? 66.231 3.200 2.793 1.00 6.63 143 LYS D CA 1
ATOM 13046 C C . LYS D 2 143 ? 65.906 2.250 3.961 1.00 5.93 143 LYS D C 1
ATOM 13047 O O . LYS D 2 143 ? 66.287 2.513 5.107 1.00 7.73 143 LYS D O 1
ATOM 13053 N N . PRO D 2 144 ? 65.302 1.093 3.681 1.00 6.26 144 PRO D N 1
ATOM 13054 C CA . PRO D 2 144 ? 65.180 0.065 4.701 1.00 5.89 144 PRO D CA 1
ATOM 13055 C C . PRO D 2 144 ? 66.556 -0.547 4.987 1.00 6.49 144 PRO D C 1
ATOM 13056 O O . PRO D 2 144 ? 67.434 -0.529 4.125 1.00 7.58 144 PRO D O 1
ATOM 13060 N N . ASP D 2 145 ? 66.700 -1.128 6.176 1.00 6.06 145 ASP D N 1
ATOM 13061 C CA . ASP D 2 145 ? 67.835 -1.967 6.475 1.00 6.88 145 ASP D CA 1
ATOM 13062 C C . ASP D 2 145 ? 67.616 -3.439 6.135 1.00 5.68 145 ASP D C 1
ATOM 13063 O O . ASP D 2 145 ? 68.589 -4.202 6.138 1.00 6.90 145 ASP D O 1
ATOM 13068 N N . MET D 2 146 ? 66.397 -3.841 5.795 1.00 5.10 146 MET D N 1
ATOM 13069 C CA . MET D 2 146 ? 66.086 -5.197 5.400 1.00 4.74 146 MET D CA 1
ATOM 13070 C C . MET D 2 146 ? 64.860 -5.123 4.512 1.00 4.60 146 MET D C 1
ATOM 13071 O O . MET D 2 146 ? 63.980 -4.289 4.739 1.00 5.16 146 MET D O 1
ATOM 13076 N N . ILE D 2 147 ? 64.802 -5.978 3.501 1.00 4.49 147 ILE D N 1
ATOM 13077 C CA . ILE D 2 147 ? 63.627 -6.111 2.648 1.00 4.54 147 ILE D CA 1
ATOM 13078 C C . ILE D 2 147 ? 63.163 -7.567 2.790 1.00 4.73 147 ILE D C 1
ATOM 13079 O O . ILE D 2 147 ? 63.944 -8.490 2.579 1.00 5.55 147 ILE D O 1
ATOM 13084 N N . ALA D 2 148 ? 61.910 -7.765 3.212 1.00 4.49 148 ALA D N 1
ATOM 13085 C CA . ALA D 2 148 ? 61.362 -9.094 3.456 1.00 4.42 148 ALA D CA 1
ATOM 13086 C C . ALA D 2 148 ? 60.363 -9.427 2.350 1.00 4.77 148 ALA D C 1
ATOM 13087 O O . ALA D 2 148 ? 59.337 -8.757 2.227 1.00 5.32 148 ALA D O 1
ATOM 13089 N N . VAL D 2 149 ? 60.692 -10.435 1.538 1.00 4.79 149 VAL D N 1
ATOM 13090 C CA . VAL D 2 149 ? 59.988 -10.715 0.303 1.00 4.47 149 VAL D CA 1
ATOM 13091 C C . VAL D 2 149 ? 59.006 -11.852 0.439 1.00 4.29 149 VAL D C 1
ATOM 13092 O O . VAL D 2 149 ? 59.323 -12.929 0.912 1.00 5.76 149 VAL D O 1
ATOM 13096 N N . SER D 2 150 ? 57.785 -11.611 -0.018 1.00 4.77 150 SER D N 1
ATOM 13097 C CA . SER D 2 150 ? 56.713 -12.574 -0.147 1.00 4.50 150 SER D CA 1
ATOM 13098 C C . SER D 2 150 ? 56.167 -12.551 -1.589 1.00 4.66 150 SER D C 1
ATOM 13099 O O . SER D 2 150 ? 56.770 -11.920 -2.446 1.00 4.89 150 SER D O 1
ATOM 13102 N N . THR D 2 151 ? 55.085 -13.286 -1.871 1.00 4.86 151 THR D N 1
ATOM 13103 C CA . THR D 2 151 ? 54.571 -13.406 -3.239 1.00 4.72 151 THR D CA 1
ATOM 13104 C C . THR D 2 151 ? 53.077 -13.269 -3.355 1.00 4.36 151 THR D C 1
ATOM 13105 O O . THR D 2 151 ? 52.325 -13.591 -2.420 1.00 4.84 151 THR D O 1
ATOM 13109 N N . THR D 2 152 ? 52.670 -12.776 -4.526 1.00 4.64 152 THR D N 1
ATOM 13110 C CA . THR D 2 152 ? 51.283 -12.845 -4.939 1.00 4.64 152 THR D CA 1
ATOM 13111 C C . THR D 2 152 ? 51.020 -14.070 -5.812 1.00 4.13 152 THR D C 1
ATOM 13112 O O . THR D 2 152 ? 51.934 -14.755 -6.287 1.00 4.41 152 THR D O 1
ATOM 13116 N N . CYS D 2 153 ? 49.743 -14.350 -6.057 1.00 4.12 153 CYS D N 1
ATOM 13117 C CA . CYS D 2 153 ? 49.389 -15.617 -6.693 1.00 4.25 153 CYS D CA 1
ATOM 13118 C C . CYS D 2 153 ? 49.852 -15.676 -8.163 1.00 4.49 153 CYS D C 1
ATOM 13119 O O . CYS D 2 153 ? 50.187 -16.747 -8.640 1.00 5.40 153 CYS D O 1
ATOM 13122 N N . MET D 2 154 ? 49.900 -14.531 -8.857 1.00 4.51 154 MET D N 1
ATOM 13123 C CA A MET D 2 154 ? 50.465 -14.520 -10.211 0.50 5.33 154 MET D CA 1
ATOM 13124 C CA B MET D 2 154 ? 50.450 -14.523 -10.220 0.50 5.41 154 MET D CA 1
ATOM 13125 C C . MET D 2 154 ? 51.898 -15.081 -10.220 1.00 5.15 154 MET D C 1
ATOM 13126 O O . MET D 2 154 ? 52.255 -15.891 -11.086 1.00 5.97 154 MET D O 1
ATOM 13135 N N . ALA D 2 155 ? 52.721 -14.606 -9.290 1.00 5.00 155 ALA D N 1
ATOM 13136 C CA . ALA D 2 155 ? 54.106 -15.034 -9.217 1.00 4.93 155 ALA D CA 1
ATOM 13137 C C . ALA D 2 155 ? 54.218 -16.522 -8.917 1.00 5.14 155 ALA D C 1
ATOM 13138 O O . ALA D 2 155 ? 55.089 -17.210 -9.440 1.00 6.41 155 ALA D O 1
ATOM 13140 N N . GLU D 2 156 ? 53.366 -17.028 -8.042 1.00 5.08 156 GLU D N 1
ATOM 13141 C CA . GLU D 2 156 ? 53.336 -18.432 -7.691 1.00 5.35 156 GLU D CA 1
ATOM 13142 C C . GLU D 2 156 ? 52.894 -19.283 -8.887 1.00 5.99 156 GLU D C 1
ATOM 13143 O O . GLU D 2 156 ? 53.507 -20.319 -9.167 1.00 7.28 156 GLU D O 1
ATOM 13149 N N . VAL D 2 157 ? 51.852 -18.866 -9.603 1.00 5.47 157 VAL D N 1
ATOM 13150 C CA . VAL D 2 157 ? 51.375 -19.636 -10.759 1.00 5.95 157 VAL D CA 1
ATOM 13151 C C . VAL D 2 157 ? 52.434 -19.674 -11.869 1.00 6.69 157 VAL D C 1
ATOM 13152 O O . VAL D 2 157 ? 52.679 -20.740 -12.452 1.00 9.58 157 VAL D O 1
ATOM 13156 N N A ILE D 2 158 ? 53.100 -18.551 -12.146 0.50 6.66 158 ILE D N 1
ATOM 13157 N N B ILE D 2 158 ? 53.094 -18.554 -12.135 0.50 6.66 158 ILE D N 1
ATOM 13158 C CA A ILE D 2 158 ? 54.116 -18.565 -13.157 0.50 7.70 158 ILE D CA 1
ATOM 13159 C CA B ILE D 2 158 ? 54.140 -18.503 -13.171 0.50 7.70 158 ILE D CA 1
ATOM 13160 C C A ILE D 2 158 ? 55.383 -19.298 -12.709 0.50 7.45 158 ILE D C 1
ATOM 13161 C C B ILE D 2 158 ? 55.394 -19.273 -12.714 0.50 7.45 158 ILE D C 1
ATOM 13162 O O A ILE D 2 158 ? 56.165 -19.722 -13.548 0.50 9.80 158 ILE D O 1
ATOM 13163 O O B ILE D 2 158 ? 56.168 -19.686 -13.574 0.50 9.80 158 ILE D O 1
ATOM 13172 N N . GLY D 2 159 ? 55.561 -19.457 -11.409 1.00 8.12 159 GLY D N 1
ATOM 13173 C CA . GLY D 2 159 ? 56.612 -20.322 -10.849 1.00 7.81 159 GLY D CA 1
ATOM 13174 C C . GLY D 2 159 ? 57.934 -19.636 -10.575 1.00 7.39 159 GLY D C 1
ATOM 13175 O O . GLY D 2 159 ? 58.973 -20.271 -10.628 1.00 10.87 159 GLY D O 1
ATOM 13176 N N . ASP D 2 160 ? 57.916 -18.336 -10.315 1.00 7.02 160 ASP D N 1
ATOM 13177 C CA . ASP D 2 160 ? 59.155 -17.602 -10.067 1.00 6.15 160 ASP D CA 1
ATOM 13178 C C . ASP D 2 160 ? 59.923 -18.154 -8.851 1.00 6.46 160 ASP D C 1
ATOM 13179 O O . ASP D 2 160 ? 59.360 -18.298 -7.773 1.00 8.39 160 ASP D O 1
ATOM 13184 N N . ASP D 2 161 ? 61.205 -18.435 -9.025 1.00 6.51 161 ASP D N 1
ATOM 13185 C CA . ASP D 2 161 ? 62.081 -18.938 -7.959 1.00 6.91 161 ASP D CA 1
ATOM 13186 C C . ASP D 2 161 ? 62.671 -17.742 -7.201 1.00 6.63 161 ASP D C 1
ATOM 13187 O O . ASP D 2 161 ? 63.667 -17.163 -7.627 1.00 7.15 161 ASP D O 1
ATOM 13192 N N . LEU D 2 162 ? 62.037 -17.389 -6.077 1.00 6.36 162 LEU D N 1
ATOM 13193 C CA . LEU D 2 162 ? 62.497 -16.255 -5.258 1.00 6.17 162 LEU D CA 1
ATOM 13194 C C . LEU D 2 162 ? 63.978 -16.314 -4.916 1.00 5.78 162 LEU D C 1
ATOM 13195 O O . LEU D 2 162 ? 64.678 -15.322 -5.046 1.00 6.68 162 LEU D O 1
ATOM 13200 N N . ASN D 2 163 ? 64.411 -17.469 -4.420 1.00 6.54 163 ASN D N 1
ATOM 13201 C CA . ASN D 2 163 ? 65.780 -17.641 -4.009 1.00 7.23 163 ASN D CA 1
ATOM 13202 C C . ASN D 2 163 ? 66.748 -17.311 -5.149 1.00 7.26 163 ASN D C 1
ATOM 13203 O O . ASN D 2 163 ? 67.695 -16.539 -4.970 1.00 6.88 163 ASN D O 1
ATOM 13208 N N . ALA D 2 164 ? 66.505 -17.894 -6.314 1.00 7.10 164 ALA D N 1
ATOM 13209 C CA . ALA D 2 164 ? 67.361 -17.653 -7.463 1.00 6.80 164 ALA D CA 1
ATOM 13210 C C . ALA D 2 164 ? 67.335 -16.195 -7.879 1.00 5.96 164 ALA D C 1
ATOM 13211 O O . ALA D 2 164 ? 68.359 -15.624 -8.219 1.00 6.63 164 ALA D O 1
ATOM 13213 N N . PHE D 2 165 ? 66.145 -15.590 -7.856 1.00 6.01 165 PHE D N 1
ATOM 13214 C CA . PHE D 2 165 ? 66.023 -14.225 -8.311 1.00 5.90 165 PHE D CA 1
ATOM 13215 C C . PHE D 2 165 ? 66.746 -13.252 -7.379 1.00 5.75 165 PHE D C 1
ATOM 13216 O O . PHE D 2 165 ? 67.332 -12.275 -7.851 1.00 6.19 165 PHE D O 1
ATOM 13224 N N . ILE D 2 166 ? 66.642 -13.487 -6.069 1.00 5.77 166 ILE D N 1
ATOM 13225 C CA . ILE D 2 166 ? 67.343 -12.656 -5.099 1.00 5.71 166 ILE D CA 1
ATOM 13226 C C . ILE D 2 166 ? 68.856 -12.854 -5.236 1.00 5.79 166 ILE D C 1
ATOM 13227 O O . ILE D 2 166 ? 69.611 -11.884 -5.245 1.00 6.19 166 ILE D O 1
ATOM 13232 N N . ASN D 2 167 ? 69.269 -14.108 -5.361 1.00 6.20 167 ASN D N 1
ATOM 13233 C CA . ASN D 2 167 ? 70.681 -14.391 -5.526 1.00 6.82 167 ASN D CA 1
ATOM 13234 C C . ASN D 2 167 ? 71.249 -13.696 -6.756 1.00 6.41 167 ASN D C 1
ATOM 13235 O O . ASN D 2 167 ? 72.356 -13.149 -6.712 1.00 6.91 167 ASN D O 1
ATOM 13240 N N . ASN D 2 168 ? 70.492 -13.709 -7.854 1.00 6.36 168 ASN D N 1
ATOM 13241 C CA . ASN D 2 168 ? 70.947 -13.059 -9.083 1.00 6.63 168 ASN D CA 1
ATOM 13242 C C . ASN D 2 168 ? 70.961 -11.545 -8.963 1.00 6.17 168 ASN D C 1
ATOM 13243 O O . ASN D 2 168 ? 71.790 -10.883 -9.572 1.00 7.22 168 ASN D O 1
ATOM 13248 N N . SER D 2 169 ? 70.028 -10.999 -8.182 1.00 5.37 169 SER D N 1
ATOM 13249 C CA . SER D 2 169 ? 70.014 -9.570 -7.920 1.00 5.95 169 SER D CA 1
ATOM 13250 C C . SER D 2 169 ? 71.294 -9.135 -7.198 1.00 5.93 169 SER D C 1
ATOM 13251 O O . SER D 2 169 ? 71.870 -8.099 -7.523 1.00 7.20 169 SER D O 1
ATOM 13254 N N . LYS D 2 170 ? 71.765 -9.942 -6.243 1.00 5.99 170 LYS D N 1
ATOM 13255 C CA . LYS D 2 170 ? 73.030 -9.670 -5.563 1.00 6.46 170 LYS D CA 1
ATOM 13256 C C . LYS D 2 170 ? 74.221 -9.916 -6.496 1.00 7.32 170 LYS D C 1
ATOM 13257 O O . LYS D 2 170 ? 75.148 -9.108 -6.541 1.00 9.02 170 LYS D O 1
ATOM 13263 N N . LYS D 2 171 ? 74.181 -10.999 -7.258 1.00 7.45 171 LYS D N 1
ATOM 13264 C CA . LYS D 2 171 ? 75.293 -11.329 -8.169 1.00 7.80 171 LYS D CA 1
ATOM 13265 C C . LYS D 2 171 ? 75.549 -10.189 -9.126 1.00 8.37 171 LYS D C 1
ATOM 13266 O O . LYS D 2 171 ? 76.698 -9.853 -9.423 1.00 10.35 171 LYS D O 1
ATOM 13272 N N . GLU D 2 172 ? 74.467 -9.608 -9.636 1.00 8.05 172 GLU D N 1
ATOM 13273 C CA . GLU D 2 172 ? 74.554 -8.572 -10.664 1.00 8.54 172 GLU D CA 1
ATOM 13274 C C . GLU D 2 172 ? 74.561 -7.145 -10.129 1.00 9.12 172 GLU D C 1
ATOM 13275 O O . GLU D 2 172 ? 74.514 -6.201 -10.920 1.00 11.29 172 GLU D O 1
ATOM 13281 N N . GLY D 2 173 ? 74.684 -6.990 -8.812 1.00 8.05 173 GLY D N 1
ATOM 13282 C CA . GLY D 2 173 ? 74.987 -5.700 -8.194 1.00 8.36 173 GLY D CA 1
ATOM 13283 C C . GLY D 2 173 ? 73.808 -4.774 -7.955 1.00 8.38 173 GLY D C 1
ATOM 13284 O O . GLY D 2 173 ? 74.002 -3.602 -7.652 1.00 11.57 173 GLY D O 1
ATOM 13285 N N . PHE D 2 174 ? 72.589 -5.300 -8.051 1.00 7.78 174 PHE D N 1
ATOM 13286 C CA . PHE D 2 174 ? 71.385 -4.501 -7.788 1.00 7.64 174 PHE D CA 1
ATOM 13287 C C . PHE D 2 174 ? 71.197 -4.148 -6.326 1.00 8.24 174 PHE D C 1
ATOM 13288 O O . PHE D 2 174 ? 70.641 -3.101 -6.023 1.00 10.78 174 PHE D O 1
ATOM 13296 N N . ILE D 2 175 ? 71.630 -5.033 -5.435 1.00 8.39 175 ILE D N 1
ATOM 13297 C CA . ILE D 2 175 ? 71.692 -4.746 -4.014 1.00 9.78 175 ILE D CA 1
ATOM 13298 C C . ILE D 2 175 ? 72.947 -5.400 -3.454 1.00 9.30 175 ILE D C 1
ATOM 13299 O O . ILE D 2 175 ? 73.412 -6.390 -4.017 1.00 8.89 175 ILE D O 1
ATOM 13304 N N . PRO D 2 176 ? 73.478 -4.878 -2.338 1.00 8.27 176 PRO D N 1
ATOM 13305 C CA . PRO D 2 176 ? 74.742 -5.447 -1.830 1.00 8.18 176 PRO D CA 1
ATOM 13306 C C . PRO D 2 176 ? 74.604 -6.894 -1.377 1.00 7.46 176 PRO D C 1
ATOM 13307 O O . PRO D 2 176 ? 73.542 -7.308 -0.892 1.00 7.65 176 PRO D O 1
ATOM 13311 N N . ASP D 2 177 ? 75.684 -7.651 -1.485 1.00 8.42 177 ASP D N 1
ATOM 13312 C CA . ASP D 2 177 ? 75.640 -9.047 -1.119 1.00 8.81 177 ASP D CA 1
ATOM 13313 C C . ASP D 2 177 ? 75.221 -9.246 0.333 1.00 8.11 177 ASP D C 1
ATOM 13314 O O . ASP D 2 177 ? 74.516 -10.205 0.658 1.00 9.91 177 ASP D O 1
ATOM 13319 N N . GLU D 2 178 ? 75.643 -8.364 1.202 1.00 8.08 178 GLU D N 1
ATOM 13320 C CA . GLU D 2 178 ? 75.370 -8.492 2.632 1.00 8.67 178 GLU D CA 1
ATOM 13321 C C . GLU D 2 178 ? 74.022 -7.919 3.083 1.00 7.25 178 GLU D C 1
ATOM 13322 O O . GLU D 2 178 ? 73.664 -8.039 4.241 1.00 8.47 178 GLU D O 1
ATOM 13328 N N . PHE D 2 179 ? 73.297 -7.290 2.147 1.00 5.90 179 PHE D N 1
ATOM 13329 C CA . PHE D 2 179 ? 72.024 -6.667 2.508 1.00 5.63 179 PHE D CA 1
ATOM 13330 C C . PHE D 2 179 ? 70.980 -7.770 2.740 1.00 5.52 179 PHE D C 1
ATOM 13331 O O . PHE D 2 179 ? 70.807 -8.629 1.887 1.00 6.54 179 PHE D O 1
ATOM 13339 N N . PRO D 2 180 ? 70.270 -7.739 3.890 1.00 5.41 180 PRO D N 1
ATOM 13340 C CA . PRO D 2 180 ? 69.374 -8.872 4.181 1.00 5.88 180 PRO D CA 1
ATOM 13341 C C . PRO D 2 180 ? 68.097 -8.848 3.358 1.00 5.10 180 PRO D C 1
ATOM 13342 O O . PRO D 2 180 ? 67.324 -7.875 3.420 1.00 5.70 180 PRO D O 1
ATOM 13346 N N . VAL D 2 181 ? 67.878 -9.947 2.649 1.00 4.73 181 VAL D N 1
ATOM 13347 C CA . VAL D 2 181 ? 66.700 -10.146 1.830 1.00 4.82 181 VAL D CA 1
ATOM 13348 C C . VAL D 2 181 ? 66.120 -11.538 2.111 1.00 4.60 181 VAL D C 1
ATOM 13349 O O . VAL D 2 181 ? 66.140 -12.418 1.261 1.00 5.43 181 VAL D O 1
ATOM 13353 N N . PRO D 2 182 ? 65.558 -11.731 3.311 1.00 4.67 182 PRO D N 1
ATOM 13354 C CA . PRO D 2 182 ? 64.824 -12.963 3.577 1.00 4.55 182 PRO D CA 1
ATOM 13355 C C . PRO D 2 182 ? 63.584 -13.048 2.714 1.00 4.63 182 PRO D C 1
ATOM 13356 O O . PRO D 2 182 ? 63.030 -12.015 2.304 1.00 5.57 182 PRO D O 1
ATOM 13360 N N . PHE D 2 183 ? 63.127 -14.276 2.460 1.00 4.88 183 PHE D N 1
ATOM 13361 C CA . PHE D 2 183 ? 61.996 -14.469 1.567 1.00 4.40 183 PHE D CA 1
ATOM 13362 C C . PHE D 2 183 ? 61.149 -15.657 1.990 1.00 4.33 183 PHE D C 1
ATOM 13363 O O . PHE D 2 183 ? 61.603 -16.542 2.728 1.00 5.49 183 PHE D O 1
ATOM 13371 N N . ALA D 2 184 ? 59.925 -15.670 1.482 1.00 4.36 184 ALA D N 1
ATOM 13372 C CA . ALA D 2 184 ? 59.022 -16.811 1.609 1.00 4.77 184 ALA D CA 1
ATOM 13373 C C . ALA D 2 184 ? 58.027 -16.825 0.454 1.00 4.76 184 ALA D C 1
ATOM 13374 O O . ALA D 2 184 ? 57.485 -15.802 0.087 1.00 6.10 184 ALA D O 1
ATOM 13376 N N . HIS D 2 185 ? 57.772 -18.023 -0.041 1.00 4.20 185 HIS D N 1
ATOM 13377 C CA . HIS D 2 185 ? 56.678 -18.252 -0.977 1.00 4.21 185 HIS D CA 1
ATOM 13378 C C . HIS D 2 185 ? 55.369 -18.254 -0.213 1.00 4.68 185 HIS D C 1
ATOM 13379 O O . HIS D 2 185 ? 55.225 -18.969 0.794 1.00 5.85 185 HIS D O 1
ATOM 13386 N N . THR D 2 186 ? 54.416 -17.431 -0.647 1.00 4.63 186 THR D N 1
ATOM 13387 C CA . THR D 2 186 ? 53.162 -17.236 0.104 1.00 4.58 186 THR D CA 1
ATOM 13388 C C . THR D 2 186 ? 51.943 -17.351 -0.831 1.00 4.72 186 THR D C 1
ATOM 13389 O O . THR D 2 186 ? 51.263 -16.375 -1.070 1.00 4.90 186 THR D O 1
ATOM 13393 N N . PRO D 2 187 ? 51.671 -18.542 -1.358 1.00 4.90 187 PRO D N 1
ATOM 13394 C CA . PRO D 2 187 ? 50.578 -18.699 -2.303 1.00 5.01 187 PRO D CA 1
ATOM 13395 C C . PRO D 2 187 ? 49.189 -18.507 -1.662 1.00 4.98 187 PRO D C 1
ATOM 13396 O O . PRO D 2 187 ? 48.832 -19.199 -0.702 1.00 5.21 187 PRO D O 1
ATOM 13400 N N . SER D 2 188 ? 48.397 -17.614 -2.235 1.00 4.49 188 SER D N 1
ATOM 13401 C CA . SER D 2 188 ? 47.092 -17.268 -1.667 1.00 5.05 188 SER D CA 1
ATOM 13402 C C . SER D 2 188 ? 46.049 -18.361 -1.784 1.00 4.80 188 SER D C 1
ATOM 13403 O O . SER D 2 188 ? 45.057 -18.332 -1.065 1.00 5.43 188 SER D O 1
ATOM 13406 N N . PHE D 2 189 ? 46.299 -19.340 -2.647 1.00 4.97 189 PHE D N 1
ATOM 13407 C CA . PHE D 2 189 ? 45.455 -20.508 -2.802 1.00 5.30 189 PHE D CA 1
ATOM 13408 C C . PHE D 2 189 ? 45.823 -21.662 -1.868 1.00 5.35 189 PHE D C 1
ATOM 13409 O O . PHE D 2 189 ? 45.311 -22.764 -2.022 1.00 6.17 189 PHE D O 1
ATOM 13417 N N . VAL D 2 190 ? 46.693 -21.408 -0.886 1.00 4.63 190 VAL D N 1
ATOM 13418 C CA . VAL D 2 190 ? 46.960 -22.351 0.183 1.00 5.14 190 VAL D CA 1
ATOM 13419 C C . VAL D 2 190 ? 46.715 -21.672 1.515 1.00 5.41 190 VAL D C 1
ATOM 13420 O O . VAL D 2 190 ? 47.198 -20.566 1.759 1.00 5.45 190 VAL D O 1
ATOM 13424 N N . GLY D 2 191 ? 45.992 -22.321 2.412 1.00 5.84 191 GLY D N 1
ATOM 13425 C CA . GLY D 2 191 ? 45.834 -21.805 3.760 1.00 5.08 191 GLY D CA 1
ATOM 13426 C C . GLY D 2 191 ? 45.137 -20.463 3.780 1.00 5.34 191 GLY D C 1
ATOM 13427 O O . GLY D 2 191 ? 44.145 -20.273 3.121 1.00 6.75 191 GLY D O 1
ATOM 13428 N N . SER D 2 192 ? 45.684 -19.531 4.549 1.00 5.03 192 SER D N 1
ATOM 13429 C CA . SER D 2 192 ? 45.095 -18.211 4.752 1.00 4.89 192 SER D CA 1
ATOM 13430 C C . SER D 2 192 ? 46.169 -17.242 5.180 1.00 4.52 192 SER D C 1
ATOM 13431 O O . SER D 2 192 ? 47.365 -17.547 5.206 1.00 4.82 192 SER D O 1
ATOM 13434 N N . HIS D 2 193 ? 45.758 -16.034 5.559 1.00 4.84 193 HIS D N 1
ATOM 13435 C CA . HIS D 2 193 ? 46.704 -15.016 6.037 1.00 5.09 193 HIS D CA 1
ATOM 13436 C C . HIS D 2 193 ? 47.614 -15.523 7.142 1.00 4.91 193 HIS D C 1
ATOM 13437 O O . HIS D 2 193 ? 48.771 -15.119 7.203 1.00 5.50 193 HIS D O 1
ATOM 13444 N N . VAL D 2 194 ? 47.111 -16.368 8.054 1.00 4.69 194 VAL D N 1
ATOM 13445 C CA . VAL D 2 194 ? 47.956 -16.828 9.147 1.00 5.29 194 VAL D CA 1
ATOM 13446 C C . VAL D 2 194 ? 49.111 -17.703 8.638 1.00 5.20 194 VAL D C 1
ATOM 13447 O O . VAL D 2 194 ? 50.200 -17.691 9.188 1.00 5.71 194 VAL D O 1
ATOM 13451 N N . THR D 2 195 ? 48.865 -18.464 7.579 1.00 5.39 195 THR D N 1
ATOM 13452 C CA . THR D 2 195 ? 49.868 -19.305 6.968 1.00 5.04 195 THR D CA 1
ATOM 13453 C C . THR D 2 195 ? 50.965 -18.451 6.362 1.00 4.75 195 THR D C 1
ATOM 13454 O O . THR D 2 195 ? 52.129 -18.807 6.410 1.00 5.50 195 THR D O 1
ATOM 13458 N N . GLY D 2 196 ? 50.593 -17.313 5.789 1.00 4.67 196 GLY D N 1
ATOM 13459 C CA . GLY D 2 196 ? 51.564 -16.408 5.255 1.00 4.65 196 GLY D CA 1
ATOM 13460 C C . GLY D 2 196 ? 52.482 -15.837 6.333 1.00 4.69 196 GLY D C 1
ATOM 13461 O O . GLY D 2 196 ? 53.681 -15.626 6.102 1.00 5.10 196 GLY D O 1
ATOM 13462 N N . TRP D 2 197 ? 51.923 -15.578 7.515 1.00 4.24 197 TRP D N 1
ATOM 13463 C CA . TRP D 2 197 ? 52.728 -15.126 8.638 1.00 4.36 197 TRP D CA 1
ATOM 13464 C C . TRP D 2 197 ? 53.771 -16.184 9.013 1.00 4.42 197 TRP D C 1
ATOM 13465 O O . TRP D 2 197 ? 54.960 -15.889 9.153 1.00 4.74 197 TRP D O 1
ATOM 13476 N N . ASP D 2 198 ? 53.314 -17.419 9.204 1.00 4.59 198 ASP D N 1
ATOM 13477 C CA . ASP D 2 198 ? 54.207 -18.543 9.527 1.00 4.73 198 ASP D CA 1
ATOM 13478 C C . ASP D 2 198 ? 55.293 -18.670 8.474 1.00 4.42 198 ASP D C 1
ATOM 13479 O O . ASP D 2 198 ? 56.475 -18.835 8.803 1.00 4.74 198 ASP D O 1
ATOM 13484 N N . ASN D 2 199 ? 54.912 -18.656 7.206 1.00 4.84 199 ASN D N 1
ATOM 13485 C CA . ASN D 2 199 ? 55.886 -18.822 6.121 1.00 4.42 199 ASN D CA 1
ATOM 13486 C C . ASN D 2 199 ? 56.906 -17.691 6.142 1.00 4.05 199 ASN D C 1
ATOM 13487 O O . ASN D 2 199 ? 58.111 -17.932 6.017 1.00 4.48 199 ASN D O 1
ATOM 13492 N N . MET D 2 200 ? 56.449 -16.450 6.295 1.00 4.20 200 MET D N 1
ATOM 13493 C CA . MET D 2 200 ? 57.368 -15.322 6.328 1.00 4.49 200 MET D CA 1
ATOM 13494 C C . MET D 2 200 ? 58.327 -15.428 7.508 1.00 4.32 200 MET D C 1
ATOM 13495 O O . MET D 2 200 ? 59.540 -15.198 7.373 1.00 4.76 200 MET D O 1
ATOM 13500 N N . PHE D 2 201 ? 57.781 -15.730 8.696 1.00 4.20 201 PHE D N 1
ATOM 13501 C CA . PHE D 2 201 ? 58.609 -15.787 9.876 1.00 4.30 201 PHE D CA 1
ATOM 13502 C C . PHE D 2 201 ? 59.679 -16.853 9.742 1.00 4.52 201 PHE D C 1
ATOM 13503 O O . PHE D 2 201 ? 60.855 -16.617 10.050 1.00 5.05 201 PHE D O 1
ATOM 13511 N N . GLU D 2 202 ? 59.294 -18.044 9.296 1.00 4.64 202 GLU D N 1
ATOM 13512 C CA . GLU D 2 202 ? 60.251 -19.142 9.143 1.00 4.99 202 GLU D CA 1
ATOM 13513 C C . GLU D 2 202 ? 61.336 -18.762 8.148 1.00 5.26 202 GLU D C 1
ATOM 13514 O O . GLU D 2 202 ? 62.512 -19.069 8.346 1.00 5.99 202 GLU D O 1
ATOM 13520 N N . GLY D 2 203 ? 60.958 -18.027 7.098 1.00 4.75 203 GLY D N 1
ATOM 13521 C CA . GLY D 2 203 ? 61.933 -17.544 6.125 1.00 4.94 203 GLY D CA 1
ATOM 13522 C C . GLY D 2 203 ? 62.933 -16.569 6.727 1.00 4.97 203 GLY D C 1
ATOM 13523 O O . GLY D 2 203 ? 64.142 -16.633 6.436 1.00 5.72 203 GLY D O 1
ATOM 13524 N N . ILE D 2 204 ? 62.459 -15.658 7.559 1.00 4.59 204 ILE D N 1
ATOM 13525 C CA . ILE D 2 204 ? 63.344 -14.706 8.234 1.00 4.85 204 ILE D CA 1
ATOM 13526 C C . ILE D 2 204 ? 64.258 -15.431 9.228 1.00 5.23 204 ILE D C 1
ATOM 13527 O O . ILE D 2 204 ? 65.460 -15.171 9.289 1.00 5.68 204 ILE D O 1
ATOM 13532 N N . ALA D 2 205 ? 63.686 -16.360 9.987 1.00 5.23 205 ALA D N 1
ATOM 13533 C CA . ALA D 2 205 ? 64.468 -17.139 10.944 1.00 5.88 205 ALA D CA 1
ATOM 13534 C C . ALA D 2 205 ? 65.565 -17.923 10.228 1.00 6.34 205 ALA D C 1
ATOM 13535 O O . ALA D 2 205 ? 66.705 -17.921 10.697 1.00 6.79 205 ALA D O 1
ATOM 13537 N N . ARG D 2 206 ? 65.246 -18.582 9.125 1.00 6.14 206 ARG D N 1
ATOM 13538 C CA . ARG D 2 206 ? 66.227 -19.320 8.317 1.00 7.27 206 ARG D CA 1
ATOM 13539 C C . ARG D 2 206 ? 67.327 -18.391 7.840 1.00 6.86 206 ARG D C 1
ATOM 13540 O O . ARG D 2 206 ? 68.522 -18.714 7.941 1.00 7.89 206 ARG D O 1
ATOM 13548 N N . TYR D 2 207 ? 66.938 -17.235 7.309 1.00 6.12 207 TYR D N 1
ATOM 13549 C CA . TYR D 2 207 ? 67.897 -16.302 6.727 1.00 6.07 207 TYR D CA 1
ATOM 13550 C C . TYR D 2 207 ? 69.027 -15.944 7.708 1.00 5.89 207 TYR D C 1
ATOM 13551 O O . TYR D 2 207 ? 70.211 -15.905 7.346 1.00 7.78 207 TYR D O 1
ATOM 13560 N N . PHE D 2 208 ? 68.643 -15.680 8.954 1.00 6.31 208 PHE D N 1
ATOM 13561 C CA . PHE D 2 208 ? 69.596 -15.203 9.955 1.00 6.29 208 PHE D CA 1
ATOM 13562 C C . PHE D 2 208 ? 70.324 -16.274 10.749 1.00 6.33 208 PHE D C 1
ATOM 13563 O O . PHE D 2 208 ? 71.243 -15.953 11.504 1.00 9.06 208 PHE D O 1
ATOM 13571 N N . THR D 2 209 ? 69.932 -17.540 10.600 1.00 6.45 209 THR D N 1
ATOM 13572 C CA . THR D 2 209 ? 70.448 -18.591 11.491 1.00 6.66 209 THR D CA 1
ATOM 13573 C C . THR D 2 209 ? 70.867 -19.915 10.840 1.00 7.29 209 THR D C 1
ATOM 13574 O O . THR D 2 209 ? 71.706 -20.593 11.399 1.00 8.98 209 THR D O 1
ATOM 13578 N N . LEU D 2 210 ? 70.328 -20.308 9.690 1.00 7.78 210 LEU D N 1
ATOM 13579 C CA . LEU D 2 210 ? 70.593 -21.644 9.151 1.00 9.58 210 LEU D CA 1
ATOM 13580 C C . LEU D 2 210 ? 72.081 -21.911 8.964 1.00 10.35 210 LEU D C 1
ATOM 13581 O O . LEU D 2 210 ? 72.558 -22.986 9.328 1.00 14.44 210 LEU D O 1
ATOM 13586 N N . LYS D 2 211 ? 72.813 -20.943 8.416 1.00 11.01 211 LYS D N 1
ATOM 13587 C CA . LYS D 2 211 ? 74.196 -21.163 8.028 1.00 12.47 211 LYS D CA 1
ATOM 13588 C C . LYS D 2 211 ? 75.181 -20.823 9.131 1.00 12.77 211 LYS D C 1
ATOM 13589 O O . LYS D 2 211 ? 76.364 -20.990 8.935 1.00 16.38 211 LYS D O 1
ATOM 13595 N N A SER D 2 212 ? 74.695 -20.415 10.290 0.80 11.40 212 SER D N 1
ATOM 13596 N N B SER D 2 212 ? 74.712 -20.370 10.290 0.20 11.54 212 SER D N 1
ATOM 13597 C CA A SER D 2 212 ? 75.564 -19.937 11.364 0.80 12.82 212 SER D CA 1
ATOM 13598 C CA B SER D 2 212 ? 75.621 -19.964 11.371 0.20 11.65 212 SER D CA 1
ATOM 13599 C C A SER D 2 212 ? 75.342 -20.720 12.673 0.80 11.27 212 SER D C 1
ATOM 13600 C C B SER D 2 212 ? 75.458 -20.777 12.659 0.20 10.68 212 SER D C 1
ATOM 13601 O O A SER D 2 212 ? 75.687 -20.248 13.763 0.80 15.52 212 SER D O 1
ATOM 13602 O O B SER D 2 212 ? 75.974 -20.389 13.710 0.20 10.61 212 SER D O 1
ATOM 13607 N N . MET D 2 213 ? 74.800 -21.930 12.568 1.00 10.99 213 MET D N 1
ATOM 13608 C CA . MET D 2 213 ? 74.494 -22.735 13.756 1.00 9.63 213 MET D CA 1
ATOM 13609 C C . MET D 2 213 ? 75.699 -23.262 14.527 1.00 10.87 213 MET D C 1
ATOM 13610 O O . MET D 2 213 ? 75.582 -23.565 15.706 1.00 11.85 213 MET D O 1
ATOM 13615 N N . ASP D 2 214 ? 76.849 -23.384 13.879 1.00 11.86 214 ASP D N 1
ATOM 13616 C CA . ASP D 2 214 ? 77.964 -24.053 14.537 1.00 13.98 214 ASP D CA 1
ATOM 13617 C C . ASP D 2 214 ? 78.450 -23.407 15.846 1.00 12.90 214 ASP D C 1
ATOM 13618 O O . ASP D 2 214 ? 78.956 -24.123 16.707 1.00 18.85 214 ASP D O 1
ATOM 13623 N N . ASP D 2 215 ? 78.278 -22.093 16.018 1.00 11.93 215 ASP D N 1
ATOM 13624 C CA . ASP D 2 215 ? 78.757 -21.432 17.232 1.00 12.76 215 ASP D CA 1
ATOM 13625 C C . ASP D 2 215 ? 77.658 -21.230 18.277 1.00 11.60 215 ASP D C 1
ATOM 13626 O O . ASP D 2 215 ? 77.889 -20.602 19.313 1.00 12.82 215 ASP D O 1
ATOM 13631 N N . LYS D 2 216 ? 76.467 -21.773 18.027 1.00 8.71 216 LYS D N 1
ATOM 13632 C CA . LYS D 2 216 ? 75.331 -21.548 18.915 1.00 8.18 216 LYS D CA 1
ATOM 13633 C C . LYS D 2 216 ? 75.287 -22.578 20.035 1.00 8.83 216 LYS D C 1
ATOM 13634 O O . LYS D 2 216 ? 75.578 -23.755 19.830 1.00 11.75 216 LYS D O 1
ATOM 13640 N N . VAL D 2 217 ? 74.889 -22.112 21.211 1.00 8.03 217 VAL D N 1
ATOM 13641 C CA . VAL D 2 217 ? 74.722 -22.956 22.382 1.00 9.51 217 VAL D CA 1
ATOM 13642 C C . VAL D 2 217 ? 73.387 -22.629 23.036 1.00 8.42 217 VAL D C 1
ATOM 13643 O O . VAL D 2 217 ? 73.161 -21.492 23.464 1.00 9.14 217 VAL D O 1
ATOM 13647 N N . VAL D 2 218 ? 72.499 -23.624 23.077 1.00 9.39 218 VAL D N 1
ATOM 13648 C CA . VAL D 2 218 ? 71.171 -23.443 23.654 1.00 8.79 218 VAL D CA 1
ATOM 13649 C C . VAL D 2 218 ? 71.311 -22.967 25.100 1.00 9.25 218 VAL D C 1
ATOM 13650 O O . VAL D 2 218 ? 72.106 -23.536 25.880 1.00 11.44 218 VAL D O 1
ATOM 13654 N N . GLY D 2 219 ? 70.617 -21.881 25.431 1.00 8.84 219 GLY D N 1
ATOM 13655 C CA . GLY D 2 219 ? 70.599 -21.333 26.785 1.00 9.72 219 GLY D CA 1
ATOM 13656 C C . GLY D 2 219 ? 71.674 -20.303 27.090 1.00 9.60 219 GLY D C 1
ATOM 13657 O O . GLY D 2 219 ? 71.603 -19.610 28.103 1.00 12.69 219 GLY D O 1
ATOM 13658 N N . SER D 2 220 ? 72.637 -20.150 26.197 1.00 9.13 220 SER D N 1
ATOM 13659 C CA . SER D 2 220 ? 73.768 -19.296 26.485 1.00 9.91 220 SER D CA 1
ATOM 13660 C C . SER D 2 220 ? 73.435 -17.808 26.614 1.00 9.88 220 SER D C 1
ATOM 13661 O O . SER D 2 220 ? 74.169 -17.086 27.297 1.00 13.13 220 SER D O 1
ATOM 13664 N N . ASN D 2 221 ? 72.343 -17.334 26.012 1.00 9.78 221 ASN D N 1
ATOM 13665 C CA . ASN D 2 221 ? 71.953 -15.919 26.209 1.00 9.15 221 ASN D CA 1
ATOM 13666 C C . ASN D 2 221 ? 70.946 -15.669 27.334 1.00 9.04 221 ASN D C 1
ATOM 13667 O O . ASN D 2 221 ? 70.609 -14.519 27.594 1.00 11.13 221 ASN D O 1
ATOM 13672 N N . LYS D 2 222 ? 70.525 -16.742 27.968 1.00 9.03 222 LYS D N 1
ATOM 13673 C CA . LYS D 2 222 ? 69.627 -16.695 29.129 1.00 9.57 222 LYS D CA 1
ATOM 13674 C C . LYS D 2 222 ? 68.282 -15.996 28.892 1.00 9.79 222 LYS D C 1
ATOM 13675 O O . LYS D 2 222 ? 67.644 -15.540 29.790 1.00 12.59 222 LYS D O 1
ATOM 13681 N N . LYS D 2 223 ? 67.845 -15.981 27.647 1.00 8.34 223 LYS D N 1
ATOM 13682 C CA . LYS D 2 223 ? 66.552 -15.393 27.256 1.00 8.15 223 LYS D CA 1
ATOM 13683 C C . LYS D 2 223 ? 65.590 -16.469 26.771 1.00 7.20 223 LYS D C 1
ATOM 13684 O O . LYS D 2 223 ? 65.987 -17.587 26.440 1.00 8.40 223 LYS D O 1
ATOM 13690 N N . ILE D 2 224 ? 64.321 -16.099 26.706 1.00 6.22 224 ILE D N 1
ATOM 13691 C CA . ILE D 2 224 ? 63.284 -16.880 26.030 1.00 5.97 224 ILE D CA 1
ATOM 13692 C C . ILE D 2 224 ? 62.838 -16.100 24.802 1.00 6.01 224 ILE D C 1
ATOM 13693 O O . ILE D 2 224 ? 62.459 -14.929 24.906 1.00 6.77 224 ILE D O 1
ATOM 13698 N N . ASN D 2 225 ? 62.850 -16.749 23.640 1.00 5.45 225 ASN D N 1
ATOM 13699 C CA . ASN D 2 225 ? 62.233 -16.149 22.451 1.00 5.52 225 ASN D CA 1
ATOM 13700 C C . ASN D 2 225 ? 60.712 -16.272 22.534 1.00 5.21 225 ASN D C 1
ATOM 13701 O O . ASN D 2 225 ? 60.188 -17.290 22.972 1.00 5.34 225 ASN D O 1
ATOM 13706 N N . ILE D 2 226 ? 60.016 -15.230 22.080 1.00 5.09 226 ILE D N 1
ATOM 13707 C CA . ILE D 2 226 ? 58.566 -15.218 21.999 1.00 4.85 226 ILE D CA 1
ATOM 13708 C C . ILE D 2 226 ? 58.176 -14.917 20.554 1.00 4.72 226 ILE D C 1
ATOM 13709 O O . ILE D 2 226 ? 58.584 -13.892 19.996 1.00 5.63 226 ILE D O 1
ATOM 13714 N N . VAL D 2 227 ? 57.369 -15.785 19.944 1.00 4.57 227 VAL D N 1
ATOM 13715 C CA . VAL D 2 227 ? 56.896 -15.588 18.575 1.00 4.93 227 VAL D CA 1
ATOM 13716 C C . VAL D 2 227 ? 55.391 -15.349 18.677 1.00 4.88 227 VAL D C 1
ATOM 13717 O O . VAL D 2 227 ? 54.649 -16.237 19.100 1.00 5.55 227 VAL D O 1
ATOM 13721 N N . PRO D 2 228 ? 54.920 -14.148 18.311 1.00 5.35 228 PRO D N 1
ATOM 13722 C CA . PRO D 2 228 ? 53.511 -13.807 18.582 1.00 5.42 228 PRO D CA 1
ATOM 13723 C C . PRO D 2 228 ? 52.508 -14.332 17.569 1.00 5.06 228 PRO D C 1
ATOM 13724 O O . PRO D 2 228 ? 51.328 -14.445 17.913 1.00 6.02 228 PRO D O 1
ATOM 13728 N N . GLY D 2 229 ? 52.959 -14.612 16.342 1.00 5.26 229 GLY D N 1
ATOM 13729 C CA . GLY D 2 229 ? 52.039 -14.868 15.248 1.00 5.12 229 GLY D CA 1
ATOM 13730 C C . GLY D 2 229 ? 51.290 -13.638 14.810 1.00 4.77 229 GLY D C 1
ATOM 13731 O O . GLY D 2 229 ? 51.601 -12.503 15.226 1.00 5.71 229 GLY D O 1
ATOM 13732 N N . PHE D 2 230 ? 50.311 -13.850 13.942 1.00 5.20 230 PHE D N 1
ATOM 13733 C CA . PHE D 2 230 ? 49.483 -12.814 13.343 1.00 5.27 230 PHE D CA 1
ATOM 13734 C C . PHE D 2 230 ? 48.637 -12.194 14.454 1.00 5.22 230 PHE D C 1
ATOM 13735 O O . PHE D 2 230 ? 47.758 -12.866 15.030 1.00 6.05 230 PHE D O 1
ATOM 13743 N N . GLU D 2 231 ? 48.890 -10.929 14.766 1.00 5.56 231 GLU D N 1
ATOM 13744 C CA . GLU D 2 231 ? 48.355 -10.288 15.948 1.00 5.91 231 GLU D CA 1
ATOM 13745 C C . GLU D 2 231 ? 48.059 -8.837 15.605 1.00 5.77 231 GLU D C 1
ATOM 13746 O O . GLU D 2 231 ? 48.924 -8.115 15.137 1.00 6.46 231 GLU D O 1
ATOM 13752 N N . THR D 2 232 ? 46.806 -8.434 15.842 1.00 5.82 232 THR D N 1
ATOM 13753 C CA . THR D 2 232 ? 46.309 -7.138 15.404 1.00 5.82 232 THR D CA 1
ATOM 13754 C C . THR D 2 232 ? 45.756 -6.307 16.546 1.00 5.82 232 THR D C 1
ATOM 13755 O O . THR D 2 232 ? 45.127 -5.278 16.312 1.00 5.83 232 THR D O 1
ATOM 13759 N N . TYR D 2 233 ? 46.048 -6.696 17.786 1.00 5.85 233 TYR D N 1
ATOM 13760 C CA . TYR D 2 233 ? 45.789 -5.886 18.974 1.00 5.56 233 TYR D CA 1
ATOM 13761 C C . TYR D 2 233 ? 47.132 -5.416 19.539 1.00 5.59 233 TYR D C 1
ATOM 13762 O O . TYR D 2 233 ? 47.984 -6.224 19.966 1.00 6.11 233 TYR D O 1
ATOM 13771 N N . LEU D 2 234 ? 47.340 -4.105 19.558 1.00 5.73 234 LEU D N 1
ATOM 13772 C CA . LEU D 2 234 ? 48.580 -3.539 20.114 1.00 6.37 234 LEU D CA 1
ATOM 13773 C C . LEU D 2 234 ? 48.770 -3.987 21.561 1.00 5.62 234 LEU D C 1
ATOM 13774 O O . LEU D 2 234 ? 49.904 -4.185 22.020 1.00 6.30 234 LEU D O 1
ATOM 13779 N N . GLY D 2 235 ? 47.676 -4.057 22.308 1.00 5.54 235 GLY D N 1
ATOM 13780 C CA . GLY D 2 235 ? 47.777 -4.423 23.697 1.00 5.68 235 GLY D CA 1
ATOM 13781 C C . GLY D 2 235 ? 48.334 -5.805 23.916 1.00 5.95 235 GLY D C 1
ATOM 13782 O O . GLY D 2 235 ? 48.848 -6.091 25.003 1.00 6.29 235 GLY D O 1
ATOM 13783 N N . ASN D 2 236 ? 48.235 -6.684 22.915 1.00 5.43 236 ASN D N 1
ATOM 13784 C CA . ASN D 2 236 ? 48.749 -8.048 23.042 1.00 5.77 236 ASN D CA 1
ATOM 13785 C C . ASN D 2 236 ? 50.264 -8.096 23.010 1.00 5.94 236 ASN D C 1
ATOM 13786 O O . ASN D 2 236 ? 50.876 -8.817 23.788 1.00 7.20 236 ASN D O 1
ATOM 13791 N N . PHE D 2 237 ? 50.890 -7.330 22.111 1.00 5.97 237 PHE D N 1
ATOM 13792 C CA . PHE D 2 237 ? 52.353 -7.246 22.143 1.00 6.31 237 PHE D CA 1
ATOM 13793 C C . PHE D 2 237 ? 52.773 -6.644 23.478 1.00 6.36 237 PHE D C 1
ATOM 13794 O O . PHE D 2 237 ? 53.723 -7.084 24.114 1.00 7.06 237 PHE D O 1
ATOM 13802 N N . ARG D 2 238 ? 52.089 -5.594 23.875 1.00 6.54 238 ARG D N 1
ATOM 13803 C CA . ARG D 2 238 ? 52.443 -4.856 25.073 1.00 7.11 238 ARG D CA 1
ATOM 13804 C C . ARG D 2 238 ? 52.296 -5.663 26.358 1.00 6.40 238 ARG D C 1
ATOM 13805 O O . ARG D 2 238 ? 53.170 -5.598 27.213 1.00 6.92 238 ARG D O 1
ATOM 13813 N N . VAL D 2 239 ? 51.229 -6.435 26.503 1.00 6.19 239 VAL D N 1
ATOM 13814 C CA . VAL D 2 239 ? 51.000 -7.168 27.734 1.00 6.36 239 VAL D CA 1
ATOM 13815 C C . VAL D 2 239 ? 52.034 -8.273 27.932 1.00 5.65 239 VAL D C 1
ATOM 13816 O O . VAL D 2 239 ? 52.485 -8.534 29.040 1.00 5.75 239 VAL D O 1
ATOM 13820 N N . ILE D 2 240 ? 52.456 -8.918 26.853 1.00 5.91 240 ILE D N 1
ATOM 13821 C CA . ILE D 2 240 ? 53.421 -10.011 26.957 1.00 6.10 240 ILE D CA 1
ATOM 13822 C C . ILE D 2 240 ? 54.747 -9.420 27.418 1.00 5.98 240 ILE D C 1
ATOM 13823 O O . ILE D 2 240 ? 55.390 -9.935 28.336 1.00 6.44 240 ILE D O 1
ATOM 13828 N N . LYS D 2 241 ? 55.177 -8.330 26.782 1.00 6.12 241 LYS D N 1
ATOM 13829 C CA . LYS D 2 241 ? 56.399 -7.655 27.206 1.00 6.25 241 LYS D CA 1
ATOM 13830 C C . LYS D 2 241 ? 56.322 -7.184 28.644 1.00 5.81 241 LYS D C 1
ATOM 13831 O O . LYS D 2 241 ? 57.294 -7.326 29.390 1.00 6.07 241 LYS D O 1
ATOM 13837 N N . ARG D 2 242 ? 55.186 -6.627 29.030 1.00 5.89 242 ARG D N 1
ATOM 13838 C CA . ARG D 2 242 ? 55.052 -6.136 30.396 1.00 6.12 242 ARG D CA 1
ATOM 13839 C C . ARG D 2 242 ? 55.137 -7.249 31.420 1.00 6.11 242 ARG D C 1
ATOM 13840 O O . ARG D 2 242 ? 55.821 -7.117 32.444 1.00 6.54 242 ARG D O 1
ATOM 13848 N N A MET D 2 243 ? 54.468 -8.364 31.155 0.80 5.66 243 MET D N 1
ATOM 13849 N N B MET D 2 243 ? 54.458 -8.359 31.150 0.20 5.85 243 MET D N 1
ATOM 13850 C CA A MET D 2 243 ? 54.501 -9.475 32.099 0.80 5.89 243 MET D CA 1
ATOM 13851 C CA B MET D 2 243 ? 54.468 -9.493 32.068 0.20 5.73 243 MET D CA 1
ATOM 13852 C C A MET D 2 243 ? 55.894 -10.067 32.236 0.80 5.42 243 MET D C 1
ATOM 13853 C C B MET D 2 243 ? 55.859 -10.103 32.222 0.20 5.62 243 MET D C 1
ATOM 13854 O O A MET D 2 243 ? 56.365 -10.328 33.367 0.80 6.37 243 MET D O 1
ATOM 13855 O O B MET D 2 243 ? 56.280 -10.407 33.344 0.20 6.02 243 MET D O 1
ATOM 13864 N N . LEU D 2 244 ? 56.581 -10.266 31.113 1.00 5.20 244 LEU D N 1
ATOM 13865 C CA . LEU D 2 244 ? 57.911 -10.836 31.173 1.00 5.55 244 LEU D CA 1
ATOM 13866 C C . LEU D 2 244 ? 58.863 -9.884 31.908 1.00 6.24 244 LEU D C 1
ATOM 13867 O O . LEU D 2 244 ? 59.690 -10.306 32.723 1.00 6.38 244 LEU D O 1
ATOM 13872 N N . SER D 2 245 ? 58.732 -8.585 31.658 1.00 6.40 245 SER D N 1
ATOM 13873 C CA . SER D 2 245 ? 59.573 -7.592 32.328 1.00 7.19 245 SER D CA 1
ATOM 13874 C C . SER D 2 245 ? 59.301 -7.579 33.830 1.00 5.98 245 SER D C 1
ATOM 13875 O O . SER D 2 245 ? 60.249 -7.526 34.616 1.00 6.87 245 SER D O 1
ATOM 13878 N N . GLU D 2 246 ? 58.039 -7.673 34.236 1.00 6.12 246 GLU D N 1
ATOM 13879 C CA . GLU D 2 246 ? 57.685 -7.671 35.648 1.00 7.25 246 GLU D CA 1
ATOM 13880 C C . GLU D 2 246 ? 58.269 -8.879 36.373 1.00 6.38 246 GLU D C 1
ATOM 13881 O O . GLU D 2 246 ? 58.537 -8.832 37.565 1.00 7.79 246 GLU D O 1
ATOM 13887 N N A MET D 2 247 ? 58.386 -9.974 35.640 0.50 5.78 247 MET D N 1
ATOM 13888 N N B MET D 2 247 ? 58.383 -9.977 35.639 0.50 5.78 247 MET D N 1
ATOM 13889 C CA A MET D 2 247 ? 58.938 -11.208 36.183 0.50 6.43 247 MET D CA 1
ATOM 13890 C CA B MET D 2 247 ? 58.944 -11.211 36.181 0.50 6.43 247 MET D CA 1
ATOM 13891 C C A MET D 2 247 ? 60.479 -11.240 36.151 0.50 6.00 247 MET D C 1
ATOM 13892 C C B MET D 2 247 ? 60.481 -11.236 36.156 0.50 6.00 247 MET D C 1
ATOM 13893 O O A MET D 2 247 ? 61.080 -12.142 36.672 0.50 7.46 247 MET D O 1
ATOM 13894 O O B MET D 2 247 ? 61.081 -12.140 36.674 0.50 7.46 247 MET D O 1
ATOM 13903 N N . GLY D 2 248 ? 61.112 -10.256 35.529 1.00 6.26 248 GLY D N 1
ATOM 13904 C CA . GLY D 2 248 ? 62.565 -10.235 35.389 1.00 6.31 248 GLY D CA 1
ATOM 13905 C C . GLY D 2 248 ? 63.084 -11.292 34.441 1.00 6.62 248 GLY D C 1
ATOM 13906 O O . GLY D 2 248 ? 64.209 -11.750 34.581 1.00 8.07 248 GLY D O 1
ATOM 13907 N N . VAL D 2 249 ? 62.254 -11.676 33.470 1.00 5.68 249 VAL D N 1
ATOM 13908 C CA . VAL D 2 249 ? 62.611 -12.696 32.473 1.00 6.61 249 VAL D CA 1
ATOM 13909 C C . VAL D 2 249 ? 63.259 -12.034 31.271 1.00 7.18 249 VAL D C 1
ATOM 13910 O O . VAL D 2 249 ? 62.678 -11.148 30.648 1.00 8.46 249 VAL D O 1
ATOM 13914 N N . GLY D 2 250 ? 64.465 -12.470 30.921 1.00 7.11 250 GLY D N 1
ATOM 13915 C CA . GLY D 2 250 ? 65.108 -12.047 29.678 1.00 6.59 250 GLY D CA 1
ATOM 13916 C C . GLY D 2 250 ? 64.333 -12.609 28.500 1.00 6.93 250 GLY D C 1
ATOM 13917 O O . GLY D 2 250 ? 64.015 -13.794 28.497 1.00 7.58 250 GLY D O 1
ATOM 13918 N N . TYR D 2 251 ? 64.034 -11.786 27.506 1.00 7.41 251 TYR D N 1
ATOM 13919 C CA . TYR D 2 251 ? 63.220 -12.273 26.388 1.00 7.20 251 TYR D CA 1
ATOM 13920 C C . TYR D 2 251 ? 63.574 -11.529 25.124 1.00 6.50 251 TYR D C 1
ATOM 13921 O O . TYR D 2 251 ? 64.143 -10.436 25.145 1.00 7.55 251 TYR D O 1
ATOM 13930 N N A SER D 2 252 ? 63.195 -12.138 24.001 0.80 6.33 252 SER D N 1
ATOM 13931 N N B SER D 2 252 ? 63.142 -12.120 24.016 0.20 6.17 252 SER D N 1
ATOM 13932 C CA A SER D 2 252 ? 63.255 -11.508 22.685 0.80 6.20 252 SER D CA 1
ATOM 13933 C CA B SER D 2 252 ? 63.264 -11.523 22.705 0.20 6.03 252 SER D CA 1
ATOM 13934 C C A SER D 2 252 ? 61.931 -11.737 21.998 0.80 5.52 252 SER D C 1
ATOM 13935 C C B SER D 2 252 ? 61.946 -11.740 21.973 0.20 5.95 252 SER D C 1
ATOM 13936 O O A SER D 2 252 ? 61.578 -12.866 21.703 0.80 6.46 252 SER D O 1
ATOM 13937 O O B SER D 2 252 ? 61.600 -12.874 21.646 0.20 6.15 252 SER D O 1
ATOM 13942 N N . LEU D 2 253 ? 61.205 -10.659 21.730 1.00 5.88 253 LEU D N 1
ATOM 13943 C CA . LEU D 2 253 ? 59.945 -10.748 20.985 1.00 5.92 253 LEU D CA 1
ATOM 13944 C C . LEU D 2 253 ? 60.298 -10.658 19.507 1.00 5.70 253 LEU D C 1
ATOM 13945 O O . LEU D 2 253 ? 60.827 -9.627 19.055 1.00 6.54 253 LEU D O 1
ATOM 13950 N N . LEU D 2 254 ? 60.035 -11.742 18.787 1.00 5.72 254 LEU D N 1
ATOM 13951 C CA . LEU D 2 254 ? 60.466 -11.913 17.403 1.00 5.39 254 LEU D CA 1
ATOM 13952 C C . LEU D 2 254 ? 59.273 -11.647 16.467 1.00 5.43 254 LEU D C 1
ATOM 13953 O O . LEU D 2 254 ? 58.383 -12.487 16.337 1.00 5.97 254 LEU D O 1
ATOM 13958 N N . SER D 2 255 ? 59.333 -10.472 15.831 1.00 5.66 255 SER D N 1
ATOM 13959 C CA . SER D 2 255 ? 58.266 -9.795 15.091 1.00 5.93 255 SER D CA 1
ATOM 13960 C C . SER D 2 255 ? 57.425 -8.980 16.068 1.00 5.86 255 SER D C 1
ATOM 13961 O O . SER D 2 255 ? 56.575 -9.499 16.764 1.00 8.00 255 SER D O 1
ATOM 13964 N N . ASP D 2 256 ? 57.723 -7.679 16.139 1.00 5.81 256 ASP D N 1
ATOM 13965 C CA . ASP D 2 256 ? 57.149 -6.765 17.111 1.00 6.82 256 ASP D CA 1
ATOM 13966 C C . ASP D 2 256 ? 56.808 -5.454 16.430 1.00 5.69 256 ASP D C 1
ATOM 13967 O O . ASP D 2 256 ? 57.630 -4.536 16.376 1.00 6.01 256 ASP D O 1
ATOM 13972 N N . PRO D 2 257 ? 55.603 -5.357 15.864 1.00 6.10 257 PRO D N 1
ATOM 13973 C CA . PRO D 2 257 ? 55.205 -4.160 15.127 1.00 6.37 257 PRO D CA 1
ATOM 13974 C C . PRO D 2 257 ? 54.537 -3.096 15.995 1.00 6.48 257 PRO D C 1
ATOM 13975 O O . PRO D 2 257 ? 53.952 -2.163 15.458 1.00 6.79 257 PRO D O 1
ATOM 13979 N N . GLU D 2 258 ? 54.604 -3.193 17.324 1.00 6.82 258 GLU D N 1
ATOM 13980 C CA . GLU D 2 258 ? 53.799 -2.285 18.135 1.00 7.60 258 GLU D CA 1
ATOM 13981 C C . GLU D 2 258 ? 54.195 -0.821 17.975 1.00 7.64 258 GLU D C 1
ATOM 13982 O O . GLU D 2 258 ? 53.326 0.038 17.989 1.00 10.32 258 GLU D O 1
ATOM 13988 N N . GLU D 2 259 ? 55.476 -0.530 17.785 1.00 6.01 259 GLU D N 1
ATOM 13989 C CA . GLU D 2 259 ? 55.874 0.841 17.587 1.00 6.19 259 GLU D CA 1
ATOM 13990 C C . GLU D 2 259 ? 55.467 1.397 16.216 1.00 5.29 259 GLU D C 1
ATOM 13991 O O . GLU D 2 259 ? 54.991 2.529 16.114 1.00 6.10 259 GLU D O 1
ATOM 13997 N N . VAL D 2 260 ? 55.688 0.618 15.163 1.00 5.67 260 VAL D N 1
ATOM 13998 C CA . VAL D 2 260 ? 55.420 1.113 13.814 1.00 5.63 260 VAL D CA 1
ATOM 13999 C C . VAL D 2 260 ? 53.918 1.202 13.535 1.00 5.91 260 VAL D C 1
ATOM 14000 O O . VAL D 2 260 ? 53.508 1.957 12.637 1.00 7.56 260 VAL D O 1
ATOM 14004 N N . LEU D 2 261 ? 53.086 0.531 14.335 1.00 5.92 261 LEU D N 1
ATOM 14005 C CA . LEU D 2 261 ? 51.627 0.646 14.251 1.00 6.31 261 LEU D CA 1
ATOM 14006 C C . LEU D 2 261 ? 51.051 1.618 15.271 1.00 6.24 261 LEU D C 1
ATOM 14007 O O . LEU D 2 261 ? 49.836 1.624 15.469 1.00 7.11 261 LEU D O 1
ATOM 14012 N N . ASP D 2 262 ? 51.886 2.468 15.866 1.00 6.43 262 ASP D N 1
ATOM 14013 C CA . ASP D 2 262 ? 51.414 3.428 16.856 1.00 6.65 262 ASP D CA 1
ATOM 14014 C C . ASP D 2 262 ? 52.341 4.626 16.992 1.00 6.33 262 ASP D C 1
ATOM 14015 O O . ASP D 2 262 ? 52.651 5.080 18.087 1.00 8.24 262 ASP D O 1
ATOM 14020 N N . THR D 2 263 ? 52.786 5.176 15.886 1.00 5.88 263 THR D N 1
ATOM 14021 C CA . THR D 2 263 ? 53.679 6.337 15.953 1.00 5.99 263 THR D CA 1
ATOM 14022 C C . THR D 2 263 ? 52.891 7.589 16.388 1.00 5.63 263 THR D C 1
ATOM 14023 O O . THR D 2 263 ? 51.712 7.733 16.083 1.00 6.71 263 THR D O 1
ATOM 14027 N N . PRO D 2 264 ? 53.539 8.530 17.064 1.00 6.20 264 PRO D N 1
ATOM 14028 C CA . PRO D 2 264 ? 52.825 9.725 17.484 1.00 5.92 264 PRO D CA 1
ATOM 14029 C C . PRO D 2 264 ? 52.588 10.685 16.316 1.00 6.14 264 PRO D C 1
ATOM 14030 O O . PRO D 2 264 ? 53.368 10.750 15.360 1.00 8.25 264 PRO D O 1
ATOM 14034 N N . ALA D 2 265 ? 51.537 11.491 16.438 1.00 5.84 265 ALA D N 1
ATOM 14035 C CA . ALA D 2 265 ? 51.278 12.601 15.519 1.00 5.82 265 ALA D CA 1
ATOM 14036 C C . ALA D 2 265 ? 51.939 13.836 16.103 1.00 6.02 265 ALA D C 1
ATOM 14037 O O . ALA D 2 265 ? 51.337 14.572 16.886 1.00 7.94 265 ALA D O 1
ATOM 14039 N N . ASP D 2 266 ? 53.198 14.040 15.741 1.00 5.92 266 ASP D N 1
ATOM 14040 C CA . ASP D 2 266 ? 53.992 15.148 16.280 1.00 6.53 266 ASP D CA 1
ATOM 14041 C C . ASP D 2 266 ? 54.638 16.010 15.207 1.00 6.90 266 ASP D C 1
ATOM 14042 O O . ASP D 2 266 ? 55.550 16.760 15.517 1.00 8.89 266 ASP D O 1
ATOM 14047 N N . GLY D 2 267 ? 54.153 15.933 13.975 1.00 7.04 267 GLY D N 1
ATOM 14048 C CA . GLY D 2 267 ? 54.679 16.745 12.906 1.00 6.88 267 GLY D CA 1
ATOM 14049 C C . GLY D 2 267 ? 55.570 16.025 11.924 1.00 7.06 267 GLY D C 1
ATOM 14050 O O . GLY D 2 267 ? 55.952 16.610 10.921 1.00 8.73 267 GLY D O 1
ATOM 14051 N N . GLN D 2 268 ? 55.933 14.776 12.191 1.00 7.74 268 GLN D N 1
ATOM 14052 C CA . GLN D 2 268 ? 56.678 14.014 11.215 1.00 9.06 268 GLN D CA 1
ATOM 14053 C C . GLN D 2 268 ? 56.126 12.629 11.058 1.00 8.30 268 GLN D C 1
ATOM 14054 O O . GLN D 2 268 ? 55.611 12.024 11.998 1.00 9.46 268 GLN D O 1
ATOM 14060 N N . PHE D 2 269 ? 56.212 12.145 9.827 1.00 7.70 269 PHE D N 1
ATOM 14061 C CA . PHE D 2 269 ? 55.905 10.769 9.464 1.00 7.22 269 PHE D CA 1
ATOM 14062 C C . PHE D 2 269 ? 57.171 9.944 9.663 1.00 7.29 269 PHE D C 1
ATOM 14063 O O . PHE D 2 269 ? 58.231 10.294 9.162 1.00 8.43 269 PHE D O 1
ATOM 14071 N N . ARG D 2 270 ? 57.029 8.841 10.382 1.00 6.50 270 ARG D N 1
ATOM 14072 C CA . ARG D 2 270 ? 58.093 7.866 10.617 1.00 6.64 270 ARG D CA 1
ATOM 14073 C C . ARG D 2 270 ? 57.727 6.583 9.898 1.00 6.50 270 ARG D C 1
ATOM 14074 O O . ARG D 2 270 ? 56.831 5.840 10.328 1.00 7.49 270 ARG D O 1
ATOM 14082 N N . MET D 2 271 ? 58.389 6.327 8.764 1.00 6.14 271 MET D N 1
ATOM 14083 C CA . MET D 2 271 ? 58.060 5.113 7.998 1.00 6.36 271 MET D CA 1
ATOM 14084 C C . MET D 2 271 ? 58.353 3.854 8.803 1.00 5.87 271 MET D C 1
ATOM 14085 O O . MET D 2 271 ? 57.631 2.849 8.677 1.00 6.90 271 MET D O 1
ATOM 14090 N N . TYR D 2 272 ? 59.413 3.900 9.612 1.00 5.66 272 TYR D N 1
ATOM 14091 C CA . TYR D 2 272 ? 59.814 2.763 10.439 1.00 5.68 272 TYR D CA 1
ATOM 14092 C C . TYR D 2 272 ? 59.881 3.216 11.887 1.00 5.44 272 TYR D C 1
ATOM 14093 O O . TYR D 2 272 ? 60.248 4.350 12.158 1.00 6.83 272 TYR D O 1
ATOM 14102 N N . ALA D 2 273 ? 59.578 2.297 12.808 1.00 5.47 273 ALA D N 1
ATOM 14103 C CA . ALA D 2 273 ? 59.783 2.548 14.250 1.00 5.63 273 ALA D CA 1
ATOM 14104 C C . ALA D 2 273 ? 59.887 1.216 14.976 1.00 5.33 273 ALA D C 1
ATOM 14105 O O . ALA D 2 273 ? 59.134 0.293 14.694 1.00 6.11 273 ALA D O 1
ATOM 14107 N N . GLY D 2 274 ? 60.800 1.128 15.939 1.00 5.87 274 GLY D N 1
ATOM 14108 C CA . GLY D 2 274 ? 60.913 -0.067 16.754 1.00 6.22 274 GLY D CA 1
ATOM 14109 C C . GLY D 2 274 ? 61.232 -1.315 15.971 1.00 5.63 274 GLY D C 1
ATOM 14110 O O . GLY D 2 274 ? 62.001 -1.294 15.011 1.00 5.73 274 GLY D O 1
ATOM 14111 N N . GLY D 2 275 ? 60.663 -2.427 16.422 1.00 5.77 275 GLY D N 1
ATOM 14112 C CA . GLY D 2 275 ? 60.828 -3.703 15.749 1.00 5.89 275 GLY D CA 1
ATOM 14113 C C . GLY D 2 275 ? 61.949 -4.565 16.279 1.00 5.18 275 GLY D C 1
ATOM 14114 O O . GLY D 2 275 ? 62.913 -4.125 16.903 1.00 6.23 275 GLY D O 1
ATOM 14115 N N . THR D 2 276 ? 61.831 -5.842 15.996 1.00 5.56 276 THR D N 1
ATOM 14116 C CA . THR D 2 276 ? 62.858 -6.806 16.330 1.00 5.52 276 THR D CA 1
ATOM 14117 C C . THR D 2 276 ? 64.130 -6.508 15.538 1.00 5.81 276 THR D C 1
ATOM 14118 O O . THR D 2 276 ? 64.079 -6.301 14.323 1.00 5.88 276 THR D O 1
ATOM 14122 N N . THR D 2 277 ? 65.274 -6.537 16.207 1.00 6.03 277 THR D N 1
ATOM 14123 C CA . THR D 2 277 ? 66.508 -6.215 15.520 1.00 5.94 277 THR D CA 1
ATOM 14124 C C . THR D 2 277 ? 67.083 -7.446 14.809 1.00 6.07 277 THR D C 1
ATOM 14125 O O . THR D 2 277 ? 66.782 -8.593 15.138 1.00 6.44 277 THR D O 1
ATOM 14129 N N . GLN D 2 278 ? 67.963 -7.189 13.852 1.00 6.84 278 GLN D N 1
ATOM 14130 C CA . GLN D 2 278 ? 68.667 -8.270 13.174 1.00 7.20 278 GLN D CA 1
ATOM 14131 C C . GLN D 2 278 ? 69.539 -9.028 14.176 1.00 7.54 278 GLN D C 1
ATOM 14132 O O . GLN D 2 278 ? 69.658 -10.254 14.091 1.00 9.15 278 GLN D O 1
ATOM 14138 N N . GLU D 2 279 ? 70.122 -8.312 15.117 1.00 8.30 279 GLU D N 1
ATOM 14139 C CA . GLU D 2 279 ? 70.943 -8.924 16.151 1.00 8.79 279 GLU D CA 1
ATOM 14140 C C . GLU D 2 279 ? 70.104 -9.922 16.995 1.00 7.50 279 GLU D C 1
ATOM 14141 O O . GLU D 2 279 ? 70.537 -11.008 17.312 1.00 8.42 279 GLU D O 1
ATOM 14147 N N . GLU D 2 280 ? 68.862 -9.548 17.291 1.00 7.81 280 GLU D N 1
ATOM 14148 C CA . GLU D 2 280 ? 67.977 -10.447 18.038 1.00 7.89 280 GLU D CA 1
ATOM 14149 C C . GLU D 2 280 ? 67.714 -11.735 17.244 1.00 7.72 280 GLU D C 1
ATOM 14150 O O . GLU D 2 280 ? 67.667 -12.824 17.817 1.00 8.38 280 GLU D O 1
ATOM 14156 N N . MET D 2 281 ? 67.477 -11.617 15.934 1.00 7.66 281 MET D N 1
ATOM 14157 C CA . MET D 2 281 ? 67.244 -12.827 15.153 1.00 7.95 281 MET D CA 1
ATOM 14158 C C . MET D 2 281 ? 68.495 -13.686 15.045 1.00 6.68 281 MET D C 1
ATOM 14159 O O . MET D 2 281 ? 68.434 -14.913 15.165 1.00 7.35 281 MET D O 1
ATOM 14164 N N . LYS D 2 282 ? 69.646 -13.048 14.826 1.00 6.94 282 LYS D N 1
ATOM 14165 C CA . LYS D 2 282 ? 70.909 -13.791 14.722 1.00 6.81 282 LYS D CA 1
ATOM 14166 C C . LYS D 2 282 ? 71.237 -14.531 16.018 1.00 6.50 282 LYS D C 1
ATOM 14167 O O . LYS D 2 282 ? 71.802 -15.617 15.984 1.00 7.66 282 LYS D O 1
ATOM 14173 N N . ASP D 2 283 ? 70.873 -13.936 17.152 1.00 6.56 283 ASP D N 1
ATOM 14174 C CA . ASP D 2 283 ? 71.216 -14.497 18.458 1.00 6.56 283 ASP D CA 1
ATOM 14175 C C . ASP D 2 283 ? 70.147 -15.451 18.995 1.00 6.34 283 ASP D C 1
ATOM 14176 O O . ASP D 2 283 ? 70.392 -16.130 19.995 1.00 6.81 283 ASP D O 1
ATOM 14181 N N . ALA D 2 284 ? 68.989 -15.524 18.326 1.00 6.05 284 ALA D N 1
ATOM 14182 C CA . ALA D 2 284 ? 67.870 -16.304 18.812 1.00 6.03 284 ALA D CA 1
ATOM 14183 C C . ALA D 2 284 ? 68.175 -17.776 19.127 1.00 5.75 284 ALA D C 1
ATOM 14184 O O . ALA D 2 284 ? 67.617 -18.301 20.087 1.00 6.61 284 ALA D O 1
ATOM 14186 N N . PRO D 2 285 ? 69.048 -18.462 18.356 1.00 5.66 285 PRO D N 1
ATOM 14187 C CA . PRO D 2 285 ? 69.311 -19.861 18.715 1.00 5.79 285 PRO D CA 1
ATOM 14188 C C . PRO D 2 285 ? 69.981 -20.037 20.071 1.00 5.82 285 PRO D C 1
ATOM 14189 O O . PRO D 2 285 ? 69.945 -21.143 20.618 1.00 6.82 285 PRO D O 1
ATOM 14193 N N . ASN D 2 286 ? 70.611 -18.980 20.589 1.00 5.78 286 ASN D N 1
ATOM 14194 C CA . ASN D 2 286 ? 71.234 -19.023 21.901 1.00 5.90 286 ASN D CA 1
ATOM 14195 C C . ASN D 2 286 ? 70.267 -18.910 23.089 1.00 6.34 286 ASN D C 1
ATOM 14196 O O . ASN D 2 286 ? 70.692 -18.979 24.251 1.00 7.32 286 ASN D O 1
ATOM 14201 N N . ALA D 2 287 ? 68.978 -18.723 22.790 1.00 6.40 287 ALA D N 1
ATOM 14202 C CA . ALA D 2 287 ? 67.955 -18.661 23.848 1.00 6.67 287 ALA D CA 1
ATOM 14203 C C . ALA D 2 287 ? 67.814 -20.006 24.564 1.00 6.51 287 ALA D C 1
ATOM 14204 O O . ALA D 2 287 ? 68.202 -21.048 24.037 1.00 6.78 287 ALA D O 1
ATOM 14206 N N . LEU D 2 288 ? 67.257 -19.957 25.773 1.00 7.06 288 LEU D N 1
ATOM 14207 C CA . LEU D 2 288 ? 66.881 -21.155 26.499 1.00 7.35 288 LEU D CA 1
ATOM 14208 C C . LEU D 2 288 ? 65.881 -21.992 25.743 1.00 6.77 288 LEU D C 1
ATOM 14209 O O . LEU D 2 288 ? 65.899 -23.213 25.810 1.00 8.59 288 LEU D O 1
ATOM 14214 N N . ASN D 2 289 ? 64.950 -21.317 25.091 1.00 6.81 289 ASN D N 1
ATOM 14215 C CA . ASN D 2 289 ? 63.816 -21.958 24.445 1.00 6.03 289 ASN D CA 1
ATOM 14216 C C . ASN D 2 289 ? 63.067 -20.879 23.671 1.00 5.79 289 ASN D C 1
ATOM 14217 O O . ASN D 2 289 ? 63.405 -19.688 23.752 1.00 6.18 289 ASN D O 1
ATOM 14222 N N . THR D 2 290 ? 62.071 -21.325 22.931 1.00 5.45 290 THR D N 1
ATOM 14223 C CA . THR D 2 290 ? 61.207 -20.478 22.122 1.00 5.88 290 THR D CA 1
ATOM 14224 C C . THR D 2 290 ? 59.768 -20.852 22.449 1.00 5.65 290 THR D C 1
ATOM 14225 O O . THR D 2 290 ? 59.400 -22.026 22.402 1.00 6.49 290 THR D O 1
ATOM 14229 N N . VAL D 2 291 ? 58.981 -19.837 22.799 1.00 5.35 291 VAL D N 1
ATOM 14230 C CA . VAL D 2 291 ? 57.557 -19.999 23.077 1.00 5.41 291 VAL D CA 1
ATOM 14231 C C . VAL D 2 291 ? 56.745 -19.397 21.920 1.00 5.20 291 VAL D C 1
ATOM 14232 O O . VAL D 2 291 ? 56.954 -18.245 21.519 1.00 6.41 291 VAL D O 1
ATOM 14236 N N . LEU D 2 292 ? 55.811 -20.194 21.417 1.00 5.19 292 LEU D N 1
ATOM 14237 C CA . LEU D 2 292 ? 54.907 -19.803 20.347 1.00 5.76 292 LEU D CA 1
ATOM 14238 C C . LEU D 2 292 ? 53.575 -19.385 20.942 1.00 5.72 292 LEU D C 1
ATOM 14239 O O . LEU D 2 292 ? 52.885 -20.180 21.569 1.00 7.02 292 LEU D O 1
ATOM 14244 N N . LEU D 2 293 ? 53.194 -18.119 20.773 1.00 5.18 293 LEU D N 1
ATOM 14245 C CA . LEU D 2 293 ? 51.951 -17.644 21.416 1.00 5.23 293 LEU D CA 1
ATOM 14246 C C . LEU D 2 293 ? 50.710 -18.170 20.703 1.00 5.54 293 LEU D C 1
ATOM 14247 O O . LEU D 2 293 ? 49.663 -18.267 21.343 1.00 6.10 293 LEU D O 1
ATOM 14252 N N . GLN D 2 294 ? 50.819 -18.485 19.410 1.00 5.15 294 GLN D N 1
ATOM 14253 C CA . GLN D 2 294 ? 49.669 -18.900 18.584 1.00 5.22 294 GLN D CA 1
ATOM 14254 C C . GLN D 2 294 ? 50.082 -20.131 17.807 1.00 5.21 294 GLN D C 1
ATOM 14255 O O . GLN D 2 294 ? 50.328 -20.104 16.597 1.00 5.93 294 GLN D O 1
ATOM 14261 N N . PRO D 2 295 ? 50.242 -21.255 18.528 1.00 5.31 295 PRO D N 1
ATOM 14262 C CA . PRO D 2 295 ? 50.864 -22.443 17.924 1.00 5.39 295 PRO D CA 1
ATOM 14263 C C . PRO D 2 295 ? 50.091 -23.023 16.748 1.00 4.95 295 PRO D C 1
ATOM 14264 O O . PRO D 2 295 ? 50.727 -23.627 15.881 1.00 5.61 295 PRO D O 1
ATOM 14268 N N . TRP D 2 296 ? 48.779 -22.847 16.677 1.00 5.08 296 TRP D N 1
ATOM 14269 C CA . TRP D 2 296 ? 48.003 -23.456 15.599 1.00 5.90 296 TRP D CA 1
ATOM 14270 C C . TRP D 2 296 ? 48.214 -22.770 14.254 1.00 6.07 296 TRP D C 1
ATOM 14271 O O . TRP D 2 296 ? 47.791 -23.323 13.245 1.00 8.59 296 TRP D O 1
ATOM 14282 N N . HIS D 2 297 ? 48.916 -21.626 14.208 1.00 5.51 297 HIS D N 1
ATOM 14283 C CA . HIS D 2 297 ? 49.401 -21.172 12.917 1.00 5.58 297 HIS D CA 1
ATOM 14284 C C . HIS D 2 297 ? 50.897 -20.959 12.848 1.00 5.54 297 HIS D C 1
ATOM 14285 O O . HIS D 2 297 ? 51.367 -20.231 11.997 1.00 7.24 297 HIS D O 1
ATOM 14292 N N . LEU D 2 298 ? 51.649 -21.644 13.697 1.00 5.21 298 LEU D N 1
ATOM 14293 C CA . LEU D 2 298 ? 53.082 -21.522 13.725 1.00 4.89 298 LEU D CA 1
ATOM 14294 C C . LEU D 2 298 ? 53.768 -22.886 13.558 1.00 5.35 298 LEU D C 1
ATOM 14295 O O . LEU D 2 298 ? 54.847 -23.108 14.074 1.00 5.96 298 LEU D O 1
ATOM 14300 N N . GLU D 2 299 ? 53.140 -23.792 12.824 1.00 6.06 299 GLU D N 1
ATOM 14301 C CA . GLU D 2 299 ? 53.646 -25.154 12.701 1.00 6.66 299 GLU D CA 1
ATOM 14302 C C . GLU D 2 299 ? 54.951 -25.250 11.898 1.00 5.59 299 GLU D C 1
ATOM 14303 O O . GLU D 2 299 ? 55.821 -26.045 12.250 1.00 6.46 299 GLU D O 1
ATOM 14309 N N . LYS D 2 300 ? 55.119 -24.444 10.850 1.00 5.53 300 LYS D N 1
ATOM 14310 C CA . LYS D 2 300 ? 56.332 -24.489 10.056 1.00 5.73 300 LYS D CA 1
ATOM 14311 C C . LYS D 2 300 ? 57.478 -23.894 10.872 1.00 5.25 300 LYS D C 1
ATOM 14312 O O . LYS D 2 300 ? 58.599 -24.439 10.956 1.00 5.54 300 LYS D O 1
ATOM 14318 N N . THR D 2 301 ? 57.184 -22.761 11.514 1.00 5.15 301 THR D N 1
ATOM 14319 C CA . THR D 2 301 ? 58.143 -22.152 12.432 1.00 5.19 301 THR D CA 1
ATOM 14320 C C . THR D 2 301 ? 58.576 -23.144 13.508 1.00 5.09 301 THR D C 1
ATOM 14321 O O . THR D 2 301 ? 59.764 -23.254 13.804 1.00 5.81 301 THR D O 1
ATOM 14325 N N . LYS D 2 302 ? 57.622 -23.848 14.112 1.00 5.58 302 LYS D N 1
ATOM 14326 C CA . LYS D 2 302 ? 57.956 -24.829 15.152 1.00 6.30 302 LYS D CA 1
ATOM 14327 C C . LYS D 2 302 ? 58.920 -25.889 14.646 1.00 5.70 302 LYS D C 1
ATOM 14328 O O . LYS D 2 302 ? 59.886 -26.192 15.325 1.00 6.96 302 LYS D O 1
ATOM 14334 N N . LYS D 2 303 ? 58.676 -26.429 13.461 1.00 6.31 303 LYS D N 1
ATOM 14335 C CA . LYS D 2 303 ? 59.572 -27.472 12.928 1.00 6.66 303 LYS D CA 1
ATOM 14336 C C . LYS D 2 303 ? 60.988 -26.926 12.756 1.00 5.92 303 LYS D C 1
ATOM 14337 O O . LYS D 2 303 ? 61.963 -27.643 13.024 1.00 7.03 303 LYS D O 1
ATOM 14343 N N . PHE D 2 304 ? 61.121 -25.677 12.318 1.00 5.81 304 PHE D N 1
ATOM 14344 C CA . PHE D 2 304 ? 62.454 -25.079 12.147 1.00 6.03 304 PHE D CA 1
ATOM 14345 C C . PHE D 2 304 ? 63.156 -24.821 13.487 1.00 6.05 304 PHE D C 1
ATOM 14346 O O . PHE D 2 304 ? 64.333 -25.124 13.683 1.00 6.07 304 PHE D O 1
ATOM 14354 N N . VAL D 2 305 ? 62.430 -24.242 14.429 1.00 5.69 305 VAL D N 1
ATOM 14355 C CA . VAL D 2 305 ? 62.996 -23.964 15.734 1.00 6.30 305 VAL D CA 1
ATOM 14356 C C . VAL D 2 305 ? 63.415 -25.256 16.443 1.00 5.93 305 VAL D C 1
ATOM 14357 O O . VAL D 2 305 ? 64.475 -25.294 17.078 1.00 7.49 305 VAL D O 1
ATOM 14361 N N . GLU D 2 306 ? 62.589 -26.296 16.362 1.00 6.46 306 GLU D N 1
ATOM 14362 C CA . GLU D 2 306 ? 62.932 -27.590 16.963 1.00 7.02 306 GLU D CA 1
ATOM 14363 C C . GLU D 2 306 ? 64.046 -28.290 16.195 1.00 7.90 306 GLU D C 1
ATOM 14364 O O . GLU D 2 306 ? 64.975 -28.842 16.793 1.00 9.47 306 GLU D O 1
ATOM 14370 N N . GLY D 2 307 ? 63.952 -28.314 14.877 1.00 8.17 307 GLY D N 1
ATOM 14371 C CA . GLY D 2 307 ? 64.851 -29.107 14.056 1.00 8.55 307 GLY D CA 1
ATOM 14372 C C . GLY D 2 307 ? 66.237 -28.497 13.923 1.00 8.40 307 GLY D C 1
ATOM 14373 O O . GLY D 2 307 ? 67.243 -29.215 13.890 1.00 8.99 307 GLY D O 1
ATOM 14374 N N . THR D 2 308 ? 66.290 -27.171 13.815 1.00 7.50 308 THR D N 1
ATOM 14375 C CA . THR D 2 308 ? 67.532 -26.444 13.588 1.00 7.62 308 THR D CA 1
ATOM 14376 C C . THR D 2 308 ? 68.069 -25.755 14.854 1.00 7.34 308 THR D C 1
ATOM 14377 O O . THR D 2 308 ? 69.240 -25.914 15.189 1.00 8.62 308 THR D O 1
ATOM 14381 N N . TRP D 2 309 ? 67.238 -25.039 15.601 1.00 6.29 309 TRP D N 1
ATOM 14382 C CA . TRP D 2 309 ? 67.740 -24.397 16.830 1.00 6.69 309 TRP D CA 1
ATOM 14383 C C . TRP D 2 309 ? 67.827 -25.380 17.989 1.00 7.27 309 TRP D C 1
ATOM 14384 O O . TRP D 2 309 ? 68.492 -25.106 18.984 1.00 7.72 309 TRP D O 1
ATOM 14395 N N . LYS D 2 310 ? 67.183 -26.537 17.870 1.00 6.88 310 LYS D N 1
ATOM 14396 C CA . LYS D 2 310 ? 67.158 -27.569 18.930 1.00 7.17 310 LYS D CA 1
ATOM 14397 C C . LYS D 2 310 ? 66.493 -27.069 20.213 1.00 7.96 310 LYS D C 1
ATOM 14398 O O . LYS D 2 310 ? 66.830 -27.495 21.304 1.00 10.30 310 LYS D O 1
ATOM 14404 N N . HIS D 2 311 ? 65.521 -26.176 20.073 1.00 6.88 311 HIS D N 1
ATOM 14405 C CA . HIS D 2 311 ? 64.741 -25.747 21.230 1.00 7.57 311 HIS D CA 1
ATOM 14406 C C . HIS D 2 311 ? 63.610 -26.697 21.438 1.00 7.95 311 HIS D C 1
ATOM 14407 O O . HIS D 2 311 ? 62.946 -27.081 20.489 1.00 10.51 311 HIS D O 1
ATOM 14414 N N . GLU D 2 312 ? 63.335 -27.017 22.691 1.00 8.24 312 GLU D N 1
ATOM 14415 C CA . GLU D 2 312 ? 62.265 -27.951 23.038 1.00 9.97 312 GLU D CA 1
ATOM 14416 C C . GLU D 2 312 ? 60.992 -27.139 23.293 1.00 8.41 312 GLU D C 1
ATOM 14417 O O . GLU D 2 312 ? 60.587 -26.913 24.429 1.00 8.13 312 GLU D O 1
ATOM 14423 N N . VAL D 2 313 ? 60.353 -26.706 22.214 1.00 8.78 313 VAL D N 1
ATOM 14424 C CA . VAL D 2 313 ? 59.258 -25.740 22.292 1.00 7.88 313 VAL D CA 1
ATOM 14425 C C . VAL D 2 313 ? 58.149 -26.301 23.175 1.00 7.43 313 VAL D C 1
ATOM 14426 O O . VAL D 2 313 ? 57.701 -27.410 22.950 1.00 8.71 313 VAL D O 1
ATOM 14430 N N . PRO D 2 314 ? 57.740 -25.550 24.217 1.00 7.29 314 PRO D N 1
ATOM 14431 C CA . PRO D 2 314 ? 56.742 -26.135 25.130 1.00 8.08 314 PRO D CA 1
ATOM 14432 C C . PRO D 2 314 ? 55.371 -26.230 24.494 1.00 7.88 314 PRO D C 1
ATOM 14433 O O . PRO D 2 314 ? 55.032 -25.414 23.643 1.00 9.08 314 PRO D O 1
ATOM 14437 N N . LYS D 2 315 ? 54.578 -27.196 24.949 1.00 9.01 315 LYS D N 1
ATOM 14438 C CA . LYS D 2 315 ? 53.212 -27.382 24.472 1.00 9.42 315 LYS D CA 1
ATOM 14439 C C . LYS D 2 315 ? 52.357 -26.459 25.321 1.00 9.73 315 LYS D C 1
ATOM 14440 O O . LYS D 2 315 ? 51.966 -26.794 26.438 1.00 15.56 315 LYS D O 1
ATOM 14446 N N . LEU D 2 316 ? 52.154 -25.253 24.831 1.00 7.76 316 LEU D N 1
ATOM 14447 C CA . LEU D 2 316 ? 51.345 -24.243 25.505 1.00 6.48 316 LEU D CA 1
ATOM 14448 C C . LEU D 2 316 ? 50.265 -23.752 24.575 1.00 5.77 316 LEU D C 1
ATOM 14449 O O . LEU D 2 316 ? 50.510 -23.500 23.394 1.00 7.40 316 LEU D O 1
ATOM 14454 N N . ASN D 2 317 ? 49.082 -23.595 25.114 1.00 5.73 317 ASN D N 1
ATOM 14455 C CA . ASN D 2 317 ? 48.045 -22.889 24.422 1.00 6.00 317 ASN D CA 1
ATOM 14456 C C . ASN D 2 317 ? 48.307 -21.390 24.437 1.00 5.92 317 ASN D C 1
ATOM 14457 O O . ASN D 2 317 ? 49.060 -20.883 25.272 1.00 6.47 317 ASN D O 1
ATOM 14462 N N . ILE D 2 318 ? 47.636 -20.665 23.544 1.00 5.52 318 ILE D N 1
ATOM 14463 C CA . ILE D 2 318 ? 47.615 -19.208 23.584 1.00 5.18 318 ILE D CA 1
ATOM 14464 C C . ILE D 2 318 ? 47.312 -18.759 25.024 1.00 5.15 318 ILE D C 1
ATOM 14465 O O . ILE D 2 318 ? 46.447 -19.329 25.674 1.00 5.23 318 ILE D O 1
ATOM 14470 N N . PRO D 2 319 ? 48.003 -17.709 25.516 1.00 5.26 319 PRO D N 1
ATOM 14471 C CA . PRO D 2 319 ? 47.741 -17.278 26.920 1.00 5.58 319 PRO D CA 1
ATOM 14472 C C . PRO D 2 319 ? 46.521 -16.361 26.987 1.00 5.54 319 PRO D C 1
ATOM 14473 O O . PRO D 2 319 ? 46.631 -15.142 27.082 1.00 5.94 319 PRO D O 1
ATOM 14477 N N . MET D 2 320 ? 45.342 -17.008 26.924 1.00 6.41 320 MET D N 1
ATOM 14478 C CA . MET D 2 320 ? 44.041 -16.331 26.994 1.00 6.50 320 MET D CA 1
ATOM 14479 C C . MET D 2 320 ? 43.242 -16.978 28.091 1.00 6.61 320 MET D C 1
ATOM 14480 O O . MET D 2 320 ? 43.208 -18.218 28.187 1.00 8.50 320 MET D O 1
ATOM 14485 N N . GLY D 2 321 ? 42.555 -16.165 28.881 1.00 6.37 321 GLY D N 1
ATOM 14486 C CA . GLY D 2 321 ? 41.800 -16.643 30.002 1.00 6.67 321 GLY D CA 1
ATOM 14487 C C . GLY D 2 321 ? 42.690 -16.933 31.200 1.00 7.08 321 GLY D C 1
ATOM 14488 O O . GLY D 2 321 ? 43.891 -16.708 31.192 1.00 9.07 321 GLY D O 1
ATOM 14489 N N . LEU D 2 322 ? 42.056 -17.456 32.239 1.00 6.91 322 LEU D N 1
ATOM 14490 C CA . LEU D 2 322 ? 42.718 -17.648 33.499 1.00 7.10 322 LEU D CA 1
ATOM 14491 C C . LEU D 2 322 ? 43.686 -18.841 33.482 1.00 5.81 322 LEU D C 1
ATOM 14492 O O . LEU D 2 322 ? 44.881 -18.685 33.737 1.00 6.50 322 LEU D O 1
ATOM 14497 N N . ASP D 2 323 ? 43.185 -20.025 33.152 1.00 6.17 323 ASP D N 1
ATOM 14498 C CA . ASP D 2 323 ? 44.014 -21.236 33.202 1.00 5.89 323 ASP D CA 1
ATOM 14499 C C . ASP D 2 323 ? 45.212 -21.156 32.272 1.00 5.67 323 ASP D C 1
ATOM 14500 O O . ASP D 2 323 ? 46.328 -21.544 32.629 1.00 6.06 323 ASP D O 1
ATOM 14505 N N . TRP D 2 324 ? 45.004 -20.667 31.049 1.00 5.61 324 TRP D N 1
ATOM 14506 C CA . TRP D 2 324 ? 46.095 -20.680 30.071 1.00 5.79 324 TRP D CA 1
ATOM 14507 C C . TRP D 2 324 ? 47.081 -19.561 30.312 1.00 5.31 324 TRP D C 1
ATOM 14508 O O . TRP D 2 324 ? 48.254 -19.715 29.955 1.00 5.75 324 TRP D O 1
ATOM 14519 N N . THR D 2 325 ? 46.666 -18.468 30.943 1.00 4.70 325 THR D N 1
ATOM 14520 C CA . THR D 2 325 ? 47.648 -17.465 31.373 1.00 4.81 325 THR D CA 1
ATOM 14521 C C . THR D 2 325 ? 48.470 -18.059 32.525 1.00 4.68 325 THR D C 1
ATOM 14522 O O . THR D 2 325 ? 49.698 -17.932 32.561 1.00 5.09 325 THR D O 1
ATOM 14526 N N . ASP D 2 326 ? 47.804 -18.724 33.481 1.00 4.86 326 ASP D N 1
ATOM 14527 C CA . ASP D 2 326 ? 48.522 -19.384 34.578 1.00 4.84 326 ASP D CA 1
ATOM 14528 C C . ASP D 2 326 ? 49.579 -20.350 33.996 1.00 5.10 326 ASP D C 1
ATOM 14529 O O . ASP D 2 326 ? 50.715 -20.385 34.462 1.00 5.37 326 ASP D O 1
ATOM 14534 N N . GLU D 2 327 ? 49.197 -21.166 33.018 1.00 5.34 327 GLU D N 1
ATOM 14535 C CA . GLU D 2 327 ? 50.093 -22.182 32.467 1.00 5.60 327 GLU D CA 1
ATOM 14536 C C . GLU D 2 327 ? 51.282 -21.536 31.775 1.00 5.43 327 GLU D C 1
ATOM 14537 O O . GLU D 2 327 ? 52.394 -22.013 31.891 1.00 5.76 327 GLU D O 1
ATOM 14543 N N . PHE D 2 328 ? 51.039 -20.449 31.047 1.00 5.27 328 PHE D N 1
ATOM 14544 C CA . PHE D 2 328 ? 52.095 -19.691 30.380 1.00 5.39 328 PHE D CA 1
ATOM 14545 C C . PHE D 2 328 ? 53.105 -19.173 31.399 1.00 5.08 328 PHE D C 1
ATOM 14546 O O . PHE D 2 328 ? 54.312 -19.380 31.234 1.00 5.66 328 PHE D O 1
ATOM 14554 N N . LEU D 2 329 ? 52.612 -18.532 32.459 1.00 5.03 329 LEU D N 1
ATOM 14555 C CA . LEU D 2 329 ? 53.521 -17.987 33.467 1.00 5.32 329 LEU D CA 1
ATOM 14556 C C . LEU D 2 329 ? 54.300 -19.065 34.200 1.00 5.19 329 LEU D C 1
ATOM 14557 O O . LEU D 2 329 ? 55.480 -18.905 34.466 1.00 5.95 329 LEU D O 1
ATOM 14562 N N . MET D 2 330 ? 53.646 -20.174 34.508 1.00 5.10 330 MET D N 1
ATOM 14563 C CA . MET D 2 330 ? 54.350 -21.250 35.189 1.00 5.38 330 MET D CA 1
ATOM 14564 C C . MET D 2 330 ? 55.436 -21.852 34.289 1.00 5.11 330 MET D C 1
ATOM 14565 O O . MET D 2 330 ? 56.528 -22.186 34.767 1.00 5.98 330 MET D O 1
ATOM 14570 N N . LYS D 2 331 ? 55.167 -22.004 33.003 1.00 5.30 331 LYS D N 1
ATOM 14571 C CA . LYS D 2 331 ? 56.164 -22.549 32.100 1.00 5.70 331 LYS D CA 1
ATOM 14572 C C . LYS D 2 331 ? 57.334 -21.579 31.918 1.00 5.54 331 LYS D C 1
ATOM 14573 O O . LYS D 2 331 ? 58.480 -21.976 31.930 1.00 5.90 331 LYS D O 1
ATOM 14579 N N . VAL D 2 332 ? 57.042 -20.296 31.778 1.00 5.43 332 VAL D N 1
ATOM 14580 C CA . VAL D 2 332 ? 58.083 -19.279 31.696 1.00 5.91 332 VAL D CA 1
ATOM 14581 C C . VAL D 2 332 ? 58.920 -19.268 32.964 1.00 5.86 332 VAL D C 1
ATOM 14582 O O . VAL D 2 332 ? 60.150 -19.160 32.885 1.00 6.05 332 VAL D O 1
ATOM 14586 N N . SER D 2 333 ? 58.278 -19.419 34.117 1.00 5.92 333 SER D N 1
ATOM 14587 C CA . SER D 2 333 ? 59.029 -19.541 35.387 1.00 5.99 333 SER D CA 1
ATOM 14588 C C . SER D 2 333 ? 59.968 -20.745 35.360 1.00 6.15 333 SER D C 1
ATOM 14589 O O . SER D 2 333 ? 61.128 -20.642 35.793 1.00 7.43 333 SER D O 1
ATOM 14592 N N . GLU D 2 334 ? 59.479 -21.894 34.926 1.00 6.17 334 GLU D N 1
ATOM 14593 C CA . GLU D 2 334 ? 60.288 -23.104 34.865 1.00 7.60 334 GLU D CA 1
ATOM 14594 C C . GLU D 2 334 ? 61.501 -22.903 33.937 1.00 7.23 334 GLU D C 1
ATOM 14595 O O . GLU D 2 334 ? 62.624 -23.249 34.273 1.00 9.37 334 GLU D O 1
ATOM 14601 N N . ILE D 2 335 ? 61.270 -22.347 32.756 1.00 6.81 335 ILE D N 1
ATOM 14602 C CA . ILE D 2 335 ? 62.334 -22.185 31.770 1.00 6.80 335 ILE D CA 1
ATOM 14603 C C . ILE D 2 335 ? 63.378 -21.176 32.260 1.00 6.66 335 ILE D C 1
ATOM 14604 O O . ILE D 2 335 ? 64.587 -21.407 32.147 1.00 8.25 335 ILE D O 1
ATOM 14609 N N . SER D 2 336 ? 62.913 -20.039 32.760 1.00 5.99 336 SER D N 1
ATOM 14610 C CA . SER D 2 336 ? 63.784 -18.914 33.123 1.00 6.43 336 SER D CA 1
ATOM 14611 C C . SER D 2 336 ? 64.395 -19.014 34.519 1.00 6.88 336 SER D C 1
ATOM 14612 O O . SER D 2 336 ? 65.399 -18.360 34.813 1.00 8.75 336 SER D O 1
ATOM 14615 N N . GLY D 2 337 ? 63.775 -19.798 35.396 1.00 6.39 337 GLY D N 1
ATOM 14616 C CA . GLY D 2 337 ? 64.165 -19.827 36.785 1.00 6.46 337 GLY D CA 1
ATOM 14617 C C . GLY D 2 337 ? 63.623 -18.657 37.593 1.00 6.80 337 GLY D C 1
ATOM 14618 O O . GLY D 2 337 ? 63.918 -18.567 38.797 1.00 9.66 337 GLY D O 1
ATOM 14619 N N . GLN D 2 338 ? 62.859 -17.753 36.993 1.00 5.83 338 GLN D N 1
ATOM 14620 C CA . GLN D 2 338 ? 62.325 -16.616 37.723 1.00 5.72 338 GLN D CA 1
ATOM 14621 C C . GLN D 2 338 ? 61.030 -16.964 38.407 1.00 5.70 338 GLN D C 1
ATOM 14622 O O . GLN D 2 338 ? 60.172 -17.548 37.778 1.00 6.91 338 GLN D O 1
ATOM 14628 N N . PRO D 2 339 ? 60.847 -16.557 39.671 1.00 5.12 339 PRO D N 1
ATOM 14629 C CA . PRO D 2 339 ? 59.562 -16.789 40.316 1.00 5.28 339 PRO D CA 1
ATOM 14630 C C . PRO D 2 339 ? 58.486 -15.874 39.733 1.00 5.40 339 PRO D C 1
ATOM 14631 O O . PRO D 2 339 ? 58.774 -14.780 39.235 1.00 6.90 339 PRO D O 1
ATOM 14635 N N . ILE D 2 340 ? 57.250 -16.304 39.816 1.00 5.79 340 ILE D N 1
ATOM 14636 C CA . ILE D 2 340 ? 56.151 -15.433 39.421 1.00 5.86 340 ILE D CA 1
ATOM 14637 C C . ILE D 2 340 ? 56.043 -14.362 40.514 1.00 6.18 340 ILE D C 1
ATOM 14638 O O . ILE D 2 340 ? 55.900 -14.687 41.691 1.00 7.48 340 ILE D O 1
ATOM 14643 N N . PRO D 2 341 ? 56.101 -13.075 40.151 1.00 6.40 341 PRO D N 1
ATOM 14644 C CA . PRO D 2 341 ? 56.165 -11.997 41.144 1.00 7.56 341 PRO D CA 1
ATOM 14645 C C . PRO D 2 341 ? 54.807 -11.669 41.761 1.00 6.40 341 PRO D C 1
ATOM 14646 O O . PRO D 2 341 ? 53.751 -11.966 41.198 1.00 6.25 341 PRO D O 1
ATOM 14650 N N . ALA D 2 342 ? 54.859 -11.020 42.909 1.00 7.64 342 ALA D N 1
ATOM 14651 C CA . ALA D 2 342 ? 53.695 -10.576 43.625 1.00 7.86 342 ALA D CA 1
ATOM 14652 C C . ALA D 2 342 ? 52.754 -9.752 42.763 1.00 6.33 342 ALA D C 1
ATOM 14653 O O . ALA D 2 342 ? 51.539 -9.872 42.909 1.00 7.08 342 ALA D O 1
ATOM 14655 N N . SER D 2 343 ? 53.283 -8.910 41.875 1.00 6.79 343 SER D N 1
ATOM 14656 C CA . SER D 2 343 ? 52.424 -8.064 41.037 1.00 6.35 343 SER D CA 1
ATOM 14657 C C . SER D 2 343 ? 51.486 -8.902 40.165 1.00 5.51 343 SER D C 1
ATOM 14658 O O . SER D 2 343 ? 50.304 -8.612 40.033 1.00 7.11 343 SER D O 1
ATOM 14661 N N . LEU D 2 344 ? 52.011 -9.974 39.578 1.00 5.93 344 LEU D N 1
ATOM 14662 C CA . LEU D 2 344 ? 51.211 -10.833 38.713 1.00 5.44 344 LEU D CA 1
ATOM 14663 C C . LEU D 2 344 ? 50.251 -11.696 39.510 1.00 4.96 344 LEU D C 1
ATOM 14664 O O . LEU D 2 344 ? 49.130 -11.932 39.071 1.00 5.60 344 LEU D O 1
ATOM 14669 N N . THR D 2 345 ? 50.678 -12.172 40.670 1.00 5.41 345 THR D N 1
ATOM 14670 C CA . THR D 2 345 ? 49.755 -12.883 41.552 1.00 5.63 345 THR D CA 1
ATOM 14671 C C . THR D 2 345 ? 48.555 -12.016 41.937 1.00 5.11 345 THR D C 1
ATOM 14672 O O . THR D 2 345 ? 47.431 -12.479 41.922 1.00 4.77 345 THR D O 1
ATOM 14676 N N . LYS D 2 346 ? 48.819 -10.750 42.255 1.00 4.95 346 LYS D N 1
ATOM 14677 C CA . LYS D 2 346 ? 47.752 -9.829 42.607 1.00 4.74 346 LYS D CA 1
ATOM 14678 C C . LYS D 2 346 ? 46.821 -9.549 41.416 1.00 4.21 346 LYS D C 1
ATOM 14679 O O . LYS D 2 346 ? 45.601 -9.566 41.560 1.00 4.94 346 LYS D O 1
ATOM 14685 N N . GLU D 2 347 ? 47.420 -9.333 40.236 1.00 4.64 347 GLU D N 1
ATOM 14686 C CA . GLU D 2 347 ? 46.637 -9.094 39.022 1.00 4.59 347 GLU D CA 1
ATOM 14687 C C . GLU D 2 347 ? 45.711 -10.280 38.757 1.00 4.56 347 GLU D C 1
ATOM 14688 O O . GLU D 2 347 ? 44.521 -10.113 38.430 1.00 4.95 347 GLU D O 1
ATOM 14694 N N . ARG D 2 348 ? 46.245 -11.497 38.872 1.00 4.74 348 ARG D N 1
ATOM 14695 C CA . ARG D 2 348 ? 45.419 -12.705 38.729 1.00 4.57 348 ARG D CA 1
ATOM 14696 C C . ARG D 2 348 ? 44.204 -12.684 39.663 1.00 4.18 348 ARG D C 1
ATOM 14697 O O . ARG D 2 348 ? 43.078 -12.962 39.271 1.00 4.44 348 ARG D O 1
ATOM 14705 N N . GLY D 2 349 ? 44.441 -12.345 40.925 1.00 4.12 349 GLY D N 1
ATOM 14706 C CA . GLY D 2 349 ? 43.398 -12.318 41.916 1.00 4.04 349 GLY D CA 1
ATOM 14707 C C . GLY D 2 349 ? 42.380 -11.219 41.686 1.00 4.34 349 GLY D C 1
ATOM 14708 O O . GLY D 2 349 ? 41.229 -11.359 42.108 1.00 4.32 349 GLY D O 1
ATOM 14709 N N . ARG D 2 350 ? 42.796 -10.134 41.061 1.00 4.14 350 ARG D N 1
ATOM 14710 C CA . ARG D 2 350 ? 41.862 -9.087 40.664 1.00 4.20 350 ARG D CA 1
ATOM 14711 C C . ARG D 2 350 ? 40.964 -9.561 39.513 1.00 4.51 350 ARG D C 1
ATOM 14712 O O . ARG D 2 350 ? 39.764 -9.263 39.521 1.00 4.87 350 ARG D O 1
ATOM 14720 N N . LEU D 2 351 ? 41.502 -10.327 38.565 1.00 4.60 351 LEU D N 1
ATOM 14721 C CA . LEU D 2 351 ? 40.662 -10.963 37.542 1.00 4.70 351 LEU D CA 1
ATOM 14722 C C . LEU D 2 351 ? 39.659 -11.917 38.204 1.00 4.27 351 LEU D C 1
ATOM 14723 O O . LEU D 2 351 ? 38.495 -11.892 37.877 1.00 4.11 351 LEU D O 1
ATOM 14728 N N . VAL D 2 352 ? 40.118 -12.761 39.137 1.00 3.89 352 VAL D N 1
ATOM 14729 C CA . VAL D 2 352 ? 39.207 -13.694 39.778 1.00 4.17 352 VAL D CA 1
ATOM 14730 C C . VAL D 2 352 ? 38.120 -12.910 40.529 1.00 3.66 352 VAL D C 1
ATOM 14731 O O . VAL D 2 352 ? 36.959 -13.268 40.481 1.00 3.93 352 VAL D O 1
ATOM 14735 N N . ASP D 2 353 ? 38.486 -11.812 41.196 1.00 3.87 353 ASP D N 1
ATOM 14736 C CA . ASP D 2 353 ? 37.490 -11.002 41.878 1.00 4.19 353 ASP D CA 1
ATOM 14737 C C . ASP D 2 353 ? 36.419 -10.519 40.880 1.00 3.86 353 ASP D C 1
ATOM 14738 O O . ASP D 2 353 ? 35.232 -10.586 41.162 1.00 4.00 353 ASP D O 1
ATOM 14743 N N A MET D 2 354 ? 36.854 -10.031 39.724 0.80 3.86 354 MET D N 1
ATOM 14744 N N B MET D 2 354 ? 36.871 -10.042 39.733 0.20 3.95 354 MET D N 1
ATOM 14745 C CA A MET D 2 354 ? 35.927 -9.563 38.694 0.80 4.21 354 MET D CA 1
ATOM 14746 C CA B MET D 2 354 ? 35.987 -9.583 38.686 0.20 3.87 354 MET D CA 1
ATOM 14747 C C A MET D 2 354 ? 35.010 -10.703 38.240 0.80 3.65 354 MET D C 1
ATOM 14748 C C B MET D 2 354 ? 35.035 -10.691 38.221 0.20 3.93 354 MET D C 1
ATOM 14749 O O A MET D 2 354 ? 33.841 -10.476 37.982 0.80 4.49 354 MET D O 1
ATOM 14750 O O B MET D 2 354 ? 33.853 -10.441 37.982 0.20 4.33 354 MET D O 1
ATOM 14759 N N . MET D 2 355 ? 35.560 -11.908 38.081 1.00 4.29 355 MET D N 1
ATOM 14760 C CA . MET D 2 355 ? 34.731 -13.064 37.735 1.00 4.49 355 MET D CA 1
ATOM 14761 C C . MET D 2 355 ? 33.667 -13.295 38.794 1.00 4.07 355 MET D C 1
ATOM 14762 O O . MET D 2 355 ? 32.511 -13.538 38.470 1.00 4.87 355 MET D O 1
ATOM 14767 N N . THR D 2 356 ? 34.040 -13.250 40.067 1.00 4.08 356 THR D N 1
ATOM 14768 C CA . THR D 2 356 ? 33.050 -13.419 41.123 1.00 4.41 356 THR D CA 1
ATOM 14769 C C . THR D 2 356 ? 31.980 -12.313 41.082 1.00 4.06 356 THR D C 1
ATOM 14770 O O . THR D 2 356 ? 30.788 -12.576 41.265 1.00 5.45 356 THR D O 1
ATOM 14774 N N . ASP D 2 357 ? 32.395 -11.083 40.800 1.00 3.81 357 ASP D N 1
ATOM 14775 C CA . ASP D 2 357 ? 31.489 -9.937 40.767 1.00 4.05 357 ASP D CA 1
ATOM 14776 C C . ASP D 2 357 ? 30.445 -10.060 39.649 1.00 4.11 357 ASP D C 1
ATOM 14777 O O . ASP D 2 357 ? 29.318 -9.616 39.808 1.00 4.89 357 ASP D O 1
ATOM 14782 N N . SER D 2 358 ? 30.856 -10.633 38.508 1.00 4.15 358 SER D N 1
ATOM 14783 C CA . SER D 2 358 ? 30.042 -10.568 37.278 1.00 4.49 358 SER D CA 1
ATOM 14784 C C . SER D 2 358 ? 29.402 -11.897 36.891 1.00 4.57 358 SER D C 1
ATOM 14785 O O . SER D 2 358 ? 28.671 -11.952 35.902 1.00 4.90 358 SER D O 1
ATOM 14788 N N . HIS D 2 359 ? 29.628 -12.953 37.678 1.00 4.30 359 HIS D N 1
ATOM 14789 C CA . HIS D 2 359 ? 29.239 -14.286 37.247 1.00 4.57 359 HIS D CA 1
ATOM 14790 C C . HIS D 2 359 ? 27.740 -14.451 37.048 1.00 4.35 359 HIS D C 1
ATOM 14791 O O . HIS D 2 359 ? 27.319 -15.295 36.269 1.00 4.86 359 HIS D O 1
ATOM 14798 N N . THR D 2 360 ? 26.908 -13.710 37.798 1.00 4.02 360 THR D N 1
ATOM 14799 C CA . THR D 2 360 ? 25.480 -13.942 37.718 1.00 4.38 360 THR D CA 1
ATOM 14800 C C . THR D 2 360 ? 24.886 -13.463 36.413 1.00 4.47 360 THR D C 1
ATOM 14801 O O . THR D 2 360 ? 23.902 -14.011 35.956 1.00 6.62 360 THR D O 1
ATOM 14805 N N . TRP D 2 361 ? 25.459 -12.422 35.814 1.00 4.37 361 TRP D N 1
ATOM 14806 C CA . TRP D 2 361 ? 24.959 -11.959 34.514 1.00 4.59 361 TRP D CA 1
ATOM 14807 C C . TRP D 2 361 ? 25.553 -12.755 33.349 1.00 4.75 361 TRP D C 1
ATOM 14808 O O . TRP D 2 361 ? 24.943 -12.822 32.291 1.00 6.16 361 TRP D O 1
ATOM 14819 N N . LEU D 2 362 ? 26.749 -13.314 33.526 1.00 4.96 362 LEU D N 1
ATOM 14820 C CA . LEU D 2 362 ? 27.391 -14.114 32.488 1.00 5.57 362 LEU D CA 1
ATOM 14821 C C . LEU D 2 362 ? 26.825 -15.527 32.406 1.00 5.04 362 LEU D C 1
ATOM 14822 O O . LEU D 2 362 ? 26.847 -16.135 31.323 1.00 5.75 362 LEU D O 1
ATOM 14827 N N . HIS D 2 363 ? 26.331 -16.059 33.510 1.00 5.07 363 HIS D N 1
ATOM 14828 C CA . HIS D 2 363 ? 26.011 -17.475 33.582 1.00 5.10 363 HIS D CA 1
ATOM 14829 C C . HIS D 2 363 ? 25.025 -17.880 32.518 1.00 5.19 363 HIS D C 1
ATOM 14830 O O . HIS D 2 363 ? 23.942 -17.308 32.398 1.00 5.74 363 HIS D O 1
ATOM 14837 N N . GLY D 2 364 ? 25.377 -18.926 31.765 1.00 5.18 364 GLY D N 1
ATOM 14838 C CA . GLY D 2 364 ? 24.466 -19.489 30.784 1.00 5.60 364 GLY D CA 1
ATOM 14839 C C . GLY D 2 364 ? 24.268 -18.680 29.509 1.00 5.62 364 GLY D C 1
ATOM 14840 O O . GLY D 2 364 ? 23.499 -19.102 28.630 1.00 7.39 364 GLY D O 1
ATOM 14841 N N . LYS D 2 365 ? 24.942 -17.546 29.375 1.00 5.25 365 LYS D N 1
ATOM 14842 C CA . LYS D 2 365 ? 24.793 -16.755 28.152 1.00 5.28 365 LYS D CA 1
ATOM 14843 C C . LYS D 2 365 ? 25.396 -17.495 26.960 1.00 5.54 365 LYS D C 1
ATOM 14844 O O . LYS D 2 365 ? 26.471 -18.103 27.087 1.00 6.48 365 LYS D O 1
ATOM 14850 N N . ARG D 2 366 ? 24.673 -17.456 25.855 1.00 5.35 366 ARG D N 1
ATOM 14851 C CA . ARG D 2 366 ? 25.002 -18.219 24.659 1.00 5.65 366 ARG D CA 1
ATOM 14852 C C . ARG D 2 366 ? 25.641 -17.334 23.609 1.00 5.21 366 ARG D C 1
ATOM 14853 O O . ARG D 2 366 ? 25.111 -16.270 23.269 1.00 5.54 366 ARG D O 1
ATOM 14861 N N . PHE D 2 367 ? 26.750 -17.786 23.034 1.00 5.70 367 PHE D N 1
ATOM 14862 C CA . PHE D 2 367 ? 27.500 -17.007 22.051 1.00 5.85 367 PHE D CA 1
ATOM 14863 C C . PHE D 2 367 ? 27.775 -17.774 20.769 1.00 5.69 367 PHE D C 1
ATOM 14864 O O . PHE D 2 367 ? 28.069 -18.966 20.795 1.00 6.91 367 PHE D O 1
ATOM 14872 N N . ALA D 2 368 ? 27.683 -17.053 19.659 1.00 5.38 368 ALA D N 1
ATOM 14873 C CA . ALA D 2 368 ? 28.295 -17.444 18.391 1.00 5.30 368 ALA D CA 1
ATOM 14874 C C . ALA D 2 368 ? 29.589 -16.650 18.252 1.00 5.60 368 ALA D C 1
ATOM 14875 O O . ALA D 2 368 ? 29.609 -15.493 18.634 1.00 8.24 368 ALA D O 1
ATOM 14877 N N . LEU D 2 369 ? 30.631 -17.235 17.687 1.00 5.58 369 LEU D N 1
ATOM 14878 C CA . LEU D 2 369 ? 31.894 -16.552 17.600 1.00 5.53 369 LEU D CA 1
ATOM 14879 C C . LEU D 2 369 ? 32.712 -17.096 16.450 1.00 5.27 369 LEU D C 1
ATOM 14880 O O . LEU D 2 369 ? 32.528 -18.241 16.026 1.00 6.29 369 LEU D O 1
ATOM 14885 N N . TRP D 2 370 ? 33.654 -16.281 15.967 1.00 5.08 370 TRP D N 1
ATOM 14886 C CA . TRP D 2 370 ? 34.550 -16.660 14.885 1.00 5.31 370 TRP D CA 1
ATOM 14887 C C . TRP D 2 370 ? 35.846 -15.923 14.988 1.00 5.29 370 TRP D C 1
ATOM 14888 O O . TRP D 2 370 ? 35.993 -14.974 15.771 1.00 6.32 370 TRP D O 1
ATOM 14899 N N . GLY D 2 371 ? 36.798 -16.331 14.146 1.00 5.59 371 GLY D N 1
ATOM 14900 C CA . GLY D 2 371 ? 38.107 -15.733 14.066 1.00 6.03 371 GLY D CA 1
ATOM 14901 C C . GLY D 2 371 ? 39.139 -16.771 13.691 1.00 5.93 371 GLY D C 1
ATOM 14902 O O . GLY D 2 371 ? 38.821 -17.844 13.165 1.00 6.12 371 GLY D O 1
ATOM 14903 N N . ASP D 2 372 ? 40.405 -16.428 13.938 1.00 5.69 372 ASP D N 1
ATOM 14904 C CA . ASP D 2 372 ? 41.504 -17.337 13.656 1.00 5.80 372 ASP D CA 1
ATOM 14905 C C . ASP D 2 372 ? 41.597 -18.424 14.727 1.00 5.18 372 ASP D C 1
ATOM 14906 O O . ASP D 2 372 ? 41.073 -18.274 15.825 1.00 5.72 372 ASP D O 1
ATOM 14911 N N . PRO D 2 373 ? 42.264 -19.554 14.415 1.00 5.66 373 PRO D N 1
ATOM 14912 C CA . PRO D 2 373 ? 42.150 -20.732 15.307 1.00 6.01 373 PRO D CA 1
ATOM 14913 C C . PRO D 2 373 ? 42.586 -20.524 16.769 1.00 5.00 373 PRO D C 1
ATOM 14914 O O . PRO D 2 373 ? 41.875 -20.933 17.688 1.00 5.39 373 PRO D O 1
ATOM 14918 N N . ASP D 2 374 ? 43.740 -19.905 16.988 1.00 5.36 374 ASP D N 1
ATOM 14919 C CA . ASP D 2 374 ? 44.194 -19.712 18.378 1.00 5.07 374 ASP D CA 1
ATOM 14920 C C . ASP D 2 374 ? 43.307 -18.748 19.137 1.00 4.77 374 ASP D C 1
ATOM 14921 O O . ASP D 2 374 ? 42.919 -19.001 20.272 1.00 5.38 374 ASP D O 1
ATOM 14926 N N . PHE D 2 375 ? 42.986 -17.616 18.513 1.00 5.27 375 PHE D N 1
ATOM 14927 C CA . PHE D 2 375 ? 42.066 -16.657 19.120 1.00 5.63 375 PHE D CA 1
ATOM 14928 C C . PHE D 2 375 ? 40.759 -17.346 19.497 1.00 5.11 375 PHE D C 1
ATOM 14929 O O . PHE D 2 375 ? 40.242 -17.152 20.599 1.00 5.59 375 PHE D O 1
ATOM 14937 N N . VAL D 2 376 ? 40.172 -18.093 18.556 1.00 5.35 376 VAL D N 1
ATOM 14938 C CA . VAL D 2 376 ? 38.874 -18.721 18.798 1.00 5.40 376 VAL D CA 1
ATOM 14939 C C . VAL D 2 376 ? 38.963 -19.710 19.956 1.00 5.03 376 VAL D C 1
ATOM 14940 O O . VAL D 2 376 ? 38.094 -19.717 20.831 1.00 5.47 376 VAL D O 1
ATOM 14944 N N . MET D 2 377 ? 40.007 -20.539 19.984 1.00 5.36 377 MET D N 1
ATOM 14945 C CA . MET D 2 377 ? 40.077 -21.525 21.055 1.00 5.92 377 MET D CA 1
ATOM 14946 C C . MET D 2 377 ? 40.272 -20.877 22.414 1.00 5.49 377 MET D C 1
ATOM 14947 O O . MET D 2 377 ? 39.709 -21.348 23.408 1.00 5.50 377 MET D O 1
ATOM 14952 N N . GLY D 2 378 ? 41.053 -19.792 22.457 1.00 5.28 378 GLY D N 1
ATOM 14953 C CA . GLY D 2 378 ? 41.221 -19.043 23.713 1.00 5.86 378 GLY D CA 1
ATOM 14954 C C . GLY D 2 378 ? 39.946 -18.375 24.176 1.00 5.51 378 GLY D C 1
ATOM 14955 O O . GLY D 2 378 ? 39.646 -18.349 25.360 1.00 5.78 378 GLY D O 1
ATOM 14956 N N . LEU D 2 379 ? 39.192 -17.822 23.234 1.00 6.01 379 LEU D N 1
ATOM 14957 C CA . LEU D 2 379 ? 37.913 -17.238 23.566 1.00 6.27 379 LEU D CA 1
ATOM 14958 C C . LEU D 2 379 ? 36.937 -18.298 24.091 1.00 5.19 379 LEU D C 1
ATOM 14959 O O . LEU D 2 379 ? 36.246 -18.074 25.093 1.00 5.84 379 LEU D O 1
ATOM 14964 N N . VAL D 2 380 ? 36.896 -19.456 23.432 1.00 5.21 380 VAL D N 1
ATOM 14965 C CA . VAL D 2 380 ? 36.072 -20.574 23.902 1.00 5.31 380 VAL D CA 1
ATOM 14966 C C . VAL D 2 380 ? 36.459 -20.957 25.332 1.00 4.84 380 VAL D C 1
ATOM 14967 O O . VAL D 2 380 ? 35.595 -21.095 26.204 1.00 5.49 380 VAL D O 1
ATOM 14971 N N . LYS D 2 381 ? 37.748 -21.141 25.583 1.00 5.10 381 LYS D N 1
ATOM 14972 C CA . LYS D 2 381 ? 38.218 -21.540 26.908 1.00 5.11 381 LYS D CA 1
ATOM 14973 C C . LYS D 2 381 ? 37.783 -20.523 27.950 1.00 4.83 381 LYS D C 1
ATOM 14974 O O . LYS D 2 381 ? 37.250 -20.883 29.012 1.00 5.24 381 LYS D O 1
ATOM 14980 N N . PHE D 2 382 ? 37.998 -19.242 27.679 1.00 4.79 382 PHE D N 1
ATOM 14981 C CA . PHE D 2 382 ? 37.619 -18.221 28.657 1.00 5.12 382 PHE D CA 1
ATOM 14982 C C . PHE D 2 382 ? 36.122 -18.158 28.881 1.00 4.70 382 PHE D C 1
ATOM 14983 O O . PHE D 2 382 ? 35.657 -18.031 30.014 1.00 5.24 382 PHE D O 1
ATOM 14991 N N . LEU D 2 383 ? 35.335 -18.284 27.818 1.00 4.67 383 LEU D N 1
ATOM 14992 C CA . LEU D 2 383 ? 33.888 -18.325 27.978 1.00 5.09 383 LEU D CA 1
ATOM 14993 C C . LEU D 2 383 ? 33.458 -19.456 28.900 1.00 4.66 383 LEU D C 1
ATOM 14994 O O . LEU D 2 383 ? 32.590 -19.283 29.770 1.00 5.33 383 LEU D O 1
ATOM 14999 N N . LEU D 2 384 ? 34.063 -20.635 28.755 1.00 4.59 384 LEU D N 1
ATOM 15000 C CA . LEU D 2 384 ? 33.739 -21.750 29.647 1.00 4.74 384 LEU D CA 1
ATOM 15001 C C . LEU D 2 384 ? 34.113 -21.397 31.089 1.00 4.82 384 LEU D C 1
ATOM 15002 O O . LEU D 2 384 ? 33.381 -21.728 32.022 1.00 5.71 384 LEU D O 1
ATOM 15007 N N . GLU D 2 385 ? 35.250 -20.734 31.302 1.00 5.17 385 GLU D N 1
ATOM 15008 C CA . GLU D 2 385 ? 35.660 -20.304 32.654 1.00 4.85 385 GLU D CA 1
ATOM 15009 C C . GLU D 2 385 ? 34.682 -19.329 33.275 1.00 5.27 385 GLU D C 1
ATOM 15010 O O . GLU D 2 385 ? 34.536 -19.285 34.496 1.00 5.36 385 GLU D O 1
ATOM 15016 N N . LEU D 2 386 ? 34.008 -18.551 32.437 1.00 4.81 386 LEU D N 1
ATOM 15017 C CA . LEU D 2 386 ? 33.024 -17.566 32.859 1.00 5.28 386 LEU D CA 1
ATOM 15018 C C . LEU D 2 386 ? 31.629 -18.181 33.044 1.00 5.50 386 LEU D C 1
ATOM 15019 O O . LEU D 2 386 ? 30.700 -17.460 33.443 1.00 6.69 386 LEU D O 1
ATOM 15024 N N . GLY D 2 387 ? 31.465 -19.469 32.803 1.00 5.43 387 GLY D N 1
ATOM 15025 C CA . GLY D 2 387 ? 30.141 -20.077 32.879 1.00 5.74 387 GLY D CA 1
ATOM 15026 C C . GLY D 2 387 ? 29.211 -19.737 31.733 1.00 5.95 387 GLY D C 1
ATOM 15027 O O . GLY D 2 387 ? 28.015 -19.826 31.874 1.00 6.41 387 GLY D O 1
ATOM 15028 N N . CYS D 2 388 ? 29.808 -19.386 30.588 1.00 6.05 388 CYS D N 1
ATOM 15029 C CA . CYS D 2 388 ? 29.062 -19.096 29.374 1.00 6.36 388 CYS D CA 1
ATOM 15030 C C . CYS D 2 388 ? 29.074 -20.304 28.450 1.00 6.83 388 CYS D C 1
ATOM 15031 O O . CYS D 2 388 ? 29.946 -21.189 28.541 1.00 8.58 388 CYS D O 1
ATOM 15034 N N . GLU D 2 389 ? 28.145 -20.319 27.501 1.00 6.92 389 GLU D N 1
ATOM 15035 C CA . GLU D 2 389 ? 28.035 -21.409 26.508 1.00 7.57 389 GLU D CA 1
ATOM 15036 C C . GLU D 2 389 ? 28.398 -20.947 25.109 1.00 7.40 389 GLU D C 1
ATOM 15037 O O . GLU D 2 389 ? 27.622 -20.214 24.478 1.00 7.50 389 GLU D O 1
ATOM 15043 N N . PRO D 2 390 ? 29.559 -21.363 24.594 1.00 7.98 390 PRO D N 1
ATOM 15044 C CA . PRO D 2 390 ? 29.976 -20.979 23.224 1.00 8.78 390 PRO D CA 1
ATOM 15045 C C . PRO D 2 390 ? 29.371 -21.911 22.166 1.00 9.33 390 PRO D C 1
ATOM 15046 O O . PRO D 2 390 ? 30.042 -22.827 21.670 0.65 10.90 390 PRO D O 1
ATOM 15050 N N . VAL D 2 391 ? 28.105 -21.684 21.798 1.00 6.79 391 VAL D N 1
ATOM 15051 C CA . VAL D 2 391 ? 27.297 -22.640 21.079 1.00 7.44 391 VAL D CA 1
ATOM 15052 C C . VAL D 2 391 ? 27.660 -22.825 19.611 1.00 6.61 391 VAL D C 1
ATOM 15053 O O . VAL D 2 391 ? 27.635 -23.948 19.129 1.00 6.62 391 VAL D O 1
ATOM 15057 N N . HIS D 2 392 ? 28.004 -21.743 18.916 1.00 6.19 392 HIS D N 1
ATOM 15058 C CA . HIS D 2 392 ? 28.437 -21.818 17.512 1.00 5.88 392 HIS D CA 1
ATOM 15059 C C . HIS D 2 392 ? 29.852 -21.280 17.432 1.00 5.57 392 HIS D C 1
ATOM 15060 O O . HIS D 2 392 ? 30.075 -20.084 17.603 1.00 6.68 392 HIS D O 1
ATOM 15067 N N . ILE D 2 393 ? 30.810 -22.166 17.161 1.00 5.57 393 ILE D N 1
ATOM 15068 C CA . ILE D 2 393 ? 32.219 -21.836 17.122 1.00 5.22 393 ILE D CA 1
ATOM 15069 C C . ILE D 2 393 ? 32.683 -22.022 15.680 1.00 5.55 393 ILE D C 1
ATOM 15070 O O . ILE D 2 393 ? 32.722 -23.147 15.206 1.00 6.52 393 ILE D O 1
ATOM 15075 N N . LEU D 2 394 ? 32.987 -20.929 14.989 1.00 6.22 394 LEU D N 1
ATOM 15076 C CA . LEU D 2 394 ? 33.303 -20.983 13.575 1.00 6.85 394 LEU D CA 1
ATOM 15077 C C . LEU D 2 394 ? 34.733 -20.543 13.334 1.00 6.61 394 LEU D C 1
ATOM 15078 O O . LEU D 2 394 ? 35.146 -19.455 13.721 1.00 8.11 394 LEU D O 1
ATOM 15083 N N . CYS D 2 395 ? 35.480 -21.362 12.622 1.00 6.19 395 CYS D N 1
ATOM 15084 C CA . CYS D 2 395 ? 36.832 -21.006 12.225 1.00 6.31 395 CYS D CA 1
ATOM 15085 C C . CYS D 2 395 ? 37.017 -21.406 10.766 1.00 6.22 395 CYS D C 1
ATOM 15086 O O . CYS D 2 395 ? 37.219 -22.573 10.459 1.00 6.48 395 CYS D O 1
ATOM 15089 N N . HIS D 2 396 ? 36.838 -20.443 9.870 1.00 6.05 396 HIS D N 1
ATOM 15090 C CA . HIS D 2 396 ? 36.852 -20.732 8.429 1.00 5.91 396 HIS D CA 1
ATOM 15091 C C . HIS D 2 396 ? 38.149 -21.368 8.024 1.00 6.45 396 HIS D C 1
ATOM 15092 O O . HIS D 2 396 ? 38.167 -22.325 7.260 1.00 8.26 396 HIS D O 1
ATOM 15099 N N . ASN D 2 397 ? 39.257 -20.885 8.597 1.00 6.95 397 ASN D N 1
ATOM 15100 C CA . ASN D 2 397 ? 40.590 -21.341 8.288 1.00 7.05 397 ASN D CA 1
ATOM 15101 C C . ASN D 2 397 ? 41.109 -22.365 9.306 1.00 8.15 397 ASN D C 1
ATOM 15102 O O . ASN D 2 397 ? 42.298 -22.601 9.411 1.00 11.68 397 ASN D O 1
ATOM 15107 N N . GLY D 2 398 ? 40.221 -23.046 10.005 1.00 7.40 398 GLY D N 1
ATOM 15108 C CA . GLY D 2 398 ? 40.609 -24.100 10.933 1.00 8.09 398 GLY D CA 1
ATOM 15109 C C . GLY D 2 398 ? 40.843 -25.431 10.251 1.00 7.74 398 GLY D C 1
ATOM 15110 O O . GLY D 2 398 ? 40.487 -25.626 9.117 1.00 15.39 398 GLY D O 1
ATOM 15111 N N . ASN D 2 399 ? 41.446 -26.355 10.948 1.00 7.93 399 ASN D N 1
ATOM 15112 C CA . ASN D 2 399 ? 41.724 -27.673 10.423 1.00 7.81 399 ASN D CA 1
ATOM 15113 C C . ASN D 2 399 ? 41.178 -28.762 11.346 1.00 6.42 399 ASN D C 1
ATOM 15114 O O . ASN D 2 399 ? 40.723 -28.468 12.449 1.00 6.72 399 ASN D O 1
ATOM 15119 N N . LYS D 2 400 ? 41.199 -30.002 10.879 1.00 7.45 400 LYS D N 1
ATOM 15120 C CA . LYS D 2 400 ? 40.607 -31.115 11.594 1.00 8.06 400 LYS D CA 1
ATOM 15121 C C . LYS D 2 400 ? 41.286 -31.374 12.943 1.00 6.79 400 LYS D C 1
ATOM 15122 O O . LYS D 2 400 ? 40.628 -31.700 13.934 1.00 7.63 400 LYS D O 1
ATOM 15128 N N . ARG D 2 401 ? 42.594 -31.242 12.994 1.00 6.73 401 ARG D N 1
ATOM 15129 C CA . ARG D 2 401 ? 43.333 -31.473 14.234 1.00 6.58 401 ARG D CA 1
ATOM 15130 C C . ARG D 2 401 ? 42.963 -30.425 15.277 1.00 6.07 401 ARG D C 1
ATOM 15131 O O . ARG D 2 401 ? 42.745 -30.720 16.455 1.00 7.29 401 ARG D O 1
ATOM 15139 N N . TRP D 2 402 ? 42.875 -29.177 14.838 1.00 6.36 402 TRP D N 1
ATOM 15140 C CA . TRP D 2 402 ? 42.445 -28.075 15.701 1.00 6.56 402 TRP D CA 1
ATOM 15141 C C . TRP D 2 402 ? 41.035 -28.314 16.203 1.00 6.25 402 TRP D C 1
ATOM 15142 O O . TRP D 2 402 ? 40.743 -28.138 17.405 1.00 7.47 402 TRP D O 1
ATOM 15153 N N A LYS D 2 403 ? 40.132 -28.720 15.315 0.50 6.52 403 LYS D N 1
ATOM 15154 N N B LYS D 2 403 ? 40.127 -28.720 15.313 0.50 6.54 403 LYS D N 1
ATOM 15155 C CA A LYS D 2 403 ? 38.756 -28.958 15.728 0.50 7.04 403 LYS D CA 1
ATOM 15156 C CA B LYS D 2 403 ? 38.742 -28.970 15.722 0.50 7.12 403 LYS D CA 1
ATOM 15157 C C A LYS D 2 403 ? 38.688 -30.057 16.803 0.50 7.31 403 LYS D C 1
ATOM 15158 C C B LYS D 2 403 ? 38.686 -30.060 16.804 0.50 7.33 403 LYS D C 1
ATOM 15159 O O A LYS D 2 403 ? 37.955 -29.937 17.784 0.50 8.59 403 LYS D O 1
ATOM 15160 O O B LYS D 2 403 ? 37.957 -29.938 17.788 0.50 8.60 403 LYS D O 1
ATOM 15171 N N . LYS D 2 404 ? 39.491 -31.108 16.634 1.00 7.24 404 LYS D N 1
ATOM 15172 C CA . LYS D 2 404 ? 39.581 -32.144 17.656 1.00 8.87 404 LYS D CA 1
ATOM 15173 C C . LYS D 2 404 ? 39.994 -31.575 19.002 1.00 8.69 404 LYS D C 1
ATOM 15174 O O . LYS D 2 404 ? 39.437 -31.946 20.057 1.00 10.32 404 LYS D O 1
ATOM 15180 N N . ALA D 2 405 ? 40.981 -30.707 18.996 1.00 8.60 405 ALA D N 1
ATOM 15181 C CA . ALA D 2 405 ? 41.461 -30.064 20.223 1.00 9.68 405 ALA D CA 1
ATOM 15182 C C . ALA D 2 405 ? 40.371 -29.209 20.873 1.00 8.65 405 ALA D C 1
ATOM 15183 O O . ALA D 2 405 ? 40.196 -29.249 22.102 1.00 10.35 405 ALA D O 1
ATOM 15185 N N . VAL D 2 406 ? 39.605 -28.462 20.082 1.00 7.35 406 VAL D N 1
ATOM 15186 C CA . VAL D 2 406 ? 38.557 -27.642 20.672 1.00 6.94 406 VAL D CA 1
ATOM 15187 C C . VAL D 2 406 ? 37.428 -28.521 21.183 1.00 7.86 406 VAL D C 1
ATOM 15188 O O . VAL D 2 406 ? 36.877 -28.272 22.247 1.00 8.12 406 VAL D O 1
ATOM 15192 N N . ASP D 2 407 ? 37.098 -29.573 20.455 1.00 8.60 407 ASP D N 1
ATOM 15193 C CA . ASP D 2 407 ? 36.104 -30.508 20.953 1.00 10.33 407 ASP D CA 1
ATOM 15194 C C . ASP D 2 407 ? 36.526 -31.099 22.310 1.00 11.03 407 ASP D C 1
ATOM 15195 O O . ASP D 2 407 ? 35.681 -31.295 23.183 1.00 13.39 407 ASP D O 1
ATOM 15200 N N . ALA D 2 408 ? 37.818 -31.296 22.537 1.00 11.82 408 ALA D N 1
ATOM 15201 C CA . ALA D 2 408 ? 38.273 -31.820 23.824 1.00 12.56 408 ALA D CA 1
ATOM 15202 C C . ALA D 2 408 ? 38.151 -30.780 24.950 1.00 13.32 408 ALA D C 1
ATOM 15203 O O . ALA D 2 408 ? 37.805 -31.116 26.088 1.00 16.08 408 ALA D O 1
ATOM 15205 N N . ILE D 2 409 ? 38.413 -29.522 24.643 1.00 11.79 409 ILE D N 1
ATOM 15206 C CA . ILE D 2 409 ? 38.205 -28.439 25.588 1.00 13.09 409 ILE D CA 1
ATOM 15207 C C . ILE D 2 409 ? 36.725 -28.367 25.972 1.00 11.93 409 ILE D C 1
ATOM 15208 O O . ILE D 2 409 ? 36.385 -28.231 27.162 1.00 13.92 409 ILE D O 1
ATOM 15213 N N . LEU D 2 410 ? 35.832 -28.481 24.984 1.00 10.71 410 LEU D N 1
ATOM 15214 C CA . LEU D 2 410 ? 34.389 -28.429 25.248 1.00 10.29 410 LEU D CA 1
ATOM 15215 C C . LEU D 2 410 ? 33.970 -29.599 26.137 1.00 12.68 410 LEU D C 1
ATOM 15216 O O . LEU D 2 410 ? 33.151 -29.412 27.047 1.00 14.90 410 LEU D O 1
ATOM 15221 N N . ALA D 2 411 ? 34.556 -30.782 25.920 1.00 13.18 411 ALA D N 1
ATOM 15222 C CA . ALA D 2 411 ? 34.298 -31.972 26.775 1.00 12.75 411 ALA D CA 1
ATOM 15223 C C . ALA D 2 411 ? 34.730 -31.808 28.227 1.00 11.14 411 ALA D C 1
ATOM 15224 O O . ALA D 2 411 ? 34.159 -32.432 29.101 1.00 15.65 411 ALA D O 1
ATOM 15226 N N . ALA D 2 412 ? 35.712 -30.956 28.505 1.00 13.07 412 ALA D N 1
ATOM 15227 C CA . ALA D 2 412 ? 36.206 -30.802 29.882 1.00 14.06 412 ALA D CA 1
ATOM 15228 C C . ALA D 2 412 ? 35.317 -29.921 30.751 1.00 14.61 412 ALA D C 1
ATOM 15229 O O . ALA D 2 412 ? 35.616 -29.773 31.931 1.00 17.42 412 ALA D O 1
ATOM 15231 N N . SER D 2 413 ? 34.270 -29.320 30.158 1.00 13.02 413 SER D N 1
ATOM 15232 C CA . SER D 2 413 ? 33.330 -28.475 30.869 1.00 12.87 413 SER D CA 1
ATOM 15233 C C . SER D 2 413 ? 31.855 -28.783 30.555 1.00 10.98 413 SER D C 1
ATOM 15234 O O . SER D 2 413 ? 31.459 -28.896 29.406 1.00 13.76 413 SER D O 1
ATOM 15237 N N . PRO D 2 414 ? 30.998 -28.755 31.582 1.00 11.21 414 PRO D N 1
ATOM 15238 C CA . PRO D 2 414 ? 29.553 -28.829 31.350 1.00 11.39 414 PRO D CA 1
ATOM 15239 C C . PRO D 2 414 ? 29.003 -27.697 30.486 1.00 9.27 414 PRO D C 1
ATOM 15240 O O . PRO D 2 414 ? 27.941 -27.817 29.890 1.00 12.16 414 PRO D O 1
ATOM 15244 N N . TYR D 2 415 ? 29.731 -26.582 30.423 1.00 7.89 415 TYR D N 1
ATOM 15245 C CA . TYR D 2 415 ? 29.317 -25.428 29.645 1.00 8.34 415 TYR D CA 1
ATOM 15246 C C . TYR D 2 415 ? 29.540 -25.623 28.160 1.00 8.06 415 TYR D C 1
ATOM 15247 O O . TYR D 2 415 ? 29.117 -24.784 27.365 1.00 8.88 415 TYR D O 1
ATOM 15256 N N . GLY D 2 416 ? 30.155 -26.732 27.784 1.00 8.75 416 GLY D N 1
ATOM 15257 C CA . GLY D 2 416 ? 30.411 -27.054 26.381 1.00 9.35 416 GLY D CA 1
ATOM 15258 C C . GLY D 2 416 ? 29.370 -27.960 25.735 1.00 9.28 416 GLY D C 1
ATOM 15259 O O . GLY D 2 416 ? 29.497 -28.327 24.583 1.00 10.60 416 GLY D O 1
ATOM 15260 N N . LYS D 2 417 ? 28.353 -28.360 26.495 1.00 9.71 417 LYS D N 1
ATOM 15261 C CA . LYS D 2 417 ? 27.434 -29.416 26.080 1.00 11.38 417 LYS D CA 1
ATOM 15262 C C . LYS D 2 417 ? 26.616 -29.099 24.811 1.00 10.96 417 LYS D C 1
ATOM 15263 O O . LYS D 2 417 ? 26.219 -30.020 24.105 1.00 14.32 417 LYS D O 1
ATOM 15269 N N . ASN D 2 418 ? 26.304 -27.829 24.575 1.00 9.85 418 ASN D N 1
ATOM 15270 C CA . ASN D 2 418 ? 25.431 -27.410 23.479 1.00 11.21 418 ASN D CA 1
ATOM 15271 C C . ASN D 2 418 ? 26.235 -26.707 22.377 1.00 9.83 418 ASN D C 1
ATOM 15272 O O . ASN D 2 418 ? 25.676 -26.007 21.538 1.00 11.92 418 ASN D O 1
ATOM 15277 N N . ALA D 2 419 ? 27.560 -26.925 22.375 1.00 8.33 419 ALA D N 1
ATOM 15278 C CA . ALA D 2 419 ? 28.468 -26.270 21.436 1.00 7.35 419 ALA D CA 1
ATOM 15279 C C . ALA D 2 419 ? 28.844 -27.177 20.270 1.00 6.82 419 ALA D C 1
ATOM 15280 O O . ALA D 2 419 ? 29.036 -28.379 20.439 1.00 8.88 419 ALA D O 1
ATOM 15282 N N . THR D 2 420 ? 29.010 -26.573 19.094 1.00 6.77 420 THR D N 1
ATOM 15283 C CA . THR D 2 420 ? 29.545 -27.243 17.912 1.00 6.50 420 THR D CA 1
ATOM 15284 C C . THR D 2 420 ? 30.616 -26.358 17.288 1.00 6.03 420 THR D C 1
ATOM 15285 O O . THR D 2 420 ? 30.474 -25.144 17.212 1.00 6.37 420 THR D O 1
ATOM 15289 N N . VAL D 2 421 ? 31.678 -27.025 16.823 1.00 6.80 421 VAL D N 1
ATOM 15290 C CA . VAL D 2 421 ? 32.784 -26.398 16.127 1.00 6.93 421 VAL D CA 1
ATOM 15291 C C . VAL D 2 421 ? 32.659 -26.658 14.635 1.00 6.74 421 VAL D C 1
ATOM 15292 O O . VAL D 2 421 ? 32.458 -27.789 14.206 1.00 9.02 421 VAL D O 1
ATOM 15296 N N . TYR D 2 422 ? 32.795 -25.584 13.864 1.00 6.11 422 TYR D N 1
ATOM 15297 C CA . TYR D 2 422 ? 32.677 -25.602 12.423 1.00 7.14 422 TYR D CA 1
ATOM 15298 C C . TYR D 2 422 ? 33.978 -25.110 11.804 1.00 7.13 422 TYR D C 1
ATOM 15299 O O . TYR D 2 422 ? 34.503 -24.070 12.164 1.00 9.48 422 TYR D O 1
ATOM 15308 N N . ILE D 2 423 ? 34.522 -25.885 10.881 1.00 6.27 423 ILE D N 1
ATOM 15309 C CA . ILE D 2 423 ? 35.699 -25.491 10.100 1.00 6.95 423 ILE D CA 1
ATOM 15310 C C . ILE D 2 423 ? 35.325 -25.475 8.623 1.00 6.51 423 ILE D C 1
ATOM 15311 O O . ILE D 2 423 ? 34.439 -26.220 8.162 1.00 7.21 423 ILE D O 1
ATOM 15316 N N . GLY D 2 424 ? 35.945 -24.564 7.880 1.00 7.11 424 GLY D N 1
ATOM 15317 C CA . GLY D 2 424 ? 35.677 -24.459 6.450 1.00 7.69 424 GLY D CA 1
ATOM 15318 C C . GLY D 2 424 ? 34.382 -23.738 6.119 1.00 8.04 424 GLY D C 1
ATOM 15319 O O . GLY D 2 424 ? 34.051 -23.565 4.961 1.00 11.70 424 GLY D O 1
ATOM 15320 N N . LYS D 2 425 ? 33.663 -23.301 7.132 1.00 6.62 425 LYS D N 1
ATOM 15321 C CA . LYS D 2 425 ? 32.395 -22.623 6.960 1.00 6.21 425 LYS D CA 1
ATOM 15322 C C . LYS D 2 425 ? 32.579 -21.103 7.088 1.00 5.66 425 LYS D C 1
ATOM 15323 O O . LYS D 2 425 ? 33.519 -20.650 7.743 1.00 7.73 425 LYS D O 1
ATOM 15329 N N . ASP D 2 426 ? 31.693 -20.355 6.450 1.00 5.55 426 ASP D N 1
ATOM 15330 C CA . ASP D 2 426 ? 31.793 -18.928 6.323 1.00 5.71 426 ASP D CA 1
ATOM 15331 C C . ASP D 2 426 ? 30.679 -18.205 7.070 1.00 5.09 426 ASP D C 1
ATOM 15332 O O . ASP D 2 426 ? 29.889 -18.805 7.809 1.00 5.53 426 ASP D O 1
ATOM 15337 N N . LEU D 2 427 ? 30.631 -16.882 6.909 1.00 5.21 427 LEU D N 1
ATOM 15338 C CA . LEU D 2 427 ? 29.676 -16.099 7.663 1.00 4.90 427 LEU D CA 1
ATOM 15339 C C . LEU D 2 427 ? 28.260 -16.189 7.115 1.00 4.93 427 LEU D C 1
ATOM 15340 O O . LEU D 2 427 ? 27.320 -15.804 7.820 1.00 5.53 427 LEU D O 1
ATOM 15345 N N . TRP D 2 428 ? 28.064 -16.716 5.904 1.00 5.27 428 TRP D N 1
ATOM 15346 C CA . TRP D 2 428 ? 26.717 -17.026 5.434 1.00 4.89 428 TRP D CA 1
ATOM 15347 C C . TRP D 2 428 ? 26.244 -18.308 6.093 1.00 5.19 428 TRP D C 1
ATOM 15348 O O . TRP D 2 428 ? 25.061 -18.432 6.411 1.00 5.52 428 TRP D O 1
ATOM 15359 N N . HIS D 2 429 ? 27.126 -19.275 6.346 1.00 5.60 429 HIS D N 1
ATOM 15360 C CA . HIS D 2 429 ? 26.769 -20.413 7.196 1.00 5.62 429 HIS D CA 1
ATOM 15361 C C . HIS D 2 429 ? 26.420 -19.943 8.598 1.00 5.70 429 HIS D C 1
ATOM 15362 O O . HIS D 2 429 ? 25.414 -20.380 9.185 1.00 6.02 429 HIS D O 1
ATOM 15369 N N . LEU D 2 430 ? 27.245 -19.070 9.180 1.00 5.97 430 LEU D N 1
ATOM 15370 C CA . LEU D 2 430 ? 26.974 -18.620 10.553 1.00 6.03 430 LEU D CA 1
ATOM 15371 C C . LEU D 2 430 ? 25.656 -17.886 10.660 1.00 5.63 430 LEU D C 1
ATOM 15372 O O . LEU D 2 430 ? 24.941 -18.042 11.655 1.00 6.20 430 LEU D O 1
ATOM 15377 N N . ARG D 2 431 ? 25.309 -17.093 9.646 1.00 5.86 431 ARG D N 1
ATOM 15378 C CA . ARG D 2 431 ? 24.037 -16.406 9.625 1.00 5.29 431 ARG D CA 1
ATOM 15379 C C . ARG D 2 431 ? 22.885 -17.399 9.823 1.00 5.30 431 ARG D C 1
ATOM 15380 O O . ARG D 2 431 ? 21.966 -17.155 10.600 1.00 6.02 431 ARG D O 1
ATOM 15388 N N . SER D 2 432 ? 22.928 -18.533 9.121 1.00 5.41 432 SER D N 1
ATOM 15389 C CA . SER D 2 432 ? 21.860 -19.525 9.302 1.00 5.17 432 SER D CA 1
ATOM 15390 C C . SER D 2 432 ? 21.802 -20.020 10.748 1.00 5.33 432 SER D C 1
ATOM 15391 O O . SER D 2 432 ? 20.713 -20.124 11.325 1.00 5.80 432 SER D O 1
ATOM 15394 N N . LEU D 2 433 ? 22.956 -20.343 11.328 1.00 5.74 433 LEU D N 1
ATOM 15395 C CA . LEU D 2 433 ? 23.011 -20.883 12.698 1.00 5.80 433 LEU D CA 1
ATOM 15396 C C . LEU D 2 433 ? 22.399 -19.915 13.700 1.00 5.26 433 LEU D C 1
ATOM 15397 O O . LEU D 2 433 ? 21.720 -20.327 14.637 1.00 6.38 433 LEU D O 1
ATOM 15402 N N . VAL D 2 434 ? 22.623 -18.608 13.533 1.00 5.25 434 VAL D N 1
ATOM 15403 C CA . VAL D 2 434 ? 22.094 -17.650 14.488 1.00 5.78 434 VAL D CA 1
ATOM 15404 C C . VAL D 2 434 ? 20.615 -17.367 14.315 1.00 5.66 434 VAL D C 1
ATOM 15405 O O . VAL D 2 434 ? 19.993 -16.827 15.244 1.00 6.56 434 VAL D O 1
ATOM 15409 N N . PHE D 2 435 ? 20.031 -17.792 13.191 1.00 5.75 435 PHE D N 1
ATOM 15410 C CA . PHE D 2 435 ? 18.589 -17.842 13.014 1.00 6.07 435 PHE D CA 1
ATOM 15411 C C . PHE D 2 435 ? 17.967 -19.133 13.573 1.00 5.88 435 PHE D C 1
ATOM 15412 O O . PHE D 2 435 ? 16.980 -19.080 14.288 1.00 8.31 435 PHE D O 1
ATOM 15420 N N . THR D 2 436 ? 18.536 -20.288 13.254 1.00 5.55 436 THR D N 1
ATOM 15421 C CA . THR D 2 436 ? 17.909 -21.546 13.605 1.00 6.44 436 THR D CA 1
ATOM 15422 C C . THR D 2 436 ? 18.173 -21.964 15.046 1.00 6.24 436 THR D C 1
ATOM 15423 O O . THR D 2 436 ? 17.397 -22.757 15.578 1.00 8.23 436 THR D O 1
ATOM 15427 N N . ASP D 2 437 ? 19.270 -21.511 15.640 1.00 6.12 437 ASP D N 1
ATOM 15428 C CA . ASP D 2 437 ? 19.621 -21.858 17.023 1.00 6.55 437 ASP D CA 1
ATOM 15429 C C . ASP D 2 437 ? 20.169 -20.580 17.646 1.00 6.43 437 ASP D C 1
ATOM 15430 O O . ASP D 2 437 ? 21.360 -20.397 17.871 1.00 6.67 437 ASP D O 1
ATOM 15435 N N . LYS D 2 438 ? 19.254 -19.652 17.912 1.00 6.51 438 LYS D N 1
ATOM 15436 C CA . LYS D 2 438 ? 19.602 -18.280 18.202 1.00 6.18 438 LYS D CA 1
ATOM 15437 C C . LYS D 2 438 ? 20.413 -18.182 19.502 1.00 5.95 438 LYS D C 1
ATOM 15438 O O . LYS D 2 438 ? 19.933 -18.622 20.566 1.00 6.56 438 LYS D O 1
ATOM 15444 N N . PRO D 2 439 ? 21.601 -17.557 19.471 1.00 5.46 439 PRO D N 1
ATOM 15445 C CA . PRO D 2 439 ? 22.349 -17.269 20.694 1.00 5.67 439 PRO D CA 1
ATOM 15446 C C . PRO D 2 439 ? 21.940 -15.896 21.236 1.00 5.66 439 PRO D C 1
ATOM 15447 O O . PRO D 2 439 ? 21.134 -15.175 20.633 1.00 6.55 439 PRO D O 1
ATOM 15451 N N . ASP D 2 440 ? 22.546 -15.524 22.364 1.00 5.46 440 ASP D N 1
ATOM 15452 C CA . ASP D 2 440 ? 22.322 -14.180 22.931 1.00 5.57 440 ASP D CA 1
ATOM 15453 C C . ASP D 2 440 ? 23.118 -13.098 22.216 1.00 5.63 440 ASP D C 1
ATOM 15454 O O . ASP D 2 440 ? 22.618 -11.984 22.010 1.00 6.51 440 ASP D O 1
ATOM 15459 N N . PHE D 2 441 ? 24.361 -13.406 21.835 1.00 5.67 441 PHE D N 1
ATOM 15460 C CA . PHE D 2 441 ? 25.293 -12.455 21.212 1.00 5.70 441 PHE D CA 1
ATOM 15461 C C . PHE D 2 441 ? 26.204 -13.205 20.229 1.00 5.59 441 PHE D C 1
ATOM 15462 O O . PHE D 2 441 ? 26.373 -14.425 20.315 1.00 6.16 441 PHE D O 1
ATOM 15470 N N . MET D 2 442 ? 26.774 -12.426 19.307 1.00 5.93 442 MET D N 1
ATOM 15471 C CA . MET D 2 442 ? 27.933 -12.820 18.513 1.00 6.32 442 MET D CA 1
ATOM 15472 C C . MET D 2 442 ? 29.164 -12.120 19.035 1.00 5.43 442 MET D C 1
ATOM 15473 O O . MET D 2 442 ? 29.072 -10.946 19.393 1.00 7.09 442 MET D O 1
ATOM 15478 N N . ILE D 2 443 ? 30.302 -12.808 19.017 1.00 5.47 443 ILE D N 1
ATOM 15479 C CA . ILE D 2 443 ? 31.609 -12.197 19.221 1.00 5.41 443 ILE D CA 1
ATOM 15480 C C . ILE D 2 443 ? 32.379 -12.372 17.936 1.00 5.41 443 ILE D C 1
ATOM 15481 O O . ILE D 2 443 ? 32.675 -13.507 17.544 1.00 6.01 443 ILE D O 1
ATOM 15486 N N . GLY D 2 444 ? 32.680 -11.268 17.250 1.00 5.46 444 GLY D N 1
ATOM 15487 C CA . GLY D 2 444 ? 33.325 -11.361 15.969 1.00 5.72 444 GLY D CA 1
ATOM 15488 C C . GLY D 2 444 ? 33.783 -10.042 15.448 1.00 5.50 444 GLY D C 1
ATOM 15489 O O . GLY D 2 444 ? 33.817 -9.036 16.154 1.00 6.88 444 GLY D O 1
ATOM 15490 N N . ASN D 2 445 ? 34.206 -10.020 14.188 1.00 5.60 445 ASN D N 1
ATOM 15491 C CA . ASN D 2 445 ? 34.744 -8.837 13.563 1.00 5.68 445 ASN D CA 1
ATOM 15492 C C . ASN D 2 445 ? 33.636 -8.033 12.892 1.00 5.61 445 ASN D C 1
ATOM 15493 O O . ASN D 2 445 ? 32.440 -8.339 13.008 1.00 6.08 445 ASN D O 1
ATOM 15498 N N . SER D 2 446 ? 33.997 -6.946 12.200 1.00 5.65 446 SER D N 1
ATOM 15499 C CA . SER D 2 446 ? 32.977 -6.017 11.707 1.00 5.78 446 SER D CA 1
ATOM 15500 C C . SER D 2 446 ? 32.043 -6.624 10.680 1.00 5.42 446 SER D C 1
ATOM 15501 O O . SER D 2 446 ? 30.938 -6.127 10.495 1.00 5.91 446 SER D O 1
ATOM 15504 N N . TYR D 2 447 ? 32.451 -7.707 9.997 1.00 5.61 447 TYR D N 1
ATOM 15505 C CA . TYR D 2 447 ? 31.556 -8.348 9.033 1.00 5.72 447 TYR D CA 1
ATOM 15506 C C . TYR D 2 447 ? 30.336 -8.918 9.717 1.00 5.43 447 TYR D C 1
ATOM 15507 O O . TYR D 2 447 ? 29.301 -9.148 9.072 1.00 5.94 447 TYR D O 1
ATOM 15516 N N . GLY D 2 448 ? 30.379 -9.109 11.036 1.00 5.53 448 GLY D N 1
ATOM 15517 C CA . GLY D 2 448 ? 29.230 -9.564 11.784 1.00 5.52 448 GLY D CA 1
ATOM 15518 C C . GLY D 2 448 ? 28.113 -8.556 11.807 1.00 5.30 448 GLY D C 1
ATOM 15519 O O . GLY D 2 448 ? 26.981 -8.919 12.140 1.00 5.86 448 GLY D O 1
ATOM 15520 N N . LYS D 2 449 ? 28.375 -7.282 11.509 1.00 5.69 449 LYS D N 1
ATOM 15521 C CA . LYS D 2 449 ? 27.330 -6.277 11.625 1.00 5.66 449 LYS D CA 1
ATOM 15522 C C . LYS D 2 449 ? 26.200 -6.623 10.660 1.00 5.77 449 LYS D C 1
ATOM 15523 O O . LYS D 2 449 ? 25.046 -6.330 10.930 1.00 6.09 449 LYS D O 1
ATOM 15529 N N . PHE D 2 450 ? 26.530 -7.240 9.530 1.00 5.53 450 PHE D N 1
ATOM 15530 C CA . PHE D 2 450 ? 25.518 -7.537 8.528 1.00 5.66 450 PHE D CA 1
ATOM 15531 C C . PHE D 2 450 ? 24.610 -8.706 8.985 1.00 5.66 450 PHE D C 1
ATOM 15532 O O . PHE D 2 450 ? 23.436 -8.734 8.643 1.00 6.28 450 PHE D O 1
ATOM 15540 N N . ILE D 2 451 ? 25.165 -9.611 9.782 1.00 6.06 451 ILE D N 1
ATOM 15541 C CA . ILE D 2 451 ? 24.360 -10.648 10.407 1.00 6.24 451 ILE D CA 1
ATOM 15542 C C . ILE D 2 451 ? 23.409 -10.043 11.428 1.00 6.22 451 ILE D C 1
ATOM 15543 O O . ILE D 2 451 ? 22.225 -10.380 11.449 1.00 6.50 451 ILE D O 1
ATOM 15548 N N . GLN D 2 452 ? 23.894 -9.103 12.257 1.00 5.89 452 GLN D N 1
ATOM 15549 C CA . GLN D 2 452 ? 23.002 -8.454 13.210 1.00 5.89 452 GLN D CA 1
ATOM 15550 C C . GLN D 2 452 ? 21.864 -7.751 12.457 1.00 6.06 452 GLN D C 1
ATOM 15551 O O . GLN D 2 452 ? 20.707 -7.841 12.864 1.00 6.28 452 GLN D O 1
ATOM 15557 N N A ARG D 2 453 ? 22.178 -7.032 11.383 0.50 5.71 453 ARG D N 1
ATOM 15558 N N B ARG D 2 453 ? 22.189 -7.019 11.397 0.50 5.71 453 ARG D N 1
ATOM 15559 C CA A ARG D 2 453 ? 21.177 -6.368 10.567 0.50 5.72 453 ARG D CA 1
ATOM 15560 C CA B ARG D 2 453 ? 21.180 -6.359 10.555 0.50 5.72 453 ARG D CA 1
ATOM 15561 C C A ARG D 2 453 ? 20.136 -7.374 10.080 0.50 6.00 453 ARG D C 1
ATOM 15562 C C B ARG D 2 453 ? 20.130 -7.377 10.092 0.50 6.00 453 ARG D C 1
ATOM 15563 O O A ARG D 2 453 ? 18.938 -7.130 10.182 0.50 6.16 453 ARG D O 1
ATOM 15564 O O B ARG D 2 453 ? 18.936 -7.148 10.191 0.50 6.16 453 ARG D O 1
ATOM 15579 N N . ASP D 2 454 ? 20.579 -8.508 9.553 1.00 5.63 454 ASP D N 1
ATOM 15580 C CA . ASP D 2 454 ? 19.650 -9.524 9.053 1.00 5.62 454 ASP D CA 1
ATOM 15581 C C . ASP D 2 454 ? 18.742 -10.029 10.176 1.00 5.49 454 ASP D C 1
ATOM 15582 O O . ASP D 2 454 ? 17.542 -10.197 9.972 1.00 6.04 454 ASP D O 1
ATOM 15587 N N . THR D 2 455 ? 19.304 -10.314 11.348 1.00 5.16 455 THR D N 1
ATOM 15588 C CA . THR D 2 455 ? 18.494 -10.824 12.436 1.00 5.81 455 THR D CA 1
ATOM 15589 C C . THR D 2 455 ? 17.426 -9.832 12.913 1.00 5.99 455 THR D C 1
ATOM 15590 O O . THR D 2 455 ? 16.305 -10.210 13.176 1.00 6.49 455 THR D O 1
ATOM 15594 N N . LEU D 2 456 ? 17.790 -8.563 13.005 1.00 6.08 456 LEU D N 1
ATOM 15595 C CA . LEU D 2 456 ? 16.833 -7.529 13.376 1.00 6.12 456 LEU D CA 1
ATOM 15596 C C . LEU D 2 456 ? 15.676 -7.460 12.375 1.00 5.97 456 LEU D C 1
ATOM 15597 O O . LEU D 2 456 ? 14.534 -7.224 12.758 1.00 6.50 456 LEU D O 1
ATOM 15602 N N . HIS D 2 457 ? 15.965 -7.659 11.093 1.00 5.84 457 HIS D N 1
ATOM 15603 C CA . HIS D 2 457 ? 14.912 -7.603 10.068 1.00 6.04 457 HIS D CA 1
ATOM 15604 C C . HIS D 2 457 ? 13.863 -8.648 10.310 1.00 6.00 457 HIS D C 1
ATOM 15605 O O . HIS D 2 457 ? 12.680 -8.401 10.040 1.00 7.58 457 HIS D O 1
ATOM 15612 N N A LYS D 2 458 ? 14.235 -9.820 10.823 0.50 5.98 458 LYS D N 1
ATOM 15613 N N B LYS D 2 458 ? 14.237 -9.816 10.821 0.50 6.05 458 LYS D N 1
ATOM 15614 C CA A LYS D 2 458 ? 13.216 -10.808 11.199 0.50 6.63 458 LYS D CA 1
ATOM 15615 C CA B LYS D 2 458 ? 13.234 -10.812 11.203 0.50 6.83 458 LYS D CA 1
ATOM 15616 C C A LYS D 2 458 ? 12.358 -10.285 12.354 0.50 6.81 458 LYS D C 1
ATOM 15617 C C B LYS D 2 458 ? 12.366 -10.300 12.358 0.50 6.93 458 LYS D C 1
ATOM 15618 O O A LYS D 2 458 ? 11.144 -10.473 12.370 0.50 8.64 458 LYS D O 1
ATOM 15619 O O B LYS D 2 458 ? 11.156 -10.518 12.382 0.50 8.92 458 LYS D O 1
ATOM 15630 N N . GLY D 2 459 ? 12.996 -9.615 13.307 1.00 7.38 459 GLY D N 1
ATOM 15631 C CA . GLY D 2 459 ? 12.274 -8.915 14.387 1.00 6.98 459 GLY D CA 1
ATOM 15632 C C . GLY D 2 459 ? 13.214 -8.588 15.525 1.00 7.12 459 GLY D C 1
ATOM 15633 O O . GLY D 2 459 ? 14.234 -9.233 15.703 1.00 7.15 459 GLY D O 1
ATOM 15634 N N . LYS D 2 460 ? 12.839 -7.597 16.341 1.00 7.62 460 LYS D N 1
ATOM 15635 C CA . LYS D 2 460 ? 13.670 -7.211 17.482 1.00 7.71 460 LYS D CA 1
ATOM 15636 C C . LYS D 2 460 ? 13.956 -8.394 18.390 1.00 8.05 460 LYS D C 1
ATOM 15637 O O . LYS D 2 460 ? 15.079 -8.554 18.898 1.00 8.47 460 LYS D O 1
ATOM 15643 N N . GLU D 2 461 ? 12.969 -9.257 18.584 1.00 7.93 461 GLU D N 1
ATOM 15644 C CA . GLU D 2 461 ? 13.165 -10.418 19.452 1.00 8.62 461 GLU D CA 1
ATOM 15645 C C . GLU D 2 461 ? 14.143 -11.464 18.900 1.00 8.87 461 GLU D C 1
ATOM 15646 O O . GLU D 2 461 ? 14.554 -12.367 19.630 1.00 10.96 461 GLU D O 1
ATOM 15652 N N . PHE D 2 462 ? 14.458 -11.379 17.612 1.00 6.97 462 PHE D N 1
ATOM 15653 C CA . PHE D 2 462 ? 15.385 -12.275 16.963 1.00 7.20 462 PHE D CA 1
ATOM 15654 C C . PHE D 2 462 ? 16.772 -11.667 16.783 1.00 6.34 462 PHE D C 1
ATOM 15655 O O . PHE D 2 462 ? 17.695 -12.370 16.353 1.00 6.38 462 PHE D O 1
ATOM 15663 N N . GLU D 2 463 ? 16.933 -10.393 17.115 1.00 6.32 463 GLU D N 1
ATOM 15664 C CA . GLU D 2 463 ? 18.190 -9.704 16.869 1.00 6.14 463 GLU D CA 1
ATOM 15665 C C . GLU D 2 463 ? 19.283 -10.292 17.753 1.00 5.99 463 GLU D C 1
ATOM 15666 O O . GLU D 2 463 ? 19.088 -10.506 18.951 1.00 7.36 463 GLU D O 1
ATOM 15672 N N . VAL D 2 464 ? 20.430 -10.521 17.130 1.00 5.81 464 VAL D N 1
ATOM 15673 C CA . VAL D 2 464 ? 21.605 -11.001 17.835 1.00 6.07 464 VAL D CA 1
ATOM 15674 C C . VAL D 2 464 ? 22.665 -9.893 17.777 1.00 5.61 464 VAL D C 1
ATOM 15675 O O . VAL D 2 464 ? 23.258 -9.661 16.729 1.00 6.39 464 VAL D O 1
ATOM 15679 N N . PRO D 2 465 ? 22.897 -9.172 18.896 1.00 5.96 465 PRO D N 1
ATOM 15680 C CA . PRO D 2 465 ? 23.881 -8.097 18.831 1.00 6.60 465 PRO D CA 1
ATOM 15681 C C . PRO D 2 465 ? 25.307 -8.616 18.672 1.00 6.32 465 PRO D C 1
ATOM 15682 O O . PRO D 2 465 ? 25.672 -9.648 19.224 1.00 6.76 465 PRO D O 1
ATOM 15686 N N . LEU D 2 466 ? 26.100 -7.861 17.916 1.00 6.12 466 LEU D N 1
ATOM 15687 C CA . LEU D 2 466 ? 27.512 -8.116 17.731 1.00 6.00 466 LEU D CA 1
ATOM 15688 C C . LEU D 2 466 ? 28.346 -7.434 18.817 1.00 5.71 466 LEU D C 1
ATOM 15689 O O . LEU D 2 466 ? 28.177 -6.225 19.070 1.00 7.08 466 LEU D O 1
ATOM 15694 N N . ILE D 2 467 ? 29.294 -8.175 19.363 1.00 5.40 467 ILE D N 1
ATOM 15695 C CA . ILE D 2 467 ? 30.351 -7.701 20.232 1.00 5.39 467 ILE D CA 1
ATOM 15696 C C . ILE D 2 467 ? 31.645 -7.819 19.426 1.00 5.04 467 ILE D C 1
ATOM 15697 O O . ILE D 2 467 ? 32.019 -8.916 18.991 1.00 5.92 467 ILE D O 1
ATOM 15702 N N . ARG D 2 468 ? 32.301 -6.689 19.158 1.00 5.31 468 ARG D N 1
ATOM 15703 C CA . ARG D 2 468 ? 33.427 -6.644 18.231 1.00 4.93 468 ARG D CA 1
ATOM 15704 C C . ARG D 2 468 ? 34.729 -7.007 18.924 1.00 5.31 468 ARG D C 1
ATOM 15705 O O . ARG D 2 468 ? 35.334 -6.184 19.647 1.00 6.05 468 ARG D O 1
ATOM 15713 N N . ILE D 2 469 ? 35.208 -8.229 18.677 1.00 5.37 469 ILE D N 1
ATOM 15714 C CA . ILE D 2 469 ? 36.513 -8.698 19.138 1.00 5.86 469 ILE D CA 1
ATOM 15715 C C . ILE D 2 469 ? 37.051 -9.577 18.011 1.00 5.68 469 ILE D C 1
ATOM 15716 O O . ILE D 2 469 ? 36.396 -10.544 17.617 1.00 7.01 469 ILE D O 1
ATOM 15721 N N . GLY D 2 470 ? 38.215 -9.215 17.480 1.00 5.79 470 GLY D N 1
ATOM 15722 C CA . GLY D 2 470 ? 38.831 -9.938 16.372 1.00 6.81 470 GLY D CA 1
ATOM 15723 C C . GLY D 2 470 ? 39.392 -8.966 15.334 1.00 6.14 470 GLY D C 1
ATOM 15724 O O . GLY D 2 470 ? 39.819 -7.860 15.660 1.00 6.53 470 GLY D O 1
ATOM 15725 N N . PHE D 2 471 ? 39.450 -9.418 14.090 1.00 6.62 471 PHE D N 1
ATOM 15726 C CA . PHE D 2 471 ? 40.083 -8.670 13.011 1.00 6.10 471 PHE D CA 1
ATOM 15727 C C . PHE D 2 471 ? 39.365 -9.011 11.713 1.00 5.99 471 PHE D C 1
ATOM 15728 O O . PHE D 2 471 ? 39.146 -10.183 11.441 1.00 6.22 471 PHE D O 1
ATOM 15736 N N . PRO D 2 472 ? 39.081 -8.008 10.878 1.00 6.26 472 PRO D N 1
ATOM 15737 C CA . PRO D 2 472 ? 39.259 -6.589 11.078 1.00 5.86 472 PRO D CA 1
ATOM 15738 C C . PRO D 2 472 ? 38.089 -5.937 11.819 1.00 5.57 472 PRO D C 1
ATOM 15739 O O . PRO D 2 472 ? 36.946 -6.367 11.700 1.00 5.88 472 PRO D O 1
ATOM 15743 N N . ILE D 2 473 ? 38.405 -4.847 12.512 1.00 5.21 473 ILE D N 1
ATOM 15744 C CA . ILE D 2 473 ? 37.381 -3.988 13.105 1.00 5.34 473 ILE D CA 1
ATOM 15745 C C . ILE D 2 473 ? 37.545 -2.614 12.441 1.00 4.83 473 ILE D C 1
ATOM 15746 O O . ILE D 2 473 ? 38.525 -1.923 12.681 1.00 5.55 473 ILE D O 1
ATOM 15751 N N . PHE D 2 474 ? 36.567 -2.285 11.572 1.00 5.00 474 PHE D N 1
ATOM 15752 C CA . PHE D 2 474 ? 36.670 -1.096 10.751 1.00 5.15 474 PHE D CA 1
ATOM 15753 C C . PHE D 2 474 ? 35.659 0.001 11.094 1.00 4.83 474 PHE D C 1
ATOM 15754 O O . PHE D 2 474 ? 35.766 1.081 10.567 1.00 5.42 474 PHE D O 1
ATOM 15762 N N . ASP D 2 475 ? 34.598 -0.350 11.839 1.00 5.40 475 ASP D N 1
ATOM 15763 C CA . ASP D 2 475 ? 33.438 0.506 12.063 1.00 5.82 475 ASP D CA 1
ATOM 15764 C C . ASP D 2 475 ? 33.351 1.058 13.478 1.00 5.42 475 ASP D C 1
ATOM 15765 O O . ASP D 2 475 ? 32.361 1.685 13.837 1.00 6.26 475 ASP D O 1
ATOM 15770 N N . ARG D 2 476 ? 34.416 0.867 14.252 1.00 5.11 476 ARG D N 1
ATOM 15771 C CA . ARG D 2 476 ? 34.639 1.496 15.544 1.00 5.40 476 ARG D CA 1
ATOM 15772 C C . ARG D 2 476 ? 36.073 1.989 15.501 1.00 5.11 476 ARG D C 1
ATOM 15773 O O . ARG D 2 476 ? 36.873 1.531 14.699 1.00 5.58 476 ARG D O 1
ATOM 15781 N N . HIS D 2 477 ? 36.374 2.972 16.355 1.00 5.28 477 HIS D N 1
ATOM 15782 C CA . HIS D 2 477 ? 37.702 3.572 16.391 1.00 5.28 477 HIS D CA 1
ATOM 15783 C C . HIS D 2 477 ? 38.500 3.129 17.614 1.00 4.78 477 HIS D C 1
ATOM 15784 O O . HIS D 2 477 ? 37.998 3.115 18.737 1.00 5.37 477 HIS D O 1
ATOM 15791 N N . HIS D 2 478 ? 39.753 2.787 17.354 1.00 5.09 478 HIS D N 1
ATOM 15792 C CA . HIS D 2 478 ? 40.765 2.545 18.386 1.00 5.08 478 HIS D CA 1
ATOM 15793 C C . HIS D 2 478 ? 40.625 1.253 19.141 1.00 4.92 478 HIS D C 1
ATOM 15794 O O . HIS D 2 478 ? 41.353 1.047 20.127 1.00 6.00 478 HIS D O 1
ATOM 15801 N N . LEU D 2 479 ? 39.791 0.334 18.685 1.00 5.12 479 LEU D N 1
ATOM 15802 C CA . LEU D 2 479 ? 39.699 -0.957 19.359 1.00 5.59 479 LEU D CA 1
ATOM 15803 C C . LEU D 2 479 ? 40.962 -1.780 19.167 1.00 5.46 479 LEU D C 1
ATOM 15804 O O . LEU D 2 479 ? 41.243 -2.683 19.957 1.00 6.08 479 LEU D O 1
ATOM 15809 N N . HIS D 2 480 ? 41.765 -1.479 18.153 1.00 5.37 480 HIS D N 1
ATOM 15810 C CA . HIS D 2 480 ? 43.042 -2.143 17.949 1.00 5.59 480 HIS D CA 1
ATOM 15811 C C . HIS D 2 480 ? 44.011 -1.886 19.101 1.00 5.60 480 HIS D C 1
ATOM 15812 O O . HIS D 2 480 ? 45.029 -2.571 19.203 1.00 6.46 480 HIS D O 1
ATOM 15819 N N . ARG D 2 481 ? 43.722 -0.921 19.992 1.00 5.43 481 ARG D N 1
ATOM 15820 C CA . ARG D 2 481 ? 44.594 -0.659 21.138 1.00 5.29 481 ARG D CA 1
ATOM 15821 C C . ARG D 2 481 ? 44.334 -1.634 22.282 1.00 5.79 481 ARG D C 1
ATOM 15822 O O . ARG D 2 481 ? 45.079 -1.643 23.248 1.00 6.59 481 ARG D O 1
ATOM 15830 N N . SER D 2 482 ? 43.274 -2.424 22.203 1.00 5.73 482 SER D N 1
ATOM 15831 C CA . SER D 2 482 ? 42.816 -3.311 23.270 1.00 5.71 482 SER D CA 1
ATOM 15832 C C . SER D 2 482 ? 43.762 -4.494 23.483 1.00 5.00 482 SER D C 1
ATOM 15833 O O . SER D 2 482 ? 44.735 -4.669 22.738 1.00 5.42 482 SER D O 1
ATOM 15836 N N . THR D 2 483 ? 43.429 -5.283 24.495 1.00 5.51 483 THR D N 1
ATOM 15837 C CA . THR D 2 483 ? 44.190 -6.473 24.879 1.00 5.17 483 THR D CA 1
ATOM 15838 C C . THR D 2 483 ? 43.223 -7.637 24.985 1.00 5.04 483 THR D C 1
ATOM 15839 O O . THR D 2 483 ? 42.131 -7.504 25.560 1.00 5.97 483 THR D O 1
ATOM 15843 N N . THR D 2 484 ? 43.656 -8.808 24.493 1.00 4.97 484 THR D N 1
ATOM 15844 C CA . THR D 2 484 ? 42.935 -10.071 24.702 1.00 5.39 484 THR D CA 1
ATOM 15845 C C . THR D 2 484 ? 43.748 -11.156 25.419 1.00 5.40 484 THR D C 1
ATOM 15846 O O . THR D 2 484 ? 43.162 -12.131 25.861 1.00 6.31 484 THR D O 1
ATOM 15850 N N . LEU D 2 485 ? 45.073 -11.006 25.512 1.00 5.32 485 LEU D N 1
ATOM 15851 C CA . LEU D 2 485 ? 45.958 -11.961 26.176 1.00 5.19 485 LEU D CA 1
ATOM 15852 C C . LEU D 2 485 ? 46.156 -11.630 27.649 1.00 4.90 485 LEU D C 1
ATOM 15853 O O . LEU D 2 485 ? 46.040 -10.475 28.083 1.00 5.02 485 LEU D O 1
ATOM 15858 N N . GLY D 2 486 ? 46.528 -12.644 28.408 1.00 5.67 486 GLY D N 1
ATOM 15859 C CA . GLY D 2 486 ? 46.908 -12.448 29.783 1.00 5.47 486 GLY D CA 1
ATOM 15860 C C . GLY D 2 486 ? 45.721 -12.152 30.693 1.00 4.76 486 GLY D C 1
ATOM 15861 O O . GLY D 2 486 ? 44.548 -12.194 30.293 1.00 5.16 486 GLY D O 1
ATOM 15862 N N . TYR D 2 487 ? 46.042 -11.822 31.940 1.00 4.95 487 TYR D N 1
ATOM 15863 C CA . TYR D 2 487 ? 45.001 -11.424 32.886 1.00 5.22 487 TYR D CA 1
ATOM 15864 C C . TYR D 2 487 ? 44.386 -10.094 32.455 1.00 5.15 487 TYR D C 1
ATOM 15865 O O . TYR D 2 487 ? 43.175 -9.902 32.577 1.00 5.48 487 TYR D O 1
ATOM 15874 N N . GLU D 2 488 ? 45.206 -9.175 31.940 1.00 5.82 488 GLU D N 1
ATOM 15875 C CA . GLU D 2 488 ? 44.707 -7.892 31.474 1.00 5.65 488 GLU D CA 1
ATOM 15876 C C . GLU D 2 488 ? 43.680 -8.078 30.371 1.00 5.36 488 GLU D C 1
ATOM 15877 O O . GLU D 2 488 ? 42.614 -7.445 30.373 1.00 5.86 488 GLU D O 1
ATOM 15883 N N . GLY D 2 489 ? 44.008 -8.904 29.385 1.00 5.06 489 GLY D N 1
ATOM 15884 C CA . GLY D 2 489 ? 43.064 -9.157 28.310 1.00 5.37 489 GLY D CA 1
ATOM 15885 C C . GLY D 2 489 ? 41.809 -9.846 28.770 1.00 4.80 489 GLY D C 1
ATOM 15886 O O . GLY D 2 489 ? 40.725 -9.568 28.279 1.00 5.24 489 GLY D O 1
ATOM 15887 N N . ALA D 2 490 ? 41.928 -10.778 29.705 1.00 5.05 490 ALA D N 1
ATOM 15888 C CA . ALA D 2 490 ? 40.761 -11.451 30.268 1.00 4.93 490 ALA D CA 1
ATOM 15889 C C . ALA D 2 490 ? 39.865 -10.440 30.975 1.00 4.75 490 ALA D C 1
ATOM 15890 O O . ALA D 2 490 ? 38.642 -10.492 30.839 1.00 5.20 490 ALA D O 1
ATOM 15892 N N A MET D 2 491 ? 40.465 -9.523 31.722 0.50 4.83 491 MET D N 1
ATOM 15893 N N B MET D 2 491 ? 40.464 -9.524 31.731 0.50 4.83 491 MET D N 1
ATOM 15894 C CA A MET D 2 491 ? 39.700 -8.485 32.394 0.50 5.08 491 MET D CA 1
ATOM 15895 C CA B MET D 2 491 ? 39.697 -8.467 32.384 0.50 4.95 491 MET D CA 1
ATOM 15896 C C A MET D 2 491 ? 38.951 -7.605 31.366 0.50 5.05 491 MET D C 1
ATOM 15897 C C B MET D 2 491 ? 38.938 -7.625 31.351 0.50 5.03 491 MET D C 1
ATOM 15898 O O A MET D 2 491 ? 37.768 -7.280 31.549 0.50 5.37 491 MET D O 1
ATOM 15899 O O B MET D 2 491 ? 37.761 -7.290 31.543 0.50 5.35 491 MET D O 1
ATOM 15908 N N . GLN D 2 492 ? 39.629 -7.251 30.272 1.00 4.75 492 GLN D N 1
ATOM 15909 C CA . GLN D 2 492 ? 39.000 -6.456 29.221 1.00 4.97 492 GLN D CA 1
ATOM 15910 C C . GLN D 2 492 ? 37.843 -7.208 28.569 1.00 5.19 492 GLN D C 1
ATOM 15911 O O . GLN D 2 492 ? 36.786 -6.644 28.322 1.00 6.24 492 GLN D O 1
ATOM 15917 N N . ILE D 2 493 ? 38.065 -8.473 28.229 1.00 4.85 493 ILE D N 1
ATOM 15918 C CA . ILE D 2 493 ? 37.026 -9.252 27.590 1.00 4.92 493 ILE D CA 1
ATOM 15919 C C . ILE D 2 493 ? 35.845 -9.406 28.534 1.00 4.88 493 ILE D C 1
ATOM 15920 O O . ILE D 2 493 ? 34.691 -9.211 28.122 1.00 5.57 493 ILE D O 1
ATOM 15925 N N . LEU D 2 494 ? 36.082 -9.790 29.787 1.00 4.81 494 LEU D N 1
ATOM 15926 C CA . LEU D 2 494 ? 35.004 -9.949 30.751 1.00 4.81 494 LEU D CA 1
ATOM 15927 C C . LEU D 2 494 ? 34.168 -8.685 30.853 1.00 4.81 494 LEU D C 1
ATOM 15928 O O . LEU D 2 494 ? 32.934 -8.731 30.794 1.00 5.41 494 LEU D O 1
ATOM 15933 N N . THR D 2 495 ? 34.829 -7.545 30.980 1.00 4.65 495 THR D N 1
ATOM 15934 C CA . THR D 2 495 ? 34.136 -6.275 31.120 1.00 4.83 495 THR D CA 1
ATOM 15935 C C . THR D 2 495 ? 33.286 -5.998 29.899 1.00 4.72 495 THR D C 1
ATOM 15936 O O . THR D 2 495 ? 32.135 -5.598 29.998 1.00 5.39 495 THR D O 1
ATOM 15940 N N . THR D 2 496 ? 33.869 -6.175 28.717 1.00 4.80 496 THR D N 1
ATOM 15941 C CA . THR D 2 496 ? 33.118 -5.997 27.488 1.00 5.26 496 THR D CA 1
ATOM 15942 C C . THR D 2 496 ? 31.895 -6.886 27.424 1.00 4.91 496 THR D C 1
ATOM 15943 O O . THR D 2 496 ? 30.799 -6.448 27.040 1.00 5.74 496 THR D O 1
ATOM 15947 N N . LEU D 2 497 ? 32.043 -8.159 27.759 1.00 5.17 497 LEU D N 1
ATOM 15948 C CA . LEU D 2 497 ? 30.918 -9.095 27.681 1.00 5.41 497 LEU D CA 1
ATOM 15949 C C . LEU D 2 497 ? 29.823 -8.725 28.673 1.00 5.02 497 LEU D C 1
ATOM 15950 O O . LEU D 2 497 ? 28.652 -8.652 28.300 1.00 5.24 497 LEU D O 1
ATOM 15955 N N . VAL D 2 498 ? 30.150 -8.536 29.956 1.00 4.86 498 VAL D N 1
ATOM 15956 C CA . VAL D 2 498 ? 29.109 -8.267 30.933 1.00 5.06 498 VAL D CA 1
ATOM 15957 C C . VAL D 2 498 ? 28.351 -6.966 30.628 1.00 4.76 498 VAL D C 1
ATOM 15958 O O . VAL D 2 498 ? 27.147 -6.901 30.750 1.00 5.11 498 VAL D O 1
ATOM 15962 N N . ASN D 2 499 ? 29.095 -5.944 30.198 1.00 4.89 499 ASN D N 1
ATOM 15963 C CA . ASN D 2 499 ? 28.444 -4.680 29.911 1.00 5.22 499 ASN D CA 1
ATOM 15964 C C . ASN D 2 499 ? 27.640 -4.720 28.612 1.00 5.25 499 ASN D C 1
ATOM 15965 O O . ASN D 2 499 ? 26.662 -3.998 28.485 1.00 6.04 499 ASN D O 1
ATOM 15970 N N . SER D 2 500 ? 28.012 -5.595 27.663 1.00 5.32 500 SER D N 1
ATOM 15971 C CA . SER D 2 500 ? 27.150 -5.805 26.487 1.00 5.56 500 SER D CA 1
ATOM 15972 C C . SER D 2 500 ? 25.833 -6.432 26.894 1.00 5.40 500 SER D C 1
ATOM 15973 O O . SER D 2 500 ? 24.767 -6.060 26.418 1.00 5.69 500 SER D O 1
ATOM 15976 N N . ILE D 2 501 ? 25.899 -7.407 27.803 1.00 5.59 501 ILE D N 1
ATOM 15977 C CA . ILE D 2 501 ? 24.693 -8.045 28.368 1.00 5.34 501 ILE D CA 1
ATOM 15978 C C . ILE D 2 501 ? 23.816 -6.989 29.055 1.00 5.12 501 ILE D C 1
ATOM 15979 O O . ILE D 2 501 ? 22.611 -6.929 28.816 1.00 5.54 501 ILE D O 1
ATOM 15984 N N . LEU D 2 502 ? 24.421 -6.147 29.872 1.00 5.09 502 LEU D N 1
ATOM 15985 C CA . LEU D 2 502 ? 23.663 -5.155 30.627 1.00 5.28 502 LEU D CA 1
ATOM 15986 C C . LEU D 2 502 ? 23.127 -4.037 29.748 1.00 5.45 502 LEU D C 1
ATOM 15987 O O . LEU D 2 502 ? 22.028 -3.540 29.996 1.00 6.12 502 LEU D O 1
ATOM 15992 N N . GLU D 2 503 ? 23.887 -3.621 28.739 1.00 5.72 503 GLU D N 1
ATOM 15993 C CA . GLU D 2 503 ? 23.344 -2.655 27.752 1.00 6.38 503 GLU D CA 1
ATOM 15994 C C . GLU D 2 503 ? 22.097 -3.210 27.047 1.00 5.72 503 GLU D C 1
ATOM 15995 O O . GLU D 2 503 ? 21.100 -2.508 26.895 1.00 6.24 503 GLU D O 1
ATOM 16001 N N . ARG D 2 504 ? 22.129 -4.462 26.627 1.00 5.52 504 ARG D N 1
ATOM 16002 C CA . ARG D 2 504 ? 20.976 -5.038 25.948 1.00 5.59 504 ARG D CA 1
ATOM 16003 C C . ARG D 2 504 ? 19.793 -5.161 26.901 1.00 5.19 504 ARG D C 1
ATOM 16004 O O . ARG D 2 504 ? 18.640 -4.907 26.505 1.00 5.85 504 ARG D O 1
ATOM 16012 N N . LEU D 2 505 ? 20.047 -5.552 28.144 1.00 5.17 505 LEU D N 1
ATOM 16013 C CA . LEU D 2 505 ? 18.971 -5.651 29.118 1.00 5.27 505 LEU D CA 1
ATOM 16014 C C . LEU D 2 505 ? 18.350 -4.289 29.385 1.00 5.08 505 LEU D C 1
ATOM 16015 O O . LEU D 2 505 ? 17.123 -4.150 29.495 1.00 4.94 505 LEU D O 1
ATOM 16020 N N . ASP D 2 506 ? 19.169 -3.248 29.482 1.00 4.72 506 ASP D N 1
ATOM 16021 C CA . ASP D 2 506 ? 18.629 -1.908 29.609 1.00 4.89 506 ASP D CA 1
ATOM 16022 C C . ASP D 2 506 ? 17.755 -1.547 28.388 1.00 4.84 506 ASP D C 1
ATOM 16023 O O . ASP D 2 506 ? 16.724 -0.938 28.547 1.00 5.26 506 ASP D O 1
ATOM 16028 N N . GLU D 2 507 ? 18.186 -1.864 27.172 1.00 4.90 507 GLU D N 1
ATOM 16029 C CA . GLU D 2 507 ? 17.372 -1.587 25.999 1.00 5.37 507 GLU D CA 1
ATOM 16030 C C . GLU D 2 507 ? 16.011 -2.281 26.122 1.00 5.13 507 GLU D C 1
ATOM 16031 O O . GLU D 2 507 ? 14.960 -1.689 25.838 1.00 6.91 507 GLU D O 1
ATOM 16037 N N . GLU D 2 508 ? 16.035 -3.547 26.510 1.00 4.98 508 GLU D N 1
ATOM 16038 C CA . GLU D 2 508 ? 14.820 -4.342 26.580 1.00 5.68 508 GLU D CA 1
ATOM 16039 C C . GLU D 2 508 ? 13.873 -3.924 27.702 1.00 4.73 508 GLU D C 1
ATOM 16040 O O . GLU D 2 508 ? 12.696 -4.242 27.643 1.00 7.15 508 GLU D O 1
ATOM 16046 N N . THR D 2 509 ? 14.396 -3.209 28.700 1.00 4.39 509 THR D N 1
ATOM 16047 C CA . THR D 2 509 ? 13.616 -2.791 29.860 1.00 4.27 509 THR D CA 1
ATOM 16048 C C . THR D 2 509 ? 13.386 -1.275 29.891 1.00 4.09 509 THR D C 1
ATOM 16049 O O . THR D 2 509 ? 12.967 -0.727 30.911 1.00 4.76 509 THR D O 1
ATOM 16053 N N . ARG D 2 510 ? 13.637 -0.583 28.777 1.00 4.66 510 ARG D N 1
ATOM 16054 C CA . ARG D 2 510 ? 13.529 0.870 28.757 1.00 4.71 510 ARG D CA 1
ATOM 16055 C C . ARG D 2 510 ? 12.093 1.351 28.477 1.00 5.10 510 ARG D C 1
ATOM 16056 O O . ARG D 2 510 ? 11.837 2.541 28.581 1.00 8.79 510 ARG D O 1
ATOM 16064 N N . GLY D 2 511 ? 11.155 0.455 28.168 1.00 5.27 511 GLY D N 1
ATOM 16065 C CA . GLY D 2 511 ? 9.837 0.837 27.728 1.00 5.88 511 GLY D CA 1
ATOM 16066 C C . GLY D 2 511 ? 8.966 1.243 28.899 1.00 5.41 511 GLY D C 1
ATOM 16067 O O . GLY D 2 511 ? 8.608 0.432 29.754 1.00 6.34 511 GLY D O 1
ATOM 16068 N N A MET D 2 512 ? 8.654 2.539 29.028 0.25 5.99 512 MET D N 1
ATOM 16069 N N B MET D 2 512 ? 8.562 2.503 28.949 0.25 5.90 512 MET D N 1
ATOM 16070 N N C MET D 2 512 ? 8.578 2.516 28.913 0.50 5.99 512 MET D N 1
ATOM 16071 C CA A MET D 2 512 ? 8.014 3.092 30.259 0.25 6.58 512 MET D CA 1
ATOM 16072 C CA B MET D 2 512 ? 7.851 2.974 30.136 0.25 6.22 512 MET D CA 1
ATOM 16073 C CA C MET D 2 512 ? 7.820 3.074 30.023 0.50 6.58 512 MET D CA 1
ATOM 16074 C C A MET D 2 512 ? 6.524 2.752 30.432 0.25 6.07 512 MET D C 1
ATOM 16075 C C B MET D 2 512 ? 6.506 2.360 30.253 0.25 6.01 512 MET D C 1
ATOM 16076 C C C MET D 2 512 ? 6.488 2.378 30.243 0.50 6.07 512 MET D C 1
ATOM 16077 O O A MET D 2 512 ? 5.674 3.239 29.670 0.25 6.55 512 MET D O 1
ATOM 16078 O O B MET D 2 512 ? 5.728 2.258 29.302 0.25 6.53 512 MET D O 1
ATOM 16079 O O C MET D 2 512 ? 5.716 2.257 29.335 0.50 6.55 512 MET D O 1
ATOM 16092 N N . GLN D 2 513 ? 6.260 1.937 31.469 1.00 6.19 513 GLN D N 1
ATOM 16093 C CA . GLN D 2 513 ? 5.033 1.251 31.869 1.00 6.08 513 GLN D CA 1
ATOM 16094 C C . GLN D 2 513 ? 4.821 -0.082 31.129 1.00 8.62 513 GLN D C 1
ATOM 16095 O O . GLN D 2 513 ? 3.720 -0.606 31.099 1.00 15.10 513 GLN D O 1
ATOM 16101 N N . ALA D 2 514 ? 5.826 -0.613 30.465 1.00 7.61 514 ALA D N 1
ATOM 16102 C CA . ALA D 2 514 ? 5.732 -1.857 29.720 1.00 6.85 514 ALA D CA 1
ATOM 16103 C C . ALA D 2 514 ? 6.763 -2.835 30.271 1.00 6.33 514 ALA D C 1
ATOM 16104 O O . ALA D 2 514 ? 6.414 -3.899 30.747 1.00 9.59 514 ALA D O 1
ATOM 16106 N N . THR D 2 515 ? 8.033 -2.503 30.154 1.00 5.79 515 THR D N 1
ATOM 16107 C CA . THR D 2 515 ? 9.118 -3.372 30.627 1.00 5.05 515 THR D CA 1
ATOM 16108 C C . THR D 2 515 ? 10.016 -2.684 31.660 1.00 4.44 515 THR D C 1
ATOM 16109 O O . THR D 2 515 ? 10.915 -3.319 32.199 1.00 5.35 515 THR D O 1
ATOM 16113 N N . ASP D 2 516 ? 9.783 -1.404 31.950 1.00 4.73 516 ASP D N 1
ATOM 16114 C CA . ASP D 2 516 ? 10.649 -0.671 32.849 1.00 4.11 516 ASP D CA 1
ATOM 16115 C C . ASP D 2 516 ? 10.448 -0.995 34.313 1.00 3.59 516 ASP D C 1
ATOM 16116 O O . ASP D 2 516 ? 11.255 -0.508 35.130 1.00 3.98 516 ASP D O 1
ATOM 16121 N N . TYR D 2 517 ? 9.558 -1.911 34.652 1.00 3.63 517 TYR D N 1
ATOM 16122 C CA . TYR D 2 517 ? 9.562 -2.439 36.013 1.00 3.56 517 TYR D CA 1
ATOM 16123 C C . TYR D 2 517 ? 10.912 -3.061 36.366 1.00 3.46 517 TYR D C 1
ATOM 16124 O O . TYR D 2 517 ? 11.312 -3.031 37.530 1.00 3.71 517 TYR D O 1
ATOM 16133 N N . ASN D 2 518 ? 11.649 -3.551 35.357 1.00 3.31 518 ASN D N 1
ATOM 16134 C CA . ASN D 2 518 ? 12.974 -4.138 35.542 1.00 3.55 518 ASN D CA 1
ATOM 16135 C C . ASN D 2 518 ? 14.092 -3.230 35.057 1.00 3.46 518 ASN D C 1
ATOM 16136 O O . ASN D 2 518 ? 15.185 -3.713 34.803 1.00 3.98 518 ASN D O 1
ATOM 16141 N N . HIS D 2 519 ? 13.859 -1.921 34.977 1.00 3.41 519 HIS D N 1
ATOM 16142 C CA . HIS D 2 519 ? 14.917 -0.979 34.552 1.00 3.71 519 HIS D CA 1
ATOM 16143 C C . HIS D 2 519 ? 15.695 -0.498 35.784 1.00 3.82 519 HIS D C 1
ATOM 16144 O O . HIS D 2 519 ? 15.686 0.669 36.139 1.00 5.76 519 HIS D O 1
ATOM 16151 N N . ASP D 2 520 ? 16.414 -1.421 36.414 1.00 3.61 520 ASP D N 1
ATOM 16152 C CA . ASP D 2 520 ? 17.009 -1.203 37.725 1.00 3.66 520 ASP D CA 1
ATOM 16153 C C . ASP D 2 520 ? 18.171 -0.213 37.652 1.00 3.42 520 ASP D C 1
ATOM 16154 O O . ASP D 2 520 ? 18.996 -0.263 36.758 1.00 4.54 520 ASP D O 1
ATOM 16159 N N . LEU D 2 521 ? 18.252 0.658 38.656 1.00 3.43 521 LEU D N 1
ATOM 16160 C CA . LEU D 2 521 ? 19.428 1.505 38.841 1.00 3.55 521 LEU D CA 1
ATOM 16161 C C . LEU D 2 521 ? 20.703 0.677 39.104 1.00 3.18 521 LEU D C 1
ATOM 16162 O O . LEU D 2 521 ? 21.772 1.018 38.624 1.00 3.75 521 LEU D O 1
ATOM 16167 N N . VAL D 2 522 ? 20.560 -0.358 39.930 1.00 3.44 522 VAL D N 1
ATOM 16168 C CA . VAL D 2 522 ? 21.683 -1.150 40.405 1.00 3.72 522 VAL D CA 1
ATOM 16169 C C . VAL D 2 522 ? 21.588 -2.529 39.752 1.00 3.77 522 VAL D C 1
ATOM 16170 O O . VAL D 2 522 ? 20.556 -3.181 39.799 1.00 4.54 522 VAL D O 1
ATOM 16174 N N . ARG D 2 523 ? 22.705 -2.974 39.154 1.00 3.87 523 ARG D N 1
ATOM 16175 C CA . ARG D 2 523 ? 22.865 -4.309 38.596 1.00 4.75 523 ARG D CA 1
ATOM 16176 C C . ARG D 2 523 ? 24.181 -4.924 39.000 1.00 5.03 523 ARG D C 1
ATOM 16177 O O . ARG D 2 523 ? 24.464 -6.075 38.543 1.00 4.99 523 ARG D O 1
#

Sequence (1998 aa):
MSREEVESLIQEVLEVYPEKARKDRNKHLAVNDPAVTQSKKCCIISNKKKSQPGLMTIRGCAYAGSKGVVWGPIKDMIHISHGPVGCGQYSRAGRRNYYIGTTGVNAFVTMNFTSDFQEKDIVFGGDKKLAKLIDEVETLFPLNKGISVQSECPIGLIGDDIESVSKVKGAELSKTIVPVRCEGFRGVSQSLGHHIANDAVRDWVLGKRDEDTTFASTPYDVAIIGDYNIGGDAWSSRILLEEMGLRCVAQWSGDGSISEIELTPKVKLNLVHCYRSMMNYISRHMEEKYGIPWMEYNFFGPTKTIESLRAIAAKFDESIQKKCEEVIAKYKPEWEAVVAKYRPRLEGKRVVMLYIGGLRPRHVIGAYEDLGMEVVGTGYEFAHNDDYDRTMKEMGDSTLLYDDVTGYEFEEFVKRIKPDLIGSGIKEKFIFQKMGIPFREMHSWDYSGPYHGFDGFAIFARDMDMTLNNPCWKKLQAPWESQQVDKIKASYPLFLDQDYKDMLAKKRDGFEEKYPQDKIDEVFQWTTTKEYQELNFQREALTVNPAKACQPLGAVLCALGFEKTMPYVHGSQGCVAYFRSSYFNRHFREEPVSCVSSDSMTEDAAVFGGQQNMMKDGLQNCKATYKPDMIAVSTTCMMAEVIGDDLNAFINNSKKEGFIIPDEFPVPFAHTPSFVGSHVTGWDNMFEGIARYFTLKSMDDKVVGSNKKINIVPGFETYLGNFRVIKRMLSEMMGVGYSLLSDPEEVLDTPADGQFRMYAGGTTQEEMKDAPNALNTVLLQPWHLEKTKKFVEGTWKHEVPKLNIPMGLDWTDEFLMKVSEISGQPIPASLTKERGRLVDMMMTDSHTWLHGKRFALWGDPDFVMMGLVKFLLELGCEPVHILCHNGNKRWKKAVDAILAASPYGKNATVYIGKDLWHLLRSLVFTDKPDFMIGNSYGKFIQRDTLHKGKEFEVPLIRIGFPIFDRHHLHRSTTLGYEGAMMQILTTLVVNSILEERLDEETRGMMQATDYNHDLVRMSREEVESLIQEVLEVYPEKARKDRNKHLAVNDPAVTQSKKCCIISNKKKSQPGLMTIRGCAYAGSKGVVWGPIKKDMIHISHGPVGCGQYSRAGRRNYYIGTTGVNAFVTMNFTSDFQEKDIVFGGDKKLAKLIDEVETLFPLNKGISVQSECPIGLIGDDIESSSVSKVKGAELSKTIVPVRCEGFRGVSQSLGHHIANDAVRDWVLGKRDEDTTFASTPYDVAIIGDYNIGGDAWSSSRILLEEMGLRCCVAQWSGDGSISEIELTPKVKLNLVHCYRSMMNYISRHMEEKYGIPWMEYNFFGPTKTIESLRAIAAKFDESIQKKCEEVIAKYKPEWEAVVAKYRPRLEGKRVVMLYIGGLRPRHVIGAYEDLGMEVVGTGYEFAHNDDYDRTMKEMGDSTLLYDDVTGYEFEEFVKRIKPDLIGSGIKEKFIFQKMGIPFREMHSWDYSGPYHGFDGFAIFARDMDMTLNNPCWKKLQAPWESQQVDKIKASYPLFLDQDYKDMMLAKKRDGFEEKYPQDKIDEVFQWTTTKEYQELNFQREALTVNPAKACQPLGAVLCALGFEKTMPYVHGSQGCVAYFRSSYFNRHFREEPVSCVSDSMTEDAAVFFGGQQNMKDGLQNCKATYKPDMIAVSTTCMMAEVIIGDDLNAFINNSKKEGFIPDEFPVPFAHTPSFVGSHVTGWDNMFEGIARYFTLKSSMDDKVVGSNKKINIVPGFETYLGNFRVIKRMMLSEMMGVGYSSLLSDPEEVLDTPADGQFRMYAGGTTQEEMKDAPNALNTVLLQPWHLEKTKKFVEGTWKHEVPKLNIPMGLDWTDEFLMKVSEISGQPIPASLTKERGRLVDMMMTDSHTWLHGKRFALWGDPDFVMGLVKFLLELGCEPVHILCHNGNKRWKKKAVDAILAASPYGKNATVYIGKDLWHLRSLVFTDKPDFMIGNSYGKFIQRRDTLHKKGKEFEVPLIRIGFPIFDRHHLHRSTTLGYEGAMMQILTTLVNSILERLDEETRGMMMQATDYNHDLVR

InterPro domains:
  IPR000318 Nitrogenase component 1, conserved site [PS00090] (152-166)
  IPR000318 Nitrogenase component 1, conserved site [PS00699] (81-88)
  IPR000510 Nitrogenase/oxidoreductase, component 1 [PF00148] (62-467)
  IPR005972 Nitrogenase molybdenum-iron protein alpha chain [TIGR01282] (12-479)
  IPR005972 Nitrogenase molybdenum-iron protein alpha chain [cd01976] (46-469)
  IPR010143 Nitrogenase component 1, alpha chain [PTHR43457] (1-483)
  IPR010143 Nitrogenase component 1, alpha chain [TIGR01862] (27-474)

CATH classification: 3.40.50.1980 (+2 more: 3.40.50.1980, 3.40.50.1980)

Solvent-accessible surface area: 59754 Å² total; per-residue (Å²): 78,51,64,115,82,5,81,53,10,8,88,112,6,2,136,29,14,22,89,115,0,58,107,26,7,59,112,4,10,10,16,0,49,52,87,41,110,67,0,136,172,39,4,56,5,57,106,92,6,24,15,1,3,9,17,7,2,6,14,0,3,14,0,0,24,16,28,2,0,11,0,2,8,9,0,0,16,0,1,0,0,2,1,2,28,0,3,8,16,7,19,15,68,15,12,10,24,35,2,2,3,1,1,10,0,5,22,28,13,4,3,0,0,16,0,65,81,151,8,21,86,172,24,0,38,187,42,0,27,84,0,0,53,12,0,40,63,2,1,50,9,3,53,0,0,0,0,0,0,1,11,0,0,26,42,43,61,15,68,0,46,41,14,1,116,95,17,10,83,111,54,108,37,29,5,0,8,1,51,0,0,14,6,52,26,32,3,25,3,69,0,6,66,33,0,1,44,8,2,94,87,79,2,1,26,81,46,66,173,53,132,118,50,78,59,46,88,59,0,0,0,0,0,2,4,17,0,10,0,0,0,0,0,1,0,1,9,1,0,28,58,0,19,7,67,0,0,0,0,3,2,0,0,0,0,5,1,0,2,17,5,0,16,52,7,87,6,0,0,0,4,15,5,7,2,2,7,33,2,0,98,29,0,86,145,105,60,54,8,64,50,28,67,9,14,0,2,1,2,82,37,0,26,106,8,0,113,44,0,1,68,128,29,67,132,54,1,49,140,86,1,80,90,6,16,64,87,1,99,83,40,51,67,34,4,32,73,96,12,81,102,113,0,90,49,69,66,0,0,0,1,4,7,7,15,35,0,12,20,0,2,9,2,0,90,20,0,12,6,89,5,15,0,0,0,0,4,18,0,39,23,46,0,0,38,70,0,2,141,55,5,39,86,20,11,2,1,0,0,8,0,5,23,42,0,3,26,42,0,0,99,99,13,136,7,46,0,0,0,0,3,18,19,5,9,7,23,3,0,0,28,22,18,12,1,1,4,0,72,13,0,3,21,12,0,0,1,6,0,8,3,0,1,0,0,2,0,58,1,0,11,11,0,16,54,5,30,0,31,170,47,14,141,4,70,64,132,28,14,87,42,116,153,20,45,23,2,46,52,0,3,57,40,121,57,0,103,73,10,25,34,125,1,93,107,40,11,8,87,45,79,90,82,120,80,1,60,102,14,3,87,61,0,10,53,112,113,0,20,95,60,0,48,123,21,142,6,6,16,0,10,0,9,20,4,7,1,2,0,0,0,1,2,0,1,14,0,8,72,83,4,0,2,0,0,0,0,3,18,3,25,6,13,34,2,9,12,5,1,1,41,4,1,11,4,14,4,10,0,0,6,0,6,6,19,79,104,10,51,116,183,17,0,33,87,27,0,33,13,0,0,62,6,0,70,26,7,15,124,4,68,2,0,1,0,2,0,2,9,0,1,38,37,47,53,10,72,0,68,34,26,8,78,53,0,29,165,102,62,48,3,70,107,164,19,12,1,0,57,8,72,0,20,7,9,57,37,1,8,8,40,0,3,10,17,0,0,12,7,0,0,88,64,15,0,73,168,49,44,155,110,40,94,74,6,66,32,131,69,0,0,0,0,4,1,11,13,7,12,0,5,3,5,60,2,1,40,72,0,0,69,71,6,51,8,35,56,4,9,0,1,16,3,15,42,19,1,7,7,13,0,54,39,98,24,73,41,42,25,41,20,3,38,39,123,50,0,103,54,1,1,18,0,42,15,0,2,7,5,10,34,55,9,0,55,88,1,76,144,10,0,68,41,30,1,138,3,149,14,18,202,18,48,3,1,1,1,0,31,13,0,4,72,1,0,61,65,0,24,125,35,30,62,63,98,22,34,86,53,0,29,69,23,5,4,27,0,0,8,3,3,0,7,0,4,22,36,0,41,26,49,58,0,0,0,2,15,25,6,0,22,0,2,0,0,0,32,0,0,10,10,5,0,0,36,0,2,4,0,0,0,12,27,15,52,160,129,0,69,158,32,0,60,62,29,10,88,94,22,115,34,7,171,82,20,64,1,41,39,48,51,2,3,6,6,0,2,1,8,1,16,48,64,70,0,47,8,0,0,0,9,0,3,0,0,10,7,12,10,3,0,42,67,61,20,98,138,65,4,0,20,16,8,29,10,10,36,3,5,3,0,20,2,6,44,7,55,34,3,5,3,0,0,51,0,0,23,67,6,0,28,57,0,0,21,20,8,0,77,32,26,0,64,58,0,24,27,18,45,57,20,22,14,8,8,13,4,7,1,80,52,66,117,82,5,79,55,7,8,93,107,6,2,137,31,14,22,81,114,0,68,112,28,7,60,114,4,10,9,17,1,53,52,90,34,113,70,0,139,171,48,4,57,5,58,106,89,5,24,10,0,3,9,17,7,2,5,12,0,4,14,0,0,23,16,28,1,1,10,0,1,8,9,1,0,16,0,1,0,0,3,2,2,28,1,3,9,17,8,19,15,70,15,13,9,22,35,2,1,3,2,1,10,0,5,22,29,13,4,3,0,0,15,1,66,84,152,8,21,86,171,23,0,36,186,40,0,28,86,0,0,54,13,0,44,62,2,2,51,10,3,53,0,0,0,0,0,0,1,11,0,0,24,42,44,61,14,68,0,47,39,15,2,118,95,18,9,82,107,57,107,39,25,5,0,7,0,50,0,0,14,6,52,27,31,2,25,3,70,0,6,66,34,0,2,43,8,2,94,86,86,4,2,25,147,41,54,164,53,127,119,40,76,62,46,84,56,0,0,0,0,0,2,4,17,0,9,0,0,0,0,0,1,0,0,8,2,0,39,57,0,23,7,66,0,0,0,0,3,1,0,1,0,0,7,1,0,3,8,6,0,14,50,7,92,6,0,0,0,4,16,5,6,1,2,7,33,2,0,96,30,0,84,144,106,59,55,7,62,51,27,69,9,14,0,2,1,1,83,35,0,25,105,8,0,115,45,0,1,68,129,31,66,137,53,2,58,142,85,1,80,92,6,15,64,86,1,103,81,38,51,66,34,3,32,73,85,12,81,102,114,0,91,45,68,74,0,0,0,1,4,7,6,15,37,0,11,19,0,2,9,2,0,83,20,0,8,1,96,7,27,0,0,0,0,5,18,0,39,24,46,0,0,36,65,0,2,137,54,5,39,85,21,19,1,1,0,0,8,0,4,22,43,0,3,27,42,0,0,101,98,13,132,7,46,0,0,0,0,4,19,19,5,9,5,22,3,1,0,28,23,20,11,1,1,4,0,70,14,0,3,19,11,0,0,2,6,0,8,4,0,1,1,0,2,0,56,0,0,12,11,0,17,55,5,32,1,25,173,48,14,110,4,69,64,130,26,13,99,37,118,155,18,47,22,3,46,52,0,4,53,40,118,56,0,95,75,12,24,33,143,0,93,106,39,9,9,87,45,77,91,82,119,82,0,61,103,14,4,87,62,0,10,52,118,108,0,18,97,62,0,48,122,20,142,6,6,16,0,10,0,8,19,4,7,1,2,0,0,1,1,2,0,1,14,0,8,71,82,4,0,2,0,0,0,0,2,19,3,26,7,11,33,1,9,12,6,0,1,40,4,2,12,3,14,4,10,0,0,6,0,4,6,22,82,91,3,52,137,129,13,0,32,77,19,0,34,13,0,0,62,6,0,68,28,7,15,126,4,70,2,0,1,0,2,1,1,9,0,1,37,38,49,56,10,73,0,69,35,26,8,78,55,0,30,162,98,63,49,4,52,104,145,17,13,1,0,59,8,71,0,20,8,11,54,35,1,9,8,39,0,3,10,17,0,0,10,8,0,0,101,86,15,0,65,186,45,48,146,107,40,95,72,16,65,29,146,68,0,0,0,0,3,1,11,14,7,12,0,5,3,6,60,2,1,39,69,1,0,71,71,6,52,7,35,55,4,8,0,2,16,3,15,40,19,2,6,6,12,0,52,40,97,25,73,40,42,25,40,22,3,38,35,118,50,0,99,53,1,0,17,0,56,15,0,2,8,5,8,33,55,10,0,72,90,1,74,170,7,0,68,43,31,1,139,3,149,14,21,207,17,46,3,0,1,1,0,32,12,0,4,74,1,0,59,64,0,26,124,33,31,61,61,97,22,31,86,54,0,31,68,25,6,4,26,0,0,10,4,3,0,6,0,4,22,37,0,41,28,49,59,0,0,0,3,15,25,6,1,22,0,1,0,0,0,32,0,0,9,8,5,0,0,35,0,2,5,0,0,0,11,28,16,52,162,130,0,60,159,30,0,54,63,26,11,88,94,22,91,35,7,166,90,21,61,4,41,40,47,51,2,2,5,6,0,1,1,8,1,16,47,63,72,0,47,8,0,0,0,10,0,2,0,1,10,8,11,10,3,0,43,68,62,21,98,138,63,4,0,20,15,8,29,10,10,34,4,4,3,0,20,2,6,43,7,52,33,3,6,3,0,0,55,0,0,21,68,4,0,28,57,0,0,20,21,7,0,80,31,25,0,64,60,0,23,30,15,44,60,21,20,14,9,9,12,4,8,1

Foldseek 3Di:
DFLVVQVVLLVVLLVVDDPVQSVVQVQFKFFFDLPDQQCNVTHAFQDADDPPQAFPFDFLLCLACLAFPLQAWQEAEEEEDADPPQVVSQPPFQLDADDDDQARTPRNHRHYLNDDPVCLVPHCLVSVLVSVVVCCVRHVNRQAYEYRYEARHVVSPHDVVVSQVVSCVVVVGQYFYFPRYRVPGRGNLVSLVSNLVSCVPGAQCPCVPPDPDDDDQQEEEEARDSCQQHQVVQVVVLSVLLPHDHQAYRHRNGHSVSSNCHLVGQEYEYAQCRRGVNNQVVSCVPSVHYYDYAAQFALVRVLVRQCVSLVVDDPSSNVSSVVSNVVLVVVSVVLLVPQLVLAAAAEEEEEEAEHCQQRNLVLCVSSNYAHQEGEHQHYGSVSVSSRSNSHDGRGMYGYSDGPSSVVSVCVVVVGLEYEYADVCQVVVVLVLHFYAHPRNRNVWDDRGHSVNSSRVSVSVSCRSVPPVSVPNDDPVD/DADPVDGDDVVPPCVPPVNVVVVVCCCVPPVPDDDPVVVVVVLVVLQDPVVLVVQVPDDDDADFFFFAFAVLLLQLLQLQAFLEAEEAEDAVVVVVVSQVQLCLQLVAGRGHYYLHDDPVCLVPHCLVSLLQVLLVCCVPSVGQAYQYEYEQVRVVSPDDVVVSVVVSCVVPSDPPPRHYFYFYTHRVPFGRQLNNLRSLLSLLCSQAQVPQPVADACQVLAEEEEETRALALVALVVVVVQCVVLVGHYFYNRHNSDNSDPDPDPDDDNGDHHGYSVCSNNVLNYNAYEYQDCQSNPNVVCCCCVRSVHPYDDAARQFAQPRVVVVQVVSCVSNVGDRDPVQVVLSVVLVVLLVVQLVLLAAAEEEEEAALRVQLRVCLRSLVSNYADAHREYLSDDDVSQVVSVVSLVVGPSSPNHDYYYNHRVSSVLNCCSHPNGQAYEEEPSCVVSQVSQCVVHPVSGHYYQYDYPRHRPDPDCSNAHRGHSRNSSVVSVSVSVVSVVVLCVVQVDPPPRVVPNDPPD/DFLVVQVVLLVVLLVVDDPVVSVVQVQFKFFFDLPDLQCVVTHAFQDADDPPQAFPFDFLLCLACLAFPLQAWQEAEEEEDADPPQVVSQCPFQLDADDDDQARTPRNHRHYLNDDPVCLVPHCLVSVLVSVVVCCVRHVNRQAYEYRYEARHVVSPHDVVVSQVVSCVVVVHQYFYFPRYRVPGRGNQVSLVSNLVRCVPGQQCPCVVPDPDDDDQQEEEEARDSCQQHQVVQVVVLSVLLPHDHQAYRHRNGHSVSSNCRLRGQEYEYAQCRRGVNNQVVSCVPSVHYYDYAAQFALVRVLVRQCVSQVVGDPSSNVSSVVSNVVLVVVSVVLLVPQLVLAAAAEEEEEEAEHCQQRNQVLCVSSNYAHQEGEHQHYGSVSVSVRSNSHDGRGMYGYSDGPSSVVSVCVVVVGLEYEDADVCQVVVVLVLHFYAHPRNRNVWDDRGHSVNSSRVSVSVSCRSVPPVSVPNDDPVD/DADVVDGDDVVPPCVPPVNVVVVVCCCVPPVPDDDPVVVVVVLVVLQDPVVLVVQVPDDDDADFFFFAFQVLLLLLLQLQAFLEEEEAEDAVVVVVVSQVQLCLQLVAGRGHYYLHDDPVCLVPHCLVSLLQVLLVCCVPSVGQAYQYEYEQVRVVSPDDPVVSVVVSCVVPSDPPPRHYFYFYTHRPPFGRQLNNLRSLLRLLCRQAVVPLPVADACQVLAEEEEETDALALVALVVVVVQCVVLVGHYFYNRHNSDNSDPDPDPDDDNGDHHGYSVCSNRVLNYNAYEYQDCQSNPSVVCCCCVRSVHPYDDAARQFAQPRLVVVQVVSCVSNVTDRDPVQVVLSVVLVVLLVVQLVLLAAAEEEEEAALRLQLRVCLRSLVSNYADAHREYASDDPVSQVVSVVSLVVGPSSPNHDYYYNHRVSSVLNCCSHVNGQAYEEEPSCVVSQVSQCVVHPVSGHYYQYDYPRHRPDPDSSNAHRGHSRNSSVVSVSVSVVSVVVLCVVQVDPPPRVVPNDPPD